Protein 2H7A (pdb70)

InterPro domains:
  IPR027354 YcgL domain [MF_01866] (12-99)
  IPR027354 YcgL domain [PF05166] (14-86)
  IPR027354 YcgL domain [PS51648] (12-96)
  IPR027354 YcgL domain [PTHR38109] (12-104)
  IPR038068 YcgL-like superfamily [G3DSA:3.10.510.20] (10-85)
  IPR038068 YcgL-like superfamily [SSF160191] (4-106)

CATH classification: 3.10.510.20

Organism: Escherichia coli O6:H1 (strain CFT073 / ATCC 700928 / UPEC) (NCBI:txid199310)

Nearest PDB structures (foldseek):
  2h7a-assembly1_A  TM=7.882E-01  e=6.190E-18  Escherichia coli CFT073
  4zja-assembly1_A  TM=1.443E-01  e=1.491E+00  Salmonella enterica subsp. enterica serovar Typhimurium
  2jqo-assembly1_A  TM=2.572E-01  e=4.055E+00  Bacillus subtilis
  2h7a-assembly1_A  TM=7.510E-01  e=3.511E-17  Escherichia coli CFT073
  2jqo-assembly1_A  TM=2.353E-01  e=3.159E+00  Bacillus subtilis

Radius of gyration: 21.62 Å; Cα contacts (8 Å, |Δi|>4): 136; chains: 1; bounding box: 37×59×62 Å

Structure (mmCIF, N/CA/C/O backbone):
data_2H7A
#
_entry.id   2H7A
#
_cell.length_a   1.000
_cell.length_b   1.000
_cell.length_c   1.000
_cell.angle_alpha   90.00
_cell.angle_beta   90.00
_cell.angle_gamma   90.00
#
_symmetry.space_group_name_H-M   'P 1'
#
loop_
_atom_site.group_PDB
_atom_site.id
_atom_site.type_symbol
_atom_site.label_atom_id
_atom_site.label_alt_id
_atom_site.label_comp_id
_atom_site.label_asym_id
_atom_site.label_entity_id
_atom_site.label_seq_id
_atom_site.pdbx_PDB_ins_code
_atom_site.Cartn_x
_atom_site.Cartn_y
_atom_site.Cartn_z
_atom_site.occupancy
_atom_site.B_iso_or_equiv
_atom_site.auth_seq_id
_atom_site.auth_comp_id
_atom_site.auth_asym_id
_atom_site.auth_atom_id
_atom_site.pdbx_PDB_model_num
ATOM 1 N N . GLY A 1 1 ? 2.732 -1.449 -13.365 1.00 0.00 1 GLY A N 1
ATOM 2 C CA . GLY A 1 1 ? 2.852 -2.762 -12.668 1.00 0.00 1 GLY A CA 1
ATOM 3 C C . GLY A 1 1 ? 3.843 -3.651 -13.421 1.00 0.00 1 GLY A C 1
ATOM 4 O O . GLY A 1 1 ? 3.509 -4.269 -14.412 1.00 0.00 1 GLY A O 1
ATOM 8 N N . SER A 1 2 ? 5.062 -3.721 -12.957 1.00 0.00 2 SER A N 1
ATOM 9 C CA . SER A 1 2 ? 6.075 -4.570 -13.647 1.00 0.00 2 SER A CA 1
ATOM 10 C C . SER A 1 2 ? 6.915 -5.334 -12.618 1.00 0.00 2 SER A C 1
ATOM 11 O O . SER A 1 2 ? 6.425 -5.745 -11.585 1.00 0.00 2 SER A O 1
ATOM 19 N N . MET A 1 3 ? 8.177 -5.528 -12.893 1.00 0.00 3 MET A N 1
ATOM 20 C CA . MET A 1 3 ? 9.044 -6.268 -11.931 1.00 0.00 3 MET A CA 1
ATOM 21 C C . MET A 1 3 ? 10.272 -5.426 -11.564 1.00 0.00 3 MET A C 1
ATOM 22 O O . MET A 1 3 ? 11.143 -5.210 -12.383 1.00 0.00 3 MET A O 1
ATOM 36 N N . PRO A 1 4 ? 10.298 -4.980 -10.336 1.00 0.00 4 PRO A N 1
ATOM 37 C CA . PRO A 1 4 ? 11.430 -4.152 -9.847 1.00 0.00 4 PRO A CA 1
ATOM 38 C C . PRO A 1 4 ? 12.676 -5.018 -9.642 1.00 0.00 4 PRO A C 1
ATOM 39 O O . PRO A 1 4 ? 13.774 -4.639 -10.002 1.00 0.00 4 PRO A O 1
ATOM 50 N N . LYS A 1 5 ? 12.514 -6.176 -9.063 1.00 0.00 5 LYS A N 1
ATOM 51 C CA . LYS A 1 5 ? 13.686 -7.069 -8.829 1.00 0.00 5 LYS A CA 1
ATOM 52 C C . LYS A 1 5 ? 13.216 -8.421 -8.287 1.00 0.00 5 LYS A C 1
ATOM 53 O O . LYS A 1 5 ? 12.260 -8.492 -7.540 1.00 0.00 5 LYS A O 1
ATOM 72 N N . PRO A 1 6 ? 13.907 -9.454 -8.686 1.00 0.00 6 PRO A N 1
ATOM 73 C CA . PRO A 1 6 ? 13.558 -10.824 -8.237 1.00 0.00 6 PRO A CA 1
ATOM 74 C C . PRO A 1 6 ? 13.952 -11.026 -6.770 1.00 0.00 6 PRO A C 1
ATOM 75 O O . PRO A 1 6 ? 13.173 -10.781 -5.870 1.00 0.00 6 PRO A O 1
ATOM 86 N N . GLY A 1 7 ? 15.154 -11.472 -6.524 1.00 0.00 7 GLY A N 1
ATOM 87 C CA . GLY A 1 7 ? 15.596 -11.692 -5.116 1.00 0.00 7 GLY A CA 1
ATOM 88 C C . GLY A 1 7 ? 15.870 -13.181 -4.897 1.00 0.00 7 GLY A C 1
ATOM 89 O O . GLY A 1 7 ? 16.280 -13.885 -5.798 1.00 0.00 7 GLY A O 1
ATOM 93 N N . ILE A 1 8 ? 15.644 -13.668 -3.708 1.00 0.00 8 ILE A N 1
ATOM 94 C CA . ILE A 1 8 ? 15.889 -15.114 -3.441 1.00 0.00 8 ILE A CA 1
ATOM 95 C C . ILE A 1 8 ? 15.236 -15.961 -4.535 1.00 0.00 8 ILE A C 1
ATOM 96 O O . ILE A 1 8 ? 14.186 -15.627 -5.045 1.00 0.00 8 ILE A O 1
ATOM 112 N N . LEU A 1 9 ? 15.848 -17.052 -4.903 1.00 0.00 9 LEU A N 1
ATOM 113 C CA . LEU A 1 9 ? 15.256 -17.910 -5.968 1.00 0.00 9 LEU A CA 1
ATOM 114 C C . LEU A 1 9 ? 15.000 -19.321 -5.433 1.00 0.00 9 LEU A C 1
ATOM 115 O O . LEU A 1 9 ? 15.903 -20.126 -5.319 1.00 0.00 9 LEU A O 1
ATOM 131 N N . LYS A 1 10 ? 13.775 -19.627 -5.107 1.00 0.00 10 LYS A N 1
ATOM 132 C CA . LYS A 1 10 ? 13.462 -20.988 -4.585 1.00 0.00 10 LYS A CA 1
ATOM 133 C C . LYS A 1 10 ? 12.226 -21.553 -5.293 1.00 0.00 10 LYS A C 1
ATOM 134 O O . LYS A 1 10 ? 11.104 -21.298 -4.905 1.00 0.00 10 LYS A O 1
ATOM 153 N N . SER A 1 11 ? 12.426 -22.318 -6.331 1.00 0.00 11 SER A N 1
ATOM 154 C CA . SER A 1 11 ? 11.266 -22.899 -7.066 1.00 0.00 11 SER A CA 1
ATOM 155 C C . SER A 1 11 ? 10.871 -24.245 -6.452 1.00 0.00 11 SER A C 1
ATOM 156 O O . SER A 1 11 ? 11.622 -25.199 -6.490 1.00 0.00 11 SER A O 1
ATOM 164 N N . LYS A 1 12 ? 9.699 -24.328 -5.885 1.00 0.00 12 LYS A N 1
ATOM 165 C CA . LYS A 1 12 ? 9.260 -25.613 -5.268 1.00 0.00 12 LYS A CA 1
ATOM 166 C C . LYS A 1 12 ? 7.832 -25.950 -5.704 1.00 0.00 12 LYS A C 1
ATOM 167 O O . LYS A 1 12 ? 6.944 -25.122 -5.650 1.00 0.00 12 LYS A O 1
ATOM 186 N N . SER A 1 13 ? 7.604 -27.161 -6.133 1.00 0.00 13 SER A N 1
ATOM 187 C CA . SER A 1 13 ? 6.233 -27.552 -6.570 1.00 0.00 13 SER A CA 1
ATOM 188 C C . SER A 1 13 ? 5.403 -27.993 -5.362 1.00 0.00 13 SER A C 1
ATOM 189 O O . SER A 1 13 ? 5.935 -28.363 -4.334 1.00 0.00 13 SER A O 1
ATOM 197 N N . MET A 1 14 ? 4.103 -27.954 -5.474 1.00 0.00 14 MET A N 1
ATOM 198 C CA . MET A 1 1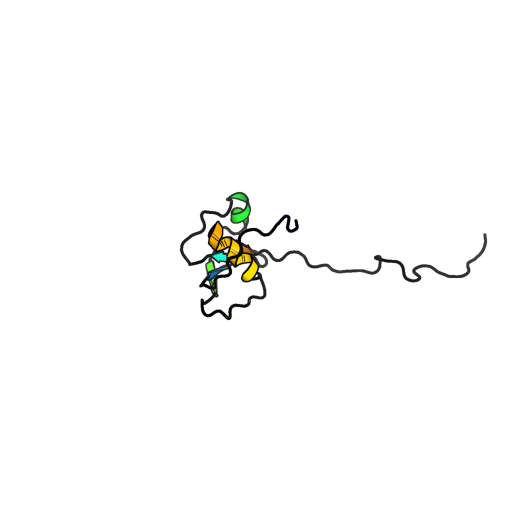4 ? 3.247 -28.369 -4.325 1.00 0.00 14 MET A CA 1
ATOM 199 C C . MET A 1 14 ? 1.786 -28.486 -4.760 1.00 0.00 14 MET A C 1
ATOM 200 O O . MET A 1 14 ? 1.475 -28.546 -5.933 1.00 0.00 14 MET A O 1
ATOM 214 N N . PHE A 1 15 ? 0.891 -28.521 -3.815 1.00 0.00 15 PHE A N 1
ATOM 215 C CA . PHE A 1 15 ? -0.558 -28.638 -4.154 1.00 0.00 15 PHE A CA 1
ATOM 216 C C . PHE A 1 15 ? -1.267 -27.305 -3.887 1.00 0.00 15 PHE A C 1
ATOM 217 O O . PHE A 1 15 ? -0.935 -26.588 -2.964 1.00 0.00 15 PHE A O 1
ATOM 234 N N . CYS A 1 16 ? -2.236 -26.968 -4.694 1.00 0.00 16 CYS A N 1
ATOM 235 C CA . CYS A 1 16 ? -2.961 -25.679 -4.495 1.00 0.00 16 CYS A CA 1
ATOM 236 C C . CYS A 1 16 ? -4.461 -25.870 -4.737 1.00 0.00 16 CYS A C 1
ATOM 237 O O . CYS A 1 16 ? -4.880 -26.807 -5.387 1.00 0.00 16 CYS A O 1
ATOM 245 N N . VAL A 1 17 ? -5.272 -24.989 -4.219 1.00 0.00 17 VAL A N 1
ATOM 246 C CA . VAL A 1 17 ? -6.745 -25.124 -4.424 1.00 0.00 17 VAL A CA 1
ATOM 247 C C . VAL A 1 17 ? -7.276 -23.918 -5.206 1.00 0.00 17 VAL A C 1
ATOM 248 O O . VAL A 1 17 ? -7.040 -22.782 -4.847 1.00 0.00 17 VAL A O 1
ATOM 261 N N . ILE A 1 18 ? -7.989 -24.157 -6.272 1.00 0.00 18 ILE A N 1
ATOM 262 C CA . ILE A 1 18 ? -8.533 -23.021 -7.074 1.00 0.00 18 ILE A CA 1
ATOM 263 C C . ILE A 1 18 ? -10.002 -22.774 -6.710 1.00 0.00 18 ILE A C 1
ATOM 264 O O . ILE A 1 18 ? -10.874 -23.552 -7.043 1.00 0.00 18 ILE A O 1
ATOM 280 N N . TYR A 1 19 ? -10.278 -21.696 -6.028 1.00 0.00 19 TYR A N 1
ATOM 281 C CA . TYR A 1 19 ? -11.686 -21.394 -5.639 1.00 0.00 19 TYR A CA 1
ATOM 282 C C . TYR A 1 19 ? -12.367 -20.550 -6.718 1.00 0.00 19 TYR A C 1
ATOM 283 O O . TYR A 1 19 ? -11.716 -19.914 -7.523 1.00 0.00 19 TYR A O 1
ATOM 301 N N . ARG A 1 20 ? -13.671 -20.528 -6.735 1.00 0.00 20 ARG A N 1
ATOM 302 C CA . ARG A 1 20 ? -14.381 -19.709 -7.756 1.00 0.00 20 ARG A CA 1
ATOM 303 C C . ARG A 1 20 ? -15.298 -18.692 -7.069 1.00 0.00 20 ARG A C 1
ATOM 304 O O . ARG A 1 20 ? -15.904 -18.967 -6.052 1.00 0.00 20 ARG A O 1
ATOM 325 N N . SER A 1 21 ? -15.392 -17.511 -7.610 1.00 0.00 21 SER A N 1
ATOM 326 C CA . SER A 1 21 ? -16.260 -16.471 -6.986 1.00 0.00 21 SER A CA 1
ATOM 327 C C . SER A 1 21 ? -17.734 -16.861 -7.116 1.00 0.00 21 SER A C 1
ATOM 328 O O . SER A 1 21 ? -18.221 -17.145 -8.192 1.00 0.00 21 SER A O 1
ATOM 336 N N . SER A 1 22 ? -18.444 -16.879 -6.021 1.00 0.00 22 SER A N 1
ATOM 337 C CA . SER A 1 22 ? -19.886 -17.253 -6.068 1.00 0.00 22 SER A CA 1
ATOM 338 C C . SER A 1 22 ? -20.587 -16.547 -7.231 1.00 0.00 22 SER A C 1
ATOM 339 O O . SER A 1 22 ? -21.404 -17.128 -7.918 1.00 0.00 22 SER A O 1
ATOM 347 N N . LYS A 1 23 ? -20.280 -15.300 -7.459 1.00 0.00 23 LYS A N 1
ATOM 348 C CA . LYS A 1 23 ? -20.940 -14.569 -8.580 1.00 0.00 23 LYS A CA 1
ATOM 349 C C . LYS A 1 23 ? -19.993 -13.527 -9.180 1.00 0.00 23 LYS A C 1
ATOM 350 O O . LYS A 1 23 ? -19.900 -12.411 -8.708 1.00 0.00 23 LYS A O 1
ATOM 369 N N . ARG A 1 24 ? -19.296 -13.882 -10.224 1.00 0.00 24 ARG A N 1
ATOM 370 C CA . ARG A 1 24 ? -18.362 -12.915 -10.866 1.00 0.00 24 ARG A CA 1
ATOM 371 C C . ARG A 1 24 ? -18.044 -13.371 -12.292 1.00 0.00 24 ARG A C 1
ATOM 372 O O . ARG A 1 24 ? -18.428 -14.446 -12.709 1.00 0.00 24 ARG A O 1
ATOM 393 N N . ASP A 1 25 ? -17.342 -12.568 -13.042 1.00 0.00 25 ASP A N 1
ATOM 394 C CA . ASP A 1 25 ? -17.001 -12.967 -14.437 1.00 0.00 25 ASP A CA 1
ATOM 395 C C . ASP A 1 25 ? -16.182 -14.258 -14.422 1.00 0.00 25 ASP A C 1
ATOM 396 O O . ASP A 1 25 ? -16.668 -15.322 -14.752 1.00 0.00 25 ASP A O 1
ATOM 405 N N . GLN A 1 26 ? -14.941 -14.169 -14.036 1.00 0.00 26 GLN A N 1
ATOM 406 C CA . GLN A 1 26 ? -14.080 -15.383 -13.989 1.00 0.00 26 GLN A CA 1
ATOM 407 C C . GLN A 1 26 ? -12.997 -15.205 -12.922 1.00 0.00 26 GLN A C 1
ATOM 408 O O . GLN A 1 26 ? -11.819 -15.338 -13.188 1.00 0.00 26 GLN A O 1
ATOM 422 N N . THR A 1 27 ? -13.391 -14.897 -11.716 1.00 0.00 27 THR A N 1
ATOM 423 C CA . THR A 1 27 ? -12.391 -14.699 -10.628 1.00 0.00 27 THR A CA 1
ATOM 424 C C . THR A 1 27 ? -12.156 -16.008 -9.870 1.00 0.00 27 THR A C 1
ATOM 425 O O . THR A 1 27 ? -13.079 -16.748 -9.587 1.00 0.00 27 THR A O 1
ATOM 436 N N . TYR A 1 28 ? -10.928 -16.299 -9.536 1.00 0.00 28 TYR A N 1
ATOM 437 C CA . TYR A 1 28 ? -10.634 -17.559 -8.793 1.00 0.00 28 TYR A CA 1
ATOM 438 C C . TYR A 1 28 ? -9.543 -17.319 -7.746 1.00 0.00 28 TYR A C 1
ATOM 439 O O . TYR A 1 28 ? -8.592 -16.601 -7.980 1.00 0.00 28 TYR A O 1
ATOM 457 N N . LEU A 1 29 ? -9.670 -17.925 -6.597 1.00 0.00 29 LEU A N 1
ATOM 458 C CA . LEU A 1 29 ? -8.636 -17.742 -5.538 1.00 0.00 29 LEU A CA 1
ATOM 459 C C . LEU A 1 29 ? -7.713 -18.963 -5.501 1.00 0.00 29 LEU A C 1
ATOM 460 O O . LEU A 1 29 ? -8.090 -20.047 -5.898 1.00 0.00 29 LEU A O 1
ATOM 476 N N . TYR A 1 30 ? -6.505 -18.798 -5.036 1.00 0.00 30 TYR A N 1
ATOM 477 C CA . TYR A 1 30 ? -5.566 -19.955 -4.987 1.00 0.00 30 TYR A CA 1
ATOM 478 C C . TYR A 1 30 ? -4.923 -20.070 -3.603 1.00 0.00 30 TYR A C 1
ATOM 479 O O . TYR A 1 30 ? -4.531 -19.088 -3.004 1.00 0.00 30 TYR A O 1
ATOM 497 N N . VAL A 1 31 ? -4.811 -21.266 -3.094 1.00 0.00 31 VAL A N 1
ATOM 498 C CA . VAL A 1 31 ? -4.192 -21.455 -1.748 1.00 0.00 31 VAL A CA 1
ATOM 499 C C . VAL A 1 31 ? -3.458 -22.793 -1.686 1.00 0.00 31 VAL A C 1
ATOM 500 O O . VAL A 1 31 ? -3.749 -23.710 -2.428 1.00 0.00 31 VAL A O 1
ATOM 513 N N . GLU A 1 32 ? -2.510 -22.913 -0.800 1.00 0.00 32 GLU A N 1
ATOM 514 C CA . GLU A 1 32 ? -1.761 -24.194 -0.685 1.00 0.00 32 GLU A CA 1
ATOM 515 C C . GLU A 1 32 ? -2.705 -25.305 -0.221 1.00 0.00 32 GLU A C 1
ATOM 516 O O . GLU A 1 32 ? -2.416 -26.476 -0.356 1.00 0.00 32 GLU A O 1
ATOM 528 N N . LYS A 1 33 ? -3.837 -24.945 0.323 1.00 0.00 33 LYS A N 1
ATOM 529 C CA . LYS A 1 33 ? -4.804 -25.978 0.791 1.00 0.00 33 LYS A CA 1
ATOM 530 C C . LYS A 1 33 ? -6.195 -25.360 0.956 1.00 0.00 33 LYS A C 1
ATOM 531 O O . LYS A 1 33 ? -6.358 -24.156 0.928 1.00 0.00 33 LYS A O 1
ATOM 550 N N . LYS A 1 34 ? -7.197 -26.175 1.130 1.00 0.00 34 LYS A N 1
ATOM 551 C CA . LYS A 1 34 ? -8.579 -25.638 1.300 1.00 0.00 34 LYS A CA 1
ATOM 552 C C . LYS A 1 34 ? -8.825 -25.272 2.766 1.00 0.00 34 LYS A C 1
ATOM 553 O O . LYS A 1 34 ? -9.697 -25.820 3.410 1.00 0.00 34 LYS A O 1
ATOM 572 N N . ASP A 1 35 ? -8.061 -24.360 3.305 1.00 0.00 35 ASP A N 1
ATOM 573 C CA . ASP A 1 35 ? -8.264 -23.987 4.735 1.00 0.00 35 ASP A CA 1
ATOM 574 C C . ASP A 1 35 ? -9.039 -22.670 4.856 1.00 0.00 35 ASP A C 1
ATOM 575 O O . ASP A 1 35 ? -10.197 -22.657 5.223 1.00 0.00 35 ASP A O 1
ATOM 584 N N . ASP A 1 36 ? -8.415 -21.565 4.557 1.00 0.00 36 ASP A N 1
ATOM 585 C CA . ASP A 1 36 ? -9.127 -20.260 4.666 1.00 0.00 36 ASP A CA 1
ATOM 586 C C . ASP A 1 36 ? -8.331 -19.148 3.982 1.00 0.00 36 ASP A C 1
ATOM 587 O O . ASP A 1 36 ? -7.202 -19.332 3.572 1.00 0.00 36 ASP A O 1
ATOM 596 N N . PHE A 1 37 ? -8.915 -17.989 3.877 1.00 0.00 37 PHE A N 1
ATOM 597 C CA . PHE A 1 37 ? -8.210 -16.840 3.243 1.00 0.00 37 PHE A CA 1
ATOM 598 C C . PHE A 1 37 ? -8.138 -15.683 4.241 1.00 0.00 37 PHE A C 1
ATOM 599 O O . PHE A 1 37 ? -9.097 -14.965 4.446 1.00 0.00 37 PHE A O 1
ATOM 616 N N . SER A 1 38 ? -7.011 -15.505 4.873 1.00 0.00 38 SER A N 1
ATOM 617 C CA . SER A 1 38 ? -6.879 -14.404 5.870 1.00 0.00 38 SER A CA 1
ATOM 618 C C . SER A 1 38 ? -5.925 -13.322 5.361 1.00 0.00 38 SER A C 1
ATOM 619 O O . SER A 1 38 ? -5.817 -12.259 5.939 1.00 0.00 38 SER A O 1
ATOM 627 N N . ARG A 1 39 ? -5.225 -13.581 4.292 1.00 0.00 39 ARG A N 1
ATOM 628 C CA . ARG A 1 39 ? -4.275 -12.558 3.766 1.00 0.00 39 ARG A CA 1
ATOM 629 C C . ARG A 1 39 ? -4.973 -11.661 2.744 1.00 0.00 39 AR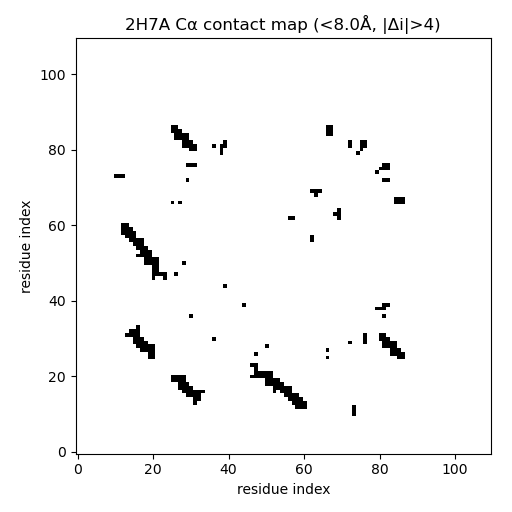G A C 1
ATOM 630 O O . ARG A 1 39 ? -4.541 -10.557 2.476 1.00 0.00 39 ARG A O 1
ATOM 651 N N . VAL A 1 40 ? -6.051 -12.121 2.175 1.00 0.00 40 VAL A N 1
ATOM 652 C CA . VAL A 1 40 ? -6.772 -11.289 1.178 1.00 0.00 40 VAL A CA 1
ATOM 653 C C . VAL A 1 40 ? -7.341 -10.042 1.860 1.00 0.00 40 VAL A C 1
ATOM 654 O O . VAL A 1 40 ? -7.916 -10.126 2.927 1.00 0.00 40 VAL A O 1
ATOM 667 N N . PRO A 1 41 ? -7.160 -8.924 1.217 1.00 0.00 41 PRO A N 1
ATOM 668 C CA . PRO A 1 41 ? -7.660 -7.639 1.763 1.00 0.00 41 PRO A CA 1
ATOM 669 C C . PRO A 1 41 ? -9.189 -7.590 1.704 1.00 0.00 41 PRO A C 1
ATOM 670 O O . PRO A 1 41 ? -9.794 -7.946 0.713 1.00 0.00 41 PRO A O 1
ATOM 681 N N . GLU A 1 42 ? -9.818 -7.155 2.763 1.00 0.00 42 GLU A N 1
ATOM 682 C CA . GLU A 1 42 ? -11.308 -7.086 2.774 1.00 0.00 42 GLU A CA 1
ATOM 683 C C . GLU A 1 42 ? -11.811 -6.165 1.660 1.00 0.00 42 GLU A C 1
ATOM 684 O O . GLU A 1 42 ? -12.981 -6.156 1.332 1.00 0.00 42 GLU A O 1
ATOM 696 N N . GLU A 1 43 ? -10.941 -5.389 1.073 1.00 0.00 43 GLU A N 1
ATOM 697 C CA . GLU A 1 43 ? -11.383 -4.475 -0.019 1.00 0.00 43 GLU A CA 1
ATOM 698 C C . GLU A 1 43 ? -11.604 -5.272 -1.308 1.00 0.00 43 GLU A C 1
ATOM 699 O O . GLU A 1 43 ? -12.519 -5.010 -2.064 1.00 0.00 43 GLU A O 1
ATOM 711 N N . LEU A 1 44 ? -10.773 -6.245 -1.559 1.00 0.00 44 LEU A N 1
ATOM 712 C CA . LEU A 1 44 ? -10.928 -7.066 -2.791 1.00 0.00 44 LEU A CA 1
ATOM 713 C C . LEU A 1 44 ? -11.890 -8.226 -2.528 1.00 0.00 44 LEU A C 1
ATOM 714 O O . LEU A 1 44 ? -12.798 -8.479 -3.294 1.00 0.00 44 LEU A O 1
ATOM 730 N N . MET A 1 45 ? -11.699 -8.933 -1.447 1.00 0.00 45 MET A N 1
ATOM 731 C CA . MET A 1 45 ? -12.606 -10.073 -1.136 1.00 0.00 45 MET A CA 1
ATOM 732 C C . MET A 1 45 ? -14.063 -9.629 -1.270 1.00 0.00 45 MET A C 1
ATOM 733 O O . MET A 1 45 ? -14.945 -10.424 -1.529 1.00 0.00 45 MET A O 1
ATOM 747 N N . LYS A 1 46 ? -14.323 -8.361 -1.100 1.00 0.00 46 LYS A N 1
ATOM 748 C CA . LYS A 1 46 ? -15.724 -7.868 -1.225 1.00 0.00 46 LYS A CA 1
ATOM 749 C C . LYS A 1 46 ? -16.337 -8.384 -2.527 1.00 0.00 46 LYS A C 1
ATOM 750 O O . LYS A 1 46 ? -17.501 -8.726 -2.586 1.00 0.00 46 LYS A O 1
ATOM 769 N N . GLY A 1 47 ? -15.556 -8.449 -3.571 1.00 0.00 47 GLY A N 1
ATOM 770 C CA . GLY A 1 47 ? -16.089 -8.951 -4.868 1.00 0.00 47 GLY A CA 1
ATOM 771 C C . GLY A 1 47 ? -16.233 -10.471 -4.795 1.00 0.00 47 GLY A C 1
ATOM 772 O O . GLY A 1 47 ? -17.206 -11.036 -5.254 1.00 0.00 47 GLY A O 1
ATOM 776 N N . PHE A 1 48 ? -15.273 -11.138 -4.213 1.00 0.00 48 PHE A N 1
ATOM 777 C CA . PHE A 1 48 ? -15.356 -12.622 -4.101 1.00 0.00 48 PHE A CA 1
ATOM 778 C C . PHE A 1 48 ? -16.477 -13.009 -3.133 1.00 0.00 48 PHE A C 1
ATOM 779 O O . PHE A 1 48 ? -17.410 -13.700 -3.491 1.00 0.00 48 PHE A O 1
ATOM 796 N N . GLY A 1 49 ? -16.392 -12.567 -1.907 1.00 0.00 49 GLY A N 1
ATOM 797 C CA . GLY A 1 49 ? -17.450 -12.906 -0.916 1.00 0.00 49 GLY A CA 1
ATOM 798 C C . GLY A 1 49 ? -17.233 -14.331 -0.408 1.00 0.00 49 GLY A C 1
ATOM 799 O O . GLY A 1 49 ? -16.318 -14.600 0.345 1.00 0.00 49 GLY A O 1
ATOM 803 N N . GLN A 1 50 ? -18.065 -15.247 -0.816 1.00 0.00 50 GLN A N 1
ATOM 804 C CA . GLN A 1 50 ? -17.904 -16.657 -0.360 1.00 0.00 50 GLN A CA 1
ATOM 805 C C . GLN A 1 50 ? -17.321 -17.510 -1.489 1.00 0.00 50 GLN A C 1
ATOM 806 O O . GLN A 1 50 ? -18.009 -17.841 -2.435 1.00 0.00 50 GLN A O 1
ATOM 820 N N . PRO A 1 51 ? -16.066 -17.839 -1.350 1.00 0.00 51 PRO A N 1
ATOM 821 C CA . PRO A 1 51 ? -15.378 -18.665 -2.371 1.00 0.00 51 PRO A CA 1
ATOM 822 C C . PRO A 1 51 ? -15.879 -20.109 -2.318 1.00 0.00 51 PRO A C 1
ATOM 823 O O . PRO A 1 51 ? -16.428 -20.551 -1.328 1.00 0.00 51 PRO A O 1
ATOM 834 N N . GLN A 1 52 ? -15.696 -20.847 -3.378 1.00 0.00 52 GLN A N 1
ATOM 835 C CA . GLN A 1 52 ? -16.164 -22.263 -3.390 1.00 0.00 52 GLN A CA 1
ATOM 836 C C . GLN A 1 52 ? -15.103 -23.162 -4.027 1.00 0.00 52 GLN A C 1
ATOM 837 O O . GLN A 1 52 ? -14.190 -22.694 -4.680 1.00 0.00 52 GLN A O 1
ATOM 851 N N . LEU A 1 53 ? -15.214 -24.448 -3.843 1.00 0.00 53 LEU A N 1
ATOM 852 C CA . LEU A 1 53 ? -14.210 -25.374 -4.439 1.00 0.00 53 LEU A CA 1
ATOM 853 C C . LEU A 1 53 ? -14.676 -25.836 -5.822 1.00 0.00 53 LEU A C 1
ATOM 854 O O . LEU A 1 53 ? -15.486 -26.733 -5.948 1.00 0.00 53 LEU A O 1
ATOM 870 N N . ALA A 1 54 ? -14.172 -25.228 -6.862 1.00 0.00 54 ALA A N 1
ATOM 871 C CA . ALA A 1 54 ? -14.589 -25.631 -8.235 1.00 0.00 54 ALA A CA 1
ATOM 872 C C . ALA A 1 54 ? -13.478 -26.435 -8.915 1.00 0.00 54 ALA A C 1
ATOM 873 O O . ALA A 1 54 ? -13.729 -27.239 -9.791 1.00 0.00 54 ALA A O 1
ATOM 880 N N . MET A 1 55 ? -12.251 -26.226 -8.521 1.00 0.00 55 MET A N 1
ATOM 881 C CA . MET A 1 55 ? -11.129 -26.981 -9.150 1.00 0.00 55 MET A CA 1
ATOM 882 C C . MET A 1 55 ? -9.970 -27.130 -8.162 1.00 0.00 55 MET A C 1
ATOM 883 O O . MET A 1 55 ? -9.556 -26.180 -7.526 1.00 0.00 55 MET A O 1
ATOM 897 N N . ILE A 1 56 ? -9.441 -28.316 -8.027 1.00 0.00 56 ILE A N 1
ATOM 898 C CA . ILE A 1 56 ? -8.309 -28.524 -7.080 1.00 0.00 56 ILE A CA 1
ATOM 899 C C . ILE A 1 56 ? -7.014 -28.791 -7.852 1.00 0.00 56 ILE A C 1
ATOM 900 O O . ILE A 1 56 ? -6.969 -29.616 -8.743 1.00 0.00 56 ILE A O 1
ATOM 916 N N . LEU A 1 57 ? -5.962 -28.098 -7.515 1.00 0.00 57 LEU A N 1
ATOM 917 C CA . LEU A 1 57 ? -4.668 -28.308 -8.225 1.00 0.00 57 LEU A CA 1
ATOM 918 C C . LEU A 1 57 ? -3.827 -29.355 -7.483 1.00 0.00 57 LEU A C 1
ATOM 919 O O . LEU A 1 57 ? -3.493 -29.176 -6.328 1.00 0.00 57 LEU A O 1
ATOM 935 N N . PRO A 1 58 ? -3.520 -30.422 -8.174 1.00 0.00 58 PRO A N 1
ATOM 936 C CA . PRO A 1 58 ? -2.719 -31.518 -7.573 1.00 0.00 58 PRO A CA 1
ATOM 937 C C . PRO A 1 58 ? -1.263 -31.087 -7.376 1.00 0.00 58 PRO A C 1
ATOM 938 O O . PRO A 1 58 ? -0.839 -30.050 -7.845 1.00 0.00 58 PRO A O 1
ATOM 949 N N . LEU A 1 59 ? -0.499 -31.886 -6.685 1.00 0.00 59 LEU A N 1
ATOM 950 C CA . LEU A 1 59 ? 0.935 -31.540 -6.450 1.00 0.00 59 LEU A CA 1
ATOM 951 C C . LEU A 1 59 ? 1.845 -32.582 -7.101 1.00 0.00 59 LEU A C 1
ATOM 952 O O . LEU A 1 59 ? 2.651 -33.212 -6.445 1.00 0.00 59 LEU A O 1
ATOM 968 N N . ASP A 1 60 ? 1.724 -32.771 -8.382 1.00 0.00 60 ASP A N 1
ATOM 969 C CA . ASP A 1 60 ? 2.584 -33.776 -9.068 1.00 0.00 60 ASP A CA 1
ATOM 970 C C . ASP A 1 60 ? 3.588 -33.078 -9.989 1.00 0.00 60 ASP A C 1
ATOM 971 O O . ASP A 1 60 ? 4.477 -33.699 -10.537 1.00 0.00 60 ASP A O 1
ATOM 980 N N . GLY A 1 61 ? 3.456 -31.791 -10.161 1.00 0.00 61 GLY A N 1
ATOM 981 C CA . GLY A 1 61 ? 4.406 -31.057 -11.045 1.00 0.00 61 GLY A CA 1
ATOM 982 C C . GLY A 1 61 ? 3.694 -30.654 -12.336 1.00 0.00 61 GLY A C 1
ATOM 983 O O . GLY A 1 61 ? 3.980 -29.627 -12.919 1.00 0.00 61 GLY A O 1
ATOM 987 N N . ARG A 1 62 ? 2.767 -31.453 -12.787 1.00 0.00 62 ARG A N 1
ATOM 988 C CA . ARG A 1 62 ? 2.035 -31.114 -14.040 1.00 0.00 62 ARG A CA 1
ATOM 989 C C . ARG A 1 62 ? 0.752 -30.349 -13.708 1.00 0.00 62 ARG A C 1
ATOM 990 O O . ARG A 1 62 ? -0.327 -30.907 -13.685 1.00 0.00 62 ARG A O 1
ATOM 1011 N N . LYS A 1 63 ? 0.862 -29.076 -13.449 1.00 0.00 63 LYS A N 1
ATOM 1012 C CA . LYS A 1 63 ? -0.351 -28.273 -13.115 1.00 0.00 63 LYS A CA 1
ATOM 1013 C C . LYS A 1 63 ? -0.402 -27.012 -13.980 1.00 0.00 63 LYS A C 1
ATOM 1014 O O . LYS A 1 63 ? 0.258 -26.030 -13.703 1.00 0.00 63 LYS A O 1
ATOM 1033 N N . LYS A 1 64 ? -1.182 -27.031 -15.026 1.00 0.00 64 LYS A N 1
ATOM 1034 C CA . LYS A 1 64 ? -1.276 -25.832 -15.906 1.00 0.00 64 LYS A CA 1
ATOM 1035 C C . LYS A 1 64 ? -2.727 -25.355 -15.995 1.00 0.00 64 LYS A C 1
ATOM 1036 O O . LYS A 1 64 ? -3.629 -26.123 -16.261 1.00 0.00 64 LYS A O 1
ATOM 1055 N N . LEU A 1 65 ? -2.957 -24.090 -15.771 1.00 0.00 65 LEU A N 1
ATOM 1056 C CA . LEU A 1 65 ? -4.349 -23.561 -15.839 1.00 0.00 65 LEU A CA 1
ATOM 1057 C C . LEU A 1 65 ? -4.458 -22.489 -16.926 1.00 0.00 65 LEU A C 1
ATOM 1058 O O . LEU A 1 65 ? -3.471 -21.931 -17.363 1.00 0.00 65 LEU A O 1
ATOM 1074 N N . VAL A 1 66 ? -5.652 -22.196 -17.364 1.00 0.00 66 VAL A N 1
ATOM 1075 C CA . VAL A 1 66 ? -5.825 -21.159 -18.421 1.00 0.00 66 VAL A CA 1
ATOM 1076 C C . VAL A 1 66 ? -6.293 -19.842 -17.798 1.00 0.00 66 VAL A C 1
ATOM 1077 O O . VAL A 1 66 ? -6.256 -18.801 -18.423 1.00 0.00 66 VAL A O 1
ATOM 1090 N N . ASN A 1 67 ? -6.732 -19.879 -16.570 1.00 0.00 67 ASN A N 1
ATOM 1091 C CA . ASN A 1 67 ? -7.201 -18.628 -15.909 1.00 0.00 67 ASN A CA 1
ATOM 1092 C C . ASN A 1 67 ? -6.012 -17.872 -15.310 1.00 0.00 67 ASN A C 1
ATOM 1093 O O . ASN A 1 67 ? -5.737 -16.744 -15.668 1.00 0.00 67 ASN A O 1
ATOM 1104 N N . ALA A 1 68 ? -5.304 -18.485 -14.400 1.00 0.00 68 ALA A N 1
ATOM 1105 C CA . ALA A 1 68 ? -4.134 -17.800 -13.779 1.00 0.00 68 ALA A CA 1
ATOM 1106 C C . ALA A 1 68 ? -2.869 -18.637 -13.969 1.00 0.00 68 ALA A C 1
ATOM 1107 O O . ALA A 1 68 ? -2.927 -19.836 -14.153 1.00 0.00 68 ALA A O 1
ATOM 1114 N N . ASP A 1 69 ? -1.725 -18.012 -13.925 1.00 0.00 69 ASP A N 1
ATOM 1115 C CA . ASP A 1 69 ? -0.459 -18.772 -14.102 1.00 0.00 69 ASP A CA 1
ATOM 1116 C C . ASP A 1 69 ? -0.041 -19.406 -12.775 1.00 0.00 69 ASP A C 1
ATOM 1117 O O . ASP A 1 69 ? 0.350 -18.728 -11.844 1.00 0.00 69 ASP A O 1
ATOM 1126 N N . ILE A 1 70 ? -0.125 -20.702 -12.682 1.00 0.00 70 ILE A N 1
ATOM 1127 C CA . ILE A 1 70 ? 0.260 -21.390 -11.419 1.00 0.00 70 ILE A CA 1
ATOM 1128 C C . ILE A 1 70 ? 1.632 -20.899 -10.937 1.00 0.00 70 ILE A C 1
ATOM 1129 O O . ILE A 1 70 ? 1.902 -20.849 -9.753 1.00 0.00 70 ILE A O 1
ATOM 1145 N N . GLU A 1 71 ? 2.500 -20.542 -11.844 1.00 0.00 71 GLU A N 1
ATOM 1146 C CA . GLU A 1 71 ? 3.853 -20.063 -11.432 1.00 0.00 71 GLU A CA 1
ATOM 1147 C C . GLU A 1 71 ? 3.752 -18.710 -10.719 1.00 0.00 71 GLU A C 1
ATOM 1148 O O . GLU A 1 71 ? 4.449 -18.456 -9.756 1.00 0.00 71 GLU A O 1
ATOM 1160 N N . LYS A 1 72 ? 2.892 -17.840 -11.175 1.00 0.00 72 LYS A N 1
ATOM 1161 C CA . LYS A 1 72 ? 2.756 -16.513 -10.506 1.00 0.00 72 LYS A CA 1
ATOM 1162 C C . LYS A 1 72 ? 2.138 -16.694 -9.118 1.00 0.00 72 LYS A C 1
ATOM 1163 O O . LYS A 1 72 ? 2.190 -15.813 -8.283 1.00 0.00 72 LYS A O 1
ATOM 1182 N N . VAL A 1 73 ? 1.553 -17.834 -8.868 1.00 0.00 73 VAL A N 1
ATOM 1183 C CA . VAL A 1 73 ? 0.928 -18.080 -7.537 1.00 0.00 73 VAL A CA 1
ATOM 1184 C C . VAL A 1 73 ? 1.945 -18.715 -6.582 1.00 0.00 73 VAL A C 1
ATOM 1185 O O . VAL A 1 73 ? 1.848 -18.582 -5.378 1.00 0.00 73 VAL A O 1
ATOM 1198 N N . LYS A 1 74 ? 2.917 -19.405 -7.111 1.00 0.00 74 LYS A N 1
ATOM 1199 C CA . LYS A 1 74 ? 3.939 -20.050 -6.236 1.00 0.00 74 LYS A CA 1
ATOM 1200 C C . LYS A 1 74 ? 4.481 -19.045 -5.217 1.00 0.00 74 LYS A C 1
ATOM 1201 O O . LYS A 1 74 ? 4.483 -19.290 -4.027 1.00 0.00 74 LYS A O 1
ATOM 1220 N N . GLN A 1 75 ? 4.949 -17.919 -5.678 1.00 0.00 75 GLN A N 1
ATOM 1221 C CA . GLN A 1 75 ? 5.502 -16.898 -4.744 1.00 0.00 75 GLN A CA 1
ATOM 1222 C C . GLN A 1 75 ? 4.386 -16.266 -3.907 1.00 0.00 75 GLN A C 1
ATOM 1223 O O . GLN A 1 75 ? 4.639 -15.518 -2.984 1.00 0.00 75 GLN A O 1
ATOM 1237 N N . ALA A 1 76 ? 3.153 -16.558 -4.218 1.00 0.00 76 ALA A N 1
ATOM 1238 C CA . ALA A 1 76 ? 2.032 -15.967 -3.430 1.00 0.00 76 ALA A CA 1
ATOM 1239 C C . ALA A 1 76 ? 1.681 -16.867 -2.242 1.00 0.00 76 ALA A C 1
ATOM 1240 O O . ALA A 1 76 ? 1.406 -16.395 -1.156 1.00 0.00 76 ALA A O 1
ATOM 1247 N N . LEU A 1 77 ? 1.682 -18.158 -2.435 1.00 0.00 77 LEU A N 1
ATOM 1248 C CA . LEU A 1 77 ? 1.341 -19.076 -1.309 1.00 0.00 77 LEU A CA 1
ATOM 1249 C C . LEU A 1 77 ? 2.563 -19.297 -0.413 1.00 0.00 77 LEU A C 1
ATOM 1250 O O . LEU A 1 77 ? 2.438 -19.626 0.750 1.00 0.00 77 LEU A O 1
ATOM 1266 N N . THR A 1 78 ? 3.742 -19.118 -0.942 1.00 0.00 78 THR A N 1
ATOM 1267 C CA . THR A 1 78 ? 4.966 -19.319 -0.113 1.00 0.00 78 THR A CA 1
ATOM 1268 C C . THR A 1 78 ? 5.228 -18.078 0.743 1.00 0.00 78 THR A C 1
ATOM 1269 O O . THR A 1 78 ? 5.746 -18.165 1.839 1.00 0.00 78 THR A O 1
ATOM 1280 N N . GLU A 1 79 ? 4.871 -16.922 0.253 1.00 0.00 79 GLU A N 1
ATOM 1281 C CA . GLU A 1 79 ? 5.095 -15.676 1.038 1.00 0.00 79 GLU A CA 1
ATOM 1282 C C . GLU A 1 79 ? 3.827 -15.311 1.816 1.00 0.00 79 GLU A C 1
ATOM 1283 O O . GLU A 1 79 ? 3.861 -15.092 3.010 1.00 0.00 79 GLU A O 1
ATOM 1295 N N . GLN A 1 80 ? 2.706 -15.251 1.148 1.00 0.00 80 GLN A N 1
ATOM 1296 C CA . GLN A 1 80 ? 1.434 -14.909 1.851 1.00 0.00 80 GLN A CA 1
ATOM 1297 C C . GLN A 1 80 ? 0.662 -16.189 2.168 1.00 0.00 80 GLN A C 1
ATOM 1298 O O . GLN A 1 80 ? 0.381 -16.495 3.309 1.00 0.00 80 GLN A O 1
ATOM 1312 N N . GLY A 1 81 ? 0.319 -16.938 1.157 1.00 0.00 81 GLY A N 1
ATOM 1313 C CA . GLY A 1 81 ? -0.435 -18.201 1.382 1.00 0.00 81 GLY A CA 1
ATOM 1314 C C . GLY A 1 81 ? -1.730 -18.175 0.568 1.00 0.00 81 GLY A C 1
ATOM 1315 O O . GLY A 1 81 ? -2.526 -19.091 0.625 1.00 0.00 81 GLY A O 1
ATOM 1319 N N . TYR A 1 82 ? -1.949 -17.134 -0.190 1.00 0.00 82 TYR A N 1
ATOM 1320 C CA . TYR A 1 82 ? -3.197 -17.058 -1.007 1.00 0.00 82 TYR A CA 1
ATOM 1321 C C . TYR A 1 82 ? -2.954 -16.208 -2.256 1.00 0.00 82 TYR A C 1
ATOM 1322 O O . TYR A 1 82 ? -2.159 -15.288 -2.249 1.00 0.00 82 TYR A O 1
ATOM 1340 N N . TYR A 1 83 ? -3.634 -16.507 -3.327 1.00 0.00 83 TYR A N 1
ATOM 1341 C CA . TYR A 1 83 ? -3.445 -15.715 -4.576 1.00 0.00 83 TYR A CA 1
ATOM 1342 C C . TYR A 1 83 ? -4.766 -15.626 -5.344 1.00 0.00 83 TYR A C 1
ATOM 1343 O O . TYR A 1 83 ? -5.381 -16.625 -5.658 1.00 0.00 83 TYR A O 1
ATOM 1361 N N . LEU A 1 84 ? -5.206 -14.436 -5.649 1.00 0.00 84 LEU A N 1
ATOM 1362 C CA . LEU A 1 84 ? -6.487 -14.284 -6.397 1.00 0.00 84 LEU A CA 1
ATOM 1363 C C . LEU A 1 84 ? -6.205 -13.986 -7.870 1.00 0.00 84 LEU A C 1
ATOM 1364 O O . LEU A 1 84 ? -5.459 -13.085 -8.200 1.00 0.00 84 LEU A O 1
ATOM 1380 N N . GLN A 1 85 ? -6.795 -14.738 -8.757 1.00 0.00 85 GLN A N 1
ATOM 1381 C CA . GLN A 1 85 ? -6.557 -14.499 -10.206 1.00 0.00 85 GLN A CA 1
ATOM 1382 C C . GLN A 1 85 ? -7.742 -13.746 -10.824 1.00 0.00 85 GLN A C 1
ATOM 1383 O O . GLN A 1 85 ? -8.887 -14.111 -10.642 1.00 0.00 85 GLN A O 1
ATOM 1397 N N . LEU A 1 86 ? -7.473 -12.703 -11.557 1.00 0.00 86 LEU A N 1
ATOM 1398 C CA . LEU A 1 86 ? -8.577 -11.932 -12.193 1.00 0.00 86 LEU A CA 1
ATOM 1399 C C . LEU A 1 86 ? -8.257 -11.689 -13.671 1.00 0.00 86 LEU A C 1
ATOM 1400 O O . LEU A 1 86 ? -7.306 -11.004 -13.993 1.00 0.00 86 LEU A O 1
ATOM 1416 N N . PRO A 1 87 ? -9.064 -12.261 -14.526 1.00 0.00 87 PRO A N 1
ATOM 1417 C CA . PRO A 1 87 ? -8.859 -12.102 -15.988 1.00 0.00 87 PRO A CA 1
ATOM 1418 C C . PRO A 1 87 ? -9.157 -10.660 -16.410 1.00 0.00 87 PRO A C 1
ATOM 1419 O O . PRO A 1 87 ? -10.280 -10.205 -16.318 1.00 0.00 87 PRO A O 1
ATOM 1430 N N . PRO A 1 88 ? -8.130 -9.987 -16.854 1.00 0.00 88 PRO A N 1
ATOM 1431 C CA . PRO A 1 88 ? -8.273 -8.577 -17.290 1.00 0.00 88 PRO A CA 1
ATOM 1432 C C . PRO A 1 88 ? -8.996 -8.503 -18.637 1.00 0.00 88 PRO A C 1
ATOM 1433 O O . PRO A 1 88 ? -9.196 -9.506 -19.292 1.00 0.00 88 PRO A O 1
ATOM 1444 N N . PRO A 1 89 ? -9.365 -7.306 -19.004 1.00 0.00 89 PRO A N 1
ATOM 1445 C CA . PRO A 1 89 ? -10.074 -7.087 -20.286 1.00 0.00 89 PRO A CA 1
ATOM 1446 C C . PRO A 1 89 ? -9.095 -7.197 -21.457 1.00 0.00 89 PRO A C 1
ATOM 1447 O O . PRO A 1 89 ? -8.036 -6.603 -21.437 1.00 0.00 89 PRO A O 1
ATOM 1458 N N . PRO A 1 90 ? -9.483 -7.960 -22.443 1.00 0.00 90 PRO A N 1
ATOM 1459 C CA . PRO A 1 90 ? -8.623 -8.150 -23.635 1.00 0.00 90 PRO A CA 1
ATOM 1460 C C . PRO A 1 90 ? -8.617 -6.877 -24.491 1.00 0.00 90 PRO A C 1
ATOM 1461 O O . PRO A 1 90 ? -7.872 -5.953 -24.231 1.00 0.00 90 PRO A O 1
ATOM 1472 N N . GLU A 1 91 ? -9.440 -6.815 -25.508 1.00 0.00 91 GLU A N 1
ATOM 1473 C CA . GLU A 1 91 ? -9.475 -5.598 -26.374 1.00 0.00 91 GLU A CA 1
ATOM 1474 C C . GLU A 1 91 ? -10.256 -5.885 -27.659 1.00 0.00 91 GLU A C 1
ATOM 1475 O O . GLU A 1 91 ? -10.245 -6.988 -28.170 1.00 0.00 91 GLU A O 1
ATOM 1487 N N . ASP A 1 92 ? -10.926 -4.901 -28.191 1.00 0.00 92 ASP A N 1
ATOM 1488 C CA . ASP A 1 92 ? -11.698 -5.119 -29.449 1.00 0.00 92 ASP A CA 1
ATOM 1489 C C . ASP A 1 92 ? -10.868 -4.668 -30.655 1.00 0.00 92 ASP A C 1
ATOM 1490 O O . ASP A 1 92 ? -11.257 -4.845 -31.792 1.00 0.00 92 ASP A O 1
ATOM 1499 N N . LEU A 1 93 ? -9.724 -4.086 -30.411 1.00 0.00 93 LEU A N 1
ATOM 1500 C CA . LEU A 1 93 ? -8.863 -3.624 -31.538 1.00 0.00 93 LEU A CA 1
ATOM 1501 C C . LEU A 1 93 ? -9.658 -2.718 -32.481 1.00 0.00 93 LEU A C 1
ATOM 1502 O O . LEU A 1 93 ? -10.847 -2.526 -32.319 1.00 0.00 93 LEU A O 1
ATOM 1518 N N . LEU A 1 94 ? -9.008 -2.158 -33.465 1.00 0.00 94 LEU A N 1
ATOM 1519 C CA . LEU A 1 94 ? -9.725 -1.264 -34.419 1.00 0.00 94 LEU A CA 1
ATOM 1520 C C . LEU A 1 94 ? -8.788 -0.836 -35.554 1.00 0.00 94 LEU A C 1
ATOM 1521 O O . LEU A 1 94 ? -7.749 -1.428 -35.770 1.00 0.00 94 LEU A O 1
ATOM 1537 N N . LYS A 1 95 ? -9.151 0.185 -36.282 1.00 0.00 95 LYS A N 1
ATOM 1538 C CA . LYS A 1 95 ? -8.288 0.650 -37.404 1.00 0.00 95 LYS A CA 1
ATOM 1539 C C . LYS A 1 95 ? -7.820 2.087 -37.156 1.00 0.00 95 LYS A C 1
ATOM 1540 O O . LYS A 1 95 ? -8.228 3.007 -37.836 1.00 0.00 95 LYS A O 1
ATOM 1559 N N . GLN A 1 96 ? -6.972 2.290 -36.184 1.00 0.00 96 GLN A N 1
ATOM 1560 C CA . GLN A 1 96 ? -6.491 3.675 -35.899 1.00 0.00 96 GLN A CA 1
ATOM 1561 C C . GLN A 1 96 ? -5.018 3.674 -35.465 1.00 0.00 96 GLN A C 1
ATOM 1562 O O . GLN A 1 96 ? -4.307 4.636 -35.672 1.00 0.00 96 GLN A O 1
ATOM 1576 N N . HIS A 1 97 ? -4.553 2.613 -34.861 1.00 0.00 97 HIS A N 1
ATOM 1577 C CA . HIS A 1 97 ? -3.129 2.579 -34.417 1.00 0.00 97 HIS A CA 1
ATOM 1578 C C . HIS A 1 97 ? -2.190 2.690 -35.621 1.00 0.00 97 HIS A C 1
ATOM 1579 O O . HIS A 1 97 ? -2.559 2.393 -36.740 1.00 0.00 97 HIS A O 1
ATOM 1593 N N . LEU A 1 98 ? -0.977 3.118 -35.398 1.00 0.00 98 LEU A N 1
ATOM 1594 C CA . LEU A 1 98 ? -0.009 3.252 -36.525 1.00 0.00 98 LEU A CA 1
ATOM 1595 C C . LEU A 1 98 ? -0.590 4.154 -37.618 1.00 0.00 98 LEU A C 1
ATOM 1596 O O . LEU A 1 98 ? -1.455 4.970 -37.370 1.00 0.00 98 LEU A O 1
ATOM 1612 N N . SER A 1 99 ? -0.118 4.011 -38.826 1.00 0.00 99 SER A N 1
ATOM 1613 C CA . SER A 1 99 ? -0.640 4.859 -39.936 1.00 0.00 99 SER A CA 1
ATOM 1614 C C . SER A 1 99 ? -0.277 4.238 -41.287 1.00 0.00 99 SER A C 1
ATOM 1615 O O . SER A 1 99 ? 0.824 4.395 -41.777 1.00 0.00 99 SER A O 1
ATOM 1623 N N . VAL A 1 100 ? -1.191 3.532 -41.890 1.00 0.00 100 VAL A N 1
ATOM 1624 C CA . VAL A 1 100 ? -0.894 2.899 -43.205 1.00 0.00 100 VAL A CA 1
ATOM 1625 C C . VAL A 1 100 ? -1.796 3.485 -44.294 1.00 0.00 100 VAL A C 1
ATOM 1626 O O . VAL A 1 100 ? -2.872 2.987 -44.560 1.00 0.00 100 VAL A O 1
ATOM 1639 N N . MET A 1 101 ? -1.362 4.542 -44.927 1.00 0.00 101 MET A N 1
ATOM 1640 C CA . MET A 1 101 ? -2.190 5.163 -46.000 1.00 0.00 101 MET A CA 1
ATOM 1641 C C . MET A 1 101 ? -3.652 5.253 -45.554 1.00 0.00 101 MET A C 1
ATOM 1642 O O . MET A 1 101 ? -4.489 4.480 -45.977 1.00 0.00 101 MET A O 1
ATOM 1656 N N . GLY A 1 102 ? -3.965 6.193 -44.704 1.00 0.00 102 GLY A N 1
ATOM 1657 C CA . GLY A 1 102 ? -5.372 6.335 -44.230 1.00 0.00 102 GLY A CA 1
ATOM 1658 C C . GLY A 1 102 ? -5.976 7.615 -44.809 1.00 0.00 102 GLY A C 1
ATOM 1659 O O . GLY A 1 102 ? -6.903 8.179 -44.262 1.00 0.00 102 GLY A O 1
ATOM 1663 N N . GLN A 1 103 ? -5.457 8.078 -45.912 1.00 0.00 103 GLN A N 1
ATOM 1664 C CA . GLN A 1 103 ? -5.999 9.321 -46.530 1.00 0.00 103 GLN A CA 1
ATOM 1665 C C . GLN A 1 103 ? -6.266 9.092 -48.020 1.00 0.00 103 GLN A C 1
ATOM 1666 O O . GLN A 1 103 ? -6.128 7.994 -48.522 1.00 0.00 103 GLN A O 1
ATOM 1680 N N . LYS A 1 104 ? -6.645 10.118 -48.732 1.00 0.00 104 LYS A N 1
ATOM 1681 C CA . LYS A 1 104 ? -6.918 9.953 -50.188 1.00 0.00 104 LYS A CA 1
ATOM 1682 C C . LYS A 1 104 ? -5.829 10.643 -51.013 1.00 0.00 104 LYS A C 1
ATOM 1683 O O . LYS A 1 104 ? -5.010 11.373 -50.490 1.00 0.00 104 LYS A O 1
ATOM 1702 N N . THR A 1 105 ? -5.813 10.417 -52.298 1.00 0.00 105 THR A N 1
ATOM 1703 C CA . THR A 1 105 ? -4.777 11.060 -53.155 1.00 0.00 105 THR A CA 1
ATOM 1704 C C . THR A 1 105 ? -5.443 11.959 -54.200 1.00 0.00 105 THR A C 1
ATOM 1705 O O . THR A 1 105 ? -6.504 11.657 -54.709 1.00 0.00 105 THR A O 1
ATOM 1716 N N . ASP A 1 106 ? -4.828 13.064 -54.523 1.00 0.00 106 ASP A N 1
ATOM 1717 C CA . ASP A 1 106 ? -5.428 13.982 -55.533 1.00 0.00 106 ASP A CA 1
ATOM 1718 C C . ASP A 1 106 ? -6.758 14.537 -55.017 1.00 0.00 106 ASP A C 1
ATOM 1719 O O . ASP A 1 106 ? -7.567 13.821 -54.461 1.00 0.00 106 ASP A O 1
ATOM 1728 N N . ASP A 1 107 ? -6.989 15.809 -55.195 1.00 0.00 107 ASP A N 1
ATOM 1729 C CA . ASP A 1 107 ? -8.267 16.407 -54.712 1.00 0.00 107 ASP A CA 1
ATOM 1730 C C . ASP A 1 107 ? -8.668 17.591 -55.595 1.00 0.00 107 ASP A C 1
ATOM 1731 O O . ASP A 1 107 ? -8.079 17.836 -56.629 1.00 0.00 107 ASP A O 1
ATOM 1740 N N . THR A 1 108 ? -9.668 18.328 -55.194 1.00 0.00 108 THR A N 1
ATOM 1741 C CA . THR A 1 108 ? -10.108 19.497 -56.007 1.00 0.00 108 THR A CA 1
ATOM 1742 C C . THR A 1 108 ? -9.504 20.788 -55.445 1.00 0.00 108 THR A C 1
ATOM 1743 O O . THR A 1 108 ? -10.097 21.451 -54.616 1.00 0.00 108 THR A O 1
ATOM 1754 N N . ASN A 1 109 ? -8.329 21.150 -55.885 1.00 0.00 109 ASN A N 1
ATOM 1755 C CA . ASN A 1 109 ? -7.693 22.397 -55.371 1.00 0.00 109 ASN A CA 1
ATOM 1756 C C . ASN A 1 109 ? -8.697 23.553 -55.392 1.00 0.00 109 ASN A C 1
ATOM 1757 O O . ASN A 1 109 ? -9.089 24.028 -56.440 1.00 0.00 109 ASN A O 1
ATOM 1768 N N . LYS A 1 110 ? -9.116 24.008 -54.243 1.00 0.00 110 LYS A N 1
ATOM 1769 C CA . LYS A 1 110 ? -10.094 25.133 -54.198 1.00 0.00 110 LYS A CA 1
ATOM 1770 C C . LYS A 1 110 ? -9.359 26.473 -54.295 1.00 0.00 110 LYS A C 1
ATOM 1771 O O . LYS A 1 110 ? -8.325 26.607 -53.662 1.00 0.00 110 LYS A O 1
ATOM 1790 N N . GLY A 1 1 ? 2.092 -9.245 -6.587 1.00 0.35 1 GLY A N 2
ATOM 1791 C CA . GLY A 1 1 ? 2.626 -7.854 -6.609 1.00 41.53 1 GLY A CA 2
ATOM 1792 C C . GLY A 1 1 ? 4.044 -7.841 -6.039 1.00 51.51 1 GLY A C 2
ATOM 1793 O O . GLY A 1 1 ? 4.243 -7.773 -4.843 1.00 31.15 1 GLY A O 2
ATOM 1797 N N . SER A 1 2 ? 5.034 -7.904 -6.888 1.00 73.23 2 SER A N 2
ATOM 1798 C CA . SER A 1 2 ? 6.443 -7.896 -6.395 1.00 44.33 2 SER A CA 2
ATOM 1799 C C . SER A 1 2 ? 7.408 -7.725 -7.570 1.00 22.43 2 SER A C 2
ATOM 1800 O O . SER A 1 2 ? 8.101 -6.733 -7.678 1.00 42.31 2 SER A O 2
ATOM 1808 N N . MET A 1 3 ? 7.457 -8.685 -8.452 1.00 20.05 3 MET A N 2
ATOM 1809 C CA . MET A 1 3 ? 8.375 -8.578 -9.621 1.00 0.13 3 MET A CA 2
ATOM 1810 C C . MET A 1 3 ? 7.671 -9.068 -10.889 1.00 14.31 3 MET A C 2
ATOM 1811 O O . MET A 1 3 ? 6.804 -9.918 -10.831 1.00 71.54 3 MET A O 2
ATOM 1825 N N . PRO A 1 4 ? 8.074 -8.515 -12.000 1.00 60.33 4 PRO A N 2
ATOM 1826 C CA . PRO A 1 4 ? 7.479 -8.898 -13.303 1.00 42.35 4 PRO A CA 2
ATOM 1827 C C . PRO A 1 4 ? 7.937 -10.305 -13.697 1.00 52.31 4 PRO A C 2
ATOM 1828 O O . PRO A 1 4 ? 8.848 -10.475 -14.484 1.00 12.02 4 PRO A O 2
ATOM 1839 N N . LYS A 1 5 ? 7.317 -11.316 -13.149 1.00 14.54 5 LYS A N 2
ATOM 1840 C CA . LYS A 1 5 ? 7.715 -12.713 -13.483 1.00 13.44 5 LYS A CA 2
ATOM 1841 C C . LYS A 1 5 ? 9.103 -13.017 -12.910 1.00 4.15 5 LYS A C 2
ATOM 1842 O O . LYS A 1 5 ? 9.930 -12.137 -12.784 1.00 45.21 5 LYS A O 2
ATOM 1861 N N . PRO A 1 6 ? 9.308 -14.264 -12.581 1.00 72.11 6 PRO A N 2
ATOM 1862 C CA . PRO A 1 6 ? 10.608 -14.698 -12.010 1.00 3.54 6 PRO A CA 2
ATOM 1863 C C . PRO A 1 6 ? 11.694 -14.704 -13.091 1.00 65.30 6 PRO A C 2
ATOM 1864 O O . PRO A 1 6 ? 12.701 -14.035 -12.972 1.00 2.10 6 PRO A O 2
ATOM 1875 N N . GLY A 1 7 ? 11.498 -15.453 -14.138 1.00 54.23 7 GLY A N 2
ATOM 1876 C CA . GLY A 1 7 ? 12.520 -15.500 -15.224 1.00 31.14 7 GLY A CA 2
ATOM 1877 C C . GLY A 1 7 ? 12.380 -16.808 -16.004 1.00 10.21 7 GLY A C 2
ATOM 1878 O O . GLY A 1 7 ? 11.339 -17.436 -15.999 1.00 73.41 7 GLY A O 2
ATOM 1882 N N . ILE A 1 8 ? 13.419 -17.228 -16.674 1.00 41.11 8 ILE A N 2
ATOM 1883 C CA . ILE A 1 8 ? 13.340 -18.498 -17.453 1.00 3.12 8 ILE A CA 2
ATOM 1884 C C . ILE A 1 8 ? 13.781 -19.681 -16.589 1.00 42.35 8 ILE A C 2
ATOM 1885 O O . ILE A 1 8 ? 14.912 -19.755 -16.148 1.00 21.15 8 ILE A O 2
ATOM 1901 N N . LEU A 1 9 ? 12.898 -20.609 -16.342 1.00 0.10 9 LEU A N 2
ATOM 1902 C CA . LEU A 1 9 ? 13.271 -21.787 -15.508 1.00 55.22 9 LEU A CA 2
ATOM 1903 C C . LEU 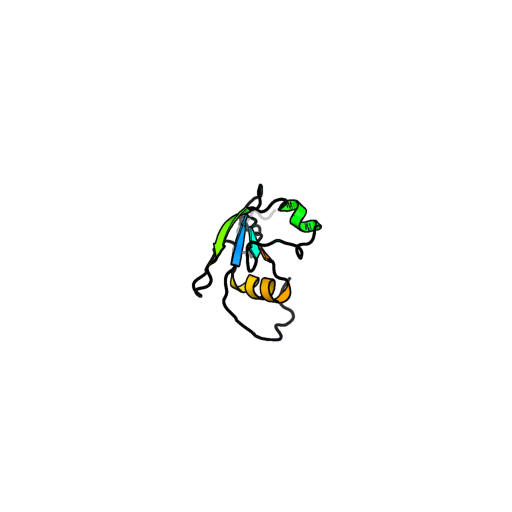A 1 9 ? 12.106 -22.779 -15.446 1.00 52.43 9 LEU A C 2
ATOM 1904 O O . LEU A 1 9 ? 12.198 -23.890 -15.929 1.00 32.31 9 LEU A O 2
ATOM 1920 N N . LYS A 1 10 ? 11.013 -22.388 -14.851 1.00 41.04 10 LYS A N 2
ATOM 1921 C CA . LYS A 1 10 ? 9.847 -23.313 -14.757 1.00 64.41 10 LYS A CA 2
ATOM 1922 C C . LYS A 1 10 ? 10.269 -24.625 -14.092 1.00 33.44 10 LYS A C 2
ATOM 1923 O O . LYS A 1 10 ? 10.837 -25.495 -14.720 1.00 2.32 10 LYS A O 2
ATOM 1942 N N . SER A 1 11 ? 9.996 -24.773 -12.825 1.00 22.10 11 SER A N 2
ATOM 1943 C CA . SER A 1 11 ? 10.382 -26.028 -12.118 1.00 1.34 11 SER A CA 2
ATOM 1944 C C . SER A 1 11 ? 9.727 -26.076 -10.735 1.00 62.41 11 SER A C 2
ATOM 1945 O O . SER A 1 11 ? 10.387 -25.969 -9.722 1.00 13.51 11 SER A O 2
ATOM 1953 N N . LYS A 1 12 ? 8.431 -26.237 -10.685 1.00 33.20 12 LYS A N 2
ATOM 1954 C CA . LYS A 1 12 ? 7.739 -26.290 -9.365 1.00 12.02 12 LYS A CA 2
ATOM 1955 C C . LYS A 1 12 ? 6.221 -26.323 -9.564 1.00 0.50 12 LYS A C 2
ATOM 1956 O O . LYS A 1 12 ? 5.657 -25.503 -10.259 1.00 64.43 12 LYS A O 2
ATOM 1975 N N . SER A 1 13 ? 5.555 -27.267 -8.957 1.00 1.40 13 SER A N 2
ATOM 1976 C CA . SER A 1 13 ? 4.075 -27.352 -9.112 1.00 64.15 13 SER A CA 2
ATOM 1977 C C . SER A 1 13 ? 3.403 -27.433 -7.736 1.00 54.31 13 SER A C 2
ATOM 1978 O O . SER A 1 13 ? 2.587 -26.605 -7.384 1.00 31.24 13 SER A O 2
ATOM 1986 N N . MET A 1 14 ? 3.742 -28.424 -6.954 1.00 61.40 14 MET A N 2
ATOM 1987 C CA . MET A 1 14 ? 3.121 -28.550 -5.603 1.00 64.31 14 MET A CA 2
ATOM 1988 C C . MET A 1 14 ? 1.606 -28.724 -5.734 1.00 14.34 14 MET A C 2
ATOM 1989 O O . MET A 1 14 ? 1.085 -28.916 -6.814 1.00 0.12 14 MET A O 2
ATOM 2003 N N . PHE A 1 15 ? 0.895 -28.655 -4.642 1.00 13.24 15 PHE A N 2
ATOM 2004 C CA . PHE A 1 15 ? -0.586 -28.811 -4.708 1.00 11.40 15 PHE A CA 2
ATOM 2005 C C . PHE A 1 15 ? -1.261 -27.461 -4.460 1.00 12.14 15 PHE A C 2
ATOM 2006 O O . PHE A 1 15 ? -0.785 -26.653 -3.687 1.00 41.31 15 PHE A O 2
ATOM 2023 N N . CYS A 1 16 ? -2.362 -27.206 -5.109 1.00 31.22 16 CYS A N 2
ATOM 2024 C CA . CYS A 1 16 ? -3.053 -25.900 -4.902 1.00 51.01 16 CYS A CA 2
ATOM 2025 C C . CYS A 1 16 ? -4.564 -26.048 -5.097 1.00 54.12 16 CYS A C 2
ATOM 2026 O O . CYS A 1 16 ? -5.029 -26.918 -5.806 1.00 43.42 16 CYS A O 2
ATOM 2034 N N . VAL A 1 17 ? -5.331 -25.195 -4.475 1.00 63.21 17 VAL A N 2
ATOM 2035 C CA . VAL A 1 17 ? -6.814 -25.275 -4.623 1.00 42.50 17 VAL A CA 2
ATOM 2036 C C . VAL A 1 17 ? -7.329 -24.015 -5.325 1.00 34.11 17 VAL A C 2
ATOM 2037 O O . VAL A 1 17 ? -7.084 -22.908 -4.888 1.00 40.41 17 VAL A O 2
ATOM 2050 N N . ILE A 1 18 ? -8.032 -24.172 -6.409 1.00 72.02 18 ILE A N 2
ATOM 2051 C CA . ILE A 1 18 ? -8.555 -22.980 -7.134 1.00 31.21 18 ILE A CA 2
ATOM 2052 C C . ILE A 1 18 ? -10.020 -22.731 -6.764 1.00 23.25 18 ILE A C 2
ATOM 2053 O O . ILE A 1 18 ? -10.895 -23.503 -7.100 1.00 13.43 18 ILE A O 2
ATOM 2069 N N . TYR A 1 19 ? -10.289 -21.656 -6.074 1.00 63.13 19 TYR A N 2
ATOM 2070 C CA . TYR A 1 19 ? -11.694 -21.351 -5.676 1.00 44.35 19 TYR A CA 2
ATOM 2071 C C . TYR A 1 19 ? -12.374 -20.498 -6.749 1.00 44.21 19 TYR A C 2
ATOM 2072 O O . TYR A 1 19 ? -11.724 -19.902 -7.585 1.00 11.01 19 TYR A O 2
ATOM 2090 N N . ARG A 1 20 ? -13.678 -20.429 -6.731 1.00 52.03 20 ARG A N 2
ATOM 2091 C CA . ARG A 1 20 ? -14.391 -19.609 -7.749 1.00 43.14 20 ARG A CA 2
ATOM 2092 C C . ARG A 1 20 ? -15.385 -18.657 -7.069 1.00 14.32 20 ARG A C 2
ATOM 2093 O O . ARG A 1 20 ? -16.050 -19.009 -6.116 1.00 13.54 20 ARG A O 2
ATOM 2114 N N . SER A 1 21 ? -15.481 -17.452 -7.555 1.00 1.11 21 SER A N 2
ATOM 2115 C CA . SER A 1 21 ? -16.429 -16.473 -6.944 1.00 32.42 21 SER A CA 2
ATOM 2116 C C . SER A 1 21 ? -17.874 -16.887 -7.233 1.00 32.54 21 SER A C 2
ATOM 2117 O O . SER A 1 21 ? -18.207 -17.296 -8.327 1.00 44.31 21 SER A O 2
ATOM 2125 N N . SER A 1 22 ? -18.734 -16.786 -6.257 1.00 11.44 22 SER A N 2
ATOM 2126 C CA . SER A 1 22 ? -20.156 -17.178 -6.470 1.00 41.51 22 SER A CA 2
ATOM 2127 C C . SER A 1 22 ? -20.721 -16.511 -7.727 1.00 4.42 22 SER A C 2
ATOM 2128 O O . SER A 1 22 ? -21.445 -17.121 -8.489 1.00 13.13 22 SER A O 2
ATOM 2136 N N . LYS A 1 23 ? -20.406 -15.264 -7.952 1.00 21.14 23 LYS A N 2
ATOM 2137 C CA . LYS A 1 23 ? -20.942 -14.575 -9.164 1.00 52.22 23 LYS A CA 2
ATOM 2138 C C . LYS A 1 23 ? -20.026 -13.421 -9.586 1.00 55.33 23 LYS A C 2
ATOM 2139 O O . LYS A 1 23 ? -20.076 -12.339 -9.034 1.00 41.10 23 LYS A O 2
ATOM 2158 N N . ARG A 1 24 ? -19.197 -13.638 -10.571 1.00 71.23 24 ARG A N 2
ATOM 2159 C CA . ARG A 1 24 ? -18.290 -12.549 -11.034 1.00 71.14 24 ARG A CA 2
ATOM 2160 C C . ARG A 1 24 ? -17.815 -12.837 -12.461 1.00 44.40 24 ARG A C 2
ATOM 2161 O O . ARG A 1 24 ? -18.079 -13.887 -13.011 1.00 24.53 24 ARG A O 2
ATOM 2182 N N . ASP A 1 25 ? -17.118 -11.915 -13.064 1.00 14.02 25 ASP A N 2
ATOM 2183 C CA . ASP A 1 25 ? -16.627 -12.140 -14.453 1.00 11.32 25 ASP A CA 2
ATOM 2184 C C . ASP A 1 25 ? -15.786 -13.415 -14.511 1.00 14.04 25 ASP A C 2
ATOM 2185 O O . ASP A 1 25 ? -16.046 -14.313 -15.288 1.00 64.24 25 ASP A O 2
ATOM 2194 N N . GLN A 1 26 ? -14.777 -13.496 -13.691 1.00 1.44 26 GLN A N 2
ATOM 2195 C CA . GLN A 1 26 ? -13.910 -14.708 -13.687 1.00 13.33 26 GLN A CA 2
ATOM 2196 C C . GLN A 1 26 ? -12.884 -14.603 -12.555 1.00 13.02 26 GLN A C 2
ATOM 2197 O O . GLN A 1 26 ? -11.692 -14.679 -12.774 1.00 55.32 26 GLN A O 2
ATOM 2211 N N . THR A 1 27 ? -13.341 -14.416 -11.348 1.00 64.05 27 THR A N 2
ATOM 2212 C CA . THR A 1 27 ? -12.399 -14.294 -10.200 1.00 31.54 27 THR A CA 2
ATOM 2213 C C . THR A 1 27 ? -12.153 -15.663 -9.559 1.00 63.04 27 THR A C 2
ATOM 2214 O O . THR A 1 27 ? -13.078 -16.398 -9.262 1.00 34.35 27 THR A O 2
ATOM 2225 N N . TYR A 1 28 ? -10.915 -16.009 -9.339 1.00 63.43 28 TYR A N 2
ATOM 2226 C CA . TYR A 1 28 ? -10.608 -17.327 -8.711 1.00 22.12 28 TYR A CA 2
ATOM 2227 C C . TYR A 1 28 ? -9.516 -17.164 -7.654 1.00 61.42 28 TYR A C 2
ATOM 2228 O O . TYR A 1 28 ? -8.631 -16.340 -7.782 1.00 0.25 28 TYR A O 2
ATOM 2246 N N . LEU A 1 29 ? -9.570 -17.942 -6.607 1.00 62.21 29 LEU A N 2
ATOM 2247 C CA . LEU A 1 29 ? -8.534 -17.827 -5.543 1.00 71.35 29 LEU A CA 2
ATOM 2248 C C . LEU A 1 29 ? -7.608 -19.044 -5.576 1.00 5.41 29 LEU A C 2
ATOM 2249 O O . LEU A 1 29 ? -7.988 -20.116 -5.998 1.00 41.41 29 LEU A O 2
ATOM 2265 N N . TYR A 1 30 ? -6.388 -18.885 -5.131 1.00 3.54 30 TYR A N 2
ATOM 2266 C CA . TYR A 1 30 ? -5.437 -20.035 -5.138 1.00 62.33 30 TYR A CA 2
ATOM 2267 C C . TYR A 1 30 ? -4.797 -20.199 -3.756 1.00 65.40 30 TYR A C 2
ATOM 2268 O O . TYR A 1 30 ? -4.438 -19.235 -3.110 1.00 70.03 30 TYR A O 2
ATOM 2286 N N . VAL A 1 31 ? -4.650 -21.412 -3.302 1.00 71.23 31 VAL A N 2
ATOM 2287 C CA . VAL A 1 31 ? -4.029 -21.642 -1.961 1.00 53.21 31 VAL A CA 2
ATOM 2288 C C . VAL A 1 31 ? -3.308 -22.990 -1.938 1.00 71.22 31 VAL A C 2
ATOM 2289 O O . VAL A 1 31 ? -3.697 -23.927 -2.605 1.00 25.14 31 VAL A O 2
ATOM 2302 N N . GLU A 1 32 ? -2.264 -23.097 -1.167 1.00 45.34 32 GLU A N 2
ATOM 2303 C CA . GLU A 1 32 ? -1.529 -24.392 -1.095 1.00 33.34 32 GLU A CA 2
ATOM 2304 C C . GLU A 1 32 ? -2.445 -25.464 -0.504 1.00 12.21 32 GLU A C 2
ATOM 2305 O O . GLU A 1 32 ? -2.157 -26.644 -0.556 1.00 75.14 32 GLU A O 2
ATOM 2317 N N . LYS A 1 33 ? -3.555 -25.057 0.050 1.00 53.03 33 LYS A N 2
ATOM 2318 C CA . LYS A 1 33 ? -4.502 -26.040 0.642 1.00 41.32 33 LYS A CA 2
ATOM 2319 C C . LYS A 1 33 ? -5.885 -25.397 0.795 1.00 4.51 33 LYS A C 2
ATOM 2320 O O . LYS A 1 33 ? -6.031 -24.193 0.731 1.00 52.00 33 LYS A O 2
ATOM 2339 N N . LYS A 1 34 ? -6.900 -26.191 0.992 1.00 62.24 34 LYS A N 2
ATOM 2340 C CA . LYS A 1 34 ? -8.271 -25.624 1.142 1.00 22.25 34 LYS A CA 2
ATOM 2341 C C . LYS A 1 34 ? -8.571 -25.323 2.614 1.00 15.00 34 LYS A C 2
ATOM 2342 O O . LYS A 1 34 ? -9.486 -25.873 3.192 1.00 50.34 34 LYS A O 2
ATOM 2361 N N . ASP A 1 35 ? -7.812 -24.454 3.225 1.00 34.34 35 ASP A N 2
ATOM 2362 C CA . ASP A 1 35 ? -8.068 -24.131 4.660 1.00 71.22 35 ASP A CA 2
ATOM 2363 C C . ASP A 1 35 ? -8.888 -22.844 4.786 1.00 5.22 35 ASP A C 2
ATOM 2364 O O . ASP A 1 35 ? -10.052 -22.872 5.134 1.00 15.40 35 ASP A O 2
ATOM 2373 N N . ASP A 1 36 ? -8.291 -21.717 4.514 1.00 12.12 36 ASP A N 2
ATOM 2374 C CA . ASP A 1 36 ? -9.038 -20.434 4.626 1.00 23.11 36 ASP A CA 2
ATOM 2375 C C . ASP A 1 36 ? -8.257 -19.295 3.969 1.00 20.21 36 ASP A C 2
ATOM 2376 O O . ASP A 1 36 ? -7.114 -19.447 3.587 1.00 61.32 36 ASP A O 2
ATOM 2385 N N . PHE A 1 37 ? -8.866 -18.149 3.853 1.00 24.03 37 PHE A N 2
ATOM 2386 C CA . PHE A 1 37 ? -8.166 -16.984 3.243 1.00 74.33 37 PHE A CA 2
ATOM 2387 C C . PHE A 1 37 ? -8.153 -15.822 4.239 1.00 12.50 37 PHE A C 2
ATOM 2388 O O . PHE A 1 37 ? -9.133 -15.122 4.405 1.00 40.33 37 PHE A O 2
ATOM 2405 N N . SER A 1 38 ? -7.054 -15.617 4.911 1.00 72.43 38 SER A N 2
ATOM 2406 C CA . SER A 1 38 ? -6.983 -14.508 5.904 1.00 65.22 38 SER A CA 2
ATOM 2407 C C . SER A 1 38 ? -6.031 -13.408 5.424 1.00 42.55 38 SER A C 2
ATOM 2408 O O . SER A 1 38 ? -5.919 -12.365 6.038 1.00 10.02 38 SER A O 2
ATOM 2416 N N . ARG A 1 39 ? -5.339 -13.628 4.340 1.00 30.54 39 ARG A N 2
ATOM 2417 C CA . ARG A 1 39 ? -4.392 -12.588 3.846 1.00 24.11 39 ARG A CA 2
ATOM 2418 C C . ARG A 1 39 ? -5.033 -11.767 2.727 1.00 75.23 39 ARG A C 2
ATOM 2419 O O . ARG A 1 39 ? -4.572 -10.693 2.396 1.00 1.14 39 ARG A O 2
ATOM 2440 N N . VAL A 1 40 ? -6.092 -12.253 2.144 1.00 22.42 40 VAL A N 2
ATOM 2441 C CA . VAL A 1 40 ? -6.747 -11.483 1.052 1.00 21.41 40 VAL A CA 2
ATOM 2442 C C . VAL A 1 40 ? -7.310 -10.175 1.611 1.00 44.15 40 VAL A C 2
ATOM 2443 O O . VAL A 1 40 ? -7.945 -10.163 2.648 1.00 54.10 40 VAL A O 2
ATOM 2456 N N . PRO A 1 41 ? -7.046 -9.113 0.904 1.00 70.03 41 PRO A N 2
ATOM 2457 C CA . PRO A 1 41 ? -7.518 -7.772 1.330 1.00 32.12 41 PRO A CA 2
ATOM 2458 C C . PRO A 1 41 ? -9.041 -7.676 1.219 1.00 62.44 41 PRO A C 2
ATOM 2459 O O . PRO A 1 41 ? -9.637 -8.134 0.264 1.00 65.13 41 PRO A O 2
ATOM 2470 N N . GLU A 1 42 ? -9.674 -7.076 2.191 1.00 35.11 42 GLU A N 2
ATOM 2471 C CA . GLU A 1 42 ? -11.158 -6.944 2.141 1.00 12.31 42 GLU A CA 2
ATOM 2472 C C . GLU A 1 42 ? -11.566 -6.086 0.941 1.00 54.21 42 GLU A C 2
ATOM 2473 O O . GLU A 1 42 ? -12.723 -6.016 0.579 1.00 51.15 42 GLU A O 2
ATOM 2485 N N . GLU A 1 43 ? -10.620 -5.437 0.314 1.00 64.12 43 GLU A N 2
ATOM 2486 C CA . GLU A 1 43 ? -10.954 -4.591 -0.869 1.00 51.44 43 GLU A CA 2
ATOM 2487 C C . GLU A 1 43 ? -11.329 -5.487 -2.049 1.00 31.31 43 GLU A C 2
ATOM 2488 O O . GLU A 1 43 ? -12.230 -5.189 -2.807 1.00 33.11 43 GLU A O 2
ATOM 2500 N N . LEU A 1 44 ? -10.650 -6.590 -2.202 1.00 54.24 44 LEU A N 2
ATOM 2501 C CA . LEU A 1 44 ? -10.971 -7.516 -3.322 1.00 12.51 44 LEU A CA 2
ATOM 2502 C C . LEU A 1 44 ? -11.963 -8.579 -2.838 1.00 52.51 44 LEU A C 2
ATOM 2503 O O . LEU A 1 44 ? -12.986 -8.809 -3.448 1.00 21.22 44 LEU A O 2
ATOM 2519 N N . MET A 1 45 ? -11.664 -9.217 -1.740 1.00 65.34 45 MET A N 2
ATOM 2520 C CA . MET A 1 45 ? -12.593 -10.256 -1.211 1.00 3.31 45 MET A CA 2
ATOM 2521 C C . MET A 1 45 ? -14.016 -9.697 -1.139 1.00 3.31 45 MET A C 2
ATOM 2522 O O . MET A 1 45 ? -14.984 -10.426 -1.227 1.00 61.53 45 MET A O 2
ATOM 2536 N N . LYS A 1 46 ? -14.151 -8.406 -0.984 1.00 61.01 46 LYS A N 2
ATOM 2537 C CA . LYS A 1 46 ? -15.516 -7.808 -0.914 1.00 70.24 46 LYS A CA 2
ATOM 2538 C C . LYS A 1 46 ? -16.403 -8.412 -2.002 1.00 34.12 46 LYS A C 2
ATOM 2539 O O . LYS A 1 46 ? -17.558 -8.713 -1.780 1.00 23.44 46 LYS A O 2
ATOM 2558 N N . GLY A 1 47 ? -15.866 -8.600 -3.175 1.00 13.21 47 GLY A N 2
ATOM 2559 C CA . GLY A 1 47 ? -16.675 -9.195 -4.273 1.00 23.34 47 GLY A CA 2
ATOM 2560 C C . GLY A 1 47 ? -16.712 -10.711 -4.099 1.00 52.34 47 GLY A C 2
ATOM 2561 O O . GLY A 1 47 ? -17.749 -11.337 -4.208 1.00 62.41 47 GLY A O 2
ATOM 2565 N N . PHE A 1 48 ? -15.586 -11.311 -3.822 1.00 73.40 48 PHE A N 2
ATOM 2566 C CA . PHE A 1 48 ? -15.554 -12.789 -3.632 1.00 20.20 48 PHE A CA 2
ATOM 2567 C C . PHE A 1 48 ? -16.463 -13.190 -2.468 1.00 44.12 48 PHE A C 2
ATOM 2568 O O . PHE A 1 48 ? -17.203 -14.150 -2.549 1.00 41.14 48 PHE A O 2
ATOM 2585 N N . GLY A 1 49 ? -16.413 -12.463 -1.385 1.00 13.15 49 GLY A N 2
ATOM 2586 C CA . GLY A 1 49 ? -17.273 -12.805 -0.218 1.00 21.04 49 GLY A CA 2
ATOM 2587 C C . GLY A 1 49 ? -16.981 -14.237 0.226 1.00 13.10 49 GLY A C 2
ATOM 2588 O O . GLY A 1 49 ? -16.100 -14.482 1.026 1.00 20.22 49 GLY A O 2
ATOM 2592 N N . GLN A 1 50 ? -17.709 -15.189 -0.290 1.00 43.02 50 GLN A N 2
ATOM 2593 C CA . GLN A 1 50 ? -17.466 -16.604 0.103 1.00 2.44 50 GLN A CA 2
ATOM 2594 C C . GLN A 1 50 ? -16.975 -17.405 -1.106 1.00 65.10 50 GLN A C 2
ATOM 2595 O O . GLN A 1 50 ? -17.719 -17.639 -2.038 1.00 44.33 50 GLN A O 2
ATOM 2609 N N . PRO A 1 51 ? -15.732 -17.798 -1.047 1.00 5.03 51 PRO A N 2
ATOM 2610 C CA . PRO A 1 51 ? -15.129 -18.579 -2.155 1.00 42.20 51 PRO A CA 2
ATOM 2611 C C . PRO A 1 51 ? -15.712 -19.993 -2.183 1.00 34.00 51 PRO A C 2
ATOM 2612 O O . PRO A 1 51 ? -16.253 -20.472 -1.206 1.00 4.32 51 PRO A O 2
ATOM 2623 N N . GLN A 1 52 ? -15.606 -20.663 -3.295 1.00 15.24 52 GLN A N 2
ATOM 2624 C CA . GLN A 1 52 ? -16.157 -22.043 -3.385 1.00 31.31 52 GLN A CA 2
ATOM 2625 C C . GLN A 1 52 ? -15.118 -22.987 -3.997 1.00 43.32 52 GLN A C 2
ATOM 2626 O O . GLN A 1 52 ? -14.124 -22.557 -4.547 1.00 62.44 52 GLN A O 2
ATOM 2640 N N . LEU A 1 53 ? -15.342 -24.266 -3.906 1.00 44.22 53 LEU A N 2
ATOM 2641 C CA . LEU A 1 53 ? -14.368 -25.236 -4.482 1.00 72.34 53 LEU A CA 2
ATOM 2642 C C . LEU A 1 53 ? -14.787 -25.618 -5.902 1.00 42.00 53 LEU A C 2
ATOM 2643 O O . LEU A 1 53 ? -15.690 -26.407 -6.103 1.00 32.25 53 LEU A O 2
ATOM 2659 N N . ALA A 1 54 ? -14.140 -25.063 -6.891 1.00 22.02 54 ALA A N 2
ATOM 2660 C CA . ALA A 1 54 ? -14.506 -25.393 -8.299 1.00 63.20 54 ALA A CA 2
ATOM 2661 C C . ALA A 1 54 ? -13.545 -26.441 -8.868 1.00 34.42 54 ALA A C 2
ATOM 2662 O O . ALA A 1 54 ? -13.956 -27.396 -9.496 1.00 43.30 54 ALA A O 2
ATOM 2669 N N . MET A 1 55 ? -12.269 -26.267 -8.661 1.00 72.32 55 MET A N 2
ATOM 2670 C CA . MET A 1 55 ? -11.290 -27.255 -9.199 1.00 71.21 55 MET A CA 2
ATOM 2671 C C . MET A 1 55 ? -10.101 -27.402 -8.244 1.00 23.15 55 MET A C 2
ATOM 2672 O O . MET A 1 55 ? -9.570 -26.430 -7.745 1.00 25.35 55 MET A O 2
ATOM 2686 N N . ILE A 1 56 ? -9.679 -28.612 -7.993 1.00 32.33 56 ILE A N 2
ATOM 2687 C CA . ILE A 1 56 ? -8.517 -28.821 -7.079 1.00 64.11 56 ILE A CA 2
ATOM 2688 C C . ILE A 1 56 ? -7.286 -29.237 -7.886 1.00 50.51 56 ILE A C 2
ATOM 2689 O O . ILE A 1 56 ? -7.350 -30.104 -8.733 1.00 44.14 56 ILE A O 2
ATOM 2705 N N . LEU A 1 57 ? -6.162 -28.627 -7.628 1.00 13.40 57 LEU A N 2
ATOM 2706 C CA . LEU A 1 57 ? -4.933 -28.997 -8.384 1.00 73.13 57 LEU A CA 2
ATOM 2707 C C . LEU A 1 57 ? -4.018 -29.865 -7.509 1.00 4.42 57 LEU A C 2
ATOM 2708 O O . LEU A 1 57 ? -3.562 -29.433 -6.470 1.00 54.30 57 LEU A O 2
ATOM 2724 N N . PRO A 1 58 ? -3.788 -31.068 -7.964 1.00 74.33 58 PRO A N 2
ATOM 2725 C CA . PRO A 1 58 ? -2.923 -32.015 -7.220 1.00 33.54 58 PRO A CA 2
ATOM 2726 C C . PRO A 1 58 ? -1.449 -31.632 -7.371 1.00 2.13 58 PRO A C 2
ATOM 2727 O O . PRO A 1 58 ? -1.111 -30.646 -7.997 1.00 41.31 58 PRO A O 2
ATOM 2738 N N . LEU A 1 59 ? -0.567 -32.409 -6.803 1.00 51.33 59 LEU A N 2
ATOM 2739 C CA . LEU A 1 59 ? 0.889 -32.097 -6.915 1.00 10.23 59 LEU A CA 2
ATOM 2740 C C . LEU A 1 59 ? 1.610 -33.203 -7.687 1.00 2.44 59 LEU A C 2
ATOM 2741 O O . LEU A 1 59 ? 2.631 -33.708 -7.267 1.00 60.05 59 LEU A O 2
ATOM 2757 N N . ASP A 1 60 ? 1.088 -33.575 -8.816 1.00 33.44 60 ASP A N 2
ATOM 2758 C CA . ASP A 1 60 ? 1.738 -34.642 -9.627 1.00 72.34 60 ASP A CA 2
ATOM 2759 C C . ASP A 1 60 ? 1.975 -34.132 -11.047 1.00 22.11 60 ASP A C 2
ATOM 2760 O O . ASP A 1 60 ? 3.095 -33.934 -11.471 1.00 32.34 60 ASP A O 2
ATOM 2769 N N . GLY A 1 61 ? 0.920 -33.907 -11.781 1.00 40.03 61 GLY A N 2
ATOM 2770 C CA . GLY A 1 61 ? 1.074 -33.395 -13.169 1.00 50.44 61 GLY A CA 2
ATOM 2771 C C . GLY A 1 61 ? 1.124 -31.868 -13.130 1.00 74.25 61 GLY A C 2
ATOM 2772 O O . GLY A 1 61 ? 0.163 -31.214 -12.777 1.00 33.23 61 GLY A O 2
ATOM 2776 N N . ARG A 1 62 ? 2.238 -31.291 -13.486 1.00 33.21 62 ARG A N 2
ATOM 2777 C CA . ARG A 1 62 ? 2.347 -29.803 -13.460 1.00 1.53 62 ARG A CA 2
ATOM 2778 C C . ARG A 1 62 ? 1.902 -29.216 -14.802 1.00 60.14 62 ARG A C 2
ATOM 2779 O O . ARG A 1 62 ? 2.616 -29.267 -15.782 1.00 31.54 62 ARG A O 2
ATOM 2800 N N . LYS A 1 63 ? 0.720 -28.662 -14.849 1.00 2.52 63 LYS A N 2
ATOM 2801 C CA . LYS A 1 63 ? 0.218 -28.070 -16.122 1.00 13.44 63 LYS A CA 2
ATOM 2802 C C . LYS A 1 63 ? -0.051 -26.573 -15.944 1.00 71.42 63 LYS A C 2
ATOM 2803 O O . LYS A 1 63 ? -0.200 -26.087 -14.841 1.00 44.34 63 LYS A O 2
ATOM 2822 N N . LYS A 1 64 ? -0.115 -25.841 -17.022 1.00 22.33 64 LYS A N 2
ATOM 2823 C CA . LYS A 1 64 ? -0.378 -24.376 -16.915 1.00 33.03 64 LYS A CA 2
ATOM 2824 C C . LYS A 1 64 ? -1.877 -24.099 -17.041 1.00 2.22 64 LYS A C 2
ATOM 2825 O O . LYS A 1 64 ? -2.588 -24.784 -17.750 1.00 21.42 64 LYS A O 2
ATOM 2844 N N . LEU A 1 65 ? -2.364 -23.103 -16.353 1.00 13.54 65 LEU A N 2
ATOM 2845 C CA . LEU A 1 65 ? -3.818 -22.782 -16.430 1.00 24.51 65 LEU A CA 2
ATOM 2846 C C . LEU A 1 65 ? -4.054 -21.586 -17.352 1.00 3.33 65 LEU A C 2
ATOM 2847 O O . LEU A 1 65 ? -3.167 -20.802 -17.610 1.00 14.53 65 LEU A O 2
ATOM 2863 N N . VAL A 1 66 ? -5.254 -21.439 -17.844 1.00 62.34 66 VAL A N 2
ATOM 2864 C CA . VAL A 1 66 ? -5.557 -20.287 -18.741 1.00 14.23 66 VAL A CA 2
ATOM 2865 C C . VAL A 1 66 ? -6.088 -19.113 -17.915 1.00 74.11 66 VAL A C 2
ATOM 2866 O O . VAL A 1 66 ? -6.160 -17.992 -18.381 1.00 2.41 66 VAL A O 2
ATOM 2879 N N . ASN A 1 67 ? -6.455 -19.361 -16.687 1.00 3.24 67 ASN A N 2
ATOM 2880 C CA . ASN A 1 67 ? -6.980 -18.258 -15.830 1.00 22.11 67 ASN A CA 2
ATOM 2881 C C . ASN A 1 67 ? -5.817 -17.496 -15.190 1.00 42.44 67 ASN A C 2
ATOM 2882 O O . ASN A 1 67 ? -5.586 -16.338 -15.477 1.00 51.50 67 ASN A O 2
ATOM 2893 N N . ALA A 1 68 ? -5.082 -18.138 -14.324 1.00 41.30 68 ALA A N 2
ATOM 2894 C CA . ALA A 1 68 ? -3.935 -17.454 -13.663 1.00 53.31 68 ALA A CA 2
ATOM 2895 C C . ALA A 1 68 ? -2.663 -18.290 -13.815 1.00 53.04 68 ALA A C 2
ATOM 2896 O O . ALA A 1 68 ? -2.716 -19.485 -14.026 1.00 43.30 68 ALA A O 2
ATOM 2903 N N . ASP A 1 69 ? -1.519 -17.674 -13.702 1.00 74.42 69 ASP A N 2
ATOM 2904 C CA . ASP A 1 69 ? -0.252 -18.442 -13.835 1.00 31.42 69 ASP A CA 2
ATOM 2905 C C . ASP A 1 69 ? 0.083 -19.122 -12.508 1.00 55.31 69 ASP A C 2
ATOM 2906 O O . ASP A 1 69 ? 0.429 -18.479 -11.537 1.00 42.51 69 ASP A O 2
ATOM 2915 N N . ILE A 1 70 ? -0.021 -20.420 -12.462 1.00 14.40 70 ILE A N 2
ATOM 2916 C CA . ILE A 1 70 ? 0.286 -21.152 -11.199 1.00 54.31 70 ILE A CA 2
ATOM 2917 C C . ILE A 1 70 ? 1.692 -20.790 -10.702 1.00 2.24 70 ILE A C 2
ATOM 2918 O O . ILE A 1 70 ? 1.981 -20.856 -9.524 1.00 21.33 70 ILE A O 2
ATOM 2934 N N . GLU A 1 71 ? 2.566 -20.403 -11.593 1.00 11.42 71 GLU A N 2
ATOM 2935 C CA . GLU A 1 71 ? 3.948 -20.036 -11.169 1.00 22.14 71 GLU A CA 2
ATOM 2936 C C . GLU A 1 71 ? 3.921 -18.716 -10.394 1.00 3.31 71 GLU A C 2
ATOM 2937 O O . GLU A 1 71 ? 4.513 -18.592 -9.340 1.00 3.50 71 GLU A O 2
ATOM 2949 N N . LYS A 1 72 ? 3.234 -17.733 -10.906 1.00 61.50 72 LYS A N 2
ATOM 2950 C CA . LYS A 1 72 ? 3.168 -16.425 -10.195 1.00 23.43 72 LYS A CA 2
ATOM 2951 C C . LYS A 1 72 ? 2.446 -16.595 -8.857 1.00 24.32 72 LYS A C 2
ATOM 2952 O O . LYS A 1 72 ? 2.552 -15.770 -7.973 1.00 71.42 72 LYS A O 2
ATOM 2971 N N . VAL A 1 73 ? 1.717 -17.663 -8.703 1.00 4.40 73 VAL A N 2
ATOM 2972 C CA . VAL A 1 73 ? 0.990 -17.892 -7.421 1.00 10.12 73 VAL A CA 2
ATOM 2973 C C . VAL A 1 73 ? 1.937 -18.498 -6.383 1.00 21.04 73 VAL A C 2
ATOM 2974 O O . VAL A 1 73 ? 1.816 -18.245 -5.200 1.00 24.21 73 VAL A O 2
ATOM 2987 N N . LYS A 1 74 ? 2.879 -19.290 -6.813 1.00 62.43 74 LYS A N 2
ATOM 2988 C CA . LYS A 1 74 ? 3.832 -19.903 -5.844 1.00 52.33 74 LYS A CA 2
ATOM 2989 C C . LYS A 1 74 ? 4.413 -18.817 -4.935 1.00 15.42 74 LYS A C 2
ATOM 2990 O O . LYS A 1 74 ? 4.377 -18.921 -3.726 1.00 73.01 74 LYS A O 2
ATOM 3009 N N . GLN A 1 75 ? 4.947 -17.773 -5.510 1.00 1.43 75 GLN A N 2
ATOM 3010 C CA . GLN A 1 75 ? 5.524 -16.679 -4.677 1.00 74.32 75 GLN A CA 2
ATOM 3011 C C . GLN A 1 75 ? 4.436 -16.062 -3.796 1.00 31.11 75 GLN A C 2
ATOM 3012 O O . GLN A 1 75 ? 4.717 -15.384 -2.827 1.00 51.21 75 GLN A O 2
ATOM 3026 N N . ALA A 1 76 ? 3.197 -16.294 -4.124 1.00 1.03 76 ALA A N 2
ATOM 3027 C CA . ALA A 1 76 ? 2.088 -15.726 -3.304 1.00 63.31 76 ALA A CA 2
ATOM 3028 C C . ALA A 1 76 ? 1.726 -16.691 -2.172 1.00 31.24 76 ALA A C 2
ATOM 3029 O O . ALA A 1 76 ? 1.532 -16.295 -1.041 1.00 32.40 76 ALA A O 2
ATOM 3036 N N . LEU A 1 77 ? 1.639 -17.957 -2.474 1.00 55.42 77 LEU A N 2
ATOM 3037 C CA . LEU A 1 77 ? 1.292 -18.953 -1.420 1.00 13.03 77 LEU A CA 2
ATOM 3038 C C . LEU A 1 77 ? 2.497 -19.190 -0.506 1.00 41.31 77 LEU A C 2
ATOM 3039 O O . LEU A 1 77 ? 2.354 -19.467 0.669 1.00 35.34 77 LEU A O 2
ATOM 3055 N N . THR A 1 78 ? 3.683 -19.077 -1.036 1.00 52.12 78 THR A N 2
ATOM 3056 C CA . THR A 1 78 ? 4.899 -19.290 -0.199 1.00 42.53 78 THR A CA 2
ATOM 3057 C C . THR A 1 78 ? 5.155 -18.059 0.676 1.00 13.54 78 THR A C 2
ATOM 3058 O O . THR A 1 78 ? 5.670 -18.160 1.772 1.00 13.20 78 THR A O 2
ATOM 3069 N N . GLU A 1 79 ? 4.799 -16.898 0.197 1.00 24.54 79 GLU A N 2
ATOM 3070 C CA . GLU A 1 79 ? 5.019 -15.663 0.995 1.00 75.22 79 GLU A CA 2
ATOM 3071 C C . GLU A 1 79 ? 3.751 -15.304 1.772 1.00 51.12 79 GLU A C 2
ATOM 3072 O O . GLU A 1 79 ? 3.791 -15.031 2.955 1.00 12.00 79 GLU A O 2
ATOM 3084 N N . GLN A 1 80 ? 2.625 -15.302 1.114 1.00 21.32 80 GLN A N 2
ATOM 3085 C CA . GLN A 1 80 ? 1.351 -14.960 1.808 1.00 30.53 80 GLN A CA 2
ATOM 3086 C C . GLN A 1 80 ? 0.571 -16.241 2.107 1.00 61.22 80 GLN A C 2
ATOM 3087 O O . GLN A 1 80 ? 0.208 -16.514 3.232 1.00 64.14 80 GLN A O 2
ATOM 3101 N N . GLY A 1 81 ? 0.313 -17.027 1.098 1.00 50.24 81 GLY A N 2
ATOM 3102 C CA . GLY A 1 81 ? -0.442 -18.291 1.308 1.00 4.43 81 GLY A CA 2
ATOM 3103 C C . GLY A 1 81 ? -1.723 -18.267 0.472 1.00 70.24 81 GLY A C 2
ATOM 3104 O O . GLY A 1 81 ? -2.505 -19.197 0.494 1.00 11.22 81 GLY A O 2
ATOM 3108 N N . TYR A 1 82 ? -1.946 -17.211 -0.261 1.00 60.32 82 TYR A N 2
ATOM 3109 C CA . TYR A 1 82 ? -3.183 -17.131 -1.096 1.00 61.10 82 TYR A CA 2
ATOM 3110 C C . TYR A 1 82 ? -2.940 -16.220 -2.301 1.00 0.14 82 TYR A C 2
ATOM 3111 O O . TYR A 1 82 ? -2.216 -15.248 -2.220 1.00 14.44 82 TYR A O 2
ATOM 3129 N N . TYR A 1 83 ? -3.546 -16.521 -3.415 1.00 2.03 83 TYR A N 2
ATOM 3130 C CA . TYR A 1 83 ? -3.361 -15.666 -4.623 1.00 53.11 83 TYR A CA 2
ATOM 3131 C C . TYR A 1 83 ? -4.681 -15.545 -5.381 1.00 45.12 83 TYR A C 2
ATOM 3132 O O . TYR A 1 83 ? -5.248 -16.526 -5.824 1.00 62.42 83 TYR A O 2
ATOM 3150 N N . LEU A 1 84 ? -5.182 -14.351 -5.530 1.00 20.24 84 LEU A N 2
ATOM 3151 C CA . LEU A 1 84 ? -6.470 -14.167 -6.256 1.00 50.32 84 LEU A CA 2
ATOM 3152 C C . LEU A 1 84 ? -6.210 -13.762 -7.707 1.00 2.35 84 LEU A C 2
ATOM 3153 O O . LEU A 1 84 ? -5.465 -12.845 -7.980 1.00 33.41 84 LEU A O 2
ATOM 3169 N N . GLN A 1 85 ? -6.826 -14.439 -8.638 1.00 53.53 85 GLN A N 2
ATOM 3170 C CA . GLN A 1 85 ? -6.614 -14.082 -10.067 1.00 65.30 85 GLN A CA 2
ATOM 3171 C C . GLN A 1 85 ? -7.823 -13.302 -10.598 1.00 52.21 85 GLN A C 2
ATOM 3172 O O . GLN A 1 85 ? -8.949 -13.764 -10.540 1.00 21.20 85 GLN A O 2
ATOM 3186 N N . LEU A 1 86 ? -7.592 -12.124 -11.111 1.00 74.00 86 LEU A N 2
ATOM 3187 C CA . LEU A 1 86 ? -8.714 -11.301 -11.649 1.00 15.01 86 LEU A CA 2
ATOM 3188 C C . LEU A 1 86 ? -8.346 -10.755 -13.034 1.00 24.44 86 LEU A C 2
ATOM 3189 O O . LEU A 1 86 ? -7.377 -10.039 -13.180 1.00 22.10 86 LEU A O 2
ATOM 3205 N N . PRO A 1 87 ? -9.138 -11.115 -14.011 1.00 74.34 87 PRO A N 2
ATOM 3206 C CA . PRO A 1 87 ? -8.889 -10.651 -15.398 1.00 11.51 87 PRO A CA 2
ATOM 3207 C C . PRO A 1 87 ? -9.227 -9.163 -15.538 1.00 21.51 87 PRO A C 2
ATOM 3208 O O . PRO A 1 87 ? -9.783 -8.566 -14.639 1.00 51.01 87 PRO A O 2
ATOM 3219 N N . PRO A 1 88 ? -8.871 -8.616 -16.670 1.00 51.43 88 PRO A N 2
ATOM 3220 C CA . PRO A 1 88 ? -9.133 -7.179 -16.939 1.00 24.40 88 PRO A CA 2
ATOM 3221 C C . PRO A 1 88 ? -10.626 -6.944 -17.193 1.00 14.21 88 PRO A C 2
ATOM 3222 O O . PRO A 1 88 ? -11.366 -7.873 -17.449 1.00 63.20 88 PRO A O 2
ATOM 3233 N N . PRO A 1 89 ? -11.016 -5.702 -17.108 1.00 62.33 89 PRO A N 2
ATOM 3234 C CA . PRO A 1 89 ? -12.437 -5.331 -17.324 1.00 50.34 89 PRO A CA 2
ATOM 3235 C C . PRO A 1 89 ? -12.785 -5.363 -18.816 1.00 1.22 89 PRO A C 2
ATOM 3236 O O . PRO A 1 89 ? -11.912 -5.384 -19.659 1.00 21.34 89 PRO A O 2
ATOM 3247 N N . PRO A 1 90 ? -14.064 -5.366 -19.084 1.00 54.24 90 PRO A N 2
ATOM 3248 C CA . PRO A 1 90 ? -14.561 -5.393 -20.483 1.00 31.54 90 PRO A CA 2
ATOM 3249 C C . PRO A 1 90 ? -14.362 -4.034 -21.161 1.00 14.42 90 PRO A C 2
ATOM 3250 O O . PRO A 1 90 ? -14.532 -3.897 -22.356 1.00 32.43 90 PRO A O 2
ATOM 3261 N N . GLU A 1 91 ? -14.012 -3.027 -20.410 1.00 51.11 91 GLU A N 2
ATOM 3262 C CA . GLU A 1 91 ? -13.814 -1.681 -21.016 1.00 74.43 91 GLU A CA 2
ATOM 3263 C C . GLU A 1 91 ? -12.575 -1.682 -21.909 1.00 13.35 91 GLU A C 2
ATOM 3264 O O . GLU A 1 91 ? -12.666 -1.705 -23.120 1.00 63.33 91 GLU A O 2
ATOM 3276 N N . ASP A 1 92 ? -11.418 -1.651 -21.314 1.00 55.32 92 ASP A N 2
ATOM 3277 C CA . ASP A 1 92 ? -10.167 -1.644 -22.120 1.00 13.11 92 ASP A CA 2
ATOM 3278 C C . ASP A 1 92 ? -10.270 -0.605 -23.241 1.00 5.30 92 ASP A C 2
ATOM 3279 O O . ASP A 1 92 ? -9.858 -0.840 -24.359 1.00 14.14 92 ASP A O 2
ATOM 3288 N N . LEU A 1 93 ? -10.822 0.540 -22.948 1.00 74.11 93 LEU A N 2
ATOM 3289 C CA . LEU A 1 93 ? -10.962 1.601 -23.991 1.00 15.43 93 LEU A CA 2
ATOM 3290 C C . LEU A 1 93 ? -9.641 1.795 -24.743 1.00 72.33 93 LEU A C 2
ATOM 3291 O O . LEU A 1 93 ? -8.604 1.323 -24.326 1.00 30.31 93 LEU A O 2
ATOM 3307 N N . LEU A 1 94 ? -9.676 2.486 -25.853 1.00 55.11 94 LEU A N 2
ATOM 3308 C CA . LEU A 1 94 ? -8.418 2.701 -26.627 1.00 62.13 94 LEU A CA 2
ATOM 3309 C C . LEU A 1 94 ? -8.380 4.100 -27.266 1.00 0.22 94 LEU A C 2
ATOM 3310 O O . LEU A 1 94 ? -7.409 4.471 -27.893 1.00 73.13 94 LEU A O 2
ATOM 3326 N N . LYS A 1 95 ? -9.420 4.877 -27.124 1.00 74.42 95 LYS A N 2
ATOM 3327 C CA . LYS A 1 95 ? -9.416 6.236 -27.740 1.00 45.21 95 LYS A CA 2
ATOM 3328 C C . LYS A 1 95 ? -8.693 7.233 -26.831 1.00 25.43 95 LYS A C 2
ATOM 3329 O O . LYS A 1 95 ? -7.867 6.866 -26.021 1.00 43.45 95 LYS A O 2
ATOM 3348 N N . GLN A 1 96 ? -9.003 8.496 -26.960 1.00 43.43 96 GLN A N 2
ATOM 3349 C CA . GLN A 1 96 ? -8.339 9.516 -26.105 1.00 25.11 96 GLN A CA 2
ATOM 3350 C C . GLN A 1 96 ? -6.817 9.415 -26.239 1.00 21.15 96 GLN A C 2
ATOM 3351 O O . GLN A 1 96 ? -6.111 9.196 -25.275 1.00 43.13 96 GLN A O 2
ATOM 3365 N N . HIS A 1 97 ? -6.307 9.575 -27.430 1.00 3.43 97 HIS A N 2
ATOM 3366 C CA . HIS A 1 97 ? -4.830 9.488 -27.629 1.00 71.42 97 HIS A CA 2
ATOM 3367 C C . HIS A 1 97 ? -4.273 10.851 -28.057 1.00 23.42 97 HIS A C 2
ATOM 3368 O O . HIS A 1 97 ? -4.965 11.658 -28.645 1.00 11.22 97 HIS A O 2
ATOM 3382 N N . LEU A 1 98 ? -3.028 11.109 -27.768 1.00 53.20 98 LEU A N 2
ATOM 3383 C CA . LEU A 1 98 ? -2.428 12.417 -28.163 1.00 72.41 98 LEU A CA 2
ATOM 3384 C C . LEU A 1 98 ? -0.975 12.217 -28.604 1.00 41.44 98 LEU A C 2
ATOM 3385 O O . LEU A 1 98 ? -0.050 12.416 -27.841 1.00 2.04 98 LEU A O 2
ATOM 3401 N N . SER A 1 99 ? -0.769 11.823 -29.831 1.00 73.13 99 SER A N 2
ATOM 3402 C CA . SER A 1 99 ? 0.624 11.609 -30.322 1.00 64.14 99 SER A CA 2
ATOM 3403 C C . SER A 1 99 ? 1.525 12.765 -29.879 1.00 62.30 99 SER A C 2
ATOM 3404 O O . SER A 1 99 ? 1.057 13.806 -29.465 1.00 10.42 99 SER A O 2
ATOM 3412 N N . VAL A 1 100 ? 2.814 12.587 -29.966 1.00 53.43 100 VAL A N 2
ATOM 3413 C CA . VAL A 1 100 ? 3.745 13.673 -29.553 1.00 74.41 100 VAL A CA 2
ATOM 3414 C C . VAL A 1 100 ? 4.905 13.776 -30.547 1.00 40.33 100 VAL A C 2
ATOM 3415 O O . VAL A 1 100 ? 6.052 13.901 -30.167 1.00 12.42 100 VAL A O 2
ATOM 3428 N N . MET A 1 101 ? 4.612 13.724 -31.818 1.00 40.33 101 MET A N 2
ATOM 3429 C CA . MET A 1 101 ? 5.695 13.817 -32.838 1.00 13.52 101 MET A CA 2
ATOM 3430 C C . MET A 1 101 ? 5.225 14.652 -34.031 1.00 44.21 101 MET A C 2
ATOM 3431 O O . MET A 1 101 ? 4.058 14.968 -34.160 1.00 31.22 101 MET A O 2
ATOM 3445 N N . GLY A 1 102 ? 6.124 15.010 -34.908 1.00 22.51 102 GLY A N 2
ATOM 3446 C CA . GLY A 1 102 ? 5.727 15.819 -36.094 1.00 21.33 102 GLY A CA 2
ATOM 3447 C C . GLY A 1 102 ? 5.958 15.005 -37.368 1.00 13.21 102 GLY A C 2
ATOM 3448 O O . GLY A 1 102 ? 6.121 13.801 -37.324 1.00 30.12 102 GLY A O 2
ATOM 3452 N N . GLN A 1 103 ? 5.974 15.648 -38.502 1.00 0.52 103 GLN A N 2
ATOM 3453 C CA . GLN A 1 103 ? 6.194 14.905 -39.777 1.00 64.10 103 GLN A CA 2
ATOM 3454 C C . GLN A 1 103 ? 7.281 15.590 -40.610 1.00 72.23 103 GLN A C 2
ATOM 3455 O O . GLN A 1 103 ? 7.808 16.619 -40.233 1.00 55.42 103 GLN A O 2
ATOM 3469 N N . LYS A 1 104 ? 7.621 15.028 -41.738 1.00 24.40 104 LYS A N 2
ATOM 3470 C CA . LYS A 1 104 ? 8.672 15.647 -42.595 1.00 44.43 104 LYS A CA 2
ATOM 3471 C C . LYS A 1 104 ? 8.088 16.016 -43.962 1.00 74.11 104 LYS A C 2
ATOM 3472 O O . LYS A 1 104 ? 6.966 15.674 -44.280 1.00 42.12 104 LYS A O 2
ATOM 3491 N N . THR A 1 105 ? 8.840 16.709 -44.774 1.00 15.12 105 THR A N 2
ATOM 3492 C CA . THR A 1 105 ? 8.320 17.098 -46.116 1.00 11.14 105 THR A CA 2
ATOM 3493 C C . THR A 1 105 ? 9.305 16.681 -47.212 1.00 21.13 105 THR A C 2
ATOM 3494 O O . THR A 1 105 ? 10.506 16.716 -47.028 1.00 42.54 105 THR A O 2
ATOM 3505 N N . ASP A 1 106 ? 8.804 16.290 -48.352 1.00 53.30 106 ASP A N 2
ATOM 3506 C CA . ASP A 1 106 ? 9.708 15.874 -49.462 1.00 41.15 106 ASP A CA 2
ATOM 3507 C C . ASP A 1 106 ? 9.004 16.055 -50.809 1.00 51.35 106 ASP A C 2
ATOM 3508 O O . ASP A 1 106 ? 8.320 15.172 -51.286 1.00 10.23 106 ASP A O 2
ATOM 3517 N N . ASP A 1 107 ? 9.167 17.194 -51.426 1.00 44.14 107 ASP A N 2
ATOM 3518 C CA . ASP A 1 107 ? 8.505 17.429 -52.740 1.00 32.45 107 ASP A CA 2
ATOM 3519 C C . ASP A 1 107 ? 9.557 17.615 -53.838 1.00 61.04 107 ASP A C 2
ATOM 3520 O O . ASP A 1 107 ? 9.822 18.716 -54.277 1.00 5.21 107 ASP A O 2
ATOM 3529 N N . THR A 1 108 ? 10.154 16.545 -54.284 1.00 64.43 108 THR A N 2
ATOM 3530 C CA . THR A 1 108 ? 11.190 16.655 -55.354 1.00 4.30 108 THR A CA 2
ATOM 3531 C C . THR A 1 108 ? 11.716 15.263 -55.721 1.00 61.43 108 THR A C 2
ATOM 3532 O O . THR A 1 108 ? 11.234 14.632 -56.639 1.00 61.25 108 THR A O 2
ATOM 3543 N N . ASN A 1 109 ? 12.701 14.780 -55.012 1.00 71.45 109 ASN A N 2
ATOM 3544 C CA . ASN A 1 109 ? 13.253 13.430 -55.325 1.00 23.43 109 ASN A CA 2
ATOM 3545 C C . ASN A 1 109 ? 12.116 12.415 -55.471 1.00 60.34 109 ASN A C 2
ATOM 3546 O O . ASN A 1 109 ? 11.290 12.262 -54.594 1.00 72.32 109 ASN A O 2
ATOM 3557 N N . LYS A 1 110 ? 12.067 11.720 -56.575 1.00 64.45 110 LYS A N 2
ATOM 3558 C CA . LYS A 1 110 ? 10.982 10.716 -56.776 1.00 32.14 110 LYS A CA 2
ATOM 3559 C C . LYS A 1 110 ? 11.162 9.544 -55.810 1.00 50.41 110 LYS A C 2
ATOM 3560 O O . LYS A 1 110 ? 10.179 9.138 -55.210 1.00 13.33 110 LYS A O 2
ATOM 3579 N N . GLY A 1 1 ? 12.053 -1.466 -13.480 1.00 40.32 1 GLY A N 3
ATOM 3580 C CA . GLY A 1 1 ? 12.018 -1.784 -14.937 1.00 33.41 1 GLY A CA 3
ATOM 3581 C C . GLY A 1 1 ? 10.676 -2.424 -15.285 1.00 13.02 1 GLY A C 3
ATOM 3582 O O . GLY A 1 1 ? 9.690 -1.746 -15.495 1.00 21.32 1 GLY A O 3
ATOM 3586 N N . SER A 1 2 ? 10.627 -3.726 -15.349 1.00 52.24 2 SER A N 3
ATOM 3587 C CA . SER A 1 2 ? 9.346 -4.411 -15.684 1.00 34.11 2 SER A CA 3
ATOM 3588 C C . SER A 1 2 ? 9.055 -5.512 -14.661 1.00 12.25 2 SER A C 3
ATOM 3589 O O . SER A 1 2 ? 7.927 -5.717 -14.259 1.00 35.10 2 SER A O 3
ATOM 3597 N N . MET A 1 3 ? 10.065 -6.224 -14.237 1.00 52.42 3 MET A N 3
ATOM 3598 C CA . MET A 1 3 ? 9.847 -7.310 -13.238 1.00 2.32 3 MET A CA 3
ATOM 3599 C C . MET A 1 3 ? 10.206 -6.815 -11.834 1.00 43.42 3 MET A C 3
ATOM 3600 O O . MET A 1 3 ? 11.366 -6.693 -11.497 1.00 60.50 3 MET A O 3
ATOM 3614 N N . PRO A 1 4 ? 9.189 -6.548 -11.062 1.00 4.13 4 PRO A N 3
ATOM 3615 C CA . PRO A 1 4 ? 9.394 -6.058 -9.680 1.00 3.25 4 PRO A CA 3
ATOM 3616 C C . PRO A 1 4 ? 9.822 -7.210 -8.761 1.00 21.33 4 PRO A C 3
ATOM 3617 O O . PRO A 1 4 ? 9.055 -7.688 -7.951 1.00 64.41 4 PRO A O 3
ATOM 3628 N N . LYS A 1 5 ? 11.043 -7.659 -8.883 1.00 13.32 5 LYS A N 3
ATOM 3629 C CA . LYS A 1 5 ? 11.510 -8.780 -8.015 1.00 14.11 5 LYS A CA 3
ATOM 3630 C C . LYS A 1 5 ? 12.954 -9.161 -8.362 1.00 75.43 5 LYS A C 3
ATOM 3631 O O . LYS A 1 5 ? 13.299 -9.289 -9.519 1.00 24.11 5 LYS A O 3
ATOM 3650 N N . PRO A 1 6 ? 13.748 -9.333 -7.341 1.00 64.00 6 PRO A N 3
ATOM 3651 C CA . PRO A 1 6 ? 15.169 -9.707 -7.535 1.00 65.31 6 PRO A CA 3
ATOM 3652 C C . PRO A 1 6 ? 15.291 -11.192 -7.896 1.00 60.14 6 PRO A C 3
ATOM 3653 O O . PRO A 1 6 ? 15.751 -11.547 -8.962 1.00 41.52 6 PRO A O 3
ATOM 3664 N N . GLY A 1 7 ? 14.884 -12.063 -7.011 1.00 63.54 7 GLY A N 3
ATOM 3665 C CA . GLY A 1 7 ? 14.979 -13.520 -7.300 1.00 24.40 7 GLY A CA 3
ATOM 3666 C C . GLY A 1 7 ? 14.529 -14.320 -6.076 1.00 51.35 7 GLY A C 3
ATOM 3667 O O . GLY A 1 7 ? 13.359 -14.378 -5.757 1.00 40.14 7 GLY A O 3
ATOM 3671 N N . ILE A 1 8 ? 15.451 -14.936 -5.385 1.00 15.54 8 ILE A N 3
ATOM 3672 C CA . ILE A 1 8 ? 15.076 -15.733 -4.182 1.00 5.22 8 ILE A CA 3
ATOM 3673 C C . ILE A 1 8 ? 13.815 -16.552 -4.467 1.00 60.22 8 ILE A C 3
ATOM 3674 O O . ILE A 1 8 ? 12.707 -16.111 -4.224 1.00 72.41 8 ILE A O 3
ATOM 3690 N N . LEU A 1 9 ? 13.969 -17.740 -4.983 1.00 53.41 9 LEU A N 3
ATOM 3691 C CA . LEU A 1 9 ? 12.777 -18.585 -5.285 1.00 34.42 9 LEU A CA 3
ATOM 3692 C C . LEU A 1 9 ? 13.011 -20.023 -4.809 1.00 24.32 9 LEU A C 3
ATOM 3693 O O . LEU A 1 9 ? 14.079 -20.577 -4.976 1.00 60.51 9 LEU A O 3
ATOM 3709 N N . LYS A 1 10 ? 12.017 -20.633 -4.220 1.00 32.31 10 LYS A N 3
ATOM 3710 C CA . LYS A 1 10 ? 12.183 -22.034 -3.737 1.00 21.03 10 LYS A CA 3
ATOM 3711 C C . LYS A 1 10 ? 10.891 -22.827 -3.955 1.00 35.32 10 LYS A C 3
ATOM 3712 O O . LYS A 1 10 ? 10.000 -22.396 -4.662 1.00 60.21 10 LYS A O 3
ATOM 3731 N N . SER A 1 11 ? 10.781 -23.979 -3.354 1.00 24.01 11 SER A N 3
ATOM 3732 C CA . SER A 1 11 ? 9.545 -24.796 -3.528 1.00 40.40 11 SER A CA 3
ATOM 3733 C C . SER A 1 11 ? 9.412 -25.252 -4.985 1.00 40.30 11 SER A C 3
ATOM 3734 O O . SER A 1 11 ? 10.075 -24.744 -5.867 1.00 2.32 11 SER A O 3
ATOM 3742 N N . LYS A 1 12 ? 8.556 -26.205 -5.242 1.00 60.10 12 LYS A N 3
ATOM 3743 C CA . LYS A 1 12 ? 8.379 -26.690 -6.642 1.00 33.24 12 LYS A CA 3
ATOM 3744 C C . LYS A 1 12 ? 7.088 -27.508 -6.759 1.00 75.31 12 LYS A C 3
ATOM 3745 O O . LYS A 1 12 ? 6.733 -28.256 -5.869 1.00 62.22 12 LYS A O 3
ATOM 3764 N N . SER A 1 13 ? 6.383 -27.370 -7.846 1.00 32.44 13 SER A N 3
ATOM 3765 C CA . SER A 1 13 ? 5.114 -28.133 -8.019 1.00 4.31 13 SER A CA 3
ATOM 3766 C C . SER A 1 13 ? 4.176 -27.876 -6.835 1.00 63.41 13 SER A C 3
ATOM 3767 O O . SER A 1 13 ? 3.398 -26.941 -6.839 1.00 71.30 13 SER A O 3
ATOM 3775 N N . MET A 1 14 ? 4.244 -28.692 -5.819 1.00 54.22 14 MET A N 3
ATOM 3776 C CA . MET A 1 14 ? 3.356 -28.488 -4.637 1.00 54.04 14 MET A CA 3
ATOM 3777 C C . MET A 1 14 ? 1.886 -28.633 -5.040 1.00 1.23 14 MET A C 3
ATOM 3778 O O . MET A 1 14 ? 1.566 -28.859 -6.191 1.00 44.21 14 MET A O 3
ATOM 3792 N N . PHE A 1 15 ? 0.989 -28.506 -4.099 1.00 21.21 15 PHE A N 3
ATOM 3793 C CA . PHE A 1 15 ? -0.461 -28.633 -4.421 1.00 23.15 15 PHE A CA 3
ATOM 3794 C C . PHE A 1 15 ? -1.175 -27.304 -4.148 1.00 64.22 15 PHE A C 3
ATOM 3795 O O . PHE A 1 15 ? -0.838 -26.587 -3.226 1.00 72.31 15 PHE A O 3
ATOM 3812 N N . CYS A 1 16 ? -2.156 -26.970 -4.940 1.00 14.45 16 CYS A N 3
ATOM 3813 C CA . CYS A 1 16 ? -2.884 -25.687 -4.721 1.00 41.33 16 CYS A CA 3
ATOM 3814 C C . CYS A 1 16 ? -4.379 -25.870 -5.006 1.00 13.52 16 CYS A C 3
ATOM 3815 O O . CYS A 1 16 ? -4.771 -26.712 -5.788 1.00 73.23 16 CYS A O 3
ATOM 3823 N N . VAL A 1 17 ? -5.212 -25.087 -4.376 1.00 3.31 17 VAL A N 3
ATOM 3824 C CA . VAL A 1 17 ? -6.679 -25.219 -4.614 1.00 10.21 17 VAL A CA 3
ATOM 3825 C C . VAL A 1 17 ? -7.204 -23.992 -5.367 1.00 25.32 17 VAL A C 3
ATOM 3826 O O . VAL A 1 17 ? -6.877 -22.868 -5.043 1.00 14.33 17 VAL A O 3
ATOM 3839 N N . ILE A 1 18 ? -8.016 -24.200 -6.367 1.00 70.43 18 ILE A N 3
ATOM 3840 C CA . ILE A 1 18 ? -8.559 -23.041 -7.135 1.00 50.02 18 ILE A CA 3
ATOM 3841 C C . ILE A 1 18 ? -10.023 -22.799 -6.760 1.00 64.00 18 ILE A C 3
ATOM 3842 O O . ILE A 1 18 ? -10.905 -23.546 -7.137 1.00 70.33 18 ILE A O 3
ATOM 3858 N N . TYR A 1 19 ? -10.288 -21.757 -6.021 1.00 24.22 19 TYR A N 3
ATOM 3859 C CA . TYR A 1 19 ? -11.694 -21.459 -5.622 1.00 33.24 19 TYR A CA 3
ATOM 3860 C C . TYR A 1 19 ? -12.359 -20.564 -6.667 1.00 43.15 19 TYR A C 3
ATOM 3861 O O . TYR A 1 19 ? -11.700 -19.948 -7.481 1.00 51.12 19 TYR A O 3
ATOM 3879 N N . ARG A 1 20 ? -13.661 -20.477 -6.645 1.00 14.24 20 ARG A N 3
ATOM 3880 C CA . ARG A 1 20 ? -14.360 -19.608 -7.630 1.00 11.33 20 ARG A CA 3
ATOM 3881 C C . ARG A 1 20 ? -15.380 -18.718 -6.915 1.00 22.40 20 ARG A C 3
ATOM 3882 O O . ARG A 1 20 ? -16.057 -19.139 -5.999 1.00 64.43 20 ARG A O 3
ATOM 3903 N N . SER A 1 21 ? -15.485 -17.484 -7.323 1.00 74.11 21 SER A N 3
ATOM 3904 C CA . SER A 1 21 ? -16.453 -16.561 -6.666 1.00 1.15 21 SER A CA 3
ATOM 3905 C C . SER A 1 21 ? -17.886 -16.903 -7.086 1.00 13.23 21 SER A C 3
ATOM 3906 O O . SER A 1 21 ? -18.161 -17.151 -8.245 1.00 74.01 21 SER A O 3
ATOM 3914 N N . SER A 1 22 ? -18.802 -16.915 -6.156 1.00 1.34 22 SER A N 3
ATOM 3915 C CA . SER A 1 22 ? -20.213 -17.238 -6.503 1.00 15.22 22 SER A CA 3
ATOM 3916 C C . SER A 1 22 ? -20.708 -16.303 -7.609 1.00 35.22 22 SER A C 3
ATOM 3917 O O . SER A 1 22 ? -21.375 -16.716 -8.537 1.00 65.12 22 SER A O 3
ATOM 3925 N N . LYS A 1 23 ? -20.383 -15.043 -7.517 1.00 22.11 23 LYS A N 3
ATOM 3926 C CA . LYS A 1 23 ? -20.828 -14.078 -8.562 1.00 5.11 23 LYS A CA 3
ATOM 3927 C C . LYS A 1 23 ? -19.768 -12.991 -8.753 1.00 62.13 23 LYS A C 3
ATOM 3928 O O . LYS A 1 23 ? -19.738 -12.007 -8.039 1.00 50.23 23 LYS A O 3
ATOM 3947 N N . ARG A 1 24 ? -18.898 -13.161 -9.708 1.00 25.24 24 ARG A N 3
ATOM 3948 C CA . ARG A 1 24 ? -17.839 -12.139 -9.942 1.00 21.24 24 ARG A CA 3
ATOM 3949 C C . ARG A 1 24 ? -17.330 -12.224 -11.384 1.00 30.45 24 ARG A C 3
ATOM 3950 O O . ARG A 1 24 ? -17.849 -12.971 -12.191 1.00 3.21 24 ARG A O 3
ATOM 3971 N N . ASP A 1 25 ? -16.316 -11.473 -11.712 1.00 31.44 25 ASP A N 3
ATOM 3972 C CA . ASP A 1 25 ? -15.774 -11.519 -13.100 1.00 3.42 25 ASP A CA 3
ATOM 3973 C C . ASP A 1 25 ? -14.841 -12.722 -13.257 1.00 44.41 25 ASP A C 3
ATOM 3974 O O . ASP A 1 25 ? -13.661 -12.579 -13.509 1.00 21.14 25 ASP A O 3
ATOM 3983 N N . GLN A 1 26 ? -15.362 -13.910 -13.104 1.00 64.44 26 GLN A N 3
ATOM 3984 C CA . GLN A 1 26 ? -14.505 -15.122 -13.237 1.00 50.01 26 GLN A CA 3
ATOM 3985 C C . GLN A 1 26 ? -13.309 -15.019 -12.287 1.00 32.11 26 GLN A C 3
ATOM 3986 O O . GLN A 1 26 ? -12.178 -15.258 -12.668 1.00 1.25 26 GLN A O 3
ATOM 4000 N N . THR A 1 27 ? -13.551 -14.662 -11.055 1.00 44.12 27 THR A N 3
ATOM 4001 C CA . THR A 1 27 ? -12.432 -14.540 -10.076 1.00 72.32 27 THR A CA 3
ATOM 4002 C C . THR A 1 27 ? -12.143 -15.896 -9.428 1.00 53.25 27 THR A C 3
ATOM 4003 O O . THR A 1 27 ? -13.043 -16.650 -9.115 1.00 0.40 27 THR A O 3
ATOM 4014 N N . TYR A 1 28 ? -10.891 -16.208 -9.224 1.00 43.13 28 TYR A N 3
ATOM 4015 C CA . TYR A 1 28 ? -10.546 -17.517 -8.593 1.00 71.41 28 TYR A CA 3
ATOM 4016 C C . TYR A 1 28 ? -9.480 -17.321 -7.510 1.00 54.33 28 TYR A C 3
ATOM 4017 O O . TYR A 1 28 ? -8.566 -16.534 -7.658 1.00 14.23 28 TYR A O 3
ATOM 4035 N N . LEU A 1 29 ? -9.588 -18.036 -6.424 1.00 63.23 29 LEU A N 3
ATOM 4036 C CA . LEU A 1 29 ? -8.580 -17.894 -5.333 1.00 61.53 29 LEU A CA 3
ATOM 4037 C C . LEU A 1 29 ? -7.641 -19.103 -5.326 1.00 14.10 29 LEU A C 3
ATOM 4038 O O . LEU A 1 29 ? -8.046 -20.216 -5.594 1.00 4.02 29 LEU A O 3
ATOM 4054 N N . TYR A 1 30 ? -6.391 -18.894 -5.018 1.00 10.10 30 TYR A N 3
ATOM 4055 C CA . TYR A 1 30 ? -5.431 -20.036 -4.992 1.00 73.21 30 TYR A CA 3
ATOM 4056 C C . TYR A 1 30 ? -4.778 -20.146 -3.614 1.00 54.01 30 TYR A C 3
ATOM 4057 O O . TYR A 1 30 ? -4.383 -19.162 -3.020 1.00 5.03 30 TYR A O 3
ATOM 4075 N N . VAL A 1 31 ? -4.664 -21.340 -3.101 1.00 14.21 31 VAL A N 3
ATOM 4076 C CA . VAL A 1 31 ? -4.036 -21.520 -1.758 1.00 50.25 31 VAL A CA 3
ATOM 4077 C C . VAL A 1 31 ? -3.283 -22.846 -1.700 1.00 14.44 31 VAL A C 3
ATOM 4078 O O . VAL A 1 31 ? -3.591 -23.780 -2.414 1.00 22.24 31 VAL A O 3
ATOM 4091 N N . GLU A 1 32 ? -2.301 -22.943 -0.847 1.00 50.51 32 GLU A N 3
ATOM 4092 C CA . GLU A 1 32 ? -1.540 -24.218 -0.737 1.00 54.31 32 GLU A CA 3
ATOM 4093 C C . GLU A 1 32 ? -2.486 -25.332 -0.283 1.00 30.34 32 GLU A C 3
ATOM 4094 O O . GLU A 1 32 ? -2.209 -26.504 -0.439 1.00 62.23 32 GLU A O 3
ATOM 4106 N N . LYS A 1 33 ? -3.608 -24.961 0.270 1.00 20.02 33 LYS A N 3
ATOM 4107 C CA . LYS A 1 33 ? -4.597 -25.975 0.732 1.00 43.41 33 LYS A CA 3
ATOM 4108 C C . LYS A 1 33 ? -5.971 -25.313 0.894 1.00 51.22 33 LYS A C 3
ATOM 4109 O O . LYS A 1 33 ? -6.097 -24.106 0.846 1.00 32.51 33 LYS A O 3
ATOM 4128 N N . LYS A 1 34 ? -6.998 -26.090 1.090 1.00 3.32 34 LYS A N 3
ATOM 4129 C CA . LYS A 1 34 ? -8.359 -25.498 1.256 1.00 33.11 34 LYS A CA 3
ATOM 4130 C C . LYS A 1 34 ? -8.628 -25.207 2.734 1.00 42.24 34 LYS A C 3
ATOM 4131 O O . LYS A 1 34 ? -9.547 -25.745 3.323 1.00 71.43 34 LYS A O 3
ATOM 4150 N N . ASP A 1 35 ? -7.834 -24.367 3.345 1.00 22.13 35 ASP A N 3
ATOM 4151 C CA . ASP A 1 35 ? -8.052 -24.059 4.788 1.00 50.30 35 ASP A CA 3
ATOM 4152 C C . ASP A 1 35 ? -8.869 -22.775 4.956 1.00 31.14 35 ASP A C 3
ATOM 4153 O O . ASP A 1 35 ? -10.021 -22.808 5.338 1.00 40.31 35 ASP A O 3
ATOM 4162 N N . ASP A 1 36 ? -8.281 -21.642 4.682 1.00 63.33 36 ASP A N 3
ATOM 4163 C CA . ASP A 1 36 ? -9.031 -20.363 4.835 1.00 64.51 36 ASP A CA 3
ATOM 4164 C C . ASP A 1 36 ? -8.279 -19.216 4.161 1.00 61.10 36 ASP A C 3
ATOM 4165 O O . ASP A 1 36 ? -7.148 -19.356 3.740 1.00 51.32 36 ASP A O 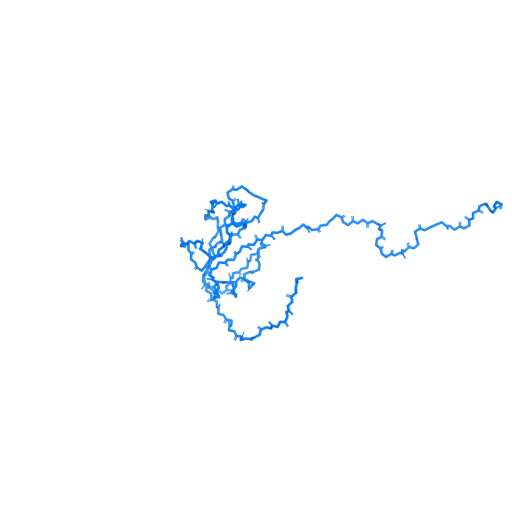3
ATOM 4174 N N . PHE A 1 37 ? -8.899 -18.076 4.075 1.00 43.53 37 PHE A N 3
ATOM 4175 C CA . PHE A 1 37 ? -8.230 -16.900 3.452 1.00 3.30 37 PHE A CA 3
ATOM 4176 C C . PHE A 1 37 ? -8.213 -15.740 4.450 1.00 40.34 37 PHE A C 3
ATOM 4177 O O . PHE A 1 37 ? -9.199 -15.050 4.635 1.00 12.34 37 PHE A O 3
ATOM 4194 N N . SER A 1 38 ? -7.104 -15.518 5.101 1.00 24.20 38 SER A N 3
ATOM 4195 C CA . SER A 1 38 ? -7.026 -14.401 6.088 1.00 21.52 38 SER A CA 3
ATOM 4196 C C . SER A 1 38 ? -6.076 -13.319 5.576 1.00 41.13 38 SER A C 3
ATOM 4197 O O . SER A 1 38 ? -5.976 -12.246 6.138 1.00 73.11 38 SER A O 3
ATOM 4205 N N . ARG A 1 39 ? -5.370 -13.603 4.522 1.00 34.21 39 ARG A N 3
ATOM 4206 C CA . ARG A 1 39 ? -4.410 -12.610 3.971 1.00 41.25 39 ARG A CA 3
ATOM 4207 C C . ARG A 1 39 ? -5.071 -11.796 2.856 1.00 13.54 39 ARG A C 3
ATOM 4208 O O . ARG A 1 39 ? -4.618 -10.726 2.504 1.00 22.12 39 ARG A O 3
ATOM 4229 N N . VAL A 1 40 ? -6.137 -12.293 2.294 1.00 15.01 40 VAL A N 3
ATOM 4230 C CA . VAL A 1 40 ? -6.814 -11.538 1.206 1.00 63.32 40 VAL A CA 3
ATOM 4231 C C . VAL A 1 40 ? -7.375 -10.222 1.757 1.00 0.42 40 VAL A C 3
ATOM 4232 O O . VAL A 1 40 ? -8.023 -10.206 2.783 1.00 60.21 40 VAL A O 3
ATOM 4245 N N . PRO A 1 41 ? -7.097 -9.162 1.050 1.00 51.42 41 PRO A N 3
ATOM 4246 C CA . PRO A 1 41 ? -7.569 -7.816 1.467 1.00 63.33 41 PRO A CA 3
ATOM 4247 C C . PRO A 1 41 ? -9.091 -7.708 1.325 1.00 12.40 41 PRO A C 3
ATOM 4248 O O . PRO A 1 41 ? -9.688 -8.319 0.461 1.00 1.34 41 PRO A O 3
ATOM 4259 N N . GLU A 1 42 ? -9.719 -6.936 2.167 1.00 24.21 42 GLU A N 3
ATOM 4260 C CA . GLU A 1 42 ? -11.199 -6.788 2.080 1.00 25.34 42 GLU A CA 3
ATOM 4261 C C . GLU A 1 42 ? -11.577 -5.985 0.833 1.00 11.44 42 GLU A C 3
ATOM 4262 O O . GLU A 1 42 ? -12.735 -5.858 0.491 1.00 34.40 42 GLU A O 3
ATOM 4274 N N . GLU A 1 43 ? -10.605 -5.450 0.145 1.00 61.42 43 GLU A N 3
ATOM 4275 C CA . GLU A 1 43 ? -10.912 -4.663 -1.083 1.00 53.24 43 GLU A CA 3
ATOM 4276 C C . GLU A 1 43 ? -11.248 -5.617 -2.231 1.00 62.23 43 GLU A C 3
ATOM 4277 O O . GLU A 1 43 ? -12.123 -5.358 -3.033 1.00 62.25 43 GLU A O 3
ATOM 4289 N N . LEU A 1 44 ? -10.559 -6.721 -2.307 1.00 40.52 44 LEU A N 3
ATOM 4290 C CA . LEU A 1 44 ? -10.833 -7.704 -3.389 1.00 34.12 44 LEU A CA 3
ATOM 4291 C C . LEU A 1 44 ? -11.832 -8.751 -2.894 1.00 65.21 44 LEU A C 3
ATOM 4292 O O . LEU A 1 44 ? -12.794 -9.073 -3.563 1.00 73.02 44 LEU A O 3
ATOM 4308 N N . MET A 1 45 ? -11.618 -9.275 -1.718 1.00 43.51 45 MET A N 3
ATOM 4309 C CA . MET A 1 45 ? -12.564 -10.289 -1.175 1.00 32.22 45 MET A CA 3
ATOM 4310 C C . MET A 1 45 ? -13.981 -9.714 -1.165 1.00 20.05 45 MET A C 3
ATOM 4311 O O . MET A 1 45 ? -14.956 -10.435 -1.093 1.00 22.33 45 MET A O 3
ATOM 4325 N N . LYS A 1 46 ? -14.097 -8.416 -1.242 1.00 42.34 46 LYS A N 3
ATOM 4326 C CA . LYS A 1 46 ? -15.446 -7.783 -1.245 1.00 50.23 46 LYS A CA 3
ATOM 4327 C C . LYS A 1 46 ? -16.308 -8.401 -2.347 1.00 52.34 46 LYS A C 3
ATOM 4328 O O . LYS A 1 46 ? -17.473 -8.691 -2.151 1.00 13.35 46 LYS A O 3
ATOM 4347 N N . GLY A 1 47 ? -15.743 -8.610 -3.504 1.00 61.12 47 GLY A N 3
ATOM 4348 C CA . GLY A 1 47 ? -16.524 -9.213 -4.619 1.00 62.15 47 GLY A CA 3
ATOM 4349 C C . GLY A 1 47 ? -16.578 -10.728 -4.436 1.00 44.22 47 GLY A C 3
ATOM 4350 O O . GLY A 1 47 ? -17.592 -11.357 -4.658 1.00 34.32 47 GLY A O 3
ATOM 4354 N N . PHE A 1 48 ? -15.489 -11.320 -4.027 1.00 42.43 48 PHE A N 3
ATOM 4355 C CA . PHE A 1 48 ? -15.475 -12.796 -3.822 1.00 1.43 48 PHE A CA 3
ATOM 4356 C C . PHE A 1 48 ? -16.443 -13.180 -2.701 1.00 73.12 48 PHE A C 3
ATOM 4357 O O . PHE A 1 48 ? -17.212 -14.113 -2.822 1.00 71.43 48 PHE A O 3
ATOM 4374 N N . GLY A 1 49 ? -16.409 -12.465 -1.609 1.00 12.01 49 GLY A N 3
ATOM 4375 C CA . GLY A 1 49 ? -17.322 -12.789 -0.480 1.00 20.02 49 GLY A CA 3
ATOM 4376 C C . GLY A 1 49 ? -17.053 -14.214 -0.008 1.00 22.52 49 GLY A C 3
ATOM 4377 O O . GLY A 1 49 ? -16.135 -14.468 0.745 1.00 54.03 49 GLY A O 3
ATOM 4381 N N . GLN A 1 50 ? -17.840 -15.153 -0.455 1.00 51.25 50 GLN A N 3
ATOM 4382 C CA . GLN A 1 50 ? -17.621 -16.566 -0.038 1.00 31.45 50 GLN A CA 3
ATOM 4383 C C . GLN A 1 50 ? -17.053 -17.370 -1.213 1.00 22.24 50 GLN A C 3
ATOM 4384 O O . GLN A 1 50 ? -17.700 -17.516 -2.231 1.00 11.33 50 GLN A O 3
ATOM 4398 N N . PRO A 1 51 ? -15.854 -17.858 -1.033 1.00 23.23 51 PRO A N 3
ATOM 4399 C CA . PRO A 1 51 ? -15.189 -18.647 -2.098 1.00 52.40 51 PRO A CA 3
ATOM 4400 C C . PRO A 1 51 ? -15.857 -20.015 -2.254 1.00 52.31 51 PRO A C 3
ATOM 4401 O O . PRO A 1 51 ? -16.526 -20.498 -1.363 1.00 1.31 51 PRO A O 3
ATOM 4412 N N . GLN A 1 52 ? -15.679 -20.644 -3.384 1.00 61.32 52 GLN A N 3
ATOM 4413 C CA . GLN A 1 52 ? -16.301 -21.980 -3.601 1.00 3.33 52 GLN A CA 3
ATOM 4414 C C . GLN A 1 52 ? -15.265 -22.959 -4.162 1.00 34.11 52 GLN A C 3
ATOM 4415 O O . GLN A 1 52 ? -14.261 -22.562 -4.719 1.00 4.21 52 GLN A O 3
ATOM 4429 N N . LEU A 1 53 ? -15.499 -24.233 -4.017 1.00 11.42 53 LEU A N 3
ATOM 4430 C CA . LEU A 1 53 ? -14.525 -25.232 -4.539 1.00 12.41 53 LEU A CA 3
ATOM 4431 C C . LEU A 1 53 ? -14.911 -25.659 -5.958 1.00 14.11 53 LEU A C 3
ATOM 4432 O O . LEU A 1 53 ? -15.762 -26.505 -6.153 1.00 51.51 53 LEU A O 3
ATOM 4448 N N . ALA A 1 54 ? -14.291 -25.081 -6.952 1.00 14.14 54 ALA A N 3
ATOM 4449 C CA . ALA A 1 54 ? -14.628 -25.457 -8.355 1.00 23.23 54 ALA A CA 3
ATOM 4450 C C . ALA A 1 54 ? -13.597 -26.450 -8.900 1.00 5.30 54 ALA A C 3
ATOM 4451 O O . ALA A 1 54 ? -13.926 -27.349 -9.650 1.00 72.14 54 ALA A O 3
ATOM 4458 N N . MET A 1 55 ? -12.353 -26.295 -8.534 1.00 40.22 55 MET A N 3
ATOM 4459 C CA . MET A 1 55 ? -11.306 -27.233 -9.038 1.00 64.43 55 MET A CA 3
ATOM 4460 C C . MET A 1 55 ? -10.105 -27.250 -8.087 1.00 51.05 55 MET A C 3
ATOM 4461 O O . MET A 1 55 ? -9.729 -26.241 -7.524 1.00 13.21 55 MET A O 3
ATOM 4475 N N . ILE A 1 56 ? -9.493 -28.390 -7.913 1.00 3.35 56 ILE A N 3
ATOM 4476 C CA . ILE A 1 56 ? -8.314 -28.476 -7.001 1.00 44.22 56 ILE A CA 3
ATOM 4477 C C . ILE A 1 56 ? -7.062 -28.858 -7.800 1.00 53.31 56 ILE A C 3
ATOM 4478 O O . ILE A 1 56 ? -7.036 -29.862 -8.485 1.00 70.14 56 ILE A O 3
ATOM 4494 N N . LEU A 1 57 ? -6.027 -28.065 -7.720 1.00 71.32 57 LEU A N 3
ATOM 4495 C CA . LEU A 1 57 ? -4.784 -28.384 -8.482 1.00 21.20 57 LEU A CA 3
ATOM 4496 C C . LEU A 1 57 ? -3.866 -29.293 -7.655 1.00 2.44 57 LEU A C 3
ATOM 4497 O O . LEU A 1 57 ? -3.427 -28.925 -6.582 1.00 64.42 57 LEU A O 3
ATOM 4513 N N . PRO A 1 58 ? -3.605 -30.456 -8.187 1.00 31.30 58 PRO A N 3
ATOM 4514 C CA . PRO A 1 58 ? -2.728 -31.434 -7.498 1.00 53.11 58 PRO A CA 3
ATOM 4515 C C . PRO A 1 58 ? -1.262 -30.994 -7.586 1.00 72.04 58 PRO A C 3
ATOM 4516 O O . PRO A 1 58 ? -0.957 -29.911 -8.039 1.00 32.22 58 PRO A O 3
ATOM 4527 N N . LEU A 1 59 ? -0.353 -31.828 -7.156 1.00 15.01 59 LEU A N 3
ATOM 4528 C CA . LEU A 1 59 ? 1.090 -31.455 -7.222 1.00 65.13 59 LEU A CA 3
ATOM 4529 C C . LEU A 1 59 ? 1.841 -32.403 -8.157 1.00 60.42 59 LEU A C 3
ATOM 4530 O O . LEU A 1 59 ? 2.870 -32.947 -7.810 1.00 11.22 59 LEU A O 3
ATOM 4546 N N . ASP A 1 60 ? 1.333 -32.601 -9.335 1.00 55.14 60 ASP A N 3
ATOM 4547 C CA . ASP A 1 60 ? 2.012 -33.515 -10.295 1.00 3.14 60 ASP A CA 3
ATOM 4548 C C . ASP A 1 60 ? 2.275 -32.790 -11.619 1.00 73.11 60 ASP A C 3
ATOM 4549 O O . ASP A 1 60 ? 3.275 -33.011 -12.272 1.00 64.14 60 ASP A O 3
ATOM 4558 N N . GLY A 1 61 ? 1.385 -31.923 -12.017 1.00 42.05 61 GLY A N 3
ATOM 4559 C CA . GLY A 1 61 ? 1.582 -31.184 -13.295 1.00 44.14 61 GLY A CA 3
ATOM 4560 C C . GLY A 1 61 ? 1.540 -29.678 -13.027 1.00 71.12 61 GLY A C 3
ATOM 4561 O O . GLY A 1 61 ? 0.492 -29.109 -12.797 1.00 20.05 61 GLY A O 3
ATOM 4565 N N . ARG A 1 62 ? 2.670 -29.029 -13.054 1.00 61.15 62 ARG A N 3
ATOM 4566 C CA . ARG A 1 62 ? 2.696 -27.559 -12.802 1.00 34.31 62 ARG A CA 3
ATOM 4567 C C . ARG A 1 62 ? 2.674 -26.798 -14.131 1.00 11.34 62 ARG A C 3
ATOM 4568 O O . ARG A 1 62 ? 3.701 -26.402 -14.648 1.00 11.34 62 ARG A O 3
ATOM 4589 N N . LYS A 1 63 ? 1.511 -26.592 -14.688 1.00 13.22 63 LYS A N 3
ATOM 4590 C CA . LYS A 1 63 ? 1.422 -25.859 -15.983 1.00 1.20 63 LYS A CA 3
ATOM 4591 C C . LYS A 1 63 ? 0.668 -24.539 -15.797 1.00 52.32 63 LYS A C 3
ATOM 4592 O O . LYS A 1 63 ? 0.159 -24.249 -14.734 1.00 64.43 63 LYS A O 3
ATOM 4611 N N . LYS A 1 64 ? 0.591 -23.741 -16.827 1.00 13.51 64 LYS A N 3
ATOM 4612 C CA . LYS A 1 64 ? -0.131 -22.439 -16.710 1.00 51.11 64 LYS A CA 3
ATOM 4613 C C . LYS A 1 64 ? -1.641 -22.666 -16.807 1.00 3.41 64 LYS A C 3
ATOM 4614 O O . LYS A 1 64 ? -2.096 -23.697 -17.261 1.00 40.11 64 LYS A O 3
ATOM 4633 N N . LEU A 1 65 ? -2.425 -21.711 -16.384 1.00 40.23 65 LEU A N 3
ATOM 4634 C CA . LEU A 1 65 ? -3.903 -21.879 -16.454 1.00 15.03 65 LEU A CA 3
ATOM 4635 C C . LEU A 1 65 ? -4.520 -20.797 -17.350 1.00 22.41 65 LEU A C 3
ATOM 4636 O O . LEU A 1 65 ? -3.870 -19.834 -17.711 1.00 53.23 65 LEU A O 3
ATOM 4652 N N . VAL A 1 66 ? -5.763 -20.950 -17.718 1.00 64.03 66 VAL A N 3
ATOM 4653 C CA . VAL A 1 66 ? -6.414 -19.934 -18.597 1.00 43.31 66 VAL A CA 3
ATOM 4654 C C . VAL A 1 66 ? -6.903 -18.742 -17.772 1.00 5.22 66 VAL A C 3
ATOM 4655 O O . VAL A 1 66 ? -7.468 -17.804 -18.300 1.00 34.31 66 VAL A O 3
ATOM 4668 N N . ASN A 1 67 ? -6.701 -18.770 -16.485 1.00 63.33 67 ASN A N 3
ATOM 4669 C CA . ASN A 1 67 ? -7.167 -17.634 -15.638 1.00 62.52 67 ASN A CA 3
ATOM 4670 C C . ASN A 1 67 ? -5.984 -16.984 -14.915 1.00 24.32 67 ASN A C 3
ATOM 4671 O O . ASN A 1 67 ? -5.737 -15.802 -15.049 1.00 1.30 67 ASN A O 3
ATOM 4682 N N . ALA A 1 68 ? -5.252 -17.744 -14.145 1.00 31.22 68 ALA A N 3
ATOM 4683 C CA . ALA A 1 68 ? -4.089 -17.160 -13.415 1.00 40.15 68 ALA A CA 3
ATOM 4684 C C . ALA A 1 68 ? -2.823 -17.972 -13.684 1.00 14.22 68 ALA A C 3
ATOM 4685 O O . ALA A 1 68 ? -2.878 -19.151 -13.978 1.00 33.32 68 ALA A O 3
ATOM 4692 N N . ASP A 1 69 ? -1.680 -17.353 -13.574 1.00 34.02 69 ASP A N 3
ATOM 4693 C CA . ASP A 1 69 ? -0.409 -18.091 -13.813 1.00 53.40 69 ASP A CA 3
ATOM 4694 C C . ASP A 1 69 ? -0.012 -18.857 -12.553 1.00 71.23 69 ASP A C 3
ATOM 4695 O O . ASP A 1 69 ? 0.364 -18.277 -11.553 1.00 12.51 69 ASP A O 3
ATOM 4704 N N . ILE A 1 70 ? -0.094 -20.158 -12.591 1.00 64.43 70 ILE A N 3
ATOM 4705 C CA . ILE A 1 70 ? 0.277 -20.961 -11.392 1.00 64.42 70 ILE A CA 3
ATOM 4706 C C . ILE A 1 70 ? 1.660 -20.533 -10.884 1.00 53.51 70 ILE A C 3
ATOM 4707 O O . ILE A 1 70 ? 1.926 -20.546 -9.699 1.00 54.33 70 ILE A O 3
ATOM 4723 N N . GLU A 1 71 ? 2.539 -20.151 -11.771 1.00 3.43 71 GLU A N 3
ATOM 4724 C CA . GLU A 1 71 ? 3.901 -19.722 -11.341 1.00 65.32 71 GLU A CA 3
ATOM 4725 C C . GLU A 1 71 ? 3.814 -18.433 -10.519 1.00 2.51 71 GLU A C 3
ATOM 4726 O O . GLU A 1 71 ? 4.484 -18.278 -9.517 1.00 34.03 71 GLU A O 3
ATOM 4738 N N . LYS A 1 72 ? 2.993 -17.507 -10.936 1.00 42.35 72 LYS A N 3
ATOM 4739 C CA . LYS A 1 72 ? 2.862 -16.230 -10.178 1.00 31.01 72 LYS A CA 3
ATOM 4740 C C . LYS A 1 72 ? 2.185 -16.485 -8.828 1.00 61.11 72 LYS A C 3
ATOM 4741 O O . LYS A 1 72 ? 2.259 -15.678 -7.924 1.00 60.32 72 LYS A O 3
ATOM 4760 N N . VAL A 1 73 ? 1.524 -17.602 -8.689 1.00 71.11 73 VAL A N 3
ATOM 4761 C CA . VAL A 1 73 ? 0.842 -17.910 -7.399 1.00 42.21 73 VAL A CA 3
ATOM 4762 C C . VAL A 1 73 ? 1.829 -18.539 -6.413 1.00 45.21 73 VAL A C 3
ATOM 4763 O O . VAL A 1 73 ? 1.720 -18.366 -5.217 1.00 1.15 73 VAL A O 3
ATOM 4776 N N . LYS A 1 74 ? 2.793 -19.269 -6.905 1.00 1.04 74 LYS A N 3
ATOM 4777 C CA . LYS A 1 74 ? 3.783 -19.906 -5.992 1.00 31.51 74 LYS A CA 3
ATOM 4778 C C . LYS A 1 74 ? 4.394 -18.850 -5.067 1.00 41.10 74 LYS A C 3
ATOM 4779 O O . LYS A 1 74 ? 4.438 -19.014 -3.864 1.00 21.24 74 LYS A O 3
ATOM 4798 N N . GLN A 1 75 ? 4.863 -17.767 -5.623 1.00 74.42 75 GLN A N 3
ATOM 4799 C CA . GLN A 1 75 ? 5.469 -16.700 -4.775 1.00 60.25 75 GLN A CA 3
ATOM 4800 C C . GLN A 1 75 ? 4.412 -16.113 -3.838 1.00 14.32 75 GLN A C 3
ATOM 4801 O O . GLN A 1 75 ? 4.722 -15.403 -2.903 1.00 12.14 75 GLN A O 3
ATOM 4815 N N . ALA A 1 76 ? 3.164 -16.409 -4.079 1.00 22.44 76 ALA A N 3
ATOM 4816 C CA . ALA A 1 76 ? 2.085 -15.875 -3.198 1.00 52.12 76 ALA A CA 3
ATOM 4817 C C . ALA A 1 76 ? 1.748 -16.898 -2.111 1.00 12.54 76 ALA A C 3
ATOM 4818 O O . ALA A 1 76 ? 1.659 -16.572 -0.945 1.00 60.34 76 ALA A O 3
ATOM 4825 N N . LEU A 1 77 ? 1.567 -18.137 -2.483 1.00 44.24 77 LEU A N 3
ATOM 4826 C CA . LEU A 1 77 ? 1.246 -19.178 -1.467 1.00 4.03 77 LEU A CA 3
ATOM 4827 C C . LEU A 1 77 ? 2.484 -19.472 -0.617 1.00 42.54 77 LEU A C 3
ATOM 4828 O O . LEU A 1 77 ? 2.383 -19.882 0.523 1.00 31.50 77 LEU A O 3
ATOM 4844 N N . THR A 1 78 ? 3.652 -19.264 -1.162 1.00 31.10 78 THR A N 3
ATOM 4845 C CA . THR A 1 78 ? 4.896 -19.527 -0.383 1.00 31.12 78 THR A CA 3
ATOM 4846 C C . THR A 1 78 ? 5.204 -18.333 0.525 1.00 72.22 78 THR A C 3
ATOM 4847 O O . THR A 1 78 ? 5.786 -18.477 1.582 1.00 34.02 78 THR A O 3
ATOM 4858 N N . GLU A 1 79 ? 4.814 -17.154 0.123 1.00 42.41 79 GLU A N 3
ATOM 4859 C CA . GLU A 1 79 ? 5.077 -15.951 0.961 1.00 5.21 79 GLU A CA 3
ATOM 4860 C C . GLU A 1 79 ? 3.867 -15.661 1.851 1.00 55.11 79 GLU A C 3
ATOM 4861 O O . GLU A 1 79 ? 3.995 -15.433 3.038 1.00 4.23 79 GLU A O 3
ATOM 4873 N N . GLN A 1 80 ? 2.693 -15.671 1.285 1.00 62.00 80 GLN A N 3
ATOM 4874 C CA . GLN A 1 80 ? 1.468 -15.399 2.093 1.00 32.44 80 GLN A CA 3
ATOM 4875 C C . GLN A 1 80 ? 0.695 -16.701 2.306 1.00 30.51 80 GLN A C 3
ATOM 4876 O O . GLN A 1 80 ? 0.461 -17.126 3.419 1.00 41.50 80 GLN A O 3
ATOM 4890 N N . GLY A 1 81 ? 0.297 -17.333 1.238 1.00 71.35 81 GLY A N 3
ATOM 4891 C CA . GLY A 1 81 ? -0.461 -18.607 1.360 1.00 43.53 81 GLY A CA 3
ATOM 4892 C C . GLY A 1 81 ? -1.748 -18.517 0.542 1.00 0.05 81 GLY A C 3
ATOM 4893 O O . GLY A 1 81 ? -2.529 -19.446 0.497 1.00 35.30 81 GLY A O 3
ATOM 4897 N N . TYR A 1 82 ? -1.979 -17.408 -0.111 1.00 74.12 82 TYR A N 3
ATOM 4898 C CA . TYR A 1 82 ? -3.224 -17.272 -0.926 1.00 32.21 82 TYR A CA 3
ATOM 4899 C C . TYR A 1 82 ? -2.977 -16.333 -2.110 1.00 64.22 82 TYR A C 3
ATOM 4900 O O . TYR A 1 82 ? -2.258 -15.359 -2.006 1.00 34.10 82 TYR A O 3
ATOM 4918 N N . TYR A 1 83 ? -3.580 -16.612 -3.232 1.00 21.51 83 TYR A N 3
ATOM 4919 C CA . TYR A 1 83 ? -3.396 -15.732 -4.420 1.00 24.12 83 TYR A CA 3
ATOM 4920 C C . TYR A 1 83 ? -4.713 -15.614 -5.188 1.00 73.12 83 TYR A C 3
ATOM 4921 O O . TYR A 1 83 ? -5.250 -16.591 -5.672 1.00 41.42 83 TYR A O 3
ATOM 4939 N N . LEU A 1 84 ? -5.242 -14.430 -5.298 1.00 33.11 84 LEU A N 3
ATOM 4940 C CA . LEU A 1 84 ? -6.528 -14.252 -6.030 1.00 61.52 84 LEU A CA 3
ATOM 4941 C C . LEU A 1 84 ? -6.262 -13.838 -7.476 1.00 3.31 84 LEU A C 3
ATOM 4942 O O . LEU A 1 84 ? -5.555 -12.888 -7.744 1.00 1.25 84 LEU A O 3
ATOM 4958 N N . GLN A 1 85 ? -6.827 -14.549 -8.415 1.00 13.51 85 GLN A N 3
ATOM 4959 C CA . GLN A 1 85 ? -6.604 -14.197 -9.843 1.00 13.54 85 GLN A CA 3
ATOM 4960 C C . GLN A 1 85 ? -7.811 -13.424 -10.388 1.00 44.11 85 GLN A C 3
ATOM 4961 O O . GLN A 1 85 ? -8.946 -13.850 -10.256 1.00 61.12 85 GLN A O 3
ATOM 4975 N N . LEU A 1 86 ? -7.575 -12.292 -10.993 1.00 32.22 86 LEU A N 3
ATOM 4976 C CA . LEU A 1 86 ? -8.703 -11.484 -11.544 1.00 33.42 86 LEU A CA 3
ATOM 4977 C C . LEU A 1 86 ? -8.488 -11.218 -13.037 1.00 13.43 86 LEU A C 3
ATOM 4978 O O . LEU A 1 86 ? -7.578 -10.506 -13.417 1.00 40.24 86 LEU A O 3
ATOM 4994 N N . PRO A 1 87 ? -9.338 -11.802 -13.838 1.00 41.14 87 PRO A N 3
ATOM 4995 C CA . PRO A 1 87 ? -9.245 -11.629 -15.308 1.00 2.13 87 PRO A CA 3
ATOM 4996 C C . PRO A 1 87 ? -9.738 -10.236 -15.716 1.00 11.43 87 PRO A C 3
ATOM 4997 O O . PRO A 1 87 ? -10.347 -9.537 -14.932 1.00 1.24 87 PRO A O 3
ATOM 5008 N N . PRO A 1 88 ? -9.453 -9.883 -16.941 1.00 71.04 88 PRO A N 3
ATOM 5009 C CA . PRO A 1 88 ? -9.869 -8.561 -17.472 1.00 23.15 88 PRO A CA 3
ATOM 5010 C C . PRO A 1 88 ? -11.377 -8.544 -17.743 1.00 24.42 88 PRO A C 3
ATOM 5011 O O . PRO A 1 88 ? -11.943 -9.539 -18.149 1.00 43.50 88 PRO A O 3
ATOM 5022 N N . PRO A 1 89 ? -11.974 -7.409 -17.511 1.00 42.11 89 PRO A N 3
ATOM 5023 C CA . PRO A 1 89 ? -13.432 -7.255 -17.736 1.00 43.10 89 PRO A CA 3
ATOM 5024 C C . PRO A 1 89 ? -13.733 -7.196 -19.237 1.00 1.20 89 PRO A C 3
ATOM 5025 O O . PRO A 1 89 ? -12.834 -7.132 -20.049 1.00 14.34 89 PRO A O 3
ATOM 5036 N N . PRO A 1 90 ? -15.000 -7.215 -19.552 1.00 13.32 90 PRO A N 3
ATOM 5037 C CA . PRO A 1 90 ? -15.433 -7.164 -20.970 1.00 22.32 90 PRO A CA 3
ATOM 5038 C C . PRO A 1 90 ? -15.241 -5.752 -21.535 1.00 54.21 90 PRO A C 3
ATOM 5039 O O . PRO A 1 90 ? -15.247 -5.548 -22.733 1.00 53.32 90 PRO A O 3
ATOM 5050 N N . GLU A 1 91 ? -15.068 -4.780 -20.680 1.00 12.15 91 GLU A N 3
ATOM 5051 C CA . GLU A 1 91 ? -14.874 -3.385 -21.174 1.00 41.52 91 GLU A CA 3
ATOM 5052 C C . GLU A 1 91 ? -13.475 -3.222 -21.772 1.00 34.22 91 GLU A C 3
ATOM 5053 O O . GLU A 1 91 ? -13.293 -3.319 -22.969 1.00 11.52 91 GLU A O 3
ATOM 5065 N N . ASP A 1 92 ? -12.488 -2.977 -20.954 1.00 61.34 92 ASP A N 3
ATOM 5066 C CA . ASP A 1 92 ? -11.105 -2.809 -21.487 1.00 54.41 92 ASP A CA 3
ATOM 5067 C C . ASP A 1 92 ? -10.150 -2.362 -20.373 1.00 15.11 92 ASP A C 3
ATOM 5068 O O . ASP A 1 92 ? -9.028 -2.815 -20.286 1.00 74.42 92 ASP A O 3
ATOM 5077 N N . LEU A 1 93 ? -10.590 -1.471 -19.532 1.00 34.40 93 LEU A N 3
ATOM 5078 C CA . LEU A 1 93 ? -9.708 -0.985 -18.431 1.00 41.53 93 LEU A CA 3
ATOM 5079 C C . LEU A 1 93 ? -9.675 -1.989 -17.275 1.00 31.53 93 LEU A C 3
ATOM 5080 O O . LEU A 1 93 ? -10.398 -2.965 -17.264 1.00 5.41 93 LEU A O 3
ATOM 5096 N N . LEU A 1 94 ? -8.837 -1.751 -16.303 1.00 4.22 94 LEU A N 3
ATOM 5097 C CA . LEU A 1 94 ? -8.744 -2.680 -15.141 1.00 64.32 94 LEU A CA 3
ATOM 5098 C C . LEU A 1 94 ? -8.006 -1.994 -13.989 1.00 42.41 94 LEU A C 3
ATOM 5099 O O . LEU A 1 94 ? -8.610 -1.455 -13.081 1.00 22.50 94 LEU A O 3
ATOM 5115 N N . LYS A 1 95 ? -6.702 -2.006 -14.022 1.00 4.41 95 LYS A N 3
ATOM 5116 C CA . LYS A 1 95 ? -5.919 -1.355 -12.937 1.00 52.22 95 LYS A CA 3
ATOM 5117 C C . LYS A 1 95 ? -5.767 0.139 -13.230 1.00 21.02 95 LYS A C 3
ATOM 5118 O O . LYS A 1 95 ? -6.530 0.710 -13.985 1.00 23.04 95 LYS A O 3
ATOM 5137 N N . GLN A 1 96 ? -4.794 0.778 -12.644 1.00 22.22 96 GLN A N 3
ATOM 5138 C CA . GLN A 1 96 ? -4.606 2.234 -12.895 1.00 70.51 96 GLN A CA 3
ATOM 5139 C C . GLN A 1 96 ? -3.123 2.551 -13.098 1.00 65.41 96 GLN A C 3
ATOM 5140 O O . GLN A 1 96 ? -2.259 1.764 -12.767 1.00 44.03 96 GLN A O 3
ATOM 5154 N N . HIS A 1 97 ? -2.822 3.696 -13.646 1.00 72.00 97 HIS A N 3
ATOM 5155 C CA . HIS A 1 97 ? -1.394 4.059 -13.878 1.00 44.22 97 HIS A CA 3
ATOM 5156 C C . HIS A 1 97 ? -0.891 4.994 -12.775 1.00 75.21 97 HIS A C 3
ATOM 5157 O O . HIS A 1 97 ? -1.296 6.136 -12.683 1.00 32.22 97 HIS A O 3
ATOM 5171 N N . LEU A 1 98 ? -0.008 4.522 -11.943 1.00 64.12 98 LEU A N 3
ATOM 5172 C CA . LEU A 1 98 ? 0.531 5.384 -10.851 1.00 23.12 98 LEU A CA 3
ATOM 5173 C C . LEU A 1 98 ? 2.059 5.385 -10.898 1.00 41.52 98 LEU A C 3
ATOM 5174 O O . LEU A 1 98 ? 2.711 4.607 -10.229 1.00 52.15 98 LEU A O 3
ATOM 5190 N N . SER A 1 99 ? 2.640 6.248 -11.687 1.00 3.20 99 SER A N 3
ATOM 5191 C CA . SER A 1 99 ? 4.126 6.289 -11.782 1.00 52.35 99 SER A CA 3
ATOM 5192 C C . SER A 1 99 ? 4.579 7.525 -12.570 1.00 32.15 99 SER A C 3
ATOM 5193 O O . SER A 1 99 ? 4.377 8.645 -12.146 1.00 13.21 99 SER A O 3
ATOM 5201 N N . VAL A 1 100 ? 5.196 7.334 -13.707 1.00 53.15 100 VAL A N 3
ATOM 5202 C CA . VAL A 1 100 ? 5.667 8.499 -14.512 1.00 11.22 100 VAL A CA 3
ATOM 5203 C C . VAL A 1 100 ? 6.626 9.357 -13.684 1.00 52.13 100 VAL A C 3
ATOM 5204 O O . VAL A 1 100 ? 6.488 10.561 -13.605 1.00 53.22 100 VAL A O 3
ATOM 5217 N N . MET A 1 101 ? 7.597 8.742 -13.067 1.00 62.43 101 MET A N 3
ATOM 5218 C CA . MET A 1 101 ? 8.570 9.514 -12.244 1.00 23.21 101 MET A CA 3
ATOM 5219 C C . MET A 1 101 ? 9.991 9.302 -12.775 1.00 33.34 101 MET A C 3
ATOM 5220 O O . MET A 1 101 ? 10.263 8.350 -13.478 1.00 31.52 101 MET A O 3
ATOM 5234 N N . GLY A 1 102 ? 10.894 10.182 -12.448 1.00 2.31 102 GLY A N 3
ATOM 5235 C CA . GLY A 1 102 ? 12.295 10.032 -12.939 1.00 14.35 102 GLY A CA 3
ATOM 5236 C C . GLY A 1 102 ? 12.739 8.574 -12.789 1.00 41.23 102 GLY A C 3
ATOM 5237 O O . GLY A 1 102 ? 12.641 7.994 -11.725 1.00 21.52 102 GLY A O 3
ATOM 5241 N N . GLN A 1 103 ? 13.232 7.982 -13.841 1.00 12.20 103 GLN A N 3
ATOM 5242 C CA . GLN A 1 103 ? 13.690 6.564 -13.759 1.00 41.31 103 GLN A CA 3
ATOM 5243 C C . GLN A 1 103 ? 15.110 6.437 -14.316 1.00 62.12 103 GLN A C 3
ATOM 5244 O O . GLN A 1 103 ? 15.654 7.372 -14.868 1.00 74.10 103 GLN A O 3
ATOM 5258 N N . LYS A 1 104 ? 15.715 5.291 -14.172 1.00 14.40 104 LYS A N 3
ATOM 5259 C CA . LYS A 1 104 ? 17.101 5.112 -14.695 1.00 22.25 104 LYS A CA 3
ATOM 5260 C C . LYS A 1 104 ? 17.154 3.937 -15.677 1.00 15.11 104 LYS A C 3
ATOM 5261 O O . LYS A 1 104 ? 16.200 3.198 -15.828 1.00 3.02 104 LYS A O 3
ATOM 5280 N N . THR A 1 105 ? 18.259 3.758 -16.347 1.00 2.10 105 THR A N 3
ATOM 5281 C CA . THR A 1 105 ? 18.370 2.631 -17.317 1.00 34.11 105 THR A CA 3
ATOM 5282 C C . THR A 1 105 ? 19.574 1.753 -16.975 1.00 51.32 105 THR A C 3
ATOM 5283 O O . THR A 1 105 ? 20.543 2.207 -16.399 1.00 12.53 105 THR A O 3
ATOM 5294 N N . ASP A 1 106 ? 19.521 0.498 -17.323 1.00 20.52 106 ASP A N 3
ATOM 5295 C CA . ASP A 1 106 ? 20.663 -0.412 -17.021 1.00 44.22 106 ASP A CA 3
ATOM 5296 C C . ASP A 1 106 ? 20.537 -1.698 -17.841 1.00 3.52 106 ASP A C 3
ATOM 5297 O O . ASP A 1 106 ? 20.604 -2.792 -17.317 1.00 64.13 106 ASP A O 3
ATOM 5306 N N . ASP A 1 107 ? 20.351 -1.572 -19.127 1.00 2.15 107 ASP A N 3
ATOM 5307 C CA . ASP A 1 107 ? 20.215 -2.782 -19.984 1.00 63.14 107 ASP A CA 3
ATOM 5308 C C . ASP A 1 107 ? 21.550 -3.526 -20.071 1.00 74.02 107 ASP A C 3
ATOM 5309 O O . ASP A 1 107 ? 22.172 -3.587 -21.112 1.00 41.01 107 ASP A O 3
ATOM 5318 N N . THR A 1 108 ? 21.997 -4.096 -18.985 1.00 44.11 108 THR A N 3
ATOM 5319 C CA . THR A 1 108 ? 23.288 -4.839 -19.008 1.00 43.14 108 THR A CA 3
ATOM 5320 C C . THR A 1 108 ? 23.043 -6.323 -18.726 1.00 31.53 108 THR A C 3
ATOM 5321 O O . THR A 1 108 ? 23.365 -6.828 -17.670 1.00 51.33 108 THR A O 3
ATOM 5332 N N . ASN A 1 109 ? 22.474 -7.026 -19.668 1.00 15.01 109 ASN A N 3
ATOM 5333 C CA . ASN A 1 109 ? 22.203 -8.479 -19.457 1.00 31.15 109 ASN A CA 3
ATOM 5334 C C . ASN A 1 109 ? 23.461 -9.300 -19.751 1.00 61.50 109 ASN A C 3
ATOM 5335 O O . ASN A 1 109 ? 24.567 -8.798 -19.704 1.00 22.32 109 ASN A O 3
ATOM 5346 N N . LYS A 1 110 ? 23.299 -10.558 -20.056 1.00 31.01 110 LYS A N 3
ATOM 5347 C CA . LYS A 1 110 ? 24.487 -11.414 -20.353 1.00 75.21 110 LYS A CA 3
ATOM 5348 C C . LYS A 1 110 ? 25.366 -11.548 -19.106 1.00 64.13 110 LYS A C 3
ATOM 5349 O O . LYS A 1 110 ? 25.791 -10.527 -18.594 1.00 32.31 110 LYS A O 3
ATOM 5368 N N . GLY A 1 1 ? 11.003 -3.962 -15.864 1.00 30.41 1 GLY A N 4
ATOM 5369 C CA . GLY A 1 1 ? 10.553 -5.067 -16.756 1.00 43.13 1 GLY A CA 4
ATOM 5370 C C . GLY A 1 1 ? 11.758 -5.910 -17.174 1.00 23.25 1 GLY A C 4
ATOM 5371 O O . GLY A 1 1 ? 12.024 -6.092 -18.347 1.00 53.33 1 GLY A O 4
ATOM 5375 N N . SER A 1 2 ? 12.489 -6.426 -16.226 1.00 51.20 2 SER A N 4
ATOM 5376 C CA . SER A 1 2 ? 13.677 -7.259 -16.570 1.00 64.33 2 SER A CA 4
ATOM 5377 C C . SER A 1 2 ? 14.289 -7.854 -15.298 1.00 4.30 2 SER A C 4
ATOM 5378 O O . SER A 1 2 ? 15.424 -7.584 -14.967 1.00 72.34 2 SER A O 4
ATOM 5386 N N . MET A 1 3 ? 13.533 -8.663 -14.595 1.00 3.23 3 MET A N 4
ATOM 5387 C CA . MET A 1 3 ? 14.034 -9.300 -13.333 1.00 41.52 3 MET A CA 4
ATOM 5388 C C . MET A 1 3 ? 15.068 -8.407 -12.639 1.00 60.10 3 MET A C 4
ATOM 5389 O O . MET A 1 3 ? 16.251 -8.528 -12.883 1.00 34.11 3 MET A O 4
ATOM 5403 N N . PRO A 1 4 ? 14.580 -7.542 -11.796 1.00 5.22 4 PRO A N 4
ATOM 5404 C CA . PRO A 1 4 ? 15.471 -6.615 -11.055 1.00 23.11 4 PRO A CA 4
ATOM 5405 C C . PRO A 1 4 ? 16.236 -7.367 -9.960 1.00 51.40 4 PRO A C 4
ATOM 5406 O O . PRO A 1 4 ? 17.065 -6.803 -9.272 1.00 4.11 4 PRO A O 4
ATOM 5417 N N . LYS A 1 5 ? 15.967 -8.633 -9.794 1.00 4.52 5 LYS A N 4
ATOM 5418 C CA . LYS A 1 5 ? 16.679 -9.417 -8.744 1.00 54.32 5 LYS A CA 4
ATOM 5419 C C . LYS A 1 5 ? 17.112 -10.776 -9.302 1.00 14.32 5 LYS A C 4
ATOM 5420 O O . LYS A 1 5 ? 16.286 -11.581 -9.684 1.00 60.25 5 LYS A O 4
ATOM 5439 N N . PRO A 1 6 ? 18.401 -10.987 -9.332 1.00 51.33 6 PRO A N 4
ATOM 5440 C CA . PRO A 1 6 ? 18.954 -12.264 -9.853 1.00 21.42 6 PRO A CA 4
ATOM 5441 C C . PRO A 1 6 ? 18.693 -13.408 -8.870 1.00 41.13 6 PRO A C 4
ATOM 5442 O O . PRO A 1 6 ? 18.130 -13.216 -7.810 1.00 23.21 6 PRO A O 4
ATOM 5453 N N . GLY A 1 7 ? 19.098 -14.600 -9.214 1.00 11.13 7 GLY A N 4
ATOM 5454 C CA . GLY A 1 7 ? 18.877 -15.759 -8.302 1.00 22.40 7 GLY A CA 4
ATOM 5455 C C . GLY A 1 7 ? 18.032 -16.818 -9.015 1.00 34.12 7 GLY A C 4
ATOM 5456 O O . GLY A 1 7 ? 17.379 -16.544 -10.004 1.00 73.52 7 GLY A O 4
ATOM 5460 N N . ILE A 1 8 ? 18.036 -18.026 -8.522 1.00 54.42 8 ILE A N 4
ATOM 5461 C CA . ILE A 1 8 ? 17.231 -19.100 -9.170 1.00 74.04 8 ILE A CA 4
ATOM 5462 C C . ILE A 1 8 ? 15.835 -19.162 -8.543 1.00 24.32 8 ILE A C 4
ATOM 5463 O O . ILE A 1 8 ? 15.685 -19.421 -7.366 1.00 3.43 8 ILE A O 4
ATOM 5479 N N . LEU A 1 9 ? 14.814 -18.919 -9.320 1.00 72.50 9 LEU A N 4
ATOM 5480 C CA . LEU A 1 9 ? 13.427 -18.956 -8.768 1.00 11.53 9 LEU A CA 4
ATOM 5481 C C . LEU A 1 9 ? 12.923 -20.402 -8.688 1.00 65.12 9 LEU A C 4
ATOM 5482 O O . LEU A 1 9 ? 13.655 -21.342 -8.924 1.00 1.10 9 LEU A O 4
ATOM 5498 N N . LYS A 1 10 ? 11.672 -20.583 -8.359 1.00 25.13 10 LYS A N 4
ATOM 5499 C CA . LYS A 1 10 ? 11.111 -21.962 -8.270 1.00 20.03 10 LYS A CA 4
ATOM 5500 C C . LYS A 1 10 ? 11.772 -22.739 -7.128 1.00 54.31 10 LYS A C 4
ATOM 5501 O O . LYS A 1 10 ? 12.856 -22.417 -6.685 1.00 72.24 10 LYS A O 4
ATOM 5520 N N . SER A 1 11 ? 11.122 -23.769 -6.654 1.00 64.22 11 SER A N 4
ATOM 5521 C CA . SER A 1 11 ? 11.704 -24.577 -5.544 1.00 74.42 11 SER A CA 4
ATOM 5522 C C . SER A 1 11 ? 11.600 -26.072 -5.870 1.00 24.11 11 SER A C 4
ATOM 5523 O O . SER A 1 11 ? 12.594 -26.764 -5.968 1.00 4.40 11 SER A O 4
ATOM 5531 N N . LYS A 1 12 ? 10.405 -26.571 -6.043 1.00 71.24 12 LYS A N 4
ATOM 5532 C CA . LYS A 1 12 ? 10.246 -28.020 -6.370 1.00 65.34 12 LYS A CA 4
ATOM 5533 C C . LYS A 1 12 ? 8.816 -28.311 -6.838 1.00 42.45 12 LYS A C 4
ATOM 5534 O O . LYS A 1 12 ? 8.576 -28.563 -8.001 1.00 31.52 12 LYS A O 4
ATOM 5553 N N . SER A 1 13 ? 7.864 -28.277 -5.943 1.00 51.43 13 SER A N 4
ATOM 5554 C CA . SER A 1 13 ? 6.455 -28.553 -6.344 1.00 42.14 13 SER A CA 4
ATOM 5555 C C . SER A 1 13 ? 5.521 -28.399 -5.139 1.00 71.15 13 SER A C 4
ATOM 5556 O O . SER A 1 13 ? 5.963 -28.303 -4.011 1.00 72.03 13 SER A O 4
ATOM 5564 N N . MET A 1 14 ? 4.234 -28.369 -5.366 1.00 4.21 14 MET A N 4
ATOM 5565 C CA . MET A 1 14 ? 3.285 -28.218 -4.222 1.00 74.42 14 MET A CA 4
ATOM 5566 C C . MET A 1 14 ? 1.833 -28.367 -4.691 1.00 41.24 14 MET A C 4
ATOM 5567 O O . MET A 1 14 ? 1.550 -28.458 -5.869 1.00 33.03 14 MET A O 4
ATOM 5581 N N . PHE A 1 15 ? 0.912 -28.385 -3.765 1.00 14.32 15 PHE A N 4
ATOM 5582 C CA . PHE A 1 15 ? -0.530 -28.520 -4.128 1.00 42.22 15 PHE A CA 4
ATOM 5583 C C . PHE A 1 15 ? -1.251 -27.191 -3.863 1.00 11.13 15 PHE A C 4
ATOM 5584 O O . PHE A 1 15 ? -0.933 -26.477 -2.932 1.00 73.24 15 PHE A O 4
ATOM 5601 N N . CYS A 1 16 ? -2.215 -26.849 -4.676 1.00 65.10 16 CYS A N 4
ATOM 5602 C CA . CYS A 1 16 ? -2.942 -25.562 -4.465 1.00 14.15 16 CYS A CA 4
ATOM 5603 C C . CYS A 1 16 ? -4.435 -25.739 -4.764 1.00 22.41 16 CYS A C 4
ATOM 5604 O O . CYS A 1 16 ? -4.831 -26.608 -5.515 1.00 14.43 16 CYS A O 4
ATOM 5612 N N . VAL A 1 17 ? -5.267 -24.919 -4.180 1.00 31.34 17 VAL A N 4
ATOM 5613 C CA . VAL A 1 17 ? -6.733 -25.039 -4.431 1.00 3.34 17 VAL A CA 4
ATOM 5614 C C . VAL A 1 17 ? -7.242 -23.811 -5.191 1.00 64.30 17 VAL A C 4
ATOM 5615 O O . VAL A 1 17 ? -6.971 -22.685 -4.821 1.00 2.23 17 VAL A O 4
ATOM 5628 N N . ILE A 1 18 ? -7.977 -24.019 -6.248 1.00 72.14 18 ILE A N 4
ATOM 5629 C CA . ILE A 1 18 ? -8.503 -22.861 -7.029 1.00 41.01 18 ILE A CA 4
ATOM 5630 C C . ILE A 1 18 ? -9.979 -22.619 -6.695 1.00 10.23 18 ILE A C 4
ATOM 5631 O O . ILE A 1 18 ? -10.845 -23.374 -7.091 1.00 23.02 18 ILE A O 4
ATOM 5647 N N . TYR A 1 19 ? -10.270 -21.572 -5.973 1.00 1.42 19 TYR A N 4
ATOM 5648 C CA . TYR A 1 19 ? -11.690 -21.283 -5.617 1.00 21.21 19 TYR A CA 4
ATOM 5649 C C . TYR A 1 19 ? -12.328 -20.380 -6.675 1.00 32.42 19 TYR A C 4
ATOM 5650 O O . TYR A 1 19 ? -11.652 -19.641 -7.363 1.00 2.10 19 TYR A O 4
ATOM 5668 N N . ARG A 1 20 ? -13.626 -20.422 -6.804 1.00 50.43 20 ARG A N 4
ATOM 5669 C CA . ARG A 1 20 ? -14.301 -19.552 -7.806 1.00 62.52 20 ARG A CA 4
ATOM 5670 C C . ARG A 1 20 ? -15.336 -18.661 -7.108 1.00 72.24 20 ARG A C 4
ATOM 5671 O O . ARG A 1 20 ? -16.044 -19.091 -6.220 1.00 15.32 20 ARG A O 4
ATOM 5692 N N . SER A 1 21 ? -15.418 -17.420 -7.497 1.00 31.10 21 SER A N 4
ATOM 5693 C CA . SER A 1 21 ? -16.398 -16.501 -6.851 1.00 41.21 21 SER A CA 4
ATOM 5694 C C . SER A 1 21 ? -17.820 -16.841 -7.303 1.00 43.11 21 SER A C 4
ATOM 5695 O O . SER A 1 21 ? -18.076 -17.035 -8.475 1.00 4.51 21 SER A O 4
ATOM 5703 N N . SER A 1 22 ? -18.745 -16.911 -6.386 1.00 64.23 22 SER A N 4
ATOM 5704 C CA . SER A 1 22 ? -20.150 -17.238 -6.768 1.00 33.04 22 SER A CA 4
ATOM 5705 C C . SER A 1 22 ? -20.641 -16.262 -7.842 1.00 52.03 22 SER A C 4
ATOM 5706 O O . SER A 1 22 ? -21.318 -16.644 -8.777 1.00 74.30 22 SER A O 4
ATOM 5714 N N . LYS A 1 23 ? -20.300 -15.010 -7.718 1.00 4.43 23 LYS A N 4
ATOM 5715 C CA . LYS A 1 23 ? -20.745 -14.013 -8.735 1.00 2.40 23 LYS A CA 4
ATOM 5716 C C . LYS A 1 23 ? -19.725 -12.879 -8.840 1.00 23.21 23 LYS A C 4
ATOM 5717 O O . LYS A 1 23 ? -19.757 -11.930 -8.081 1.00 51.31 23 LYS A O 4
ATOM 5736 N N . ARG A 1 24 ? -18.821 -12.967 -9.776 1.00 72.42 24 ARG A N 4
ATOM 5737 C CA . ARG A 1 24 ? -17.799 -11.893 -9.928 1.00 40.22 24 ARG A CA 4
ATOM 5738 C C . ARG A 1 24 ? -17.236 -11.896 -11.351 1.00 71.32 24 ARG A C 4
ATOM 5739 O O . ARG A 1 24 ? -17.672 -12.646 -12.200 1.00 24.42 24 ARG A O 4
ATOM 5760 N N . ASP A 1 25 ? -16.271 -11.061 -11.617 1.00 70.14 25 ASP A N 4
ATOM 5761 C CA . ASP A 1 25 ? -15.678 -11.014 -12.983 1.00 22.22 25 ASP A CA 4
ATOM 5762 C C . ASP A 1 25 ? -14.654 -12.138 -13.155 1.00 31.45 25 ASP A C 4
ATOM 5763 O O . ASP A 1 25 ? -13.467 -11.898 -13.256 1.00 62.14 25 ASP A O 4
ATOM 5772 N N . GLN A 1 26 ? -15.103 -13.362 -13.188 1.00 3.04 26 GLN A N 4
ATOM 5773 C CA . GLN A 1 26 ? -14.153 -14.500 -13.355 1.00 43.41 26 GLN A CA 4
ATOM 5774 C C . GLN A 1 26 ? -13.029 -14.398 -12.321 1.00 51.42 26 GLN A C 4
ATOM 5775 O O . GLN A 1 26 ? -11.863 -14.377 -12.658 1.00 14.31 26 GLN A O 4
ATOM 5789 N N . THR A 1 27 ? -13.372 -14.328 -11.062 1.00 53.42 27 THR A N 4
ATOM 5790 C CA . THR A 1 27 ? -12.322 -14.221 -10.006 1.00 22.34 27 THR A CA 4
ATOM 5791 C C . THR A 1 27 ? -12.066 -15.586 -9.363 1.00 50.33 27 THR A C 4
ATOM 5792 O O . THR A 1 27 ? -12.985 -16.287 -8.988 1.00 42.24 27 THR A O 4
ATOM 5803 N N . TYR A 1 28 ? -10.825 -15.967 -9.227 1.00 4.52 28 TYR A N 4
ATOM 5804 C CA . TYR A 1 28 ? -10.515 -17.285 -8.602 1.00 0.25 28 TYR A CA 4
ATOM 5805 C C . TYR A 1 28 ? -9.435 -17.115 -7.530 1.00 0.35 28 TYR A C 4
ATOM 5806 O O . TYR A 1 28 ? -8.445 -16.441 -7.734 1.00 73.34 28 TYR A O 4
ATOM 5824 N N . LEU A 1 29 ? -9.615 -17.726 -6.389 1.00 75.33 29 LEU A N 4
ATOM 5825 C CA . LEU A 1 29 ? -8.594 -17.599 -5.310 1.00 32.52 29 LEU A CA 4
ATOM 5826 C C . LEU A 1 29 ? -7.690 -18.833 -5.298 1.00 43.54 29 LEU A C 4
ATOM 5827 O O . LEU A 1 29 ? -8.098 -19.917 -5.665 1.00 12.23 29 LEU A O 4
ATOM 5843 N N . TYR A 1 30 ? -6.462 -18.678 -4.886 1.00 43.04 30 TYR A N 4
ATOM 5844 C CA . TYR A 1 30 ? -5.533 -19.842 -4.858 1.00 1.24 30 TYR A CA 4
ATOM 5845 C C . TYR A 1 30 ? -4.891 -19.977 -3.476 1.00 73.51 30 TYR A C 4
ATOM 5846 O O . TYR A 1 30 ? -4.551 -18.998 -2.841 1.00 31.21 30 TYR A O 4
ATOM 5864 N N . VAL A 1 31 ? -4.719 -21.182 -3.009 1.00 63.14 31 VAL A N 4
ATOM 5865 C CA . VAL A 1 31 ? -4.094 -21.384 -1.668 1.00 61.25 31 VAL A CA 4
ATOM 5866 C C . VAL A 1 31 ? -3.368 -22.726 -1.621 1.00 40.34 31 VAL A C 4
ATOM 5867 O O . VAL A 1 31 ? -3.745 -23.672 -2.283 1.00 2.14 31 VAL A O 4
ATOM 5880 N N . GLU A 1 32 ? -2.335 -22.820 -0.831 1.00 32.15 32 GLU A N 4
ATOM 5881 C CA . GLU A 1 32 ? -1.590 -24.106 -0.733 1.00 63.14 32 GLU A CA 4
ATOM 5882 C C . GLU A 1 32 ? -2.500 -25.178 -0.129 1.00 53.40 32 GLU A C 4
ATOM 5883 O O . GLU A 1 32 ? -2.213 -26.357 -0.185 1.00 31.00 32 GLU A O 4
ATOM 5895 N N . LYS A 1 33 ? -3.599 -24.769 0.440 1.00 5.15 33 LYS A N 4
ATOM 5896 C CA . LYS A 1 33 ? -4.543 -25.751 1.046 1.00 72.42 33 LYS A CA 4
ATOM 5897 C C . LYS A 1 33 ? -5.917 -25.100 1.225 1.00 24.32 33 LYS A C 4
ATOM 5898 O O . LYS A 1 33 ? -6.048 -23.892 1.206 1.00 75.03 33 LYS A O 4
ATOM 5917 N N . LYS A 1 34 ? -6.942 -25.888 1.394 1.00 64.24 34 LYS A N 4
ATOM 5918 C CA . LYS A 1 34 ? -8.303 -25.307 1.574 1.00 4.04 34 LYS A CA 4
ATOM 5919 C C . LYS A 1 34 ? -8.541 -24.960 3.046 1.00 12.34 34 LYS A C 4
ATOM 5920 O O . LYS A 1 34 ? -9.435 -25.486 3.680 1.00 72.30 34 LYS A O 4
ATOM 5939 N N . ASP A 1 35 ? -7.745 -24.086 3.598 1.00 54.12 35 ASP A N 4
ATOM 5940 C CA . ASP A 1 35 ? -7.930 -23.719 5.030 1.00 34.22 35 ASP A CA 4
ATOM 5941 C C . ASP A 1 35 ? -8.686 -22.394 5.158 1.00 44.23 35 ASP A C 4
ATOM 5942 O O . ASP A 1 35 ? -9.835 -22.362 5.549 1.00 64.13 35 ASP A O 4
ATOM 5951 N N . ASP A 1 36 ? -8.050 -21.301 4.837 1.00 70.13 36 ASP A N 4
ATOM 5952 C CA . ASP A 1 36 ? -8.738 -19.983 4.951 1.00 44.13 36 ASP A CA 4
ATOM 5953 C C . ASP A 1 36 ? -7.949 -18.892 4.223 1.00 73.04 36 ASP A C 4
ATOM 5954 O O . ASP A 1 36 ? -6.840 -19.102 3.773 1.00 43.11 36 ASP A O 4
ATOM 5963 N N . PHE A 1 37 ? -8.516 -17.722 4.122 1.00 4.13 37 PHE A N 4
ATOM 5964 C CA . PHE A 1 37 ? -7.818 -16.595 3.438 1.00 61.42 37 PHE A CA 4
ATOM 5965 C C . PHE A 1 37 ? -7.681 -15.420 4.411 1.00 62.32 37 PHE A C 4
ATOM 5966 O O . PHE A 1 37 ? -8.628 -14.696 4.658 1.00 45.12 37 PHE A O 4
ATOM 5983 N N . SER A 1 38 ? -6.521 -15.229 4.974 1.00 14.21 38 SER A N 4
ATOM 5984 C CA . SER A 1 38 ? -6.336 -14.109 5.941 1.00 35.24 38 SER A CA 4
ATOM 5985 C C . SER A 1 38 ? -5.432 -13.022 5.354 1.00 3.32 38 SER A C 4
ATOM 5986 O O . SER A 1 38 ? -5.211 -11.995 5.964 1.00 65.12 38 SER A O 4
ATOM 5994 N N . ARG A 1 39 ? -4.907 -13.232 4.177 1.00 52.24 39 ARG A N 4
ATOM 5995 C CA . ARG A 1 39 ? -4.018 -12.198 3.572 1.00 71.10 39 ARG A CA 4
ATOM 5996 C C . ARG A 1 39 ? -4.792 -11.373 2.546 1.00 12.03 39 ARG A C 4
ATOM 5997 O O . ARG A 1 39 ? -4.420 -10.263 2.217 1.00 71.22 39 ARG A O 4
ATOM 6018 N N . VAL A 1 40 ? -5.863 -11.906 2.034 1.00 42.31 40 VAL A N 4
ATOM 6019 C CA . VAL A 1 40 ? -6.657 -11.153 1.030 1.00 75.31 40 VAL A CA 4
ATOM 6020 C C . VAL A 1 40 ? -7.258 -9.901 1.676 1.00 20.22 40 VAL A C 4
ATOM 6021 O O . VAL A 1 40 ? -7.807 -9.964 2.756 1.00 62.04 40 VAL A O 4
ATOM 6034 N N . PRO A 1 41 ? -7.130 -8.805 0.985 1.00 11.12 41 PRO A N 4
ATOM 6035 C CA . PRO A 1 41 ? -7.665 -7.515 1.489 1.00 52.41 41 PRO A CA 4
ATOM 6036 C C . PRO A 1 41 ? -9.197 -7.527 1.475 1.00 21.11 41 PRO A C 4
ATOM 6037 O O . PRO A 1 41 ? -9.816 -8.101 0.603 1.00 41.41 41 PRO A O 4
ATOM 6048 N N . GLU A 1 42 ? -9.811 -6.900 2.442 1.00 42.50 42 GLU A N 4
ATOM 6049 C CA . GLU A 1 42 ? -11.304 -6.882 2.491 1.00 33.10 42 GLU A CA 4
ATOM 6050 C C . GLU A 1 42 ? -11.870 -6.140 1.275 1.00 11.31 42 GLU A C 4
ATOM 6051 O O . GLU A 1 42 ? -13.047 -6.220 0.987 1.00 21.01 42 GLU A O 4
ATOM 6063 N N . GLU A 1 43 ? -11.046 -5.424 0.563 1.00 11.03 43 GLU A N 4
ATOM 6064 C CA . GLU A 1 43 ? -11.549 -4.685 -0.634 1.00 53.42 43 GLU A CA 4
ATOM 6065 C C . GLU A 1 43 ? -11.793 -5.662 -1.787 1.00 32.20 43 GLU A C 4
ATOM 6066 O O . GLU A 1 43 ? -12.759 -5.551 -2.517 1.00 42.44 43 GLU A O 4
ATOM 6078 N N . LEU A 1 44 ? -10.924 -6.622 -1.953 1.00 0.40 44 LEU A N 4
ATOM 6079 C CA . LEU A 1 44 ? -11.106 -7.611 -3.053 1.00 13.32 44 LEU A CA 4
ATOM 6080 C C . LEU A 1 44 ? -12.061 -8.718 -2.606 1.00 31.20 44 LEU A C 4
ATOM 6081 O O . LEU A 1 44 ? -12.996 -9.065 -3.301 1.00 42.24 44 LEU A O 4
ATOM 6097 N N . MET A 1 45 ? -11.839 -9.272 -1.444 1.00 73.11 45 MET A N 4
ATOM 6098 C CA . MET A 1 45 ? -12.738 -10.352 -0.948 1.00 71.31 45 MET A CA 4
ATOM 6099 C C . MET A 1 45 ? -14.196 -9.888 -1.017 1.00 13.32 45 MET A C 4
ATOM 6100 O O . MET A 1 45 ? -15.104 -10.682 -1.157 1.00 55.20 45 MET A O 4
ATOM 6114 N N . LYS A 1 46 ? -14.424 -8.606 -0.925 1.00 31.21 46 LYS A N 4
ATOM 6115 C CA . LYS A 1 46 ? -15.821 -8.094 -0.991 1.00 4.31 46 LYS A CA 4
ATOM 6116 C C . LYS A 1 46 ? -16.538 -8.689 -2.205 1.00 13.31 46 LYS A C 4
ATOM 6117 O O . LYS A 1 46 ? -17.645 -9.176 -2.108 1.00 22.31 46 LYS A O 4
ATOM 6136 N N . GLY A 1 47 ? -15.908 -8.659 -3.349 1.00 64.13 47 GLY A N 4
ATOM 6137 C CA . GLY A 1 47 ? -16.548 -9.230 -4.566 1.00 31.41 47 GLY A CA 4
ATOM 6138 C C . GLY A 1 47 ? -16.628 -10.749 -4.425 1.00 53.14 47 GLY A C 4
ATOM 6139 O O . GLY A 1 47 ? -17.595 -11.370 -4.818 1.00 52.22 47 GLY A O 4
ATOM 6143 N N . PHE A 1 48 ? -15.618 -11.352 -3.860 1.00 34.40 48 PHE A N 4
ATOM 6144 C CA . PHE A 1 48 ? -15.633 -12.830 -3.687 1.00 12.25 48 PHE A CA 4
ATOM 6145 C C . PHE A 1 48 ? -16.659 -13.222 -2.619 1.00 71.33 48 PHE A C 4
ATOM 6146 O O . PHE A 1 48 ? -17.499 -14.073 -2.834 1.00 54.00 48 PHE A O 4
ATOM 6163 N N . GLY A 1 49 ? -16.594 -12.608 -1.470 1.00 0.23 49 GLY A N 4
ATOM 6164 C CA . GLY A 1 49 ? -17.562 -12.944 -0.390 1.00 31.33 49 GLY A CA 4
ATOM 6165 C C . GLY A 1 49 ? -17.416 -14.422 -0.028 1.00 64.22 49 GLY A C 4
ATOM 6166 O O . GLY A 1 49 ? -16.557 -14.800 0.744 1.00 73.24 49 GLY A O 4
ATOM 6170 N N . GLN A 1 50 ? -18.244 -15.262 -0.585 1.00 31.24 50 GLN A N 4
ATOM 6171 C CA . GLN A 1 50 ? -18.142 -16.714 -0.275 1.00 71.04 50 GLN A CA 4
ATOM 6172 C C . GLN A 1 50 ? -17.554 -17.464 -1.470 1.00 10.10 50 GLN A C 4
ATOM 6173 O O . GLN A 1 50 ? -18.223 -17.679 -2.462 1.00 52.42 50 GLN A O 4
ATOM 6187 N N . PRO A 1 51 ? -16.309 -17.834 -1.336 1.00 4.32 51 PRO A N 4
ATOM 6188 C CA . PRO A 1 51 ? -15.609 -18.565 -2.421 1.00 61.41 51 PRO A CA 4
ATOM 6189 C C . PRO A 1 51 ? -16.119 -20.005 -2.516 1.00 40.43 51 PRO A C 4
ATOM 6190 O O . PRO A 1 51 ? -16.663 -20.548 -1.576 1.00 31.14 51 PRO A O 4
ATOM 6201 N N . GLN A 1 52 ? -15.942 -20.631 -3.648 1.00 30.35 52 GLN A N 4
ATOM 6202 C CA . GLN A 1 52 ? -16.413 -22.035 -3.809 1.00 65.52 52 GLN A CA 4
ATOM 6203 C C . GLN A 1 52 ? -15.293 -22.901 -4.392 1.00 74.21 52 GLN A C 4
ATOM 6204 O O . GLN A 1 52 ? -14.382 -22.408 -5.026 1.00 73.34 52 GLN A O 4
ATOM 6218 N N . LEU A 1 53 ? -15.352 -24.187 -4.186 1.00 51.24 53 LEU A N 4
ATOM 6219 C CA . LEU A 1 53 ? -14.287 -25.079 -4.731 1.00 34.01 53 LEU A CA 4
ATOM 6220 C C . LEU A 1 53 ? -14.613 -25.459 -6.179 1.00 2.34 53 LEU A C 4
ATOM 6221 O O . LEU A 1 53 ? -15.423 -26.328 -6.435 1.00 25.04 53 LEU A O 4
ATOM 6237 N N . ALA A 1 54 ? -13.982 -24.820 -7.127 1.00 62.41 54 ALA A N 4
ATOM 6238 C CA . ALA A 1 54 ? -14.255 -25.151 -8.555 1.00 43.23 54 ALA A CA 4
ATOM 6239 C C . ALA A 1 54 ? -13.310 -26.262 -9.023 1.00 45.00 54 ALA A C 4
ATOM 6240 O O . ALA A 1 54 ? -13.738 -27.289 -9.512 1.00 22.04 54 ALA A O 4
ATOM 6247 N N . MET A 1 55 ? -12.030 -26.067 -8.871 1.00 73.42 55 MET A N 4
ATOM 6248 C CA . MET A 1 55 ? -11.057 -27.111 -9.300 1.00 41.13 55 MET A CA 4
ATOM 6249 C C . MET A 1 55 ? -9.874 -27.156 -8.333 1.00 44.53 55 MET A C 4
ATOM 6250 O O . MET A 1 55 ? -9.366 -26.136 -7.910 1.00 62.21 55 MET A O 4
ATOM 6264 N N . ILE A 1 56 ? -9.429 -28.328 -7.975 1.00 63.42 56 ILE A N 4
ATOM 6265 C CA . ILE A 1 56 ? -8.280 -28.430 -7.030 1.00 23.41 56 ILE A CA 4
ATOM 6266 C C . ILE A 1 56 ? -7.002 -28.801 -7.787 1.00 22.13 56 ILE A C 4
ATOM 6267 O O . ILE A 1 56 ? -6.981 -29.725 -8.576 1.00 34.24 56 ILE A O 4
ATOM 6283 N N . LEU A 1 57 ? -5.936 -28.085 -7.554 1.00 11.15 57 LEU A N 4
ATOM 6284 C CA . LEU A 1 57 ? -4.659 -28.394 -8.260 1.00 72.21 57 LEU A CA 4
ATOM 6285 C C . LEU A 1 57 ? -3.826 -29.382 -7.434 1.00 53.20 57 LEU A C 4
ATOM 6286 O O . LEU A 1 57 ? -3.517 -29.127 -6.287 1.00 62.53 57 LEU A O 4
ATOM 6302 N N . PRO A 1 58 ? -3.490 -30.484 -8.050 1.00 51.12 58 PRO A N 4
ATOM 6303 C CA . PRO A 1 58 ? -2.686 -31.526 -7.363 1.00 23.10 58 PRO A CA 4
ATOM 6304 C C . PRO A 1 58 ? -1.241 -31.059 -7.185 1.00 22.41 58 PRO A C 4
ATOM 6305 O O . PRO A 1 58 ? -0.865 -29.989 -7.623 1.00 34.22 58 PRO A O 4
ATOM 6316 N N . LEU A 1 59 ? -0.430 -31.854 -6.546 1.00 14.04 59 LEU A N 4
ATOM 6317 C CA . LEU A 1 59 ? 0.995 -31.461 -6.338 1.00 3.12 59 LEU A CA 4
ATOM 6318 C C . LEU A 1 59 ? 1.928 -32.441 -7.055 1.00 53.21 59 LEU A C 4
ATOM 6319 O O . LEU A 1 59 ? 2.703 -33.142 -6.437 1.00 64.54 59 LEU A O 4
ATOM 6335 N N . ASP A 1 60 ? 1.863 -32.487 -8.356 1.00 53.41 60 ASP A N 4
ATOM 6336 C CA . ASP A 1 60 ? 2.749 -33.411 -9.116 1.00 33.33 60 ASP A CA 4
ATOM 6337 C C . ASP A 1 60 ? 3.635 -32.599 -10.059 1.00 14.12 60 ASP A C 4
ATOM 6338 O O . ASP A 1 60 ? 4.117 -33.091 -11.059 1.00 22.52 60 ASP A O 4
ATOM 6347 N N . GLY A 1 61 ? 3.847 -31.350 -9.745 1.00 33.53 61 GLY A N 4
ATOM 6348 C CA . GLY A 1 61 ? 4.692 -30.489 -10.613 1.00 13.14 61 GLY A CA 4
ATOM 6349 C C . GLY A 1 61 ? 3.939 -29.195 -10.920 1.00 42.42 61 GLY A C 4
ATOM 6350 O O . GLY A 1 61 ? 3.503 -28.493 -10.029 1.00 44.21 61 GLY A O 4
ATOM 6354 N N . ARG A 1 62 ? 3.778 -28.876 -12.173 1.00 74.22 62 ARG A N 4
ATOM 6355 C CA . ARG A 1 62 ? 3.049 -27.629 -12.537 1.00 2.32 62 ARG A CA 4
ATOM 6356 C C . ARG A 1 62 ? 1.994 -27.922 -13.607 1.00 21.13 62 ARG A C 4
ATOM 6357 O O . ARG A 1 62 ? 2.314 -28.221 -14.739 1.00 43.42 62 ARG A O 4
ATOM 6378 N N . LYS A 1 63 ? 0.740 -27.834 -13.260 1.00 65.32 63 LYS A N 4
ATOM 6379 C CA . LYS A 1 63 ? -0.328 -28.102 -14.266 1.00 71.43 63 LYS A CA 4
ATOM 6380 C C . LYS A 1 63 ? -0.596 -26.842 -15.091 1.00 15.12 63 LYS A C 4
ATOM 6381 O O . LYS A 1 63 ? -0.038 -25.793 -14.838 1.00 14.22 63 LYS A O 4
ATOM 6400 N N . LYS A 1 64 ? -1.442 -26.932 -16.079 1.00 3.12 64 LYS A N 4
ATOM 6401 C CA . LYS A 1 64 ? -1.736 -25.734 -16.917 1.00 63.41 64 LYS A CA 4
ATOM 6402 C C . LYS A 1 64 ? -3.172 -25.255 -16.680 1.00 31.14 64 LYS A C 4
ATOM 6403 O O . LYS A 1 64 ? -4.106 -26.030 -16.690 1.00 15.13 64 LYS A O 4
ATOM 6422 N N . LEU A 1 65 ? -3.353 -23.978 -16.472 1.00 45.25 65 LEU A N 4
ATOM 6423 C CA . LEU A 1 65 ? -4.723 -23.442 -16.238 1.00 13.13 65 LEU A CA 4
ATOM 6424 C C . LEU A 1 65 ? -5.097 -22.468 -17.356 1.00 2.24 65 LEU A C 4
ATOM 6425 O O . LEU A 1 65 ? -4.301 -22.167 -18.224 1.00 14.13 65 LEU A O 4
ATOM 6441 N N . VAL A 1 66 ? -6.304 -21.972 -17.350 1.00 52.14 66 VAL A N 4
ATOM 6442 C CA . VAL A 1 66 ? -6.723 -21.020 -18.415 1.00 61.14 66 VAL A CA 4
ATOM 6443 C C . VAL A 1 66 ? -7.018 -19.642 -17.813 1.00 64.03 66 VAL A C 4
ATOM 6444 O O . VAL A 1 66 ? -7.331 -18.701 -18.516 1.00 10.31 66 VAL A O 4
ATOM 6457 N N . ASN A 1 67 ? -6.927 -19.515 -16.518 1.00 21.31 67 ASN A N 4
ATOM 6458 C CA . ASN A 1 67 ? -7.208 -18.199 -15.879 1.00 71.12 67 ASN A CA 4
ATOM 6459 C C . ASN A 1 67 ? -5.937 -17.619 -15.254 1.00 53.42 67 ASN A C 4
ATOM 6460 O O . ASN A 1 67 ? -5.458 -16.576 -15.654 1.00 2.23 67 ASN A O 4
ATOM 6471 N N . ALA A 1 68 ? -5.385 -18.280 -14.272 1.00 4.04 68 ALA A N 4
ATOM 6472 C CA . ALA A 1 68 ? -4.149 -17.755 -13.627 1.00 31.33 68 ALA A CA 4
ATOM 6473 C C . ALA A 1 68 ? -2.985 -18.727 -13.827 1.00 73.43 68 ALA A C 4
ATOM 6474 O O . ALA A 1 68 ? -3.176 -19.912 -14.005 1.00 54.32 68 ALA A O 4
ATOM 6481 N N . ASP A 1 69 ? -1.779 -18.231 -13.795 1.00 32.03 69 ASP A N 4
ATOM 6482 C CA . ASP A 1 69 ? -0.605 -19.126 -13.977 1.00 52.51 69 ASP A CA 4
ATOM 6483 C C . ASP A 1 69 ? -0.172 -19.699 -12.627 1.00 74.42 69 ASP A C 4
ATOM 6484 O O . ASP A 1 69 ? 0.332 -18.999 -11.772 1.00 14.14 69 ASP A O 4
ATOM 6493 N N . ILE A 1 70 ? -0.375 -20.969 -12.432 1.00 10.05 70 ILE A N 4
ATOM 6494 C CA . ILE A 1 70 ? 0.010 -21.605 -11.141 1.00 61.02 70 ILE A CA 4
ATOM 6495 C C . ILE A 1 70 ? 1.415 -21.159 -10.713 1.00 43.23 70 ILE A C 4
ATOM 6496 O O . ILE A 1 70 ? 1.706 -21.043 -9.539 1.00 11.13 70 ILE A O 4
ATOM 6512 N N . GLU A 1 71 ? 2.288 -20.918 -11.653 1.00 23.32 71 GLU A N 4
ATOM 6513 C CA . GLU A 1 71 ? 3.670 -20.491 -11.288 1.00 31.31 71 GLU A CA 4
ATOM 6514 C C . GLU A 1 71 ? 3.641 -19.155 -10.539 1.00 62.42 71 GLU A C 4
ATOM 6515 O O . GLU A 1 71 ? 4.243 -19.010 -9.495 1.00 23.13 71 GLU A O 4
ATOM 6527 N N . LYS A 1 72 ? 2.946 -18.176 -11.054 1.00 62.25 72 LYS A N 4
ATOM 6528 C CA . LYS A 1 72 ? 2.887 -16.863 -10.358 1.00 63.30 72 LYS A CA 4
ATOM 6529 C C . LYS A 1 72 ? 2.294 -17.038 -8.960 1.00 65.44 72 LYS A C 4
ATOM 6530 O O . LYS A 1 72 ? 2.565 -16.271 -8.057 1.00 0.31 72 LYS A O 4
ATOM 6549 N N . VAL A 1 73 ? 1.486 -18.044 -8.775 1.00 51.33 73 VAL A N 4
ATOM 6550 C CA . VAL A 1 73 ? 0.873 -18.275 -7.435 1.00 72.11 73 VAL A CA 4
ATOM 6551 C C . VAL A 1 73 ? 1.909 -18.871 -6.478 1.00 11.25 73 VAL A C 4
ATOM 6552 O O . VAL A 1 73 ? 1.808 -18.730 -5.274 1.00 33.13 73 VAL A O 4
ATOM 6565 N N . LYS A 1 74 ? 2.904 -19.533 -6.999 1.00 63.20 74 LYS A N 4
ATOM 6566 C CA . LYS A 1 74 ? 3.945 -20.142 -6.118 1.00 13.22 74 LYS A CA 4
ATOM 6567 C C . LYS A 1 74 ? 4.550 -19.088 -5.186 1.00 35.21 74 LYS A C 4
ATOM 6568 O O . LYS A 1 74 ? 4.568 -19.248 -3.982 1.00 14.20 74 LYS A O 4
ATOM 6587 N N . GLN A 1 75 ? 5.054 -18.015 -5.733 1.00 15.24 75 GLN A N 4
ATOM 6588 C CA . GLN A 1 75 ? 5.666 -16.957 -4.878 1.00 74.32 75 GLN A CA 4
ATOM 6589 C C . GLN A 1 75 ? 4.607 -16.302 -3.991 1.00 51.22 75 GLN A C 4
ATOM 6590 O O . GLN A 1 75 ? 4.919 -15.608 -3.046 1.00 62.10 75 GLN A O 4
ATOM 6604 N N . ALA A 1 76 ? 3.358 -16.512 -4.291 1.00 14.00 76 ALA A N 4
ATOM 6605 C CA . ALA A 1 76 ? 2.283 -15.893 -3.463 1.00 34.53 76 ALA A CA 4
ATOM 6606 C C . ALA A 1 76 ? 1.940 -16.793 -2.274 1.00 12.24 76 ALA A C 4
ATOM 6607 O O . ALA A 1 76 ? 1.799 -16.332 -1.159 1.00 43.35 76 ALA A O 4
ATOM 6614 N N . LEU A 1 77 ? 1.801 -18.071 -2.501 1.00 33.53 77 LEU A N 4
ATOM 6615 C CA . LEU A 1 77 ? 1.464 -18.994 -1.377 1.00 61.24 77 LEU A CA 4
ATOM 6616 C C . LEU A 1 77 ? 2.694 -19.231 -0.500 1.00 51.33 77 LEU A C 4
ATOM 6617 O O . LEU A 1 77 ? 2.583 -19.471 0.687 1.00 11.10 77 LEU A O 4
ATOM 6633 N N . THR A 1 78 ? 3.867 -19.161 -1.067 1.00 32.53 78 THR A N 4
ATOM 6634 C CA . THR A 1 78 ? 5.097 -19.379 -0.255 1.00 32.21 78 THR A CA 4
ATOM 6635 C C . THR A 1 78 ? 5.426 -18.112 0.542 1.00 63.41 78 THR A C 4
ATOM 6636 O O . THR A 1 78 ? 5.945 -18.173 1.637 1.00 65.34 78 THR A O 4
ATOM 6647 N N . GLU A 1 79 ? 5.120 -16.967 -0.000 1.00 5.04 79 GLU A N 4
ATOM 6648 C CA . GLU A 1 79 ? 5.408 -15.698 0.723 1.00 13.23 79 GLU A CA 4
ATOM 6649 C C . GLU A 1 79 ? 4.163 -15.227 1.476 1.00 51.24 79 GLU A C 4
ATOM 6650 O O . GLU A 1 79 ? 4.225 -14.867 2.635 1.00 44.22 79 GLU A O 4
ATOM 6662 N N . GLN A 1 80 ? 3.029 -15.229 0.827 1.00 74.14 80 GLN A N 4
ATOM 6663 C CA . GLN A 1 80 ? 1.778 -14.784 1.505 1.00 71.11 80 GLN A CA 4
ATOM 6664 C C . GLN A 1 80 ? 0.965 -16.005 1.944 1.00 45.10 80 GLN A C 4
ATOM 6665 O O . GLN A 1 80 ? 0.660 -16.177 3.107 1.00 25.13 80 GLN A O 4
ATOM 6679 N N . GLY A 1 81 ? 0.612 -16.848 1.014 1.00 3.35 81 GLY A N 4
ATOM 6680 C CA . GLY A 1 81 ? -0.182 -18.057 1.365 1.00 4.21 81 GLY A CA 4
ATOM 6681 C C . GLY A 1 81 ? -1.494 -18.050 0.576 1.00 33.14 81 GLY A C 4
ATOM 6682 O O . GLY A 1 81 ? -2.288 -18.963 0.669 1.00 10.13 81 GLY A O 4
ATOM 6686 N N . TYR A 1 82 ? -1.727 -17.026 -0.200 1.00 62.20 82 TYR A N 4
ATOM 6687 C CA . TYR A 1 82 ? -2.994 -16.967 -0.995 1.00 33.43 82 TYR A CA 4
ATOM 6688 C C . TYR A 1 82 ? -2.774 -16.138 -2.262 1.00 22.20 82 TYR A C 4
ATOM 6689 O O . TYR A 1 82 ? -1.976 -15.220 -2.285 1.00 44.20 82 TYR A O 4
ATOM 6707 N N . TYR A 1 83 ? -3.478 -16.449 -3.314 1.00 72.44 83 TYR A N 4
ATOM 6708 C CA . TYR A 1 83 ? -3.307 -15.671 -4.575 1.00 41.14 83 TYR A CA 4
ATOM 6709 C C . TYR A 1 83 ? -4.642 -15.562 -5.316 1.00 50.25 83 TYR A C 4
ATOM 6710 O O . TYR A 1 83 ? -5.250 -16.552 -5.670 1.00 63.50 83 TYR A O 4
ATOM 6728 N N . LEU A 1 84 ? -5.098 -14.365 -5.557 1.00 74.51 84 LEU A N 4
ATOM 6729 C CA . LEU A 1 84 ? -6.391 -14.187 -6.279 1.00 55.24 84 LEU A CA 4
ATOM 6730 C C . LEU A 1 84 ? -6.128 -13.810 -7.737 1.00 31.20 84 LEU A C 4
ATOM 6731 O O . LEU A 1 84 ? -5.356 -12.916 -8.027 1.00 50.35 84 LEU A O 4
ATOM 6747 N N . GLN A 1 85 ? -6.759 -14.483 -8.658 1.00 74.22 85 GLN A N 4
ATOM 6748 C CA . GLN A 1 85 ? -6.536 -14.156 -10.092 1.00 21.31 85 GLN A CA 4
ATOM 6749 C C . GLN A 1 85 ? -7.734 -13.384 -10.658 1.00 62.00 85 GLN A C 4
ATOM 6750 O O . GLN A 1 85 ? -8.873 -13.775 -10.494 1.00 62.11 85 GLN A O 4
ATOM 6764 N N . LEU A 1 86 ? -7.476 -12.294 -11.329 1.00 71.24 86 LEU A N 4
ATOM 6765 C CA . LEU A 1 86 ? -8.586 -11.488 -11.919 1.00 41.42 86 LEU A CA 4
ATOM 6766 C C . LEU A 1 86 ? -8.265 -11.155 -13.379 1.00 32.13 86 LEU A C 4
ATOM 6767 O O . LEU A 1 86 ? -7.280 -10.503 -13.660 1.00 24.10 86 LEU A O 4
ATOM 6783 N N . PRO A 1 87 ? -9.105 -11.622 -14.264 1.00 44.32 87 PRO A N 4
ATOM 6784 C CA . PRO A 1 87 ? -8.902 -11.378 -15.717 1.00 45.02 87 PRO A CA 4
ATOM 6785 C C . PRO A 1 87 ? -9.169 -9.908 -16.065 1.00 33.31 87 PRO A C 4
ATOM 6786 O O . PRO A 1 87 ? -10.295 -9.453 -16.020 1.00 74.23 87 PRO A O 4
ATOM 6797 N N . PRO A 1 88 ? -8.112 -9.215 -16.400 1.00 31.23 88 PRO A N 4
ATOM 6798 C CA . PRO A 1 88 ? -8.220 -7.781 -16.759 1.00 30.24 88 PRO A CA 4
ATOM 6799 C C . PRO A 1 88 ? -8.683 -7.628 -18.211 1.00 12.30 88 PRO A C 4
ATOM 6800 O O . PRO A 1 88 ? -8.810 -8.600 -18.929 1.00 0.23 88 PRO A O 4
ATOM 6811 N N . PRO A 1 89 ? -8.916 -6.402 -18.595 1.00 34.13 89 PRO A N 4
ATOM 6812 C CA . PRO A 1 89 ? -9.365 -6.108 -19.978 1.00 13.14 89 PRO A CA 4
ATOM 6813 C C . PRO A 1 89 ? -8.197 -6.259 -20.956 1.00 60.25 89 PRO A C 4
ATOM 6814 O O . PRO A 1 89 ? -7.063 -6.417 -20.553 1.00 75.22 89 PRO A O 4
ATOM 6825 N N . PRO A 1 90 ? -8.517 -6.208 -22.220 1.00 64.15 90 PRO A N 4
ATOM 6826 C CA . PRO A 1 90 ? -7.485 -6.344 -23.272 1.00 31.14 90 PRO A CA 4
ATOM 6827 C C . PRO A 1 90 ? -6.746 -5.003 -23.453 1.00 52.33 90 PRO A C 4
ATOM 6828 O O . PRO A 1 90 ? -6.118 -4.517 -22.534 1.00 71.24 90 PRO A O 4
ATOM 6839 N N . GLU A 1 91 ? -6.809 -4.396 -24.616 1.00 4.12 91 GLU A N 4
ATOM 6840 C CA . GLU A 1 91 ? -6.105 -3.095 -24.828 1.00 12.24 91 GLU A CA 4
ATOM 6841 C C . GLU A 1 91 ? -6.049 -2.771 -26.324 1.00 63.41 91 GLU A C 4
ATOM 6842 O O . GLU A 1 91 ? -6.505 -3.539 -27.150 1.00 71.13 91 GLU A O 4
ATOM 6854 N N . ASP A 1 92 ? -5.488 -1.652 -26.682 1.00 10.10 92 ASP A N 4
ATOM 6855 C CA . ASP A 1 92 ? -5.397 -1.292 -28.127 1.00 20.31 92 ASP A CA 4
ATOM 6856 C C . ASP A 1 92 ? -3.928 -1.243 -28.561 1.00 43.15 92 ASP A C 4
ATOM 6857 O O . ASP A 1 92 ? -3.618 -1.097 -29.725 1.00 23.04 92 ASP A O 4
ATOM 6866 N N . LEU A 1 93 ? -3.024 -1.363 -27.626 1.00 21.05 93 LEU A N 4
ATOM 6867 C CA . LEU A 1 93 ? -1.575 -1.322 -27.978 1.00 42.21 93 LEU A CA 4
ATOM 6868 C C . LEU A 1 93 ? -1.307 -0.181 -28.967 1.00 72.34 93 LEU A C 4
ATOM 6869 O O . LEU A 1 93 ? -1.915 0.870 -28.895 1.00 22.42 93 LEU A O 4
ATOM 6885 N N . LEU A 1 94 ? -0.397 -0.370 -29.885 1.00 25.12 94 LEU A N 4
ATOM 6886 C CA . LEU A 1 94 ? -0.093 0.713 -30.865 1.00 51.00 94 LEU A CA 4
ATOM 6887 C C . LEU A 1 94 ? 0.550 1.900 -30.143 1.00 0.40 94 LEU A C 4
ATOM 6888 O O . LEU A 1 94 ? 1.336 1.727 -29.233 1.00 50.23 94 LEU A O 4
ATOM 6904 N N . LYS A 1 95 ? 0.223 3.100 -30.531 1.00 31.24 95 LYS A N 4
ATOM 6905 C CA . LYS A 1 95 ? 0.822 4.288 -29.856 1.00 1.42 95 LYS A CA 4
ATOM 6906 C C . LYS A 1 95 ? 2.339 4.117 -29.733 1.00 33.01 95 LYS A C 4
ATOM 6907 O O . LYS A 1 95 ? 2.870 3.963 -28.651 1.00 24.04 95 LYS A O 4
ATOM 6926 N N . GLN A 1 96 ? 3.042 4.144 -30.833 1.00 24.22 96 GLN A N 4
ATOM 6927 C CA . GLN A 1 96 ? 4.525 3.983 -30.774 1.00 14.23 96 GLN A CA 4
ATOM 6928 C C . GLN A 1 96 ? 5.190 5.320 -30.429 1.00 52.21 96 GLN A C 4
ATOM 6929 O O . GLN A 1 96 ? 4.773 6.365 -30.885 1.00 34.52 96 GLN A O 4
ATOM 6943 N N . HIS A 1 97 ? 6.221 5.295 -29.628 1.00 43.22 97 HIS A N 4
ATOM 6944 C CA . HIS A 1 97 ? 6.905 6.566 -29.256 1.00 33.12 97 HIS A CA 4
ATOM 6945 C C . HIS A 1 97 ? 8.396 6.490 -29.602 1.00 20.31 97 HIS A C 4
ATOM 6946 O O . HIS A 1 97 ? 9.108 5.622 -29.138 1.00 20.03 97 HIS A O 4
ATOM 6960 N N . LEU A 1 98 ? 8.867 7.393 -30.417 1.00 22.03 98 LEU A N 4
ATOM 6961 C CA . LEU A 1 98 ? 10.309 7.377 -30.800 1.00 52.50 98 LEU A CA 4
ATOM 6962 C C . LEU A 1 98 ? 10.899 8.789 -30.693 1.00 70.05 98 LEU A C 4
ATOM 6963 O O . LEU A 1 98 ? 10.373 9.734 -31.246 1.00 30.34 98 LEU A O 4
ATOM 6979 N N . SER A 1 99 ? 11.986 8.938 -29.987 1.00 41.14 99 SER A N 4
ATOM 6980 C CA . SER A 1 99 ? 12.608 10.288 -29.846 1.00 10.34 99 SER A CA 4
ATOM 6981 C C . SER A 1 99 ? 13.877 10.378 -30.698 1.00 51.14 99 SER A C 4
ATOM 6982 O O . SER A 1 99 ? 13.968 9.791 -31.758 1.00 54.22 99 SER A O 4
ATOM 6990 N N . VAL A 1 100 ? 14.858 11.110 -30.243 1.00 34.50 100 VAL A N 4
ATOM 6991 C CA . VAL A 1 100 ? 16.119 11.239 -31.027 1.00 40.12 100 VAL A CA 4
ATOM 6992 C C . VAL A 1 100 ? 15.807 11.662 -32.465 1.00 21.20 100 VAL A C 4
ATOM 6993 O O . VAL A 1 100 ? 16.108 10.961 -33.410 1.00 45.15 100 VAL A O 4
ATOM 7006 N N . MET A 1 101 ? 15.202 12.805 -32.635 1.00 50.43 101 MET A N 4
ATOM 7007 C CA . MET A 1 101 ? 14.867 13.280 -34.006 1.00 12.32 101 MET A CA 4
ATOM 7008 C C . MET A 1 101 ? 14.169 14.638 -33.932 1.00 74.21 101 MET A C 4
ATOM 7009 O O . MET A 1 101 ? 13.113 14.838 -34.502 1.00 14.13 101 MET A O 4
ATOM 7023 N N . GLY A 1 102 ? 14.748 15.574 -33.233 1.00 73.04 102 GLY A N 4
ATOM 7024 C CA . GLY A 1 102 ? 14.118 16.918 -33.117 1.00 71.24 102 GLY A CA 4
ATOM 7025 C C . GLY A 1 102 ? 12.939 16.845 -32.148 1.00 52.21 102 GLY A C 4
ATOM 7026 O O . GLY A 1 102 ? 11.884 16.338 -32.476 1.00 52.23 102 GLY A O 4
ATOM 7030 N N . GLN A 1 103 ? 13.104 17.347 -30.955 1.00 22.20 103 GLN A N 4
ATOM 7031 C CA . GLN A 1 103 ? 11.987 17.302 -29.969 1.00 72.33 103 GLN A CA 4
ATOM 7032 C C . GLN A 1 103 ? 11.803 18.675 -29.315 1.00 43.40 103 GLN A C 4
ATOM 7033 O O . GLN A 1 103 ? 12.635 19.551 -29.440 1.00 70.51 103 GLN A O 4
ATOM 7047 N N . LYS A 1 104 ? 10.718 18.866 -28.616 1.00 70.43 104 LYS A N 4
ATOM 7048 C CA . LYS A 1 104 ? 10.475 20.178 -27.951 1.00 5.33 104 LYS A CA 4
ATOM 7049 C C . LYS A 1 104 ? 10.498 20.004 -26.431 1.00 70.33 104 LYS A C 4
ATOM 7050 O O . LYS A 1 104 ? 10.389 18.908 -25.922 1.00 42.53 104 LYS A O 4
ATOM 7069 N N . THR A 1 105 ? 10.639 21.077 -25.702 1.00 2.34 105 THR A N 4
ATOM 7070 C CA . THR A 1 105 ? 10.667 20.965 -24.213 1.00 2.31 105 THR A CA 4
ATOM 7071 C C . THR A 1 105 ? 9.861 22.101 -23.578 1.00 13.43 105 THR A C 4
ATOM 7072 O O . THR A 1 105 ? 9.832 23.208 -24.077 1.00 11.12 105 THR A O 4
ATOM 7083 N N . ASP A 1 106 ? 9.206 21.833 -22.482 1.00 72.13 106 ASP A N 4
ATOM 7084 C CA . ASP A 1 106 ? 8.403 22.898 -21.814 1.00 51.50 106 ASP A CA 4
ATOM 7085 C C . ASP A 1 106 ? 9.283 23.697 -20.848 1.00 40.53 106 ASP A C 4
ATOM 7086 O O . ASP A 1 106 ? 10.466 23.447 -20.719 1.00 2.41 106 ASP A O 4
ATOM 7095 N N . ASP A 1 107 ? 8.716 24.653 -20.166 1.00 15.21 107 ASP A N 4
ATOM 7096 C CA . ASP A 1 107 ? 9.520 25.465 -19.209 1.00 22.14 107 ASP A CA 4
ATOM 7097 C C . ASP A 1 107 ? 8.598 26.275 -18.295 1.00 43.50 107 ASP A C 4
ATOM 7098 O O . ASP A 1 107 ? 7.767 27.036 -18.751 1.00 61.14 107 ASP A O 4
ATOM 7107 N N . THR A 1 108 ? 8.737 26.120 -17.007 1.00 3.23 108 THR A N 4
ATOM 7108 C CA . THR A 1 108 ? 7.867 26.881 -16.066 1.00 23.14 108 THR A CA 4
ATOM 7109 C C . THR A 1 108 ? 8.725 27.755 -15.145 1.00 2.13 108 THR A C 4
ATOM 7110 O O . THR A 1 108 ? 8.234 28.363 -14.214 1.00 44.50 108 THR A O 4
ATOM 7121 N N . ASN A 1 109 ? 10.002 27.822 -15.401 1.00 54.52 109 ASN A N 4
ATOM 7122 C CA . ASN A 1 109 ? 10.893 28.656 -14.542 1.00 2.14 109 ASN A CA 4
ATOM 7123 C C . ASN A 1 109 ? 11.561 29.752 -15.373 1.00 21.31 109 ASN A C 4
ATOM 7124 O O . ASN A 1 109 ? 11.712 29.633 -16.573 1.00 14.11 109 ASN A O 4
ATOM 7135 N N . LYS A 1 110 ? 11.966 30.822 -14.744 1.00 14.13 110 LYS A N 4
ATOM 7136 C CA . LYS A 1 110 ? 12.625 31.927 -15.498 1.00 2.33 110 LYS A CA 4
ATOM 7137 C C . LYS A 1 110 ? 13.470 32.785 -14.552 1.00 1.02 110 LYS A C 4
ATOM 7138 O O . LYS A 1 110 ? 14.648 32.945 -14.823 1.00 3.14 110 LYS A O 4
ATOM 7157 N N . GLY A 1 1 ? 6.349 9.089 -9.211 1.00 51.33 1 GLY A N 5
ATOM 7158 C CA . GLY A 1 1 ? 6.414 8.824 -7.745 1.00 12.44 1 GLY A CA 5
ATOM 7159 C C . GLY A 1 1 ? 5.441 7.699 -7.384 1.00 41.30 1 GLY A C 5
ATOM 7160 O O . GLY A 1 1 ? 4.532 7.386 -8.129 1.00 64.20 1 GLY A O 5
ATOM 7164 N N . SER A 1 2 ? 5.624 7.089 -6.245 1.00 24.30 2 SER A N 5
ATOM 7165 C CA . SER A 1 2 ? 4.708 5.985 -5.834 1.00 53.43 2 SER A CA 5
ATOM 7166 C C . SER A 1 2 ? 4.716 4.870 -6.882 1.00 31.12 2 SER A C 5
ATOM 7167 O O . SER A 1 2 ? 3.697 4.535 -7.453 1.00 75.11 2 SER A O 5
ATOM 7175 N N . MET A 1 3 ? 5.856 4.289 -7.138 1.00 72.24 3 MET A N 5
ATOM 7176 C CA . MET A 1 3 ? 5.925 3.194 -8.147 1.00 40.04 3 MET A CA 5
ATOM 7177 C C . MET A 1 3 ? 5.558 1.856 -7.498 1.00 52.42 3 MET A C 5
ATOM 7178 O O . MET A 1 3 ? 6.095 1.502 -6.467 1.00 61.32 3 MET A O 5
ATOM 7192 N N . PRO A 1 4 ? 4.652 1.157 -8.127 1.00 71.22 4 PRO A N 5
ATOM 7193 C CA . PRO A 1 4 ? 4.207 -0.157 -7.602 1.00 3.02 4 PRO A CA 5
ATOM 7194 C C . PRO A 1 4 ? 5.292 -1.216 -7.820 1.00 64.13 4 PRO A C 5
ATOM 7195 O O . PRO A 1 4 ? 5.957 -1.235 -8.836 1.00 14.31 4 PRO A O 5
ATOM 7206 N N . LYS A 1 5 ? 5.475 -2.094 -6.875 1.00 21.42 5 LYS A N 5
ATOM 7207 C CA . LYS A 1 5 ? 6.517 -3.148 -7.028 1.00 31.31 5 LYS A CA 5
ATOM 7208 C C . LYS A 1 5 ? 5.913 -4.398 -7.673 1.00 14.10 5 LYS A C 5
ATOM 7209 O O . LYS A 1 5 ? 4.776 -4.744 -7.414 1.00 25.11 5 LYS A O 5
ATOM 7228 N N . PRO A 1 6 ? 6.701 -5.040 -8.493 1.00 75.33 6 PRO A N 5
ATOM 7229 C CA . PRO A 1 6 ? 6.245 -6.270 -9.184 1.00 0.52 6 PRO A CA 5
ATOM 7230 C C . PRO A 1 6 ? 6.174 -7.437 -8.197 1.00 52.23 6 PRO A C 5
ATOM 7231 O O . PRO A 1 6 ? 6.694 -7.367 -7.100 1.00 20.11 6 PRO A O 5
ATOM 7242 N N . GLY A 1 7 ? 5.533 -8.510 -8.576 1.00 32.20 7 GLY A N 5
ATOM 7243 C CA . GLY A 1 7 ? 5.427 -9.679 -7.658 1.00 45.11 7 GLY A CA 5
ATOM 7244 C C . GLY A 1 7 ? 6.786 -10.371 -7.544 1.00 2.12 7 GLY A C 5
ATOM 7245 O O . GLY A 1 7 ? 7.722 -10.042 -8.245 1.00 21.03 7 GLY A O 5
ATOM 7249 N N . ILE A 1 8 ? 6.902 -11.331 -6.667 1.00 31.34 8 ILE A N 5
ATOM 7250 C CA . ILE A 1 8 ? 8.201 -12.046 -6.508 1.00 14.43 8 ILE A CA 5
ATOM 7251 C C . ILE A 1 8 ? 8.314 -13.172 -7.541 1.00 2.12 8 ILE A C 5
ATOM 7252 O O . ILE A 1 8 ? 7.359 -13.872 -7.816 1.00 5.21 8 ILE A O 5
ATOM 7268 N N . LEU A 1 9 ? 9.472 -13.351 -8.115 1.00 62.13 9 LEU A N 5
ATOM 7269 C CA . LEU A 1 9 ? 9.642 -14.429 -9.131 1.00 0.35 9 LEU A CA 5
ATOM 7270 C C . LEU A 1 9 ? 10.181 -15.702 -8.471 1.00 35.03 9 LEU A C 5
ATOM 7271 O O . LEU A 1 9 ? 11.368 -15.850 -8.259 1.00 71.41 9 LEU A O 5
ATOM 7287 N N . LYS A 1 10 ? 9.317 -16.629 -8.148 1.00 21.53 10 LYS A N 5
ATOM 7288 C CA . LYS A 1 10 ? 9.781 -17.892 -7.507 1.00 40.43 10 LYS A CA 5
ATOM 7289 C C . LYS A 1 10 ? 8.735 -18.997 -7.695 1.00 54.13 10 LYS A C 5
ATOM 7290 O O . LYS A 1 10 ? 7.546 -18.753 -7.646 1.00 11.44 10 LYS A O 5
ATOM 7309 N N . SER A 1 11 ? 9.168 -20.208 -7.910 1.00 53.12 11 SER A N 5
ATOM 7310 C CA . SER A 1 11 ? 8.198 -21.325 -8.104 1.00 73.24 11 SER A CA 5
ATOM 7311 C C . SER A 1 11 ? 8.167 -22.228 -6.867 1.00 73.30 11 SER A C 5
ATOM 7312 O O . SER A 1 11 ? 8.738 -21.915 -5.841 1.00 44.53 11 SER A O 5
ATOM 7320 N N . LYS A 1 12 ? 7.500 -23.347 -6.959 1.00 52.34 12 LYS A N 5
ATOM 7321 C CA . LYS A 1 12 ? 7.427 -24.274 -5.792 1.00 34.33 12 LYS A CA 5
ATOM 7322 C C . LYS A 1 12 ? 6.586 -25.503 -6.151 1.00 31.31 12 LYS A C 5
ATOM 7323 O O . LYS A 1 12 ? 5.496 -25.389 -6.674 1.00 13.22 12 LYS A O 5
ATOM 7342 N N . SER A 1 13 ? 7.084 -26.679 -5.873 1.00 64.23 13 SER A N 5
ATOM 7343 C CA . SER A 1 13 ? 6.311 -27.910 -6.202 1.00 4.14 13 SER A CA 5
ATOM 7344 C C . SER A 1 13 ? 5.403 -28.301 -5.029 1.00 22.32 13 SER A C 5
ATOM 7345 O O . SER A 1 13 ? 5.867 -28.651 -3.962 1.00 61.50 13 SER A O 5
ATOM 7353 N N . MET A 1 14 ? 4.111 -28.244 -5.219 1.00 40.34 14 MET A N 5
ATOM 7354 C CA . MET A 1 14 ? 3.182 -28.613 -4.114 1.00 50.50 14 MET A CA 5
ATOM 7355 C C . MET A 1 14 ? 1.742 -28.691 -4.628 1.00 34.51 14 MET A C 5
ATOM 7356 O O . MET A 1 14 ? 1.495 -28.738 -5.816 1.00 71.10 14 MET A O 5
ATOM 7370 N N . PHE A 1 15 ? 0.795 -28.708 -3.735 1.00 13.25 15 PHE A N 5
ATOM 7371 C CA . PHE A 1 15 ? -0.632 -28.788 -4.154 1.00 4.01 15 PHE A CA 5
ATOM 7372 C C . PHE A 1 15 ? -1.323 -27.439 -3.919 1.00 43.14 15 PHE A C 5
ATOM 7373 O O . PHE A 1 15 ? -1.037 -26.740 -2.966 1.00 45.42 15 PHE A O 5
ATOM 7390 N N . CYS A 1 16 ? -2.233 -27.070 -4.780 1.00 13.02 16 CYS A N 5
ATOM 7391 C CA . CYS A 1 16 ? -2.945 -25.770 -4.606 1.00 11.41 16 CYS A CA 5
ATOM 7392 C C . CYS A 1 16 ? -4.439 -25.941 -4.898 1.00 40.34 16 CYS A C 5
ATOM 7393 O O . CYS A 1 16 ? -4.846 -26.868 -5.569 1.00 41.50 16 CYS A O 5
ATOM 7401 N N . VAL A 1 17 ? -5.258 -25.055 -4.398 1.00 41.35 17 VAL A N 5
ATOM 7402 C CA . VAL A 1 17 ? -6.724 -25.175 -4.652 1.00 32.21 17 VAL A CA 5
ATOM 7403 C C . VAL A 1 17 ? -7.239 -23.925 -5.375 1.00 10.32 17 VAL A C 5
ATOM 7404 O O . VAL A 1 17 ? -6.997 -22.811 -4.958 1.00 25.32 17 VAL A O 5
ATOM 7417 N N . ILE A 1 18 ? -7.955 -24.105 -6.452 1.00 41.22 18 ILE A N 5
ATOM 7418 C CA . ILE A 1 18 ? -8.490 -22.930 -7.199 1.00 41.35 18 ILE A CA 5
ATOM 7419 C C . ILE A 1 18 ? -9.955 -22.684 -6.824 1.00 71.14 18 ILE A C 5
ATOM 7420 O O . ILE A 1 18 ? -10.832 -23.452 -7.164 1.00 42.24 18 ILE A O 5
ATOM 7436 N N . TYR A 1 19 ? -10.224 -21.615 -6.124 1.00 13.31 19 TYR A N 5
ATOM 7437 C CA . TYR A 1 19 ? -11.630 -21.314 -5.725 1.00 0.32 19 TYR A CA 5
ATOM 7438 C C . TYR A 1 19 ? -12.312 -20.457 -6.793 1.00 22.42 19 TYR A C 5
ATOM 7439 O O . TYR A 1 19 ? -11.668 -19.726 -7.518 1.00 41.13 19 TYR A O 5
ATOM 7457 N N . ARG A 1 20 ? -13.612 -20.523 -6.882 1.00 73.32 20 ARG A N 5
ATOM 7458 C CA . ARG A 1 20 ? -14.326 -19.689 -7.890 1.00 24.20 20 ARG A CA 5
ATOM 7459 C C . ARG A 1 20 ? -15.424 -18.874 -7.200 1.00 55.31 20 ARG A C 5
ATOM 7460 O O . ARG A 1 20 ? -16.114 -19.356 -6.322 1.00 2.32 20 ARG A O 5
ATOM 7481 N N . SER A 1 21 ? -15.584 -17.637 -7.575 1.00 33.11 21 SER A N 5
ATOM 7482 C CA . SER A 1 21 ? -16.631 -16.793 -6.929 1.00 33.13 21 SER A CA 5
ATOM 7483 C C . SER A 1 21 ? -18.025 -17.263 -7.349 1.00 22.42 21 SER A C 5
ATOM 7484 O O . SER A 1 21 ? -18.269 -17.564 -8.501 1.00 24.40 21 SER A O 5
ATOM 7492 N N . SER A 1 22 ? -18.945 -17.326 -6.423 1.00 5.25 22 SER A N 5
ATOM 7493 C CA . SER A 1 22 ? -20.324 -17.777 -6.771 1.00 13.15 22 SER A CA 5
ATOM 7494 C C . SER A 1 22 ? -20.895 -16.895 -7.885 1.00 3.22 22 SER A C 5
ATOM 7495 O O . SER A 1 22 ? -21.611 -17.357 -8.753 1.00 11.21 22 SER A O 5
ATOM 7503 N N . LYS A 1 23 ? -20.578 -15.631 -7.866 1.00 53.22 23 LYS A N 5
ATOM 7504 C CA . LYS A 1 23 ? -21.093 -14.713 -8.922 1.00 64.33 23 LYS A CA 5
ATOM 7505 C C . LYS A 1 23 ? -20.157 -13.511 -9.064 1.00 52.13 23 LYS A C 5
ATOM 7506 O O . LYS A 1 23 ? -20.259 -12.542 -8.338 1.00 75.34 23 LYS A O 5
ATOM 7525 N N . ARG A 1 24 ? -19.238 -13.570 -9.989 1.00 5.43 24 ARG A N 5
ATOM 7526 C CA . ARG A 1 24 ? -18.291 -12.434 -10.171 1.00 43.03 24 ARG A CA 5
ATOM 7527 C C . ARG A 1 24 ? -17.745 -12.418 -11.600 1.00 62.01 24 ARG A C 5
ATOM 7528 O O . ARG A 1 24 ? -18.264 -13.078 -12.480 1.00 73.34 24 ARG A O 5
ATOM 7549 N N . ASP A 1 25 ? -16.703 -11.672 -11.838 1.00 74.43 25 ASP A N 5
ATOM 7550 C CA . ASP A 1 25 ? -16.122 -11.613 -13.210 1.00 24.31 25 ASP A CA 5
ATOM 7551 C C . ASP A 1 25 ? -15.043 -12.686 -13.374 1.00 52.41 25 ASP A C 5
ATOM 7552 O O . ASP A 1 25 ? -13.881 -12.386 -13.567 1.00 1.20 25 ASP A O 5
ATOM 7561 N N . GLN A 1 26 ? -15.417 -13.934 -13.301 1.00 13.25 26 GLN A N 5
ATOM 7562 C CA . GLN A 1 26 ? -14.408 -15.024 -13.457 1.00 12.15 26 GLN A CA 5
ATOM 7563 C C . GLN A 1 26 ? -13.273 -14.846 -12.444 1.00 1.31 26 GLN A C 5
ATOM 7564 O O . GLN A 1 26 ? -12.111 -14.999 -12.768 1.00 43.33 26 GLN A O 5
ATOM 7578 N N . THR A 1 27 ? -13.599 -14.528 -11.222 1.00 21.25 27 THR A N 5
ATOM 7579 C CA . THR A 1 27 ? -12.540 -14.345 -10.190 1.00 3.30 27 THR A CA 5
ATOM 7580 C C . THR A 1 27 ? -12.238 -15.681 -9.509 1.00 2.32 27 THR A C 5
ATOM 7581 O O . THR A 1 27 ? -13.133 -16.389 -9.086 1.00 70.03 27 THR A O 5
ATOM 7592 N N . TYR A 1 28 ? -10.987 -16.036 -9.401 1.00 40.34 28 TYR A N 5
ATOM 7593 C CA . TYR A 1 28 ? -10.636 -17.330 -8.748 1.00 71.23 28 TYR A CA 5
ATOM 7594 C C . TYR A 1 28 ? -9.555 -17.113 -7.685 1.00 0.32 28 TYR A C 5
ATOM 7595 O O . TYR A 1 28 ? -8.671 -16.294 -7.843 1.00 10.24 28 TYR A O 5
ATOM 7613 N N . LEU A 1 29 ? -9.618 -17.845 -6.608 1.00 50.51 29 LEU A N 5
ATOM 7614 C CA . LEU A 1 29 ? -8.593 -17.689 -5.537 1.00 32.02 29 LEU A CA 5
ATOM 7615 C C . LEU A 1 29 ? -7.661 -18.904 -5.528 1.00 32.42 29 LEU A C 5
ATOM 7616 O O . LEU A 1 29 ? -8.033 -19.985 -5.939 1.00 21.54 29 LEU A O 5
ATOM 7632 N N . TYR A 1 30 ? -6.450 -18.737 -5.069 1.00 1.32 30 TYR A N 5
ATOM 7633 C CA . TYR A 1 30 ? -5.501 -19.887 -5.043 1.00 73.03 30 TYR A CA 5
ATOM 7634 C C . TYR A 1 30 ? -4.881 -20.034 -3.648 1.00 74.30 30 TYR A C 5
ATOM 7635 O O . TYR A 1 30 ? -4.528 -19.062 -3.010 1.00 53.31 30 TYR A O 5
ATOM 7653 N N . VAL A 1 31 ? -4.744 -21.242 -3.176 1.00 24.25 31 VAL A N 5
ATOM 7654 C CA . VAL A 1 31 ? -4.146 -21.460 -1.822 1.00 33.32 31 VAL A CA 5
ATOM 7655 C C . VAL A 1 31 ? -3.395 -22.790 -1.784 1.00 51.22 31 VAL A C 5
ATOM 7656 O O . VAL A 1 31 ? -3.686 -23.703 -2.533 1.00 25.33 31 VAL A O 5
ATOM 7669 N N . GLU A 1 32 ? -2.430 -22.911 -0.912 1.00 5.14 32 GLU A N 5
ATOM 7670 C CA . GLU A 1 32 ? -1.659 -24.184 -0.825 1.00 41.10 32 GLU A CA 5
ATOM 7671 C C . GLU A 1 32 ? -2.556 -25.310 -0.301 1.00 13.51 32 GLU A C 5
ATOM 7672 O O . GLU A 1 32 ? -2.258 -26.476 -0.455 1.00 51.21 32 GLU A O 5
ATOM 7684 N N . LYS A 1 33 ? -3.656 -24.969 0.314 1.00 55.31 33 LYS A N 5
ATOM 7685 C CA . LYS A 1 33 ? -4.573 -26.022 0.838 1.00 52.14 33 LYS A CA 5
ATOM 7686 C C . LYS A 1 33 ? -5.968 -25.441 1.084 1.00 2.43 33 LYS A C 5
ATOM 7687 O O . LYS A 1 33 ? -6.172 -24.244 1.061 1.00 53.23 33 LYS A O 5
ATOM 7706 N N . LYS A 1 34 ? -6.929 -26.292 1.313 1.00 20.32 34 LYS A N 5
ATOM 7707 C CA . LYS A 1 34 ? -8.323 -25.816 1.554 1.00 52.04 34 LYS A CA 5
ATOM 7708 C C . LYS A 1 34 ? -8.500 -25.386 3.015 1.00 12.31 34 LYS A C 5
ATOM 7709 O O . LYS A 1 34 ? -9.299 -25.949 3.736 1.00 64.14 34 LYS A O 5
ATOM 7728 N N . ASP A 1 35 ? -7.768 -24.400 3.469 1.00 62.11 35 ASP A N 5
ATOM 7729 C CA . ASP A 1 35 ? -7.933 -23.980 4.895 1.00 53.24 35 ASP A CA 5
ATOM 7730 C C . ASP A 1 35 ? -8.714 -22.664 5.009 1.00 2.22 35 ASP A C 5
ATOM 7731 O O . ASP A 1 35 ? -9.860 -22.654 5.411 1.00 11.34 35 ASP A O 5
ATOM 7740 N N . ASP A 1 36 ? -8.116 -21.555 4.670 1.00 41.14 36 ASP A N 5
ATOM 7741 C CA . ASP A 1 36 ? -8.849 -20.260 4.780 1.00 71.03 36 ASP A CA 5
ATOM 7742 C C . ASP A 1 36 ? -8.092 -19.135 4.067 1.00 63.32 36 ASP A C 5
ATOM 7743 O O . ASP A 1 36 ? -6.968 -19.296 3.636 1.00 2.22 36 ASP A O 5
ATOM 7752 N N . PHE A 1 37 ? -8.706 -17.987 3.965 1.00 0.03 37 PHE A N 5
ATOM 7753 C CA . PHE A 1 37 ? -8.045 -16.823 3.306 1.00 33.11 37 PHE A CA 5
ATOM 7754 C C . PHE A 1 37 ? -7.983 -15.651 4.294 1.00 3.24 37 PHE A C 5
ATOM 7755 O O . PHE A 1 37 ? -8.960 -14.965 4.518 1.00 5.22 37 PHE A O 5
ATOM 7772 N N . SER A 1 38 ? -6.846 -15.428 4.895 1.00 23.44 38 SER A N 5
ATOM 7773 C CA . SER A 1 38 ? -6.729 -14.311 5.879 1.00 52.44 38 SER A CA 5
ATOM 7774 C C . SER A 1 38 ? -5.818 -13.203 5.343 1.00 33.32 38 SER A C 5
ATOM 7775 O O . SER A 1 38 ? -5.674 -12.162 5.953 1.00 40.33 38 SER A O 5
ATOM 7783 N N . ARG A 1 39 ? -5.189 -13.418 4.221 1.00 22.22 39 ARG A N 5
ATOM 7784 C CA . ARG A 1 39 ? -4.279 -12.369 3.673 1.00 44.43 39 ARG A CA 5
ATOM 7785 C C . ARG A 1 39 ? -4.962 -11.588 2.551 1.00 44.34 39 ARG A C 5
ATOM 7786 O O . ARG A 1 39 ? -4.520 -10.523 2.168 1.00 31.15 39 ARG A O 5
ATOM 7807 N N . VAL A 1 40 ? -6.035 -12.101 2.019 1.00 12.45 40 VAL A N 5
ATOM 7808 C CA . VAL A 1 40 ? -6.731 -11.372 0.927 1.00 63.45 40 VAL A CA 5
ATOM 7809 C C . VAL A 1 40 ? -7.287 -10.050 1.465 1.00 51.41 40 VAL A C 5
ATOM 7810 O O . VAL A 1 40 ? -7.810 -9.993 2.559 1.00 22.12 40 VAL A O 5
ATOM 7823 N N . PRO A 1 41 ? -7.136 -9.026 0.672 1.00 75.33 41 PRO A N 5
ATOM 7824 C CA . PRO A 1 41 ? -7.612 -7.676 1.065 1.00 52.11 41 PRO A CA 5
ATOM 7825 C C . PRO A 1 41 ? -9.142 -7.622 1.087 1.00 52.43 41 PRO A C 5
ATOM 7826 O O . PRO A 1 41 ? -9.803 -8.094 0.183 1.00 2.21 41 PRO A O 5
ATOM 7837 N N . GLU A 1 42 ? -9.706 -7.048 2.114 1.00 43.51 42 GLU A N 5
ATOM 7838 C CA . GLU A 1 42 ? -11.192 -6.960 2.197 1.00 22.03 42 GLU A CA 5
ATOM 7839 C C . GLU A 1 42 ? -11.737 -6.188 0.995 1.00 51.42 42 GLU A C 5
ATOM 7840 O O . GLU A 1 42 ? -12.918 -6.216 0.709 1.00 43.24 42 GLU A O 5
ATOM 7852 N N . GLU A 1 43 ? -10.885 -5.501 0.284 1.00 43.32 43 GLU A N 5
ATOM 7853 C CA . GLU A 1 43 ? -11.354 -4.733 -0.902 1.00 71.40 43 GLU A CA 5
ATOM 7854 C C . GLU A 1 43 ? -11.697 -5.697 -2.037 1.00 62.31 43 GLU A C 5
ATOM 7855 O O . GLU A 1 43 ? -12.700 -5.554 -2.709 1.00 41.03 43 GLU A O 5
ATOM 7867 N N . LEU A 1 44 ? -10.876 -6.688 -2.244 1.00 74.44 44 LEU A N 5
ATOM 7868 C CA . LEU A 1 44 ? -11.155 -7.677 -3.322 1.00 11.51 44 LEU A CA 5
ATOM 7869 C C . LEU A 1 44 ? -12.059 -8.784 -2.783 1.00 13.53 44 LEU A C 5
ATOM 7870 O O . LEU A 1 44 ? -13.047 -9.146 -3.392 1.00 22.05 44 LEU A O 5
ATOM 7886 N N . MET A 1 45 ? -11.735 -9.320 -1.638 1.00 51.12 45 MET A N 5
ATOM 7887 C CA . MET A 1 45 ? -12.582 -10.394 -1.055 1.00 43.50 45 MET A CA 5
ATOM 7888 C C . MET A 1 45 ? -14.029 -9.913 -0.960 1.00 33.24 45 MET A C 5
ATOM 7889 O O . MET A 1 45 ? -14.963 -10.679 -1.102 1.00 61.33 45 MET A O 5
ATOM 7903 N N . LYS A 1 46 ? -14.225 -8.640 -0.732 1.00 20.12 46 LYS A N 5
ATOM 7904 C CA . LYS A 1 46 ? -15.613 -8.107 -0.643 1.00 62.23 46 LYS A CA 5
ATOM 7905 C C . LYS A 1 46 ? -16.433 -8.631 -1.823 1.00 13.20 46 LYS A C 5
ATOM 7906 O O . LYS A 1 46 ? -17.556 -9.069 -1.670 1.00 62.42 46 LYS A O 5
ATOM 7925 N N . GLY A 1 47 ? -15.869 -8.603 -2.999 1.00 71.15 47 GLY A N 5
ATOM 7926 C CA . GLY A 1 47 ? -16.602 -9.112 -4.190 1.00 64.50 47 GLY A CA 5
ATOM 7927 C C . GLY A 1 47 ? -16.692 -10.633 -4.103 1.00 54.33 47 GLY A C 5
ATOM 7928 O O . GLY A 1 47 ? -17.679 -11.233 -4.482 1.00 71.32 47 GLY A O 5
ATOM 7932 N N . PHE A 1 48 ? -15.666 -11.264 -3.597 1.00 60.12 48 PHE A N 5
ATOM 7933 C CA . PHE A 1 48 ? -15.692 -12.746 -3.471 1.00 2.33 48 PHE A CA 5
ATOM 7934 C C . PHE A 1 48 ? -16.673 -13.151 -2.369 1.00 71.31 48 PHE A C 5
ATOM 7935 O O . PHE A 1 48 ? -17.411 -14.107 -2.497 1.00 41.53 48 PHE A O 5
ATOM 7952 N N . GLY A 1 49 ? -16.682 -12.423 -1.284 1.00 22.32 49 GLY A N 5
ATOM 7953 C CA . GLY A 1 49 ? -17.612 -12.753 -0.168 1.00 32.53 49 GLY A CA 5
ATOM 7954 C C . GLY A 1 49 ? -17.394 -14.202 0.250 1.00 3.01 49 GLY A C 5
ATOM 7955 O O . GLY A 1 49 ? -16.577 -14.500 1.097 1.00 44.24 49 GLY A O 5
ATOM 7959 N N . GLN A 1 50 ? -18.115 -15.110 -0.342 1.00 72.30 50 GLN A N 5
ATOM 7960 C CA . GLN A 1 50 ? -17.941 -16.542 0.016 1.00 21.41 50 GLN A CA 5
ATOM 7961 C C . GLN A 1 50 ? -17.342 -17.302 -1.166 1.00 60.52 50 GLN A C 5
ATOM 7962 O O . GLN A 1 50 ? -17.991 -17.500 -2.173 1.00 35.31 50 GLN A O 5
ATOM 7976 N N . PRO A 1 51 ? -16.111 -17.709 -1.000 1.00 2.31 51 PRO A N 5
ATOM 7977 C CA . PRO A 1 51 ? -15.406 -18.457 -2.068 1.00 31.13 51 PRO A CA 5
ATOM 7978 C C . PRO A 1 51 ? -16.002 -19.857 -2.216 1.00 11.00 51 PRO A C 5
ATOM 7979 O O . PRO A 1 51 ? -16.638 -20.371 -1.319 1.00 2.13 51 PRO A O 5
ATOM 7990 N N . GLN A 1 52 ? -15.802 -20.476 -3.347 1.00 64.14 52 GLN A N 5
ATOM 7991 C CA . GLN A 1 52 ? -16.358 -21.842 -3.558 1.00 73.04 52 GLN A CA 5
ATOM 7992 C C . GLN A 1 52 ? -15.277 -22.761 -4.129 1.00 61.33 52 GLN A C 5
ATOM 7993 O O . GLN A 1 52 ? -14.285 -22.308 -4.663 1.00 74.02 52 GLN A O 5
ATOM 8007 N N . LEU A 1 53 ? -15.458 -24.046 -4.017 1.00 73.11 53 LEU A N 5
ATOM 8008 C CA . LEU A 1 53 ? -14.435 -24.988 -4.551 1.00 2.00 53 LEU A CA 5
ATOM 8009 C C . LEU A 1 53 ? -14.728 -25.324 -6.015 1.00 64.52 53 LEU A C 5
ATOM 8010 O O . LEU A 1 53 ? -15.545 -26.174 -6.314 1.00 33.12 53 LEU A O 5
ATOM 8026 N N . ALA A 1 54 ? -14.064 -24.671 -6.927 1.00 10.33 54 ALA A N 5
ATOM 8027 C CA . ALA A 1 54 ? -14.299 -24.966 -8.370 1.00 72.12 54 ALA A CA 5
ATOM 8028 C C . ALA A 1 54 ? -13.421 -26.139 -8.812 1.00 61.01 54 ALA A C 5
ATOM 8029 O O . ALA A 1 54 ? -13.908 -27.163 -9.248 1.00 33.11 54 ALA A O 5
ATOM 8036 N N . MET A 1 55 ? -12.128 -26.001 -8.694 1.00 3.33 55 MET A N 5
ATOM 8037 C CA . MET A 1 55 ? -11.217 -27.109 -9.102 1.00 13.42 55 MET A CA 5
ATOM 8038 C C . MET A 1 55 ? -10.011 -27.174 -8.159 1.00 24.10 55 MET A C 5
ATOM 8039 O O . MET A 1 55 ? -9.516 -26.163 -7.700 1.00 32.21 55 MET A O 5
ATOM 8053 N N . ILE A 1 56 ? -9.538 -28.354 -7.862 1.00 24.52 56 ILE A N 5
ATOM 8054 C CA . ILE A 1 56 ? -8.366 -28.475 -6.946 1.00 15.13 56 ILE A CA 5
ATOM 8055 C C . ILE A 1 56 ? -7.115 -28.883 -7.729 1.00 40.42 56 ILE A C 5
ATOM 8056 O O . ILE A 1 56 ? -7.123 -29.839 -8.481 1.00 35.25 56 ILE A O 5
ATOM 8072 N N . LEU A 1 57 ? -6.036 -28.172 -7.552 1.00 40.34 57 LEU A N 5
ATOM 8073 C CA . LEU A 1 57 ? -4.784 -28.524 -8.279 1.00 43.31 57 LEU A CA 5
ATOM 8074 C C . LEU A 1 57 ? -3.975 -29.532 -7.453 1.00 1.21 57 LEU A C 5
ATOM 8075 O O . LEU A 1 57 ? -3.575 -29.245 -6.343 1.00 12.44 57 LEU A O 5
ATOM 8091 N N . PRO A 1 58 ? -3.766 -30.686 -8.028 1.00 31.02 58 PRO A N 5
ATOM 8092 C CA . PRO A 1 58 ? -3.000 -31.749 -7.339 1.00 72.43 58 PRO A CA 5
ATOM 8093 C C . PRO A 1 58 ? -1.516 -31.382 -7.273 1.00 63.31 58 PRO A C 5
ATOM 8094 O O . PRO A 1 58 ? -1.089 -30.384 -7.818 1.00 52.14 58 PRO A O 5
ATOM 8105 N N . LEU A 1 59 ? -0.733 -32.184 -6.614 1.00 41.15 59 LEU A N 5
ATOM 8106 C CA . LEU A 1 59 ? 0.727 -31.891 -6.513 1.00 2.30 59 LEU A CA 5
ATOM 8107 C C . LEU A 1 59 ? 1.529 -33.000 -7.196 1.00 55.03 59 LEU A C 5
ATOM 8108 O O . LEU A 1 59 ? 2.426 -33.583 -6.617 1.00 1.54 59 LEU A O 5
ATOM 8124 N N . ASP A 1 60 ? 1.211 -33.297 -8.425 1.00 3.50 60 ASP A N 5
ATOM 8125 C CA . ASP A 1 60 ? 1.947 -34.368 -9.154 1.00 74.01 60 ASP A CA 5
ATOM 8126 C C . ASP A 1 60 ? 2.506 -33.823 -10.474 1.00 32.32 60 ASP A C 5
ATOM 8127 O O . ASP A 1 60 ? 2.934 -34.570 -11.332 1.00 63.14 60 ASP A O 5
ATOM 8136 N N . GLY A 1 61 ? 2.506 -32.528 -10.643 1.00 44.23 61 GLY A N 5
ATOM 8137 C CA . GLY A 1 61 ? 3.038 -31.943 -11.907 1.00 65.14 61 GLY A CA 5
ATOM 8138 C C . GLY A 1 61 ? 1.903 -31.797 -12.924 1.00 40.43 61 GLY A C 5
ATOM 8139 O O . GLY A 1 61 ? 1.720 -32.632 -13.788 1.00 53.50 61 GLY A O 5
ATOM 8143 N N . ARG A 1 62 ? 1.142 -30.743 -12.829 1.00 52.14 62 ARG A N 5
ATOM 8144 C CA . ARG A 1 62 ? 0.021 -30.541 -13.792 1.00 41.40 62 ARG A CA 5
ATOM 8145 C C . ARG A 1 62 ? 0.407 -29.497 -14.841 1.00 53.25 62 ARG A C 5
ATOM 8146 O O . ARG A 1 62 ? 1.447 -28.873 -14.754 1.00 1.34 62 ARG A O 5
ATOM 8167 N N . LYS A 1 63 ? -0.419 -29.300 -15.831 1.00 73.33 63 LYS A N 5
ATOM 8168 C CA . LYS A 1 63 ? -0.095 -28.293 -16.881 1.00 11.23 63 LYS A CA 5
ATOM 8169 C C . LYS A 1 63 ? -0.413 -26.884 -16.373 1.00 1.14 63 LYS A C 5
ATOM 8170 O O . LYS A 1 63 ? -0.998 -26.709 -15.323 1.00 43.42 63 LYS A O 5
ATOM 8189 N N . LYS A 1 64 ? -0.027 -25.877 -17.110 1.00 65.22 64 LYS A N 5
ATOM 8190 C CA . LYS A 1 64 ? -0.307 -24.481 -16.664 1.00 45.13 64 LYS A CA 5
ATOM 8191 C C . LYS A 1 64 ? -1.759 -24.101 -16.972 1.00 42.52 64 LYS A C 5
ATOM 8192 O O . LYS A 1 64 ? -2.392 -24.681 -17.834 1.00 1.34 64 LYS A O 5
ATOM 8211 N N . LEU A 1 65 ? -2.290 -23.136 -16.274 1.00 23.32 65 LEU A N 5
ATOM 8212 C CA . LEU A 1 65 ? -3.701 -22.719 -16.525 1.00 12.32 65 LEU A CA 5
ATOM 8213 C C . LEU A 1 65 ? -3.738 -21.536 -17.498 1.00 20.23 65 LEU A C 5
ATOM 8214 O O . LEU A 1 65 ? -2.714 -21.003 -17.878 1.00 2.35 65 LEU A O 5
ATOM 8230 N N . VAL A 1 66 ? -4.908 -21.120 -17.896 1.00 13.25 66 VAL A N 5
ATOM 8231 C CA . VAL A 1 66 ? -5.008 -19.967 -18.834 1.00 22.41 66 VAL A CA 5
ATOM 8232 C C . VAL A 1 66 ? -5.449 -18.715 -18.074 1.00 24.31 66 VAL A C 5
ATOM 8233 O O . VAL A 1 66 ? -5.082 -17.608 -18.413 1.00 14.34 66 VAL A O 5
ATOM 8246 N N . ASN A 1 67 ? -6.228 -18.883 -17.042 1.00 5.11 67 ASN A N 5
ATOM 8247 C CA . ASN A 1 67 ? -6.688 -17.705 -16.251 1.00 12.21 67 ASN A CA 5
ATOM 8248 C C . ASN A 1 67 ? -5.517 -17.129 -15.451 1.00 22.31 67 ASN A C 5
ATOM 8249 O O . ASN A 1 67 ? -5.124 -15.994 -15.636 1.00 62.23 67 ASN A O 5
ATOM 8260 N N . ALA A 1 68 ? -4.952 -17.906 -14.565 1.00 23.52 68 ALA A N 5
ATOM 8261 C CA . ALA A 1 68 ? -3.805 -17.407 -13.759 1.00 55.43 68 ALA A CA 5
ATOM 8262 C C . ALA A 1 68 ? -2.599 -18.325 -13.943 1.00 51.13 68 ALA A C 5
ATOM 8263 O O . ALA A 1 68 ? -2.736 -19.493 -14.252 1.00 73.12 68 ALA A O 5
ATOM 8270 N N . ASP A 1 69 ? -1.416 -17.810 -13.757 1.00 64.30 69 ASP A N 5
ATOM 8271 C CA . ASP A 1 69 ? -0.210 -18.661 -13.920 1.00 14.00 69 ASP A CA 5
ATOM 8272 C C . ASP A 1 69 ? 0.125 -19.343 -12.591 1.00 64.05 69 ASP A C 5
ATOM 8273 O O . ASP A 1 69 ? 0.543 -18.709 -11.645 1.00 53.23 69 ASP A O 5
ATOM 8282 N N . ILE A 1 70 ? -0.065 -20.630 -12.517 1.00 24.02 70 ILE A N 5
ATOM 8283 C CA . ILE A 1 70 ? 0.237 -21.355 -11.248 1.00 75.12 70 ILE A CA 5
ATOM 8284 C C . ILE A 1 70 ? 1.659 -21.019 -10.775 1.00 41.32 70 ILE A C 5
ATOM 8285 O O . ILE A 1 70 ? 1.941 -20.994 -9.594 1.00 12.32 70 ILE A O 5
ATOM 8301 N N . GLU A 1 71 ? 2.554 -20.758 -11.692 1.00 71.30 71 GLU A N 5
ATOM 8302 C CA . GLU A 1 71 ? 3.951 -20.420 -11.294 1.00 34.31 71 GLU A CA 5
ATOM 8303 C C . GLU A 1 71 ? 3.978 -19.061 -10.591 1.00 21.32 71 GLU A C 5
ATOM 8304 O O . GLU A 1 71 ? 4.612 -18.892 -9.568 1.00 74.43 71 GLU A O 5
ATOM 8316 N N . LYS A 1 72 ? 3.293 -18.091 -11.133 1.00 11.35 72 LYS A N 5
ATOM 8317 C CA . LYS A 1 72 ? 3.277 -16.742 -10.496 1.00 51.02 72 LYS A CA 5
ATOM 8318 C C . LYS A 1 72 ? 2.540 -16.804 -9.156 1.00 14.21 72 LYS A C 5
ATOM 8319 O O . LYS A 1 72 ? 2.598 -15.886 -8.362 1.00 51.23 72 LYS A O 5
ATOM 8338 N N . VAL A 1 73 ? 1.847 -17.879 -8.899 1.00 10.10 73 VAL A N 5
ATOM 8339 C CA . VAL A 1 73 ? 1.107 -18.001 -7.610 1.00 53.45 73 VAL A CA 5
ATOM 8340 C C . VAL A 1 73 ? 2.006 -18.636 -6.543 1.00 51.53 73 VAL A C 5
ATOM 8341 O O . VAL A 1 73 ? 1.779 -18.488 -5.359 1.00 62.52 73 VAL A O 5
ATOM 8354 N N . LYS A 1 74 ? 3.023 -19.342 -6.955 1.00 1.00 74 LYS A N 5
ATOM 8355 C CA . LYS A 1 74 ? 3.935 -19.986 -5.966 1.00 22.14 74 LYS A CA 5
ATOM 8356 C C . LYS A 1 74 ? 4.502 -18.940 -5.004 1.00 5.25 74 LYS A C 5
ATOM 8357 O O . LYS A 1 74 ? 4.499 -19.122 -3.802 1.00 41.30 74 LYS A O 5
ATOM 8376 N N . GLN A 1 75 ? 4.991 -17.846 -5.522 1.00 63.22 75 GLN A N 5
ATOM 8377 C CA . GLN A 1 75 ? 5.562 -16.791 -4.638 1.00 34.00 75 GLN A CA 5
ATOM 8378 C C . GLN A 1 75 ? 4.469 -16.184 -3.757 1.00 53.24 75 GLN A C 5
ATOM 8379 O O . GLN A 1 75 ? 4.745 -15.526 -2.772 1.00 72.22 75 GLN A O 5
ATOM 8393 N N . ALA A 1 76 ? 3.231 -16.397 -4.100 1.00 55.43 76 ALA A N 5
ATOM 8394 C CA . ALA A 1 76 ? 2.122 -15.832 -3.280 1.00 30.43 76 ALA A CA 5
ATOM 8395 C C . ALA A 1 76 ? 1.759 -16.790 -2.144 1.00 75.20 76 ALA A C 5
ATOM 8396 O O . ALA A 1 76 ? 1.597 -16.388 -1.009 1.00 1.22 76 ALA A O 5
ATOM 8403 N N . LEU A 1 77 ? 1.631 -18.055 -2.439 1.00 43.54 77 LEU A N 5
ATOM 8404 C CA . LEU A 1 77 ? 1.280 -19.033 -1.370 1.00 52.35 77 LEU A CA 5
ATOM 8405 C C . LEU A 1 77 ? 2.499 -19.302 -0.482 1.00 44.23 77 LEU A C 5
ATOM 8406 O O . LEU A 1 77 ? 2.371 -19.696 0.660 1.00 40.33 77 LEU A O 5
ATOM 8422 N N . THR A 1 78 ? 3.679 -19.092 -0.998 1.00 22.41 78 THR A N 5
ATOM 8423 C CA . THR A 1 78 ? 4.900 -19.334 -0.181 1.00 53.21 78 THR A CA 5
ATOM 8424 C C . THR A 1 78 ? 5.220 -18.102 0.670 1.00 65.35 78 THR A C 5
ATOM 8425 O O . THR A 1 78 ? 5.763 -18.207 1.752 1.00 20.22 78 THR A O 5
ATOM 8436 N N . GLU A 1 79 ? 4.878 -16.933 0.195 1.00 41.23 79 GLU A N 5
ATOM 8437 C CA . GLU A 1 79 ? 5.155 -15.700 0.985 1.00 4.43 79 GLU A CA 5
ATOM 8438 C C . GLU A 1 79 ? 3.924 -15.331 1.812 1.00 60.40 79 GLU A C 5
ATOM 8439 O O . GLU A 1 79 ? 4.022 -14.951 2.962 1.00 22.22 79 GLU A O 5
ATOM 8451 N N . GLN A 1 80 ? 2.761 -15.446 1.232 1.00 52.10 80 GLN A N 5
ATOM 8452 C CA . GLN A 1 80 ? 1.514 -15.111 1.975 1.00 12.52 80 GLN A CA 5
ATOM 8453 C C . GLN A 1 80 ? 0.721 -16.392 2.239 1.00 63.41 80 GLN A C 5
ATOM 8454 O O . GLN A 1 80 ? 0.509 -16.785 3.367 1.00 55.31 80 GLN A O 5
ATOM 8468 N N . GLY A 1 81 ? 0.286 -17.042 1.194 1.00 0.43 81 GLY A N 5
ATOM 8469 C CA . GLY A 1 81 ? -0.489 -18.301 1.370 1.00 45.13 81 GLY A CA 5
ATOM 8470 C C . GLY A 1 81 ? -1.762 -18.252 0.522 1.00 11.41 81 GLY A C 5
ATOM 8471 O O . GLY A 1 81 ? -2.570 -19.160 0.552 1.00 44.23 81 GLY A O 5
ATOM 8475 N N . TYR A 1 82 ? -1.952 -17.207 -0.237 1.00 43.02 82 TYR A N 5
ATOM 8476 C CA . TYR A 1 82 ? -3.182 -17.118 -1.084 1.00 71.23 82 TYR A CA 5
ATOM 8477 C C . TYR A 1 82 ? -2.937 -16.195 -2.280 1.00 53.11 82 TYR A C 5
ATOM 8478 O O . TYR A 1 82 ? -2.268 -15.187 -2.177 1.00 40.31 82 TYR A O 5
ATOM 8496 N N . TYR A 1 83 ? -3.491 -16.528 -3.415 1.00 70.13 83 TYR A N 5
ATOM 8497 C CA . TYR A 1 83 ? -3.311 -15.667 -4.619 1.00 64.01 83 TYR A CA 5
ATOM 8498 C C . TYR A 1 83 ? -4.642 -15.544 -5.363 1.00 14.13 83 TYR A C 5
ATOM 8499 O O . TYR A 1 83 ? -5.278 -16.529 -5.674 1.00 52.32 83 TYR A O 5
ATOM 8517 N N . LEU A 1 84 ? -5.074 -14.347 -5.644 1.00 64.44 84 LEU A N 5
ATOM 8518 C CA . LEU A 1 84 ? -6.371 -14.181 -6.358 1.00 71.44 84 LEU A CA 5
ATOM 8519 C C . LEU A 1 84 ? -6.139 -13.788 -7.816 1.00 1.32 84 LEU A C 5
ATOM 8520 O O . LEU A 1 84 ? -5.541 -12.772 -8.109 1.00 11.13 84 LEU A O 5
ATOM 8536 N N . GLN A 1 85 ? -6.621 -14.583 -8.730 1.00 21.40 85 GLN A N 5
ATOM 8537 C CA . GLN A 1 85 ? -6.442 -14.250 -10.169 1.00 54.24 85 GLN A CA 5
ATOM 8538 C C . GLN A 1 85 ? -7.693 -13.537 -10.687 1.00 32.13 85 GLN A C 5
ATOM 8539 O O . GLN A 1 85 ? -8.805 -13.973 -10.457 1.00 31.22 85 GLN A O 5
ATOM 8553 N N . LEU A 1 86 ? -7.525 -12.444 -11.378 1.00 62.52 86 LEU A N 5
ATOM 8554 C CA . LEU A 1 86 ? -8.713 -11.710 -11.898 1.00 13.21 86 LEU A CA 5
ATOM 8555 C C . LEU A 1 86 ? -8.531 -11.376 -13.379 1.00 65.10 86 LEU A C 5
ATOM 8556 O O . LEU A 1 86 ? -7.676 -10.591 -13.731 1.00 33.52 86 LEU A O 5
ATOM 8572 N N . PRO A 1 87 ? -9.351 -11.976 -14.196 1.00 5.20 87 PRO A N 5
ATOM 8573 C CA . PRO A 1 87 ? -9.287 -11.725 -15.657 1.00 63.42 87 PRO A CA 5
ATOM 8574 C C . PRO A 1 87 ? -9.834 -10.330 -15.963 1.00 3.43 87 PRO A C 5
ATOM 8575 O O . PRO A 1 87 ? -11.017 -10.086 -15.835 1.00 33.11 87 PRO A O 5
ATOM 8586 N N . PRO A 1 88 ? -8.947 -9.450 -16.346 1.00 3.41 88 PRO A N 5
ATOM 8587 C CA . PRO A 1 88 ? -9.346 -8.059 -16.657 1.00 62.35 88 PRO A CA 5
ATOM 8588 C C . PRO A 1 88 ? -10.034 -7.985 -18.021 1.00 54.14 88 PRO A C 5
ATOM 8589 O O . PRO A 1 88 ? -9.786 -8.799 -18.889 1.00 45.22 88 PRO A O 5
ATOM 8600 N N . PRO A 1 89 ? -10.870 -6.994 -18.165 1.00 14.14 89 PRO A N 5
ATOM 8601 C CA . PRO A 1 89 ? -11.597 -6.791 -19.439 1.00 34.32 89 PRO A CA 5
ATOM 8602 C C . PRO A 1 89 ? -10.635 -6.301 -20.527 1.00 74.42 89 PRO A C 5
ATOM 8603 O O . PRO A 1 89 ? -9.584 -5.765 -20.232 1.00 15.34 89 PRO A O 5
ATOM 8614 N N . PRO A 1 90 ? -11.028 -6.514 -21.751 1.00 43.13 90 PRO A N 5
ATOM 8615 C CA . PRO A 1 90 ? -10.192 -6.103 -22.907 1.00 61.04 90 PRO A CA 5
ATOM 8616 C C . PRO A 1 90 ? -10.201 -4.580 -23.076 1.00 42.42 90 PRO A C 5
ATOM 8617 O O . PRO A 1 90 ? -9.194 -3.977 -23.382 1.00 25.21 90 PRO A O 5
ATOM 8628 N N . GLU A 1 91 ? -11.332 -3.953 -22.890 1.00 72.44 91 GLU A N 5
ATOM 8629 C CA . GLU A 1 91 ? -11.395 -2.473 -23.055 1.00 60.22 91 GLU A CA 5
ATOM 8630 C C . GLU A 1 91 ? -11.529 -1.780 -21.700 1.00 61.15 91 GLU A C 5
ATOM 8631 O O . GLU A 1 91 ? -10.715 -0.959 -21.326 1.00 41.40 91 GLU A O 5
ATOM 8643 N N . ASP A 1 92 ? -12.555 -2.096 -20.963 1.00 25.10 92 ASP A N 5
ATOM 8644 C CA . ASP A 1 92 ? -12.746 -1.448 -19.635 1.00 20.24 92 ASP A CA 5
ATOM 8645 C C . ASP A 1 92 ? -12.875 0.066 -19.809 1.00 33.44 92 ASP A C 5
ATOM 8646 O O . ASP A 1 92 ? -12.456 0.836 -18.967 1.00 60.23 92 ASP A O 5
ATOM 8655 N N . LEU A 1 93 ? -13.442 0.501 -20.901 1.00 1.12 93 LEU A N 5
ATOM 8656 C CA . LEU A 1 93 ? -13.587 1.964 -21.132 1.00 64.14 93 LEU A CA 5
ATOM 8657 C C . LEU A 1 93 ? -14.690 2.235 -22.160 1.00 40.43 93 LEU A C 5
ATOM 8658 O O . LEU A 1 93 ? -15.405 1.343 -22.568 1.00 42.35 93 LEU A O 5
ATOM 8674 N N . LEU A 1 94 ? -14.831 3.463 -22.578 1.00 52.10 94 LEU A N 5
ATOM 8675 C CA . LEU A 1 94 ? -15.884 3.796 -23.578 1.00 34.42 94 LEU A CA 5
ATOM 8676 C C . LEU A 1 94 ? -15.277 3.858 -24.984 1.00 34.12 94 LEU A C 5
ATOM 8677 O O . LEU A 1 94 ? -14.144 4.259 -25.164 1.00 5.30 94 LEU A O 5
ATOM 8693 N N . LYS A 1 95 ? -16.020 3.460 -25.981 1.00 75.33 95 LYS A N 5
ATOM 8694 C CA . LYS A 1 95 ? -15.482 3.494 -27.371 1.00 14.22 95 LYS A CA 5
ATOM 8695 C C . LYS A 1 95 ? -15.310 4.941 -27.840 1.00 64.14 95 LYS A C 5
ATOM 8696 O O . LYS A 1 95 ? -16.266 5.678 -27.981 1.00 50.33 95 LYS A O 5
ATOM 8715 N N . GLN A 1 96 ? -14.095 5.351 -28.084 1.00 31.11 96 GLN A N 5
ATOM 8716 C CA . GLN A 1 96 ? -13.855 6.749 -28.544 1.00 33.23 96 GLN A CA 5
ATOM 8717 C C . GLN A 1 96 ? -13.473 6.760 -30.026 1.00 14.44 96 GLN A C 5
ATOM 8718 O O . GLN A 1 96 ? -12.933 7.724 -30.532 1.00 32.23 96 GLN A O 5
ATOM 8732 N N . HIS A 1 97 ? -13.749 5.693 -30.727 1.00 20.34 97 HIS A N 5
ATOM 8733 C CA . HIS A 1 97 ? -13.400 5.640 -32.178 1.00 52.23 97 HIS A CA 5
ATOM 8734 C C . HIS A 1 97 ? -14.454 4.838 -32.944 1.00 12.52 97 HIS A C 5
ATOM 8735 O O . HIS A 1 97 ? -14.245 3.691 -33.287 1.00 1.15 97 HIS A O 5
ATOM 8749 N N . LEU A 1 98 ? -15.586 5.431 -33.215 1.00 74.43 98 LEU A N 5
ATOM 8750 C CA . LEU A 1 98 ? -16.652 4.698 -33.956 1.00 65.35 98 LEU A CA 5
ATOM 8751 C C . LEU A 1 98 ? -16.674 5.135 -35.424 1.00 53.41 98 LEU A C 5
ATOM 8752 O O . LEU A 1 98 ? -17.319 4.523 -36.254 1.00 70.42 98 LEU A O 5
ATOM 8768 N N . SER A 1 99 ? -15.973 6.186 -35.755 1.00 34.13 99 SER A N 5
ATOM 8769 C CA . SER A 1 99 ? -15.958 6.655 -37.171 1.00 53.14 99 SER A CA 5
ATOM 8770 C C . SER A 1 99 ? -15.154 5.687 -38.041 1.00 71.12 99 SER A C 5
ATOM 8771 O O . SER A 1 99 ? -13.963 5.843 -38.226 1.00 3.12 99 SER A O 5
ATOM 8779 N N . VAL A 1 100 ? -15.796 4.687 -38.575 1.00 4.31 100 VAL A N 5
ATOM 8780 C CA . VAL A 1 100 ? -15.073 3.705 -39.434 1.00 72.31 100 VAL A CA 5
ATOM 8781 C C . VAL A 1 100 ? -15.829 3.505 -40.755 1.00 74.43 100 VAL A C 5
ATOM 8782 O O . VAL A 1 100 ? -15.981 4.425 -41.533 1.00 4.41 100 VAL A O 5
ATOM 8795 N N . MET A 1 101 ? -16.306 2.316 -41.023 1.00 32.32 101 MET A N 5
ATOM 8796 C CA . MET A 1 101 ? -17.047 2.083 -42.295 1.00 2.14 101 MET A CA 5
ATOM 8797 C C . MET A 1 101 ? -16.240 2.614 -43.484 1.00 43.50 101 MET A C 5
ATOM 8798 O O . MET A 1 101 ? -15.170 3.166 -43.323 1.00 13.12 101 MET A O 5
ATOM 8812 N N . GLY A 1 102 ? -16.747 2.452 -44.676 1.00 61.11 102 GLY A N 5
ATOM 8813 C CA . GLY A 1 102 ? -16.010 2.949 -45.873 1.00 1.32 102 GLY A CA 5
ATOM 8814 C C . GLY A 1 102 ? -16.741 2.510 -47.143 1.00 22.22 102 GLY A C 5
ATOM 8815 O O . GLY A 1 102 ? -17.913 2.192 -47.119 1.00 3.43 102 GLY A O 5
ATOM 8819 N N . GLN A 1 103 ? -16.057 2.495 -48.255 1.00 44.13 103 GLN A N 5
ATOM 8820 C CA . GLN A 1 103 ? -16.711 2.078 -49.528 1.00 53.22 103 GLN A CA 5
ATOM 8821 C C . GLN A 1 103 ? -15.980 0.873 -50.124 1.00 73.52 103 GLN A C 5
ATOM 8822 O O . GLN A 1 103 ? -14.915 0.496 -49.674 1.00 72.14 103 GLN A O 5
ATOM 8836 N N . LYS A 1 104 ? -16.542 0.258 -51.126 1.00 2.35 104 LYS A N 5
ATOM 8837 C CA . LYS A 1 104 ? -15.878 -0.927 -51.745 1.00 74.25 104 LYS A CA 5
ATOM 8838 C C . LYS A 1 104 ? -15.381 -0.588 -53.153 1.00 10.30 104 LYS A C 5
ATOM 8839 O O . LYS A 1 104 ? -15.916 0.276 -53.821 1.00 51.13 104 LYS A O 5
ATOM 8858 N N . THR A 1 105 ? -14.364 -1.265 -53.611 1.00 63.53 105 THR A N 5
ATOM 8859 C CA . THR A 1 105 ? -13.832 -0.988 -54.977 1.00 22.22 105 THR A CA 5
ATOM 8860 C C . THR A 1 105 ? -13.804 -2.281 -55.798 1.00 44.01 105 THR A C 5
ATOM 8861 O O . THR A 1 105 ? -13.619 -3.358 -55.268 1.00 63.43 105 THR A O 5
ATOM 8872 N N . ASP A 1 106 ? -13.993 -2.185 -57.087 1.00 32.25 106 ASP A N 5
ATOM 8873 C CA . ASP A 1 106 ? -13.980 -3.413 -57.934 1.00 33.44 106 ASP A CA 5
ATOM 8874 C C . ASP A 1 106 ? -15.014 -4.418 -57.416 1.00 5.21 106 ASP A C 5
ATOM 8875 O O . ASP A 1 106 ? -15.974 -4.054 -56.768 1.00 61.12 106 ASP A O 5
ATOM 8884 N N . ASP A 1 107 ? -14.825 -5.679 -57.692 1.00 23.03 107 ASP A N 5
ATOM 8885 C CA . ASP A 1 107 ? -15.802 -6.697 -57.208 1.00 21.11 107 ASP A CA 5
ATOM 8886 C C . ASP A 1 107 ? -15.364 -8.103 -57.626 1.00 71.12 107 ASP A C 5
ATOM 8887 O O . ASP A 1 107 ? -14.518 -8.275 -58.480 1.00 32.33 107 ASP A O 5
ATOM 8896 N N . THR A 1 108 ? -15.938 -9.112 -57.028 1.00 61.31 108 THR A N 5
ATOM 8897 C CA . THR A 1 108 ? -15.562 -10.509 -57.386 1.00 62.21 108 THR A CA 5
ATOM 8898 C C . THR A 1 108 ? -16.252 -10.927 -58.687 1.00 65.22 108 THR A C 5
ATOM 8899 O O . THR A 1 108 ? -17.443 -10.760 -58.851 1.00 62.01 108 THR A O 5
ATOM 8910 N N . ASN A 1 109 ? -15.509 -11.467 -59.613 1.00 42.43 109 ASN A N 5
ATOM 8911 C CA . ASN A 1 109 ? -16.120 -11.896 -60.902 1.00 34.55 109 ASN A CA 5
ATOM 8912 C C . ASN A 1 109 ? -16.975 -13.148 -60.689 1.00 22.35 109 ASN A C 5
ATOM 8913 O O . ASN A 1 109 ? -16.728 -14.188 -61.266 1.00 23.52 109 ASN A O 5
ATOM 8924 N N . LYS A 1 110 ? -17.982 -13.055 -59.861 1.00 14.21 110 LYS A N 5
ATOM 8925 C CA . LYS A 1 110 ? -18.854 -14.238 -59.608 1.00 42.05 110 LYS A CA 5
ATOM 8926 C C . LYS A 1 110 ? -18.009 -15.436 -59.167 1.00 23.52 110 LYS A C 5
ATOM 8927 O O . LYS A 1 110 ? -17.188 -15.263 -58.282 1.00 13.31 110 LYS A O 5
ATOM 8946 N N . GLY A 1 1 ? -2.863 -7.522 -12.318 1.00 32.52 1 GLY A N 6
ATOM 8947 C CA . GLY A 1 1 ? -3.730 -6.462 -11.731 1.00 30.33 1 GLY A CA 6
ATOM 8948 C C . GLY A 1 1 ? -3.103 -5.090 -11.977 1.00 62.35 1 GLY A C 6
ATOM 8949 O O . GLY A 1 1 ? -3.574 -4.319 -12.789 1.00 24.11 1 GLY A O 6
ATOM 8953 N N . SER A 1 2 ? -2.043 -4.777 -11.282 1.00 34.30 2 SER A N 6
ATOM 8954 C CA . SER A 1 2 ? -1.391 -3.451 -11.479 1.00 62.20 2 SER A CA 6
ATOM 8955 C C . SER A 1 2 ? 0.090 -3.631 -11.823 1.00 70.33 2 SER A C 6
ATOM 8956 O O . SER A 1 2 ? 0.823 -2.674 -11.969 1.00 32.44 2 SER A O 6
ATOM 8964 N N . MET A 1 3 ? 0.537 -4.852 -11.952 1.00 34.42 3 MET A N 6
ATOM 8965 C CA . MET A 1 3 ? 1.969 -5.091 -12.286 1.00 75.53 3 MET A CA 6
ATOM 8966 C C . MET A 1 3 ? 2.085 -6.096 -13.435 1.00 62.12 3 MET A C 6
ATOM 8967 O O . MET A 1 3 ? 2.368 -7.257 -13.218 1.00 30.30 3 MET A O 6
ATOM 8981 N N . PRO A 1 4 ? 1.858 -5.609 -14.623 1.00 3.30 4 PRO A N 6
ATOM 8982 C CA . PRO A 1 4 ? 1.935 -6.470 -15.829 1.00 1.25 4 PRO A CA 6
ATOM 8983 C C . PRO A 1 4 ? 3.391 -6.837 -16.139 1.00 43.14 4 PRO A C 6
ATOM 8984 O O . PRO A 1 4 ? 4.045 -6.193 -16.935 1.00 52.14 4 PRO A O 6
ATOM 8995 N N . LYS A 1 5 ? 3.900 -7.866 -15.519 1.00 72.52 5 LYS A N 6
ATOM 8996 C CA . LYS A 1 5 ? 5.311 -8.273 -15.783 1.00 44.02 5 LYS A CA 6
ATOM 8997 C C . LYS A 1 5 ? 5.412 -9.798 -15.870 1.00 51.20 5 LYS A C 6
ATOM 8998 O O . LYS A 1 5 ? 4.840 -10.506 -15.067 1.00 11.51 5 LYS A O 6
ATOM 9017 N N . PRO A 1 6 ? 6.143 -10.253 -16.851 1.00 15.33 6 PRO A N 6
ATOM 9018 C CA . PRO A 1 6 ? 6.328 -11.710 -17.053 1.00 42.13 6 PRO A CA 6
ATOM 9019 C C . PRO A 1 6 ? 7.246 -12.286 -15.968 1.00 21.33 6 PRO A C 6
ATOM 9020 O O . PRO A 1 6 ? 6.969 -13.320 -15.391 1.00 1.14 6 PRO A O 6
ATOM 9031 N N . GLY A 1 7 ? 8.333 -11.622 -15.684 1.00 51.22 7 GLY A N 6
ATOM 9032 C CA . GLY A 1 7 ? 9.265 -12.126 -14.633 1.00 25.41 7 GLY A CA 6
ATOM 9033 C C . GLY A 1 7 ? 9.758 -13.524 -15.004 1.00 43.32 7 GLY A C 6
ATOM 9034 O O . GLY A 1 7 ? 9.104 -14.255 -15.722 1.00 21.04 7 GLY A O 6
ATOM 9038 N N . ILE A 1 8 ? 10.907 -13.907 -14.515 1.00 30.13 8 ILE A N 6
ATOM 9039 C CA . ILE A 1 8 ? 11.447 -15.260 -14.836 1.00 10.42 8 ILE A CA 6
ATOM 9040 C C . ILE A 1 8 ? 11.939 -15.946 -13.561 1.00 65.12 8 ILE A C 6
ATOM 9041 O O . ILE A 1 8 ? 12.898 -15.522 -12.947 1.00 61.03 8 ILE A O 6
ATOM 9057 N N . LEU A 1 9 ? 11.294 -17.007 -13.157 1.00 44.32 9 LEU A N 6
ATOM 9058 C CA . LEU A 1 9 ? 11.727 -17.719 -11.921 1.00 32.23 9 LEU A CA 6
ATOM 9059 C C . LEU A 1 9 ? 11.793 -19.227 -12.177 1.00 11.41 9 LEU A C 6
ATOM 9060 O O . LEU A 1 9 ? 11.826 -19.673 -13.306 1.00 12.15 9 LEU A O 6
ATOM 9076 N N . LYS A 1 10 ? 11.809 -20.014 -11.137 1.00 4.33 10 LYS A N 6
ATOM 9077 C CA . LYS A 1 10 ? 11.868 -21.492 -11.321 1.00 5.00 10 LYS A CA 6
ATOM 9078 C C . LYS A 1 10 ? 10.492 -22.109 -11.062 1.00 32.14 10 LYS A C 6
ATOM 9079 O O . LYS A 1 10 ? 10.258 -23.271 -11.331 1.00 62.11 10 LYS A O 6
ATOM 9098 N N . SER A 1 11 ? 9.577 -21.335 -10.543 1.00 75.10 11 SER A N 6
ATOM 9099 C CA . SER A 1 11 ? 8.211 -21.869 -10.268 1.00 72.02 11 SER A CA 6
ATOM 9100 C C . SER A 1 11 ? 8.301 -23.131 -9.404 1.00 43.33 11 SER A C 6
ATOM 9101 O O . SER A 1 11 ? 9.352 -23.484 -8.907 1.00 13.14 11 SER A O 6
ATOM 9109 N N . LYS A 1 12 ? 7.203 -23.812 -9.223 1.00 42.22 12 LYS A N 6
ATOM 9110 C CA . LYS A 1 12 ? 7.223 -25.050 -8.392 1.00 43.12 12 LYS A CA 6
ATOM 9111 C C . LYS A 1 12 ? 5.894 -25.796 -8.529 1.00 72.13 12 LYS A C 6
ATOM 9112 O O . LYS A 1 12 ? 4.878 -25.217 -8.856 1.00 64.22 12 LYS A O 6
ATOM 9131 N N . SER A 1 13 ? 5.893 -27.078 -8.284 1.00 31.42 13 SER A N 6
ATOM 9132 C CA . SER A 1 13 ? 4.628 -27.857 -8.405 1.00 31.14 13 SER A CA 6
ATOM 9133 C C . SER A 1 13 ? 3.829 -27.775 -7.101 1.00 73.43 13 SER A C 6
ATOM 9134 O O . SER A 1 13 ? 3.024 -26.885 -6.910 1.00 13.13 13 SER A O 6
ATOM 9142 N N . MET A 1 14 ? 4.043 -28.697 -6.202 1.00 13.10 14 MET A N 6
ATOM 9143 C CA . MET A 1 14 ? 3.291 -28.673 -4.914 1.00 33.05 14 MET A CA 6
ATOM 9144 C C . MET A 1 14 ? 1.789 -28.791 -5.180 1.00 1.13 14 MET A C 6
ATOM 9145 O O . MET A 1 14 ? 1.358 -28.951 -6.304 1.00 54.21 14 MET A O 6
ATOM 9159 N N . PHE A 1 15 ? 0.988 -28.714 -4.152 1.00 20.32 15 PHE A N 6
ATOM 9160 C CA . PHE A 1 15 ? -0.486 -28.823 -4.346 1.00 23.43 15 PHE A CA 6
ATOM 9161 C C . PHE A 1 15 ? -1.141 -27.456 -4.133 1.00 35.32 15 PHE A C 6
ATOM 9162 O O . PHE A 1 15 ? -0.737 -26.688 -3.284 1.00 71.22 15 PHE A O 6
ATOM 9179 N N . CYS A 1 16 ? -2.150 -27.147 -4.901 1.00 14.02 16 CYS A N 6
ATOM 9180 C CA . CYS A 1 16 ? -2.829 -25.828 -4.744 1.00 52.20 16 CYS A CA 6
ATOM 9181 C C . CYS A 1 16 ? -4.338 -25.978 -4.943 1.00 72.25 16 CYS A C 6
ATOM 9182 O O . CYS A 1 16 ? -4.797 -26.848 -5.657 1.00 0.42 16 CYS A O 6
ATOM 9190 N N . VAL A 1 17 ? -5.114 -25.131 -4.323 1.00 3.12 17 VAL A N 6
ATOM 9191 C CA . VAL A 1 17 ? -6.595 -25.220 -4.483 1.00 14.31 17 VAL A CA 6
ATOM 9192 C C . VAL A 1 17 ? -7.110 -23.998 -5.245 1.00 41.20 17 VAL A C 6
ATOM 9193 O O . VAL A 1 17 ? -6.780 -22.872 -4.926 1.00 24.42 17 VAL A O 6
ATOM 9206 N N . ILE A 1 18 ? -7.912 -24.207 -6.252 1.00 40.51 18 ILE A N 6
ATOM 9207 C CA . ILE A 1 18 ? -8.439 -23.049 -7.032 1.00 44.20 18 ILE A CA 6
ATOM 9208 C C . ILE A 1 18 ? -9.911 -22.799 -6.690 1.00 74.03 18 ILE A C 6
ATOM 9209 O O . ILE A 1 18 ? -10.771 -23.609 -6.972 1.00 53.12 18 ILE A O 6
ATOM 9225 N N . TYR A 1 19 ? -10.209 -21.676 -6.094 1.00 50.52 19 TYR A N 6
ATOM 9226 C CA . TYR A 1 19 ? -11.624 -21.368 -5.743 1.00 4.22 19 TYR A CA 6
ATOM 9227 C C . TYR A 1 19 ? -12.255 -20.509 -6.840 1.00 25.12 19 TYR A C 6
ATOM 9228 O O . TYR A 1 19 ? -11.566 -19.861 -7.603 1.00 1.41 19 TYR A O 6
ATOM 9246 N N . ARG A 1 20 ? -13.556 -20.491 -6.927 1.00 71.00 20 ARG A N 6
ATOM 9247 C CA . ARG A 1 20 ? -14.210 -19.664 -7.976 1.00 15.22 20 ARG A CA 6
ATOM 9248 C C . ARG A 1 20 ? -15.302 -18.781 -7.366 1.00 22.14 20 ARG A C 6
ATOM 9249 O O . ARG A 1 20 ? -16.072 -19.207 -6.527 1.00 23.13 20 ARG A O 6
ATOM 9270 N N . SER A 1 21 ? -15.367 -17.547 -7.775 1.00 24.12 21 SER A N 6
ATOM 9271 C CA . SER A 1 21 ? -16.408 -16.632 -7.221 1.00 52.23 21 SER A CA 6
ATOM 9272 C C . SER A 1 21 ? -17.789 -17.031 -7.749 1.00 14.40 21 SER A C 6
ATOM 9273 O O . SER A 1 21 ? -17.963 -17.290 -8.923 1.00 35.03 21 SER A O 6
ATOM 9281 N N . SER A 1 22 ? -18.770 -17.086 -6.892 1.00 12.24 22 SER A N 6
ATOM 9282 C CA . SER A 1 22 ? -20.137 -17.472 -7.348 1.00 12.45 22 SER A CA 6
ATOM 9283 C C . SER A 1 22 ? -20.510 -16.703 -8.621 1.00 50.43 22 SER A C 6
ATOM 9284 O O . SER A 1 22 ? -21.074 -17.254 -9.546 1.00 44.04 22 SER A O 6
ATOM 9292 N N . LYS A 1 23 ? -20.200 -15.436 -8.675 1.00 52.24 23 LYS A N 6
ATOM 9293 C CA . LYS A 1 23 ? -20.539 -14.638 -9.887 1.00 23.03 23 LYS A CA 6
ATOM 9294 C C . LYS A 1 23 ? -19.580 -13.452 -10.027 1.00 24.20 23 LYS A C 6
ATOM 9295 O O . LYS A 1 23 ? -19.778 -12.406 -9.442 1.00 72.12 23 LYS A O 6
ATOM 9314 N N . ARG A 1 24 ? -18.543 -13.604 -10.804 1.00 20.52 24 ARG A N 6
ATOM 9315 C CA . ARG A 1 24 ? -17.573 -12.482 -10.980 1.00 4.10 24 ARG A CA 6
ATOM 9316 C C . ARG A 1 24 ? -16.906 -12.567 -12.356 1.00 13.34 24 ARG A C 6
ATOM 9317 O O . ARG A 1 24 ? -17.204 -13.437 -13.150 1.00 5.41 24 ARG A O 6
ATOM 9338 N N . ASP A 1 25 ? -16.005 -11.667 -12.643 1.00 53.22 25 ASP A N 6
ATOM 9339 C CA . ASP A 1 25 ? -15.316 -11.691 -13.965 1.00 31.33 25 ASP A CA 6
ATOM 9340 C C . ASP A 1 25 ? -14.246 -12.785 -13.988 1.00 14.25 25 ASP A C 6
ATOM 9341 O O . ASP A 1 25 ? -13.063 -12.510 -14.053 1.00 1.54 25 ASP A O 6
ATOM 9350 N N . GLN A 1 26 ? -14.648 -14.026 -13.937 1.00 13.51 26 GLN A N 6
ATOM 9351 C CA . GLN A 1 26 ? -13.651 -15.133 -13.957 1.00 74.21 26 GLN A CA 6
ATOM 9352 C C . GLN A 1 26 ? -12.620 -14.938 -12.840 1.00 41.04 26 GLN A C 6
ATOM 9353 O O . GLN A 1 26 ? -11.428 -15.035 -13.056 1.00 13.11 26 GLN A O 6
ATOM 9367 N N . THR A 1 27 ? -13.070 -14.666 -11.646 1.00 51.41 27 THR A N 6
ATOM 9368 C CA . THR A 1 27 ? -12.117 -14.467 -10.514 1.00 31.05 27 THR A CA 6
ATOM 9369 C C . THR A 1 27 ? -11.919 -15.784 -9.756 1.00 20.33 27 THR A C 6
ATOM 9370 O O . THR A 1 27 ? -12.868 -16.462 -9.418 1.00 63.44 27 THR A O 6
ATOM 9381 N N . TYR A 1 28 ? -10.694 -16.148 -9.490 1.00 54.20 28 TYR A N 6
ATOM 9382 C CA . TYR A 1 28 ? -10.446 -17.426 -8.759 1.00 41.35 28 TYR A CA 6
ATOM 9383 C C . TYR A 1 28 ? -9.368 -17.239 -7.688 1.00 43.31 28 TYR A C 6
ATOM 9384 O O . TYR A 1 28 ? -8.415 -16.508 -7.871 1.00 12.20 28 TYR A O 6
ATOM 9402 N N . LEU A 1 29 ? -9.514 -17.905 -6.574 1.00 74.44 29 LEU A N 6
ATOM 9403 C CA . LEU A 1 29 ? -8.500 -17.779 -5.489 1.00 3.22 29 LEU A CA 6
ATOM 9404 C C . LEU A 1 29 ? -7.583 -19.005 -5.482 1.00 73.23 29 LEU A C 6
ATOM 9405 O O . LEU A 1 29 ? -7.957 -20.074 -5.918 1.00 20.52 29 LEU A O 6
ATOM 9421 N N . TYR A 1 30 ? -6.385 -18.856 -4.988 1.00 33.24 30 TYR A N 6
ATOM 9422 C CA . TYR A 1 30 ? -5.445 -20.015 -4.950 1.00 65.32 30 TYR A CA 6
ATOM 9423 C C . TYR A 1 30 ? -4.806 -20.130 -3.566 1.00 73.21 30 TYR A C 6
ATOM 9424 O O . TYR A 1 30 ? -4.567 -19.142 -2.900 1.00 21.11 30 TYR A O 6
ATOM 9442 N N . VAL A 1 31 ? -4.527 -21.326 -3.129 1.00 62.35 31 VAL A N 6
ATOM 9443 C CA . VAL A 1 31 ? -3.902 -21.507 -1.784 1.00 62.32 31 VAL A CA 6
ATOM 9444 C C . VAL A 1 31 ? -3.107 -22.810 -1.744 1.00 61.34 31 VAL A C 6
ATOM 9445 O O . VAL A 1 31 ? -3.407 -23.755 -2.446 1.00 73.13 31 VAL A O 6
ATOM 9458 N N . GLU A 1 32 ? -2.107 -22.875 -0.910 1.00 53.51 32 GLU A N 6
ATOM 9459 C CA . GLU A 1 32 ? -1.315 -24.133 -0.815 1.00 42.12 32 GLU A CA 6
ATOM 9460 C C . GLU A 1 32 ? -2.194 -25.231 -0.214 1.00 21.20 32 GLU A C 6
ATOM 9461 O O . GLU A 1 32 ? -1.852 -26.397 -0.228 1.00 51.23 32 GLU A O 6
ATOM 9473 N N . LYS A 1 33 ? -3.332 -24.858 0.308 1.00 55.40 33 LYS A N 6
ATOM 9474 C CA . LYS A 1 33 ? -4.253 -25.859 0.911 1.00 24.52 33 LYS A CA 6
ATOM 9475 C C . LYS A 1 33 ? -5.665 -25.271 0.996 1.00 22.42 33 LYS A C 6
ATOM 9476 O O . LYS A 1 33 ? -5.840 -24.073 1.104 1.00 54.32 33 LYS A O 6
ATOM 9495 N N . LYS A 1 34 ? -6.672 -26.097 0.953 1.00 32.14 34 LYS A N 6
ATOM 9496 C CA . LYS A 1 34 ? -8.064 -25.571 1.037 1.00 34.32 34 LYS A CA 6
ATOM 9497 C C . LYS A 1 34 ? -8.443 -25.326 2.497 1.00 53.23 34 LYS A C 6
ATOM 9498 O O . LYS A 1 34 ? -9.374 -25.912 3.014 1.00 63.35 34 LYS A O 6
ATOM 9517 N N . ASP A 1 35 ? -7.723 -24.471 3.174 1.00 3.21 35 ASP A N 6
ATOM 9518 C CA . ASP A 1 35 ? -8.045 -24.202 4.605 1.00 23.43 35 ASP A CA 6
ATOM 9519 C C . ASP A 1 35 ? -8.911 -22.946 4.736 1.00 72.54 35 ASP A C 6
ATOM 9520 O O . ASP A 1 35 ? -10.085 -23.023 5.045 1.00 55.40 35 ASP A O 6
ATOM 9529 N N . ASP A 1 36 ? -8.342 -21.795 4.515 1.00 64.21 36 ASP A N 6
ATOM 9530 C CA 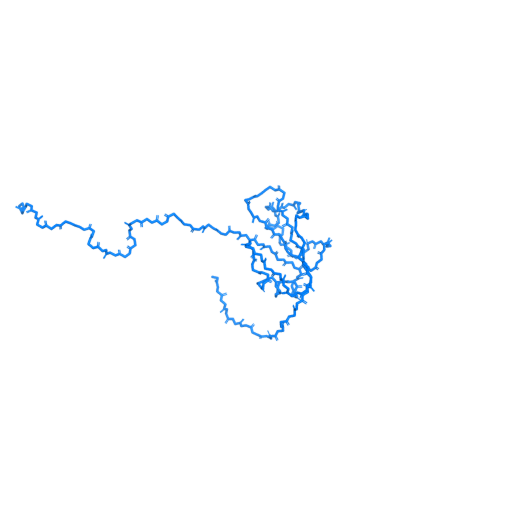. ASP A 1 36 ? -9.134 -20.538 4.640 1.00 32.01 36 ASP A CA 6
ATOM 9531 C C . ASP A 1 36 ? -8.373 -19.363 4.022 1.00 24.41 36 ASP A C 6
ATOM 9532 O O . ASP A 1 36 ? -7.221 -19.476 3.652 1.00 12.30 36 ASP A O 6
ATOM 9541 N N . PHE A 1 37 ? -9.009 -18.230 3.928 1.00 14.12 37 PHE A N 6
ATOM 9542 C CA . PHE A 1 37 ? -8.332 -17.031 3.355 1.00 42.02 37 PHE A CA 6
ATOM 9543 C C . PHE A 1 37 ? -8.349 -15.899 4.386 1.00 13.05 37 PHE A C 6
ATOM 9544 O O . PHE A 1 37 ? -9.342 -15.223 4.565 1.00 11.33 37 PHE A O 6
ATOM 9561 N N . SER A 1 38 ? -7.256 -15.690 5.069 1.00 72.10 38 SER A N 6
ATOM 9562 C CA . SER A 1 38 ? -7.214 -14.606 6.090 1.00 21.35 38 SER A CA 6
ATOM 9563 C C . SER A 1 38 ? -6.262 -13.494 5.648 1.00 3.24 38 SER A C 6
ATOM 9564 O O . SER A 1 38 ? -6.186 -12.447 6.258 1.00 64.03 38 SER A O 6
ATOM 9572 N N . ARG A 1 39 ? -5.523 -13.723 4.601 1.00 1.50 39 ARG A N 6
ATOM 9573 C CA . ARG A 1 39 ? -4.561 -12.691 4.131 1.00 53.25 39 ARG A CA 6
ATOM 9574 C C . ARG A 1 39 ? -5.178 -11.846 3.012 1.00 72.45 39 ARG A C 6
ATOM 9575 O O . ARG A 1 39 ? -4.709 -10.767 2.710 1.00 73.53 39 ARG A O 6
ATOM 9596 N N . VAL A 1 40 ? -6.226 -12.320 2.397 1.00 53.34 40 VAL A N 6
ATOM 9597 C CA . VAL A 1 40 ? -6.860 -11.532 1.304 1.00 55.53 40 VAL A CA 6
ATOM 9598 C C . VAL A 1 40 ? -7.447 -10.237 1.872 1.00 61.15 40 VAL A C 6
ATOM 9599 O O . VAL A 1 40 ? -8.100 -10.247 2.897 1.00 53.50 40 VAL A O 6
ATOM 9612 N N . PRO A 1 41 ? -7.189 -9.162 1.182 1.00 50.05 41 PRO A N 6
ATOM 9613 C CA . PRO A 1 41 ? -7.690 -7.831 1.616 1.00 15.20 41 PRO A CA 6
ATOM 9614 C C . PRO A 1 41 ? -9.210 -7.748 1.450 1.00 1.50 41 PRO A C 6
ATOM 9615 O O . PRO A 1 41 ? -9.760 -8.170 0.454 1.00 13.30 41 PRO A O 6
ATOM 9626 N N . GLU A 1 42 ? -9.892 -7.203 2.421 1.00 0.21 42 GLU A N 6
ATOM 9627 C CA . GLU A 1 42 ? -11.374 -7.092 2.315 1.00 72.53 42 GLU A CA 6
ATOM 9628 C C . GLU A 1 42 ? -11.754 -6.262 1.086 1.00 64.33 42 GLU A C 6
ATOM 9629 O O . GLU A 1 42 ? -12.888 -6.269 0.649 1.00 42.11 42 GLU A O 6
ATOM 9641 N N . GLU A 1 43 ? -10.814 -5.553 0.524 1.00 53.25 43 GLU A N 6
ATOM 9642 C CA . GLU A 1 43 ? -11.123 -4.733 -0.682 1.00 72.35 43 GLU A CA 6
ATOM 9643 C C . GLU A 1 43 ? -11.352 -5.651 -1.884 1.00 11.51 43 GLU A C 6
ATOM 9644 O O . GLU A 1 43 ? -12.235 -5.430 -2.690 1.00 42.44 43 GLU A O 6
ATOM 9656 N N . LEU A 1 44 ? -10.569 -6.688 -2.000 1.00 43.10 44 LEU A N 6
ATOM 9657 C CA . LEU A 1 44 ? -10.745 -7.633 -3.138 1.00 1.41 44 LEU A CA 6
ATOM 9658 C C . LEU A 1 44 ? -11.797 -8.681 -2.773 1.00 61.25 44 LEU A C 6
ATOM 9659 O O . LEU A 1 44 ? -12.726 -8.930 -3.513 1.00 34.21 44 LEU A O 6
ATOM 9675 N N . MET A 1 45 ? -11.661 -9.286 -1.625 1.00 42.32 45 MET A N 6
ATOM 9676 C CA . MET A 1 45 ? -12.660 -10.307 -1.204 1.00 13.03 45 MET A CA 6
ATOM 9677 C C . MET A 1 45 ? -14.057 -9.684 -1.198 1.00 10.34 45 MET A C 6
ATOM 9678 O O . MET A 1 45 ? -15.050 -10.359 -1.380 1.00 0.34 45 MET A O 6
ATOM 9692 N N . LYS A 1 46 ? -14.135 -8.396 -0.998 1.00 51.51 46 LYS A N 6
ATOM 9693 C CA . LYS A 1 46 ? -15.465 -7.721 -0.984 1.00 2.52 46 LYS A CA 6
ATOM 9694 C C . LYS A 1 46 ? -16.332 -8.260 -2.124 1.00 0.11 46 LYS A C 6
ATOM 9695 O O . LYS A 1 46 ? -17.509 -8.513 -1.957 1.00 34.11 46 LYS A O 6
ATOM 9714 N N . GLY A 1 47 ? -15.756 -8.444 -3.280 1.00 0.20 47 GLY A N 6
ATOM 9715 C CA . GLY A 1 47 ? -16.546 -8.975 -4.427 1.00 20.31 47 GLY A CA 6
ATOM 9716 C C . GLY A 1 47 ? -16.641 -10.495 -4.311 1.00 4.33 47 GLY A C 6
ATOM 9717 O O . GLY A 1 47 ? -17.642 -11.093 -4.655 1.00 53.21 47 GLY A O 6
ATOM 9721 N N . PHE A 1 48 ? -15.606 -11.123 -3.825 1.00 41.40 48 PHE A N 6
ATOM 9722 C CA . PHE A 1 48 ? -15.634 -12.606 -3.679 1.00 63.33 48 PHE A CA 6
ATOM 9723 C C . PHE A 1 48 ? -16.632 -13.006 -2.588 1.00 1.04 48 PHE A C 6
ATOM 9724 O O . PHE A 1 48 ? -17.338 -13.988 -2.707 1.00 33.41 48 PHE A O 6
ATOM 9741 N N . GLY A 1 49 ? -16.689 -12.251 -1.527 1.00 43.30 49 GLY A N 6
ATOM 9742 C CA . GLY A 1 49 ? -17.637 -12.578 -0.425 1.00 20.25 49 GLY A CA 6
ATOM 9743 C C . GLY A 1 49 ? -17.378 -14.005 0.050 1.00 41.43 49 GLY A C 6
ATOM 9744 O O . GLY A 1 49 ? -16.529 -14.251 0.884 1.00 12.50 49 GLY A O 6
ATOM 9748 N N . GLN A 1 50 ? -18.097 -14.952 -0.481 1.00 11.31 50 GLN A N 6
ATOM 9749 C CA . GLN A 1 50 ? -17.883 -16.365 -0.067 1.00 4.43 50 GLN A CA 6
ATOM 9750 C C . GLN A 1 50 ? -17.305 -17.163 -1.237 1.00 1.25 50 GLN A C 6
ATOM 9751 O O . GLN A 1 50 ? -17.960 -17.356 -2.242 1.00 72.41 50 GLN A O 6
ATOM 9765 N N . PRO A 1 51 ? -16.084 -17.597 -1.071 1.00 63.12 51 PRO A N 6
ATOM 9766 C CA . PRO A 1 51 ? -15.403 -18.374 -2.135 1.00 63.31 51 PRO A CA 6
ATOM 9767 C C . PRO A 1 51 ? -16.002 -19.778 -2.245 1.00 32.12 51 PRO A C 6
ATOM 9768 O O . PRO A 1 51 ? -16.711 -20.234 -1.369 1.00 20.33 51 PRO A O 6
ATOM 9779 N N . GLN A 1 52 ? -15.719 -20.467 -3.318 1.00 54.32 52 GLN A N 6
ATOM 9780 C CA . GLN A 1 52 ? -16.267 -21.843 -3.488 1.00 74.31 52 GLN A CA 6
ATOM 9781 C C . GLN A 1 52 ? -15.185 -22.770 -4.049 1.00 3.02 52 GLN A C 6
ATOM 9782 O O . GLN A 1 52 ? -14.218 -22.324 -4.636 1.00 20.35 52 GLN A O 6
ATOM 9796 N N . LEU A 1 53 ? -15.334 -24.053 -3.870 1.00 33.23 53 LEU A N 6
ATOM 9797 C CA . LEU A 1 53 ? -14.307 -25.001 -4.392 1.00 5.32 53 LEU A CA 6
ATOM 9798 C C . LEU A 1 53 ? -14.641 -25.411 -5.829 1.00 1.53 53 LEU A C 6
ATOM 9799 O O . LEU A 1 53 ? -15.460 -26.276 -6.063 1.00 15.21 53 LEU A O 6
ATOM 9815 N N . ALA A 1 54 ? -14.006 -24.803 -6.793 1.00 63.12 54 ALA A N 6
ATOM 9816 C CA . ALA A 1 54 ? -14.286 -25.164 -8.213 1.00 31.51 54 ALA A CA 6
ATOM 9817 C C . ALA A 1 54 ? -13.435 -26.368 -8.626 1.00 32.45 54 ALA A C 6
ATOM 9818 O O . ALA A 1 54 ? -13.945 -27.410 -8.981 1.00 3.04 54 ALA A O 6
ATOM 9825 N N . MET A 1 55 ? -12.139 -26.229 -8.574 1.00 0.30 55 MET A N 6
ATOM 9826 C CA . MET A 1 55 ? -11.252 -27.363 -8.957 1.00 62.13 55 MET A CA 6
ATOM 9827 C C . MET A 1 55 ? -10.031 -27.411 -8.035 1.00 20.32 55 MET A C 6
ATOM 9828 O O . MET A 1 55 ? -9.576 -26.397 -7.542 1.00 52.51 55 MET A O 6
ATOM 9842 N N . ILE A 1 56 ? -9.496 -28.577 -7.801 1.00 33.24 56 ILE A N 6
ATOM 9843 C CA . ILE A 1 56 ? -8.305 -28.682 -6.911 1.00 15.34 56 ILE A CA 6
ATOM 9844 C C . ILE A 1 56 ? -7.065 -29.057 -7.729 1.00 43.04 56 ILE A C 6
ATOM 9845 O O . ILE A 1 56 ? -7.060 -30.032 -8.452 1.00 23.33 56 ILE A O 6
ATOM 9861 N N . LEU A 1 57 ? -6.014 -28.291 -7.617 1.00 63.44 57 LEU A N 6
ATOM 9862 C CA . LEU A 1 57 ? -4.779 -28.607 -8.388 1.00 62.11 57 LEU A CA 6
ATOM 9863 C C . LEU A 1 57 ? -3.845 -29.486 -7.549 1.00 12.13 57 LEU A C 6
ATOM 9864 O O . LEU A 1 57 ? -3.397 -29.082 -6.495 1.00 45.41 57 LEU A O 6
ATOM 9880 N N . PRO A 1 58 ? -3.583 -30.662 -8.051 1.00 51.00 58 PRO A N 6
ATOM 9881 C CA . PRO A 1 58 ? -2.688 -31.610 -7.346 1.00 34.31 58 PRO A CA 6
ATOM 9882 C C . PRO A 1 58 ? -1.227 -31.188 -7.514 1.00 63.34 58 PRO A C 6
ATOM 9883 O O . PRO A 1 58 ? -0.930 -30.158 -8.085 1.00 65.32 58 PRO A O 6
ATOM 9894 N N . LEU A 1 59 ? -0.312 -31.980 -7.030 1.00 65.43 59 LEU A N 6
ATOM 9895 C CA . LEU A 1 59 ? 1.129 -31.627 -7.175 1.00 3.41 59 LEU A CA 6
ATOM 9896 C C . LEU A 1 59 ? 1.827 -32.650 -8.068 1.00 54.35 59 LEU A C 6
ATOM 9897 O O . LEU A 1 59 ? 2.877 -33.168 -7.741 1.00 54.31 59 LEU A O 6
ATOM 9913 N N . ASP A 1 60 ? 1.251 -32.943 -9.193 1.00 4.20 60 ASP A N 6
ATOM 9914 C CA . ASP A 1 60 ? 1.866 -33.932 -10.122 1.00 51.20 60 ASP A CA 6
ATOM 9915 C C . ASP A 1 60 ? 2.014 -33.328 -11.521 1.00 41.24 60 ASP A C 6
ATOM 9916 O O . ASP A 1 60 ? 3.096 -33.256 -12.067 1.00 24.33 60 ASP A O 6
ATOM 9925 N N . GLY A 1 61 ? 0.926 -32.898 -12.103 1.00 23.51 61 GLY A N 6
ATOM 9926 C CA . GLY A 1 61 ? 0.997 -32.304 -13.467 1.00 51.20 61 GLY A CA 6
ATOM 9927 C C . GLY A 1 61 ? 1.235 -30.798 -13.362 1.00 73.22 61 GLY A C 6
ATOM 9928 O O . GLY A 1 61 ? 0.360 -30.046 -12.987 1.00 12.41 61 GLY A O 6
ATOM 9932 N N . ARG A 1 62 ? 2.416 -30.356 -13.690 1.00 10.44 62 ARG A N 6
ATOM 9933 C CA . ARG A 1 62 ? 2.714 -28.894 -13.610 1.00 53.14 62 ARG A CA 6
ATOM 9934 C C . ARG A 1 62 ? 2.442 -28.226 -14.961 1.00 63.14 62 ARG A C 6
ATOM 9935 O O . ARG A 1 62 ? 3.336 -28.033 -15.761 1.00 31.32 62 ARG A O 6
ATOM 9956 N N . LYS A 1 63 ? 1.213 -27.869 -15.221 1.00 34.13 63 LYS A N 6
ATOM 9957 C CA . LYS A 1 63 ? 0.885 -27.214 -16.519 1.00 65.21 63 LYS A CA 6
ATOM 9958 C C . LYS A 1 63 ? 0.225 -25.853 -16.273 1.00 2.03 63 LYS A C 6
ATOM 9959 O O . LYS A 1 63 ? -0.060 -25.486 -15.151 1.00 1.00 63 LYS A O 6
ATOM 9978 N N . LYS A 1 64 ? -0.020 -25.104 -17.313 1.00 52.24 64 LYS A N 6
ATOM 9979 C CA . LYS A 1 64 ? -0.661 -23.768 -17.137 1.00 34.20 64 LYS A CA 6
ATOM 9980 C C . LYS A 1 64 ? -2.183 -23.911 -17.084 1.00 40.51 64 LYS A C 6
ATOM 9981 O O . LYS A 1 64 ? -2.760 -24.775 -17.714 1.00 74.13 64 LYS A O 6
ATOM 10000 N N . LEU A 1 65 ? -2.839 -23.063 -16.337 1.00 4.34 65 LEU A N 6
ATOM 10001 C CA . LEU A 1 65 ? -4.326 -23.141 -16.244 1.00 12.31 65 LEU A CA 6
ATOM 10002 C C . LEU A 1 65 ? -4.969 -22.220 -17.286 1.00 30.35 65 LEU A C 6
ATOM 10003 O O . LEU A 1 65 ? -4.292 -21.496 -17.989 1.00 33.22 65 LEU A O 6
ATOM 10019 N N . VAL A 1 66 ? -6.269 -22.243 -17.391 1.00 74.11 66 VAL A N 6
ATOM 10020 C CA . VAL A 1 66 ? -6.955 -21.372 -18.389 1.00 41.13 66 VAL A CA 6
ATOM 10021 C C . VAL A 1 66 ? -7.281 -20.006 -17.779 1.00 3.12 66 VAL A C 6
ATOM 10022 O O . VAL A 1 66 ? -7.746 -19.111 -18.455 1.00 35.30 66 VAL A O 6
ATOM 10035 N N . ASN A 1 67 ? -7.048 -19.834 -16.506 1.00 51.42 67 ASN A N 6
ATOM 10036 C CA . ASN A 1 67 ? -7.359 -18.523 -15.868 1.00 25.12 67 ASN A CA 6
ATOM 10037 C C . ASN A 1 67 ? -6.089 -17.866 -15.321 1.00 52.10 67 ASN A C 6
ATOM 10038 O O . ASN A 1 67 ? -5.675 -16.820 -15.779 1.00 75.11 67 ASN A O 6
ATOM 10049 N N . ALA A 1 68 ? -5.473 -18.461 -14.334 1.00 24.30 68 ALA A N 6
ATOM 10050 C CA . ALA A 1 68 ? -4.241 -17.852 -13.754 1.00 42.22 68 ALA A CA 6
ATOM 10051 C C . ALA A 1 68 ? -3.028 -18.753 -13.968 1.00 41.55 68 ALA A C 6
ATOM 10052 O O . ALA A 1 68 ? -3.150 -19.947 -14.159 1.00 0.23 68 ALA A O 6
ATOM 10059 N N . ASP A 1 69 ? -1.854 -18.186 -13.928 1.00 34.40 69 ASP A N 6
ATOM 10060 C CA . ASP A 1 69 ? -0.627 -19.001 -14.120 1.00 74.43 69 ASP A CA 6
ATOM 10061 C C . ASP A 1 69 ? -0.149 -19.544 -12.774 1.00 64.03 69 ASP A C 6
ATOM 10062 O O . ASP A 1 69 ? 0.318 -18.812 -11.923 1.00 60.22 69 ASP A O 6
ATOM 10071 N N . ILE A 1 70 ? -0.266 -20.825 -12.573 1.00 34.03 70 ILE A N 6
ATOM 10072 C CA . ILE A 1 70 ? 0.177 -21.428 -11.284 1.00 44.13 70 ILE A CA 6
ATOM 10073 C C . ILE A 1 70 ? 1.555 -20.879 -10.887 1.00 54.30 70 ILE A C 6
ATOM 10074 O O . ILE A 1 70 ? 1.902 -20.822 -9.722 1.00 53.35 70 ILE A O 6
ATOM 10090 N N . GLU A 1 71 ? 2.342 -20.480 -11.849 1.00 43.04 71 GLU A N 6
ATOM 10091 C CA . GLU A 1 71 ? 3.699 -19.943 -11.532 1.00 13.42 71 GLU A CA 6
ATOM 10092 C C . GLU A 1 71 ? 3.592 -18.579 -10.845 1.00 71.04 71 GLU A C 6
ATOM 10093 O O . GLU A 1 71 ? 4.340 -18.274 -9.934 1.00 15.10 71 GLU A O 6
ATOM 10105 N N . LYS A 1 72 ? 2.678 -17.756 -11.272 1.00 34.12 72 LYS A N 6
ATOM 10106 C CA . LYS A 1 72 ? 2.533 -16.411 -10.642 1.00 60.00 72 LYS A CA 6
ATOM 10107 C C . LYS A 1 72 ? 1.935 -16.538 -9.238 1.00 54.21 72 LYS A C 6
ATOM 10108 O O . LYS A 1 72 ? 1.926 -15.597 -8.471 1.00 4.52 72 LYS A O 6
ATOM 10127 N N . VAL A 1 73 ? 1.425 -17.691 -8.900 1.00 3.45 73 VAL A N 6
ATOM 10128 C CA . VAL A 1 73 ? 0.818 -17.877 -7.548 1.00 1.23 73 VAL A CA 6
ATOM 10129 C C . VAL A 1 73 ? 1.846 -18.441 -6.559 1.00 63.20 73 VAL A C 6
ATOM 10130 O O . VAL A 1 73 ? 1.703 -18.306 -5.360 1.00 42.25 73 VAL A O 6
ATOM 10143 N N . LYS A 1 74 ? 2.869 -19.081 -7.049 1.00 12.05 74 LYS A N 6
ATOM 10144 C CA . LYS A 1 74 ? 3.894 -19.668 -6.135 1.00 45.41 74 LYS A CA 6
ATOM 10145 C C . LYS A 1 74 ? 4.392 -18.632 -5.122 1.00 73.52 74 LYS A C 6
ATOM 10146 O O . LYS A 1 74 ? 4.373 -18.858 -3.928 1.00 2.20 74 LYS A O 6
ATOM 10165 N N . GLN A 1 75 ? 4.854 -17.504 -5.586 1.00 23.14 75 GLN A N 6
ATOM 10166 C CA . GLN A 1 75 ? 5.369 -16.465 -4.646 1.00 51.53 75 GLN A CA 6
ATOM 10167 C C . GLN A 1 75 ? 4.250 -15.936 -3.742 1.00 1.42 75 GLN A C 6
ATOM 10168 O O . GLN A 1 75 ? 4.493 -15.193 -2.813 1.00 25.21 75 GLN A O 6
ATOM 10182 N N . ALA A 1 76 ? 3.029 -16.311 -4.004 1.00 34.13 76 ALA A N 6
ATOM 10183 C CA . ALA A 1 76 ? 1.901 -15.826 -3.158 1.00 12.43 76 ALA A CA 6
ATOM 10184 C C . ALA A 1 76 ? 1.569 -16.852 -2.079 1.00 21.34 76 ALA A C 6
ATOM 10185 O O . ALA A 1 76 ? 1.336 -16.515 -0.936 1.00 2.25 76 ALA A O 6
ATOM 10192 N N . LEU A 1 77 ? 1.542 -18.107 -2.432 1.00 33.23 77 LEU A N 6
ATOM 10193 C CA . LEU A 1 77 ? 1.222 -19.155 -1.424 1.00 63.33 77 LEU A CA 6
ATOM 10194 C C . LEU A 1 77 ? 2.445 -19.430 -0.549 1.00 75.22 77 LEU A C 6
ATOM 10195 O O . LEU A 1 77 ? 2.330 -19.824 0.595 1.00 53.33 77 LEU A O 6
ATOM 10211 N N . THR A 1 78 ? 3.620 -19.218 -1.077 1.00 62.15 78 THR A N 6
ATOM 10212 C CA . THR A 1 78 ? 4.853 -19.461 -0.278 1.00 71.33 78 THR A CA 6
ATOM 10213 C C . THR A 1 78 ? 5.097 -18.282 0.671 1.00 53.53 78 THR A C 6
ATOM 10214 O O . THR A 1 78 ? 5.644 -18.438 1.745 1.00 54.41 78 THR A O 6
ATOM 10225 N N . GLU A 1 79 ? 4.693 -17.104 0.281 1.00 13.03 79 GLU A N 6
ATOM 10226 C CA . GLU A 1 79 ? 4.897 -15.914 1.156 1.00 21.51 79 GLU A CA 6
ATOM 10227 C C . GLU A 1 79 ? 3.658 -15.681 2.023 1.00 63.40 79 GLU A C 6
ATOM 10228 O O . GLU A 1 79 ? 3.738 -15.612 3.233 1.00 43.40 79 GLU A O 6
ATOM 10240 N N . GLN A 1 80 ? 2.511 -15.557 1.412 1.00 20.04 80 GLN A N 6
ATOM 10241 C CA . GLN A 1 80 ? 1.265 -15.330 2.199 1.00 30.54 80 GLN A CA 6
ATOM 10242 C C . GLN A 1 80 ? 0.522 -16.651 2.387 1.00 42.44 80 GLN A C 6
ATOM 10243 O O . GLN A 1 80 ? 0.240 -17.071 3.493 1.00 23.41 80 GLN A O 6
ATOM 10257 N N . GLY A 1 81 ? 0.202 -17.307 1.308 1.00 75.33 81 GLY A N 6
ATOM 10258 C CA . GLY A 1 81 ? -0.527 -18.599 1.403 1.00 2.43 81 GLY A CA 6
ATOM 10259 C C . GLY A 1 81 ? -1.811 -18.518 0.579 1.00 41.44 81 GLY A C 6
ATOM 10260 O O . GLY A 1 81 ? -2.611 -19.433 0.565 1.00 21.33 81 GLY A O 6
ATOM 10264 N N . TYR A 1 82 ? -2.017 -17.427 -0.112 1.00 3.42 82 TYR A N 6
ATOM 10265 C CA . TYR A 1 82 ? -3.254 -17.294 -0.936 1.00 40.12 82 TYR A CA 6
ATOM 10266 C C . TYR A 1 82 ? -2.984 -16.383 -2.134 1.00 24.42 82 TYR A C 6
ATOM 10267 O O . TYR A 1 82 ? -2.218 -15.443 -2.052 1.00 2.44 82 TYR A O 6
ATOM 10285 N N . TYR A 1 83 ? -3.611 -16.648 -3.246 1.00 14.20 83 TYR A N 6
ATOM 10286 C CA . TYR A 1 83 ? -3.393 -15.791 -4.446 1.00 2.04 83 TYR A CA 6
ATOM 10287 C C . TYR A 1 83 ? -4.693 -15.651 -5.244 1.00 55.42 83 TYR A C 6
ATOM 10288 O O . TYR A 1 83 ? -5.298 -16.627 -5.638 1.00 45.11 83 TYR A O 6
ATOM 10306 N N . LEU A 1 84 ? -5.120 -14.444 -5.487 1.00 62.24 84 LEU A N 6
ATOM 10307 C CA . LEU A 1 84 ? -6.376 -14.239 -6.264 1.00 12.15 84 LEU A CA 6
ATOM 10308 C C . LEU A 1 84 ? -6.033 -13.945 -7.723 1.00 33.14 84 LEU A C 6
ATOM 10309 O O . LEU A 1 84 ? -5.222 -13.089 -8.018 1.00 61.15 84 LEU A O 6
ATOM 10325 N N . GLN A 1 85 ? -6.626 -14.656 -8.641 1.00 31.25 85 GLN A N 6
ATOM 10326 C CA . GLN A 1 85 ? -6.305 -14.417 -10.073 1.00 21.02 85 GLN A CA 6
ATOM 10327 C C . GLN A 1 85 ? -7.425 -13.639 -10.771 1.00 63.33 85 GLN A C 6
ATOM 10328 O O . GLN A 1 85 ? -8.592 -13.978 -10.677 1.00 40.44 85 GLN A O 6
ATOM 10342 N N . LEU A 1 86 ? -7.061 -12.611 -11.488 1.00 61.31 86 LEU A N 6
ATOM 10343 C CA . LEU A 1 86 ? -8.068 -11.803 -12.226 1.00 61.50 86 LEU A CA 6
ATOM 10344 C C . LEU A 1 86 ? -7.589 -11.589 -13.664 1.00 50.11 86 LEU A C 6
ATOM 10345 O O . LEU A 1 86 ? -6.476 -11.157 -13.887 1.00 4.13 86 LEU A O 6
ATOM 10361 N N . PRO A 1 87 ? -8.445 -11.907 -14.598 1.00 40.25 87 PRO A N 6
ATOM 10362 C CA . PRO A 1 87 ? -8.097 -11.752 -16.034 1.00 75.03 87 PRO A CA 6
ATOM 10363 C C . PRO A 1 87 ? -7.965 -10.270 -16.397 1.00 73.34 87 PRO A C 6
ATOM 10364 O O . PRO A 1 87 ? -8.837 -9.479 -16.103 1.00 71.41 87 PRO A O 6
ATOM 10375 N N . PRO A 1 88 ? -6.870 -9.947 -17.032 1.00 15.24 88 PRO A N 6
ATOM 10376 C CA . PRO A 1 88 ? -6.617 -8.547 -17.442 1.00 73.34 88 PRO A CA 6
ATOM 10377 C C . PRO A 1 88 ? -7.509 -8.176 -18.627 1.00 13.24 88 PRO A C 6
ATOM 10378 O O . PRO A 1 88 ? -8.179 -9.021 -19.186 1.00 64.22 88 PRO A O 6
ATOM 10389 N N . PRO A 1 89 ? -7.487 -6.920 -18.970 1.00 22.13 89 PRO A N 6
ATOM 10390 C CA . PRO A 1 89 ? -8.307 -6.427 -20.103 1.00 42.23 89 PRO A CA 6
ATOM 10391 C C . PRO A 1 89 ? -7.715 -6.888 -21.435 1.00 3.14 89 PRO A C 6
ATOM 10392 O O . PRO A 1 89 ? -6.533 -7.151 -21.534 1.00 24.33 89 PRO A O 6
ATOM 10403 N N . PRO A 1 90 ? -8.566 -6.968 -22.421 1.00 43.31 90 PRO A N 6
ATOM 10404 C CA . PRO A 1 90 ? -8.132 -7.401 -23.772 1.00 70.21 90 PRO A CA 6
ATOM 10405 C C . PRO A 1 90 ? -7.282 -6.311 -24.433 1.00 15.23 90 PRO A C 6
ATOM 10406 O O . PRO A 1 90 ? -6.181 -6.556 -24.879 1.00 2.13 90 PRO A O 6
ATOM 10417 N N . GLU A 1 91 ? -7.789 -5.111 -24.499 1.00 54.22 91 GLU A N 6
ATOM 10418 C CA . GLU A 1 91 ? -7.008 -4.008 -25.129 1.00 52.25 91 GLU A CA 6
ATOM 10419 C C . GLU A 1 91 ? -5.630 -3.897 -24.475 1.00 43.21 91 GLU A C 6
ATOM 10420 O O . GLU A 1 91 ? -4.624 -3.763 -25.140 1.00 62.21 91 GLU A O 6
ATOM 10432 N N . ASP A 1 92 ? -5.585 -3.953 -23.176 1.00 14.10 92 ASP A N 6
ATOM 10433 C CA . ASP A 1 92 ? -4.275 -3.855 -22.468 1.00 60.13 92 ASP A CA 6
ATOM 10434 C C . ASP A 1 92 ? -3.432 -2.722 -23.060 1.00 72.45 92 ASP A C 6
ATOM 10435 O O . ASP A 1 92 ? -2.221 -2.724 -22.966 1.00 52.33 92 ASP A O 6
ATOM 10444 N N . LEU A 1 93 ? -4.061 -1.750 -23.664 1.00 14.34 93 LEU A N 6
ATOM 10445 C CA . LEU A 1 93 ? -3.289 -0.619 -24.256 1.00 41.22 93 LEU A CA 6
ATOM 10446 C C . LEU A 1 93 ? -2.418 0.041 -23.186 1.00 43.43 93 LEU A C 6
ATOM 10447 O O . LEU A 1 93 ? -2.714 -0.020 -22.009 1.00 63.15 93 LEU A O 6
ATOM 10463 N N . LEU A 1 94 ? -1.346 0.670 -23.579 1.00 12.25 94 LEU A N 6
ATOM 10464 C CA . LEU A 1 94 ? -0.462 1.331 -22.578 1.00 53.14 94 LEU A CA 6
ATOM 10465 C C . LEU A 1 94 ? 0.667 2.092 -23.278 1.00 33.12 94 LEU A C 6
ATOM 10466 O O . LEU A 1 94 ? 0.916 3.247 -22.996 1.00 5.34 94 LEU A O 6
ATOM 10482 N N . LYS A 1 95 ? 1.356 1.453 -24.183 1.00 41.53 95 LYS A N 6
ATOM 10483 C CA . LYS A 1 95 ? 2.472 2.143 -24.893 1.00 43.12 95 LYS A CA 6
ATOM 10484 C C . LYS A 1 95 ? 2.102 2.402 -26.356 1.00 61.41 95 LYS A C 6
ATOM 10485 O O . LYS A 1 95 ? 1.107 1.914 -26.852 1.00 55.43 95 LYS A O 6
ATOM 10504 N N . GLN A 1 96 ? 2.901 3.169 -27.049 1.00 14.14 96 GLN A N 6
ATOM 10505 C CA . GLN A 1 96 ? 2.602 3.462 -28.481 1.00 72.43 96 GLN A CA 6
ATOM 10506 C C . GLN A 1 96 ? 3.850 3.234 -29.337 1.00 11.11 96 GLN A C 6
ATOM 10507 O O . GLN A 1 96 ? 4.071 3.910 -30.324 1.00 24.53 96 GLN A O 6
ATOM 10521 N N . HIS A 1 97 ? 4.668 2.286 -28.968 1.00 53.02 97 HIS A N 6
ATOM 10522 C CA . HIS A 1 97 ? 5.902 2.010 -29.759 1.00 32.10 97 HIS A CA 6
ATOM 10523 C C . HIS A 1 97 ? 6.583 0.735 -29.251 1.00 52.31 97 HIS A C 6
ATOM 10524 O O . HIS A 1 97 ? 6.598 0.455 -28.068 1.00 52.01 97 HIS A O 6
ATOM 10538 N N . LEU A 1 98 ? 7.142 -0.046 -30.136 1.00 10.42 98 LEU A N 6
ATOM 10539 C CA . LEU A 1 98 ? 7.818 -1.306 -29.709 1.00 64.13 98 LEU A CA 6
ATOM 10540 C C . LEU A 1 98 ? 8.712 -1.054 -28.491 1.00 74.13 98 LEU A C 6
ATOM 10541 O O . LEU A 1 98 ? 8.492 -1.595 -27.425 1.00 52.42 98 LEU A O 6
ATOM 10557 N N . SER A 1 99 ? 9.729 -0.246 -28.643 1.00 23.24 99 SER A N 6
ATOM 10558 C CA . SER A 1 99 ? 10.643 0.029 -27.493 1.00 43.41 99 SER A CA 6
ATOM 10559 C C . SER A 1 99 ? 11.435 -1.235 -27.143 1.00 22.30 99 SER A C 6
ATOM 10560 O O . SER A 1 99 ? 12.014 -1.342 -26.080 1.00 51.13 99 SER A O 6
ATOM 10568 N N . VAL A 1 100 ? 11.459 -2.193 -28.030 1.00 71.24 100 VAL A N 6
ATOM 10569 C CA . VAL A 1 100 ? 12.208 -3.455 -27.755 1.00 11.50 100 VAL A CA 6
ATOM 10570 C C . VAL A 1 100 ? 12.276 -4.312 -29.022 1.00 72.54 100 VAL A C 6
ATOM 10571 O O . VAL A 1 100 ? 11.975 -5.490 -29.003 1.00 65.34 100 VAL A O 6
ATOM 10584 N N . MET A 1 101 ? 12.669 -3.731 -30.123 1.00 51.15 101 MET A N 6
ATOM 10585 C CA . MET A 1 101 ? 12.756 -4.516 -31.389 1.00 64.12 101 MET A CA 6
ATOM 10586 C C . MET A 1 101 ? 13.580 -3.751 -32.429 1.00 64.01 101 MET A C 6
ATOM 10587 O O . MET A 1 101 ? 13.293 -2.614 -32.747 1.00 70.32 101 MET A O 6
ATOM 10601 N N . GLY A 1 102 ? 14.601 -4.365 -32.958 1.00 31.53 102 GLY A N 6
ATOM 10602 C CA . GLY A 1 102 ? 15.443 -3.674 -33.976 1.00 15.11 102 GLY A CA 6
ATOM 10603 C C . GLY A 1 102 ? 16.883 -4.172 -33.876 1.00 33.32 102 GLY A C 6
ATOM 10604 O O . GLY A 1 102 ? 17.825 -3.419 -34.030 1.00 5.32 102 GLY A O 6
ATOM 10608 N N . GLN A 1 103 ? 17.067 -5.439 -33.619 1.00 60.12 103 GLN A N 6
ATOM 10609 C CA . GLN A 1 103 ? 18.449 -5.984 -33.510 1.00 73.52 103 GLN A CA 6
ATOM 10610 C C . GLN A 1 103 ? 18.646 -7.128 -34.509 1.00 43.31 103 GLN A C 6
ATOM 10611 O O . GLN A 1 103 ? 17.754 -7.472 -35.258 1.00 43.50 103 GLN A O 6
ATOM 10625 N N . LYS A 1 104 ? 19.808 -7.720 -34.526 1.00 13.11 104 LYS A N 6
ATOM 10626 C CA . LYS A 1 104 ? 20.061 -8.837 -35.480 1.00 14.14 104 LYS A CA 6
ATOM 10627 C C . LYS A 1 104 ? 20.127 -10.173 -34.735 1.00 42.22 104 LYS A C 6
ATOM 10628 O O . LYS A 1 104 ? 20.496 -10.233 -33.578 1.00 44.31 104 LYS A O 6
ATOM 10647 N N . THR A 1 105 ? 19.777 -11.245 -35.392 1.00 53.41 105 THR A N 6
ATOM 10648 C CA . THR A 1 105 ? 19.823 -12.580 -34.730 1.00 21.44 105 THR A CA 6
ATOM 10649 C C . THR A 1 105 ? 20.371 -13.626 -35.706 1.00 64.20 105 THR A C 6
ATOM 10650 O O . THR A 1 105 ? 20.254 -13.486 -36.908 1.00 44.41 105 THR A O 6
ATOM 10661 N N . ASP A 1 106 ? 20.968 -14.670 -35.201 1.00 4.14 106 ASP A N 6
ATOM 10662 C CA . ASP A 1 106 ? 21.520 -15.720 -36.107 1.00 64.14 106 ASP A CA 6
ATOM 10663 C C . ASP A 1 106 ? 22.111 -16.873 -35.290 1.00 72.51 106 ASP A C 6
ATOM 10664 O O . ASP A 1 106 ? 23.272 -17.205 -35.420 1.00 25.40 106 ASP A O 6
ATOM 10673 N N . ASP A 1 107 ? 21.322 -17.486 -34.453 1.00 41.31 107 ASP A N 6
ATOM 10674 C CA . ASP A 1 107 ? 21.839 -18.619 -33.631 1.00 61.11 107 ASP A CA 6
ATOM 10675 C C . ASP A 1 107 ? 21.266 -19.945 -34.136 1.00 41.40 107 ASP A C 6
ATOM 10676 O O . ASP A 1 107 ? 20.279 -19.976 -34.843 1.00 11.10 107 ASP A O 6
ATOM 10685 N N . THR A 1 108 ? 21.878 -21.042 -33.778 1.00 71.13 108 THR A N 6
ATOM 10686 C CA . THR A 1 108 ? 21.366 -22.365 -34.239 1.00 0.11 108 THR A CA 6
ATOM 10687 C C . THR A 1 108 ? 21.982 -23.492 -33.406 1.00 1.14 108 THR A C 6
ATOM 10688 O O . THR A 1 108 ? 23.033 -23.339 -32.815 1.00 24.01 108 THR A O 6
ATOM 10699 N N . ASN A 1 109 ? 21.336 -24.625 -33.357 1.00 23.01 109 ASN A N 6
ATOM 10700 C CA . ASN A 1 109 ? 21.883 -25.763 -32.564 1.00 61.04 109 ASN A CA 6
ATOM 10701 C C . ASN A 1 109 ? 22.662 -26.715 -33.473 1.00 52.35 109 ASN A C 6
ATOM 10702 O O . ASN A 1 109 ? 22.852 -27.873 -33.162 1.00 34.22 109 ASN A O 6
ATOM 10713 N N . LYS A 1 110 ? 23.114 -26.235 -34.601 1.00 53.03 110 LYS A N 6
ATOM 10714 C CA . LYS A 1 110 ? 23.879 -27.113 -35.532 1.00 13.40 110 LYS A CA 6
ATOM 10715 C C . LYS A 1 110 ? 25.094 -26.362 -36.086 1.00 1.24 110 LYS A C 6
ATOM 10716 O O . LYS A 1 110 ? 25.207 -26.274 -37.298 1.00 23.00 110 LYS A O 6
ATOM 10735 N N . GLY A 1 1 ? 0.963 -2.861 -19.035 1.00 63.04 1 GLY A N 7
ATOM 10736 C CA . GLY A 1 1 ? 0.136 -4.088 -19.222 1.00 33.32 1 GLY A CA 7
ATOM 10737 C C . GLY A 1 1 ? 1.029 -5.240 -19.681 1.00 55.14 1 GLY A C 7
ATOM 10738 O O . GLY A 1 1 ? 0.728 -5.930 -20.634 1.00 12.21 1 GLY A O 7
ATOM 10742 N N . SER A 1 2 ? 2.132 -5.453 -19.010 1.00 15.24 2 SER A N 7
ATOM 10743 C CA . SER A 1 2 ? 3.043 -6.560 -19.414 1.00 23.40 2 SER A CA 7
ATOM 10744 C C . SER A 1 2 ? 3.341 -7.473 -18.219 1.00 41.04 2 SER A C 7
ATOM 10745 O O . SER A 1 2 ? 3.917 -8.532 -18.374 1.00 2.03 2 SER A O 7
ATOM 10753 N N . MET A 1 3 ? 2.945 -7.070 -17.035 1.00 13.14 3 MET A N 7
ATOM 10754 C CA . MET A 1 3 ? 3.194 -7.902 -15.812 1.00 71.21 3 MET A CA 7
ATOM 10755 C C . MET A 1 3 ? 4.508 -8.682 -15.937 1.00 4.12 3 MET A C 7
ATOM 10756 O O . MET A 1 3 ? 4.521 -9.807 -16.394 1.00 3.41 3 MET A O 7
ATOM 10770 N N . PRO A 1 4 ? 5.574 -8.048 -15.528 1.00 74.01 4 PRO A N 7
ATOM 10771 C CA . PRO A 1 4 ? 6.911 -8.686 -15.596 1.00 65.51 4 PRO A CA 7
ATOM 10772 C C . PRO A 1 4 ? 7.054 -9.753 -14.510 1.00 53.23 4 PRO A C 7
ATOM 10773 O O . PRO A 1 4 ? 6.196 -9.917 -13.667 1.00 21.41 4 PRO A O 7
ATOM 10784 N N . LYS A 1 5 ? 8.139 -10.481 -14.523 1.00 75.43 5 LYS A N 7
ATOM 10785 C CA . LYS A 1 5 ? 8.345 -11.538 -13.495 1.00 74.23 5 LYS A CA 7
ATOM 10786 C C . LYS A 1 5 ? 9.702 -12.218 -13.707 1.00 12.13 5 LYS A C 7
ATOM 10787 O O . LYS A 1 5 ? 9.994 -12.693 -14.787 1.00 5.31 5 LYS A O 7
ATOM 10806 N N . PRO A 1 6 ? 10.492 -12.239 -12.667 1.00 14.32 6 PRO A N 7
ATOM 10807 C CA . PRO A 1 6 ? 11.834 -12.865 -12.743 1.00 1.25 6 PRO A CA 7
ATOM 10808 C C . PRO A 1 6 ? 11.710 -14.390 -12.764 1.00 43.15 6 PRO A C 7
ATOM 10809 O O . PRO A 1 6 ? 10.643 -14.938 -12.565 1.00 20.13 6 PRO A O 7
ATOM 10820 N N . GLY A 1 7 ? 12.791 -15.080 -13.004 1.00 12.20 7 GLY A N 7
ATOM 10821 C CA . GLY A 1 7 ? 12.732 -16.568 -13.036 1.00 22.51 7 GLY A CA 7
ATOM 10822 C C . GLY A 1 7 ? 12.801 -17.111 -11.609 1.00 45.15 7 GLY A C 7
ATOM 10823 O O . GLY A 1 7 ? 13.564 -16.637 -10.792 1.00 31.32 7 GLY A O 7
ATOM 10827 N N . ILE A 1 8 ? 12.008 -18.100 -11.299 1.00 75.14 8 ILE A N 7
ATOM 10828 C CA . ILE A 1 8 ? 12.033 -18.667 -9.921 1.00 64.51 8 ILE A CA 7
ATOM 10829 C C . ILE A 1 8 ? 11.775 -20.177 -9.966 1.00 10.42 8 ILE A C 7
ATOM 10830 O O . ILE A 1 8 ? 10.677 -20.620 -10.238 1.00 0.41 8 ILE A O 7
ATOM 10846 N N . LEU A 1 9 ? 12.780 -20.969 -9.709 1.00 4.34 9 LEU A N 7
ATOM 10847 C CA . LEU A 1 9 ? 12.588 -22.447 -9.742 1.00 75.32 9 LEU A CA 7
ATOM 10848 C C . LEU A 1 9 ? 13.438 -23.116 -8.660 1.00 5.10 9 LEU A C 7
ATOM 10849 O O . LEU A 1 9 ? 14.641 -23.243 -8.790 1.00 3.43 9 LEU A O 7
ATOM 10865 N N . LYS A 1 10 ? 12.826 -23.545 -7.593 1.00 75.51 10 LYS A N 7
ATOM 10866 C CA . LYS A 1 10 ? 13.594 -24.207 -6.501 1.00 41.22 10 LYS A CA 7
ATOM 10867 C C . LYS A 1 10 ? 13.029 -25.605 -6.232 1.00 54.21 10 LYS A C 7
ATOM 10868 O O . LYS A 1 10 ? 13.243 -26.183 -5.185 1.00 14.21 10 LYS A O 7
ATOM 10887 N N . SER A 1 11 ? 12.304 -26.150 -7.170 1.00 25.03 11 SER A N 7
ATOM 10888 C CA . SER A 1 11 ? 11.721 -27.506 -6.966 1.00 54.22 11 SER A CA 7
ATOM 10889 C C . SER A 1 11 ? 10.708 -27.472 -5.818 1.00 52.01 11 SER A C 7
ATOM 10890 O O . SER A 1 11 ? 10.996 -27.885 -4.713 1.00 41.03 11 SER A O 7
ATOM 10898 N N . LYS A 1 12 ? 9.526 -26.980 -6.073 1.00 22.21 12 LYS A N 7
ATOM 10899 C CA . LYS A 1 12 ? 8.500 -26.917 -4.993 1.00 73.13 12 LYS A CA 7
ATOM 10900 C C . LYS A 1 12 ? 7.146 -27.407 -5.515 1.00 5.20 12 LYS A C 7
ATOM 10901 O O . LYS A 1 12 ? 6.110 -27.098 -4.961 1.00 31.14 12 LYS A O 7
ATOM 10920 N N . SER A 1 13 ? 7.147 -28.168 -6.574 1.00 0.51 13 SER A N 7
ATOM 10921 C CA . SER A 1 13 ? 5.857 -28.677 -7.121 1.00 31.13 13 SER A CA 7
ATOM 10922 C C . SER A 1 13 ? 4.983 -29.200 -5.979 1.00 3.21 13 SER A C 7
ATOM 10923 O O . SER A 1 13 ? 5.132 -30.322 -5.533 1.00 61.40 13 SER A O 7
ATOM 10931 N N . MET A 1 14 ? 4.080 -28.394 -5.494 1.00 3.15 14 MET A N 7
ATOM 10932 C CA . MET A 1 14 ? 3.206 -28.848 -4.374 1.00 13.43 14 MET A CA 7
ATOM 10933 C C . MET A 1 14 ? 1.747 -28.924 -4.818 1.00 23.11 14 MET A C 7
ATOM 10934 O O . MET A 1 14 ? 1.438 -29.025 -5.989 1.00 72.31 14 MET A O 7
ATOM 10948 N N . PHE A 1 15 ? 0.852 -28.883 -3.876 1.00 32.02 15 PHE A N 7
ATOM 10949 C CA . PHE A 1 15 ? -0.599 -28.959 -4.207 1.00 43.51 15 PHE A CA 7
ATOM 10950 C C . PHE A 1 15 ? -1.260 -27.591 -4.004 1.00 54.14 15 PHE A C 7
ATOM 10951 O O . PHE A 1 15 ? -0.925 -26.861 -3.094 1.00 72.20 15 PHE A O 7
ATOM 10968 N N . CYS A 1 16 ? -2.197 -27.245 -4.843 1.00 63.15 16 CYS A N 7
ATOM 10969 C CA . CYS A 1 16 ? -2.878 -25.924 -4.698 1.00 31.13 16 CYS A CA 7
ATOM 10970 C C . CYS A 1 16 ? -4.378 -26.072 -4.966 1.00 72.25 16 CYS A C 7
ATOM 10971 O O . CYS A 1 16 ? -4.814 -27.009 -5.602 1.00 2.13 16 CYS A O 7
ATOM 10979 N N . VAL A 1 17 ? -5.171 -25.153 -4.482 1.00 14.12 17 VAL A N 7
ATOM 10980 C CA . VAL A 1 17 ? -6.644 -25.247 -4.708 1.00 5.24 17 VAL A CA 7
ATOM 10981 C C . VAL A 1 17 ? -7.146 -24.017 -5.468 1.00 23.41 17 VAL A C 7
ATOM 10982 O O . VAL A 1 17 ? -6.802 -22.894 -5.148 1.00 4.51 17 VAL A O 7
ATOM 10995 N N . ILE A 1 18 ? -7.963 -24.215 -6.463 1.00 42.11 18 ILE A N 7
ATOM 10996 C CA . ILE A 1 18 ? -8.497 -23.054 -7.234 1.00 74.01 18 ILE A CA 7
ATOM 10997 C C . ILE A 1 18 ? -9.959 -22.797 -6.859 1.00 11.14 18 ILE A C 7
ATOM 10998 O O . ILE A 1 18 ? -10.839 -23.563 -7.196 1.00 3.12 18 ILE A O 7
ATOM 11014 N N . TYR A 1 19 ? -10.224 -21.727 -6.159 1.00 10.50 19 TYR A N 7
ATOM 11015 C CA . TYR A 1 19 ? -11.630 -21.425 -5.762 1.00 43.41 19 TYR A CA 7
ATOM 11016 C C . TYR A 1 19 ? -12.313 -20.579 -6.837 1.00 21.40 19 TYR A C 7
ATOM 11017 O O . TYR A 1 19 ? -11.668 -19.891 -7.602 1.00 2.03 19 TYR A O 7
ATOM 11035 N N . ARG A 1 20 ? -13.615 -20.615 -6.890 1.00 21.04 20 ARG A N 7
ATOM 11036 C CA . ARG A 1 20 ? -14.341 -19.801 -7.902 1.00 4.05 20 ARG A CA 7
ATOM 11037 C C . ARG A 1 20 ? -15.324 -18.859 -7.197 1.00 52.31 20 ARG A C 7
ATOM 11038 O O . ARG A 1 20 ? -15.946 -19.215 -6.216 1.00 20.00 20 ARG A O 7
ATOM 11059 N N . SER A 1 21 ? -15.459 -17.659 -7.680 1.00 11.40 21 SER A N 7
ATOM 11060 C CA . SER A 1 21 ? -16.393 -16.699 -7.025 1.00 3.11 21 SER A CA 7
ATOM 11061 C C . SER A 1 21 ? -17.843 -17.160 -7.203 1.00 60.50 21 SER A C 7
ATOM 11062 O O . SER A 1 21 ? -18.238 -17.601 -8.265 1.00 4.34 21 SER A O 7
ATOM 11070 N N . SER A 1 22 ? -18.636 -17.068 -6.170 1.00 12.23 22 SER A N 7
ATOM 11071 C CA . SER A 1 22 ? -20.057 -17.504 -6.275 1.00 13.33 22 SER A CA 7
ATOM 11072 C C . SER A 1 22 ? -20.710 -16.908 -7.526 1.00 74.04 22 SER A C 7
ATOM 11073 O O . SER A 1 22 ? -21.434 -17.576 -8.236 1.00 71.40 22 SER A O 7
ATOM 11081 N N . LYS A 1 23 ? -20.458 -15.658 -7.806 1.00 1.12 23 LYS A N 7
ATOM 11082 C CA . LYS A 1 23 ? -21.067 -15.033 -9.016 1.00 31.05 23 LYS A CA 7
ATOM 11083 C C . LYS A 1 23 ? -20.102 -14.009 -9.630 1.00 64.31 23 LYS A C 7
ATOM 11084 O O . LYS A 1 23 ? -20.063 -12.858 -9.241 1.00 73.51 23 LYS A O 7
ATOM 11103 N N . ARG A 1 24 ? -19.328 -14.419 -10.597 1.00 12.13 24 ARG A N 7
ATOM 11104 C CA . ARG A 1 24 ? -18.373 -13.472 -11.239 1.00 32.03 24 ARG A CA 7
ATOM 11105 C C . ARG A 1 24 ? -18.028 -13.951 -12.650 1.00 12.03 24 ARG A C 7
ATOM 11106 O O . ARG A 1 24 ? -18.417 -15.025 -13.062 1.00 20.41 24 ARG A O 7
ATOM 11127 N N . ASP A 1 25 ? -17.301 -13.165 -13.394 1.00 5.42 25 ASP A N 7
ATOM 11128 C CA . ASP A 1 25 ? -16.935 -13.581 -14.777 1.00 14.12 25 ASP A CA 7
ATOM 11129 C C . ASP A 1 25 ? -15.925 -14.727 -14.731 1.00 70.15 25 ASP A C 7
ATOM 11130 O O . ASP A 1 25 ? -16.191 -15.823 -15.183 1.00 24.30 25 ASP A O 7
ATOM 11139 N N . GLN A 1 26 ? -14.766 -14.481 -14.187 1.00 23.15 26 GLN A N 7
ATOM 11140 C CA . GLN A 1 26 ? -13.735 -15.556 -14.108 1.00 32.41 26 GLN A CA 7
ATOM 11141 C C . GLN A 1 26 ? -12.797 -15.303 -12.925 1.00 33.32 26 GLN A C 7
ATOM 11142 O O . GLN A 1 26 ? -11.597 -15.464 -13.027 1.00 3.31 26 GLN A O 7
ATOM 11156 N N . THR A 1 27 ? -13.335 -14.906 -11.803 1.00 34.13 27 THR A N 7
ATOM 11157 C CA . THR A 1 27 ? -12.472 -14.642 -10.614 1.00 53.02 27 THR A CA 7
ATOM 11158 C C . THR A 1 27 ? -12.207 -15.943 -9.858 1.00 10.50 27 THR A C 7
ATOM 11159 O O . THR A 1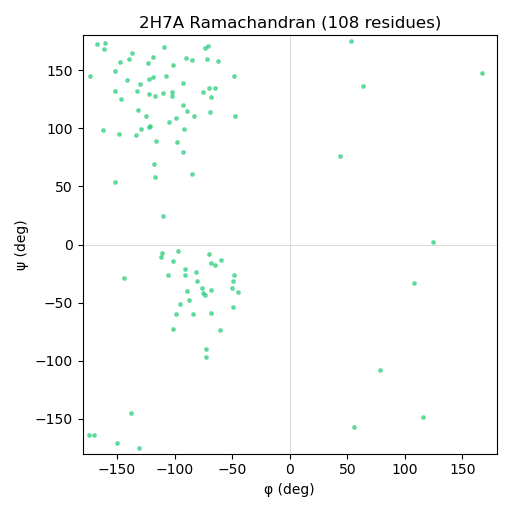 27 ? -13.116 -16.684 -9.540 1.00 24.40 27 THR A O 7
ATOM 11170 N N . TYR A 1 28 ? -10.967 -16.231 -9.567 1.00 15.41 28 TYR A N 7
ATOM 11171 C CA . TYR A 1 28 ? -10.653 -17.491 -8.831 1.00 12.42 28 TYR A CA 7
ATOM 11172 C C . TYR A 1 28 ? -9.530 -17.259 -7.819 1.00 75.30 28 TYR A C 7
ATOM 11173 O O . TYR A 1 28 ? -8.596 -16.520 -8.066 1.00 35.03 28 TYR A O 7
ATOM 11191 N N . LEU A 1 29 ? -9.606 -17.894 -6.682 1.00 35.10 29 LEU A N 7
ATOM 11192 C CA . LEU A 1 29 ? -8.541 -17.723 -5.652 1.00 73.13 29 LEU A CA 7
ATOM 11193 C C . LEU A 1 29 ? -7.640 -18.961 -5.625 1.00 60.03 29 LEU A C 7
ATOM 11194 O O . LEU A 1 29 ? -8.063 -20.051 -5.958 1.00 73.23 29 LEU A O 7
ATOM 11210 N N . TYR A 1 30 ? -6.408 -18.808 -5.230 1.00 63.43 30 TYR A N 7
ATOM 11211 C CA . TYR A 1 30 ? -5.494 -19.985 -5.181 1.00 1.04 30 TYR A CA 7
ATOM 11212 C C . TYR A 1 30 ? -4.862 -20.104 -3.794 1.00 63.31 30 TYR A C 7
ATOM 11213 O O . TYR A 1 30 ? -4.447 -19.127 -3.200 1.00 73.32 30 TYR A O 7
ATOM 11231 N N . VAL A 1 31 ? -4.785 -21.297 -3.273 1.00 4.21 31 VAL A N 7
ATOM 11232 C CA . VAL A 1 31 ? -4.183 -21.494 -1.924 1.00 75.40 31 VAL A CA 7
ATOM 11233 C C . VAL A 1 31 ? -3.453 -22.833 -1.862 1.00 73.41 31 VAL A C 7
ATOM 11234 O O . VAL A 1 31 ? -3.780 -23.763 -2.569 1.00 63.50 31 VAL A O 7
ATOM 11247 N N . GLU A 1 32 ? -2.471 -22.937 -1.014 1.00 51.33 32 GLU A N 7
ATOM 11248 C CA . GLU A 1 32 ? -1.727 -24.225 -0.905 1.00 25.42 32 GLU A CA 7
ATOM 11249 C C . GLU A 1 32 ? -2.673 -25.318 -0.406 1.00 2.13 32 GLU A C 7
ATOM 11250 O O . GLU A 1 32 ? -2.366 -26.491 -0.456 1.00 12.30 32 GLU A O 7
ATOM 11262 N N . LYS A 1 33 ? -3.826 -24.934 0.071 1.00 22.31 33 LYS A N 7
ATOM 11263 C CA . LYS A 1 33 ? -4.807 -25.938 0.572 1.00 74.33 33 LYS A CA 7
ATOM 11264 C C . LYS A 1 33 ? -6.203 -25.314 0.632 1.00 11.41 33 LYS A C 7
ATOM 11265 O O . LYS A 1 33 ? -6.352 -24.110 0.715 1.00 62.03 33 LYS A O 7
ATOM 11284 N N . LYS A 1 34 ? -7.227 -26.119 0.588 1.00 42.01 34 LYS A N 7
ATOM 11285 C CA . LYS A 1 34 ? -8.613 -25.567 0.641 1.00 30.33 34 LYS A CA 7
ATOM 11286 C C . LYS A 1 34 ? -9.030 -25.331 2.094 1.00 52.52 34 LYS A C 7
ATOM 11287 O O . LYS A 1 34 ? -9.983 -25.910 2.577 1.00 32.22 34 LYS A O 7
ATOM 11306 N N . ASP A 1 35 ? -8.323 -24.487 2.800 1.00 51.31 35 ASP A N 7
ATOM 11307 C CA . ASP A 1 35 ? -8.688 -24.231 4.223 1.00 44.12 35 ASP A CA 7
ATOM 11308 C C . ASP A 1 35 ? -9.477 -22.926 4.355 1.00 72.30 35 ASP A C 7
ATOM 11309 O O . ASP A 1 35 ? -10.664 -22.932 4.616 1.00 44.15 35 ASP A O 7
ATOM 11318 N N . ASP A 1 36 ? -8.827 -21.805 4.189 1.00 53.41 36 ASP A N 7
ATOM 11319 C CA . ASP A 1 36 ? -9.542 -20.505 4.316 1.00 22.23 36 ASP A CA 7
ATOM 11320 C C . ASP A 1 36 ? -8.685 -19.363 3.772 1.00 73.23 36 ASP A C 7
ATOM 11321 O O . ASP A 1 36 ? -7.530 -19.540 3.438 1.00 53.05 36 ASP A O 7
ATOM 11330 N N . PHE A 1 37 ? -9.242 -18.190 3.700 1.00 21.15 37 PHE A N 7
ATOM 11331 C CA . PHE A 1 37 ? -8.474 -17.018 3.195 1.00 64.05 37 PHE A CA 7
ATOM 11332 C C . PHE A 1 37 ? -8.448 -15.924 4.266 1.00 10.40 37 PHE A C 7
ATOM 11333 O O . PHE A 1 37 ? -9.411 -15.209 4.463 1.00 20.05 37 PHE A O 7
ATOM 11350 N N . SER A 1 38 ? -7.355 -15.796 4.969 1.00 2.42 38 SER A N 7
ATOM 11351 C CA . SER A 1 38 ? -7.270 -14.762 6.039 1.00 14.33 38 SER A CA 7
ATOM 11352 C C . SER A 1 38 ? -6.289 -13.654 5.642 1.00 72.41 38 SER A C 7
ATOM 11353 O O . SER A 1 38 ? -6.158 -12.660 6.329 1.00 3.13 38 SER A O 7
ATOM 11361 N N . ARG A 1 39 ? -5.600 -13.814 4.548 1.00 45.41 39 ARG A N 7
ATOM 11362 C CA . ARG A 1 39 ? -4.632 -12.760 4.129 1.00 5.41 39 ARG A CA 7
ATOM 11363 C C . ARG A 1 39 ? -5.287 -11.813 3.125 1.00 23.24 39 ARG A C 7
ATOM 11364 O O . ARG A 1 39 ? -4.874 -10.681 2.965 1.00 75.52 39 ARG A O 7
ATOM 11385 N N . VAL A 1 40 ? -6.311 -12.261 2.452 1.00 43.05 40 VAL A N 7
ATOM 11386 C CA . VAL A 1 40 ? -6.990 -11.380 1.467 1.00 0.43 40 VAL A CA 7
ATOM 11387 C C . VAL A 1 40 ? -7.648 -10.204 2.195 1.00 1.14 40 VAL A C 7
ATOM 11388 O O . VAL A 1 40 ? -8.326 -10.389 3.184 1.00 23.13 40 VAL A O 7
ATOM 11401 N N . PRO A 1 41 ? -7.418 -9.029 1.676 1.00 31.42 41 PRO A N 7
ATOM 11402 C CA . PRO A 1 41 ? -7.989 -7.800 2.283 1.00 42.05 41 PRO A CA 7
ATOM 11403 C C . PRO A 1 41 ? -9.501 -7.739 2.068 1.00 12.33 41 PRO A C 7
ATOM 11404 O O . PRO A 1 41 ? -10.010 -8.164 1.049 1.00 73.30 41 PRO A O 7
ATOM 11415 N N . GLU A 1 42 ? -10.226 -7.209 3.014 1.00 11.05 42 GLU A N 7
ATOM 11416 C CA . GLU A 1 42 ? -11.704 -7.115 2.852 1.00 71.40 42 GLU A CA 7
ATOM 11417 C C . GLU A 1 42 ? -12.037 -6.199 1.673 1.00 52.03 42 GLU A C 7
ATOM 11418 O O . GLU A 1 42 ? -13.129 -6.226 1.143 1.00 11.52 42 GLU A O 7
ATOM 11430 N N . GLU A 1 43 ? -11.099 -5.394 1.255 1.00 34.40 43 GLU A N 7
ATOM 11431 C CA . GLU A 1 43 ? -11.358 -4.482 0.105 1.00 22.21 43 GLU A CA 7
ATOM 11432 C C . GLU A 1 43 ? -11.428 -5.294 -1.186 1.00 54.13 43 GLU A C 7
ATOM 11433 O O . GLU A 1 43 ? -12.230 -5.028 -2.059 1.00 1.32 43 GLU A O 7
ATOM 11445 N N . LEU A 1 44 ? -10.593 -6.289 -1.306 1.00 11.52 44 LEU A N 7
ATOM 11446 C CA . LEU A 1 44 ? -10.607 -7.131 -2.535 1.00 32.43 44 LEU A CA 7
ATOM 11447 C C . LEU A 1 44 ? -11.574 -8.301 -2.351 1.00 11.13 44 LEU A C 7
ATOM 11448 O O . LEU A 1 44 ? -12.419 -8.556 -3.186 1.00 42.03 44 LEU A O 7
ATOM 11464 N N . MET A 1 45 ? -11.459 -9.013 -1.261 1.00 1.22 45 MET A N 7
ATOM 11465 C CA . MET A 1 45 ? -12.376 -10.161 -1.026 1.00 54.22 45 MET A CA 7
ATOM 11466 C C . MET A 1 45 ? -13.829 -9.697 -1.136 1.00 70.50 45 MET A C 7
ATOM 11467 O O . MET A 1 45 ? -14.723 -10.478 -1.398 1.00 74.33 45 MET A O 7
ATOM 11481 N N . LYS A 1 46 ? -14.068 -8.428 -0.944 1.00 41.34 46 LYS A N 7
ATOM 11482 C CA . LYS A 1 46 ? -15.463 -7.913 -1.045 1.00 11.14 46 LYS A CA 7
ATOM 11483 C C . LYS A 1 46 ? -16.097 -8.397 -2.350 1.00 64.33 46 LYS A C 7
ATOM 11484 O O . LYS A 1 46 ? -17.244 -8.797 -2.384 1.00 64.12 46 LYS A O 7
ATOM 11503 N N . GLY A 1 47 ? -15.354 -8.370 -3.422 1.00 63.22 47 GLY A N 7
ATOM 11504 C CA . GLY A 1 47 ? -15.907 -8.839 -4.722 1.00 44.35 47 GLY A CA 7
ATOM 11505 C C . GLY A 1 47 ? -16.107 -10.352 -4.659 1.00 11.24 47 GLY A C 7
ATOM 11506 O O . GLY A 1 47 ? -17.095 -10.882 -5.126 1.00 43.21 47 GLY A O 7
ATOM 11510 N N . PHE A 1 48 ? -15.170 -11.051 -4.073 1.00 75.14 48 PHE A N 7
ATOM 11511 C CA . PHE A 1 48 ? -15.299 -12.532 -3.964 1.00 43.10 48 PHE A CA 7
ATOM 11512 C C . PHE A 1 48 ? -16.391 -12.886 -2.950 1.00 43.03 48 PHE A C 7
ATOM 11513 O O . PHE A 1 48 ? -17.339 -13.581 -3.260 1.00 74.40 48 PHE A O 7
ATOM 11530 N N . GLY A 1 49 ? -16.267 -12.408 -1.741 1.00 20.12 49 GLY A N 7
ATOM 11531 C CA . GLY A 1 49 ? -17.294 -12.707 -0.706 1.00 11.10 49 GLY A CA 7
ATOM 11532 C C . GLY A 1 49 ? -17.165 -14.162 -0.257 1.00 64.52 49 GLY A C 7
ATOM 11533 O O . GLY A 1 49 ? -16.251 -14.524 0.457 1.00 30.42 49 GLY A O 7
ATOM 11537 N N . GLN A 1 50 ? -18.075 -14.999 -0.669 1.00 2.13 50 GLN A N 7
ATOM 11538 C CA . GLN A 1 50 ? -18.009 -16.433 -0.266 1.00 41.40 50 GLN A CA 7
ATOM 11539 C C . GLN A 1 50 ? -17.438 -17.273 -1.408 1.00 72.12 50 GLN A C 7
ATOM 11540 O O . GLN A 1 50 ? -18.105 -17.528 -2.391 1.00 43.30 50 GLN A O 7
ATOM 11554 N N . PRO A 1 51 ? -16.207 -17.676 -1.240 1.00 62.31 51 PRO A N 7
ATOM 11555 C CA . PRO A 1 51 ? -15.525 -18.495 -2.270 1.00 55.40 51 PRO A CA 7
ATOM 11556 C C . PRO A 1 51 ? -16.045 -19.935 -2.241 1.00 11.11 51 PRO A C 7
ATOM 11557 O O . PRO A 1 51 ? -16.588 -20.390 -1.254 1.00 23.40 51 PRO A O 7
ATOM 11568 N N . GLN A 1 52 ? -15.877 -20.653 -3.317 1.00 24.51 52 GLN A N 7
ATOM 11569 C CA . GLN A 1 52 ? -16.358 -22.066 -3.354 1.00 51.31 52 GLN A CA 7
ATOM 11570 C C . GLN A 1 52 ? -15.272 -22.975 -3.934 1.00 53.04 52 GLN A C 7
ATOM 11571 O O . GLN A 1 52 ? -14.339 -22.516 -4.564 1.00 74.24 52 GLN A O 7
ATOM 11585 N N . LEU A 1 53 ? -15.382 -24.259 -3.730 1.00 30.51 53 LEU A N 7
ATOM 11586 C CA . LEU A 1 53 ? -14.353 -25.192 -4.272 1.00 34.51 53 LEU A CA 7
ATOM 11587 C C . LEU A 1 53 ? -14.774 -25.688 -5.659 1.00 51.21 53 LEU A C 7
ATOM 11588 O O . LEU A 1 53 ? -15.627 -26.543 -5.790 1.00 13.15 53 LEU A O 7
ATOM 11604 N N . ALA A 1 54 ? -14.184 -25.152 -6.695 1.00 50.23 54 ALA A N 7
ATOM 11605 C CA . ALA A 1 54 ? -14.555 -25.590 -8.070 1.00 31.21 54 ALA A CA 7
ATOM 11606 C C . ALA A 1 54 ? -13.601 -26.684 -8.557 1.00 33.22 54 ALA A C 7
ATOM 11607 O O . ALA A 1 54 ? -14.020 -27.738 -8.991 1.00 50.03 54 ALA A O 7
ATOM 11614 N N . MET A 1 55 ? -12.320 -26.440 -8.489 1.00 11.30 55 MET A N 7
ATOM 11615 C CA . MET A 1 55 ? -11.343 -27.465 -8.951 1.00 22.25 55 MET A CA 7
ATOM 11616 C C . MET A 1 55 ? -10.103 -27.458 -8.053 1.00 72.14 55 MET A C 7
ATOM 11617 O O . MET A 1 55 ? -9.625 -26.416 -7.649 1.00 52.00 55 MET A O 7
ATOM 11631 N N . ILE A 1 56 ? -9.580 -28.610 -7.740 1.00 52.50 56 ILE A N 7
ATOM 11632 C CA . ILE A 1 56 ? -8.372 -28.667 -6.871 1.00 34.34 56 ILE A CA 7
ATOM 11633 C C . ILE A 1 56 ? -7.160 -29.130 -7.684 1.00 72.23 56 ILE A C 7
ATOM 11634 O O . ILE A 1 56 ? -7.220 -30.103 -8.408 1.00 73.12 56 ILE A O 7
ATOM 11650 N N . LEU A 1 57 ? -6.060 -28.437 -7.570 1.00 14.04 57 LEU A N 7
ATOM 11651 C CA . LEU A 1 57 ? -4.845 -28.831 -8.338 1.00 1.14 57 LEU A CA 7
ATOM 11652 C C . LEU A 1 57 ? -3.907 -29.664 -7.455 1.00 31.14 57 LEU A C 7
ATOM 11653 O O . LEU A 1 57 ? -3.466 -29.209 -6.418 1.00 13.25 57 LEU A O 7
ATOM 11669 N N . PRO A 1 58 ? -3.634 -30.861 -7.901 1.00 63.11 58 PRO A N 7
ATOM 11670 C CA . PRO A 1 58 ? -2.738 -31.772 -7.147 1.00 52.12 58 PRO A CA 7
ATOM 11671 C C . PRO A 1 58 ? -1.280 -31.324 -7.287 1.00 34.31 58 PRO A C 7
ATOM 11672 O O . PRO A 1 58 ? -0.993 -30.281 -7.843 1.00 21.43 58 PRO A O 7
ATOM 11683 N N . LEU A 1 59 ? -0.357 -32.101 -6.791 1.00 55.14 59 LEU A N 7
ATOM 11684 C CA . LEU A 1 59 ? 1.080 -31.717 -6.904 1.00 72.14 59 LEU A CA 7
ATOM 11685 C C . LEU A 1 59 ? 1.827 -32.715 -7.788 1.00 25.31 59 LEU A C 7
ATOM 11686 O O . LEU A 1 59 ? 2.877 -33.214 -7.435 1.00 71.41 59 LEU A O 7
ATOM 11702 N N . ASP A 1 60 ? 1.292 -33.002 -8.934 1.00 24.12 60 ASP A N 7
ATOM 11703 C CA . ASP A 1 60 ? 1.959 -33.964 -9.854 1.00 73.31 60 ASP A CA 7
ATOM 11704 C C . ASP A 1 60 ? 2.155 -33.318 -11.226 1.00 52.11 60 ASP A C 7
ATOM 11705 O O . ASP A 1 60 ? 3.267 -33.115 -11.675 1.00 61.23 60 ASP A O 7
ATOM 11714 N N . GLY A 1 61 ? 1.087 -32.979 -11.893 1.00 54.11 61 GLY A N 7
ATOM 11715 C CA . GLY A 1 61 ? 1.215 -32.333 -13.228 1.00 51.40 61 GLY A CA 7
ATOM 11716 C C . GLY A 1 61 ? 1.243 -30.814 -13.045 1.00 35.25 61 GLY A C 7
ATOM 11717 O O . GLY A 1 61 ? 0.230 -30.191 -12.794 1.00 4.14 61 GLY A O 7
ATOM 11721 N N . ARG A 1 62 ? 2.395 -30.211 -13.158 1.00 72.43 62 ARG A N 7
ATOM 11722 C CA . ARG A 1 62 ? 2.483 -28.734 -12.978 1.00 1.20 62 ARG A CA 7
ATOM 11723 C C . ARG A 1 62 ? 2.281 -28.018 -14.316 1.00 44.42 62 ARG A C 7
ATOM 11724 O O . ARG A 1 62 ? 3.197 -27.881 -15.102 1.00 22.21 62 ARG A O 7
ATOM 11745 N N . LYS A 1 63 ? 1.088 -27.556 -14.576 1.00 74.04 63 LYS A N 7
ATOM 11746 C CA . LYS A 1 63 ? 0.828 -26.843 -15.858 1.00 61.23 63 LYS A CA 7
ATOM 11747 C C . LYS A 1 63 ? 0.198 -25.476 -15.577 1.00 74.13 63 LYS A C 7
ATOM 11748 O O . LYS A 1 63 ? -0.393 -25.258 -14.538 1.00 71.22 63 LYS A O 7
ATOM 11767 N N . LYS A 1 64 ? 0.323 -24.553 -16.490 1.00 71.12 64 LYS A N 7
ATOM 11768 C CA . LYS A 1 64 ? -0.268 -23.203 -16.263 1.00 14.41 64 LYS A CA 7
ATOM 11769 C C . LYS A 1 64 ? -1.772 -23.231 -16.545 1.00 44.22 64 LYS A C 7
ATOM 11770 O O . LYS A 1 64 ? -2.249 -24.015 -17.340 1.00 75.34 64 LYS A O 7
ATOM 11789 N N . LEU A 1 65 ? -2.520 -22.380 -15.900 1.00 44.41 65 LEU A N 7
ATOM 11790 C CA . LEU A 1 65 ? -3.993 -22.358 -16.134 1.00 14.14 65 LEU A CA 7
ATOM 11791 C C . LEU A 1 65 ? -4.361 -21.174 -17.032 1.00 43.43 65 LEU A C 7
ATOM 11792 O O . LEU A 1 65 ? -3.896 -20.068 -16.840 1.00 72.31 65 LEU A O 7
ATOM 11808 N N . VAL A 1 66 ? -5.191 -21.397 -18.013 1.00 41.13 66 VAL A N 7
ATOM 11809 C CA . VAL A 1 66 ? -5.585 -20.283 -18.923 1.00 44.03 66 VAL A CA 7
ATOM 11810 C C . VAL A 1 66 ? -6.017 -19.063 -18.107 1.00 32.25 66 VAL A C 7
ATOM 11811 O O . VAL A 1 66 ? -6.003 -17.946 -18.590 1.00 73.31 66 VAL A O 7
ATOM 11824 N N . ASN A 1 67 ? -6.398 -19.264 -16.876 1.00 45.01 67 ASN A N 7
ATOM 11825 C CA . ASN A 1 67 ? -6.833 -18.115 -16.029 1.00 40.33 67 ASN A CA 7
ATOM 11826 C C . ASN A 1 67 ? -5.630 -17.506 -15.305 1.00 2.11 67 ASN A C 7
ATOM 11827 O O . ASN A 1 67 ? -5.274 -16.365 -15.524 1.00 63.24 67 ASN A O 7
ATOM 11838 N N . ALA A 1 68 ? -4.999 -18.259 -14.444 1.00 12.25 68 ALA A N 7
ATOM 11839 C CA . ALA A 1 68 ? -3.818 -17.719 -13.708 1.00 2.32 68 ALA A CA 7
ATOM 11840 C C . ALA A 1 68 ? -2.617 -18.644 -13.884 1.00 1.21 68 ALA A C 7
ATOM 11841 O O . ALA A 1 68 ? -2.761 -19.818 -14.167 1.00 43.31 68 ALA A O 7
ATOM 11848 N N . ASP A 1 69 ? -1.431 -18.130 -13.717 1.00 41.02 69 ASP A N 7
ATOM 11849 C CA . ASP A 1 69 ? -0.226 -18.988 -13.872 1.00 11.23 69 ASP A CA 7
ATOM 11850 C C . ASP A 1 69 ? 0.159 -19.586 -12.520 1.00 41.11 69 ASP A C 7
ATOM 11851 O O . ASP A 1 69 ? 0.611 -18.895 -11.627 1.00 62.13 69 ASP A O 7
ATOM 11860 N N . ILE A 1 70 ? -0.021 -20.865 -12.362 1.00 53.33 70 ILE A N 7
ATOM 11861 C CA . ILE A 1 70 ? 0.329 -21.514 -11.066 1.00 72.33 70 ILE A CA 7
ATOM 11862 C C . ILE A 1 70 ? 1.715 -21.049 -10.599 1.00 62.22 70 ILE A C 7
ATOM 11863 O O . ILE A 1 70 ? 1.963 -20.890 -9.421 1.00 2.13 70 ILE A O 7
ATOM 11879 N N . GLU A 1 71 ? 2.617 -20.834 -11.517 1.00 41.13 71 GLU A N 7
ATOM 11880 C CA . GLU A 1 71 ? 3.985 -20.382 -11.132 1.00 10.02 71 GLU A CA 7
ATOM 11881 C C . GLU A 1 71 ? 3.928 -18.971 -10.545 1.00 2.52 71 GLU A C 7
ATOM 11882 O O . GLU A 1 71 ? 4.460 -18.707 -9.486 1.00 31.03 71 GLU A O 7
ATOM 11894 N N . LYS A 1 72 ? 3.282 -18.062 -11.222 1.00 24.33 72 LYS A N 7
ATOM 11895 C CA . LYS A 1 72 ? 3.187 -16.670 -10.696 1.00 12.24 72 LYS A CA 7
ATOM 11896 C C . LYS A 1 72 ? 2.499 -16.676 -9.332 1.00 22.02 72 LYS A C 7
ATOM 11897 O O . LYS A 1 72 ? 2.578 -15.726 -8.578 1.00 14.52 72 LYS A O 7
ATOM 11916 N N . VAL A 1 73 ? 1.824 -17.744 -9.007 1.00 33.12 73 VAL A N 7
ATOM 11917 C CA . VAL A 1 73 ? 1.131 -17.823 -7.691 1.00 44.51 73 VAL A CA 7
ATOM 11918 C C . VAL A 1 73 ? 2.092 -18.354 -6.624 1.00 23.22 73 VAL A C 7
ATOM 11919 O O . VAL A 1 73 ? 1.898 -18.155 -5.441 1.00 53.31 73 VAL A O 7
ATOM 11932 N N . LYS A 1 74 ? 3.126 -19.031 -7.040 1.00 63.31 74 LYS A N 7
ATOM 11933 C CA . LYS A 1 74 ? 4.105 -19.586 -6.061 1.00 52.20 74 LYS A CA 7
ATOM 11934 C C . LYS A 1 74 ? 4.516 -18.516 -5.043 1.00 60.04 74 LYS A C 7
ATOM 11935 O O . LYS A 1 74 ? 4.466 -18.729 -3.850 1.00 42.52 74 LYS A O 7
ATOM 11954 N N . GLN A 1 75 ? 4.934 -17.372 -5.508 1.00 53.52 75 GLN A N 7
ATOM 11955 C CA . GLN A 1 75 ? 5.365 -16.295 -4.565 1.00 33.14 75 GLN A CA 7
ATOM 11956 C C . GLN A 1 75 ? 4.194 -15.810 -3.706 1.00 62.03 75 GLN A C 7
ATOM 11957 O O . GLN A 1 75 ? 4.376 -15.105 -2.735 1.00 72.00 75 GLN A O 7
ATOM 11971 N N . ALA A 1 76 ? 2.991 -16.178 -4.055 1.00 32.13 76 ALA A N 7
ATOM 11972 C CA . ALA A 1 76 ? 1.818 -15.726 -3.252 1.00 32.43 76 ALA A CA 7
ATOM 11973 C C . ALA A 1 76 ? 1.473 -16.761 -2.182 1.00 12.42 76 ALA A C 7
ATOM 11974 O O . ALA A 1 76 ? 1.200 -16.427 -1.047 1.00 42.40 76 ALA A O 7
ATOM 11981 N N . LEU A 1 77 ? 1.483 -18.017 -2.535 1.00 22.42 77 LEU A N 7
ATOM 11982 C CA . LEU A 1 77 ? 1.151 -19.067 -1.531 1.00 34.41 77 LEU A CA 7
ATOM 11983 C C . LEU A 1 77 ? 2.361 -19.340 -0.635 1.00 52.11 77 LEU A C 7
ATOM 11984 O O . LEU A 1 77 ? 2.230 -19.829 0.470 1.00 1.05 77 LEU A O 7
ATOM 12000 N N . THR A 1 78 ? 3.539 -19.024 -1.098 1.00 43.32 78 THR A N 7
ATOM 12001 C CA . THR A 1 78 ? 4.755 -19.262 -0.271 1.00 10.50 78 THR A CA 7
ATOM 12002 C C . THR A 1 78 ? 4.991 -18.076 0.669 1.00 64.42 78 THR A C 7
ATOM 12003 O O . THR A 1 78 ? 5.501 -18.226 1.761 1.00 21.10 78 THR A O 7
ATOM 12014 N N . GLU A 1 79 ? 4.623 -16.895 0.249 1.00 11.41 79 GLU A N 7
ATOM 12015 C CA . GLU A 1 79 ? 4.827 -15.697 1.113 1.00 51.34 79 GLU A CA 7
ATOM 12016 C C . GLU A 1 79 ? 3.544 -15.377 1.887 1.00 74.34 79 GLU A C 7
ATOM 12017 O O . GLU A 1 79 ? 3.565 -15.172 3.085 1.00 55.50 79 GLU A O 7
ATOM 12029 N N . GLN A 1 80 ? 2.433 -15.328 1.209 1.00 62.15 80 GLN A N 7
ATOM 12030 C CA . GLN A 1 80 ? 1.145 -15.016 1.900 1.00 14.05 80 GLN A CA 7
ATOM 12031 C C . GLN A 1 80 ? 0.350 -16.304 2.107 1.00 62.23 80 GLN A C 7
ATOM 12032 O O . GLN A 1 80 ? -0.095 -16.607 3.196 1.00 71.52 80 GLN A O 7
ATOM 12046 N N . GLY A 1 81 ? 0.168 -17.065 1.061 1.00 70.02 81 GLY A N 7
ATOM 12047 C CA . GLY A 1 81 ? -0.598 -18.332 1.188 1.00 14.02 81 GLY A CA 7
ATOM 12048 C C . GLY A 1 81 ? -1.857 -18.260 0.324 1.00 44.31 81 GLY A C 7
ATOM 12049 O O . GLY A 1 81 ? -2.677 -19.158 0.334 1.00 33.52 81 GLY A O 7
ATOM 12053 N N . TYR A 1 82 ? -2.026 -17.199 -0.422 1.00 32.10 82 TYR A N 7
ATOM 12054 C CA . TYR A 1 82 ? -3.246 -17.080 -1.277 1.00 54.04 82 TYR A CA 7
ATOM 12055 C C . TYR A 1 82 ? -2.956 -16.213 -2.507 1.00 4.21 82 TYR A C 7
ATOM 12056 O O . TYR A 1 82 ? -2.171 -15.287 -2.460 1.00 24.10 82 TYR A O 7
ATOM 12074 N N . TYR A 1 83 ? -3.604 -16.501 -3.602 1.00 73.14 83 TYR A N 7
ATOM 12075 C CA . TYR A 1 83 ? -3.394 -15.692 -4.837 1.00 41.22 83 TYR A CA 7
ATOM 12076 C C . TYR A 1 83 ? -4.714 -15.578 -5.602 1.00 63.21 83 TYR A C 7
ATOM 12077 O O . TYR A 1 83 ? -5.356 -16.565 -5.901 1.00 50.01 83 TYR A O 7
ATOM 12095 N N . LEU A 1 84 ? -5.135 -14.383 -5.905 1.00 63.30 84 LEU A N 7
ATOM 12096 C CA . LEU A 1 84 ? -6.426 -14.213 -6.631 1.00 3.33 84 LEU A CA 7
ATOM 12097 C C . LEU A 1 84 ? -6.187 -13.866 -8.101 1.00 54.23 84 LEU A C 7
ATOM 12098 O O . LEU A 1 84 ? -5.408 -12.991 -8.426 1.00 3.22 84 LEU A O 7
ATOM 12114 N N . GLN A 1 85 ? -6.859 -14.545 -8.990 1.00 14.40 85 GLN A N 7
ATOM 12115 C CA . GLN A 1 85 ? -6.681 -14.256 -10.440 1.00 11.20 85 GLN A CA 7
ATOM 12116 C C . GLN A 1 85 ? -7.915 -13.524 -10.982 1.00 60.24 85 GLN A C 7
ATOM 12117 O O . GLN A 1 85 ? -9.038 -13.956 -10.794 1.00 75.24 85 GLN A O 7
ATOM 12131 N N . LEU A 1 86 ? -7.710 -12.416 -11.650 1.00 64.41 86 LEU A N 7
ATOM 12132 C CA . LEU A 1 86 ? -8.864 -11.647 -12.202 1.00 33.51 86 LEU A CA 7
ATOM 12133 C C . LEU A 1 86 ? -8.720 -11.484 -13.721 1.00 71.22 86 LEU A C 7
ATOM 12134 O O . LEU A 1 86 ? -7.684 -11.077 -14.207 1.00 71.13 86 LEU A O 7
ATOM 12150 N N . PRO A 1 87 ? -9.774 -11.817 -14.420 1.00 33.20 87 PRO A N 7
ATOM 12151 C CA . PRO A 1 87 ? -9.780 -11.715 -15.905 1.00 11.22 87 PRO A CA 7
ATOM 12152 C C . PRO A 1 87 ? -9.837 -10.252 -16.357 1.00 10.24 87 PRO A C 7
ATOM 12153 O O . PRO A 1 87 ? -9.981 -9.354 -15.549 1.00 54.22 87 PRO A O 7
ATOM 12164 N N . PRO A 1 88 ? -9.733 -10.068 -17.647 1.00 12.51 88 PRO A N 7
ATOM 12165 C CA . PRO A 1 88 ? -9.784 -8.705 -18.240 1.00 40.31 88 PRO A CA 7
ATOM 12166 C C . PRO A 1 88 ? -11.205 -8.142 -18.149 1.00 24.32 88 PRO A C 7
ATOM 12167 O O . PRO A 1 88 ? -12.115 -8.824 -17.716 1.00 33.01 88 PRO A O 7
ATOM 12178 N N . PRO A 1 89 ? -11.355 -6.911 -18.565 1.00 24.32 89 PRO A N 7
ATOM 12179 C CA . PRO A 1 89 ? -12.684 -6.254 -18.529 1.00 45.13 89 PRO A CA 7
ATOM 12180 C C . PRO A 1 89 ? -13.618 -6.881 -19.569 1.00 54.32 89 PRO A C 7
ATOM 12181 O O . PRO A 1 89 ? -13.170 -7.553 -20.480 1.00 31.12 89 PRO A O 7
ATOM 12192 N N . PRO A 1 90 ? -14.889 -6.648 -19.393 1.00 23.22 90 PRO A N 7
ATOM 12193 C CA . PRO A 1 90 ? -15.904 -7.205 -20.323 1.00 14.31 90 PRO A CA 7
ATOM 12194 C C . PRO A 1 90 ? -15.882 -6.470 -21.668 1.00 1.33 90 PRO A C 7
ATOM 12195 O O . PRO A 1 90 ? -15.469 -7.014 -22.673 1.00 44.13 90 PRO A O 7
ATOM 12206 N N . GLU A 1 91 ? -16.330 -5.245 -21.702 1.00 2.34 91 GLU A N 7
ATOM 12207 C CA . GLU A 1 91 ? -16.337 -4.491 -22.990 1.00 61.43 91 GLU A CA 7
ATOM 12208 C C . GLU A 1 91 ? -14.913 -4.068 -23.372 1.00 44.25 91 GLU A C 7
ATOM 12209 O O . GLU A 1 91 ? -14.164 -4.832 -23.947 1.00 23.14 91 GLU A O 7
ATOM 12221 N N . ASP A 1 92 ? -14.535 -2.858 -23.059 1.00 41.42 92 ASP A N 7
ATOM 12222 C CA . ASP A 1 92 ? -13.163 -2.389 -23.408 1.00 21.43 92 ASP A CA 7
ATOM 12223 C C . ASP A 1 92 ? -12.971 -0.944 -22.939 1.00 75.10 92 ASP A C 7
ATOM 12224 O O . ASP A 1 92 ? -12.244 -0.178 -23.539 1.00 23.42 92 ASP A O 7
ATOM 12233 N N . LEU A 1 93 ? -13.621 -0.571 -21.869 1.00 74.32 93 LEU A N 7
ATOM 12234 C CA . LEU A 1 93 ? -13.479 0.823 -21.358 1.00 21.40 93 LEU A CA 7
ATOM 12235 C C . LEU A 1 93 ? -12.392 0.885 -20.287 1.00 33.30 93 LEU A C 7
ATOM 12236 O O . LEU A 1 93 ? -12.167 -0.063 -19.560 1.00 13.22 93 LEU A O 7
ATOM 12252 N N . LEU A 1 94 ? -11.716 1.995 -20.180 1.00 22.25 94 LEU A N 7
ATOM 12253 C CA . LEU A 1 94 ? -10.644 2.114 -19.151 1.00 64.15 94 LEU A CA 7
ATOM 12254 C C . LEU A 1 94 ? -9.980 3.491 -19.234 1.00 10.01 94 LEU A C 7
ATOM 12255 O O . LEU A 1 94 ? -8.812 3.645 -18.931 1.00 45.50 94 LEU A O 7
ATOM 12271 N N . LYS A 1 95 ? -10.711 4.491 -19.641 1.00 64.23 95 LYS A N 7
ATOM 12272 C CA . LYS A 1 95 ? -10.118 5.855 -19.741 1.00 42.30 95 LYS A CA 7
ATOM 12273 C C . LYS A 1 95 ? -10.884 6.834 -18.847 1.00 32.32 95 LYS A C 7
ATOM 12274 O O . LYS A 1 95 ? -11.520 7.754 -19.321 1.00 34.42 95 LYS A O 7
ATOM 12293 N N . GLN A 1 96 ? -10.835 6.640 -17.557 1.00 40.50 96 GLN A N 7
ATOM 12294 C CA . GLN A 1 96 ? -11.567 7.560 -16.640 1.00 42.15 96 GLN A CA 7
ATOM 12295 C C . GLN A 1 96 ? -10.716 7.881 -15.406 1.00 1.10 96 GLN A C 7
ATOM 12296 O O . GLN A 1 96 ? -11.148 8.574 -14.505 1.00 42.41 96 GLN A O 7
ATOM 12310 N N . HIS A 1 97 ? -9.507 7.385 -15.354 1.00 11.33 97 HIS A N 7
ATOM 12311 C CA . HIS A 1 97 ? -8.634 7.669 -14.179 1.00 13.33 97 HIS A CA 7
ATOM 12312 C C . HIS A 1 97 ? -7.253 7.032 -14.377 1.00 4.52 97 HIS A C 7
ATOM 12313 O O . HIS A 1 97 ? -6.669 6.496 -13.458 1.00 60.11 97 HIS A O 7
ATOM 12327 N N . LEU A 1 98 ? -6.731 7.090 -15.571 1.00 3.15 98 LEU A N 7
ATOM 12328 C CA . LEU A 1 98 ? -5.389 6.493 -15.829 1.00 21.42 98 LEU A CA 7
ATOM 12329 C C . LEU A 1 98 ? -4.473 7.521 -16.496 1.00 51.51 98 LEU A C 7
ATOM 12330 O O . LEU A 1 98 ? -4.747 8.704 -16.494 1.00 64.21 98 LEU A O 7
ATOM 12346 N N . SER A 1 99 ? -3.387 7.078 -17.068 1.00 43.01 99 SER A N 7
ATOM 12347 C CA . SER A 1 99 ? -2.454 8.032 -17.733 1.00 12.20 99 SER A CA 7
ATOM 12348 C C . SER A 1 99 ? -1.818 8.959 -16.694 1.00 22.24 99 SER A C 7
ATOM 12349 O O . SER A 1 99 ? -1.932 8.745 -15.505 1.00 30.22 99 SER A O 7
ATOM 12357 N N . VAL A 1 100 ? -1.146 9.990 -17.137 1.00 42.13 100 VAL A N 7
ATOM 12358 C CA . VAL A 1 100 ? -0.504 10.927 -16.173 1.00 1.20 100 VAL A CA 7
ATOM 12359 C C . VAL A 1 100 ? 0.453 10.158 -15.252 1.00 52.11 100 VAL A C 7
ATOM 12360 O O . VAL A 1 100 ? 1.454 9.630 -15.695 1.00 54.30 100 VAL A O 7
ATOM 12373 N N . MET A 1 101 ? 0.164 10.084 -13.978 1.00 43.35 101 MET A N 7
ATOM 12374 C CA . MET A 1 101 ? 1.071 9.344 -13.053 1.00 12.23 101 MET A CA 7
ATOM 12375 C C . MET A 1 101 ? 0.453 9.264 -11.655 1.00 43.11 101 MET A C 7
ATOM 12376 O O . MET A 1 101 ? -0.437 10.018 -11.314 1.00 52.15 101 MET A O 7
ATOM 12390 N N . GLY A 1 102 ? 0.920 8.357 -10.842 1.00 72.40 102 GLY A N 7
ATOM 12391 C CA . GLY A 1 102 ? 0.363 8.230 -9.467 1.00 74.34 102 GLY A CA 7
ATOM 12392 C C . GLY A 1 102 ? 1.507 8.235 -8.452 1.00 41.41 102 GLY A C 7
ATOM 12393 O O . GLY A 1 102 ? 2.489 7.537 -8.608 1.00 25.15 102 GLY A O 7
ATOM 12397 N N . GLN A 1 103 ? 1.393 9.022 -7.420 1.00 74.11 103 GLN A N 7
ATOM 12398 C CA . GLN A 1 103 ? 2.481 9.071 -6.400 1.00 22.15 103 GLN A CA 7
ATOM 12399 C C . GLN A 1 103 ? 1.894 8.967 -4.990 1.00 41.51 103 GLN A C 7
ATOM 12400 O O . GLN A 1 103 ? 0.693 8.923 -4.806 1.00 1.42 103 GLN A O 7
ATOM 12414 N N . LYS A 1 104 ? 2.734 8.924 -3.992 1.00 34.33 104 LYS A N 7
ATOM 12415 C CA . LYS A 1 104 ? 2.230 8.819 -2.592 1.00 62.50 104 LYS A CA 7
ATOM 12416 C C . LYS A 1 104 ? 2.639 10.055 -1.786 1.00 12.42 104 LYS A C 7
ATOM 12417 O O . LYS A 1 104 ? 3.516 10.800 -2.177 1.00 71.32 104 LYS A O 7
ATOM 12436 N N . THR A 1 105 ? 2.012 10.277 -0.663 1.00 61.52 105 THR A N 7
ATOM 12437 C CA . THR A 1 105 ? 2.368 11.465 0.163 1.00 55.11 105 THR A CA 7
ATOM 12438 C C . THR A 1 105 ? 2.627 11.045 1.613 1.00 14.15 105 THR A C 7
ATOM 12439 O O . THR A 1 105 ? 2.178 10.008 2.060 1.00 74.13 105 THR A O 7
ATOM 12450 N N . ASP A 1 106 ? 3.347 11.846 2.352 1.00 3.22 106 ASP A N 7
ATOM 12451 C CA . ASP A 1 106 ? 3.632 11.496 3.773 1.00 21.52 106 ASP A CA 7
ATOM 12452 C C . ASP A 1 106 ? 2.985 12.523 4.708 1.00 72.22 106 ASP A C 7
ATOM 12453 O O . ASP A 1 106 ? 2.413 13.500 4.269 1.00 61.20 106 ASP A O 7
ATOM 12462 N N . ASP A 1 107 ? 3.074 12.308 5.992 1.00 63.04 107 ASP A N 7
ATOM 12463 C CA . ASP A 1 107 ? 2.463 13.273 6.952 1.00 72.20 107 ASP A CA 7
ATOM 12464 C C . ASP A 1 107 ? 3.559 14.051 7.688 1.00 14.33 107 ASP A C 7
ATOM 12465 O O . ASP A 1 107 ? 4.736 13.839 7.473 1.00 24.41 107 ASP A O 7
ATOM 12474 N N . THR A 1 108 ? 3.183 14.949 8.555 1.00 63.01 108 THR A N 7
ATOM 12475 C CA . THR A 1 108 ? 4.204 15.736 9.301 1.00 64.21 108 THR A CA 7
ATOM 12476 C C . THR A 1 108 ? 5.058 14.807 10.168 1.00 43.33 108 THR A C 7
ATOM 12477 O O . THR A 1 108 ? 5.290 13.664 9.825 1.00 74.13 108 THR A O 7
ATOM 12488 N N . ASN A 1 109 ? 5.525 15.283 11.288 1.00 34.12 109 ASN A N 7
ATOM 12489 C CA . ASN A 1 109 ? 6.363 14.425 12.173 1.00 60.40 109 ASN A CA 7
ATOM 12490 C C . ASN A 1 109 ? 5.553 13.973 13.392 1.00 73.00 109 ASN A C 7
ATOM 12491 O O . ASN A 1 109 ? 6.087 13.408 14.328 1.00 70.32 109 ASN A O 7
ATOM 12502 N N . LYS A 1 110 ? 4.272 14.217 13.389 1.00 11.20 110 LYS A N 7
ATOM 12503 C CA . LYS A 1 110 ? 3.431 13.802 14.549 1.00 10.11 110 LYS A CA 7
ATOM 12504 C C . LYS A 1 110 ? 4.056 14.293 15.857 1.00 73.21 110 LYS A C 7
ATOM 12505 O O . LYS A 1 110 ? 4.482 13.457 16.638 1.00 24.04 110 LYS A O 7
ATOM 12524 N N . GLY A 1 1 ? 0.470 0.807 -7.757 1.00 60.24 1 GLY A N 8
ATOM 12525 C CA . GLY A 1 1 ? 0.747 -0.640 -7.521 1.00 45.03 1 GLY A CA 8
ATOM 12526 C C . GLY A 1 1 ? 1.879 -1.099 -8.441 1.00 61.11 1 GLY A C 8
ATOM 12527 O O . GLY A 1 1 ? 2.791 -0.351 -8.740 1.00 32.51 1 GLY A O 8
ATOM 12531 N N . SER A 1 2 ? 1.832 -2.322 -8.893 1.00 40.41 2 SER A N 8
ATOM 12532 C CA . SER A 1 2 ? 2.906 -2.825 -9.794 1.00 30.41 2 SER A CA 8
ATOM 12533 C C . SER A 1 2 ? 2.706 -4.316 -10.082 1.00 13.20 2 SER A C 8
ATOM 12534 O O . SER A 1 2 ? 2.479 -5.105 -9.184 1.00 23.42 2 SER A O 8
ATOM 12542 N N . MET A 1 3 ? 2.788 -4.708 -11.324 1.00 34.42 3 MET A N 8
ATOM 12543 C CA . MET A 1 3 ? 2.602 -6.147 -11.666 1.00 74.31 3 MET A CA 8
ATOM 12544 C C . MET A 1 3 ? 3.596 -6.571 -12.753 1.00 34.10 3 MET A C 8
ATOM 12545 O O . MET A 1 3 ? 3.208 -7.090 -13.780 1.00 15.13 3 MET A O 8
ATOM 12559 N N . PRO A 1 4 ? 4.854 -6.339 -12.489 1.00 20.24 4 PRO A N 8
ATOM 12560 C CA . PRO A 1 4 ? 5.911 -6.706 -13.456 1.00 3.21 4 PRO A CA 8
ATOM 12561 C C . PRO A 1 4 ? 6.229 -8.199 -13.344 1.00 63.52 4 PRO A C 8
ATOM 12562 O O . PRO A 1 4 ? 5.476 -8.962 -12.772 1.00 41.43 4 PRO A O 8
ATOM 12573 N N . LYS A 1 5 ? 7.339 -8.620 -13.881 1.00 21.32 5 LYS A N 8
ATOM 12574 C CA . LYS A 1 5 ? 7.706 -10.063 -13.797 1.00 3.22 5 LYS A CA 8
ATOM 12575 C C . LYS A 1 5 ? 8.741 -10.279 -12.692 1.00 63.13 5 LYS A C 8
ATOM 12576 O O . LYS A 1 5 ? 9.895 -9.932 -12.845 1.00 35.11 5 LYS A O 8
ATOM 12595 N N . PRO A 1 6 ? 8.287 -10.848 -11.610 1.00 12.24 6 PRO A N 8
ATOM 12596 C CA . PRO A 1 6 ? 9.181 -11.121 -10.458 1.00 73.32 6 PRO A CA 8
ATOM 12597 C C . PRO A 1 6 ? 10.166 -12.238 -10.809 1.00 74.21 6 PRO A C 8
ATOM 12598 O O . PRO A 1 6 ? 10.372 -12.556 -11.962 1.00 0.23 6 PRO A O 8
ATOM 12609 N N . GLY A 1 7 ? 10.777 -12.838 -9.824 1.00 43.42 7 GLY A N 8
ATOM 12610 C CA . GLY A 1 7 ? 11.746 -13.931 -10.115 1.00 21.45 7 GLY A CA 8
ATOM 12611 C C . GLY A 1 7 ? 11.704 -14.975 -8.999 1.00 73.14 7 GLY A C 8
ATOM 12612 O O . GLY A 1 7 ? 12.331 -14.822 -7.967 1.00 41.25 7 GLY A O 8
ATOM 12616 N N . ILE A 1 8 ? 10.977 -16.040 -9.196 1.00 5.12 8 ILE A N 8
ATOM 12617 C CA . ILE A 1 8 ? 10.909 -17.098 -8.147 1.00 2.10 8 ILE A CA 8
ATOM 12618 C C . ILE A 1 8 ? 12.258 -17.813 -8.048 1.00 63.23 8 ILE A C 8
ATOM 12619 O O . ILE A 1 8 ? 13.058 -17.773 -8.961 1.00 24.12 8 ILE A O 8
ATOM 12635 N N . LEU A 1 9 ? 12.521 -18.464 -6.950 1.00 61.41 9 LEU A N 8
ATOM 12636 C CA . LEU A 1 9 ? 13.826 -19.173 -6.808 1.00 62.43 9 LEU A CA 8
ATOM 12637 C C . LEU A 1 9 ? 13.799 -20.113 -5.600 1.00 13.24 9 LEU A C 8
ATOM 12638 O O . LEU A 1 9 ? 14.800 -20.312 -4.937 1.00 14.22 9 LEU A O 8
ATOM 12654 N N . LYS A 1 10 ? 12.670 -20.696 -5.310 1.00 10.52 10 LYS A N 8
ATOM 12655 C CA . LYS A 1 10 ? 12.591 -21.624 -4.148 1.00 5.21 10 LYS A CA 8
ATOM 12656 C C . LYS A 1 10 ? 12.012 -22.975 -4.598 1.00 61.35 10 LYS A C 8
ATOM 12657 O O . LYS A 1 10 ? 12.476 -23.562 -5.556 1.00 64.32 10 LYS A O 8
ATOM 12676 N N . SER A 1 11 ? 11.012 -23.477 -3.925 1.00 34.02 11 SER A N 8
ATOM 12677 C CA . SER A 1 11 ? 10.431 -24.789 -4.337 1.00 60.12 11 SER A CA 8
ATOM 12678 C C . SER A 1 11 ? 8.993 -24.610 -4.836 1.00 62.42 11 SER A C 8
ATOM 12679 O O . SER A 1 11 ? 8.146 -24.089 -4.139 1.00 23.31 11 SER A O 8
ATOM 12687 N N . LYS A 1 12 ? 8.712 -25.050 -6.030 1.00 61.24 12 LYS A N 8
ATOM 12688 C CA . LYS A 1 12 ? 7.331 -24.915 -6.574 1.00 34.33 12 LYS A CA 8
ATOM 12689 C C . LYS A 1 12 ? 6.581 -26.242 -6.417 1.00 3.12 12 LYS A C 8
ATOM 12690 O O . LYS A 1 12 ? 6.639 -26.877 -5.382 1.00 4.21 12 LYS A O 8
ATOM 12709 N N . SER A 1 13 ? 5.876 -26.671 -7.431 1.00 2.31 13 SER A N 8
ATOM 12710 C CA . SER A 1 13 ? 5.130 -27.959 -7.327 1.00 50.10 13 SER A CA 8
ATOM 12711 C C . SER A 1 13 ? 4.145 -27.908 -6.155 1.00 11.41 13 SER A C 8
ATOM 12712 O O . SER A 1 13 ? 3.484 -26.914 -5.932 1.00 71.02 13 SER A O 8
ATOM 12720 N N . MET A 1 14 ? 4.040 -28.974 -5.405 1.00 42.42 14 MET A N 8
ATOM 12721 C CA . MET A 1 14 ? 3.095 -28.988 -4.248 1.00 64.40 14 MET A CA 8
ATOM 12722 C C . MET A 1 14 ? 1.647 -29.017 -4.743 1.00 2.30 14 MET A C 8
ATOM 12723 O O . MET A 1 14 ? 1.384 -29.024 -5.929 1.00 11.22 14 MET A O 8
ATOM 12737 N N . PHE A 1 15 ? 0.705 -29.034 -3.840 1.00 31.45 15 PHE A N 8
ATOM 12738 C CA . PHE A 1 15 ? -0.727 -29.064 -4.251 1.00 10.33 15 PHE A CA 8
ATOM 12739 C C . PHE A 1 15 ? -1.389 -27.709 -3.957 1.00 74.20 15 PHE A C 8
ATOM 12740 O O . PHE A 1 15 ? -1.084 -27.061 -2.974 1.00 41.33 15 PHE A O 8
ATOM 12757 N N . CYS A 1 16 ? -2.297 -27.286 -4.794 1.00 62.03 16 CYS A N 8
ATOM 12758 C CA . CYS A 1 16 ? -2.984 -25.982 -4.557 1.00 10.35 16 CYS A CA 8
ATOM 12759 C C . CYS A 1 16 ? -4.474 -26.114 -4.882 1.00 23.41 16 CYS A C 8
ATOM 12760 O O . CYS A 1 16 ? -4.883 -26.994 -5.615 1.00 1.10 16 CYS A O 8
ATOM 12768 N N . VAL A 1 17 ? -5.293 -25.254 -4.341 1.00 40.25 17 VAL A N 8
ATOM 12769 C CA . VAL A 1 17 ? -6.756 -25.345 -4.622 1.00 53.13 17 VAL A CA 8
ATOM 12770 C C . VAL A 1 17 ? -7.242 -24.083 -5.338 1.00 44.12 17 VAL A C 8
ATOM 12771 O O . VAL A 1 17 ? -6.986 -22.975 -4.910 1.00 50.33 17 VAL A O 8
ATOM 12784 N N . ILE A 1 18 ? -7.949 -24.247 -6.422 1.00 12.32 18 ILE A N 8
ATOM 12785 C CA . ILE A 1 18 ? -8.463 -23.060 -7.164 1.00 52.40 18 ILE A CA 8
ATOM 12786 C C . ILE A 1 18 ? -9.937 -22.824 -6.824 1.00 60.20 18 ILE A C 8
ATOM 12787 O O . ILE A 1 18 ? -10.803 -23.576 -7.223 1.00 1.51 18 ILE A O 8
ATOM 12803 N N . TYR A 1 19 ? -10.225 -21.789 -6.086 1.00 23.21 19 TYR A N 8
ATOM 12804 C CA . TYR A 1 19 ? -11.642 -21.506 -5.718 1.00 15.31 19 TYR A CA 8
ATOM 12805 C C . TYR A 1 19 ? -12.296 -20.613 -6.768 1.00 14.44 19 TYR A C 8
ATOM 12806 O O . TYR A 1 19 ? -11.631 -20.010 -7.587 1.00 14.24 19 TYR A O 8
ATOM 12824 N N . ARG A 1 20 ? -13.594 -20.512 -6.741 1.00 42.20 20 ARG A N 8
ATOM 12825 C CA . ARG A 1 20 ? -14.291 -19.643 -7.726 1.00 21.31 20 ARG A CA 8
ATOM 12826 C C . ARG A 1 20 ? -15.253 -18.707 -6.995 1.00 13.11 20 ARG A C 8
ATOM 12827 O O . ARG A 1 20 ? -15.852 -19.066 -6.000 1.00 40.53 20 ARG A O 8
ATOM 12848 N N . SER A 1 21 ? -15.397 -17.507 -7.473 1.00 32.51 21 SER A N 8
ATOM 12849 C CA . SER A 1 21 ? -16.312 -16.539 -6.803 1.00 43.01 21 SER A CA 8
ATOM 12850 C C . SER A 1 21 ? -17.768 -16.972 -6.973 1.00 63.42 21 SER A C 8
ATOM 12851 O O . SER A 1 21 ? -18.183 -17.400 -8.032 1.00 41.43 21 SER A O 8
ATOM 12859 N N . SER A 1 22 ? -18.548 -16.870 -5.931 1.00 13.51 22 SER A N 8
ATOM 12860 C CA . SER A 1 22 ? -19.977 -17.274 -6.019 1.00 4.12 22 SER A CA 8
ATOM 12861 C C . SER A 1 22 ? -20.667 -16.565 -7.187 1.00 31.50 22 SER A C 8
ATOM 12862 O O . SER A 1 22 ? -21.559 -17.105 -7.811 1.00 34.40 22 SER A O 8
ATOM 12870 N N . LYS A 1 23 ? -20.267 -15.361 -7.489 1.00 51.51 23 LYS A N 8
ATOM 12871 C CA . LYS A 1 23 ? -20.910 -14.629 -8.618 1.00 10.41 23 LYS A CA 8
ATOM 12872 C C . LYS A 1 23 ? -19.961 -13.570 -9.185 1.00 52.10 23 LYS A C 8
ATOM 12873 O O . LYS A 1 23 ? -19.901 -12.456 -8.705 1.00 52.34 23 LYS A O 8
ATOM 12892 N N . ARG A 1 24 ? -19.229 -13.905 -10.211 1.00 3.21 24 ARG A N 8
ATOM 12893 C CA . ARG A 1 24 ? -18.290 -12.914 -10.817 1.00 41.21 24 ARG A CA 8
ATOM 12894 C C . ARG A 1 24 ? -17.975 -13.310 -12.264 1.00 20.00 24 ARG A C 8
ATOM 12895 O O . ARG A 1 24 ? -18.416 -14.335 -12.746 1.00 4.21 24 ARG A O 8
ATOM 12916 N N . ASP A 1 25 ? -17.222 -12.504 -12.961 1.00 61.13 25 ASP A N 8
ATOM 12917 C CA . ASP A 1 25 ? -16.887 -12.837 -14.376 1.00 51.14 25 ASP A CA 8
ATOM 12918 C C . ASP A 1 25 ? -15.918 -14.020 -14.435 1.00 61.32 25 ASP A C 8
ATOM 12919 O O . ASP A 1 25 ? -16.023 -14.880 -15.286 1.00 52.40 25 ASP A O 8
ATOM 12928 N N . GLN A 1 26 ? -14.971 -14.071 -13.539 1.00 10.53 26 GLN A N 8
ATOM 12929 C CA . GLN A 1 26 ? -13.998 -15.201 -13.550 1.00 73.40 26 GLN A CA 8
ATOM 12930 C C . GLN A 1 26 ? -12.967 -15.026 -12.431 1.00 31.25 26 GLN A C 8
ATOM 12931 O O . GLN A 1 26 ? -11.783 -15.212 -12.630 1.00 40.40 26 GLN A O 8
ATOM 12945 N N . THR A 1 27 ? -13.407 -14.670 -11.256 1.00 50.03 27 THR A N 8
ATOM 12946 C CA . THR A 1 27 ? -12.451 -14.486 -10.129 1.00 54.14 27 THR A CA 8
ATOM 12947 C C . THR A 1 27 ? -12.188 -15.828 -9.439 1.00 51.15 27 THR A C 8
ATOM 12948 O O . THR A 1 27 ? -13.106 -16.528 -9.056 1.00 34.11 27 THR A O 8
ATOM 12959 N N . TYR A 1 28 ? -10.946 -16.196 -9.285 1.00 75.10 28 TYR A N 8
ATOM 12960 C CA . TYR A 1 28 ? -10.633 -17.498 -8.623 1.00 14.22 28 TYR A CA 8
ATOM 12961 C C . TYR A 1 28 ? -9.572 -17.307 -7.537 1.00 1.33 28 TYR A C 8
ATOM 12962 O O . TYR A 1 28 ? -8.675 -16.497 -7.665 1.00 25.22 28 TYR A O 8
ATOM 12980 N N . LEU A 1 29 ? -9.664 -18.055 -6.473 1.00 21.40 29 LEU A N 8
ATOM 12981 C CA . LEU A 1 29 ? -8.657 -17.923 -5.380 1.00 11.42 29 LEU A CA 8
ATOM 12982 C C . LEU A 1 29 ? -7.694 -19.113 -5.413 1.00 52.30 29 LEU A C 8
ATOM 12983 O O . LEU A 1 29 ? -8.031 -20.182 -5.882 1.00 32.41 29 LEU A O 8
ATOM 12999 N N . TYR A 1 30 ? -6.496 -18.937 -4.927 1.00 62.24 30 TYR A N 8
ATOM 13000 C CA . TYR A 1 30 ? -5.516 -20.063 -4.940 1.00 20.42 30 TYR A CA 8
ATOM 13001 C C . TYR A 1 30 ? -4.874 -20.230 -3.560 1.00 23.11 30 TYR A C 8
ATOM 13002 O O . TYR A 1 30 ? -4.555 -19.266 -2.894 1.00 3.13 30 TYR A O 8
ATOM 13020 N N . VAL A 1 31 ? -4.677 -21.445 -3.130 1.00 4.10 31 VAL A N 8
ATOM 13021 C CA . VAL A 1 31 ? -4.050 -21.674 -1.794 1.00 65.13 31 VAL A CA 8
ATOM 13022 C C . VAL A 1 31 ? -3.314 -23.014 -1.774 1.00 12.31 31 VAL A C 8
ATOM 13023 O O . VAL A 1 31 ? -3.664 -23.939 -2.480 1.00 65.31 31 VAL A O 8
ATOM 13036 N N . GLU A 1 32 ? -2.298 -23.129 -0.961 1.00 22.15 32 GLU A N 8
ATOM 13037 C CA . GLU A 1 32 ? -1.547 -24.414 -0.893 1.00 34.23 32 GLU A CA 8
ATOM 13038 C C . GLU A 1 32 ? -2.480 -25.530 -0.424 1.00 41.42 32 GLU A C 8
ATOM 13039 O O . GLU A 1 32 ? -2.203 -26.701 -0.587 1.00 22.11 32 GLU A O 8
ATOM 13051 N N . LYS A 1 33 ? -3.592 -25.167 0.155 1.00 43.41 33 LYS A N 8
ATOM 13052 C CA . LYS A 1 33 ? -4.560 -26.192 0.636 1.00 70.30 33 LYS A CA 8
ATOM 13053 C C . LYS A 1 33 ? -5.946 -25.561 0.788 1.00 62.22 33 LYS A C 8
ATOM 13054 O O . LYS A 1 33 ? -6.078 -24.359 0.919 1.00 45.00 33 LYS A O 8
ATOM 13073 N N . LYS A 1 34 ? -6.978 -26.354 0.770 1.00 65.01 34 LYS A N 8
ATOM 13074 C CA . LYS A 1 34 ? -8.350 -25.793 0.914 1.00 1.25 34 LYS A CA 8
ATOM 13075 C C . LYS A 1 34 ? -8.667 -25.547 2.391 1.00 13.21 34 LYS A C 8
ATOM 13076 O O . LYS A 1 34 ? -9.616 -26.085 2.929 1.00 71.45 34 LYS A O 8
ATOM 13095 N N . ASP A 1 35 ? -7.879 -24.744 3.054 1.00 64.13 35 ASP A N 8
ATOM 13096 C CA . ASP A 1 35 ? -8.145 -24.475 4.497 1.00 43.30 35 ASP A CA 8
ATOM 13097 C C . ASP A 1 35 ? -9.004 -23.217 4.659 1.00 15.21 35 ASP A C 8
ATOM 13098 O O . ASP A 1 35 ? -10.172 -23.291 4.981 1.00 15.01 35 ASP A O 8
ATOM 13107 N N . ASP A 1 36 ? -8.434 -22.066 4.437 1.00 51.31 36 ASP A N 8
ATOM 13108 C CA . ASP A 1 36 ? -9.221 -20.808 4.578 1.00 12.01 36 ASP A CA 8
ATOM 13109 C C . ASP A 1 36 ? -8.453 -19.628 3.978 1.00 55.13 36 ASP A C 8
ATOM 13110 O O . ASP A 1 36 ? -7.297 -19.741 3.621 1.00 70.30 36 ASP A O 8
ATOM 13119 N N . PHE A 1 37 ? -9.085 -18.494 3.884 1.00 11.43 37 PHE A N 8
ATOM 13120 C CA . PHE A 1 37 ? -8.395 -17.296 3.329 1.00 23.10 37 PHE A CA 8
ATOM 13121 C C . PHE A 1 37 ? -8.431 -16.169 4.363 1.00 32.53 37 PHE A C 8
ATOM 13122 O O . PHE A 1 37 ? -9.426 -15.490 4.522 1.00 14.20 37 PHE A O 8
ATOM 13139 N N . SER A 1 38 ? -7.355 -15.966 5.074 1.00 44.03 38 SER A N 8
ATOM 13140 C CA . SER A 1 38 ? -7.332 -14.888 6.103 1.00 61.13 38 SER A CA 8
ATOM 13141 C C . SER A 1 38 ? -6.369 -13.775 5.688 1.00 40.31 38 SER A C 8
ATOM 13142 O O . SER A 1 38 ? -6.314 -12.727 6.299 1.00 0.24 38 SER A O 8
ATOM 13150 N N . ARG A 1 39 ? -5.603 -14.001 4.659 1.00 33.22 39 ARG A N 8
ATOM 13151 C CA . ARG A 1 39 ? -4.632 -12.964 4.212 1.00 51.30 39 ARG A CA 8
ATOM 13152 C C . ARG A 1 39 ? -5.236 -12.115 3.092 1.00 43.40 39 ARG A C 8
ATOM 13153 O O . ARG A 1 39 ? -4.758 -11.041 2.787 1.00 14.32 39 ARG A O 8
ATOM 13174 N N . VAL A 1 40 ? -6.284 -12.584 2.476 1.00 14.11 40 VAL A N 8
ATOM 13175 C CA . VAL A 1 40 ? -6.909 -11.793 1.381 1.00 1.32 40 VAL A CA 8
ATOM 13176 C C . VAL A 1 40 ? -7.479 -10.485 1.939 1.00 33.03 40 VAL A C 8
ATOM 13177 O O . VAL A 1 40 ? -8.185 -10.485 2.927 1.00 61.33 40 VAL A O 8
ATOM 13190 N N . PRO A 1 41 ? -7.142 -9.411 1.282 1.00 62.31 41 PRO A N 8
ATOM 13191 C CA . PRO A 1 41 ? -7.616 -8.069 1.708 1.00 50.01 41 PRO A CA 8
ATOM 13192 C C . PRO A 1 41 ? -9.119 -7.928 1.458 1.00 63.32 41 PRO A C 8
ATOM 13193 O O . PRO A 1 41 ? -9.662 -8.498 0.534 1.00 74.20 41 PRO A O 8
ATOM 13204 N N . GLU A 1 42 ? -9.798 -7.171 2.280 1.00 12.01 42 GLU A N 8
ATOM 13205 C CA . GLU A 1 42 ? -11.262 -6.992 2.090 1.00 62.12 42 GLU A CA 8
ATOM 13206 C C . GLU A 1 42 ? -11.531 -6.183 0.819 1.00 2.11 42 GLU A C 8
ATOM 13207 O O . GLU A 1 42 ? -12.652 -6.085 0.362 1.00 20.40 42 GLU A O 8
ATOM 13219 N N . GLU A 1 43 ? -10.510 -5.611 0.241 1.00 31.15 43 GLU A N 8
ATOM 13220 C CA . GLU A 1 43 ? -10.712 -4.818 -1.005 1.00 50.30 43 GLU A CA 8
ATOM 13221 C C . GLU A 1 43 ? -11.021 -5.764 -2.166 1.00 5.04 43 GLU A C 8
ATOM 13222 O O . GLU A 1 43 ? -11.867 -5.493 -2.995 1.00 42.41 43 GLU A O 8
ATOM 13234 N N . LEU A 1 44 ? -10.349 -6.880 -2.219 1.00 4.23 44 LEU A N 8
ATOM 13235 C CA . LEU A 1 44 ? -10.606 -7.860 -3.310 1.00 20.43 44 LEU A CA 8
ATOM 13236 C C . LEU A 1 44 ? -11.713 -8.814 -2.870 1.00 20.15 44 LEU A C 8
ATOM 13237 O O . LEU A 1 44 ? -12.678 -9.033 -3.576 1.00 21.11 44 LEU A O 8
ATOM 13253 N N . MET A 1 45 ? -11.588 -9.373 -1.696 1.00 13.02 45 MET A N 8
ATOM 13254 C CA . MET A 1 45 ? -12.645 -10.294 -1.204 1.00 40.15 45 MET A CA 8
ATOM 13255 C C . MET A 1 45 ? -13.996 -9.583 -1.253 1.00 70.02 45 MET A C 8
ATOM 13256 O O . MET A 1 45 ? -15.035 -10.203 -1.299 1.00 64.22 45 MET A O 8
ATOM 13270 N N . LYS A 1 46 ? -13.985 -8.278 -1.260 1.00 33.02 46 LYS A N 8
ATOM 13271 C CA . LYS A 1 46 ? -15.269 -7.528 -1.323 1.00 62.04 46 LYS A CA 8
ATOM 13272 C C . LYS A 1 46 ? -16.178 -8.174 -2.371 1.00 24.20 46 LYS A C 8
ATOM 13273 O O . LYS A 1 46 ? -17.359 -8.359 -2.158 1.00 15.13 46 LYS A O 8
ATOM 13292 N N . GLY A 1 47 ? -15.626 -8.524 -3.500 1.00 30.04 47 GLY A N 8
ATOM 13293 C CA . GLY A 1 47 ? -16.447 -9.167 -4.566 1.00 11.31 47 GLY A CA 8
ATOM 13294 C C . GLY A 1 47 ? -16.440 -10.684 -4.369 1.00 73.20 47 GLY A C 8
ATOM 13295 O O . GLY A 1 47 ? -17.431 -11.352 -4.584 1.00 63.35 47 GLY A O 8
ATOM 13299 N N . PHE A 1 48 ? -15.327 -11.234 -3.963 1.00 33.10 48 PHE A N 8
ATOM 13300 C CA . PHE A 1 48 ? -15.256 -12.710 -3.754 1.00 12.35 48 PHE A CA 8
ATOM 13301 C C . PHE A 1 48 ? -16.069 -13.113 -2.520 1.00 31.05 48 PHE A C 8
ATOM 13302 O O . PHE A 1 48 ? -16.868 -14.027 -2.563 1.00 25.11 48 PHE A O 8
ATOM 13319 N N . GLY A 1 49 ? -15.866 -12.441 -1.419 1.00 20.34 49 GLY A N 8
ATOM 13320 C CA . GLY A 1 49 ? -16.619 -12.785 -0.183 1.00 64.10 49 GLY A CA 8
ATOM 13321 C C . GLY A 1 49 ? -16.246 -14.201 0.248 1.00 13.22 49 GLY A C 8
ATOM 13322 O O . GLY A 1 49 ? -15.187 -14.435 0.797 1.00 64.34 49 GLY A O 8
ATOM 13326 N N . GLN A 1 50 ? -17.098 -15.150 -0.012 1.00 61.42 50 GLN A N 8
ATOM 13327 C CA . GLN A 1 50 ? -16.781 -16.552 0.369 1.00 32.22 50 GLN A CA 8
ATOM 13328 C C . GLN A 1 50 ? -16.424 -17.353 -0.885 1.00 52.22 50 GLN A C 8
ATOM 13329 O O . GLN A 1 50 ? -17.234 -17.498 -1.778 1.00 2.13 50 GLN A O 8
ATOM 13343 N N . PRO A 1 51 ? -15.214 -17.840 -0.915 1.00 5.44 51 PRO A N 8
ATOM 13344 C CA . PRO A 1 51 ? -14.739 -18.626 -2.081 1.00 63.15 51 PRO A CA 8
ATOM 13345 C C . PRO A 1 51 ? -15.447 -19.978 -2.149 1.00 15.13 51 PRO A C 8
ATOM 13346 O O . PRO A 1 51 ? -15.992 -20.458 -1.174 1.00 21.31 51 PRO A O 8
ATOM 13357 N N . GLN A 1 52 ? -15.448 -20.595 -3.298 1.00 12.44 52 GLN A N 8
ATOM 13358 C CA . GLN A 1 52 ? -16.117 -21.919 -3.438 1.00 62.11 52 GLN A CA 8
ATOM 13359 C C . GLN A 1 52 ? -15.172 -22.912 -4.116 1.00 73.10 52 GLN A C 8
ATOM 13360 O O . GLN A 1 52 ? -14.240 -22.527 -4.796 1.00 42.32 52 GLN A O 8
ATOM 13374 N N . LEU A 1 53 ? -15.397 -24.181 -3.936 1.00 63.41 53 LEU A N 8
ATOM 13375 C CA . LEU A 1 53 ? -14.502 -25.188 -4.571 1.00 70.40 53 LEU A CA 8
ATOM 13376 C C . LEU A 1 53 ? -14.954 -25.470 -6.006 1.00 71.14 53 LEU A C 8
ATOM 13377 O O . LEU A 1 53 ? -15.998 -26.046 -6.240 1.00 14.42 53 LEU A O 8
ATOM 13393 N N . ALA A 1 54 ? -14.171 -25.069 -6.970 1.00 71.40 54 ALA A N 8
ATOM 13394 C CA . ALA A 1 54 ? -14.549 -25.312 -8.392 1.00 32.25 54 ALA A CA 8
ATOM 13395 C C . ALA A 1 54 ? -13.539 -26.256 -9.049 1.00 54.30 54 ALA A C 8
ATOM 13396 O O . ALA A 1 54 ? -13.891 -27.086 -9.863 1.00 1.41 54 ALA A O 8
ATOM 13403 N N . MET A 1 55 ? -12.287 -26.136 -8.702 1.00 14.45 55 MET A N 8
ATOM 13404 C CA . MET A 1 55 ? -11.257 -27.028 -9.305 1.00 71.44 55 MET A CA 8
ATOM 13405 C C . MET A 1 55 ? -10.101 -27.231 -8.323 1.00 2.12 55 MET A C 8
ATOM 13406 O O . MET A 1 55 ? -9.606 -26.295 -7.729 1.00 41.14 55 MET A O 8
ATOM 13420 N N . ILE A 1 56 ? -9.667 -28.450 -8.146 1.00 73.02 56 ILE A N 8
ATOM 13421 C CA . ILE A 1 56 ? -8.545 -28.713 -7.198 1.00 0.20 56 ILE A CA 8
ATOM 13422 C C . ILE A 1 56 ? -7.276 -29.080 -7.972 1.00 64.34 56 ILE A C 8
ATOM 13423 O O . ILE A 1 56 ? -7.265 -29.997 -8.767 1.00 0.23 56 ILE A O 8
ATOM 13439 N N . LEU A 1 57 ? -6.206 -28.369 -7.739 1.00 50.10 57 LEU A N 8
ATOM 13440 C CA . LEU A 1 57 ? -4.937 -28.674 -8.456 1.00 52.24 57 LEU A CA 8
ATOM 13441 C C . LEU A 1 57 ? -4.095 -29.662 -7.640 1.00 71.01 57 LEU A C 8
ATOM 13442 O O . LEU A 1 57 ? -3.796 -29.417 -6.488 1.00 72.11 57 LEU A O 8
ATOM 13458 N N . PRO A 1 58 ? -3.745 -30.752 -8.269 1.00 32.52 58 PRO A N 8
ATOM 13459 C CA . PRO A 1 58 ? -2.935 -31.795 -7.595 1.00 74.14 58 PRO A CA 8
ATOM 13460 C C . PRO A 1 58 ? -1.480 -31.337 -7.435 1.00 12.14 58 PRO A C 8
ATOM 13461 O O . PRO A 1 58 ? -1.135 -30.213 -7.741 1.00 52.34 58 PRO A O 8
ATOM 13472 N N . LEU A 1 59 ? -0.627 -32.206 -6.959 1.00 64.21 59 LEU A N 8
ATOM 13473 C CA . LEU A 1 59 ? 0.807 -31.832 -6.781 1.00 25.11 59 LEU A CA 8
ATOM 13474 C C . LEU A 1 59 ? 1.687 -32.692 -7.687 1.00 31.41 59 LEU A C 8
ATOM 13475 O O . LEU A 1 59 ? 2.513 -33.455 -7.225 1.00 51.15 59 LEU A O 8
ATOM 13491 N N . ASP A 1 60 ? 1.516 -32.582 -8.971 1.00 21.40 60 ASP A N 8
ATOM 13492 C CA . ASP A 1 60 ? 2.339 -33.406 -9.898 1.00 24.03 60 ASP A CA 8
ATOM 13493 C C . ASP A 1 60 ? 3.327 -32.522 -10.672 1.00 70.03 60 ASP A C 8
ATOM 13494 O O . ASP A 1 60 ? 4.525 -32.626 -10.500 1.00 61.42 60 ASP A O 8
ATOM 13503 N N . GLY A 1 61 ? 2.840 -31.658 -11.519 1.00 21.53 61 GLY A N 8
ATOM 13504 C CA . GLY A 1 61 ? 3.764 -30.779 -12.293 1.00 10.14 61 GLY A CA 8
ATOM 13505 C C . GLY A 1 61 ? 3.038 -30.209 -13.511 1.00 62.34 61 GLY A C 8
ATOM 13506 O O . GLY A 1 61 ? 3.358 -29.143 -13.994 1.00 65.15 61 GLY A O 8
ATOM 13510 N N . ARG A 1 62 ? 2.059 -30.912 -14.011 1.00 31.24 62 ARG A N 8
ATOM 13511 C CA . ARG A 1 62 ? 1.315 -30.407 -15.199 1.00 41.41 62 ARG A CA 8
ATOM 13512 C C . ARG A 1 62 ? 0.120 -29.562 -14.752 1.00 21.12 62 ARG A C 8
ATOM 13513 O O . ARG A 1 62 ? -0.990 -30.042 -14.653 1.00 3.21 62 ARG A O 8
ATOM 13534 N N . LYS A 1 63 ? 0.341 -28.305 -14.485 1.00 64.30 63 LYS A N 8
ATOM 13535 C CA . LYS A 1 63 ? -0.782 -27.428 -14.043 1.00 12.22 63 LYS A CA 8
ATOM 13536 C C . LYS A 1 63 ? -0.914 -26.225 -14.979 1.00 3.11 63 LYS A C 8
ATOM 13537 O O . LYS A 1 63 ? -0.175 -25.264 -14.880 1.00 24.20 63 LYS A O 8
ATOM 13556 N N . LYS A 1 64 ? -1.852 -26.266 -15.887 1.00 14.44 64 LYS A N 8
ATOM 13557 C CA . LYS A 1 64 ? -2.032 -25.121 -16.828 1.00 61.01 64 LYS A CA 8
ATOM 13558 C C . LYS A 1 64 ? -3.397 -24.463 -16.601 1.00 13.41 64 LYS A C 8
ATOM 13559 O O . LYS A 1 64 ? -4.415 -25.125 -16.560 1.00 3.42 64 LYS A O 8
ATOM 13578 N N . LEU A 1 65 ? -3.425 -23.168 -16.455 1.00 62.21 65 LEU A N 8
ATOM 13579 C CA . LEU A 1 65 ? -4.726 -22.475 -16.230 1.00 53.11 65 LEU A CA 8
ATOM 13580 C C . LEU A 1 65 ? -4.878 -21.297 -17.198 1.00 1.14 65 LEU A C 8
ATOM 13581 O O . LEU A 1 65 ? -4.007 -20.457 -17.310 1.00 64.12 65 LEU A O 8
ATOM 13597 N N . VAL A 1 66 ? -5.980 -21.226 -17.893 1.00 2.33 66 VAL A N 8
ATOM 13598 C CA . VAL A 1 66 ? -6.191 -20.100 -18.847 1.00 42.42 66 VAL A CA 8
ATOM 13599 C C . VAL A 1 66 ? -6.608 -18.839 -18.087 1.00 1.40 66 VAL A C 8
ATOM 13600 O O . VAL A 1 66 ? -6.899 -17.816 -18.674 1.00 62.35 66 VAL A O 8
ATOM 13613 N N . ASN A 1 67 ? -6.636 -18.902 -16.782 1.00 14.12 67 ASN A N 8
ATOM 13614 C CA . ASN A 1 67 ? -7.033 -17.707 -15.985 1.00 75.22 67 ASN A CA 8
ATOM 13615 C C . ASN A 1 67 ? -5.819 -17.137 -15.244 1.00 42.31 67 ASN A C 8
ATOM 13616 O O . ASN A 1 67 ? -5.434 -16.002 -15.445 1.00 42.33 67 ASN A O 8
ATOM 13627 N N . ALA A 1 68 ? -5.208 -17.915 -14.392 1.00 62.35 68 ALA A N 8
ATOM 13628 C CA . ALA A 1 68 ? -4.021 -17.416 -13.643 1.00 22.42 68 ALA A CA 8
ATOM 13629 C C . ALA A 1 68 ? -2.820 -18.330 -13.881 1.00 0.30 68 ALA A C 8
ATOM 13630 O O . ALA A 1 68 ? -2.966 -19.498 -14.180 1.00 13.20 68 ALA A O 8
ATOM 13637 N N . ASP A 1 69 ? -1.633 -17.807 -13.751 1.00 70.30 69 ASP A N 8
ATOM 13638 C CA . ASP A 1 69 ? -0.424 -18.649 -13.967 1.00 61.22 69 ASP A CA 8
ATOM 13639 C C . ASP A 1 69 ? 0.011 -19.284 -12.647 1.00 23.12 69 ASP A C 8
ATOM 13640 O O . ASP A 1 69 ? 0.482 -18.616 -11.748 1.00 62.13 69 ASP A O 8
ATOM 13649 N N . ILE A 1 70 ? -0.148 -20.568 -12.526 1.00 12.14 70 ILE A N 8
ATOM 13650 C CA . ILE A 1 70 ? 0.249 -21.257 -11.265 1.00 43.22 70 ILE A CA 8
ATOM 13651 C C . ILE A 1 70 ? 1.601 -20.719 -10.776 1.00 23.01 70 ILE A C 8
ATOM 13652 O O . ILE A 1 70 ? 1.901 -20.742 -9.598 1.00 34.13 70 ILE A O 8
ATOM 13668 N N . GLU A 1 71 ? 2.417 -20.236 -11.673 1.00 64.14 71 GLU A N 8
ATOM 13669 C CA . GLU A 1 71 ? 3.745 -19.697 -11.259 1.00 34.31 71 GLU A CA 8
ATOM 13670 C C . GLU A 1 71 ? 3.561 -18.377 -10.508 1.00 62.50 71 GLU A C 8
ATOM 13671 O O . GLU A 1 71 ? 4.148 -18.155 -9.466 1.00 63.31 71 GLU A O 8
ATOM 13683 N N . LYS A 1 72 ? 2.751 -17.499 -11.032 1.00 24.10 72 LYS A N 8
ATOM 13684 C CA . LYS A 1 72 ? 2.526 -16.193 -10.351 1.00 50.33 72 LYS A CA 8
ATOM 13685 C C . LYS A 1 72 ? 1.892 -16.418 -8.976 1.00 70.01 72 LYS A C 8
ATOM 13686 O O . LYS A 1 72 ? 1.843 -15.527 -8.152 1.00 13.52 72 LYS A O 8
ATOM 13705 N N . VAL A 1 73 ? 1.407 -17.603 -8.725 1.00 31.45 73 VAL A N 8
ATOM 13706 C CA . VAL A 1 73 ? 0.777 -17.883 -7.406 1.00 32.42 73 VAL A CA 8
ATOM 13707 C C . VAL A 1 73 ? 1.816 -18.449 -6.432 1.00 42.14 73 VAL A C 8
ATOM 13708 O O . VAL A 1 73 ? 1.670 -18.357 -5.229 1.00 3.32 73 VAL A O 8
ATOM 13721 N N . LYS A 1 74 ? 2.866 -19.033 -6.943 1.00 2.23 74 LYS A N 8
ATOM 13722 C CA . LYS A 1 74 ? 3.913 -19.606 -6.049 1.00 41.21 74 LYS A CA 8
ATOM 13723 C C . LYS A 1 74 ? 4.419 -18.547 -5.067 1.00 34.11 74 LYS A C 8
ATOM 13724 O O . LYS A 1 74 ? 4.440 -18.755 -3.869 1.00 20.35 74 LYS A O 8
ATOM 13743 N N . GLN A 1 75 ? 4.834 -17.413 -5.563 1.00 72.20 75 GLN A N 8
ATOM 13744 C CA . GLN A 1 75 ? 5.349 -16.346 -4.658 1.00 52.04 75 GLN A CA 8
ATOM 13745 C C . GLN A 1 75 ? 4.240 -15.848 -3.730 1.00 63.13 75 GLN A C 8
ATOM 13746 O O . GLN A 1 75 ? 4.491 -15.158 -2.762 1.00 44.10 75 GLN A O 8
ATOM 13760 N N . ALA A 1 76 ? 3.015 -16.193 -4.012 1.00 60.15 76 ALA A N 8
ATOM 13761 C CA . ALA A 1 76 ? 1.896 -15.737 -3.139 1.00 52.21 76 ALA A CA 8
ATOM 13762 C C . ALA A 1 76 ? 1.606 -16.786 -2.064 1.00 21.41 76 ALA A C 8
ATOM 13763 O O . ALA A 1 76 ? 1.439 -16.468 -0.904 1.00 73.23 76 ALA A O 8
ATOM 13770 N N . LEU A 1 77 ? 1.545 -18.035 -2.441 1.00 1.35 77 LEU A N 8
ATOM 13771 C CA . LEU A 1 77 ? 1.268 -19.096 -1.432 1.00 51.23 77 LEU A CA 8
ATOM 13772 C C . LEU A 1 77 ? 2.513 -19.346 -0.579 1.00 53.35 77 LEU A C 8
ATOM 13773 O O . LEU A 1 77 ? 2.435 -19.862 0.516 1.00 15.31 77 LEU A O 8
ATOM 13789 N N . THR A 1 78 ? 3.663 -18.971 -1.072 1.00 22.22 78 THR A N 8
ATOM 13790 C CA . THR A 1 78 ? 4.910 -19.178 -0.283 1.00 51.33 78 THR A CA 8
ATOM 13791 C C . THR A 1 78 ? 5.165 -17.965 0.615 1.00 41.51 78 THR A C 8
ATOM 13792 O O . THR A 1 78 ? 5.766 -18.072 1.665 1.00 34.11 78 THR A O 8
ATOM 13803 N N . GLU A 1 79 ? 4.707 -16.813 0.208 1.00 50.12 79 GLU A N 8
ATOM 13804 C CA . GLU A 1 79 ? 4.917 -15.593 1.038 1.00 14.12 79 GLU A CA 8
ATOM 13805 C C . GLU A 1 79 ? 3.689 -15.337 1.919 1.00 21.14 79 GLU A C 8
ATOM 13806 O O . GLU A 1 79 ? 3.808 -15.017 3.086 1.00 61.33 79 GLU A O 8
ATOM 13818 N N . GLN A 1 80 ? 2.514 -15.482 1.371 1.00 40.21 80 GLN A N 8
ATOM 13819 C CA . GLN A 1 80 ? 1.280 -15.253 2.178 1.00 23.32 80 GLN A CA 8
ATOM 13820 C C . GLN A 1 80 ? 0.553 -16.579 2.396 1.00 14.13 80 GLN A C 8
ATOM 13821 O O . GLN A 1 80 ? 0.221 -16.948 3.504 1.00 32.53 80 GLN A O 8
ATOM 13835 N N . GLY A 1 81 ? 0.296 -17.291 1.332 1.00 72.41 81 GLY A N 8
ATOM 13836 C CA . GLY A 1 81 ? -0.416 -18.591 1.457 1.00 71.50 81 GLY A CA 8
ATOM 13837 C C . GLY A 1 81 ? -1.714 -18.536 0.650 1.00 4.32 81 GLY A C 8
ATOM 13838 O O . GLY A 1 81 ? -2.494 -19.468 0.643 1.00 72.11 81 GLY A O 8
ATOM 13842 N N . TYR A 1 82 ? -1.953 -17.449 -0.037 1.00 52.24 82 TYR A N 8
ATOM 13843 C CA . TYR A 1 82 ? -3.204 -17.340 -0.847 1.00 62.04 82 TYR A CA 8
ATOM 13844 C C . TYR A 1 82 ? -2.974 -16.426 -2.053 1.00 13.51 82 TYR A C 8
ATOM 13845 O O . TYR A 1 82 ? -2.195 -15.495 -2.000 1.00 51.42 82 TYR A O 8
ATOM 13863 N N . TYR A 1 83 ? -3.656 -16.677 -3.136 1.00 53.22 83 TYR A N 8
ATOM 13864 C CA . TYR A 1 83 ? -3.486 -15.817 -4.341 1.00 20.41 83 TYR A CA 8
ATOM 13865 C C . TYR A 1 83 ? -4.812 -15.716 -5.099 1.00 51.14 83 TYR A C 8
ATOM 13866 O O . TYR A 1 83 ? -5.443 -16.707 -5.406 1.00 5.32 83 TYR A O 8
ATOM 13884 N N . LEU A 1 84 ? -5.243 -14.524 -5.403 1.00 32.43 84 LEU A N 8
ATOM 13885 C CA . LEU A 1 84 ? -6.528 -14.359 -6.139 1.00 10.44 84 LEU A CA 8
ATOM 13886 C C . LEU A 1 84 ? -6.253 -13.974 -7.592 1.00 52.04 84 LEU A C 8
ATOM 13887 O O . LEU A 1 84 ? -5.525 -13.042 -7.871 1.00 33.13 84 LEU A O 8
ATOM 13903 N N . GLN A 1 85 ? -6.825 -14.688 -8.524 1.00 22.22 85 GLN A N 8
ATOM 13904 C CA . GLN A 1 85 ? -6.589 -14.359 -9.955 1.00 73.02 85 GLN A CA 8
ATOM 13905 C C . GLN A 1 85 ? -7.773 -13.569 -10.522 1.00 75.33 85 GLN A C 8
ATOM 13906 O O . GLN A 1 85 ? -8.919 -13.935 -10.346 1.00 15.21 85 GLN A O 8
ATOM 13920 N N . LEU A 1 86 ? -7.496 -12.492 -11.204 1.00 11.42 86 LEU A N 8
ATOM 13921 C CA . LEU A 1 86 ? -8.591 -11.669 -11.791 1.00 3.24 86 LEU A CA 8
ATOM 13922 C C . LEU A 1 86 ? -8.272 -11.346 -13.255 1.00 71.51 86 LEU A C 8
ATOM 13923 O O . LEU A 1 86 ? -7.175 -10.930 -13.570 1.00 61.24 86 LEU A O 8
ATOM 13939 N N . PRO A 1 87 ? -9.247 -11.546 -14.102 1.00 40.14 87 PRO A N 8
ATOM 13940 C CA . PRO A 1 87 ? -9.067 -11.267 -15.550 1.00 13.14 87 PRO A CA 8
ATOM 13941 C C . PRO A 1 87 ? -8.905 -9.762 -15.782 1.00 30.04 87 PRO A C 8
ATOM 13942 O O . PRO A 1 87 ? -9.837 -9.004 -15.616 1.00 53.51 87 PRO A O 8
ATOM 13953 N N . PRO A 1 88 ? -7.709 -9.386 -16.150 1.00 21.22 88 PRO A N 8
ATOM 13954 C CA . PRO A 1 88 ? -7.400 -7.955 -16.397 1.00 44.02 88 PRO A CA 8
ATOM 13955 C C . PRO A 1 88 ? -7.999 -7.484 -17.727 1.00 22.34 88 PRO A C 8
ATOM 13956 O O . PRO A 1 88 ? -8.056 -8.230 -18.684 1.00 61.32 88 PRO A O 8
ATOM 13967 N N . PRO A 1 89 ? -8.415 -6.246 -17.733 1.00 32.05 89 PRO A N 8
ATOM 13968 C CA . PRO A 1 89 ? -9.008 -5.640 -18.953 1.00 51.12 89 PRO A CA 8
ATOM 13969 C C . PRO A 1 89 ? -7.922 -5.402 -20.008 1.00 4.32 89 PRO A C 8
ATOM 13970 O O . PRO A 1 89 ? -6.758 -5.643 -19.761 1.00 65.32 89 PRO A O 8
ATOM 13981 N N . PRO A 1 90 ? -8.340 -4.931 -21.155 1.00 62.13 90 PRO A N 8
ATOM 13982 C CA . PRO A 1 90 ? -7.384 -4.656 -22.258 1.00 61.32 90 PRO A CA 8
ATOM 13983 C C . PRO A 1 90 ? -6.453 -3.498 -21.881 1.00 52.03 90 PRO A C 8
ATOM 13984 O O . PRO A 1 90 ? -5.264 -3.543 -22.127 1.00 71.33 90 PRO A O 8
ATOM 13995 N N . GLU A 1 91 ? -6.979 -2.466 -21.279 1.00 22.40 91 GLU A N 8
ATOM 13996 C CA . GLU A 1 91 ? -6.114 -1.317 -20.884 1.00 12.53 91 GLU A CA 8
ATOM 13997 C C . GLU A 1 91 ? -5.368 -1.652 -19.591 1.00 53.40 91 GLU A C 8
ATOM 13998 O O . GLU A 1 91 ? -4.158 -1.747 -19.563 1.00 32.30 91 GLU A O 8
ATOM 14010 N N . ASP A 1 92 ? -6.088 -1.834 -18.522 1.00 61.31 92 ASP A N 8
ATOM 14011 C CA . ASP A 1 92 ? -5.437 -2.170 -17.223 1.00 11.25 92 ASP A CA 8
ATOM 14012 C C . ASP A 1 92 ? -4.169 -1.334 -17.019 1.00 11.03 92 ASP A C 8
ATOM 14013 O O . ASP A 1 92 ? -3.228 -1.766 -16.382 1.00 60.34 92 ASP A O 8
ATOM 14022 N N . LEU A 1 93 ? -4.134 -0.143 -17.549 1.00 11.41 93 LEU A N 8
ATOM 14023 C CA . LEU A 1 93 ? -2.922 0.708 -17.371 1.00 70.13 93 LEU A CA 8
ATOM 14024 C C . LEU A 1 93 ? -2.486 0.695 -15.903 1.00 1.42 93 LEU A C 8
ATOM 14025 O O . LEU A 1 93 ? -3.299 0.572 -15.009 1.00 45.21 93 LEU A O 8
ATOM 14041 N N . LEU A 1 94 ? -1.213 0.819 -15.646 1.00 63.30 94 LEU A N 8
ATOM 14042 C CA . LEU A 1 94 ? -0.740 0.807 -14.230 1.00 42.42 94 LEU A CA 8
ATOM 14043 C C . LEU A 1 94 ? 0.726 1.240 -14.149 1.00 11.50 94 LEU A C 8
ATOM 14044 O O . LEU A 1 94 ? 1.325 1.639 -15.128 1.00 13.25 94 LEU A O 8
ATOM 14060 N N . LYS A 1 95 ? 1.307 1.162 -12.982 1.00 70.14 95 LYS A N 8
ATOM 14061 C CA . LYS A 1 95 ? 2.732 1.565 -12.821 1.00 34.11 95 LYS A CA 8
ATOM 14062 C C . LYS A 1 95 ? 3.652 0.458 -13.342 1.00 64.03 95 LYS A C 8
ATOM 14063 O O . LYS A 1 95 ? 3.215 -0.633 -13.649 1.00 43.14 95 LYS A O 8
ATOM 14082 N N . GLN A 1 96 ? 4.923 0.733 -13.444 1.00 62.10 96 GLN A N 8
ATOM 14083 C CA . GLN A 1 96 ? 5.874 -0.294 -13.947 1.00 42.52 96 GLN A CA 8
ATOM 14084 C C . GLN A 1 96 ? 7.318 0.144 -13.687 1.00 64.11 96 GLN A C 8
ATOM 14085 O O . GLN A 1 96 ? 7.572 1.048 -12.916 1.00 31.33 96 GLN A O 8
ATOM 14099 N N . HIS A 1 97 ? 8.265 -0.491 -14.322 1.00 12.15 97 HIS A N 8
ATOM 14100 C CA . HIS A 1 97 ? 9.694 -0.115 -14.110 1.00 12.31 97 HIS A CA 8
ATOM 14101 C C . HIS A 1 97 ? 10.134 -0.468 -12.684 1.00 42.14 97 HIS A C 8
ATOM 14102 O O . HIS A 1 97 ? 10.618 0.369 -11.948 1.00 33.11 97 HIS A O 8
ATOM 14116 N N . LEU A 1 98 ? 9.968 -1.702 -12.291 1.00 0.50 98 LEU A N 8
ATOM 14117 C CA . LEU A 1 98 ? 10.378 -2.108 -10.916 1.00 52.30 98 LEU A CA 8
ATOM 14118 C C . LEU A 1 98 ? 10.728 -3.597 -10.887 1.00 21.44 98 LEU A C 8
ATOM 14119 O O . LEU A 1 98 ? 9.924 -4.428 -10.514 1.00 1.43 98 LEU A O 8
ATOM 14135 N N . SER A 1 99 ? 11.922 -3.942 -11.281 1.00 72.14 99 SER A N 8
ATOM 14136 C CA . SER A 1 99 ? 12.322 -5.377 -11.280 1.00 10.30 99 SER A CA 8
ATOM 14137 C C . SER A 1 99 ? 12.618 -5.843 -9.851 1.00 33.03 99 SER A C 8
ATOM 14138 O O . SER A 1 99 ? 12.193 -5.238 -8.887 1.00 54.11 99 SER A O 8
ATOM 14146 N N . VAL A 1 100 ? 13.346 -6.916 -9.712 1.00 1.45 100 VAL A N 8
ATOM 14147 C CA . VAL A 1 100 ? 13.671 -7.426 -8.348 1.00 2.42 100 VAL A CA 8
ATOM 14148 C C . VAL A 1 100 ? 15.023 -8.144 -8.370 1.00 74.32 100 VAL A C 8
ATOM 14149 O O . VAL A 1 100 ? 15.278 -8.982 -9.212 1.00 41.35 100 VAL A O 8
ATOM 14162 N N . MET A 1 101 ? 15.892 -7.823 -7.452 1.00 23.21 101 MET A N 8
ATOM 14163 C CA . MET A 1 101 ? 17.225 -8.487 -7.425 1.00 41.33 101 MET A CA 8
ATOM 14164 C C . MET A 1 101 ? 17.824 -8.422 -6.018 1.00 4.04 101 MET A C 8
ATOM 14165 O O . MET A 1 101 ? 18.049 -7.358 -5.478 1.00 65.32 101 MET A O 8
ATOM 14179 N N . GLY A 1 102 ? 18.081 -9.551 -5.424 1.00 12.04 102 GLY A N 8
ATOM 14180 C CA . GLY A 1 102 ? 18.664 -9.558 -4.052 1.00 64.10 102 GLY A CA 8
ATOM 14181 C C . GLY A 1 102 ? 18.334 -10.884 -3.367 1.00 70.15 102 GLY A C 8
ATOM 14182 O O . GLY A 1 102 ? 17.326 -11.503 -3.647 1.00 10.33 102 GLY A O 8
ATOM 14186 N N . GLN A 1 103 ? 19.172 -11.327 -2.472 1.00 73.12 103 GLN A N 8
ATOM 14187 C CA . GLN A 1 103 ? 18.899 -12.616 -1.774 1.00 10.43 103 GLN A CA 8
ATOM 14188 C C . GLN A 1 103 ? 18.961 -12.419 -0.257 1.00 5.21 103 GLN A C 8
ATOM 14189 O O . GLN A 1 103 ? 19.208 -11.333 0.228 1.00 11.24 103 GLN A O 8
ATOM 14203 N N . LYS A 1 104 ? 18.732 -13.461 0.494 1.00 50.40 104 LYS A N 8
ATOM 14204 C CA . LYS A 1 104 ? 18.775 -13.330 1.980 1.00 4.40 104 LYS A CA 8
ATOM 14205 C C . LYS A 1 104 ? 19.917 -14.174 2.553 1.00 41.23 104 LYS A C 8
ATOM 14206 O O . LYS A 1 104 ? 20.493 -14.999 1.872 1.00 2.02 104 LYS A O 8
ATOM 14225 N N . THR A 1 105 ? 20.248 -13.975 3.800 1.00 21.34 105 THR A N 8
ATOM 14226 C CA . THR A 1 105 ? 21.353 -14.764 4.413 1.00 22.23 105 THR A CA 8
ATOM 14227 C C . THR A 1 105 ? 20.853 -15.491 5.665 1.00 12.04 105 THR A C 8
ATOM 14228 O O . THR A 1 105 ? 20.020 -14.990 6.395 1.00 2.15 105 THR A O 8
ATOM 14239 N N . ASP A 1 106 ? 21.354 -16.670 5.918 1.00 23.42 106 ASP A N 8
ATOM 14240 C CA . ASP A 1 106 ? 20.906 -17.428 7.121 1.00 64.12 106 ASP A CA 8
ATOM 14241 C C . ASP A 1 106 ? 19.435 -17.829 6.983 1.00 13.31 106 ASP A C 8
ATOM 14242 O O . ASP A 1 106 ? 18.592 -17.402 7.748 1.00 0.24 106 ASP A O 8
ATOM 14251 N N . ASP A 1 107 ? 19.121 -18.645 6.015 1.00 11.13 107 ASP A N 8
ATOM 14252 C CA . ASP A 1 107 ? 17.704 -19.073 5.833 1.00 15.11 107 ASP A CA 8
ATOM 14253 C C . ASP A 1 107 ? 17.473 -20.429 6.509 1.00 3.32 107 ASP A C 8
ATOM 14254 O O . ASP A 1 107 ? 18.372 -21.001 7.093 1.00 62.12 107 ASP A O 8
ATOM 14263 N N . THR A 1 108 ? 16.277 -20.946 6.436 1.00 52.11 108 THR A N 8
ATOM 14264 C CA . THR A 1 108 ? 15.997 -22.264 7.077 1.00 43.11 108 THR A CA 8
ATOM 14265 C C . THR A 1 108 ? 15.339 -23.215 6.073 1.00 64.41 108 THR A C 8
ATOM 14266 O O . THR A 1 108 ? 15.882 -24.249 5.738 1.00 54.20 108 THR A O 8
ATOM 14277 N N . ASN A 1 109 ? 14.176 -22.872 5.589 1.00 31.33 109 ASN A N 8
ATOM 14278 C CA . ASN A 1 109 ? 13.487 -23.758 4.607 1.00 53.22 109 ASN A CA 8
ATOM 14279 C C . ASN A 1 109 ? 13.285 -25.153 5.208 1.00 32.12 109 ASN A C 8
ATOM 14280 O O . ASN A 1 109 ? 13.411 -26.153 4.531 1.00 0.40 109 ASN A O 8
ATOM 14291 N N . LYS A 1 110 ? 12.975 -25.224 6.474 1.00 63.12 110 LYS A N 8
ATOM 14292 C CA . LYS A 1 110 ? 12.768 -26.555 7.114 1.00 73.01 110 LYS A CA 8
ATOM 14293 C C . LYS A 1 110 ? 14.050 -27.388 7.026 1.00 43.20 110 LYS A C 8
ATOM 14294 O O . LYS A 1 110 ? 14.154 -28.358 7.760 1.00 64.31 110 LYS A O 8
ATOM 14313 N N . GLY A 1 1 ? 10.837 -7.424 -22.377 1.00 32.02 1 GLY A N 9
ATOM 14314 C CA . GLY A 1 1 ? 10.864 -8.887 -22.664 1.00 10.42 1 GLY A CA 9
ATOM 14315 C C . GLY A 1 1 ? 9.567 -9.529 -22.172 1.00 41.40 1 GLY A C 9
ATOM 14316 O O . GLY A 1 1 ? 8.739 -8.885 -21.558 1.00 22.22 1 GLY A O 9
ATOM 14320 N N . SER A 1 2 ? 9.381 -10.793 -22.436 1.00 1.51 2 SER A N 9
ATOM 14321 C CA . SER A 1 2 ? 8.133 -11.471 -21.983 1.00 63.01 2 SER A CA 9
ATOM 14322 C C . SER A 1 2 ? 8.468 -12.792 -21.284 1.00 63.01 2 SER A C 9
ATOM 14323 O O . SER A 1 2 ? 8.171 -12.979 -20.121 1.00 62.43 2 SER A O 9
ATOM 14331 N N . MET A 1 3 ? 9.079 -13.707 -21.984 1.00 5.44 3 MET A N 9
ATOM 14332 C CA . MET A 1 3 ? 9.428 -15.019 -21.358 1.00 14.04 3 MET A CA 9
ATOM 14333 C C . MET A 1 3 ? 10.210 -14.804 -20.058 1.00 64.42 3 MET A C 9
ATOM 14334 O O . MET A 1 3 ? 11.364 -14.426 -20.083 1.00 72.21 3 MET A O 9
ATOM 14348 N N . PRO A 1 4 ? 9.547 -15.057 -18.962 1.00 33.31 4 PRO A N 9
ATOM 14349 C CA . PRO A 1 4 ? 10.185 -14.895 -17.633 1.00 4.02 4 PRO A CA 9
ATOM 14350 C C . PRO A 1 4 ? 11.102 -16.084 -17.332 1.00 22.32 4 PRO A C 9
ATOM 14351 O O . PRO A 1 4 ? 10.821 -17.205 -17.709 1.00 0.42 4 PRO A O 9
ATOM 14362 N N . LYS A 1 5 ? 12.191 -15.850 -16.655 1.00 14.34 5 LYS A N 9
ATOM 14363 C CA . LYS A 1 5 ? 13.121 -16.973 -16.333 1.00 4.22 5 LYS A CA 9
ATOM 14364 C C . LYS A 1 5 ? 12.823 -17.519 -14.932 1.00 60.20 5 LYS A C 9
ATOM 14365 O O . LYS A 1 5 ? 12.855 -16.788 -13.964 1.00 63.53 5 LYS A O 9
ATOM 14384 N N . PRO A 1 6 ? 12.541 -18.794 -14.875 1.00 60.33 6 PRO A N 9
ATOM 14385 C CA . PRO A 1 6 ? 12.234 -19.445 -13.577 1.00 33.13 6 PRO A CA 9
ATOM 14386 C C . PRO A 1 6 ? 13.509 -19.599 -12.742 1.00 51.32 6 PRO A C 9
ATOM 14387 O O . PRO A 1 6 ? 14.356 -20.420 -13.028 1.00 14.14 6 PRO A O 9
ATOM 14398 N N . GLY A 1 7 ? 13.650 -18.811 -11.711 1.00 30.20 7 GLY A N 9
ATOM 14399 C CA . GLY A 1 7 ? 14.868 -18.910 -10.858 1.00 43.03 7 GLY A CA 9
ATOM 14400 C C . GLY A 1 7 ? 15.049 -20.344 -10.386 1.00 42.32 7 GLY A C 9
ATOM 14401 O O . GLY A 1 7 ? 14.387 -21.255 -10.848 1.00 53.51 7 GLY A O 9
ATOM 14405 N N . ILE A 1 8 ? 15.941 -20.547 -9.460 1.00 23.40 8 ILE A N 9
ATOM 14406 C CA . ILE A 1 8 ? 16.177 -21.917 -8.931 1.00 43.13 8 ILE A CA 9
ATOM 14407 C C . ILE A 1 8 ? 14.842 -22.651 -8.762 1.00 61.53 8 ILE A C 9
ATOM 14408 O O . ILE A 1 8 ? 13.979 -22.233 -8.017 1.00 74.44 8 ILE A O 9
ATOM 14424 N N . LEU A 1 9 ? 14.666 -23.744 -9.457 1.00 22.51 9 LEU A N 9
ATOM 14425 C CA . LEU A 1 9 ? 13.387 -24.502 -9.344 1.00 1.34 9 LEU A CA 9
ATOM 14426 C C . LEU A 1 9 ? 13.662 -25.958 -8.952 1.00 21.20 9 LEU A C 9
ATOM 14427 O O . LEU A 1 9 ? 12.888 -26.846 -9.248 1.00 70.22 9 LEU A O 9
ATOM 14443 N N . LYS A 1 10 ? 14.758 -26.208 -8.291 1.00 52.14 10 LYS A N 9
ATOM 14444 C CA . LYS A 1 10 ? 15.079 -27.607 -7.885 1.00 2.43 10 LYS A CA 9
ATOM 14445 C C . LYS A 1 10 ? 13.902 -28.215 -7.115 1.00 34.50 10 LYS A C 9
ATOM 14446 O O . LYS A 1 10 ? 13.718 -27.955 -5.942 1.00 52.42 10 LYS A O 9
ATOM 14465 N N . SER A 1 11 ? 13.105 -29.017 -7.766 1.00 62.04 11 SER A N 9
ATOM 14466 C CA . SER A 1 11 ? 11.942 -29.639 -7.073 1.00 3.15 11 SER A CA 9
ATOM 14467 C C . SER A 1 11 ? 10.962 -28.557 -6.610 1.00 71.23 11 SER A C 9
ATOM 14468 O O . SER A 1 11 ? 10.950 -28.170 -5.458 1.00 23.25 11 SER A O 9
ATOM 14476 N N . LYS A 1 12 ? 10.143 -28.065 -7.496 1.00 24.04 12 LYS A N 9
ATOM 14477 C CA . LYS A 1 12 ? 9.168 -27.007 -7.104 1.00 1.03 12 LYS A CA 9
ATOM 14478 C C . LYS A 1 12 ? 7.776 -27.338 -7.657 1.00 70.15 12 LYS A C 9
ATOM 14479 O O . LYS A 1 12 ? 7.347 -26.790 -8.652 1.00 2.31 12 LYS A O 9
ATOM 14498 N N . SER A 1 13 ? 7.070 -28.230 -7.015 1.00 62.42 13 SER A N 9
ATOM 14499 C CA . SER A 1 13 ? 5.707 -28.597 -7.497 1.00 42.42 13 SER A CA 9
ATOM 14500 C C . SER A 1 13 ? 4.793 -28.893 -6.305 1.00 63.02 13 SER A C 9
ATOM 14501 O O . SER A 1 13 ? 4.681 -30.018 -5.861 1.00 4.14 13 SER A O 9
ATOM 14509 N N . MET A 1 14 ? 4.142 -27.891 -5.780 1.00 2.31 14 MET A N 9
ATOM 14510 C CA . MET A 1 14 ? 3.242 -28.120 -4.613 1.00 64.04 14 MET A CA 9
ATOM 14511 C C . MET A 1 14 ? 1.792 -28.276 -5.077 1.00 62.52 14 MET A C 9
ATOM 14512 O O . MET A 1 14 ? 1.504 -28.313 -6.258 1.00 0.25 14 MET A O 9
ATOM 14526 N N . PHE A 1 15 ? 0.876 -28.365 -4.152 1.00 11.12 15 PHE A N 9
ATOM 14527 C CA . PHE A 1 15 ? -0.558 -28.515 -4.527 1.00 52.31 15 PHE A CA 9
ATOM 14528 C C . PHE A 1 15 ? -1.319 -27.231 -4.182 1.00 22.22 15 PHE A C 9
ATOM 14529 O O . PHE A 1 15 ? -1.075 -26.610 -3.166 1.00 30.02 15 PHE A O 9
ATOM 14546 N N . CYS A 1 16 ? -2.239 -26.828 -5.014 1.00 50.04 16 CYS A N 9
ATOM 14547 C CA . CYS A 1 16 ? -3.006 -25.585 -4.715 1.00 44.12 16 CYS A CA 9
ATOM 14548 C C . CYS A 1 16 ? -4.493 -25.790 -5.025 1.00 42.02 16 CYS A C 9
ATOM 14549 O O . CYS A 1 16 ? -4.859 -26.613 -5.840 1.00 24.00 16 CYS A O 9
ATOM 14557 N N . VAL A 1 17 ? -5.351 -25.056 -4.373 1.00 71.43 17 VAL A N 9
ATOM 14558 C CA . VAL A 1 17 ? -6.812 -25.217 -4.626 1.00 34.12 17 VAL A CA 9
ATOM 14559 C C . VAL A 1 17 ? -7.374 -23.966 -5.304 1.00 31.21 17 VAL A C 9
ATOM 14560 O O . VAL A 1 17 ? -7.162 -22.855 -4.861 1.00 45.05 17 VAL A O 9
ATOM 14573 N N . ILE A 1 18 ? -8.093 -24.141 -6.378 1.00 70.41 18 ILE A N 9
ATOM 14574 C CA . ILE A 1 18 ? -8.674 -22.966 -7.091 1.00 73.11 18 ILE A CA 9
ATOM 14575 C C . ILE A 1 18 ? -10.138 -22.758 -6.683 1.00 3.14 18 ILE A C 9
ATOM 14576 O O . ILE A 1 18 ? -10.998 -23.556 -6.994 1.00 3.11 18 ILE A O 9
ATOM 14592 N N . TYR A 1 19 ? -10.425 -21.684 -5.998 1.00 60.41 19 TYR A N 9
ATOM 14593 C CA . TYR A 1 19 ? -11.831 -21.415 -5.582 1.00 43.12 19 TYR A CA 9
ATOM 14594 C C . TYR A 1 19 ? -12.529 -20.556 -6.639 1.00 60.33 19 TYR A C 9
ATOM 14595 O O . TYR A 1 19 ? -11.891 -19.857 -7.401 1.00 10.21 19 TYR A O 9
ATOM 14613 N N . ARG A 1 20 ? -13.831 -20.594 -6.689 1.00 30.15 20 ARG A N 9
ATOM 14614 C CA . ARG A 1 20 ? -14.552 -19.770 -7.699 1.00 42.30 20 ARG A CA 9
ATOM 14615 C C . ARG A 1 20 ? -15.581 -18.868 -7.012 1.00 62.01 20 ARG A C 9
ATOM 14616 O O . ARG A 1 20 ? -16.254 -19.266 -6.082 1.00 43.30 20 ARG A O 9
ATOM 14637 N N . SER A 1 21 ? -15.701 -17.646 -7.460 1.00 55.03 21 SER A N 9
ATOM 14638 C CA . SER A 1 21 ? -16.683 -16.715 -6.832 1.00 53.30 21 SER A CA 9
ATOM 14639 C C . SER A 1 21 ? -18.109 -17.109 -7.227 1.00 44.02 21 SER A C 9
ATOM 14640 O O . SER A 1 21 ? -18.438 -17.200 -8.395 1.00 30.22 21 SER A O 9
ATOM 14648 N N . SER A 1 22 ? -18.960 -17.343 -6.265 1.00 30.00 22 SER A N 9
ATOM 14649 C CA . SER A 1 22 ? -20.363 -17.733 -6.591 1.00 2.25 22 SER A CA 9
ATOM 14650 C C . SER A 1 22 ? -20.933 -16.816 -7.675 1.00 65.23 22 SER A C 9
ATOM 14651 O O . SER A 1 22 ? -21.627 -17.258 -8.569 1.00 21.22 22 SER A O 9
ATOM 14659 N N . LYS A 1 23 ? -20.651 -15.545 -7.604 1.00 1.11 23 LYS A N 9
ATOM 14660 C CA . LYS A 1 23 ? -21.181 -14.608 -8.637 1.00 65.11 23 LYS A CA 9
ATOM 14661 C C . LYS A 1 23 ? -20.221 -13.431 -8.832 1.00 23.03 23 LYS A C 9
ATOM 14662 O O . LYS A 1 23 ? -20.267 -12.452 -8.113 1.00 30.33 23 LYS A O 9
ATOM 14681 N N . ARG A 1 24 ? -19.356 -13.520 -9.802 1.00 41.42 24 ARG A N 9
ATOM 14682 C CA . ARG A 1 24 ? -18.394 -12.407 -10.054 1.00 73.14 24 ARG A CA 9
ATOM 14683 C C . ARG A 1 24 ? -17.887 -12.471 -11.494 1.00 64.13 24 ARG A C 9
ATOM 14684 O O . ARG A 1 24 ? -18.390 -13.221 -12.306 1.00 24.13 24 ARG A O 9
ATOM 14705 N N . ASP A 1 25 ? -16.890 -11.694 -11.819 1.00 63.13 25 ASP A N 9
ATOM 14706 C CA . ASP A 1 25 ? -16.355 -11.716 -13.210 1.00 65.11 25 ASP A CA 9
ATOM 14707 C C . ASP A 1 25 ? -15.340 -12.853 -13.368 1.00 34.12 25 ASP A C 9
ATOM 14708 O O . ASP A 1 25 ? -14.195 -12.633 -13.707 1.00 61.05 25 ASP A O 9
ATOM 14717 N N . GLN A 1 26 ? -15.757 -14.065 -13.128 1.00 2.13 26 GLN A N 9
ATOM 14718 C CA . GLN A 1 26 ? -14.821 -15.218 -13.266 1.00 62.04 26 GLN A CA 9
ATOM 14719 C C . GLN A 1 26 ? -13.600 -15.023 -12.363 1.00 14.23 26 GLN A C 9
ATOM 14720 O O . GLN A 1 26 ? -12.469 -15.138 -12.795 1.00 52.14 26 GLN A O 9
ATOM 14734 N N . THR A 1 27 ? -13.820 -14.738 -11.106 1.00 4.32 27 THR A N 9
ATOM 14735 C CA . THR A 1 27 ? -12.675 -14.543 -10.169 1.00 35.00 27 THR A CA 9
ATOM 14736 C C . THR A 1 27 ? -12.353 -15.860 -9.458 1.00 52.40 27 THR A C 9
ATOM 14737 O O . THR A 1 27 ? -13.240 -16.584 -9.049 1.00 44.14 27 THR A O 9
ATOM 14748 N N . TYR A 1 28 ? -11.097 -16.187 -9.312 1.00 32.00 28 TYR A N 9
ATOM 14749 C CA . TYR A 1 28 ? -10.744 -17.470 -8.631 1.00 14.22 28 TYR A CA 9
ATOM 14750 C C . TYR A 1 28 ? -9.638 -17.251 -7.594 1.00 63.01 28 TYR A C 9
ATOM 14751 O O . TYR A 1 28 ? -8.716 -16.489 -7.801 1.00 72.01 28 TYR A O 9
ATOM 14769 N N . LEU A 1 29 ? -9.723 -17.929 -6.479 1.00 61.14 29 LEU A N 9
ATOM 14770 C CA . LEU A 1 29 ? -8.676 -17.775 -5.426 1.00 75.33 29 LEU A CA 9
ATOM 14771 C C . LEU A 1 29 ? -7.751 -18.995 -5.426 1.00 12.14 29 LEU A C 9
ATOM 14772 O O . LEU A 1 29 ? -8.127 -20.069 -5.852 1.00 71.24 29 LEU A O 9
ATOM 14788 N N . TYR A 1 30 ? -6.547 -18.840 -4.950 1.00 24.13 30 TYR A N 9
ATOM 14789 C CA . TYR A 1 30 ? -5.603 -19.994 -4.922 1.00 4.32 30 TYR A CA 9
ATOM 14790 C C . TYR A 1 30 ? -4.969 -20.126 -3.536 1.00 31.13 30 TYR A C 9
ATOM 14791 O O . TYR A 1 30 ? -4.676 -19.147 -2.879 1.00 41.12 30 TYR A O 9
ATOM 14809 N N . VAL A 1 31 ? -4.753 -21.332 -3.089 1.00 52.24 31 VAL A N 9
ATOM 14810 C CA . VAL A 1 31 ? -4.134 -21.535 -1.744 1.00 2.12 31 VAL A CA 9
ATOM 14811 C C . VAL A 1 31 ? -3.382 -22.864 -1.709 1.00 15.42 31 VAL A C 9
ATOM 14812 O O . VAL A 1 31 ? -3.720 -23.800 -2.406 1.00 52.13 31 VAL A O 9
ATOM 14825 N N . GLU A 1 32 ? -2.364 -22.955 -0.900 1.00 44.02 32 GLU A N 9
ATOM 14826 C CA . GLU A 1 32 ? -1.593 -24.227 -0.817 1.00 61.43 32 GLU A CA 9
ATOM 14827 C C . GLU A 1 32 ? -2.510 -25.362 -0.352 1.00 13.13 32 GLU A C 9
ATOM 14828 O O . GLU A 1 32 ? -2.220 -26.527 -0.539 1.00 0.15 32 GLU A O 9
ATOM 14840 N N . LYS A 1 33 ? -3.619 -25.023 0.243 1.00 2.21 33 LYS A N 9
ATOM 14841 C CA . LYS A 1 33 ? -4.567 -26.070 0.716 1.00 3.02 33 LYS A CA 9
ATOM 14842 C C . LYS A 1 33 ? -5.959 -25.460 0.904 1.00 3.14 33 LYS A C 9
ATOM 14843 O O . LYS A 1 33 ? -6.112 -24.260 1.024 1.00 11.42 33 LYS A O 9
ATOM 14862 N N . LYS A 1 34 ? -6.976 -26.274 0.920 1.00 0.33 34 LYS A N 9
ATOM 14863 C CA . LYS A 1 34 ? -8.359 -25.741 1.089 1.00 64.23 34 LYS A CA 9
ATOM 14864 C C . LYS A 1 34 ? -8.658 -25.464 2.568 1.00 51.52 34 LYS A C 9
ATOM 14865 O O . LYS A 1 34 ? -9.556 -26.045 3.143 1.00 52.14 34 LYS A O 9
ATOM 14884 N N . ASP A 1 35 ? -7.920 -24.581 3.189 1.00 33.24 35 ASP A N 9
ATOM 14885 C CA . ASP A 1 35 ? -8.189 -24.287 4.629 1.00 11.41 35 ASP A CA 9
ATOM 14886 C C . ASP A 1 35 ? -8.966 -22.973 4.785 1.00 64.03 35 ASP A C 9
ATOM 14887 O O . ASP A 1 35 ? -10.135 -22.976 5.118 1.00 31.21 35 ASP A O 9
ATOM 14896 N N . ASP A 1 36 ? -8.340 -21.851 4.555 1.00 72.14 36 ASP A N 9
ATOM 14897 C CA . ASP A 1 36 ? -9.061 -20.555 4.701 1.00 32.12 36 ASP A CA 9
ATOM 14898 C C . ASP A 1 36 ? -8.257 -19.413 4.073 1.00 32.21 36 ASP A C 9
ATOM 14899 O O . ASP A 1 36 ? -7.117 -19.575 3.684 1.00 3.42 36 ASP A O 9
ATOM 14908 N N . PHE A 1 37 ? -8.848 -18.254 3.988 1.00 75.11 37 PHE A N 9
ATOM 14909 C CA . PHE A 1 37 ? -8.135 -17.082 3.401 1.00 4.31 37 PHE A CA 9
ATOM 14910 C C . PHE A 1 37 ? -8.105 -15.939 4.420 1.00 42.52 37 PHE A C 9
ATOM 14911 O O . PHE A 1 37 ? -9.083 -15.244 4.617 1.00 15.20 37 PHE A O 9
ATOM 14928 N N . SER A 1 38 ? -6.996 -15.747 5.076 1.00 72.52 38 SER A N 9
ATOM 14929 C CA . SER A 1 38 ? -6.910 -14.655 6.091 1.00 51.22 38 SER A CA 9
ATOM 14930 C C . SER A 1 38 ? -5.972 -13.543 5.622 1.00 13.41 38 SER A C 9
ATOM 14931 O O . SER A 1 38 ? -5.844 -12.518 6.263 1.00 41.22 38 SER A O 9
ATOM 14939 N N . ARG A 1 39 ? -5.301 -13.732 4.518 1.00 22.25 39 ARG A N 9
ATOM 14940 C CA . ARG A 1 39 ? -4.365 -12.673 4.038 1.00 4.14 39 ARG A CA 9
ATOM 14941 C C . ARG A 1 39 ? -4.999 -11.854 2.911 1.00 41.21 39 ARG A C 9
ATOM 14942 O O . ARG A 1 39 ? -4.517 -10.795 2.560 1.00 51.34 39 ARG A O 9
ATOM 14963 N N . VAL A 1 40 ? -6.072 -12.329 2.344 1.00 20.04 40 VAL A N 9
ATOM 14964 C CA . VAL A 1 40 ? -6.725 -11.564 1.246 1.00 30.31 40 VAL A CA 9
ATOM 14965 C C . VAL A 1 40 ? -7.273 -10.240 1.789 1.00 61.31 40 VAL A C 9
ATOM 14966 O O . VAL A 1 40 ? -7.906 -10.207 2.826 1.00 32.22 40 VAL A O 9
ATOM 14979 N N . PRO A 1 41 ? -6.994 -9.188 1.070 1.00 12.24 41 PRO A N 9
ATOM 14980 C CA . PRO A 1 41 ? -7.447 -7.833 1.477 1.00 42.22 41 PRO A CA 9
ATOM 14981 C C . PRO A 1 41 ? -8.968 -7.700 1.350 1.00 45.11 41 PRO A C 9
ATOM 14982 O O . PRO A 1 41 ? -9.568 -8.187 0.412 1.00 54.10 41 PRO A O 9
ATOM 14993 N N . GLU A 1 42 ? -9.593 -7.040 2.288 1.00 71.40 42 GLU A N 9
ATOM 14994 C CA . GLU A 1 42 ? -11.072 -6.873 2.225 1.00 71.25 42 GLU A CA 9
ATOM 14995 C C . GLU A 1 42 ? -11.451 -6.043 0.994 1.00 71.42 42 GLU A C 9
ATOM 14996 O O . GLU A 1 42 ? -12.604 -5.960 0.620 1.00 11.22 42 GLU A O 9
ATOM 15008 N N . GLU A 1 43 ? -10.487 -5.432 0.363 1.00 4.51 43 GLU A N 9
ATOM 15009 C CA . GLU A 1 43 ? -10.789 -4.614 -0.846 1.00 30.52 43 GLU A CA 9
ATOM 15010 C C . GLU A 1 43 ? -11.169 -5.531 -2.007 1.00 63.03 43 GLU A C 9
ATOM 15011 O O . GLU A 1 43 ? -12.041 -5.225 -2.797 1.00 20.15 43 GLU A O 9
ATOM 15023 N N . LEU A 1 44 ? -10.517 -6.653 -2.114 1.00 3.04 44 LEU A N 9
ATOM 15024 C CA . LEU A 1 44 ? -10.830 -7.599 -3.222 1.00 63.23 44 LEU A CA 9
ATOM 15025 C C . LEU A 1 44 ? -11.851 -8.643 -2.760 1.00 71.13 44 LEU A C 9
ATOM 15026 O O . LEU A 1 44 ? -12.854 -8.871 -3.407 1.00 52.30 44 LEU A O 9
ATOM 15042 N N . MET A 1 45 ? -11.605 -9.284 -1.648 1.00 62.31 45 MET A N 9
ATOM 15043 C CA . MET A 1 45 ? -12.565 -10.315 -1.158 1.00 34.12 45 MET A CA 9
ATOM 15044 C C . MET A 1 45 ? -13.993 -9.758 -1.150 1.00 71.22 45 MET A C 9
ATOM 15045 O O . MET A 1 45 ? -14.949 -10.480 -1.355 1.00 62.21 45 MET A O 9
ATOM 15059 N N . LYS A 1 46 ? -14.148 -8.483 -0.916 1.00 55.23 46 LYS A N 9
ATOM 15060 C CA . LYS A 1 46 ? -15.519 -7.895 -0.898 1.00 40.11 46 LYS A CA 9
ATOM 15061 C C . LYS A 1 46 ? -16.321 -8.401 -2.099 1.00 70.33 46 LYS A C 9
ATOM 15062 O O . LYS A 1 46 ? -17.502 -8.658 -2.005 1.00 64.33 46 LYS A O 9
ATOM 15081 N N . GLY A 1 47 ? -15.681 -8.555 -3.226 1.00 74.11 47 GLY A N 9
ATOM 15082 C CA . GLY A 1 47 ? -16.404 -9.052 -4.430 1.00 34.22 47 GLY A CA 9
ATOM 15083 C C . GLY A 1 47 ? -16.502 -10.575 -4.359 1.00 35.11 47 GLY A C 9
ATOM 15084 O O . GLY A 1 47 ? -17.481 -11.166 -4.770 1.00 2.21 47 GLY A O 9
ATOM 15088 N N . PHE A 1 48 ? -15.492 -11.217 -3.834 1.00 14.04 48 PHE A N 9
ATOM 15089 C CA . PHE A 1 48 ? -15.523 -12.703 -3.730 1.00 4.00 48 PHE A CA 9
ATOM 15090 C C . PHE A 1 48 ? -16.540 -13.133 -2.671 1.00 11.15 48 PHE A C 9
ATOM 15091 O O . PHE A 1 48 ? -17.411 -13.941 -2.922 1.00 42.32 48 PHE A O 9
ATOM 15108 N N . GLY A 1 49 ? -16.433 -12.597 -1.484 1.00 2.31 49 GLY A N 9
ATOM 15109 C CA . GLY A 1 49 ? -17.391 -12.973 -0.406 1.00 21.10 49 GLY A CA 9
ATOM 15110 C C . GLY A 1 49 ? -17.126 -14.413 0.032 1.00 41.53 49 GLY A C 9
ATOM 15111 O O . GLY A 1 49 ? -16.186 -14.692 0.749 1.00 60.35 49 GLY A O 9
ATOM 15115 N N . GLN A 1 50 ? -17.952 -15.332 -0.392 1.00 21.22 50 GLN A N 9
ATOM 15116 C CA . GLN A 1 50 ? -17.749 -16.755 -0.002 1.00 61.15 50 GLN A CA 9
ATOM 15117 C C . GLN A 1 50 ? -17.173 -17.545 -1.181 1.00 4.14 50 GLN A C 9
ATOM 15118 O O . GLN A 1 50 ? -17.826 -17.715 -2.192 1.00 51.41 50 GLN A O 9
ATOM 15132 N N . PRO A 1 51 ? -15.961 -18.002 -1.014 1.00 1.14 51 PRO A N 9
ATOM 15133 C CA . PRO A 1 51 ? -15.289 -18.783 -2.080 1.00 24.02 51 PRO A CA 9
ATOM 15134 C C . PRO A 1 51 ? -15.883 -20.189 -2.168 1.00 15.31 51 PRO A C 9
ATOM 15135 O O . PRO A 1 51 ? -16.390 -20.720 -1.199 1.00 75.12 51 PRO A O 9
ATOM 15146 N N . GLN A 1 52 ? -15.820 -20.800 -3.318 1.00 21.31 52 GLN A N 9
ATOM 15147 C CA . GLN A 1 52 ? -16.379 -22.175 -3.465 1.00 54.31 52 GLN A CA 9
ATOM 15148 C C . GLN A 1 52 ? -15.352 -23.087 -4.143 1.00 42.41 52 GLN A C 9
ATOM 15149 O O . GLN A 1 52 ? -14.464 -22.631 -4.831 1.00 70.23 52 GLN A O 9
ATOM 15163 N N . LEU A 1 53 ? -15.466 -24.373 -3.949 1.00 11.11 53 LEU A N 9
ATOM 15164 C CA . LEU A 1 53 ? -14.491 -25.310 -4.580 1.00 71.04 53 LEU A CA 9
ATOM 15165 C C . LEU A 1 53 ? -14.951 -25.686 -5.992 1.00 1.23 53 LEU A C 9
ATOM 15166 O O . LEU A 1 53 ? -15.894 -26.432 -6.169 1.00 63.04 53 LEU A O 9
ATOM 15182 N N . ALA A 1 54 ? -14.291 -25.179 -6.997 1.00 32.20 54 ALA A N 9
ATOM 15183 C CA . ALA A 1 54 ? -14.690 -25.510 -8.395 1.00 62.04 54 ALA A CA 9
ATOM 15184 C C . ALA A 1 54 ? -13.656 -26.441 -9.032 1.00 4.42 54 ALA A C 9
ATOM 15185 O O . ALA A 1 54 ? -13.996 -27.385 -9.719 1.00 63.23 54 ALA A O 9
ATOM 15192 N N . MET A 1 55 ? -12.398 -26.181 -8.811 1.00 65.12 55 MET A N 9
ATOM 15193 C CA . MET A 1 55 ? -11.341 -27.049 -9.404 1.00 63.03 55 MET A CA 9
ATOM 15194 C C . MET A 1 55 ? -10.159 -27.166 -8.439 1.00 4.15 55 MET A C 9
ATOM 15195 O O . MET A 1 55 ? -9.765 -26.206 -7.805 1.00 73.30 55 MET A O 9
ATOM 15209 N N . ILE A 1 56 ? -9.591 -28.332 -8.323 1.00 75.22 56 ILE A N 9
ATOM 15210 C CA . ILE A 1 56 ? -8.435 -28.510 -7.397 1.00 35.13 56 ILE A CA 9
ATOM 15211 C C . ILE A 1 56 ? -7.182 -28.892 -8.187 1.00 20.35 56 ILE A C 9
ATOM 15212 O O . ILE A 1 56 ? -7.215 -29.743 -9.052 1.00 32.31 56 ILE A O 9
ATOM 15228 N N . LEU A 1 57 ? -6.076 -28.266 -7.894 1.00 24.22 57 LEU A N 9
ATOM 15229 C CA . LEU A 1 57 ? -4.820 -28.585 -8.626 1.00 21.45 57 LEU A CA 9
ATOM 15230 C C . LEU A 1 57 ? -3.941 -29.524 -7.793 1.00 43.12 57 LEU A C 9
ATOM 15231 O O . LEU A 1 57 ? -3.657 -29.252 -6.643 1.00 70.21 57 LEU A O 9
ATOM 15247 N N . PRO A 1 58 ? -3.543 -30.604 -8.407 1.00 52.22 58 PRO A N 9
ATOM 15248 C CA . PRO A 1 58 ? -2.693 -31.607 -7.724 1.00 43.23 58 PRO A CA 9
ATOM 15249 C C . PRO A 1 58 ? -1.252 -31.104 -7.607 1.00 74.22 58 PRO A C 9
ATOM 15250 O O . PRO A 1 58 ? -0.899 -30.062 -8.124 1.00 51.13 58 PRO A O 9
ATOM 15261 N N . LEU A 1 59 ? -0.420 -31.847 -6.934 1.00 41.11 59 LEU A N 9
ATOM 15262 C CA . LEU A 1 59 ? 1.006 -31.433 -6.776 1.00 54.12 59 LEU A CA 9
ATOM 15263 C C . LEU A 1 59 ? 1.935 -32.459 -7.433 1.00 63.05 59 LEU A C 9
ATOM 15264 O O . LEU A 1 59 ? 2.856 -32.956 -6.815 1.00 51.52 59 LEU A O 9
ATOM 15280 N N . ASP A 1 60 ? 1.699 -32.783 -8.671 1.00 63.32 60 ASP A N 9
ATOM 15281 C CA . ASP A 1 60 ? 2.570 -33.780 -9.354 1.00 62.31 60 ASP A CA 9
ATOM 15282 C C . ASP A 1 60 ? 3.359 -33.118 -10.487 1.00 11.35 60 ASP A C 9
ATOM 15283 O O . ASP A 1 60 ? 4.508 -33.438 -10.725 1.00 34.54 60 ASP A O 9
ATOM 15292 N N . GLY A 1 61 ? 2.755 -32.198 -11.189 1.00 61.24 61 GLY A N 9
ATOM 15293 C CA . GLY A 1 61 ? 3.475 -31.518 -12.303 1.00 13.40 61 GLY A CA 9
ATOM 15294 C C . GLY A 1 61 ? 2.535 -31.352 -13.499 1.00 21.13 61 GLY A C 9
ATOM 15295 O O . GLY A 1 61 ? 2.796 -31.844 -14.579 1.00 24.12 61 GLY A O 9
ATOM 15299 N N . ARG A 1 62 ? 1.443 -30.664 -13.315 1.00 2.24 62 ARG A N 9
ATOM 15300 C CA . ARG A 1 62 ? 0.484 -30.468 -14.440 1.00 61.15 62 ARG A CA 9
ATOM 15301 C C . ARG A 1 62 ? 0.791 -29.159 -15.176 1.00 1.40 62 ARG A C 9
ATOM 15302 O O . ARG A 1 62 ? 1.663 -28.409 -14.786 1.00 52.25 62 ARG A O 9
ATOM 15323 N N . LYS A 1 63 ? 0.085 -28.883 -16.238 1.00 70.13 63 LYS A N 9
ATOM 15324 C CA . LYS A 1 63 ? 0.343 -27.626 -16.997 1.00 12.03 63 LYS A CA 9
ATOM 15325 C C . LYS A 1 63 ? -0.291 -26.431 -16.278 1.00 64.51 63 LYS A C 9
ATOM 15326 O O . LYS A 1 63 ? -1.023 -26.589 -15.320 1.00 2.52 63 LYS A O 9
ATOM 15345 N N . LYS A 1 64 ? -0.010 -25.240 -16.730 1.00 72.41 64 LYS A N 9
ATOM 15346 C CA . LYS A 1 64 ? -0.591 -24.033 -16.070 1.00 30.45 64 LYS A CA 9
ATOM 15347 C C . LYS A 1 64 ? -2.040 -23.826 -16.518 1.00 23.50 64 LYS A C 9
ATOM 15348 O O . LYS A 1 64 ? -2.476 -24.367 -17.518 1.00 4.43 64 LYS A O 9
ATOM 15367 N N . LEU A 1 65 ? -2.789 -23.045 -15.789 1.00 52.25 65 LEU A N 9
ATOM 15368 C CA . LEU A 1 65 ? -4.209 -22.801 -16.173 1.00 73.12 65 LEU A CA 9
ATOM 15369 C C . LEU A 1 65 ? -4.292 -21.616 -17.138 1.00 62.25 65 LEU A C 9
ATOM 15370 O O . LEU A 1 65 ? -3.360 -20.846 -17.272 1.00 62.32 65 LEU A O 9
ATOM 15386 N N . VAL A 1 66 ? -5.397 -21.465 -17.811 1.00 41.50 66 VAL A N 9
ATOM 15387 C CA . VAL A 1 66 ? -5.535 -20.329 -18.767 1.00 15.44 66 VAL A CA 9
ATOM 15388 C C . VAL A 1 66 ? -5.992 -19.066 -18.027 1.00 21.31 66 VAL A C 9
ATOM 15389 O O . VAL A 1 66 ? -6.094 -18.003 -18.604 1.00 41.12 66 VAL A O 9
ATOM 15402 N N . ASN A 1 67 ? -6.267 -19.178 -16.755 1.00 4.04 67 ASN A N 9
ATOM 15403 C CA . ASN A 1 67 ? -6.717 -17.981 -15.986 1.00 10.43 67 ASN A CA 9
ATOM 15404 C C . ASN A 1 67 ? -5.537 -17.363 -15.233 1.00 41.44 67 ASN A C 9
ATOM 15405 O O . ASN A 1 67 ? -5.184 -16.221 -15.445 1.00 63.34 67 ASN A O 9
ATOM 15416 N N . ALA A 1 68 ? -4.927 -18.108 -14.353 1.00 30.21 68 ALA A N 9
ATOM 15417 C CA . ALA A 1 68 ? -3.773 -17.554 -13.588 1.00 64.15 68 ALA A CA 9
ATOM 15418 C C . ALA A 1 68 ? -2.531 -18.419 -13.797 1.00 11.21 68 ALA A C 9
ATOM 15419 O O . ALA A 1 68 ? -2.622 -19.596 -14.083 1.00 25.10 68 ALA A O 9
ATOM 15426 N N . ASP A 1 69 ? -1.368 -17.846 -13.652 1.00 62.25 69 ASP A N 9
ATOM 15427 C CA . ASP A 1 69 ? -0.124 -18.641 -13.836 1.00 42.14 69 ASP A CA 9
ATOM 15428 C C . ASP A 1 69 ? 0.211 -19.373 -12.538 1.00 42.34 69 ASP A C 9
ATOM 15429 O O . ASP A 1 69 ? 0.582 -18.772 -11.550 1.00 32.24 69 ASP A O 9
ATOM 15438 N N . ILE A 1 70 ? 0.075 -20.669 -12.530 1.00 22.20 70 ILE A N 9
ATOM 15439 C CA . ILE A 1 70 ? 0.377 -21.442 -11.292 1.00 63.22 70 ILE A CA 9
ATOM 15440 C C . ILE A 1 70 ? 1.759 -21.054 -10.752 1.00 30.21 70 ILE A C 9
ATOM 15441 O O . ILE A 1 70 ? 2.011 -21.114 -9.564 1.00 1.31 70 ILE A O 9
ATOM 15457 N N . GLU A 1 71 ? 2.657 -20.654 -11.614 1.00 10.41 71 GLU A N 9
ATOM 15458 C CA . GLU A 1 71 ? 4.017 -20.264 -11.140 1.00 22.13 71 GLU A CA 9
ATOM 15459 C C . GLU A 1 71 ? 3.976 -18.885 -10.472 1.00 10.13 71 GLU A C 9
ATOM 15460 O O . GLU A 1 71 ? 4.652 -18.645 -9.491 1.00 2.11 71 GLU A O 9
ATOM 15472 N N . LYS A 1 72 ? 3.189 -17.975 -10.985 1.00 4.30 72 LYS A N 9
ATOM 15473 C CA . LYS A 1 72 ? 3.113 -16.621 -10.363 1.00 20.00 72 LYS A CA 9
ATOM 15474 C C . LYS A 1 72 ? 2.438 -16.718 -8.994 1.00 64.13 72 LYS A C 9
ATOM 15475 O O . LYS A 1 72 ? 2.557 -15.836 -8.167 1.00 72.03 72 LYS A O 9
ATOM 15494 N N . VAL A 1 73 ? 1.733 -17.789 -8.749 1.00 40.43 73 VAL A N 9
ATOM 15495 C CA . VAL A 1 73 ? 1.052 -17.951 -7.433 1.00 50.01 73 VAL A CA 9
ATOM 15496 C C . VAL A 1 73 ? 2.028 -18.528 -6.405 1.00 10.41 73 VAL A C 9
ATOM 15497 O O . VAL A 1 73 ? 1.868 -18.353 -5.214 1.00 53.13 73 VAL A O 9
ATOM 15510 N N . LYS A 1 74 ? 3.040 -19.214 -6.861 1.00 73.31 74 LYS A N 9
ATOM 15511 C CA . LYS A 1 74 ? 4.032 -19.804 -5.916 1.00 4.31 74 LYS A CA 9
ATOM 15512 C C . LYS A 1 74 ? 4.577 -18.721 -4.982 1.00 64.03 74 LYS A C 9
ATOM 15513 O O . LYS A 1 74 ? 4.636 -18.895 -3.778 1.00 62.20 74 LYS A O 9
ATOM 15532 N N . GLN A 1 75 ? 4.977 -17.606 -5.524 1.00 20.03 75 GLN A N 9
ATOM 15533 C CA . GLN A 1 75 ? 5.520 -16.512 -4.672 1.00 71.14 75 GLN A CA 9
ATOM 15534 C C . GLN A 1 75 ? 4.414 -15.938 -3.784 1.00 64.10 75 GLN A C 9
ATOM 15535 O O . GLN A 1 75 ? 4.673 -15.211 -2.844 1.00 41.42 75 GLN A O 9
ATOM 15549 N N . ALA A 1 76 ? 3.184 -16.255 -4.074 1.00 60.41 76 ALA A N 9
ATOM 15550 C CA . ALA A 1 76 ? 2.061 -15.728 -3.249 1.00 63.32 76 ALA A CA 9
ATOM 15551 C C . ALA A 1 76 ? 1.768 -16.677 -2.085 1.00 61.42 76 ALA A C 9
ATOM 15552 O O . ALA A 1 76 ? 1.637 -16.262 -0.951 1.00 53.23 76 ALA A O 9
ATOM 15559 N N . LEU A 1 77 ? 1.661 -17.948 -2.359 1.00 40.34 77 LEU A N 9
ATOM 15560 C CA . LEU A 1 77 ? 1.371 -18.922 -1.268 1.00 34.10 77 LEU A CA 9
ATOM 15561 C C . LEU A 1 77 ? 2.610 -19.117 -0.389 1.00 53.05 77 LEU A C 9
ATOM 15562 O O . LEU A 1 77 ? 2.509 -19.445 0.775 1.00 55.12 77 LEU A O 9
ATOM 15578 N N . THR A 1 78 ? 3.779 -18.911 -0.937 1.00 1.25 78 THR A N 9
ATOM 15579 C CA . THR A 1 78 ? 5.015 -19.083 -0.125 1.00 32.22 78 THR A CA 9
ATOM 15580 C C . THR A 1 78 ? 5.289 -17.803 0.676 1.00 72.05 78 THR A C 9
ATOM 15581 O O . THR A 1 78 ? 5.837 -17.841 1.760 1.00 0.04 78 THR A O 9
ATOM 15592 N N . GLU A 1 79 ? 4.904 -16.672 0.148 1.00 11.12 79 GLU A N 9
ATOM 15593 C CA . GLU A 1 79 ? 5.130 -15.390 0.875 1.00 71.45 79 GLU A CA 9
ATOM 15594 C C . GLU A 1 79 ? 3.921 -15.078 1.756 1.00 63.51 79 GLU A C 9
ATOM 15595 O O . GLU A 1 79 ? 4.052 -14.638 2.882 1.00 54.11 79 GLU A O 9
ATOM 15607 N N . GLN A 1 80 ? 2.741 -15.305 1.247 1.00 0.23 80 GLN A N 9
ATOM 15608 C CA . GLN A 1 80 ? 1.515 -15.024 2.048 1.00 1.24 80 GLN A CA 9
ATOM 15609 C C . GLN A 1 80 ? 0.772 -16.330 2.329 1.00 2.42 80 GLN A C 9
ATOM 15610 O O . GLN A 1 80 ? 0.530 -16.693 3.462 1.00 74.20 80 GLN A O 9
ATOM 15624 N N . GLY A 1 81 ? 0.410 -17.039 1.294 1.00 14.22 81 GLY A N 9
ATOM 15625 C CA . GLY A 1 81 ? -0.319 -18.322 1.484 1.00 60.01 81 GLY A CA 9
ATOM 15626 C C . GLY A 1 81 ? -1.611 -18.303 0.663 1.00 52.14 81 GLY A C 9
ATOM 15627 O O . GLY A 1 81 ? -2.397 -19.229 0.705 1.00 33.22 81 GLY A O 9
ATOM 15631 N N . TYR A 1 82 ? -1.836 -17.257 -0.086 1.00 22.11 82 TYR A N 9
ATOM 15632 C CA . TYR A 1 82 ? -3.081 -17.186 -0.909 1.00 21.22 82 TYR A CA 9
ATOM 15633 C C . TYR A 1 82 ? -2.842 -16.314 -2.146 1.00 65.21 82 TYR A C 9
ATOM 15634 O O . TYR A 1 82 ? -2.075 -15.372 -2.115 1.00 0.44 82 TYR A O 9
ATOM 15652 N N . TYR A 1 83 ? -3.503 -16.613 -3.230 1.00 34.12 83 TYR A N 9
ATOM 15653 C CA . TYR A 1 83 ? -3.320 -15.796 -4.465 1.00 42.34 83 TYR A CA 9
ATOM 15654 C C . TYR A 1 83 ? -4.657 -15.655 -5.199 1.00 50.12 83 TYR A C 9
ATOM 15655 O O . TYR A 1 83 ? -5.366 -16.622 -5.409 1.00 71.02 83 TYR A O 9
ATOM 15673 N N . LEU A 1 84 ? -5.012 -14.460 -5.585 1.00 10.15 84 LEU A N 9
ATOM 15674 C CA . LEU A 1 84 ? -6.307 -14.260 -6.296 1.00 63.30 84 LEU A CA 9
ATOM 15675 C C . LEU A 1 84 ? -6.062 -13.981 -7.780 1.00 3.12 84 LEU A C 9
ATOM 15676 O O . LEU A 1 84 ? -5.209 -13.194 -8.140 1.00 3.21 84 LEU A O 9
ATOM 15692 N N . GLN A 1 85 ? -6.804 -14.620 -8.645 1.00 74.11 85 GLN A N 9
ATOM 15693 C CA . GLN A 1 85 ? -6.604 -14.384 -10.102 1.00 23.30 85 GLN A CA 9
ATOM 15694 C C . GLN A 1 85 ? -7.819 -13.664 -10.700 1.00 61.41 85 GLN A C 9
ATOM 15695 O O . GLN A 1 85 ? -8.956 -14.025 -10.452 1.00 12.03 85 GLN A O 9
ATOM 15709 N N . LEU A 1 86 ? -7.580 -12.651 -11.491 1.00 51.13 86 LEU A N 9
ATOM 15710 C CA . LEU A 1 86 ? -8.704 -11.899 -12.118 1.00 31.20 86 LEU A CA 9
ATOM 15711 C C . LEU A 1 86 ? -8.448 -11.743 -13.620 1.00 41.24 86 LEU A C 9
ATOM 15712 O O . LEU A 1 86 ? -7.413 -11.251 -14.025 1.00 73.42 86 LEU A O 9
ATOM 15728 N N . PRO A 1 87 ? -9.402 -12.176 -14.402 1.00 14.14 87 PRO A N 9
ATOM 15729 C CA . PRO A 1 87 ? -9.274 -12.091 -15.880 1.00 31.42 87 PRO A CA 9
ATOM 15730 C C . PRO A 1 87 ? -9.373 -10.636 -16.351 1.00 25.11 87 PRO A C 9
ATOM 15731 O O . PRO A 1 87 ? -9.654 -9.747 -15.572 1.00 40.12 87 PRO A O 9
ATOM 15742 N N . PRO A 1 88 ? -9.134 -10.447 -17.621 1.00 11.15 88 PRO A N 9
ATOM 15743 C CA . PRO A 1 88 ? -9.189 -9.090 -18.219 1.00 61.02 88 PRO A CA 9
ATOM 15744 C C . PRO A 1 88 ? -10.639 -8.606 -18.334 1.00 44.03 88 PRO A C 9
ATOM 15745 O O . PRO A 1 88 ? -11.431 -9.181 -19.055 1.00 4.22 88 PRO A O 9
ATOM 15756 N N . PRO A 1 89 ? -10.935 -7.557 -17.614 1.00 22.31 89 PRO A N 9
ATOM 15757 C CA . PRO A 1 89 ? -12.302 -6.978 -17.630 1.00 20.11 89 PRO A CA 9
ATOM 15758 C C . PRO A 1 89 ? -12.551 -6.229 -18.941 1.00 4.23 89 PRO A C 9
ATOM 15759 O O . PRO A 1 89 ? -11.661 -6.097 -19.759 1.00 62.42 89 PRO A O 9
ATOM 15770 N N . PRO A 1 90 ? -13.757 -5.753 -19.095 1.00 22.22 90 PRO A N 9
ATOM 15771 C CA . PRO A 1 90 ? -14.134 -4.996 -20.317 1.00 4.04 90 PRO A CA 9
ATOM 15772 C C . PRO A 1 90 ? -13.398 -3.655 -20.353 1.00 12.20 90 PRO A C 9
ATOM 15773 O O . PRO A 1 90 ? -13.431 -2.939 -21.334 1.00 71.15 90 PRO A O 9
ATOM 15784 N N . GLU A 1 91 ? -12.727 -3.315 -19.288 1.00 23.24 91 GLU A N 9
ATOM 15785 C CA . GLU A 1 91 ? -11.982 -2.028 -19.251 1.00 62.11 91 GLU A CA 9
ATOM 15786 C C . GLU A 1 91 ? -10.786 -2.105 -20.196 1.00 15.21 91 GLU A C 9
ATOM 15787 O O . GLU A 1 91 ? -10.805 -2.829 -21.173 1.00 62.24 91 GLU A O 9
ATOM 15799 N N . ASP A 1 92 ? -9.744 -1.374 -19.920 1.00 70.11 92 ASP A N 9
ATOM 15800 C CA . ASP A 1 92 ? -8.557 -1.429 -20.816 1.00 61.31 92 ASP A CA 9
ATOM 15801 C C . ASP A 1 92 ? -7.272 -1.543 -19.992 1.00 11.51 92 ASP A C 9
ATOM 15802 O O . ASP A 1 92 ? -6.293 -0.876 -20.259 1.00 14.24 92 ASP A O 9
ATOM 15811 N N . LEU A 1 93 ? -7.265 -2.386 -18.997 1.00 62.42 93 LEU A N 9
ATOM 15812 C CA . LEU A 1 93 ? -6.040 -2.543 -18.162 1.00 32.03 93 LEU A CA 9
ATOM 15813 C C . LEU A 1 93 ? -5.097 -3.564 -18.802 1.00 51.41 93 LEU A C 9
ATOM 15814 O O . LEU A 1 93 ? -5.521 -4.450 -19.519 1.00 21.21 93 LEU A O 9
ATOM 15830 N N . LEU A 1 94 ? -3.824 -3.452 -18.548 1.00 15.11 94 LEU A N 9
ATOM 15831 C CA . LEU A 1 94 ? -2.864 -4.423 -19.141 1.00 63.10 94 LEU A CA 9
ATOM 15832 C C . LEU A 1 94 ? -1.466 -4.229 -18.543 1.00 54.20 94 LEU A C 9
ATOM 15833 O O . LEU A 1 94 ? -1.088 -4.898 -17.603 1.00 50.40 94 LEU A O 9
ATOM 15849 N N . LYS A 1 95 ? -0.699 -3.324 -19.082 1.00 22.23 95 LYS A N 9
ATOM 15850 C CA . LYS A 1 95 ? 0.673 -3.097 -18.542 1.00 52.30 95 LYS A CA 9
ATOM 15851 C C . LYS A 1 95 ? 0.807 -1.669 -18.001 1.00 13.30 95 LYS A C 9
ATOM 15852 O O . LYS A 1 95 ? 1.469 -0.834 -18.583 1.00 13.24 95 LYS A O 9
ATOM 15871 N N . GLN A 1 96 ? 0.187 -1.386 -16.889 1.00 73.33 96 GLN A N 9
ATOM 15872 C CA . GLN A 1 96 ? 0.284 -0.016 -16.310 1.00 42.23 96 GLN A CA 9
ATOM 15873 C C . GLN A 1 96 ? 1.684 0.207 -15.735 1.00 13.02 96 GLN A C 9
ATOM 15874 O O . GLN A 1 96 ? 2.613 -0.516 -16.040 1.00 52.03 96 GLN A O 9
ATOM 15888 N N . HIS A 1 97 ? 1.849 1.196 -14.902 1.00 12.41 97 HIS A N 9
ATOM 15889 C CA . HIS A 1 97 ? 3.194 1.452 -14.312 1.00 70.13 97 HIS A CA 9
ATOM 15890 C C . HIS A 1 97 ? 3.810 0.134 -13.835 1.00 71.13 97 HIS A C 9
ATOM 15891 O O . HIS A 1 97 ? 4.905 -0.227 -14.220 1.00 43.21 97 HIS A O 9
ATOM 15905 N N . LEU A 1 98 ? 3.111 -0.589 -13.005 1.00 62.24 98 LEU A N 9
ATOM 15906 C CA . LEU A 1 98 ? 3.646 -1.889 -12.503 1.00 70.41 98 LEU A CA 9
ATOM 15907 C C . LEU A 1 98 ? 5.136 -1.761 -12.173 1.00 32.20 98 LEU A C 9
ATOM 15908 O O . LEU A 1 98 ? 5.987 -2.227 -12.906 1.00 11.20 98 LEU A O 9
ATOM 15924 N N . SER A 1 99 ? 5.457 -1.135 -11.077 1.00 51.13 99 SER A N 9
ATOM 15925 C CA . SER A 1 99 ? 6.892 -0.981 -10.699 1.00 61.04 99 SER A CA 9
ATOM 15926 C C . SER A 1 99 ? 7.164 -1.709 -9.380 1.00 73.41 99 SER A C 9
ATOM 15927 O O . SER A 1 99 ? 8.055 -1.348 -8.633 1.00 30.50 99 SER A O 9
ATOM 15935 N N . VAL A 1 100 ? 6.406 -2.728 -9.088 1.00 5.23 100 VAL A N 9
ATOM 15936 C CA . VAL A 1 100 ? 6.622 -3.480 -7.819 1.00 12.53 100 VAL A CA 9
ATOM 15937 C C . VAL A 1 100 ? 6.392 -4.976 -8.045 1.00 1.23 100 VAL A C 9
ATOM 15938 O O . VAL A 1 100 ? 5.280 -5.461 -7.968 1.00 0.41 100 VAL A O 9
ATOM 15951 N N . MET A 1 101 ? 7.432 -5.711 -8.320 1.00 33.20 101 MET A N 9
ATOM 15952 C CA . MET A 1 101 ? 7.271 -7.176 -8.549 1.00 54.13 101 MET A CA 9
ATOM 15953 C C . MET A 1 101 ? 8.287 -7.958 -7.714 1.00 72.40 101 MET A C 9
ATOM 15954 O O . MET A 1 101 ? 7.945 -8.591 -6.737 1.00 71.02 101 MET A O 9
ATOM 15968 N N . GLY A 1 102 ? 9.538 -7.918 -8.090 1.00 60.14 102 GLY A N 9
ATOM 15969 C CA . GLY A 1 102 ? 10.571 -8.660 -7.314 1.00 0.23 102 GLY A CA 9
ATOM 15970 C C . GLY A 1 102 ? 11.956 -8.084 -7.617 1.00 42.20 102 GLY A C 9
ATOM 15971 O O . GLY A 1 102 ? 12.159 -7.430 -8.621 1.00 5.33 102 GLY A O 9
ATOM 15975 N N . GLN A 1 103 ? 12.910 -8.323 -6.758 1.00 71.03 103 GLN A N 9
ATOM 15976 C CA . GLN A 1 103 ? 14.279 -7.787 -6.999 1.00 54.20 103 GLN A CA 9
ATOM 15977 C C . GLN A 1 103 ? 15.274 -8.938 -7.188 1.00 41.01 103 GLN A C 9
ATOM 15978 O O . GLN A 1 103 ? 14.980 -10.080 -6.894 1.00 12.21 103 GLN A O 9
ATOM 15992 N N . LYS A 1 104 ? 16.447 -8.645 -7.677 1.00 34.31 104 LYS A N 9
ATOM 15993 C CA . LYS A 1 104 ? 17.459 -9.720 -7.883 1.00 31.23 104 LYS A CA 9
ATOM 15994 C C . LYS A 1 104 ? 18.598 -9.571 -6.868 1.00 52.13 104 LYS A C 9
ATOM 15995 O O . LYS A 1 104 ? 18.688 -8.584 -6.165 1.00 72.11 104 LYS A O 9
ATOM 16014 N N . THR A 1 105 ? 19.463 -10.545 -6.785 1.00 21.20 105 THR A N 9
ATOM 16015 C CA . THR A 1 105 ? 20.591 -10.459 -5.812 1.00 62.34 105 THR A CA 9
ATOM 16016 C C . THR A 1 105 ? 21.932 -10.525 -6.548 1.00 70.23 105 THR A C 9
ATOM 16017 O O . THR A 1 105 ? 22.067 -11.190 -7.555 1.00 2.42 105 THR A O 9
ATOM 16028 N N . ASP A 1 106 ? 22.926 -9.843 -6.049 1.00 51.52 106 ASP A N 9
ATOM 16029 C CA . ASP A 1 106 ? 24.258 -9.869 -6.718 1.00 31.13 106 ASP A CA 9
ATOM 16030 C C . ASP A 1 106 ? 25.377 -9.830 -5.673 1.00 62.30 106 ASP A C 9
ATOM 16031 O O . ASP A 1 106 ? 25.156 -10.079 -4.505 1.00 62.53 106 ASP A O 9
ATOM 16040 N N . ASP A 1 107 ? 26.575 -9.523 -6.087 1.00 21.33 107 ASP A N 9
ATOM 16041 C CA . ASP A 1 107 ? 27.706 -9.468 -5.117 1.00 32.14 107 ASP A CA 9
ATOM 16042 C C . ASP A 1 107 ? 27.656 -8.166 -4.316 1.00 61.22 107 ASP A C 9
ATOM 16043 O O . ASP A 1 107 ? 27.101 -8.114 -3.233 1.00 10.14 107 ASP A O 9
ATOM 16052 N N . THR A 1 108 ? 28.230 -7.115 -4.834 1.00 63.15 108 THR A N 9
ATOM 16053 C CA . THR A 1 108 ? 28.214 -5.819 -4.099 1.00 31.42 108 THR A CA 9
ATOM 16054 C C . THR A 1 108 ? 28.521 -6.048 -2.618 1.00 42.34 108 THR A C 9
ATOM 16055 O O . THR A 1 108 ? 27.789 -5.619 -1.747 1.00 22.40 108 THR A O 9
ATOM 16066 N N . ASN A 1 109 ? 29.599 -6.720 -2.322 1.00 31.41 109 ASN A N 9
ATOM 16067 C CA . ASN A 1 109 ? 29.952 -6.977 -0.897 1.00 43.21 109 ASN A CA 9
ATOM 16068 C C . ASN A 1 109 ? 30.191 -5.650 -0.169 1.00 12.15 109 ASN A C 9
ATOM 16069 O O . ASN A 1 109 ? 29.869 -4.591 -0.668 1.00 44.10 109 ASN A O 9
ATOM 16080 N N . LYS A 1 110 ? 30.756 -5.700 1.006 1.00 64.03 110 LYS A N 9
ATOM 16081 C CA . LYS A 1 110 ? 31.015 -4.442 1.762 1.00 12.41 110 LYS A CA 9
ATOM 16082 C C . LYS A 1 110 ? 32.461 -3.982 1.548 1.00 43.10 110 LYS A C 9
ATOM 16083 O O . LYS A 1 110 ? 33.192 -4.693 0.878 1.00 40.15 110 LYS A O 9
ATOM 16102 N N . GLY A 1 1 ? 3.187 -2.045 -13.516 1.00 75.23 1 GLY A N 10
ATOM 16103 C CA . GLY A 1 1 ? 4.635 -2.272 -13.253 1.00 42.14 1 GLY A CA 10
ATOM 16104 C C . GLY A 1 1 ? 5.452 -1.828 -14.468 1.00 24.42 1 GLY A C 10
ATOM 16105 O O . GLY A 1 1 ? 5.615 -0.651 -14.720 1.00 61.02 1 GLY A O 10
ATOM 16109 N N . SER A 1 2 ? 5.966 -2.760 -15.223 1.00 21.01 2 SER A N 10
ATOM 16110 C CA . SER A 1 2 ? 6.774 -2.385 -16.420 1.00 72.44 2 SER A CA 10
ATOM 16111 C C . SER A 1 2 ? 6.548 -3.387 -17.555 1.00 43.21 2 SER A C 10
ATOM 16112 O O . SER A 1 2 ? 5.961 -3.068 -18.570 1.00 62.32 2 SER A O 10
ATOM 16120 N N . MET A 1 3 ? 7.011 -4.597 -17.393 1.00 2.35 3 MET A N 10
ATOM 16121 C CA . MET A 1 3 ? 6.825 -5.616 -18.469 1.00 65.13 3 MET A CA 10
ATOM 16122 C C . MET A 1 3 ? 7.072 -7.025 -17.918 1.00 74.15 3 MET A C 10
ATOM 16123 O O . MET A 1 3 ? 8.152 -7.326 -17.452 1.00 12.41 3 MET A O 10
ATOM 16137 N N . PRO A 1 4 ? 6.057 -7.844 -17.992 1.00 54.22 4 PRO A N 10
ATOM 16138 C CA . PRO A 1 4 ? 6.165 -9.235 -17.495 1.00 51.24 4 PRO A CA 10
ATOM 16139 C C . PRO A 1 4 ? 6.912 -10.108 -18.509 1.00 31.21 4 PRO A C 10
ATOM 16140 O O . PRO A 1 4 ? 6.317 -10.881 -19.234 1.00 14.51 4 PRO A O 10
ATOM 16151 N N . LYS A 1 5 ? 8.212 -9.989 -18.567 1.00 75.51 5 LYS A N 10
ATOM 16152 C CA . LYS A 1 5 ? 8.995 -10.808 -19.533 1.00 34.21 5 LYS A CA 10
ATOM 16153 C C . LYS A 1 5 ? 9.008 -12.275 -19.095 1.00 31.04 5 LYS A C 10
ATOM 16154 O O . LYS A 1 5 ? 8.580 -12.601 -18.005 1.00 23.34 5 LYS A O 10
ATOM 16173 N N . PRO A 1 6 ? 9.501 -13.112 -19.966 1.00 21.55 6 PRO A N 10
ATOM 16174 C CA . PRO A 1 6 ? 9.575 -14.564 -19.674 1.00 24.24 6 PRO A CA 10
ATOM 16175 C C . PRO A 1 6 ? 10.679 -14.850 -18.652 1.00 31.44 6 PRO A C 10
ATOM 16176 O O . PRO A 1 6 ? 11.674 -15.473 -18.956 1.00 13.35 6 PRO A O 10
ATOM 16187 N N . GLY A 1 7 ? 10.509 -14.395 -17.440 1.00 63.12 7 GLY A N 10
ATOM 16188 C CA . GLY A 1 7 ? 11.547 -14.640 -16.400 1.00 41.12 7 GLY A CA 10
ATOM 16189 C C . GLY A 1 7 ? 11.183 -15.890 -15.597 1.00 13.20 7 GLY A C 10
ATOM 16190 O O . GLY A 1 7 ? 10.208 -15.911 -14.871 1.00 23.52 7 GLY A O 10
ATOM 16194 N N . ILE A 1 8 ? 11.957 -16.934 -15.719 1.00 51.14 8 ILE A N 10
ATOM 16195 C CA . ILE A 1 8 ? 11.650 -18.181 -14.961 1.00 34.14 8 ILE A CA 10
ATOM 16196 C C . ILE A 1 8 ? 12.278 -18.121 -13.566 1.00 51.25 8 ILE A C 10
ATOM 16197 O O . ILE A 1 8 ? 13.384 -17.648 -13.390 1.00 73.21 8 ILE A O 10
ATOM 16213 N N . LEU A 1 9 ? 11.581 -18.598 -12.575 1.00 3.50 9 LEU A N 10
ATOM 16214 C CA . LEU A 1 9 ? 12.133 -18.569 -11.188 1.00 74.13 9 LEU A CA 10
ATOM 16215 C C . LEU A 1 9 ? 12.353 -19.996 -10.678 1.00 13.11 9 LEU A C 10
ATOM 16216 O O . LEU A 1 9 ? 13.393 -20.319 -10.138 1.00 15.52 9 LEU A O 10
ATOM 16232 N N . LYS A 1 10 ? 11.383 -20.851 -10.847 1.00 3.11 10 LYS A N 10
ATOM 16233 C CA . LYS A 1 10 ? 11.531 -22.259 -10.374 1.00 21.01 10 LYS A CA 10
ATOM 16234 C C . LYS A 1 10 ? 11.722 -22.295 -8.854 1.00 34.00 10 LYS A C 10
ATOM 16235 O O . LYS A 1 10 ? 12.448 -21.500 -8.291 1.00 63.45 10 LYS A O 10
ATOM 16254 N N . SER A 1 11 ? 11.077 -23.213 -8.189 1.00 4.41 11 SER A N 10
ATOM 16255 C CA . SER A 1 11 ? 11.221 -23.303 -6.707 1.00 3.21 11 SER A CA 10
ATOM 16256 C C . SER A 1 11 ? 10.917 -24.730 -6.235 1.00 35.24 11 SER A C 10
ATOM 16257 O O . SER A 1 11 ? 11.795 -25.451 -5.804 1.00 31.23 11 SER A O 10
ATOM 16265 N N . LYS A 1 12 ? 9.682 -25.143 -6.317 1.00 10.32 12 LYS A N 10
ATOM 16266 C CA . LYS A 1 12 ? 9.324 -26.523 -5.877 1.00 65.01 12 LYS A CA 10
ATOM 16267 C C . LYS A 1 12 ? 7.850 -26.809 -6.186 1.00 44.01 12 LYS A C 10
ATOM 16268 O O . LYS A 1 12 ? 7.012 -25.931 -6.122 1.00 1.33 12 LYS A O 10
ATOM 16287 N N . SER A 1 13 ? 7.530 -28.029 -6.520 1.00 34.34 13 SER A N 10
ATOM 16288 C CA . SER A 1 13 ? 6.114 -28.370 -6.837 1.00 42.22 13 SER A CA 10
ATOM 16289 C C . SER A 1 13 ? 5.319 -28.595 -5.548 1.00 12.24 13 SER A C 10
ATOM 16290 O O . SER A 1 13 ? 5.877 -28.850 -4.498 1.00 3.01 13 SER A O 10
ATOM 16298 N N . MET A 1 14 ? 4.019 -28.497 -5.620 1.00 62.23 14 MET A N 10
ATOM 16299 C CA . MET A 1 14 ? 3.187 -28.702 -4.401 1.00 50.35 14 MET A CA 10
ATOM 16300 C C . MET A 1 14 ? 1.711 -28.816 -4.780 1.00 4.11 14 MET A C 10
ATOM 16301 O O . MET A 1 14 ? 1.365 -28.996 -5.932 1.00 74.15 14 MET A O 10
ATOM 16315 N N . PHE A 1 15 ? 0.839 -28.711 -3.819 1.00 65.42 15 PHE A N 10
ATOM 16316 C CA . PHE A 1 15 ? -0.619 -28.809 -4.115 1.00 42.54 15 PHE A CA 10
ATOM 16317 C C . PHE A 1 15 ? -1.272 -27.430 -3.978 1.00 45.33 15 PHE A C 10
ATOM 16318 O O . PHE A 1 15 ? -0.898 -26.637 -3.136 1.00 20.34 15 PHE A O 10
ATOM 16335 N N . CYS A 1 16 ? -2.244 -27.140 -4.797 1.00 14.42 16 CYS A N 10
ATOM 16336 C CA . CYS A 1 16 ? -2.919 -25.813 -4.712 1.00 43.21 16 CYS A CA 10
ATOM 16337 C C . CYS A 1 16 ? -4.426 -25.971 -4.918 1.00 23.01 16 CYS A C 10
ATOM 16338 O O . CYS A 1 16 ? -4.879 -26.856 -5.618 1.00 51.44 16 CYS A O 10
ATOM 16346 N N . VAL A 1 17 ? -5.208 -25.119 -4.311 1.00 11.12 17 VAL A N 10
ATOM 16347 C CA . VAL A 1 17 ? -6.690 -25.221 -4.472 1.00 34.32 17 VAL A CA 10
ATOM 16348 C C . VAL A 1 17 ? -7.222 -23.979 -5.192 1.00 74.55 17 VAL A C 10
ATOM 16349 O O . VAL A 1 17 ? -6.992 -22.861 -4.771 1.00 32.13 17 VAL A O 10
ATOM 16362 N N . ILE A 1 18 ? -7.924 -24.161 -6.274 1.00 24.21 18 ILE A N 10
ATOM 16363 C CA . ILE A 1 18 ? -8.464 -22.984 -7.018 1.00 13.22 18 ILE A CA 10
ATOM 16364 C C . ILE A 1 18 ? -9.943 -22.761 -6.676 1.00 50.04 18 ILE A C 10
ATOM 16365 O O . ILE A 1 18 ? -10.787 -23.587 -6.951 1.00 63.25 18 ILE A O 10
ATOM 16381 N N . TYR A 1 19 ? -10.260 -21.641 -6.078 1.00 32.20 19 TYR A N 10
ATOM 16382 C CA . TYR A 1 19 ? -11.682 -21.356 -5.723 1.00 41.20 19 TYR A CA 10
ATOM 16383 C C . TYR A 1 19 ? -12.326 -20.476 -6.798 1.00 20.21 19 TYR A C 10
ATOM 16384 O O . TYR A 1 19 ? -11.649 -19.891 -7.621 1.00 31.10 19 TYR A O 10
ATOM 16402 N N . ARG A 1 20 ? -13.628 -20.368 -6.793 1.00 4.12 20 ARG A N 10
ATOM 16403 C CA . ARG A 1 20 ? -14.306 -19.516 -7.812 1.00 65.04 20 ARG A CA 10
ATOM 16404 C C . ARG A 1 20 ? -15.265 -18.534 -7.129 1.00 11.31 20 ARG A C 10
ATOM 16405 O O . ARG A 1 20 ? -15.937 -18.865 -6.174 1.00 12.40 20 ARG A O 10
ATOM 16426 N N . SER A 1 21 ? -15.330 -17.326 -7.614 1.00 71.00 21 SER A N 10
ATOM 16427 C CA . SER A 1 21 ? -16.242 -16.321 -6.997 1.00 30.53 21 SER A CA 10
ATOM 16428 C C . SER A 1 21 ? -17.702 -16.712 -7.241 1.00 54.12 21 SER A C 10
ATOM 16429 O O . SER A 1 21 ? -18.072 -17.124 -8.323 1.00 2.21 21 SER A O 10
ATOM 16437 N N . SER A 1 22 ? -18.535 -16.590 -6.243 1.00 2.13 22 SER A N 10
ATOM 16438 C CA . SER A 1 22 ? -19.967 -16.958 -6.418 1.00 23.33 22 SER A CA 10
ATOM 16439 C C . SER A 1 22 ? -20.565 -16.216 -7.616 1.00 21.51 22 SER A C 10
ATOM 16440 O O . SER A 1 22 ? -21.301 -16.781 -8.400 1.00 3.10 22 SER A O 10
ATOM 16448 N N . LYS A 1 23 ? -20.251 -14.961 -7.771 1.00 4.53 23 LYS A N 10
ATOM 16449 C CA . LYS A 1 23 ? -20.805 -14.196 -8.927 1.00 14.23 23 LYS A CA 10
ATOM 16450 C C . LYS A 1 23 ? -19.767 -13.201 -9.460 1.00 2.34 23 LYS A C 10
ATOM 16451 O O . LYS A 1 23 ? -19.644 -12.092 -8.983 1.00 61.32 23 LYS A O 10
ATOM 16470 N N . ARG A 1 24 ? -19.020 -13.592 -10.457 1.00 52.41 24 ARG A N 10
ATOM 16471 C CA . ARG A 1 24 ? -17.992 -12.674 -11.028 1.00 11.13 24 ARG A CA 10
ATOM 16472 C C . ARG A 1 24 ? -17.639 -13.106 -12.452 1.00 25.43 24 ARG A C 10
ATOM 16473 O O . ARG A 1 24 ? -18.077 -14.135 -12.927 1.00 20.50 24 ARG A O 10
ATOM 16494 N N . ASP A 1 25 ? -16.841 -12.333 -13.138 1.00 74.53 25 ASP A N 10
ATOM 16495 C CA . ASP A 1 25 ? -16.456 -12.706 -14.529 1.00 11.54 25 ASP A CA 10
ATOM 16496 C C . ASP A 1 25 ? -15.564 -13.948 -14.510 1.00 41.24 25 ASP A C 10
ATOM 16497 O O . ASP A 1 25 ? -15.946 -15.009 -14.960 1.00 43.15 25 ASP A O 10
ATOM 16506 N N . GLN A 1 26 ? -14.377 -13.821 -13.986 1.00 61.21 26 GLN A N 10
ATOM 16507 C CA . GLN A 1 26 ? -13.455 -14.989 -13.929 1.00 15.24 26 GLN A CA 10
ATOM 16508 C C . GLN A 1 26 ? -12.506 -14.846 -12.737 1.00 52.33 26 GLN A C 10
ATOM 16509 O O . GLN A 1 26 ? -11.303 -14.963 -12.868 1.00 45.42 26 GLN A O 10
ATOM 16523 N N . THR A 1 27 ? -13.042 -14.591 -11.575 1.00 24.40 27 THR A N 10
ATOM 16524 C CA . THR A 1 27 ? -12.179 -14.435 -10.370 1.00 63.40 27 THR A CA 10
ATOM 16525 C C . THR A 1 27 ? -11.962 -15.788 -9.692 1.00 74.23 27 THR A C 10
ATOM 16526 O O . THR A 1 27 ? -12.897 -16.510 -9.412 1.00 1.42 27 THR A O 10
ATOM 16537 N N . TYR A 1 28 ? -10.733 -16.135 -9.421 1.00 72.15 28 TYR A N 10
ATOM 16538 C CA . TYR A 1 28 ? -10.461 -17.443 -8.753 1.00 62.21 28 TYR A CA 10
ATOM 16539 C C . TYR A 1 28 ? -9.414 -17.266 -7.650 1.00 61.11 28 TYR A C 10
ATOM 16540 O O . TYR A 1 28 ? -8.454 -16.535 -7.804 1.00 71.11 28 TYR A O 10
ATOM 16558 N N . LEU A 1 29 ? -9.594 -17.924 -6.539 1.00 41.51 29 LEU A N 10
ATOM 16559 C CA . LEU A 1 29 ? -8.608 -17.791 -5.425 1.00 31.41 29 LEU A CA 10
ATOM 16560 C C . LEU A 1 29 ? -7.670 -19.000 -5.400 1.00 34.13 29 LEU A C 10
ATOM 16561 O O . LEU A 1 29 ? -8.011 -20.073 -5.859 1.00 60.51 29 LEU A O 10
ATOM 16577 N N . TYR A 1 30 ? -6.488 -18.835 -4.874 1.00 71.25 30 TYR A N 10
ATOM 16578 C CA . TYR A 1 30 ? -5.530 -19.974 -4.825 1.00 71.51 30 TYR A CA 10
ATOM 16579 C C . TYR A 1 30 ? -4.948 -20.122 -3.416 1.00 14.01 30 TYR A C 10
ATOM 16580 O O . TYR A 1 30 ? -4.712 -19.152 -2.724 1.00 61.32 30 TYR A O 10
ATOM 16598 N N . VAL A 1 31 ? -4.710 -21.331 -2.988 1.00 2.51 31 VAL A N 10
ATOM 16599 C CA . VAL A 1 31 ? -4.139 -21.545 -1.626 1.00 33.41 31 VAL A CA 10
ATOM 16600 C C . VAL A 1 31 ? -3.368 -22.862 -1.574 1.00 72.14 31 VAL A C 10
ATOM 16601 O O . VAL A 1 31 ? -3.669 -23.800 -2.286 1.00 60.40 31 VAL A O 10
ATOM 16614 N N . GLU A 1 32 ? -2.374 -22.937 -0.734 1.00 13.42 32 GLU A N 10
ATOM 16615 C CA . GLU A 1 32 ? -1.580 -24.196 -0.633 1.00 32.12 32 GLU A CA 10
ATOM 16616 C C . GLU A 1 32 ? -2.459 -25.324 -0.091 1.00 53.15 32 GLU A C 10
ATOM 16617 O O . GLU A 1 32 ? -2.143 -26.490 -0.225 1.00 13.04 32 GLU A O 10
ATOM 16629 N N . LYS A 1 33 ? -3.563 -24.985 0.515 1.00 2.30 33 LYS A N 10
ATOM 16630 C CA . LYS A 1 33 ? -4.467 -26.035 1.061 1.00 33.14 33 LYS A CA 10
ATOM 16631 C C . LYS A 1 33 ? -5.884 -25.477 1.217 1.00 53.44 33 LYS A C 10
ATOM 16632 O O . LYS A 1 33 ? -6.121 -24.296 1.058 1.00 42.41 33 LYS A O 10
ATOM 16651 N N . LYS A 1 34 ? -6.822 -26.324 1.522 1.00 65.31 34 LYS A N 10
ATOM 16652 C CA . LYS A 1 34 ? -8.230 -25.863 1.684 1.00 0.32 34 LYS A CA 10
ATOM 16653 C C . LYS A 1 34 ? -8.495 -25.452 3.133 1.00 11.11 34 LYS A C 10
ATOM 16654 O O . LYS A 1 34 ? -9.328 -26.030 3.804 1.00 25.13 34 LYS A O 10
ATOM 16673 N N . ASP A 1 35 ? -7.799 -24.466 3.631 1.00 52.21 35 ASP A N 10
ATOM 16674 C CA . ASP A 1 35 ? -8.039 -24.053 5.047 1.00 63.32 35 ASP A CA 10
ATOM 16675 C C . ASP A 1 35 ? -8.878 -22.768 5.121 1.00 71.03 35 ASP A C 10
ATOM 16676 O O . ASP A 1 35 ? -10.038 -22.804 5.482 1.00 12.31 35 ASP A O 10
ATOM 16685 N N . ASP A 1 36 ? -8.313 -21.639 4.796 1.00 53.31 36 ASP A N 10
ATOM 16686 C CA . ASP A 1 36 ? -9.098 -20.372 4.867 1.00 65.00 36 ASP A CA 10
ATOM 16687 C C . ASP A 1 36 ? -8.352 -19.233 4.171 1.00 52.25 36 ASP A C 10
ATOM 16688 O O . ASP A 1 36 ? -7.213 -19.369 3.772 1.00 3.21 36 ASP A O 10
ATOM 16697 N N . PHE A 1 37 ? -8.987 -18.100 4.039 1.00 14.30 37 PHE A N 10
ATOM 16698 C CA . PHE A 1 37 ? -8.317 -16.936 3.390 1.00 75.14 37 PHE A CA 10
ATOM 16699 C C . PHE A 1 37 ? -8.298 -15.754 4.367 1.00 74.32 37 PHE A C 10
ATOM 16700 O O . PHE A 1 37 ? -9.279 -15.056 4.532 1.00 40.11 37 PHE A O 10
ATOM 16717 N N . SER A 1 38 ? -7.188 -15.526 5.016 1.00 64.42 38 SER A N 10
ATOM 16718 C CA . SER A 1 38 ? -7.109 -14.392 5.984 1.00 60.15 38 SER A CA 10
ATOM 16719 C C . SER A 1 38 ? -6.166 -13.305 5.462 1.00 53.33 38 SER A C 10
ATOM 16720 O O . SER A 1 38 ? -6.086 -12.224 6.009 1.00 3.03 38 SER A O 10
ATOM 16728 N N . ARG A 1 39 ? -5.441 -13.588 4.417 1.00 4.41 39 ARG A N 10
ATOM 16729 C CA . ARG A 1 39 ? -4.493 -12.575 3.873 1.00 22.44 39 ARG A CA 10
ATOM 16730 C C . ARG A 1 39 ? -5.167 -11.745 2.780 1.00 60.41 39 ARG A C 10
ATOM 16731 O O . ARG A 1 39 ? -4.717 -10.669 2.440 1.00 32.44 39 ARG A O 10
ATOM 16752 N N . VAL A 1 40 ? -6.243 -12.229 2.228 1.00 25.42 40 VAL A N 10
ATOM 16753 C CA . VAL A 1 40 ? -6.934 -11.453 1.164 1.00 63.14 40 VAL A CA 10
ATOM 16754 C C . VAL A 1 40 ? -7.489 -10.152 1.756 1.00 14.44 40 VAL A C 10
ATOM 16755 O O . VAL A 1 40 ? -8.121 -10.162 2.792 1.00 55.44 40 VAL A O 10
ATOM 16768 N N . PRO A 1 41 ? -7.220 -9.073 1.075 1.00 55.23 41 PRO A N 10
ATOM 16769 C CA . PRO A 1 41 ? -7.684 -7.737 1.534 1.00 11.31 41 PRO A CA 10
ATOM 16770 C C . PRO A 1 41 ? -9.205 -7.619 1.418 1.00 0.44 41 PRO A C 10
ATOM 16771 O O . PRO A 1 41 ? -9.803 -8.082 0.465 1.00 74.54 41 PRO A O 10
ATOM 16782 N N . GLU A 1 42 ? -9.837 -7.000 2.378 1.00 22.12 42 GLU A N 10
ATOM 16783 C CA . GLU A 1 42 ? -11.319 -6.850 2.316 1.00 41.14 42 GLU A CA 10
ATOM 16784 C C . GLU A 1 42 ? -11.716 -6.078 1.056 1.00 73.13 42 GLU A C 10
ATOM 16785 O O . GLU A 1 42 ? -12.858 -6.093 0.644 1.00 1.13 42 GLU A O 10
ATOM 16797 N N . GLU A 1 43 ? -10.782 -5.407 0.439 1.00 62.43 43 GLU A N 10
ATOM 16798 C CA . GLU A 1 43 ? -11.114 -4.641 -0.797 1.00 43.21 43 GLU A CA 10
ATOM 16799 C C . GLU A 1 43 ? -11.359 -5.618 -1.953 1.00 2.13 43 GLU A C 10
ATOM 16800 O O . GLU A 1 43 ? -12.234 -5.422 -2.771 1.00 1.34 43 GLU A O 10
ATOM 16812 N N . LEU A 1 44 ? -10.595 -6.674 -2.015 1.00 53.12 44 LEU A N 10
ATOM 16813 C CA . LEU A 1 44 ? -10.782 -7.672 -3.104 1.00 54.12 44 LEU A CA 10
ATOM 16814 C C . LEU A 1 44 ? -11.774 -8.746 -2.656 1.00 64.32 44 LEU A C 10
ATOM 16815 O O . LEU A 1 44 ? -12.628 -9.173 -3.408 1.00 62.03 44 LEU A O 10
ATOM 16831 N N . MET A 1 45 ? -11.668 -9.179 -1.430 1.00 42.13 45 MET A N 10
ATOM 16832 C CA . MET A 1 45 ? -12.604 -10.220 -0.923 1.00 4.31 45 MET A CA 10
ATOM 16833 C C . MET A 1 45 ? -14.045 -9.714 -1.012 1.00 43.54 45 MET A C 10
ATOM 16834 O O . MET A 1 45 ? -14.972 -10.479 -1.195 1.00 42.12 45 MET A O 10
ATOM 16848 N N . LYS A 1 46 ? -14.243 -8.430 -0.884 1.00 75.02 46 LYS A N 10
ATOM 16849 C CA . LYS A 1 46 ? -15.624 -7.878 -0.964 1.00 52.44 46 LYS A CA 10
ATOM 16850 C C . LYS A 1 46 ? -16.377 -8.517 -2.133 1.00 23.43 46 LYS A C 10
ATOM 16851 O O . LYS A 1 46 ? -17.537 -8.863 -2.021 1.00 71.21 46 LYS A O 10
ATOM 16870 N N . GLY A 1 47 ? -15.726 -8.679 -3.253 1.00 72.51 47 GLY A N 10
ATOM 16871 C CA . GLY A 1 47 ? -16.405 -9.299 -4.425 1.00 32.04 47 GLY A CA 10
ATOM 16872 C C . GLY A 1 47 ? -16.487 -10.812 -4.215 1.00 51.54 47 GLY A C 10
ATOM 16873 O O . GLY A 1 47 ? -17.500 -11.432 -4.473 1.00 72.53 47 GLY A O 10
ATOM 16877 N N . PHE A 1 48 ? -15.429 -11.409 -3.741 1.00 52.30 48 PHE A N 10
ATOM 16878 C CA . PHE A 1 48 ? -15.445 -12.881 -3.507 1.00 54.24 48 PHE A CA 10
ATOM 16879 C C . PHE A 1 48 ? -16.387 -13.210 -2.347 1.00 54.10 48 PHE A C 10
ATOM 16880 O O . PHE A 1 48 ? -17.275 -14.032 -2.471 1.00 72.02 48 PHE A O 10
ATOM 16897 N N . GLY A 1 49 ? -16.203 -12.575 -1.221 1.00 2.30 49 GLY A N 10
ATOM 16898 C CA . GLY A 1 49 ? -17.087 -12.850 -0.056 1.00 20.14 49 GLY A CA 10
ATOM 16899 C C . GLY A 1 49 ? -17.030 -14.339 0.283 1.00 1.11 49 GLY A C 10
ATOM 16900 O O . GLY A 1 49 ? -16.275 -14.764 1.131 1.00 50.24 49 GLY A O 10
ATOM 16904 N N . GLN A 1 50 ? -17.821 -15.134 -0.381 1.00 72.12 50 GLN A N 10
ATOM 16905 C CA . GLN A 1 50 ? -17.809 -16.597 -0.101 1.00 50.03 50 GLN A CA 10
ATOM 16906 C C . GLN A 1 50 ? -17.290 -17.357 -1.324 1.00 4.12 50 GLN A C 10
ATOM 16907 O O . GLN A 1 50 ? -17.990 -17.503 -2.307 1.00 31.10 50 GLN A O 10
ATOM 16921 N N . PRO A 1 51 ? -16.072 -17.811 -1.221 1.00 51.32 51 PRO A N 10
ATOM 16922 C CA . PRO A 1 51 ? -15.444 -18.562 -2.334 1.00 41.35 51 PRO A CA 10
ATOM 16923 C C . PRO A 1 51 ? -16.042 -19.967 -2.443 1.00 62.44 51 PRO A C 10
ATOM 16924 O O . PRO A 1 51 ? -16.619 -20.481 -1.505 1.00 52.11 51 PRO A O 10
ATOM 16935 N N . GLN A 1 52 ? -15.908 -20.590 -3.580 1.00 42.42 52 GLN A N 10
ATOM 16936 C CA . GLN A 1 52 ? -16.467 -21.963 -3.748 1.00 35.11 52 GLN A CA 10
ATOM 16937 C C . GLN A 1 52 ? -15.404 -22.890 -4.344 1.00 4.13 52 GLN A C 10
ATOM 16938 O O . GLN A 1 52 ? -14.508 -22.457 -5.041 1.00 63.03 52 GLN A O 10
ATOM 16952 N N . LEU A 1 53 ? -15.497 -24.162 -4.075 1.00 40.43 53 LEU A N 10
ATOM 16953 C CA . LEU A 1 53 ? -14.493 -25.116 -4.626 1.00 74.11 53 LEU A CA 10
ATOM 16954 C C . LEU A 1 53 ? -14.895 -25.531 -6.044 1.00 53.33 53 LEU A C 10
ATOM 16955 O O . LEU A 1 53 ? -15.853 -26.250 -6.243 1.00 3.22 53 LEU A O 10
ATOM 16971 N N . ALA A 1 54 ? -14.170 -25.079 -7.030 1.00 11.04 54 ALA A N 10
ATOM 16972 C CA . ALA A 1 54 ? -14.515 -25.443 -8.435 1.00 4.14 54 ALA A CA 10
ATOM 16973 C C . ALA A 1 54 ? -13.461 -26.387 -9.020 1.00 31.45 54 ALA A C 10
ATOM 16974 O O . ALA A 1 54 ? -13.769 -27.281 -9.783 1.00 63.24 54 ALA A O 10
ATOM 16981 N N . MET A 1 55 ? -12.217 -26.200 -8.669 1.00 25.32 55 MET A N 10
ATOM 16982 C CA . MET A 1 55 ? -11.150 -27.088 -9.211 1.00 45.32 55 MET A CA 10
ATOM 16983 C C . MET A 1 55 ? -10.022 -27.253 -8.190 1.00 61.41 55 MET A C 10
ATOM 16984 O O . MET A 1 55 ? -9.689 -26.337 -7.461 1.00 11.34 55 MET A O 10
ATOM 16998 N N . ILE A 1 56 ? -9.430 -28.414 -8.132 1.00 62.05 56 ILE A N 10
ATOM 16999 C CA . ILE A 1 56 ? -8.323 -28.642 -7.160 1.00 40.01 56 ILE A CA 10
ATOM 17000 C C . ILE A 1 56 ? -7.037 -29.019 -7.900 1.00 20.44 56 ILE A C 10
ATOM 17001 O O . ILE A 1 56 ? -6.995 -29.982 -8.640 1.00 41.33 56 ILE A O 10
ATOM 17017 N N . LEU A 1 57 ? -5.989 -28.267 -7.710 1.00 61.02 57 LEU A N 10
ATOM 17018 C CA . LEU A 1 57 ? -4.708 -28.581 -8.404 1.00 30.11 57 LEU A CA 10
ATOM 17019 C C . LEU A 1 57 ? -3.881 -29.571 -7.574 1.00 64.50 57 LEU A C 10
ATOM 17020 O O . LEU A 1 57 ? -3.545 -29.298 -6.439 1.00 51.11 57 LEU A O 10
ATOM 17036 N N . PRO A 1 58 ? -3.585 -30.694 -8.173 1.00 23.41 58 PRO A N 10
ATOM 17037 C CA . PRO A 1 58 ? -2.795 -31.745 -7.489 1.00 74.30 58 PRO A CA 10
ATOM 17038 C C . PRO A 1 58 ? -1.321 -31.339 -7.397 1.00 10.42 58 PRO A C 10
ATOM 17039 O O . PRO A 1 58 ? -0.890 -30.371 -7.991 1.00 32.02 58 PRO A O 10
ATOM 17050 N N . LEU A 1 59 ? -0.551 -32.084 -6.656 1.00 74.23 59 LEU A N 10
ATOM 17051 C CA . LEU A 1 59 ? 0.900 -31.761 -6.517 1.00 72.34 59 LEU A CA 10
ATOM 17052 C C . LEU A 1 59 ? 1.750 -32.901 -7.072 1.00 15.24 59 LEU A C 10
ATOM 17053 O O . LEU A 1 59 ? 2.601 -33.442 -6.394 1.00 4.43 59 LEU A O 10
ATOM 17069 N N . ASP A 1 60 ? 1.518 -33.285 -8.288 1.00 71.04 60 ASP A N 10
ATOM 17070 C CA . ASP A 1 60 ? 2.309 -34.410 -8.865 1.00 2.45 60 ASP A CA 10
ATOM 17071 C C . ASP A 1 60 ? 3.017 -33.990 -10.159 1.00 4.11 60 ASP A C 10
ATOM 17072 O O . ASP A 1 60 ? 4.181 -34.281 -10.355 1.00 22.22 60 ASP A O 10
ATOM 17081 N N . GLY A 1 61 ? 2.337 -33.313 -11.043 1.00 31.42 61 GLY A N 10
ATOM 17082 C CA . GLY A 1 61 ? 2.997 -32.890 -12.311 1.00 10.12 61 GLY A CA 10
ATOM 17083 C C . GLY A 1 61 ? 1.946 -32.410 -13.314 1.00 71.33 61 GLY A C 10
ATOM 17084 O O . GLY A 1 61 ? 2.214 -31.573 -14.153 1.00 35.31 61 GLY A O 10
ATOM 17088 N N . ARG A 1 62 ? 0.750 -32.928 -13.238 1.00 31.33 62 ARG A N 10
ATOM 17089 C CA . ARG A 1 62 ? -0.307 -32.488 -14.192 1.00 3.22 62 ARG A CA 10
ATOM 17090 C C . ARG A 1 62 ? -1.058 -31.287 -13.617 1.00 65.12 62 ARG A C 10
ATOM 17091 O O . ARG A 1 62 ? -2.163 -31.406 -13.124 1.00 53.24 62 ARG A O 10
ATOM 17112 N N . LYS A 1 63 ? -0.461 -30.129 -13.674 1.00 73.25 63 LYS A N 10
ATOM 17113 C CA . LYS A 1 63 ? -1.128 -28.914 -13.128 1.00 2.50 63 LYS A CA 10
ATOM 17114 C C . LYS A 1 63 ? -1.117 -27.792 -14.173 1.00 64.53 63 LYS A C 10
ATOM 17115 O O . LYS A 1 63 ? -0.145 -27.082 -14.326 1.00 34.24 63 LYS A O 10
ATOM 17134 N N . LYS A 1 64 ? -2.195 -27.632 -14.893 1.00 10.14 64 LYS A N 10
ATOM 17135 C CA . LYS A 1 64 ? -2.247 -26.559 -15.930 1.00 72.55 64 LYS A CA 10
ATOM 17136 C C . LYS A 1 64 ? -3.496 -25.695 -15.737 1.00 23.22 64 LYS A C 10
ATOM 17137 O O . LYS A 1 64 ? -4.560 -26.187 -15.413 1.00 73.50 64 LYS A O 10
ATOM 17156 N N . LEU A 1 65 ? -3.377 -24.410 -15.935 1.00 43.33 65 LEU A N 10
ATOM 17157 C CA . LEU A 1 65 ? -4.560 -23.517 -15.767 1.00 62.45 65 LEU A CA 10
ATOM 17158 C C . LEU A 1 65 ? -4.726 -22.615 -16.993 1.00 52.11 65 LEU A C 10
ATOM 17159 O O . LEU A 1 65 ? -3.768 -22.278 -17.661 1.00 32.03 65 LEU A O 10
ATOM 17175 N N . VAL A 1 66 ? -5.933 -22.218 -17.293 1.00 73.35 66 VAL A N 10
ATOM 17176 C CA . VAL A 1 66 ? -6.156 -21.336 -18.474 1.00 34.42 66 VAL A CA 10
ATOM 17177 C C . VAL A 1 66 ? -6.537 -19.923 -18.017 1.00 73.55 66 VAL A C 10
ATOM 17178 O O . VAL A 1 66 ? -6.808 -19.051 -18.817 1.00 13.12 66 VAL A O 10
ATOM 17191 N N . ASN A 1 67 ? -6.556 -19.693 -16.731 1.00 0.22 67 ASN A N 10
ATOM 17192 C CA . ASN A 1 67 ? -6.916 -18.340 -16.220 1.00 33.35 67 ASN A CA 10
ATOM 17193 C C . ASN A 1 67 ? -5.710 -17.710 -15.513 1.00 72.22 67 ASN A C 10
ATOM 17194 O O . ASN A 1 67 ? -5.258 -16.640 -15.871 1.00 3.45 67 ASN A O 10
ATOM 17205 N N . ALA A 1 68 ? -5.185 -18.369 -14.516 1.00 21.20 68 ALA A N 10
ATOM 17206 C CA . ALA A 1 68 ? -4.007 -17.809 -13.792 1.00 21.25 68 ALA A CA 10
ATOM 17207 C C . ALA A 1 68 ? -2.800 -18.726 -13.972 1.00 70.35 68 ALA A C 10
ATOM 17208 O O . ALA A 1 68 ? -2.937 -19.911 -14.197 1.00 54.21 68 ALA A O 10
ATOM 17215 N N . ASP A 1 69 ? -1.616 -18.188 -13.872 1.00 21.13 69 ASP A N 10
ATOM 17216 C CA . ASP A 1 69 ? -0.406 -19.037 -14.035 1.00 31.12 69 ASP A CA 10
ATOM 17217 C C . ASP A 1 69 ? -0.018 -19.654 -12.692 1.00 74.41 69 ASP A C 10
ATOM 17218 O O . ASP A 1 69 ? 0.432 -18.975 -11.790 1.00 52.10 69 ASP A O 10
ATOM 17227 N N . ILE A 1 70 ? -0.192 -20.936 -12.555 1.00 41.32 70 ILE A N 10
ATOM 17228 C CA . ILE A 1 70 ? 0.161 -21.607 -11.272 1.00 33.25 70 ILE A CA 10
ATOM 17229 C C . ILE A 1 70 ? 1.543 -21.137 -10.793 1.00 43.44 70 ILE A C 10
ATOM 17230 O O . ILE A 1 70 ? 1.840 -21.145 -9.617 1.00 52.31 70 ILE A O 10
ATOM 17246 N N . GLU A 1 71 ? 2.386 -20.730 -11.704 1.00 14.12 71 GLU A N 10
ATOM 17247 C CA . GLU A 1 71 ? 3.746 -20.261 -11.307 1.00 12.01 71 GLU A CA 10
ATOM 17248 C C . GLU A 1 71 ? 3.654 -18.907 -10.598 1.00 50.21 71 GLU A C 10
ATOM 17249 O O . GLU A 1 71 ? 4.243 -18.702 -9.555 1.00 52.35 71 GLU A O 10
ATOM 17261 N N . LYS A 1 72 ? 2.920 -17.984 -11.154 1.00 5.10 72 LYS A N 10
ATOM 17262 C CA . LYS A 1 72 ? 2.791 -16.645 -10.508 1.00 11.35 72 LYS A CA 10
ATOM 17263 C C . LYS A 1 72 ? 2.141 -16.782 -9.130 1.00 64.31 72 LYS A C 10
ATOM 17264 O O . LYS A 1 72 ? 2.225 -15.895 -8.305 1.00 51.30 72 LYS A O 10
ATOM 17283 N N . VAL A 1 73 ? 1.490 -17.882 -8.879 1.00 61.32 73 VAL A N 10
ATOM 17284 C CA . VAL A 1 73 ? 0.830 -18.072 -7.555 1.00 21.30 73 VAL A CA 10
ATOM 17285 C C . VAL A 1 73 ? 1.834 -18.602 -6.526 1.00 1.34 73 VAL A C 10
ATOM 17286 O O . VAL A 1 73 ? 1.672 -18.419 -5.338 1.00 15.32 73 VAL A O 10
ATOM 17299 N N . LYS A 1 74 ? 2.866 -19.263 -6.976 1.00 43.23 74 LYS A N 10
ATOM 17300 C CA . LYS A 1 74 ? 3.873 -19.813 -6.020 1.00 32.21 74 LYS A CA 10
ATOM 17301 C C . LYS A 1 74 ? 4.431 -18.705 -5.122 1.00 73.41 74 LYS A C 10
ATOM 17302 O O . LYS A 1 74 ? 4.508 -18.849 -3.918 1.00 73.13 74 LYS A O 10
ATOM 17321 N N . GLN A 1 75 ? 4.831 -17.604 -5.696 1.00 30.14 75 GLN A N 10
ATOM 17322 C CA . GLN A 1 75 ? 5.396 -16.494 -4.876 1.00 4.10 75 GLN A CA 10
ATOM 17323 C C . GLN A 1 75 ? 4.334 -15.918 -3.937 1.00 65.52 75 GLN A C 10
ATOM 17324 O O . GLN A 1 75 ? 4.635 -15.159 -3.038 1.00 31.44 75 GLN A O 10
ATOM 17338 N N . ALA A 1 76 ? 3.094 -16.269 -4.137 1.00 51.12 76 ALA A N 10
ATOM 17339 C CA . ALA A 1 76 ? 2.018 -15.736 -3.251 1.00 60.32 76 ALA A CA 10
ATOM 17340 C C . ALA A 1 76 ? 1.731 -16.720 -2.115 1.00 43.32 76 ALA A C 10
ATOM 17341 O O . ALA A 1 76 ? 1.611 -16.341 -0.966 1.00 54.42 76 ALA A O 10
ATOM 17348 N N . LEU A 1 77 ? 1.617 -17.982 -2.428 1.00 23.42 77 LEU A N 10
ATOM 17349 C CA . LEU A 1 77 ? 1.336 -18.988 -1.364 1.00 40.05 77 LEU A CA 10
ATOM 17350 C C . LEU A 1 77 ? 2.588 -19.215 -0.514 1.00 2.44 77 LEU A C 10
ATOM 17351 O O . LEU A 1 77 ? 2.509 -19.623 0.628 1.00 44.11 77 LEU A O 10
ATOM 17367 N N . THR A 1 78 ? 3.742 -18.950 -1.061 1.00 24.31 78 THR A N 10
ATOM 17368 C CA . THR A 1 78 ? 4.998 -19.144 -0.283 1.00 52.41 78 THR A CA 10
ATOM 17369 C C . THR A 1 78 ? 5.267 -17.916 0.591 1.00 51.11 78 THR A C 10
ATOM 17370 O O . THR A 1 78 ? 5.840 -18.013 1.658 1.00 15.43 78 THR A O 10
ATOM 17381 N N . GLU A 1 79 ? 4.854 -16.761 0.144 1.00 44.13 79 GLU A N 10
ATOM 17382 C CA . GLU A 1 79 ? 5.082 -15.524 0.945 1.00 73.21 79 GLU A CA 10
ATOM 17383 C C . GLU A 1 79 ? 3.854 -15.227 1.809 1.00 3.20 79 GLU A C 10
ATOM 17384 O O . GLU A 1 79 ? 3.963 -14.945 2.986 1.00 33.21 79 GLU A O 10
ATOM 17396 N N . GLN A 1 80 ? 2.685 -15.291 1.231 1.00 54.52 80 GLN A N 10
ATOM 17397 C CA . GLN A 1 80 ? 1.447 -15.012 2.014 1.00 64.33 80 GLN A CA 10
ATOM 17398 C C . GLN A 1 80 ? 0.710 -16.321 2.298 1.00 33.24 80 GLN A C 10
ATOM 17399 O O . GLN A 1 80 ? 0.499 -16.697 3.436 1.00 61.13 80 GLN A O 10
ATOM 17413 N N . GLY A 1 81 ? 0.318 -17.015 1.268 1.00 4.41 81 GLY A N 10
ATOM 17414 C CA . GLY A 1 81 ? -0.409 -18.299 1.465 1.00 1.13 81 GLY A CA 10
ATOM 17415 C C . GLY A 1 81 ? -1.693 -18.294 0.632 1.00 22.05 81 GLY A C 10
ATOM 17416 O O . GLY A 1 81 ? -2.441 -19.252 0.619 1.00 41.40 81 GLY A O 10
ATOM 17420 N N . TYR A 1 82 ? -1.956 -17.222 -0.068 1.00 61.44 82 TYR A N 10
ATOM 17421 C CA . TYR A 1 82 ? -3.192 -17.157 -0.902 1.00 61.23 82 TYR A CA 10
ATOM 17422 C C . TYR A 1 82 ? -2.941 -16.277 -2.126 1.00 43.32 82 TYR A C 10
ATOM 17423 O O . TYR A 1 82 ? -2.182 -15.329 -2.075 1.00 4.12 82 TYR A O 10
ATOM 17441 N N . TYR A 1 83 ? -3.577 -16.573 -3.222 1.00 40.41 83 TYR A N 10
ATOM 17442 C CA . TYR A 1 83 ? -3.377 -15.745 -4.443 1.00 53.35 83 TYR A CA 10
ATOM 17443 C C . TYR A 1 83 ? -4.690 -15.626 -5.218 1.00 12.00 83 TYR A C 10
ATOM 17444 O O . TYR A 1 83 ? -5.321 -16.611 -5.545 1.00 1.12 83 TYR A O 10
ATOM 17462 N N . LEU A 1 84 ? -5.107 -14.426 -5.513 1.00 53.33 84 LEU A N 10
ATOM 17463 C CA . LEU A 1 84 ? -6.377 -14.244 -6.269 1.00 31.41 84 LEU A CA 10
ATOM 17464 C C . LEU A 1 84 ? -6.070 -13.876 -7.719 1.00 64.42 84 LEU A C 10
ATOM 17465 O O . LEU A 1 84 ? -5.322 -12.957 -7.990 1.00 12.41 84 LEU A O 10
ATOM 17481 N N . GLN A 1 85 ? -6.631 -14.588 -8.655 1.00 51.31 85 GLN A N 10
ATOM 17482 C CA . GLN A 1 85 ? -6.354 -14.273 -10.082 1.00 13.35 85 GLN A CA 10
ATOM 17483 C C . GLN A 1 85 ? -7.544 -13.540 -10.713 1.00 13.13 85 GLN A C 10
ATOM 17484 O O . GLN A 1 85 ? -8.673 -13.990 -10.649 1.00 51.11 85 GLN A O 10
ATOM 17498 N N . LEU A 1 86 ? -7.289 -12.414 -11.327 1.00 3.40 86 LEU A N 10
ATOM 17499 C CA . LEU A 1 86 ? -8.388 -11.642 -11.974 1.00 50.42 86 LEU A CA 10
ATOM 17500 C C . LEU A 1 86 ? -7.974 -11.233 -13.392 1.00 53.34 86 LEU A C 10
ATOM 17501 O O . LEU A 1 86 ? -7.095 -10.413 -13.567 1.00 44.11 86 LEU A O 10
ATOM 17517 N N . PRO A 1 87 ? -8.621 -11.825 -14.357 1.00 14.53 87 PRO A N 10
ATOM 17518 C CA . PRO A 1 87 ? -8.311 -11.519 -15.775 1.00 64.13 87 PRO A CA 10
ATOM 17519 C C . PRO A 1 87 ? -8.919 -10.173 -16.182 1.00 24.01 87 PRO A C 10
ATOM 17520 O O . PRO A 1 87 ? -9.973 -9.795 -15.708 1.00 43.12 87 PRO A O 10
ATOM 17531 N N . PRO A 1 88 ? -8.224 -9.493 -17.054 1.00 44.00 88 PRO A N 10
ATOM 17532 C CA . PRO A 1 88 ? -8.689 -8.172 -17.542 1.00 10.21 88 PRO A CA 10
ATOM 17533 C C . PRO A 1 88 ? -9.786 -8.345 -18.597 1.00 73.03 88 PRO A C 10
ATOM 17534 O O . PRO A 1 88 ? -9.914 -9.397 -19.193 1.00 62.22 88 PRO A O 10
ATOM 17545 N N . PRO A 1 89 ? -10.537 -7.299 -18.793 1.00 24.44 89 PRO A N 10
ATOM 17546 C CA . PRO A 1 89 ? -11.634 -7.326 -19.788 1.00 11.10 89 PRO A CA 10
ATOM 17547 C C . PRO A 1 89 ? -11.069 -7.177 -21.203 1.00 54.23 89 PRO A C 10
ATOM 17548 O O . PRO A 1 89 ? -9.888 -6.952 -21.381 1.00 12.05 89 PRO A O 10
ATOM 17559 N N . PRO A 1 90 ? -11.940 -7.305 -22.165 1.00 33.52 90 PRO A N 10
ATOM 17560 C CA . PRO A 1 90 ? -11.527 -7.177 -23.586 1.00 2.40 90 PRO A CA 10
ATOM 17561 C C . PRO A 1 90 ? -11.210 -5.715 -23.914 1.00 60.53 90 PRO A C 10
ATOM 17562 O O . PRO A 1 90 ? -10.334 -5.420 -24.699 1.00 4.13 90 PRO A O 10
ATOM 17573 N N . GLU A 1 91 ? -11.915 -4.801 -23.308 1.00 51.42 91 GLU A N 10
ATOM 17574 C CA . GLU A 1 91 ? -11.658 -3.359 -23.576 1.00 62.21 91 GLU A CA 10
ATOM 17575 C C . GLU A 1 91 ? -11.837 -2.548 -22.289 1.00 62.21 91 GLU A C 10
ATOM 17576 O O . GLU A 1 91 ? -11.837 -3.088 -21.201 1.00 24.13 91 GLU A O 10
ATOM 17588 N N . ASP A 1 92 ? -11.989 -1.257 -22.402 1.00 31.04 92 ASP A N 10
ATOM 17589 C CA . ASP A 1 92 ? -12.168 -0.420 -21.179 1.00 11.24 92 ASP A CA 10
ATOM 17590 C C . ASP A 1 92 ? -13.431 0.435 -21.305 1.00 74.31 92 ASP A C 10
ATOM 17591 O O . ASP A 1 92 ? -13.613 1.401 -20.589 1.00 53.24 92 ASP A O 10
ATOM 17600 N N . LEU A 1 93 ? -14.304 0.091 -22.212 1.00 71.41 93 LEU A N 10
ATOM 17601 C CA . LEU A 1 93 ? -15.554 0.889 -22.387 1.00 11.40 93 LEU A CA 10
ATOM 17602 C C . LEU A 1 93 ? -16.733 -0.039 -22.698 1.00 23.22 93 LEU A C 10
ATOM 17603 O O . LEU A 1 93 ? -16.605 -1.247 -22.673 1.00 44.20 93 LEU A O 10
ATOM 17619 N N . LEU A 1 94 ? -17.879 0.515 -22.990 1.00 23.14 94 LEU A N 10
ATOM 17620 C CA . LEU A 1 94 ? -19.064 -0.340 -23.302 1.00 61.33 94 LEU A CA 10
ATOM 17621 C C . LEU A 1 94 ? -19.508 -0.129 -24.752 1.00 0.13 94 LEU A C 10
ATOM 17622 O O . LEU A 1 94 ? -18.700 0.101 -25.631 1.00 62.23 94 LEU A O 10
ATOM 17638 N N . LYS A 1 95 ? -20.786 -0.205 -25.009 1.00 40.24 95 LYS A N 10
ATOM 17639 C CA . LYS A 1 95 ? -21.282 -0.009 -26.402 1.00 52.44 95 LYS A CA 10
ATOM 17640 C C . LYS A 1 95 ? -21.108 1.451 -26.827 1.00 13.42 95 LYS A C 10
ATOM 17641 O O . LYS A 1 95 ? -22.004 2.259 -26.691 1.00 73.15 95 LYS A O 10
ATOM 17660 N N . GLN A 1 96 ? -19.957 1.793 -27.339 1.00 4.32 96 GLN A N 10
ATOM 17661 C CA . GLN A 1 96 ? -19.723 3.199 -27.775 1.00 44.02 96 GLN A CA 10
ATOM 17662 C C . GLN A 1 96 ? -18.715 3.228 -28.928 1.00 72.13 96 GLN A C 10
ATOM 17663 O O . GLN A 1 96 ? -17.756 3.974 -28.906 1.00 53.33 96 GLN A O 10
ATOM 17677 N N . HIS A 1 97 ? -18.922 2.419 -29.931 1.00 43.53 97 HIS A N 10
ATOM 17678 C CA . HIS A 1 97 ? -17.971 2.397 -31.080 1.00 40.41 97 HIS A CA 10
ATOM 17679 C C . HIS A 1 97 ? -18.513 3.239 -32.239 1.00 4.03 97 HIS A C 10
ATOM 17680 O O . HIS A 1 97 ? -19.525 3.898 -32.125 1.00 53.14 97 HIS A O 10
ATOM 17694 N N . LEU A 1 98 ? -17.839 3.223 -33.358 1.00 75.22 98 LEU A N 10
ATOM 17695 C CA . LEU A 1 98 ? -18.310 4.022 -34.526 1.00 42.24 98 LEU A CA 10
ATOM 17696 C C . LEU A 1 98 ? -17.425 3.737 -35.744 1.00 34.43 98 LEU A C 10
ATOM 17697 O O . LEU A 1 98 ? -16.370 4.318 -35.905 1.00 51.23 98 LEU A O 10
ATOM 17713 N N . SER A 1 99 ? -17.843 2.846 -36.598 1.00 41.00 99 SER A N 10
ATOM 17714 C CA . SER A 1 99 ? -17.021 2.521 -37.799 1.00 23.30 99 SER A CA 10
ATOM 17715 C C . SER A 1 99 ? -17.837 2.745 -39.080 1.00 53.13 99 SER A C 10
ATOM 17716 O O . SER A 1 99 ? -18.232 3.854 -39.384 1.00 35.33 99 SER A O 10
ATOM 17724 N N . VAL A 1 100 ? -18.086 1.711 -39.835 1.00 11.11 100 VAL A N 10
ATOM 17725 C CA . VAL A 1 100 ? -18.868 1.875 -41.093 1.00 12.52 100 VAL A CA 10
ATOM 17726 C C . VAL A 1 100 ? -18.179 2.887 -42.011 1.00 24.55 100 VAL A C 10
ATOM 17727 O O . VAL A 1 100 ? -18.814 3.736 -42.605 1.00 21.43 100 VAL A O 10
ATOM 17740 N N . MET A 1 101 ? -16.881 2.804 -42.129 1.00 64.01 101 MET A N 10
ATOM 17741 C CA . MET A 1 101 ? -16.147 3.758 -43.007 1.00 31.15 101 MET A CA 10
ATOM 17742 C C . MET A 1 101 ? -15.060 3.020 -43.792 1.00 73.14 101 MET A C 10
ATOM 17743 O O . MET A 1 101 ? -14.613 1.957 -43.406 1.00 64.32 101 MET A O 10
ATOM 17757 N N . GLY A 1 102 ? -14.628 3.575 -44.890 1.00 55.22 102 GLY A N 10
ATOM 17758 C CA . GLY A 1 102 ? -13.569 2.904 -45.697 1.00 43.12 102 GLY A CA 10
ATOM 17759 C C . GLY A 1 102 ? -12.929 3.921 -46.641 1.00 75.10 102 GLY A C 10
ATOM 17760 O O . GLY A 1 102 ? -12.679 5.052 -46.278 1.00 52.12 102 GLY A O 10
ATOM 17764 N N . GLN A 1 103 ? -12.664 3.527 -47.858 1.00 41.10 103 GLN A N 10
ATOM 17765 C CA . GLN A 1 103 ? -12.042 4.473 -48.828 1.00 24.33 103 GLN A CA 10
ATOM 17766 C C . GLN A 1 103 ? -12.829 4.470 -50.140 1.00 63.35 103 GLN A C 10
ATOM 17767 O O . GLN A 1 103 ? -13.846 3.815 -50.261 1.00 73.23 103 GLN A O 10
ATOM 17781 N N . LYS A 1 104 ? -12.370 5.193 -51.123 1.00 21.43 104 LYS A N 10
ATOM 17782 C CA . LYS A 1 104 ? -13.101 5.229 -52.423 1.00 40.50 104 LYS A CA 10
ATOM 17783 C C . LYS A 1 104 ? -12.255 4.593 -53.529 1.00 22.43 104 LYS A C 10
ATOM 17784 O O . LYS A 1 104 ? -11.044 4.556 -53.457 1.00 40.23 104 LYS A O 10
ATOM 17803 N N . THR A 1 105 ? -12.891 4.096 -54.557 1.00 61.52 105 THR A N 10
ATOM 17804 C CA . THR A 1 105 ? -12.132 3.461 -55.673 1.00 74.31 105 THR A CA 10
ATOM 17805 C C . THR A 1 105 ? -12.519 4.118 -57.003 1.00 10.01 105 THR A C 10
ATOM 17806 O O . THR A 1 105 ? -13.597 4.658 -57.146 1.00 51.44 105 THR A O 10
ATOM 17817 N N . ASP A 1 106 ? -11.648 4.080 -57.975 1.00 3.40 106 ASP A N 10
ATOM 17818 C CA . ASP A 1 106 ? -11.976 4.707 -59.290 1.00 34.34 106 ASP A CA 10
ATOM 17819 C C . ASP A 1 106 ? -10.999 4.231 -60.369 1.00 70.12 106 ASP A C 10
ATOM 17820 O O . ASP A 1 106 ? -10.751 4.918 -61.340 1.00 51.51 106 ASP A O 10
ATOM 17829 N N . ASP A 1 107 ? -10.445 3.060 -60.210 1.00 1.41 107 ASP A N 10
ATOM 17830 C CA . ASP A 1 107 ? -9.487 2.546 -61.231 1.00 21.23 107 ASP A CA 10
ATOM 17831 C C . ASP A 1 107 ? -8.953 1.173 -60.817 1.00 63.10 107 ASP A C 10
ATOM 17832 O O . ASP A 1 107 ? -7.808 1.031 -60.433 1.00 64.13 107 ASP A O 10
ATOM 17841 N N . THR A 1 108 ? -9.772 0.160 -60.893 1.00 13.14 108 THR A N 10
ATOM 17842 C CA . THR A 1 108 ? -9.308 -1.204 -60.507 1.00 22.14 108 THR A CA 10
ATOM 17843 C C . THR A 1 108 ? -10.289 -2.261 -61.027 1.00 13.11 108 THR A C 10
ATOM 17844 O O . THR A 1 108 ? -10.146 -2.767 -62.122 1.00 52.41 108 THR A O 10
ATOM 17855 N N . ASN A 1 109 ? -11.280 -2.597 -60.248 1.00 1.05 109 ASN A N 10
ATOM 17856 C CA . ASN A 1 109 ? -12.269 -3.620 -60.697 1.00 51.51 109 ASN A CA 10
ATOM 17857 C C . ASN A 1 109 ? -11.544 -4.835 -61.283 1.00 71.12 109 ASN A C 10
ATOM 17858 O O . ASN A 1 109 ? -11.448 -4.993 -62.483 1.00 51.31 109 ASN A O 10
ATOM 17869 N N . LYS A 1 110 ? -11.035 -5.693 -60.444 1.00 64.53 110 LYS A N 10
ATOM 17870 C CA . LYS A 1 110 ? -10.319 -6.898 -60.952 1.00 3.42 110 LYS A CA 10
ATOM 17871 C C . LYS A 1 110 ? -10.252 -7.972 -59.861 1.00 20.03 110 LYS A C 10
ATOM 17872 O O . LYS A 1 110 ? -10.403 -9.135 -60.193 1.00 43.43 110 LYS A O 10
ATOM 17891 N N . GLY A 1 1 ? -8.651 -1.508 -17.650 1.00 52.31 1 GLY A N 11
ATOM 17892 C CA . GLY A 1 1 ? -7.199 -1.389 -17.328 1.00 53.42 1 GLY A CA 11
ATOM 17893 C C . GLY A 1 1 ? -7.008 -1.379 -15.811 1.00 55.22 1 GLY A C 11
ATOM 17894 O O . GLY A 1 1 ? -7.886 -0.984 -15.068 1.00 33.21 1 GLY A O 11
ATOM 17898 N N . SER A 1 2 ? -5.872 -1.814 -15.344 1.00 14.33 2 SER A N 11
ATOM 17899 C CA . SER A 1 2 ? -5.625 -1.830 -13.874 1.00 25.32 2 SER A CA 11
ATOM 17900 C C . SER A 1 2 ? -4.121 -1.862 -13.595 1.00 51.33 2 SER A C 11
ATOM 17901 O O . SER A 1 2 ? -3.313 -1.639 -14.474 1.00 60.42 2 SER A O 11
ATOM 17909 N N . MET A 1 3 ? -3.738 -2.137 -12.378 1.00 33.43 3 MET A N 11
ATOM 17910 C CA . MET A 1 3 ? -2.284 -2.185 -12.047 1.00 21.35 3 MET A CA 11
ATOM 17911 C C . MET A 1 3 ? -1.546 -3.063 -13.059 1.00 11.13 3 MET A C 11
ATOM 17912 O O . MET A 1 3 ? -2.113 -3.984 -13.613 1.00 0.23 3 MET A O 11
ATOM 17926 N N . PRO A 1 4 ? -0.293 -2.753 -13.259 1.00 73.53 4 PRO A N 11
ATOM 17927 C CA . PRO A 1 4 ? 0.539 -3.532 -14.208 1.00 70.43 4 PRO A CA 11
ATOM 17928 C C . PRO A 1 4 ? 0.856 -4.907 -13.619 1.00 13.34 4 PRO A C 11
ATOM 17929 O O . PRO A 1 4 ? 0.239 -5.340 -12.664 1.00 32.13 4 PRO A O 11
ATOM 17940 N N . LYS A 1 5 ? 1.812 -5.603 -14.169 1.00 33.35 5 LYS A N 11
ATOM 17941 C CA . LYS A 1 5 ? 2.154 -6.948 -13.627 1.00 13.44 5 LYS A CA 11
ATOM 17942 C C . LYS A 1 5 ? 3.585 -6.945 -13.072 1.00 22.45 5 LYS A C 11
ATOM 17943 O O . LYS A 1 5 ? 4.440 -6.233 -13.560 1.00 21.24 5 LYS A O 11
ATOM 17962 N N . PRO A 1 6 ? 3.790 -7.747 -12.068 1.00 13.14 6 PRO A N 11
ATOM 17963 C CA . PRO A 1 6 ? 5.123 -7.850 -11.433 1.00 24.33 6 PRO A CA 11
ATOM 17964 C C . PRO A 1 6 ? 6.071 -8.674 -12.311 1.00 73.51 6 PRO A C 11
ATOM 17965 O O . PRO A 1 6 ? 6.819 -8.142 -13.105 1.00 63.40 6 PRO A O 11
ATOM 17976 N N . GLY A 1 7 ? 6.045 -9.972 -12.175 1.00 52.12 7 GLY A N 11
ATOM 17977 C CA . GLY A 1 7 ? 6.942 -10.827 -13.003 1.00 32.40 7 GLY A CA 11
ATOM 17978 C C . GLY A 1 7 ? 6.751 -12.296 -12.616 1.00 2.52 7 GLY A C 11
ATOM 17979 O O . GLY A 1 7 ? 5.936 -12.622 -11.776 1.00 12.00 7 GLY A O 11
ATOM 17983 N N . ILE A 1 8 ? 7.495 -13.182 -13.218 1.00 21.43 8 ILE A N 11
ATOM 17984 C CA . ILE A 1 8 ? 7.353 -14.626 -12.880 1.00 53.22 8 ILE A CA 11
ATOM 17985 C C . ILE A 1 8 ? 8.640 -15.143 -12.232 1.00 25.22 8 ILE A C 11
ATOM 17986 O O . ILE A 1 8 ? 9.716 -14.633 -12.475 1.00 11.35 8 ILE A O 11
ATOM 18002 N N . LEU A 1 9 ? 8.538 -16.150 -11.410 1.00 41.33 9 LEU A N 11
ATOM 18003 C CA . LEU A 1 9 ? 9.758 -16.698 -10.748 1.00 65.51 9 LEU A CA 11
ATOM 18004 C C . LEU A 1 9 ? 9.749 -18.227 -10.811 1.00 61.43 9 LEU A C 11
ATOM 18005 O O . LEU A 1 9 ? 8.900 -18.825 -11.443 1.00 72.30 9 LEU A O 11
ATOM 18021 N N . LYS A 1 10 ? 10.685 -18.864 -10.163 1.00 22.24 10 LYS A N 11
ATOM 18022 C CA . LYS A 1 10 ? 10.725 -20.353 -10.191 1.00 53.42 10 LYS A CA 11
ATOM 18023 C C . LYS A 1 10 ? 10.086 -20.925 -8.924 1.00 52.03 10 LYS A C 11
ATOM 18024 O O . LYS A 1 10 ? 9.691 -20.200 -8.032 1.00 64.40 10 LYS A O 11
ATOM 18043 N N . SER A 1 11 ? 9.984 -22.223 -8.836 1.00 24.11 11 SER A N 11
ATOM 18044 C CA . SER A 1 11 ? 9.372 -22.848 -7.627 1.00 21.00 11 SER A CA 11
ATOM 18045 C C . SER A 1 11 ? 9.455 -24.372 -7.726 1.00 14.24 11 SER A C 11
ATOM 18046 O O . SER A 1 11 ? 10.055 -24.913 -8.634 1.00 2.10 11 SER A O 11
ATOM 18054 N N . LYS A 1 12 ? 8.859 -25.072 -6.800 1.00 4.53 12 LYS A N 11
ATOM 18055 C CA . LYS A 1 12 ? 8.904 -26.560 -6.843 1.00 1.23 12 LYS A CA 11
ATOM 18056 C C . LYS A 1 12 ? 7.496 -27.129 -7.039 1.00 15.22 12 LYS A C 11
ATOM 18057 O O . LYS A 1 12 ? 6.518 -26.543 -6.625 1.00 23.31 12 LYS A O 11
ATOM 18076 N N . SER A 1 13 ? 7.388 -28.270 -7.663 1.00 4.11 13 SER A N 11
ATOM 18077 C CA . SER A 1 13 ? 6.041 -28.874 -7.876 1.00 51.34 13 SER A CA 11
ATOM 18078 C C . SER A 1 13 ? 5.297 -28.966 -6.543 1.00 43.51 13 SER A C 11
ATOM 18079 O O . SER A 1 13 ? 5.884 -29.227 -5.511 1.00 62.42 13 SER A O 11
ATOM 18087 N N . MET A 1 14 ? 4.008 -28.749 -6.549 1.00 54.13 14 MET A N 11
ATOM 18088 C CA . MET A 1 14 ? 3.241 -28.822 -5.272 1.00 35.10 14 MET A CA 11
ATOM 18089 C C . MET A 1 14 ? 1.742 -28.947 -5.550 1.00 45.30 14 MET A C 11
ATOM 18090 O O . MET A 1 14 ? 1.322 -29.181 -6.665 1.00 74.40 14 MET A O 11
ATOM 18104 N N . PHE A 1 15 ? 0.934 -28.794 -4.538 1.00 62.54 15 PHE A N 11
ATOM 18105 C CA . PHE A 1 15 ? -0.541 -28.902 -4.727 1.00 11.23 15 PHE A CA 11
ATOM 18106 C C . PHE A 1 15 ? -1.203 -27.543 -4.471 1.00 4.55 15 PHE A C 11
ATOM 18107 O O . PHE A 1 15 ? -0.775 -26.784 -3.626 1.00 5.21 15 PHE A O 11
ATOM 18124 N N . CYS A 1 16 ? -2.246 -27.236 -5.191 1.00 20.14 16 CYS A N 11
ATOM 18125 C CA . CYS A 1 16 ? -2.936 -25.929 -4.984 1.00 11.52 16 CYS A CA 11
ATOM 18126 C C . CYS A 1 16 ? -4.450 -26.096 -5.150 1.00 1.31 16 CYS A C 11
ATOM 18127 O O . CYS A 1 16 ? -4.915 -27.025 -5.776 1.00 4.41 16 CYS A O 11
ATOM 18135 N N . VAL A 1 17 ? -5.221 -25.201 -4.593 1.00 3.34 17 VAL A N 11
ATOM 18136 C CA . VAL A 1 17 ? -6.706 -25.309 -4.724 1.00 40.41 17 VAL A CA 11
ATOM 18137 C C . VAL A 1 17 ? -7.257 -24.063 -5.420 1.00 22.43 17 VAL A C 11
ATOM 18138 O O . VAL A 1 17 ? -7.003 -22.947 -5.008 1.00 3.55 17 VAL A O 11
ATOM 18151 N N . ILE A 1 18 ? -8.005 -24.240 -6.473 1.00 22.24 18 ILE A N 11
ATOM 18152 C CA . ILE A 1 18 ? -8.566 -23.058 -7.193 1.00 42.22 18 ILE A CA 11
ATOM 18153 C C . ILE A 1 18 ? -10.035 -22.856 -6.816 1.00 62.21 18 ILE A C 11
ATOM 18154 O O . ILE A 1 18 ? -10.881 -23.679 -7.103 1.00 21.42 18 ILE A O 11
ATOM 18170 N N . TYR A 1 19 ? -10.347 -21.760 -6.175 1.00 23.30 19 TYR A N 11
ATOM 18171 C CA . TYR A 1 19 ? -11.763 -21.501 -5.782 1.00 2.51 19 TYR A CA 11
ATOM 18172 C C . TYR A 1 19 ? -12.438 -20.596 -6.813 1.00 34.20 19 TYR A C 11
ATOM 18173 O O . TYR A 1 19 ? -11.788 -19.996 -7.645 1.00 34.41 19 TYR A O 11
ATOM 18191 N N . ARG A 1 20 ? -13.738 -20.487 -6.754 1.00 73.41 20 ARG A N 11
ATOM 18192 C CA . ARG A 1 20 ? -14.455 -19.612 -7.723 1.00 20.11 20 ARG A CA 11
ATOM 18193 C C . ARG A 1 20 ? -15.447 -18.714 -6.978 1.00 72.42 20 ARG A C 11
ATOM 18194 O O . ARG A 1 20 ? -16.099 -19.133 -6.041 1.00 73.40 20 ARG A O 11
ATOM 18215 N N . SER A 1 21 ? -15.567 -17.482 -7.387 1.00 73.34 21 SER A N 11
ATOM 18216 C CA . SER A 1 21 ? -16.519 -16.559 -6.702 1.00 74.11 21 SER A CA 11
ATOM 18217 C C . SER A 1 21 ? -17.958 -17.010 -6.959 1.00 71.21 21 SER A C 11
ATOM 18218 O O . SER A 1 21 ? -18.300 -17.443 -8.040 1.00 72.14 21 SER A O 11
ATOM 18226 N N . SER A 1 22 ? -18.802 -16.916 -5.969 1.00 64.41 22 SER A N 11
ATOM 18227 C CA . SER A 1 22 ? -20.218 -17.344 -6.155 1.00 3.05 22 SER A CA 11
ATOM 18228 C C . SER A 1 22 ? -20.874 -16.538 -7.279 1.00 65.41 22 SER A C 11
ATOM 18229 O O . SER A 1 22 ? -21.755 -17.019 -7.964 1.00 62.42 22 SER A O 11
ATOM 18237 N N . LYS A 1 23 ? -20.455 -15.316 -7.478 1.00 54.33 23 LYS A N 11
ATOM 18238 C CA . LYS A 1 23 ? -21.064 -14.492 -8.562 1.00 41.32 23 LYS A CA 11
ATOM 18239 C C . LYS A 1 23 ? -20.060 -13.462 -9.091 1.00 45.44 23 LYS A C 11
ATOM 18240 O O . LYS A 1 23 ? -19.928 -12.379 -8.554 1.00 4.52 23 LYS A O 11
ATOM 18259 N N . ARG A 1 24 ? -19.361 -13.788 -10.144 1.00 74.43 24 ARG A N 11
ATOM 18260 C CA . ARG A 1 24 ? -18.375 -12.829 -10.719 1.00 63.43 24 ARG A CA 11
ATOM 18261 C C . ARG A 1 24 ? -18.114 -13.175 -12.187 1.00 34.34 24 ARG A C 11
ATOM 18262 O O . ARG A 1 24 ? -18.573 -14.183 -12.687 1.00 62.14 24 ARG A O 11
ATOM 18283 N N . ASP A 1 25 ? -17.374 -12.354 -12.885 1.00 43.22 25 ASP A N 11
ATOM 18284 C CA . ASP A 1 25 ? -17.087 -12.655 -14.315 1.00 11.22 25 ASP A CA 11
ATOM 18285 C C . ASP A 1 25 ? -16.231 -13.920 -14.410 1.00 14.12 25 ASP A C 11
ATOM 18286 O O . ASP A 1 25 ? -16.365 -14.712 -15.320 1.00 61.02 25 ASP A O 11
ATOM 18295 N N . GLN A 1 26 ? -15.351 -14.109 -13.464 1.00 34.11 26 GLN A N 11
ATOM 18296 C CA . GLN A 1 26 ? -14.475 -15.316 -13.473 1.00 23.30 26 GLN A CA 11
ATOM 18297 C C . GLN A 1 26 ? -13.361 -15.148 -12.438 1.00 35.10 26 GLN A C 11
ATOM 18298 O O . GLN A 1 26 ? -12.194 -15.323 -12.730 1.00 51.44 26 GLN A O 11
ATOM 18312 N N . THR A 1 27 ? -13.717 -14.804 -11.229 1.00 24.50 27 THR A N 11
ATOM 18313 C CA . THR A 1 27 ? -12.686 -14.617 -10.167 1.00 22.31 27 THR A CA 11
ATOM 18314 C C . THR A 1 27 ? -12.343 -15.962 -9.524 1.00 20.11 27 THR A C 11
ATOM 18315 O O . THR A 1 27 ? -13.214 -16.744 -9.198 1.00 0.34 27 THR A O 11
ATOM 18326 N N . TYR A 1 28 ? -11.080 -16.241 -9.338 1.00 5.41 28 TYR A N 11
ATOM 18327 C CA . TYR A 1 28 ? -10.694 -17.541 -8.718 1.00 41.22 28 TYR A CA 11
ATOM 18328 C C . TYR A 1 28 ? -9.611 -17.331 -7.656 1.00 52.45 28 TYR A C 11
ATOM 18329 O O . TYR A 1 28 ? -8.720 -16.520 -7.814 1.00 51.14 28 TYR A O 11
ATOM 18347 N N . LEU A 1 29 ? -9.679 -18.062 -6.577 1.00 12.12 29 LEU A N 11
ATOM 18348 C CA . LEU A 1 29 ? -8.653 -17.910 -5.502 1.00 10.22 29 LEU A CA 11
ATOM 18349 C C . LEU A 1 29 ? -7.723 -19.128 -5.487 1.00 42.40 29 LEU A C 11
ATOM 18350 O O . LEU A 1 29 ? -8.085 -20.201 -5.928 1.00 0.10 29 LEU A O 11
ATOM 18366 N N . TYR A 1 30 ? -6.529 -18.969 -4.984 1.00 35.42 30 TYR A N 11
ATOM 18367 C CA . TYR A 1 30 ? -5.578 -20.119 -4.944 1.00 32.23 30 TYR A CA 11
ATOM 18368 C C . TYR A 1 30 ? -5.003 -20.287 -3.535 1.00 42.22 30 TYR A C 11
ATOM 18369 O O . TYR A 1 30 ? -4.725 -19.324 -2.848 1.00 33.41 30 TYR A O 11
ATOM 18387 N N . VAL A 1 31 ? -4.815 -21.505 -3.105 1.00 72.04 31 VAL A N 11
ATOM 18388 C CA . VAL A 1 31 ? -4.248 -21.740 -1.744 1.00 12.25 31 VAL A CA 11
ATOM 18389 C C . VAL A 1 31 ? -3.548 -23.098 -1.696 1.00 51.42 31 VAL A C 11
ATOM 18390 O O . VAL A 1 31 ? -3.866 -23.999 -2.446 1.00 52.25 31 VAL A O 11
ATOM 18403 N N . GLU A 1 32 ? -2.596 -23.251 -0.815 1.00 3.32 32 GLU A N 11
ATOM 18404 C CA . GLU A 1 32 ? -1.879 -24.554 -0.714 1.00 25.41 32 GLU A CA 11
ATOM 18405 C C . GLU A 1 32 ? -2.839 -25.646 -0.241 1.00 73.22 32 GLU A C 11
ATOM 18406 O O . GLU A 1 32 ? -2.587 -26.822 -0.407 1.00 2.43 32 GLU A O 11
ATOM 18418 N N . LYS A 1 33 ? -3.939 -25.264 0.346 1.00 64.31 33 LYS A N 11
ATOM 18419 C CA . LYS A 1 33 ? -4.920 -26.278 0.826 1.00 23.30 33 LYS A CA 11
ATOM 18420 C C . LYS A 1 33 ? -6.291 -25.626 1.022 1.00 40.23 33 LYS A C 11
ATOM 18421 O O . LYS A 1 33 ? -6.422 -24.419 1.026 1.00 60.13 33 LYS A O 11
ATOM 18440 N N . LYS A 1 34 ? -7.317 -26.418 1.173 1.00 20.25 34 LYS A N 11
ATOM 18441 C CA . LYS A 1 34 ? -8.684 -25.849 1.357 1.00 22.44 34 LYS A CA 11
ATOM 18442 C C . LYS A 1 34 ? -8.918 -25.474 2.823 1.00 33.41 34 LYS A C 11
ATOM 18443 O O . LYS A 1 34 ? -9.791 -26.010 3.473 1.00 33.02 34 LYS A O 11
ATOM 18462 N N . ASP A 1 35 ? -8.145 -24.566 3.357 1.00 40.24 35 ASP A N 11
ATOM 18463 C CA . ASP A 1 35 ? -8.352 -24.196 4.792 1.00 22.21 35 ASP A CA 11
ATOM 18464 C C . ASP A 1 35 ? -9.167 -22.900 4.920 1.00 40.25 35 ASP A C 11
ATOM 18465 O O . ASP A 1 35 ? -10.325 -22.927 5.286 1.00 22.32 35 ASP A O 11
ATOM 18474 N N . ASP A 1 36 ? -8.581 -21.771 4.631 1.00 0.04 36 ASP A N 11
ATOM 18475 C CA . ASP A 1 36 ? -9.337 -20.492 4.746 1.00 63.15 36 ASP A CA 11
ATOM 18476 C C . ASP A 1 36 ? -8.560 -19.355 4.079 1.00 42.40 36 ASP A C 11
ATOM 18477 O O . ASP A 1 36 ? -7.421 -19.509 3.691 1.00 13.14 36 ASP A O 11
ATOM 18486 N N . PHE A 1 37 ? -9.168 -18.208 3.964 1.00 45.32 37 PHE A N 11
ATOM 18487 C CA . PHE A 1 37 ? -8.470 -17.046 3.346 1.00 13.32 37 PHE A CA 11
ATOM 18488 C C . PHE A 1 37 ? -8.449 -15.879 4.336 1.00 32.14 37 PHE A C 11
ATOM 18489 O O . PHE A 1 37 ? -9.424 -15.171 4.496 1.00 31.11 37 PHE A O 11
ATOM 18506 N N . SER A 1 38 ? -7.348 -15.674 5.007 1.00 52.21 38 SER A N 11
ATOM 18507 C CA . SER A 1 38 ? -7.269 -14.556 5.990 1.00 42.44 38 SER A CA 11
ATOM 18508 C C . SER A 1 38 ? -6.293 -13.479 5.514 1.00 65.33 38 SER A C 11
ATOM 18509 O O . SER A 1 38 ? -6.202 -12.414 6.093 1.00 61.44 38 SER A O 11
ATOM 18517 N N . ARG A 1 39 ? -5.550 -13.744 4.478 1.00 0.04 39 ARG A N 11
ATOM 18518 C CA . ARG A 1 39 ? -4.573 -12.728 3.994 1.00 24.03 39 ARG A CA 11
ATOM 18519 C C . ARG A 1 39 ? -5.163 -11.901 2.848 1.00 52.34 39 ARG A C 11
ATOM 18520 O O . ARG A 1 39 ? -4.649 -10.856 2.502 1.00 30.13 39 ARG A O 11
ATOM 18541 N N . VAL A 1 40 ? -6.234 -12.351 2.260 1.00 10.42 40 VAL A N 11
ATOM 18542 C CA . VAL A 1 40 ? -6.836 -11.571 1.145 1.00 5.31 40 VAL A CA 11
ATOM 18543 C C . VAL A 1 40 ? -7.351 -10.230 1.675 1.00 65.31 40 VAL A C 11
ATOM 18544 O O . VAL A 1 40 ? -8.014 -10.175 2.693 1.00 43.22 40 VAL A O 11
ATOM 18557 N N . PRO A 1 41 ? -7.015 -9.187 0.966 1.00 63.42 41 PRO A N 11
ATOM 18558 C CA . PRO A 1 41 ? -7.433 -7.819 1.367 1.00 74.33 41 PRO A CA 11
ATOM 18559 C C . PRO A 1 41 ? -8.946 -7.640 1.213 1.00 61.34 41 PRO A C 11
ATOM 18560 O O . PRO A 1 41 ? -9.554 -8.153 0.296 1.00 44.21 41 PRO A O 11
ATOM 18571 N N . GLU A 1 42 ? -9.555 -6.910 2.108 1.00 65.23 42 GLU A N 11
ATOM 18572 C CA . GLU A 1 42 ? -11.029 -6.690 2.021 1.00 52.22 42 GLU A CA 11
ATOM 18573 C C . GLU A 1 42 ? -11.377 -5.959 0.723 1.00 15.12 42 GLU A C 11
ATOM 18574 O O . GLU A 1 42 ? -12.518 -5.921 0.307 1.00 62.33 42 GLU A O 11
ATOM 18586 N N . GLU A 1 43 ? -10.401 -5.384 0.076 1.00 52.43 43 GLU A N 11
ATOM 18587 C CA . GLU A 1 43 ? -10.675 -4.663 -1.197 1.00 42.14 43 GLU A CA 11
ATOM 18588 C C . GLU A 1 43 ? -11.036 -5.671 -2.287 1.00 14.14 43 GLU A C 11
ATOM 18589 O O . GLU A 1 43 ? -11.939 -5.457 -3.073 1.00 14.43 43 GLU A O 11
ATOM 18601 N N . LEU A 1 44 ? -10.341 -6.773 -2.332 1.00 61.20 44 LEU A N 11
ATOM 18602 C CA . LEU A 1 44 ? -10.642 -7.804 -3.361 1.00 40.42 44 LEU A CA 11
ATOM 18603 C C . LEU A 1 44 ? -11.653 -8.808 -2.807 1.00 40.12 44 LEU A C 11
ATOM 18604 O O . LEU A 1 44 ? -12.603 -9.180 -3.466 1.00 60.24 44 LEU A O 11
ATOM 18620 N N . MET A 1 45 ? -11.456 -9.249 -1.593 1.00 4.33 45 MET A N 11
ATOM 18621 C CA . MET A 1 45 ? -12.407 -10.226 -0.990 1.00 2.00 45 MET A CA 11
ATOM 18622 C C . MET A 1 45 ? -13.829 -9.661 -1.027 1.00 23.41 45 MET A C 11
ATOM 18623 O O . MET A 1 45 ? -14.798 -10.393 -1.103 1.00 30.12 45 MET A O 11
ATOM 18637 N N . LYS A 1 46 ? -13.964 -8.365 -0.972 1.00 34.22 46 LYS A N 11
ATOM 18638 C CA . LYS A 1 46 ? -15.322 -7.750 -1.003 1.00 73.23 46 LYS A CA 11
ATOM 18639 C C . LYS A 1 46 ? -16.161 -8.377 -2.121 1.00 61.24 46 LYS A C 11
ATOM 18640 O O . LYS A 1 46 ? -17.312 -8.713 -1.931 1.00 64.53 46 LYS A O 11
ATOM 18659 N N . GLY A 1 47 ? -15.591 -8.542 -3.282 1.00 71.10 47 GLY A N 11
ATOM 18660 C CA . GLY A 1 47 ? -16.356 -9.151 -4.406 1.00 22.43 47 GLY A CA 11
ATOM 18661 C C . GLY A 1 47 ? -16.453 -10.663 -4.195 1.00 31.44 47 GLY A C 11
ATOM 18662 O O . GLY A 1 47 ? -17.470 -11.272 -4.454 1.00 65.31 47 GLY A O 11
ATOM 18666 N N . PHE A 1 48 ? -15.397 -11.272 -3.726 1.00 21.41 48 PHE A N 11
ATOM 18667 C CA . PHE A 1 48 ? -15.424 -12.745 -3.498 1.00 31.45 48 PHE A CA 11
ATOM 18668 C C . PHE A 1 48 ? -16.326 -13.082 -2.306 1.00 33.34 48 PHE A C 11
ATOM 18669 O O . PHE A 1 48 ? -17.284 -13.819 -2.430 1.00 64.50 48 PHE A O 11
ATOM 18686 N N . GLY A 1 49 ? -16.024 -12.549 -1.153 1.00 54.22 49 GLY A N 11
ATOM 18687 C CA . GLY A 1 49 ? -16.860 -12.841 0.045 1.00 72.50 49 GLY A CA 11
ATOM 18688 C C . GLY A 1 49 ? -16.768 -14.327 0.381 1.00 14.21 49 GLY A C 11
ATOM 18689 O O . GLY A 1 49 ? -15.882 -14.760 1.092 1.00 3.23 49 GLY A O 11
ATOM 18693 N N . GLN A 1 50 ? -17.669 -15.117 -0.131 1.00 4.21 50 GLN A N 11
ATOM 18694 C CA . GLN A 1 50 ? -17.631 -16.578 0.157 1.00 13.02 50 GLN A CA 11
ATOM 18695 C C . GLN A 1 50 ? -17.168 -17.344 -1.085 1.00 55.33 50 GLN A C 11
ATOM 18696 O O . GLN A 1 50 ? -17.913 -17.492 -2.034 1.00 33.24 50 GLN A O 11
ATOM 18710 N N . PRO A 1 51 ? -15.948 -17.798 -1.037 1.00 73.14 51 PRO A N 11
ATOM 18711 C CA . PRO A 1 51 ? -15.367 -18.552 -2.173 1.00 35.52 51 PRO A CA 11
ATOM 18712 C C . PRO A 1 51 ? -15.975 -19.955 -2.257 1.00 14.43 51 PRO A C 11
ATOM 18713 O O . PRO A 1 51 ? -16.652 -20.404 -1.355 1.00 40.42 51 PRO A O 11
ATOM 18724 N N . GLN A 1 52 ? -15.734 -20.651 -3.336 1.00 20.53 52 GLN A N 11
ATOM 18725 C CA . GLN A 1 52 ? -16.296 -22.025 -3.478 1.00 11.41 52 GLN A CA 11
ATOM 18726 C C . GLN A 1 52 ? -15.250 -22.961 -4.090 1.00 72.13 52 GLN A C 11
ATOM 18727 O O . GLN A 1 52 ? -14.288 -22.525 -4.692 1.00 62.25 52 GLN A O 11
ATOM 18741 N N . LEU A 1 53 ? -15.429 -24.244 -3.939 1.00 61.52 53 LEU A N 11
ATOM 18742 C CA . LEU A 1 53 ? -14.446 -25.210 -4.512 1.00 32.44 53 LEU A CA 11
ATOM 18743 C C . LEU A 1 53 ? -14.864 -25.601 -5.931 1.00 62.14 53 LEU A C 11
ATOM 18744 O O . LEU A 1 53 ? -15.780 -26.374 -6.129 1.00 55.20 53 LEU A O 11
ATOM 18760 N N . ALA A 1 54 ? -14.203 -25.069 -6.922 1.00 13.12 54 ALA A N 11
ATOM 18761 C CA . ALA A 1 54 ? -14.565 -25.406 -8.331 1.00 33.15 54 ALA A CA 11
ATOM 18762 C C . ALA A 1 54 ? -13.591 -26.443 -8.895 1.00 41.22 54 ALA A C 11
ATOM 18763 O O . ALA A 1 54 ? -13.987 -27.399 -9.530 1.00 2.44 54 ALA A O 11
ATOM 18770 N N . MET A 1 55 ? -12.319 -26.262 -8.669 1.00 74.34 55 MET A N 11
ATOM 18771 C CA . MET A 1 55 ? -11.323 -27.237 -9.194 1.00 11.34 55 MET A CA 11
ATOM 18772 C C . MET A 1 55 ? -10.153 -27.385 -8.217 1.00 32.32 55 MET A C 11
ATOM 18773 O O . MET A 1 55 ? -9.786 -26.451 -7.530 1.00 43.23 55 MET A O 11
ATOM 18787 N N . ILE A 1 56 ? -9.567 -28.548 -8.151 1.00 53.32 56 ILE A N 11
ATOM 18788 C CA . ILE A 1 56 ? -8.419 -28.754 -7.220 1.00 75.23 56 ILE A CA 11
ATOM 18789 C C . ILE A 1 56 ? -7.163 -29.126 -8.007 1.00 35.44 56 ILE A C 11
ATOM 18790 O O . ILE A 1 56 ? -7.179 -30.010 -8.839 1.00 2.21 56 ILE A O 11
ATOM 18806 N N . LEU A 1 57 ? -6.071 -28.459 -7.753 1.00 70.24 57 LEU A N 11
ATOM 18807 C CA . LEU A 1 57 ? -4.817 -28.780 -8.489 1.00 0.43 57 LEU A CA 11
ATOM 18808 C C . LEU A 1 57 ? -3.963 -29.752 -7.670 1.00 12.22 57 LEU A C 11
ATOM 18809 O O . LEU A 1 57 ? -3.520 -29.428 -6.586 1.00 10.22 57 LEU A O 11
ATOM 18825 N N . PRO A 1 58 ? -3.754 -30.916 -8.224 1.00 73.51 58 PRO A N 11
ATOM 18826 C CA . PRO A 1 58 ? -2.938 -31.947 -7.543 1.00 10.13 58 PRO A CA 11
ATOM 18827 C C . PRO A 1 58 ? -1.454 -31.613 -7.660 1.00 11.41 58 PRO A C 11
ATOM 18828 O O . PRO A 1 58 ? -1.063 -30.698 -8.358 1.00 63.51 58 PRO A O 11
ATOM 18839 N N . LEU A 1 59 ? -0.622 -32.364 -7.001 1.00 43.00 59 LEU A N 11
ATOM 18840 C CA . LEU A 1 59 ? 0.842 -32.105 -7.090 1.00 44.44 59 LEU A CA 11
ATOM 18841 C C . LEU A 1 59 ? 1.526 -33.305 -7.741 1.00 12.05 59 LEU A C 11
ATOM 18842 O O . LEU A 1 59 ? 2.526 -33.805 -7.267 1.00 73.41 59 LEU A O 11
ATOM 18858 N N . ASP A 1 60 ? 0.982 -33.763 -8.827 1.00 12.12 60 ASP A N 11
ATOM 18859 C CA . ASP A 1 60 ? 1.577 -34.934 -9.531 1.00 54.44 60 ASP A CA 11
ATOM 18860 C C . ASP A 1 60 ? 1.790 -34.623 -11.014 1.00 21.31 60 ASP A C 11
ATOM 18861 O O . ASP A 1 60 ? 2.899 -34.436 -11.472 1.00 1.41 60 ASP A O 11
ATOM 18870 N N . GLY A 1 61 ? 0.723 -34.587 -11.767 1.00 44.43 61 GLY A N 11
ATOM 18871 C CA . GLY A 1 61 ? 0.833 -34.311 -13.227 1.00 60.54 61 GLY A CA 11
ATOM 18872 C C . GLY A 1 61 ? 1.497 -32.955 -13.471 1.00 22.34 61 GLY A C 11
ATOM 18873 O O . GLY A 1 61 ? 2.578 -32.682 -12.990 1.00 13.02 61 GLY A O 11
ATOM 18877 N N . ARG A 1 62 ? 0.857 -32.109 -14.235 1.00 13.05 62 ARG A N 11
ATOM 18878 C CA . ARG A 1 62 ? 1.449 -30.772 -14.535 1.00 1.42 62 ARG A CA 11
ATOM 18879 C C . ARG A 1 62 ? 0.686 -29.667 -13.801 1.00 74.32 62 ARG A C 11
ATOM 18880 O O . ARG A 1 62 ? -0.458 -29.828 -13.426 1.00 34.12 62 ARG A O 11
ATOM 18901 N N . LYS A 1 63 ? 1.319 -28.542 -13.600 1.00 54.24 63 LYS A N 11
ATOM 18902 C CA . LYS A 1 63 ? 0.636 -27.418 -12.894 1.00 51.41 63 LYS A CA 11
ATOM 18903 C C . LYS A 1 63 ? 0.417 -26.249 -13.859 1.00 23.31 63 LYS A C 11
ATOM 18904 O O . LYS A 1 63 ? 1.094 -25.242 -13.792 1.00 15.52 63 LYS A O 11
ATOM 18923 N N . LYS A 1 64 ? -0.524 -26.374 -14.756 1.00 74.22 64 LYS A N 11
ATOM 18924 C CA . LYS A 1 64 ? -0.779 -25.268 -15.722 1.00 74.13 64 LYS A CA 11
ATOM 18925 C C . LYS A 1 64 ? -2.268 -24.903 -15.726 1.00 3.34 64 LYS A C 11
ATOM 18926 O O . LYS A 1 64 ? -3.127 -25.761 -15.647 1.00 61.42 64 LYS A O 11
ATOM 18945 N N . LEU A 1 65 ? -2.579 -23.640 -15.817 1.00 61.43 65 LEU A N 11
ATOM 18946 C CA . LEU A 1 65 ? -4.009 -23.221 -15.823 1.00 4.24 65 LEU A CA 11
ATOM 18947 C C . LEU A 1 65 ? -4.292 -22.307 -17.019 1.00 53.41 65 LEU A C 11
ATOM 18948 O O . LEU A 1 65 ? -3.404 -21.669 -17.548 1.00 12.33 65 LEU A O 11
ATOM 18964 N N . VAL A 1 66 ? -5.523 -22.235 -17.442 1.00 53.12 66 VAL A N 11
ATOM 18965 C CA . VAL A 1 66 ? -5.865 -21.359 -18.599 1.00 71.32 66 VAL A CA 11
ATOM 18966 C C . VAL A 1 66 ? -6.376 -20.005 -18.099 1.00 61.24 66 VAL A C 11
ATOM 18967 O O . VAL A 1 66 ? -6.839 -19.183 -18.865 1.00 52.15 66 VAL A O 11
ATOM 18980 N N . ASN A 1 67 ? -6.297 -19.768 -16.816 1.00 0.32 67 ASN A N 11
ATOM 18981 C CA . ASN A 1 67 ? -6.780 -18.469 -16.264 1.00 43.30 67 ASN A CA 11
ATOM 18982 C C . ASN A 1 67 ? -5.622 -17.707 -15.608 1.00 1.25 67 ASN A C 11
ATOM 18983 O O . ASN A 1 67 ? -5.222 -16.655 -16.065 1.00 1.40 67 ASN A O 11
ATOM 18994 N N . ALA A 1 68 ? -5.085 -18.229 -14.538 1.00 23.30 68 ALA A N 11
ATOM 18995 C CA . ALA A 1 68 ? -3.954 -17.531 -13.854 1.00 55.34 68 ALA A CA 11
ATOM 18996 C C . ALA A 1 68 ? -2.671 -18.350 -13.983 1.00 10.53 68 ALA A C 11
ATOM 18997 O O . ALA A 1 68 ? -2.705 -19.556 -14.142 1.00 71.21 68 ALA A O 11
ATOM 19004 N N . ASP A 1 69 ? -1.536 -17.708 -13.917 1.00 3.04 69 ASP A N 11
ATOM 19005 C CA . ASP A 1 69 ? -0.255 -18.457 -14.037 1.00 65.30 69 ASP A CA 11
ATOM 19006 C C . ASP A 1 69 ? 0.113 -19.076 -12.690 1.00 62.23 69 ASP A C 11
ATOM 19007 O O . ASP A 1 69 ? 0.456 -18.387 -11.748 1.00 22.02 69 ASP A O 11
ATOM 19016 N N . ILE A 1 70 ? 0.043 -20.373 -12.589 1.00 31.02 70 ILE A N 11
ATOM 19017 C CA . ILE A 1 70 ? 0.386 -21.039 -11.301 1.00 32.03 70 ILE A CA 11
ATOM 19018 C C . ILE A 1 70 ? 1.747 -20.536 -10.797 1.00 2.33 70 ILE A C 11
ATOM 19019 O O . ILE A 1 70 ? 1.982 -20.434 -9.609 1.00 71.13 70 ILE A O 11
ATOM 19035 N N . GLU A 1 71 ? 2.639 -20.218 -11.694 1.00 2.51 71 GLU A N 11
ATOM 19036 C CA . GLU A 1 71 ? 3.979 -19.717 -11.271 1.00 75.11 71 GLU A CA 11
ATOM 19037 C C . GLU A 1 71 ? 3.835 -18.394 -10.515 1.00 33.30 71 GLU A C 11
ATOM 19038 O O . GLU A 1 71 ? 4.491 -18.163 -9.518 1.00 55.00 71 GLU A O 11
ATOM 19050 N N . LYS A 1 72 ? 2.982 -17.524 -10.981 1.00 51.44 72 LYS A N 11
ATOM 19051 C CA . LYS A 1 72 ? 2.796 -16.216 -10.289 1.00 44.02 72 LYS A CA 11
ATOM 19052 C C . LYS A 1 72 ? 2.139 -16.430 -8.923 1.00 71.44 72 LYS A C 11
ATOM 19053 O O . LYS A 1 72 ? 2.181 -15.573 -8.061 1.00 25.23 72 LYS A O 11
ATOM 19072 N N . VAL A 1 73 ? 1.528 -17.564 -8.719 1.00 74.02 73 VAL A N 11
ATOM 19073 C CA . VAL A 1 73 ? 0.865 -17.832 -7.408 1.00 51.32 73 VAL A CA 11
ATOM 19074 C C . VAL A 1 73 ? 1.852 -18.476 -6.429 1.00 72.33 73 VAL A C 11
ATOM 19075 O O . VAL A 1 73 ? 1.668 -18.428 -5.229 1.00 34.42 73 VAL A O 11
ATOM 19088 N N . LYS A 1 74 ? 2.896 -19.080 -6.931 1.00 61.14 74 LYS A N 11
ATOM 19089 C CA . LYS A 1 74 ? 3.889 -19.730 -6.027 1.00 63.43 74 LYS A CA 11
ATOM 19090 C C . LYS A 1 74 ? 4.456 -18.715 -5.029 1.00 0.22 74 LYS A C 11
ATOM 19091 O O . LYS A 1 74 ? 4.503 -18.958 -3.840 1.00 73.34 74 LYS A O 11
ATOM 19110 N N . GLN A 1 75 ? 4.890 -17.583 -5.508 1.00 51.54 75 GLN A N 11
ATOM 19111 C CA . GLN A 1 75 ? 5.456 -16.553 -4.591 1.00 13.34 75 GLN A CA 11
ATOM 19112 C C . GLN A 1 75 ? 4.359 -15.986 -3.690 1.00 12.31 75 GLN A C 11
ATOM 19113 O O . GLN A 1 75 ? 4.626 -15.271 -2.743 1.00 62.55 75 GLN A O 11
ATOM 19127 N N . ALA A 1 76 ? 3.126 -16.301 -3.974 1.00 35.10 76 ALA A N 11
ATOM 19128 C CA . ALA A 1 76 ? 2.014 -15.778 -3.133 1.00 20.13 76 ALA A CA 11
ATOM 19129 C C . ALA A 1 76 ? 1.707 -16.754 -1.996 1.00 33.31 76 ALA A C 11
ATOM 19130 O O . ALA A 1 76 ? 1.554 -16.364 -0.855 1.00 15.21 76 ALA A O 11
ATOM 19137 N N . LEU A 1 77 ? 1.620 -18.021 -2.296 1.00 71.21 77 LEU A N 11
ATOM 19138 C CA . LEU A 1 77 ? 1.324 -19.017 -1.224 1.00 71.42 77 LEU A CA 11
ATOM 19139 C C . LEU A 1 77 ? 2.553 -19.208 -0.332 1.00 34.13 77 LEU A C 11
ATOM 19140 O O . LEU A 1 77 ? 2.444 -19.583 0.818 1.00 61.25 77 LEU A O 11
ATOM 19156 N N . THR A 1 78 ? 3.722 -18.948 -0.851 1.00 34.22 78 THR A N 11
ATOM 19157 C CA . THR A 1 78 ? 4.954 -19.107 -0.026 1.00 0.13 78 THR A CA 11
ATOM 19158 C C . THR A 1 78 ? 5.187 -17.844 0.810 1.00 50.23 78 THR A C 11
ATOM 19159 O O . THR A 1 78 ? 5.734 -17.896 1.894 1.00 3.04 78 THR A O 11
ATOM 19170 N N . GLU A 1 79 ? 4.767 -16.712 0.314 1.00 34.31 79 GLU A N 11
ATOM 19171 C CA . GLU A 1 79 ? 4.955 -15.447 1.078 1.00 73.11 79 GLU A CA 11
ATOM 19172 C C . GLU A 1 79 ? 3.694 -15.137 1.889 1.00 5.23 79 GLU A C 11
ATOM 19173 O O . GLU A 1 79 ? 3.762 -14.722 3.029 1.00 61.42 79 GLU A O 11
ATOM 19185 N N . GLN A 1 80 ? 2.544 -15.341 1.307 1.00 71.10 80 GLN A N 11
ATOM 19186 C CA . GLN A 1 80 ? 1.276 -15.064 2.039 1.00 24.33 80 GLN A CA 11
ATOM 19187 C C . GLN A 1 80 ? 0.550 -16.377 2.333 1.00 35.53 80 GLN A C 11
ATOM 19188 O O . GLN A 1 80 ? 0.333 -16.744 3.470 1.00 63.04 80 GLN A O 11
ATOM 19202 N N . GLY A 1 81 ? 0.175 -17.090 1.303 1.00 62.03 81 GLY A N 11
ATOM 19203 C CA . GLY A 1 81 ? -0.539 -18.380 1.505 1.00 74.23 81 GLY A CA 11
ATOM 19204 C C . GLY A 1 81 ? -1.794 -18.408 0.631 1.00 15.42 81 GLY A C 11
ATOM 19205 O O . GLY A 1 81 ? -2.533 -19.374 0.617 1.00 72.03 81 GLY A O 11
ATOM 19209 N N . TYR A 1 82 ? -2.047 -17.356 -0.101 1.00 11.14 82 TYR A N 11
ATOM 19210 C CA . TYR A 1 82 ? -3.260 -17.328 -0.972 1.00 70.23 82 TYR A CA 11
ATOM 19211 C C . TYR A 1 82 ? -3.019 -16.416 -2.179 1.00 24.20 82 TYR A C 11
ATOM 19212 O O . TYR A 1 82 ? -2.293 -15.443 -2.099 1.00 63.42 82 TYR A O 11
ATOM 19230 N N . TYR A 1 83 ? -3.630 -16.714 -3.291 1.00 1.02 83 TYR A N 11
ATOM 19231 C CA . TYR A 1 83 ? -3.444 -15.859 -4.497 1.00 31.55 83 TYR A CA 11
ATOM 19232 C C . TYR A 1 83 ? -4.765 -15.740 -5.264 1.00 13.14 83 TYR A C 11
ATOM 19233 O O . TYR A 1 83 ? -5.399 -16.727 -5.582 1.00 53.32 83 TYR A O 11
ATOM 19251 N N . LEU A 1 84 ? -5.192 -14.542 -5.554 1.00 13.40 84 LEU A N 11
ATOM 19252 C CA . LEU A 1 84 ? -6.476 -14.365 -6.292 1.00 60.14 84 LEU A CA 11
ATOM 19253 C C . LEU A 1 84 ? -6.213 -13.954 -7.741 1.00 41.13 84 LEU A C 11
ATOM 19254 O O . LEU A 1 84 ? -5.469 -13.033 -8.011 1.00 53.45 84 LEU A O 11
ATOM 19270 N N . GLN A 1 85 ? -6.824 -14.629 -8.674 1.00 24.24 85 GLN A N 11
ATOM 19271 C CA . GLN A 1 85 ? -6.614 -14.271 -10.104 1.00 10.02 85 GLN A CA 11
ATOM 19272 C C . GLN A 1 85 ? -7.880 -13.631 -10.677 1.00 71.34 85 GLN A C 11
ATOM 19273 O O . GLN A 1 85 ? -8.984 -14.077 -10.426 1.00 74.11 85 GLN A O 11
ATOM 19287 N N . LEU A 1 86 ? -7.730 -12.588 -11.446 1.00 35.42 86 LEU A N 11
ATOM 19288 C CA . LEU A 1 86 ? -8.925 -11.918 -12.035 1.00 41.11 86 LEU A CA 11
ATOM 19289 C C . LEU A 1 86 ? -8.715 -11.684 -13.534 1.00 72.23 86 LEU A C 11
ATOM 19290 O O . LEU A 1 86 ? -7.901 -10.871 -13.927 1.00 64.13 86 LEU A O 11
ATOM 19306 N N . PRO A 1 87 ? -9.462 -12.408 -14.320 1.00 15.20 87 PRO A N 11
ATOM 19307 C CA . PRO A 1 87 ? -9.364 -12.282 -15.793 1.00 2.42 87 PRO A CA 11
ATOM 19308 C C . PRO A 1 87 ? -10.121 -11.042 -16.276 1.00 73.45 87 PRO A C 11
ATOM 19309 O O . PRO A 1 87 ? -10.878 -10.449 -15.533 1.00 33.31 87 PRO A O 11
ATOM 19320 N N . PRO A 1 88 ? -9.889 -10.693 -17.512 1.00 23.51 88 PRO A N 11
ATOM 19321 C CA . PRO A 1 88 ? -10.561 -9.512 -18.108 1.00 24.23 88 PRO A CA 11
ATOM 19322 C C . PRO A 1 88 ? -12.022 -9.834 -18.436 1.00 31.20 88 PRO A C 11
ATOM 19323 O O . PRO A 1 88 ? -12.396 -10.986 -18.546 1.00 73.15 88 PRO A O 11
ATOM 19334 N N . PRO A 1 89 ? -12.800 -8.795 -18.586 1.00 11.54 89 PRO A N 11
ATOM 19335 C CA . PRO A 1 89 ? -14.239 -8.959 -18.911 1.00 44.42 89 PRO A CA 11
ATOM 19336 C C . PRO A 1 89 ? -14.414 -9.422 -20.363 1.00 44.30 89 PRO A C 11
ATOM 19337 O O . PRO A 1 89 ? -13.514 -9.294 -21.169 1.00 4.15 89 PRO A O 11
ATOM 19348 N N . PRO A 1 90 ? -15.575 -9.955 -20.640 1.00 22.14 90 PRO A N 11
ATOM 19349 C CA . PRO A 1 90 ? -15.881 -10.453 -22.004 1.00 15.42 90 PRO A CA 11
ATOM 19350 C C . PRO A 1 90 ? -16.135 -9.290 -22.971 1.00 33.25 90 PRO A C 11
ATOM 19351 O O . PRO A 1 90 ? -15.803 -9.360 -24.137 1.00 61.13 90 PRO A O 11
ATOM 19362 N N . GLU A 1 91 ? -16.721 -8.223 -22.499 1.00 44.40 91 GLU A N 11
ATOM 19363 C CA . GLU A 1 91 ? -16.989 -7.065 -23.401 1.00 12.23 91 GLU A CA 11
ATOM 19364 C C . GLU A 1 91 ? -15.672 -6.410 -23.824 1.00 64.50 91 GLU A C 11
ATOM 19365 O O . GLU A 1 91 ? -15.620 -5.650 -24.771 1.00 31.32 91 GLU A O 11
ATOM 19377 N N . ASP A 1 92 ? -14.606 -6.705 -23.133 1.00 40.24 92 ASP A N 11
ATOM 19378 C CA . ASP A 1 92 ? -13.287 -6.109 -23.494 1.00 71.30 92 ASP A CA 11
ATOM 19379 C C . ASP A 1 92 ? -13.425 -4.603 -23.744 1.00 42.22 92 ASP A C 11
ATOM 19380 O O . ASP A 1 92 ? -12.734 -4.038 -24.568 1.00 41.31 92 ASP A O 11
ATOM 19389 N N . LEU A 1 93 ? -14.306 -3.948 -23.039 1.00 53.34 93 LEU A N 11
ATOM 19390 C CA . LEU A 1 93 ? -14.474 -2.479 -23.239 1.00 24.54 93 LEU A CA 11
ATOM 19391 C C . LEU A 1 93 ? -14.576 -1.766 -21.888 1.00 60.33 93 LEU A C 11
ATOM 19392 O O . LEU A 1 93 ? -14.333 -2.345 -20.849 1.00 53.24 93 LEU A O 11
ATOM 19408 N N . LEU A 1 94 ? -14.933 -0.510 -21.896 1.00 54.33 94 LEU A N 11
ATOM 19409 C CA . LEU A 1 94 ? -15.048 0.241 -20.613 1.00 64.24 94 LEU A CA 11
ATOM 19410 C C . LEU A 1 94 ? -16.349 1.051 -20.588 1.00 43.31 94 LEU A C 11
ATOM 19411 O O . LEU A 1 94 ? -16.760 1.613 -21.582 1.00 51.30 94 LEU A O 11
ATOM 19427 N N . LYS A 1 95 ? -16.999 1.113 -19.457 1.00 53.54 95 LYS A N 11
ATOM 19428 C CA . LYS A 1 95 ? -18.272 1.889 -19.371 1.00 32.53 95 LYS A CA 11
ATOM 19429 C C . LYS A 1 95 ? -18.131 3.222 -20.109 1.00 73.31 95 LYS A C 11
ATOM 19430 O O . LYS A 1 95 ? -17.596 4.177 -19.583 1.00 72.52 95 LYS A O 11
ATOM 19449 N N . GLN A 1 96 ? -18.605 3.294 -21.322 1.00 34.22 96 GLN A N 11
ATOM 19450 C CA . GLN A 1 96 ? -18.495 4.567 -22.092 1.00 41.22 96 GLN A CA 11
ATOM 19451 C C . GLN A 1 96 ? -19.887 5.150 -22.358 1.00 54.01 96 GLN A C 11
ATOM 19452 O O . GLN A 1 96 ? -20.209 6.236 -21.919 1.00 61.43 96 GLN A O 11
ATOM 19466 N N . HIS A 1 97 ? -20.713 4.438 -23.074 1.00 2.14 97 HIS A N 11
ATOM 19467 C CA . HIS A 1 97 ? -22.083 4.956 -23.366 1.00 12.02 97 HIS A CA 11
ATOM 19468 C C . HIS A 1 97 ? -23.119 3.841 -23.209 1.00 63.04 97 HIS A C 11
ATOM 19469 O O . HIS A 1 97 ? -22.823 2.769 -22.716 1.00 62.45 97 HIS A O 11
ATOM 19483 N N . LEU A 1 98 ? -24.337 4.084 -23.615 1.00 73.33 98 LEU A N 11
ATOM 19484 C CA . LEU A 1 98 ? -25.388 3.037 -23.480 1.00 2.34 98 LEU A CA 11
ATOM 19485 C C . LEU A 1 98 ? -24.921 1.731 -24.131 1.00 3.34 98 LEU A C 11
ATOM 19486 O O . LEU A 1 98 ? -23.845 1.654 -24.691 1.00 73.42 98 LEU A O 11
ATOM 19502 N N . SER A 1 99 ? -25.723 0.703 -24.064 1.00 62.21 99 SER A N 11
ATOM 19503 C CA . SER A 1 99 ? -25.327 -0.596 -24.677 1.00 32.24 99 SER A CA 11
ATOM 19504 C C . SER A 1 99 ? -25.231 -0.456 -26.199 1.00 42.43 99 SER A C 11
ATOM 19505 O O . SER A 1 99 ? -25.567 0.568 -26.761 1.00 43.11 99 SER A O 11
ATOM 19513 N N . VAL A 1 100 ? -24.777 -1.477 -26.871 1.00 51.12 100 VAL A N 11
ATOM 19514 C CA . VAL A 1 100 ? -24.660 -1.401 -28.353 1.00 4.24 100 VAL A CA 11
ATOM 19515 C C . VAL A 1 100 ? -24.476 -2.801 -28.942 1.00 3.51 100 VAL A C 11
ATOM 19516 O O . VAL A 1 100 ? -23.909 -3.677 -28.318 1.00 33.31 100 VAL A O 11
ATOM 19529 N N . MET A 1 101 ? -24.953 -3.022 -30.136 1.00 12.21 101 MET A N 11
ATOM 19530 C CA . MET A 1 101 ? -24.810 -4.368 -30.762 1.00 4.13 101 MET A CA 11
ATOM 19531 C C . MET A 1 101 ? -23.521 -4.443 -31.587 1.00 33.24 101 MET A C 11
ATOM 19532 O O . MET A 1 101 ? -23.549 -4.682 -32.778 1.00 33.52 101 MET A O 11
ATOM 19546 N N . GLY A 1 102 ? -22.390 -4.243 -30.966 1.00 74.33 102 GLY A N 11
ATOM 19547 C CA . GLY A 1 102 ? -21.108 -4.307 -31.719 1.00 32.23 102 GLY A CA 11
ATOM 19548 C C . GLY A 1 102 ? -20.431 -2.937 -31.698 1.00 64.02 102 GLY A C 11
ATOM 19549 O O . GLY A 1 102 ? -20.621 -2.125 -32.582 1.00 42.51 102 GLY A O 11
ATOM 19553 N N . GLN A 1 103 ? -19.636 -2.673 -30.696 1.00 21.12 103 GLN A N 11
ATOM 19554 C CA . GLN A 1 103 ? -18.944 -1.353 -30.619 1.00 31.51 103 GLN A CA 11
ATOM 19555 C C . GLN A 1 103 ? -17.425 -1.555 -30.581 1.00 43.21 103 GLN A C 11
ATOM 19556 O O . GLN A 1 103 ? -16.941 -2.656 -30.404 1.00 11.14 103 GLN A O 11
ATOM 19570 N N . LYS A 1 104 ? -16.673 -0.503 -30.747 1.00 44.51 104 LYS A N 11
ATOM 19571 C CA . LYS A 1 104 ? -15.186 -0.639 -30.721 1.00 53.45 104 LYS A CA 11
ATOM 19572 C C . LYS A 1 104 ? -14.591 0.247 -29.622 1.00 42.10 104 LYS A C 11
ATOM 19573 O O . LYS A 1 104 ? -15.225 1.166 -29.140 1.00 14.34 104 LYS A O 11
ATOM 19592 N N . THR A 1 105 ? -13.379 -0.021 -29.224 1.00 10.44 105 THR A N 11
ATOM 19593 C CA . THR A 1 105 ? -12.745 0.805 -28.157 1.00 11.22 105 THR A CA 11
ATOM 19594 C C . THR A 1 105 ? -11.430 1.407 -28.664 1.00 50.12 105 THR A C 11
ATOM 19595 O O . THR A 1 105 ? -10.741 0.821 -29.476 1.00 51.53 105 THR A O 11
ATOM 19606 N N . ASP A 1 106 ? -11.080 2.571 -28.192 1.00 25.44 106 ASP A N 11
ATOM 19607 C CA . ASP A 1 106 ? -9.809 3.208 -28.647 1.00 11.24 106 ASP A CA 11
ATOM 19608 C C . ASP A 1 106 ? -9.481 4.420 -27.770 1.00 52.02 106 ASP A C 11
ATOM 19609 O O . ASP A 1 106 ? -10.022 4.587 -26.696 1.00 61.02 106 ASP A O 11
ATOM 19618 N N . ASP A 1 107 ? -8.596 5.264 -28.223 1.00 22.32 107 ASP A N 11
ATOM 19619 C CA . ASP A 1 107 ? -8.233 6.468 -27.421 1.00 42.32 107 ASP A CA 11
ATOM 19620 C C . ASP A 1 107 ? -8.295 7.720 -28.300 1.00 71.05 107 ASP A C 11
ATOM 19621 O O . ASP A 1 107 ? -8.728 8.771 -27.873 1.00 71.31 107 ASP A O 11
ATOM 19630 N N . THR A 1 108 ? -7.869 7.612 -29.529 1.00 42.03 108 THR A N 11
ATOM 19631 C CA . THR A 1 108 ? -7.906 8.794 -30.437 1.00 1.33 108 THR A CA 11
ATOM 19632 C C . THR A 1 108 ? -8.329 8.361 -31.845 1.00 75.42 108 THR A C 11
ATOM 19633 O O . THR A 1 108 ? -8.090 9.054 -32.815 1.00 13.23 108 THR A O 11
ATOM 19644 N N . ASN A 1 109 ? -8.961 7.225 -31.960 1.00 14.33 109 ASN A N 11
ATOM 19645 C CA . ASN A 1 109 ? -9.403 6.751 -33.305 1.00 73.55 109 ASN A CA 11
ATOM 19646 C C . ASN A 1 109 ? -10.390 7.748 -33.915 1.00 42.43 109 ASN A C 11
ATOM 19647 O O . ASN A 1 109 ? -10.733 8.744 -33.309 1.00 62.42 109 ASN A O 11
ATOM 19658 N N . LYS A 1 110 ? -10.848 7.489 -35.107 1.00 64.12 110 LYS A N 11
ATOM 19659 C CA . LYS A 1 110 ? -11.813 8.426 -35.753 1.00 72.13 110 LYS A CA 11
ATOM 19660 C C . LYS A 1 110 ? -12.779 7.651 -36.652 1.00 31.42 110 LYS A C 11
ATOM 19661 O O . LYS A 1 110 ? -13.345 8.263 -37.545 1.00 70.12 110 LYS A O 11
ATOM 19680 N N . GLY A 1 1 ? 2.353 -6.318 -16.170 1.00 64.22 1 GLY A N 12
ATOM 19681 C CA . GLY A 1 1 ? 3.547 -6.520 -15.301 1.00 31.10 1 GLY A CA 12
ATOM 19682 C C . GLY A 1 1 ? 3.795 -8.018 -15.113 1.00 20.51 1 GLY A C 12
ATOM 19683 O O . GLY A 1 1 ? 3.101 -8.847 -15.670 1.00 73.22 1 GLY A O 12
ATOM 19687 N N . SER A 1 2 ? 4.777 -8.371 -14.330 1.00 54.00 2 SER A N 12
ATOM 19688 C CA . SER A 1 2 ? 5.072 -9.816 -14.106 1.00 23.40 2 SER A CA 12
ATOM 19689 C C . SER A 1 2 ? 5.586 -10.027 -12.679 1.00 41.43 2 SER A C 12
ATOM 19690 O O . SER A 1 2 ? 6.617 -9.510 -12.297 1.00 22.05 2 SER A O 12
ATOM 19698 N N . MET A 1 3 ? 4.877 -10.784 -11.885 1.00 33.33 3 MET A N 12
ATOM 19699 C CA . MET A 1 3 ? 5.329 -11.019 -10.485 1.00 2.52 3 MET A CA 12
ATOM 19700 C C . MET A 1 3 ? 5.600 -9.681 -9.792 1.00 31.52 3 MET A C 12
ATOM 19701 O O . MET A 1 3 ? 6.639 -9.081 -9.986 1.00 62.15 3 MET A O 12
ATOM 19715 N N . PRO A 1 4 ? 4.648 -9.259 -9.006 1.00 41.41 4 PRO A N 12
ATOM 19716 C CA . PRO A 1 4 ? 4.775 -7.972 -8.273 1.00 34.11 4 PRO A CA 12
ATOM 19717 C C . PRO A 1 4 ? 5.826 -8.081 -7.165 1.00 5.12 4 PRO A C 12
ATOM 19718 O O . PRO A 1 4 ? 5.990 -9.117 -6.550 1.00 42.21 4 PRO A O 12
ATOM 19729 N N . LYS A 1 5 ? 6.540 -7.019 -6.910 1.00 64.44 5 LYS A N 12
ATOM 19730 C CA . LYS A 1 5 ? 7.582 -7.055 -5.845 1.00 2.45 5 LYS A CA 12
ATOM 19731 C C . LYS A 1 5 ? 8.646 -8.101 -6.183 1.00 1.43 5 LYS A C 12
ATOM 19732 O O . LYS A 1 5 ? 8.449 -8.925 -7.053 1.00 10.04 5 LYS A O 12
ATOM 19751 N N . PRO A 1 6 ? 9.743 -8.028 -5.484 1.00 54.40 6 PRO A N 12
ATOM 19752 C CA . PRO A 1 6 ? 10.859 -8.981 -5.713 1.00 25.21 6 PRO A CA 12
ATOM 19753 C C . PRO A 1 6 ? 10.489 -10.367 -5.182 1.00 33.15 6 PRO A C 12
ATOM 19754 O O . PRO A 1 6 ? 9.541 -10.525 -4.440 1.00 64.32 6 PRO A O 12
ATOM 19765 N N . GLY A 1 7 ? 11.227 -11.377 -5.557 1.00 41.52 7 GLY A N 12
ATOM 19766 C CA . GLY A 1 7 ? 10.911 -12.749 -5.072 1.00 64.24 7 GLY A CA 12
ATOM 19767 C C . GLY A 1 7 ? 12.024 -13.709 -5.485 1.00 12.01 7 GLY A C 12
ATOM 19768 O O . GLY A 1 7 ? 13.064 -13.306 -5.965 1.00 13.52 7 GLY A O 12
ATOM 19772 N N . ILE A 1 8 ? 11.814 -14.985 -5.301 1.00 42.52 8 ILE A N 12
ATOM 19773 C CA . ILE A 1 8 ? 12.857 -15.978 -5.682 1.00 72.14 8 ILE A CA 12
ATOM 19774 C C . ILE A 1 8 ? 12.310 -16.934 -6.745 1.00 13.44 8 ILE A C 12
ATOM 19775 O O . ILE A 1 8 ? 11.143 -17.267 -6.749 1.00 21.50 8 ILE A O 12
ATOM 19791 N N . LEU A 1 9 ? 13.145 -17.376 -7.647 1.00 64.15 9 LEU A N 12
ATOM 19792 C CA . LEU A 1 9 ? 12.666 -18.312 -8.705 1.00 71.12 9 LEU A CA 12
ATOM 19793 C C . LEU A 1 9 ? 12.039 -19.552 -8.063 1.00 35.31 9 LEU A C 12
ATOM 19794 O O . LEU A 1 9 ? 11.717 -19.559 -6.893 1.00 42.33 9 LEU A O 12
ATOM 19810 N N . LYS A 1 10 ? 11.863 -20.600 -8.819 1.00 61.04 10 LYS A N 12
ATOM 19811 C CA . LYS A 1 10 ? 11.256 -21.836 -8.243 1.00 73.12 10 LYS A CA 12
ATOM 19812 C C . LYS A 1 10 ? 11.911 -22.159 -6.897 1.00 2.43 10 LYS A C 12
ATOM 19813 O O . LYS A 1 10 ? 13.089 -21.940 -6.702 1.00 15.02 10 LYS A O 12
ATOM 19832 N N . SER A 1 11 ? 11.155 -22.675 -5.965 1.00 53.25 11 SER A N 12
ATOM 19833 C CA . SER A 1 11 ? 11.738 -23.006 -4.634 1.00 30.44 11 SER A CA 12
ATOM 19834 C C . SER A 1 11 ? 11.250 -24.375 -4.163 1.00 34.22 11 SER A C 12
ATOM 19835 O O . SER A 1 11 ? 12.003 -25.161 -3.622 1.00 52.42 11 SER A O 12
ATOM 19843 N N . LYS A 1 12 ? 9.995 -24.669 -4.360 1.00 61.43 12 LYS A N 12
ATOM 19844 C CA . LYS A 1 12 ? 9.464 -25.989 -3.915 1.00 14.40 12 LYS A CA 12
ATOM 19845 C C . LYS A 1 12 ? 8.081 -26.236 -4.525 1.00 61.20 12 LYS A C 12
ATOM 19846 O O . LYS A 1 12 ? 7.435 -25.328 -5.011 1.00 2.14 12 LYS A O 12
ATOM 19865 N N . SER A 1 13 ? 7.622 -27.457 -4.501 1.00 74.00 13 SER A N 12
ATOM 19866 C CA . SER A 1 13 ? 6.280 -27.764 -5.074 1.00 53.51 13 SER A CA 12
ATOM 19867 C C . SER A 1 13 ? 5.270 -27.989 -3.949 1.00 63.24 13 SER A C 12
ATOM 19868 O O . SER A 1 13 ? 5.631 -28.119 -2.797 1.00 10.25 13 SER A O 12
ATOM 19876 N N . MET A 1 14 ? 4.006 -28.035 -4.271 1.00 50.34 14 MET A N 12
ATOM 19877 C CA . MET A 1 14 ? 2.980 -28.250 -3.210 1.00 3.31 14 MET A CA 12
ATOM 19878 C C . MET A 1 14 ? 1.584 -28.365 -3.827 1.00 1.30 14 MET A C 12
ATOM 19879 O O . MET A 1 14 ? 1.423 -28.397 -5.031 1.00 53.24 14 MET A O 12
ATOM 19893 N N . PHE A 1 15 ? 0.575 -28.422 -3.001 1.00 44.32 15 PHE A N 12
ATOM 19894 C CA . PHE A 1 15 ? -0.819 -28.531 -3.519 1.00 54.21 15 PHE A CA 12
ATOM 19895 C C . PHE A 1 15 ? -1.561 -27.208 -3.292 1.00 64.54 15 PHE A C 12
ATOM 19896 O O . PHE A 1 15 ? -1.363 -26.541 -2.295 1.00 41.43 15 PHE A O 12
ATOM 19913 N N . CYS A 1 16 ? -2.413 -26.823 -4.202 1.00 11.51 16 CYS A N 12
ATOM 19914 C CA . CYS A 1 16 ? -3.160 -25.546 -4.021 1.00 53.33 16 CYS A CA 12
ATOM 19915 C C . CYS A 1 16 ? -4.642 -25.743 -4.361 1.00 14.52 16 CYS A C 12
ATOM 19916 O O . CYS A 1 16 ? -5.016 -26.669 -5.053 1.00 1.34 16 CYS A O 12
ATOM 19924 N N . VAL A 1 17 ? -5.486 -24.874 -3.877 1.00 40.33 17 VAL A N 12
ATOM 19925 C CA . VAL A 1 17 ? -6.944 -25.005 -4.168 1.00 61.10 17 VAL A CA 12
ATOM 19926 C C . VAL A 1 17 ? -7.421 -23.799 -4.984 1.00 11.32 17 VAL A C 12
ATOM 19927 O O . VAL A 1 17 ? -7.208 -22.664 -4.612 1.00 14.13 17 VAL A O 12
ATOM 19940 N N . ILE A 1 18 ? -8.061 -24.038 -6.096 1.00 40.32 18 ILE A N 12
ATOM 19941 C CA . ILE A 1 18 ? -8.547 -22.904 -6.936 1.00 31.42 18 ILE A CA 12
ATOM 19942 C C . ILE A 1 18 ? -10.011 -22.589 -6.615 1.00 44.14 18 ILE A C 12
ATOM 19943 O O . ILE A 1 18 ? -10.907 -23.333 -6.962 1.00 32.25 18 ILE A O 12
ATOM 19959 N N . TYR A 1 19 ? -10.259 -21.490 -5.959 1.00 30.41 19 TYR A N 12
ATOM 19960 C CA . TYR A 1 19 ? -11.666 -21.124 -5.624 1.00 72.01 19 TYR A CA 12
ATOM 19961 C C . TYR A 1 19 ? -12.236 -20.207 -6.707 1.00 43.44 19 TYR A C 12
ATOM 19962 O O . TYR A 1 19 ? -11.509 -19.518 -7.393 1.00 13.52 19 TYR A O 12
ATOM 19980 N N . ARG A 1 20 ? -13.529 -20.190 -6.867 1.00 24.30 20 ARG A N 12
ATOM 19981 C CA . ARG A 1 20 ? -14.130 -19.309 -7.907 1.00 52.10 20 ARG A CA 12
ATOM 19982 C C . ARG A 1 20 ? -15.198 -18.403 -7.286 1.00 64.55 20 ARG A C 12
ATOM 19983 O O . ARG A 1 20 ? -15.986 -18.818 -6.461 1.00 3.31 20 ARG A O 12
ATOM 20004 N N . SER A 1 21 ? -15.220 -17.160 -7.674 1.00 12.53 21 SER A N 12
ATOM 20005 C CA . SER A 1 21 ? -16.229 -16.217 -7.114 1.00 30.24 21 SER A CA 12
ATOM 20006 C C . SER A 1 21 ? -17.614 -16.524 -7.689 1.00 43.13 21 SER A C 12
ATOM 20007 O O . SER A 1 21 ? -17.778 -16.704 -8.877 1.00 53.35 21 SER A O 12
ATOM 20015 N N . SER A 1 22 ? -18.613 -16.590 -6.851 1.00 12.43 22 SER A N 12
ATOM 20016 C CA . SER A 1 22 ? -19.986 -16.891 -7.349 1.00 54.00 22 SER A CA 12
ATOM 20017 C C . SER A 1 22 ? -20.396 -15.885 -8.426 1.00 35.32 22 SER A C 12
ATOM 20018 O O . SER A 1 22 ? -21.001 -16.237 -9.420 1.00 22.52 22 SER A O 12
ATOM 20026 N N . LYS A 1 23 ? -20.072 -14.633 -8.242 1.00 4.42 23 LYS A N 12
ATOM 20027 C CA . LYS A 1 23 ? -20.446 -13.612 -9.262 1.00 43.10 23 LYS A CA 12
ATOM 20028 C C . LYS A 1 23 ? -19.274 -12.657 -9.510 1.00 43.30 23 LYS A C 12
ATOM 20029 O O . LYS A 1 23 ? -19.092 -11.682 -8.810 1.00 0.12 23 LYS A O 12
ATOM 20048 N N . ARG A 1 24 ? -18.481 -12.934 -10.509 1.00 73.12 24 ARG A N 12
ATOM 20049 C CA . ARG A 1 24 ? -17.320 -12.047 -10.810 1.00 2.43 24 ARG A CA 12
ATOM 20050 C C . ARG A 1 24 ? -16.842 -12.272 -12.245 1.00 10.11 24 ARG A C 12
ATOM 20051 O O . ARG A 1 24 ? -17.358 -13.113 -12.956 1.00 0.31 24 ARG A O 12
ATOM 20072 N N . ASP A 1 25 ? -15.861 -11.531 -12.677 1.00 12.53 25 ASP A N 12
ATOM 20073 C CA . ASP A 1 25 ? -15.355 -11.710 -14.068 1.00 22.45 25 ASP A CA 12
ATOM 20074 C C . ASP A 1 25 ? -14.361 -12.872 -14.122 1.00 72.04 25 ASP A C 12
ATOM 20075 O O . ASP A 1 25 ? -13.192 -12.691 -14.401 1.00 71.11 25 ASP A O 12
ATOM 20084 N N . GLN A 1 26 ? -14.819 -14.065 -13.854 1.00 0.33 26 GLN A N 12
ATOM 20085 C CA . GLN A 1 26 ? -13.904 -15.241 -13.888 1.00 12.22 26 GLN A CA 12
ATOM 20086 C C . GLN A 1 26 ? -12.777 -15.061 -12.867 1.00 3.22 26 GLN A C 12
ATOM 20087 O O . GLN A 1 26 ? -11.625 -15.325 -13.147 1.00 62.42 26 GLN A O 12
ATOM 20101 N N . THR A 1 27 ? -13.102 -14.613 -11.684 1.00 4.03 27 THR A N 12
ATOM 20102 C CA . THR A 1 27 ? -12.052 -14.418 -10.643 1.00 64.14 27 THR A CA 12
ATOM 20103 C C . THR A 1 27 ? -11.835 -15.720 -9.867 1.00 63.35 27 THR A C 12
ATOM 20104 O O . THR A 1 27 ? -12.776 -16.405 -9.517 1.00 44.41 27 THR A O 12
ATOM 20115 N N . TYR A 1 28 ? -10.608 -16.070 -9.594 1.00 54.04 28 TYR A N 12
ATOM 20116 C CA . TYR A 1 28 ? -10.355 -17.334 -8.841 1.00 2.13 28 TYR A CA 12
ATOM 20117 C C . TYR A 1 28 ? -9.274 -17.126 -7.777 1.00 64.51 28 TYR A C 12
ATOM 20118 O O . TYR A 1 28 ? -8.273 -16.479 -8.010 1.00 41.53 28 TYR A O 12
ATOM 20136 N N . LEU A 1 29 ? -9.469 -17.684 -6.614 1.00 12.04 29 LEU A N 12
ATOM 20137 C CA . LEU A 1 29 ? -8.452 -17.533 -5.535 1.00 52.40 29 LEU A CA 12
ATOM 20138 C C . LEU A 1 29 ? -7.604 -18.801 -5.435 1.00 32.24 29 LEU A C 12
ATOM 20139 O O . LEU A 1 29 ? -8.045 -19.882 -5.767 1.00 43.24 29 LEU A O 12
ATOM 20155 N N . TYR A 1 30 ? -6.386 -18.677 -4.981 1.00 35.12 30 TYR A N 12
ATOM 20156 C CA . TYR A 1 30 ? -5.513 -19.878 -4.862 1.00 30.42 30 TYR A CA 12
ATOM 20157 C C . TYR A 1 30 ? -4.883 -19.939 -3.470 1.00 71.42 30 TYR A C 12
ATOM 20158 O O . TYR A 1 30 ? -4.444 -18.943 -2.933 1.00 24.11 30 TYR A O 12
ATOM 20176 N N . VAL A 1 31 ? -4.828 -21.105 -2.889 1.00 62.42 31 VAL A N 12
ATOM 20177 C CA . VAL A 1 31 ? -4.220 -21.235 -1.533 1.00 22.15 31 VAL A CA 12
ATOM 20178 C C . VAL A 1 31 ? -3.511 -22.581 -1.406 1.00 71.42 31 VAL A C 12
ATOM 20179 O O . VAL A 1 31 ? -3.875 -23.545 -2.045 1.00 32.14 31 VAL A O 12
ATOM 20192 N N . GLU A 1 32 ? -2.503 -22.652 -0.583 1.00 41.51 32 GLU A N 12
ATOM 20193 C CA . GLU A 1 32 ? -1.774 -23.939 -0.417 1.00 54.30 32 GLU A CA 12
ATOM 20194 C C . GLU A 1 32 ? -2.733 -25.023 0.078 1.00 41.12 32 GLU A C 12
ATOM 20195 O O . GLU A 1 32 ? -2.455 -26.202 -0.012 1.00 34.21 32 GLU A O 12
ATOM 20207 N N . LYS A 1 33 ? -3.866 -24.632 0.595 1.00 33.01 33 LYS A N 12
ATOM 20208 C CA . LYS A 1 33 ? -4.849 -25.636 1.089 1.00 73.14 33 LYS A CA 12
ATOM 20209 C C . LYS A 1 33 ? -6.235 -24.993 1.204 1.00 34.14 33 LYS A C 12
ATOM 20210 O O . LYS A 1 33 ? -6.389 -23.798 1.054 1.00 3.13 33 LYS A O 12
ATOM 20229 N N . LYS A 1 34 ? -7.244 -25.776 1.465 1.00 5.21 34 LYS A N 12
ATOM 20230 C CA . LYS A 1 34 ? -8.617 -25.209 1.585 1.00 70.20 34 LYS A CA 12
ATOM 20231 C C . LYS A 1 34 ? -8.901 -24.809 3.036 1.00 61.04 34 LYS A C 12
ATOM 20232 O O . LYS A 1 34 ? -9.807 -25.323 3.661 1.00 1.45 34 LYS A O 12
ATOM 20251 N N . ASP A 1 35 ? -8.132 -23.904 3.581 1.00 13.42 35 ASP A N 12
ATOM 20252 C CA . ASP A 1 35 ? -8.365 -23.490 4.997 1.00 31.21 35 ASP A CA 12
ATOM 20253 C C . ASP A 1 35 ? -9.080 -22.138 5.070 1.00 54.51 35 ASP A C 12
ATOM 20254 O O . ASP A 1 35 ? -10.240 -22.059 5.423 1.00 74.11 35 ASP A O 12
ATOM 20263 N N . ASP A 1 36 ? -8.396 -21.070 4.755 1.00 63.33 36 ASP A N 12
ATOM 20264 C CA . ASP A 1 36 ? -9.045 -19.728 4.827 1.00 4.13 36 ASP A CA 12
ATOM 20265 C C . ASP A 1 36 ? -8.199 -18.674 4.109 1.00 12.41 36 ASP A C 12
ATOM 20266 O O . ASP A 1 36 ? -7.087 -18.927 3.690 1.00 53.23 36 ASP A O 12
ATOM 20275 N N . PHE A 1 37 ? -8.726 -17.490 3.975 1.00 22.33 37 PHE A N 12
ATOM 20276 C CA . PHE A 1 37 ? -7.976 -16.393 3.300 1.00 10.33 37 PHE A CA 12
ATOM 20277 C C . PHE A 1 37 ? -7.832 -15.207 4.260 1.00 0.54 37 PHE A C 12
ATOM 20278 O O . PHE A 1 37 ? -8.763 -14.460 4.478 1.00 53.32 37 PHE A O 12
ATOM 20295 N N . SER A 1 38 ? -6.678 -15.042 4.848 1.00 34.03 38 SER A N 12
ATOM 20296 C CA . SER A 1 38 ? -6.484 -13.915 5.808 1.00 44.21 38 SER A CA 12
ATOM 20297 C C . SER A 1 38 ? -5.541 -12.859 5.225 1.00 2.42 38 SER A C 12
ATOM 20298 O O . SER A 1 38 ? -5.360 -11.800 5.789 1.00 63.14 38 SER A O 12
ATOM 20306 N N . ARG A 1 39 ? -4.939 -13.133 4.102 1.00 52.31 39 ARG A N 12
ATOM 20307 C CA . ARG A 1 39 ? -4.011 -12.134 3.498 1.00 53.13 39 ARG A CA 12
ATOM 20308 C C . ARG A 1 39 ? -4.764 -11.256 2.503 1.00 51.42 39 ARG A C 12
ATOM 20309 O O . ARG A 1 39 ? -4.397 -10.126 2.255 1.00 62.34 39 ARG A O 12
ATOM 20330 N N . VAL A 1 40 ? -5.813 -11.769 1.927 1.00 30.32 40 VAL A N 12
ATOM 20331 C CA . VAL A 1 40 ? -6.583 -10.965 0.947 1.00 24.21 40 VAL A CA 12
ATOM 20332 C C . VAL A 1 40 ? -7.217 -9.762 1.648 1.00 22.15 40 VAL A C 12
ATOM 20333 O O . VAL A 1 40 ? -7.733 -9.880 2.741 1.00 44.13 40 VAL A O 12
ATOM 20346 N N . PRO A 1 41 ? -7.157 -8.641 0.988 1.00 14.24 41 PRO A N 12
ATOM 20347 C CA . PRO A 1 41 ? -7.731 -7.394 1.548 1.00 71.44 41 PRO A CA 12
ATOM 20348 C C . PRO A 1 41 ? -9.258 -7.474 1.563 1.00 51.33 41 PRO A C 12
ATOM 20349 O O . PRO A 1 41 ? -9.881 -7.853 0.591 1.00 0.53 41 PRO A O 12
ATOM 20360 N N . GLU A 1 42 ? -9.867 -7.124 2.660 1.00 14.31 42 GLU A N 12
ATOM 20361 C CA . GLU A 1 42 ? -11.353 -7.185 2.742 1.00 30.05 42 GLU A CA 12
ATOM 20362 C C . GLU A 1 42 ? -11.980 -6.343 1.626 1.00 60.05 42 GLU A C 12
ATOM 20363 O O . GLU A 1 42 ? -13.147 -6.477 1.319 1.00 3.02 42 GLU A O 12
ATOM 20375 N N . GLU A 1 43 ? -11.214 -5.482 1.012 1.00 51.13 43 GLU A N 12
ATOM 20376 C CA . GLU A 1 43 ? -11.773 -4.642 -0.085 1.00 61.11 43 GLU A CA 12
ATOM 20377 C C . GLU A 1 43 ? -11.981 -5.497 -1.335 1.00 73.41 43 GLU A C 12
ATOM 20378 O O . GLU A 1 43 ? -12.972 -5.376 -2.028 1.00 22.42 43 GLU A O 12
ATOM 20390 N N . LEU A 1 44 ? -11.052 -6.364 -1.623 1.00 73.32 44 LEU A N 12
ATOM 20391 C CA . LEU A 1 44 ? -11.188 -7.238 -2.821 1.00 60.45 44 LEU A CA 12
ATOM 20392 C C . LEU A 1 44 ? -12.023 -8.470 -2.475 1.00 34.31 44 LEU A C 12
ATOM 20393 O O . LEU A 1 44 ? -12.952 -8.821 -3.176 1.00 1.00 44 LEU A O 12
ATOM 20409 N N . MET A 1 45 ? -11.704 -9.132 -1.392 1.00 33.32 45 MET A N 12
ATOM 20410 C CA . MET A 1 45 ? -12.488 -10.338 -1.000 1.00 71.15 45 MET A CA 12
ATOM 20411 C C . MET A 1 45 ? -13.971 -9.979 -0.888 1.00 51.23 45 MET A C 12
ATOM 20412 O O . MET A 1 45 ? -14.836 -10.820 -1.031 1.00 31.25 45 MET A O 12
ATOM 20426 N N . LYS A 1 46 ? -14.270 -8.733 -0.633 1.00 22.40 46 LYS A N 12
ATOM 20427 C CA . LYS A 1 46 ? -15.699 -8.323 -0.516 1.00 51.52 46 LYS A CA 12
ATOM 20428 C C . LYS A 1 46 ? -16.487 -8.850 -1.716 1.00 1.02 46 LYS A C 12
ATOM 20429 O O . LYS A 1 46 ? -17.596 -9.330 -1.580 1.00 32.43 46 LYS A O 12
ATOM 20448 N N . GLY A 1 47 ? -15.920 -8.770 -2.888 1.00 20.25 47 GLY A N 12
ATOM 20449 C CA . GLY A 1 47 ? -16.633 -9.276 -4.094 1.00 62.15 47 GLY A CA 12
ATOM 20450 C C . GLY A 1 47 ? -16.715 -10.799 -4.021 1.00 13.02 47 GLY A C 12
ATOM 20451 O O . GLY A 1 47 ? -17.742 -11.391 -4.291 1.00 12.04 47 GLY A O 12
ATOM 20455 N N . PHE A 1 48 ? -15.642 -11.440 -3.649 1.00 72.22 48 PHE A N 12
ATOM 20456 C CA . PHE A 1 48 ? -15.655 -12.925 -3.546 1.00 30.52 48 PHE A CA 12
ATOM 20457 C C . PHE A 1 48 ? -16.664 -13.363 -2.483 1.00 60.33 48 PHE A C 12
ATOM 20458 O O . PHE A 1 48 ? -17.485 -14.231 -2.708 1.00 13.21 48 PHE A O 12
ATOM 20475 N N . GLY A 1 49 ? -16.611 -12.766 -1.324 1.00 34.12 49 GLY A N 12
ATOM 20476 C CA . GLY A 1 49 ? -17.561 -13.139 -0.243 1.00 3.34 49 GLY A CA 12
ATOM 20477 C C . GLY A 1 49 ? -17.417 -14.628 0.067 1.00 33.33 49 GLY A C 12
ATOM 20478 O O . GLY A 1 49 ? -16.587 -15.030 0.858 1.00 64.24 49 GLY A O 12
ATOM 20482 N N . GLN A 1 50 ? -18.211 -15.451 -0.559 1.00 3.05 50 GLN A N 12
ATOM 20483 C CA . GLN A 1 50 ? -18.111 -16.913 -0.302 1.00 30.11 50 GLN A CA 12
ATOM 20484 C C . GLN A 1 50 ? -17.545 -17.621 -1.535 1.00 12.30 50 GLN A C 12
ATOM 20485 O O . GLN A 1 50 ? -18.228 -17.790 -2.525 1.00 55.21 50 GLN A O 12
ATOM 20499 N N . PRO A 1 51 ? -16.304 -18.006 -1.432 1.00 15.30 51 PRO A N 12
ATOM 20500 C CA . PRO A 1 51 ? -15.628 -18.703 -2.554 1.00 4.11 51 PRO A CA 12
ATOM 20501 C C . PRO A 1 51 ? -16.185 -20.118 -2.719 1.00 52.02 51 PRO A C 12
ATOM 20502 O O . PRO A 1 51 ? -16.803 -20.661 -1.824 1.00 0.21 51 PRO A O 12
ATOM 20513 N N . GLN A 1 52 ? -15.970 -20.720 -3.858 1.00 52.21 52 GLN A N 12
ATOM 20514 C CA . GLN A 1 52 ? -16.490 -22.100 -4.080 1.00 43.02 52 GLN A CA 12
ATOM 20515 C C . GLN A 1 52 ? -15.381 -23.001 -4.628 1.00 12.51 52 GLN A C 12
ATOM 20516 O O . GLN A 1 52 ? -14.490 -22.553 -5.322 1.00 14.32 52 GLN A O 12
ATOM 20530 N N . LEU A 1 53 ? -15.431 -24.270 -4.324 1.00 0.51 53 LEU A N 12
ATOM 20531 C CA . LEU A 1 53 ? -14.380 -25.198 -4.830 1.00 72.50 53 LEU A CA 12
ATOM 20532 C C . LEU A 1 53 ? -14.743 -25.677 -6.238 1.00 44.23 53 LEU A C 12
ATOM 20533 O O . LEU A 1 53 ? -15.482 -26.627 -6.408 1.00 3.32 53 LEU A O 12
ATOM 20549 N N . ALA A 1 54 ? -14.228 -25.030 -7.246 1.00 5.20 54 ALA A N 12
ATOM 20550 C CA . ALA A 1 54 ? -14.544 -25.449 -8.642 1.00 42.41 54 ALA A CA 12
ATOM 20551 C C . ALA A 1 54 ? -13.407 -26.306 -9.208 1.00 74.41 54 ALA A C 12
ATOM 20552 O O . ALA A 1 54 ? -13.607 -27.111 -10.095 1.00 35.12 54 ALA A O 12
ATOM 20559 N N . MET A 1 55 ? -12.216 -26.134 -8.705 1.00 10.51 55 MET A N 12
ATOM 20560 C CA . MET A 1 55 ? -11.071 -26.939 -9.219 1.00 31.14 55 MET A CA 12
ATOM 20561 C C . MET A 1 55 ? -9.983 -27.060 -8.148 1.00 70.32 55 MET A C 12
ATOM 20562 O O . MET A 1 55 ? -9.642 -26.102 -7.481 1.00 4.10 55 MET A O 12
ATOM 20576 N N . ILE A 1 56 ? -9.439 -28.233 -7.977 1.00 61.33 56 ILE A N 12
ATOM 20577 C CA . ILE A 1 56 ? -8.375 -28.427 -6.947 1.00 2.13 56 ILE A CA 12
ATOM 20578 C C . ILE A 1 56 ? -7.040 -28.770 -7.622 1.00 15.33 56 ILE A C 12
ATOM 20579 O O . ILE A 1 56 ? -6.978 -29.602 -8.505 1.00 55.23 56 ILE A O 12
ATOM 20595 N N . LEU A 1 57 ? -5.977 -28.133 -7.214 1.00 21.24 57 LEU A N 12
ATOM 20596 C CA . LEU A 1 57 ? -4.649 -28.418 -7.835 1.00 11.43 57 LEU A CA 12
ATOM 20597 C C . LEU A 1 57 ? -3.841 -29.371 -6.946 1.00 32.04 57 LEU A C 12
ATOM 20598 O O . LEU A 1 57 ? -3.577 -29.073 -5.798 1.00 72.31 57 LEU A O 12
ATOM 20614 N N . PRO A 1 58 ? -3.468 -30.489 -7.510 1.00 74.31 58 PRO A N 12
ATOM 20615 C CA . PRO A 1 58 ? -2.672 -31.491 -6.758 1.00 2.23 58 PRO A CA 12
ATOM 20616 C C . PRO A 1 58 ? -1.239 -30.990 -6.541 1.00 42.43 58 PRO A C 12
ATOM 20617 O O . PRO A 1 58 ? -0.890 -29.889 -6.910 1.00 71.34 58 PRO A O 12
ATOM 20628 N N . LEU A 1 59 ? -0.409 -31.804 -5.945 1.00 24.24 59 LEU A N 12
ATOM 20629 C CA . LEU A 1 59 ? 1.009 -31.396 -5.699 1.00 34.12 59 LEU A CA 12
ATOM 20630 C C . LEU A 1 59 ? 1.955 -32.328 -6.452 1.00 15.31 59 LEU A C 12
ATOM 20631 O O . LEU A 1 59 ? 2.638 -33.141 -5.864 1.00 65.11 59 LEU A O 12
ATOM 20647 N N . ASP A 1 60 ? 1.992 -32.234 -7.747 1.00 51.01 60 ASP A N 12
ATOM 20648 C CA . ASP A 1 60 ? 2.881 -33.140 -8.522 1.00 0.14 60 ASP A CA 12
ATOM 20649 C C . ASP A 1 60 ? 4.083 -32.381 -9.099 1.00 24.31 60 ASP A C 12
ATOM 20650 O O . ASP A 1 60 ? 4.894 -32.939 -9.810 1.00 2.12 60 ASP A O 12
ATOM 20659 N N . GLY A 1 61 ? 4.216 -31.122 -8.787 1.00 12.41 61 GLY A N 12
ATOM 20660 C CA . GLY A 1 61 ? 5.379 -30.345 -9.308 1.00 32.42 61 GLY A CA 12
ATOM 20661 C C . GLY A 1 61 ? 5.045 -29.742 -10.675 1.00 42.42 61 GLY A C 12
ATOM 20662 O O . GLY A 1 61 ? 5.025 -28.538 -10.844 1.00 72.20 61 GLY A O 12
ATOM 20666 N N . ARG A 1 62 ? 4.786 -30.565 -11.654 1.00 0.21 62 ARG A N 12
ATOM 20667 C CA . ARG A 1 62 ? 4.460 -30.031 -13.007 1.00 53.02 62 ARG A CA 12
ATOM 20668 C C . ARG A 1 62 ? 2.953 -29.806 -13.132 1.00 13.44 62 ARG A C 12
ATOM 20669 O O . ARG A 1 62 ? 2.232 -30.632 -13.659 1.00 70.50 62 ARG A O 12
ATOM 20690 N N . LYS A 1 63 ? 2.471 -28.694 -12.651 1.00 50.14 63 LYS A N 12
ATOM 20691 C CA . LYS A 1 63 ? 1.012 -28.413 -12.738 1.00 61.01 63 LYS A CA 12
ATOM 20692 C C . LYS A 1 63 ? 0.732 -27.386 -13.838 1.00 53.20 63 LYS A C 12
ATOM 20693 O O . LYS A 1 63 ? 1.530 -26.509 -14.099 1.00 60.00 63 LYS A O 12
ATOM 20712 N N . LYS A 1 64 ? -0.399 -27.488 -14.478 1.00 23.02 64 LYS A N 12
ATOM 20713 C CA . LYS A 1 64 ? -0.738 -26.515 -15.556 1.00 14.23 64 LYS A CA 12
ATOM 20714 C C . LYS A 1 64 ? -2.126 -25.925 -15.304 1.00 72.04 64 LYS A C 12
ATOM 20715 O O . LYS A 1 64 ? -3.015 -26.595 -14.816 1.00 60.42 64 LYS A O 12
ATOM 20734 N N . LEU A 1 65 ? -2.323 -24.677 -15.624 1.00 70.04 65 LEU A N 12
ATOM 20735 C CA . LEU A 1 65 ? -3.657 -24.053 -15.391 1.00 55.11 65 LEU A CA 12
ATOM 20736 C C . LEU A 1 65 ? -4.180 -23.417 -16.680 1.00 5.31 65 LEU A C 12
ATOM 20737 O O . LEU A 1 65 ? -3.496 -23.364 -17.683 1.00 71.23 65 LEU A O 12
ATOM 20753 N N . VAL A 1 66 ? -5.395 -22.941 -16.665 1.00 44.11 66 VAL A N 12
ATOM 20754 C CA . VAL A 1 66 ? -5.970 -22.316 -17.892 1.00 51.30 66 VAL A CA 12
ATOM 20755 C C . VAL A 1 66 ? -6.160 -20.811 -17.685 1.00 51.42 66 VAL A C 12
ATOM 20756 O O . VAL A 1 66 ? -5.975 -20.022 -18.591 1.00 15.04 66 VAL A O 12
ATOM 20769 N N . ASN A 1 67 ? -6.539 -20.406 -16.505 1.00 25.32 67 ASN A N 12
ATOM 20770 C CA . ASN A 1 67 ? -6.756 -18.953 -16.255 1.00 71.22 67 ASN A CA 12
ATOM 20771 C C . ASN A 1 67 ? -5.541 -18.335 -15.553 1.00 70.11 67 ASN A C 12
ATOM 20772 O O . ASN A 1 67 ? -5.042 -17.303 -15.957 1.00 11.52 67 ASN A O 12
ATOM 20783 N N . ALA A 1 68 ? -5.065 -18.945 -14.502 1.00 41.33 68 ALA A N 12
ATOM 20784 C CA . ALA A 1 68 ? -3.889 -18.371 -13.782 1.00 62.51 68 ALA A CA 12
ATOM 20785 C C . ALA A 1 68 ? -2.660 -19.262 -13.954 1.00 71.01 68 ALA A C 12
ATOM 20786 O O . ALA A 1 68 ? -2.766 -20.452 -14.173 1.00 63.13 68 ALA A O 12
ATOM 20793 N N . ASP A 1 69 ? -1.493 -18.693 -13.846 1.00 63.45 69 ASP A N 12
ATOM 20794 C CA . ASP A 1 69 ? -0.255 -19.506 -13.991 1.00 70.33 69 ASP A CA 12
ATOM 20795 C C . ASP A 1 69 ? 0.154 -20.067 -12.629 1.00 52.33 69 ASP A C 12
ATOM 20796 O O . ASP A 1 69 ? 0.570 -19.348 -11.745 1.00 20.51 69 ASP A O 12
ATOM 20805 N N . ILE A 1 70 ? 0.031 -21.351 -12.457 1.00 42.15 70 ILE A N 12
ATOM 20806 C CA . ILE A 1 70 ? 0.404 -21.972 -11.155 1.00 70.14 70 ILE A CA 12
ATOM 20807 C C . ILE A 1 70 ? 1.742 -21.403 -10.663 1.00 35.31 70 ILE A C 12
ATOM 20808 O O . ILE A 1 70 ? 1.935 -21.177 -9.485 1.00 14.10 70 ILE A O 12
ATOM 20824 N N . GLU A 1 71 ? 2.663 -21.172 -11.556 1.00 63.35 71 GLU A N 12
ATOM 20825 C CA . GLU A 1 71 ? 3.983 -20.620 -11.137 1.00 42.34 71 GLU A CA 12
ATOM 20826 C C . GLU A 1 71 ? 3.807 -19.214 -10.560 1.00 13.31 71 GLU A C 12
ATOM 20827 O O . GLU A 1 71 ? 4.398 -18.868 -9.556 1.00 31.53 71 GLU A O 12
ATOM 20839 N N . LYS A 1 72 ? 2.999 -18.402 -11.182 1.00 40.24 72 LYS A N 12
ATOM 20840 C CA . LYS A 1 72 ? 2.786 -17.022 -10.659 1.00 63.41 72 LYS A CA 12
ATOM 20841 C C . LYS A 1 72 ? 2.177 -17.084 -9.258 1.00 44.40 72 LYS A C 12
ATOM 20842 O O . LYS A 1 72 ? 2.238 -16.136 -8.499 1.00 4.51 72 LYS A O 12
ATOM 20861 N N . VAL A 1 73 ? 1.590 -18.194 -8.910 1.00 42.24 73 VAL A N 12
ATOM 20862 C CA . VAL A 1 73 ? 0.973 -18.325 -7.558 1.00 33.11 73 VAL A CA 12
ATOM 20863 C C . VAL A 1 73 ? 1.994 -18.891 -6.566 1.00 23.43 73 VAL A C 12
ATOM 20864 O O . VAL A 1 73 ? 1.866 -18.726 -5.368 1.00 5.21 73 VAL A O 12
ATOM 20877 N N . LYS A 1 74 ? 3.004 -19.557 -7.053 1.00 4.52 74 LYS A N 12
ATOM 20878 C CA . LYS A 1 74 ? 4.029 -20.136 -6.137 1.00 34.11 74 LYS A CA 12
ATOM 20879 C C . LYS A 1 74 ? 4.564 -19.063 -5.182 1.00 63.22 74 LYS A C 12
ATOM 20880 O O . LYS A 1 74 ? 4.488 -19.199 -3.976 1.00 0.14 74 LYS A O 12
ATOM 20899 N N . GLN A 1 75 ? 5.106 -17.998 -5.710 1.00 41.42 75 GLN A N 12
ATOM 20900 C CA . GLN A 1 75 ? 5.647 -16.923 -4.831 1.00 52.31 75 GLN A CA 12
ATOM 20901 C C . GLN A 1 75 ? 4.515 -16.263 -4.043 1.00 50.42 75 GLN A C 12
ATOM 20902 O O . GLN A 1 75 ? 4.746 -15.503 -3.123 1.00 2.45 75 GLN A O 12
ATOM 20916 N N . ALA A 1 76 ? 3.293 -16.542 -4.400 1.00 13.33 76 ALA A N 12
ATOM 20917 C CA . ALA A 1 76 ? 2.146 -15.929 -3.673 1.00 23.42 76 ALA A CA 12
ATOM 20918 C C . ALA A 1 76 ? 1.783 -16.768 -2.448 1.00 11.53 76 ALA A C 12
ATOM 20919 O O . ALA A 1 76 ? 1.525 -16.250 -1.381 1.00 2.15 76 ALA A O 12
ATOM 20926 N N . LEU A 1 77 ? 1.754 -18.065 -2.596 1.00 65.00 77 LEU A N 12
ATOM 20927 C CA . LEU A 1 77 ? 1.399 -18.933 -1.438 1.00 15.43 77 LEU A CA 12
ATOM 20928 C C . LEU A 1 77 ? 2.613 -19.128 -0.529 1.00 22.32 77 LEU A C 12
ATOM 20929 O O . LEU A 1 77 ? 2.482 -19.389 0.651 1.00 75.42 77 LEU A O 12
ATOM 20945 N N . THR A 1 78 ? 3.795 -19.001 -1.066 1.00 23.34 78 THR A N 12
ATOM 20946 C CA . THR A 1 78 ? 5.015 -19.173 -0.228 1.00 3.14 78 THR A CA 12
ATOM 20947 C C . THR A 1 78 ? 5.332 -17.866 0.505 1.00 2.21 78 THR A C 12
ATOM 20948 O O . THR A 1 78 ? 5.872 -17.870 1.593 1.00 14.13 78 THR A O 12
ATOM 20959 N N . GLU A 1 79 ? 4.992 -16.748 -0.078 1.00 20.12 79 GLU A N 12
ATOM 20960 C CA . GLU A 1 79 ? 5.262 -15.443 0.586 1.00 44.24 79 GLU A CA 12
ATOM 20961 C C . GLU A 1 79 ? 4.026 -14.987 1.361 1.00 4.00 79 GLU A C 12
ATOM 20962 O O . GLU A 1 79 ? 4.102 -14.621 2.516 1.00 2.41 79 GLU A O 12
ATOM 20974 N N . GLN A 1 80 ? 2.883 -15.013 0.731 1.00 53.13 80 GLN A N 12
ATOM 20975 C CA . GLN A 1 80 ? 1.635 -14.590 1.429 1.00 61.22 80 GLN A CA 12
ATOM 20976 C C . GLN A 1 80 ? 0.824 -15.824 1.826 1.00 41.25 80 GLN A C 12
ATOM 20977 O O . GLN A 1 80 ? 0.531 -16.044 2.984 1.00 2.14 80 GLN A O 12
ATOM 20991 N N . GLY A 1 81 ? 0.463 -16.633 0.867 1.00 31.20 81 GLY A N 12
ATOM 20992 C CA . GLY A 1 81 ? -0.324 -17.856 1.178 1.00 41.12 81 GLY A CA 12
ATOM 20993 C C . GLY A 1 81 ? -1.617 -17.857 0.360 1.00 61.13 81 GLY A C 12
ATOM 20994 O O . GLY A 1 81 ? -2.426 -18.757 0.468 1.00 44.30 81 GLY A O 12
ATOM 20998 N N . TYR A 1 82 ? -1.823 -16.858 -0.455 1.00 1.25 82 TYR A N 12
ATOM 20999 C CA . TYR A 1 82 ? -3.074 -16.811 -1.272 1.00 55.04 82 TYR A CA 12
ATOM 21000 C C . TYR A 1 82 ? -2.828 -16.022 -2.562 1.00 64.23 82 TYR A C 12
ATOM 21001 O O . TYR A 1 82 ? -2.035 -15.106 -2.599 1.00 62.52 82 TYR A O 12
ATOM 21019 N N . TYR A 1 83 ? -3.510 -16.372 -3.619 1.00 35.31 83 TYR A N 12
ATOM 21020 C CA . TYR A 1 83 ? -3.320 -15.635 -4.904 1.00 44.03 83 TYR A CA 12
ATOM 21021 C C . TYR A 1 83 ? -4.645 -15.546 -5.663 1.00 41.45 83 TYR A C 12
ATOM 21022 O O . TYR A 1 83 ? -5.267 -16.544 -5.967 1.00 43.23 83 TYR A O 12
ATOM 21040 N N . LEU A 1 84 ? -5.081 -14.357 -5.974 1.00 31.33 84 LEU A N 12
ATOM 21041 C CA . LEU A 1 84 ? -6.364 -14.205 -6.717 1.00 10.11 84 LEU A CA 12
ATOM 21042 C C . LEU A 1 84 ? -6.084 -13.839 -8.174 1.00 64.32 84 LEU A C 12
ATOM 21043 O O . LEU A 1 84 ? -5.453 -12.842 -8.464 1.00 12.22 84 LEU A O 12
ATOM 21059 N N . GLN A 1 85 ? -6.543 -14.641 -9.095 1.00 12.12 85 GLN A N 12
ATOM 21060 C CA . GLN A 1 85 ? -6.292 -14.336 -10.529 1.00 33.42 85 GLN A CA 12
ATOM 21061 C C . GLN A 1 85 ? -7.466 -13.555 -11.121 1.00 71.11 85 GLN A C 12
ATOM 21062 O O . GLN A 1 85 ? -8.618 -13.918 -10.959 1.00 23.41 85 GLN A O 12
ATOM 21076 N N . LEU A 1 86 ? -7.175 -12.477 -11.799 1.00 73.04 86 LEU A N 12
ATOM 21077 C CA . LEU A 1 86 ? -8.255 -11.651 -12.410 1.00 72.10 86 LEU A CA 12
ATOM 21078 C C . LEU A 1 86 ? -7.914 -11.353 -13.872 1.00 45.24 86 LEU A C 12
ATOM 21079 O O . LEU A 1 86 ? -6.916 -10.718 -14.157 1.00 61.14 86 LEU A O 12
ATOM 21095 N N . PRO A 1 87 ? -8.745 -11.831 -14.754 1.00 63.24 87 PRO A N 12
ATOM 21096 C CA . PRO A 1 87 ? -8.521 -11.620 -16.205 1.00 42.24 87 PRO A CA 12
ATOM 21097 C C . PRO A 1 87 ? -8.763 -10.154 -16.583 1.00 13.14 87 PRO A C 12
ATOM 21098 O O . PRO A 1 87 ? -9.762 -9.571 -16.208 1.00 2.13 87 PRO A O 12
ATOM 21109 N N . PRO A 1 88 ? -7.831 -9.610 -17.317 1.00 22.43 88 PRO A N 12
ATOM 21110 C CA . PRO A 1 88 ? -7.932 -8.193 -17.759 1.00 53.13 88 PRO A CA 12
ATOM 21111 C C . PRO A 1 88 ? -8.997 -8.045 -18.849 1.00 74.13 88 PRO A C 12
ATOM 21112 O O . PRO A 1 88 ? -9.567 -9.022 -19.295 1.00 64.20 88 PRO A O 12
ATOM 21123 N N . PRO A 1 89 ? -9.223 -6.822 -19.250 1.00 3.40 89 PRO A N 12
ATOM 21124 C CA . PRO A 1 89 ? -10.226 -6.542 -20.308 1.00 43.23 89 PRO A CA 12
ATOM 21125 C C . PRO A 1 89 ? -9.738 -7.078 -21.658 1.00 15.44 89 PRO A C 12
ATOM 21126 O O . PRO A 1 89 ? -8.562 -7.318 -21.843 1.00 44.10 89 PRO A O 12
ATOM 21137 N N . PRO A 1 90 ? -10.670 -7.256 -22.557 1.00 54.01 90 PRO A N 12
ATOM 21138 C CA . PRO A 1 90 ? -10.339 -7.782 -23.906 1.00 22.42 90 PRO A CA 12
ATOM 21139 C C . PRO A 1 90 ? -9.619 -6.720 -24.741 1.00 12.24 90 PRO A C 12
ATOM 21140 O O . PRO A 1 90 ? -8.803 -7.033 -25.587 1.00 12.54 90 PRO A O 12
ATOM 21151 N N . GLU A 1 91 ? -9.913 -5.469 -24.518 1.00 61.05 91 GLU A N 12
ATOM 21152 C CA . GLU A 1 91 ? -9.245 -4.397 -25.307 1.00 33.12 91 GLU A CA 12
ATOM 21153 C C . GLU A 1 91 ? -7.769 -4.291 -24.916 1.00 12.34 91 GLU A C 12
ATOM 21154 O O . GLU A 1 91 ? -6.893 -4.737 -25.632 1.00 2.12 91 GLU A O 12
ATOM 21166 N N . ASP A 1 92 ? -7.489 -3.703 -23.789 1.00 11.51 92 ASP A N 12
ATOM 21167 C CA . ASP A 1 92 ? -6.070 -3.565 -23.350 1.00 11.33 92 ASP A CA 12
ATOM 21168 C C . ASP A 1 92 ? -5.312 -2.641 -24.307 1.00 40.00 92 ASP A C 12
ATOM 21169 O O . ASP A 1 92 ? -4.102 -2.534 -24.255 1.00 1.01 92 ASP A O 12
ATOM 21178 N N . LEU A 1 93 ? -6.014 -1.973 -25.179 1.00 30.34 93 LEU A N 12
ATOM 21179 C CA . LEU A 1 93 ? -5.337 -1.057 -26.140 1.00 12.40 93 LEU A CA 12
ATOM 21180 C C . LEU A 1 93 ? -4.708 0.126 -25.394 1.00 33.01 93 LEU A C 12
ATOM 21181 O O . LEU A 1 93 ? -4.850 0.263 -24.195 1.00 43.30 93 LEU A O 12
ATOM 21197 N N . LEU A 1 94 ? -4.017 0.979 -26.098 1.00 4.50 94 LEU A N 12
ATOM 21198 C CA . LEU A 1 94 ? -3.379 2.152 -25.433 1.00 12.12 94 LEU A CA 12
ATOM 21199 C C . LEU A 1 94 ? -3.120 3.258 -26.462 1.00 72.14 94 LEU A C 12
ATOM 21200 O O . LEU A 1 94 ? -2.844 2.995 -27.614 1.00 25.42 94 LEU A O 12
ATOM 21216 N N . LYS A 1 95 ? -3.211 4.493 -26.052 1.00 22.40 95 LYS A N 12
ATOM 21217 C CA . LYS A 1 95 ? -2.973 5.614 -27.009 1.00 63.25 95 LYS A CA 12
ATOM 21218 C C . LYS A 1 95 ? -1.472 5.889 -27.144 1.00 71.14 95 LYS A C 12
ATOM 21219 O O . LYS A 1 95 ? -0.843 6.413 -26.245 1.00 63.34 95 LYS A O 12
ATOM 21238 N N . GLN A 1 96 ? -0.893 5.541 -28.261 1.00 14.34 96 GLN A N 12
ATOM 21239 C CA . GLN A 1 96 ? 0.568 5.783 -28.450 1.00 62.13 96 GLN A CA 12
ATOM 21240 C C . GLN A 1 96 ? 0.791 7.029 -29.316 1.00 62.23 96 GLN A C 12
ATOM 21241 O O . GLN A 1 96 ? -0.052 7.408 -30.104 1.00 21.30 96 GLN A O 12
ATOM 21255 N N . HIS A 1 97 ? 1.924 7.664 -29.177 1.00 44.55 97 HIS A N 12
ATOM 21256 C CA . HIS A 1 97 ? 2.200 8.881 -29.993 1.00 64.03 97 HIS A CA 12
ATOM 21257 C C . HIS A 1 97 ? 2.785 8.480 -31.351 1.00 22.25 97 HIS A C 12
ATOM 21258 O O . HIS A 1 97 ? 2.143 8.598 -32.374 1.00 13.23 97 HIS A O 12
ATOM 21272 N N . LEU A 1 98 ? 4.001 8.004 -31.365 1.00 5.52 98 LEU A N 12
ATOM 21273 C CA . LEU A 1 98 ? 4.632 7.590 -32.652 1.00 42.22 98 LEU A CA 12
ATOM 21274 C C . LEU A 1 98 ? 6.103 7.232 -32.419 1.00 14.23 98 LEU A C 12
ATOM 21275 O O . LEU A 1 98 ? 6.927 8.089 -32.179 1.00 51.03 98 LEU A O 12
ATOM 21291 N N . SER A 1 99 ? 6.436 5.971 -32.480 1.00 42.32 99 SER A N 12
ATOM 21292 C CA . SER A 1 99 ? 7.853 5.566 -32.253 1.00 1.12 99 SER A CA 12
ATOM 21293 C C . SER A 1 99 ? 8.332 6.092 -30.899 1.00 51.33 99 SER A C 12
ATOM 21294 O O . SER A 1 99 ? 7.620 6.795 -30.209 1.00 22.45 99 SER A O 12
ATOM 21302 N N . VAL A 1 100 ? 9.533 5.760 -30.509 1.00 33.15 100 VAL A N 12
ATOM 21303 C CA . VAL A 1 100 ? 10.049 6.247 -29.197 1.00 5.30 100 VAL A CA 12
ATOM 21304 C C . VAL A 1 100 ? 11.561 6.473 -29.269 1.00 33.14 100 VAL A C 12
ATOM 21305 O O . VAL A 1 100 ? 12.342 5.676 -28.789 1.00 5.13 100 VAL A O 12
ATOM 21318 N N . MET A 1 101 ? 11.981 7.556 -29.867 1.00 61.15 101 MET A N 12
ATOM 21319 C CA . MET A 1 101 ? 13.443 7.831 -29.968 1.00 22.10 101 MET A CA 12
ATOM 21320 C C . MET A 1 101 ? 13.743 9.272 -29.545 1.00 74.21 101 MET A C 12
ATOM 21321 O O . MET A 1 101 ? 14.332 10.035 -30.282 1.00 31.13 101 MET A O 12
ATOM 21335 N N . GLY A 1 102 ? 13.341 9.648 -28.362 1.00 30.33 102 GLY A N 12
ATOM 21336 C CA . GLY A 1 102 ? 13.606 11.038 -27.893 1.00 54.03 102 GLY A CA 12
ATOM 21337 C C . GLY A 1 102 ? 14.827 11.037 -26.973 1.00 42.12 102 GLY A C 12
ATOM 21338 O O . GLY A 1 102 ? 14.758 10.617 -25.835 1.00 64.02 102 GLY A O 12
ATOM 21342 N N . GLN A 1 103 ? 15.948 11.496 -27.457 1.00 11.41 103 GLN A N 12
ATOM 21343 C CA . GLN A 1 103 ? 17.174 11.516 -26.607 1.00 21.02 103 GLN A CA 12
ATOM 21344 C C . GLN A 1 103 ? 17.873 12.874 -26.709 1.00 2.31 103 GLN A C 12
ATOM 21345 O O . GLN A 1 103 ? 17.546 13.694 -27.544 1.00 32.50 103 GLN A O 12
ATOM 21359 N N . LYS A 1 104 ? 18.838 13.115 -25.863 1.00 44.21 104 LYS A N 12
ATOM 21360 C CA . LYS A 1 104 ? 19.565 14.415 -25.909 1.00 35.20 104 LYS A CA 12
ATOM 21361 C C . LYS A 1 104 ? 21.044 14.180 -26.228 1.00 71.52 104 LYS A C 12
ATOM 21362 O O . LYS A 1 104 ? 21.537 13.072 -26.141 1.00 43.12 104 LYS A O 12
ATOM 21381 N N . THR A 1 105 ? 21.753 15.209 -26.598 1.00 34.13 105 THR A N 12
ATOM 21382 C CA . THR A 1 105 ? 23.199 15.034 -26.923 1.00 33.44 105 THR A CA 12
ATOM 21383 C C . THR A 1 105 ? 24.043 16.030 -26.120 1.00 42.13 105 THR A C 12
ATOM 21384 O O . THR A 1 105 ? 23.618 17.131 -25.835 1.00 42.24 105 THR A O 12
ATOM 21395 N N . ASP A 1 106 ? 25.236 15.649 -25.754 1.00 10.33 106 ASP A N 12
ATOM 21396 C CA . ASP A 1 106 ? 26.104 16.572 -24.972 1.00 41.13 106 ASP A CA 12
ATOM 21397 C C . ASP A 1 106 ? 27.371 16.906 -25.768 1.00 55.03 106 ASP A C 12
ATOM 21398 O O . ASP A 1 106 ? 27.315 17.186 -26.949 1.00 2.35 106 ASP A O 12
ATOM 21407 N N . ASP A 1 107 ? 28.515 16.878 -25.134 1.00 62.41 107 ASP A N 12
ATOM 21408 C CA . ASP A 1 107 ? 29.780 17.194 -25.861 1.00 11.51 107 ASP A CA 12
ATOM 21409 C C . ASP A 1 107 ? 29.824 18.679 -26.231 1.00 65.11 107 ASP A C 12
ATOM 21410 O O . ASP A 1 107 ? 29.633 19.053 -27.372 1.00 13.13 107 ASP A O 12
ATOM 21419 N N . THR A 1 108 ? 30.075 19.530 -25.274 1.00 61.42 108 THR A N 12
ATOM 21420 C CA . THR A 1 108 ? 30.132 20.992 -25.566 1.00 24.21 108 THR A CA 12
ATOM 21421 C C . THR A 1 108 ? 30.931 21.716 -24.479 1.00 54.41 108 THR A C 12
ATOM 21422 O O . THR A 1 108 ? 30.729 21.504 -23.301 1.00 13.11 108 THR A O 12
ATOM 21433 N N . ASN A 1 109 ? 31.841 22.568 -24.864 1.00 11.33 109 ASN A N 12
ATOM 21434 C CA . ASN A 1 109 ? 32.650 23.302 -23.852 1.00 64.34 109 ASN A CA 12
ATOM 21435 C C . ASN A 1 109 ? 33.078 24.668 -24.402 1.00 2.05 109 ASN A C 12
ATOM 21436 O O . ASN A 1 109 ? 32.446 25.221 -25.277 1.00 32.43 109 ASN A O 12
ATOM 21447 N N . LYS A 1 110 ? 34.150 25.214 -23.891 1.00 74.11 110 LYS A N 12
ATOM 21448 C CA . LYS A 1 110 ? 34.617 26.541 -24.385 1.00 43.42 110 LYS A CA 12
ATOM 21449 C C . LYS A 1 110 ? 36.147 26.574 -24.446 1.00 15.13 110 LYS A C 12
ATOM 21450 O O . LYS A 1 110 ? 36.749 27.036 -23.491 1.00 34.41 110 LYS A O 12
ATOM 21469 N N . GLY A 1 1 ? 3.173 -3.497 -16.363 1.00 65.11 1 GLY A N 13
ATOM 21470 C CA . GLY A 1 1 ? 3.131 -3.519 -14.875 1.00 31.35 1 GLY A CA 13
ATOM 21471 C C . GLY A 1 1 ? 2.097 -4.544 -14.407 1.00 61.15 1 GLY A C 13
ATOM 21472 O O . GLY A 1 1 ? 2.378 -5.392 -13.582 1.00 20.15 1 GLY A O 13
ATOM 21476 N N . SER A 1 2 ? 0.901 -4.475 -14.925 1.00 70.14 2 SER A N 13
ATOM 21477 C CA . SER A 1 2 ? -0.152 -5.446 -14.507 1.00 21.11 2 SER A CA 13
ATOM 21478 C C . SER A 1 2 ? -0.201 -6.626 -15.480 1.00 11.40 2 SER A C 13
ATOM 21479 O O . SER A 1 2 ? -0.932 -7.577 -15.280 1.00 13.14 2 SER A O 13
ATOM 21487 N N . MET A 1 3 ? 0.571 -6.574 -16.532 1.00 1.42 3 MET A N 13
ATOM 21488 C CA . MET A 1 3 ? 0.566 -7.697 -17.517 1.00 61.12 3 MET A CA 13
ATOM 21489 C C . MET A 1 3 ? 1.933 -7.809 -18.199 1.00 62.31 3 MET A C 13
ATOM 21490 O O . MET A 1 3 ? 2.019 -7.829 -19.411 1.00 54.15 3 MET A O 13
ATOM 21504 N N . PRO A 1 4 ? 2.954 -7.882 -17.392 1.00 62.21 4 PRO A N 13
ATOM 21505 C CA . PRO A 1 4 ? 4.335 -7.995 -17.921 1.00 0.10 4 PRO A CA 13
ATOM 21506 C C . PRO A 1 4 ? 4.588 -9.411 -18.452 1.00 64.21 4 PRO A C 13
ATOM 21507 O O . PRO A 1 4 ? 3.724 -10.264 -18.404 1.00 72.12 4 PRO A O 13
ATOM 21518 N N . LYS A 1 5 ? 5.764 -9.665 -18.954 1.00 45.41 5 LYS A N 13
ATOM 21519 C CA . LYS A 1 5 ? 6.068 -11.026 -19.487 1.00 44.14 5 LYS A CA 13
ATOM 21520 C C . LYS A 1 5 ? 5.897 -12.075 -18.384 1.00 45.42 5 LYS A C 13
ATOM 21521 O O . LYS A 1 5 ? 5.989 -11.765 -17.212 1.00 23.30 5 LYS A O 13
ATOM 21540 N N . PRO A 1 6 ? 5.658 -13.289 -18.801 1.00 61.22 6 PRO A N 13
ATOM 21541 C CA . PRO A 1 6 ? 5.475 -14.402 -17.839 1.00 13.21 6 PRO A CA 13
ATOM 21542 C C . PRO A 1 6 ? 6.814 -14.787 -17.205 1.00 1.22 6 PRO A C 13
ATOM 21543 O O . PRO A 1 6 ? 6.918 -14.963 -16.006 1.00 22.22 6 PRO A O 13
ATOM 21554 N N . GLY A 1 7 ? 7.842 -14.922 -18.001 1.00 53.44 7 GLY A N 13
ATOM 21555 C CA . GLY A 1 7 ? 9.172 -15.297 -17.443 1.00 50.24 7 GLY A CA 13
ATOM 21556 C C . GLY A 1 7 ? 9.208 -16.804 -17.185 1.00 1.12 7 GLY A C 13
ATOM 21557 O O . GLY A 1 7 ? 8.833 -17.271 -16.128 1.00 43.12 7 GLY A O 13
ATOM 21561 N N . ILE A 1 8 ? 9.650 -17.570 -18.144 1.00 43.30 8 ILE A N 13
ATOM 21562 C CA . ILE A 1 8 ? 9.702 -19.050 -17.952 1.00 21.51 8 ILE A CA 13
ATOM 21563 C C . ILE A 1 8 ? 10.519 -19.393 -16.705 1.00 40.22 8 ILE A C 13
ATOM 21564 O O . ILE A 1 8 ? 11.634 -18.941 -16.535 1.00 23.25 8 ILE A O 13
ATOM 21580 N N . LEU A 1 9 ? 9.973 -20.194 -15.831 1.00 32.34 9 LEU A N 13
ATOM 21581 C CA . LEU A 1 9 ? 10.716 -20.569 -14.592 1.00 75.42 9 LEU A CA 13
ATOM 21582 C C . LEU A 1 9 ? 10.651 -22.084 -14.377 1.00 31.20 9 LEU A C 13
ATOM 21583 O O . LEU A 1 9 ? 11.637 -22.783 -14.517 1.00 4.03 9 LEU A O 13
ATOM 21599 N N . LYS A 1 10 ? 9.500 -22.598 -14.036 1.00 61.41 10 LYS A N 13
ATOM 21600 C CA . LYS A 1 10 ? 9.374 -24.066 -13.812 1.00 51.02 10 LYS A CA 13
ATOM 21601 C C . LYS A 1 10 ? 10.330 -24.516 -12.702 1.00 73.01 10 LYS A C 13
ATOM 21602 O O . LYS A 1 10 ? 11.235 -25.294 -12.926 1.00 41.35 10 LYS A O 13
ATOM 21621 N N . SER A 1 11 ? 10.138 -24.028 -11.508 1.00 0.32 11 SER A N 13
ATOM 21622 C CA . SER A 1 11 ? 11.035 -24.424 -10.385 1.00 45.22 11 SER A CA 13
ATOM 21623 C C . SER A 1 11 ? 10.215 -24.644 -9.112 1.00 45.41 11 SER A C 13
ATOM 21624 O O . SER A 1 11 ? 10.738 -24.631 -8.015 1.00 54.11 11 SER A O 13
ATOM 21632 N N . LYS A 1 12 ? 8.933 -24.845 -9.247 1.00 12.40 12 LYS A N 13
ATOM 21633 C CA . LYS A 1 12 ? 8.082 -25.063 -8.042 1.00 72.12 12 LYS A CA 13
ATOM 21634 C C . LYS A 1 12 ? 6.715 -25.617 -8.452 1.00 24.32 12 LYS A C 13
ATOM 21635 O O . LYS A 1 12 ? 6.106 -25.162 -9.400 1.00 13.31 12 LYS A O 13
ATOM 21654 N N . SER A 1 13 ? 6.226 -26.597 -7.742 1.00 52.05 13 SER A N 13
ATOM 21655 C CA . SER A 1 13 ? 4.898 -27.181 -8.085 1.00 31.14 13 SER A CA 13
ATOM 21656 C C . SER A 1 13 ? 3.979 -27.144 -6.863 1.00 1.42 13 SER A C 13
ATOM 21657 O O . SER A 1 13 ? 3.192 -26.234 -6.692 1.00 50.24 13 SER A O 13
ATOM 21665 N N . MET A 1 14 ? 4.078 -28.123 -6.007 1.00 1.11 14 MET A N 13
ATOM 21666 C CA . MET A 1 14 ? 3.218 -28.144 -4.790 1.00 24.22 14 MET A CA 13
ATOM 21667 C C . MET A 1 14 ? 1.740 -28.295 -5.171 1.00 12.32 14 MET A C 13
ATOM 21668 O O . MET A 1 14 ? 1.389 -28.365 -6.332 1.00 53.13 14 MET A O 13
ATOM 21682 N N . PHE A 1 15 ? 0.876 -28.346 -4.193 1.00 62.23 15 PHE A N 13
ATOM 21683 C CA . PHE A 1 15 ? -0.580 -28.490 -4.477 1.00 50.15 15 PHE A CA 13
ATOM 21684 C C . PHE A 1 15 ? -1.317 -27.210 -4.075 1.00 33.33 15 PHE A C 13
ATOM 21685 O O . PHE A 1 15 ? -1.000 -26.589 -3.080 1.00 2.32 15 PHE A O 13
ATOM 21702 N N . CYS A 1 16 ? -2.307 -26.817 -4.829 1.00 55.30 16 CYS A N 13
ATOM 21703 C CA . CYS A 1 16 ? -3.065 -25.585 -4.465 1.00 44.10 16 CYS A CA 13
ATOM 21704 C C . CYS A 1 16 ? -4.537 -25.744 -4.856 1.00 64.13 16 CYS A C 13
ATOM 21705 O O . CYS A 1 16 ? -4.878 -26.528 -5.720 1.00 31.13 16 CYS A O 13
ATOM 21713 N N . VAL A 1 17 ? -5.416 -25.020 -4.220 1.00 43.41 17 VAL A N 13
ATOM 21714 C CA . VAL A 1 17 ? -6.864 -25.149 -4.550 1.00 12.34 17 VAL A CA 13
ATOM 21715 C C . VAL A 1 17 ? -7.365 -23.899 -5.274 1.00 12.33 17 VAL A C 13
ATOM 21716 O O . VAL A 1 17 ? -7.142 -22.785 -4.842 1.00 31.03 17 VAL A O 13
ATOM 21729 N N . ILE A 1 18 ? -8.050 -24.075 -6.370 1.00 12.14 18 ILE A N 13
ATOM 21730 C CA . ILE A 1 18 ? -8.576 -22.900 -7.121 1.00 12.21 18 ILE A CA 13
ATOM 21731 C C . ILE A 1 18 ? -10.051 -22.680 -6.776 1.00 12.42 18 ILE A C 13
ATOM 21732 O O . ILE A 1 18 ? -10.911 -23.440 -7.175 1.00 44.40 18 ILE A O 13
ATOM 21748 N N . TYR A 1 19 ? -10.351 -21.649 -6.036 1.00 30.21 19 TYR A N 13
ATOM 21749 C CA . TYR A 1 19 ? -11.771 -21.386 -5.668 1.00 72.35 19 TYR A CA 13
ATOM 21750 C C . TYR A 1 19 ? -12.431 -20.494 -6.719 1.00 21.44 19 TYR A C 13
ATOM 21751 O O . TYR A 1 19 ? -11.766 -19.832 -7.488 1.00 23.03 19 TYR A O 13
ATOM 21769 N N . ARG A 1 20 ? -13.735 -20.458 -6.749 1.00 54.30 20 ARG A N 13
ATOM 21770 C CA . ARG A 1 20 ? -14.418 -19.588 -7.744 1.00 11.13 20 ARG A CA 13
ATOM 21771 C C . ARG A 1 20 ? -15.375 -18.629 -7.030 1.00 12.32 20 ARG A C 13
ATOM 21772 O O . ARG A 1 20 ? -15.993 -18.969 -6.039 1.00 31.21 20 ARG A O 13
ATOM 21793 N N . SER A 1 21 ? -15.491 -17.430 -7.522 1.00 75.13 21 SER A N 13
ATOM 21794 C CA . SER A 1 21 ? -16.400 -16.440 -6.872 1.00 62.25 21 SER A CA 13
ATOM 21795 C C . SER A 1 21 ? -17.861 -16.804 -7.150 1.00 45.40 21 SER A C 13
ATOM 21796 O O . SER A 1 21 ? -18.228 -17.130 -8.262 1.00 61.12 21 SER A O 13
ATOM 21804 N N . SER A 1 22 ? -18.699 -16.754 -6.149 1.00 31.35 22 SER A N 13
ATOM 21805 C CA . SER A 1 22 ? -20.134 -17.100 -6.359 1.00 71.13 22 SER A CA 13
ATOM 21806 C C . SER A 1 22 ? -20.683 -16.357 -7.580 1.00 15.42 22 SER A C 13
ATOM 21807 O O . SER A 1 22 ? -21.397 -16.916 -8.389 1.00 14.30 22 SER A O 13
ATOM 21815 N N . LYS A 1 23 ? -20.352 -15.104 -7.722 1.00 14.25 23 LYS A N 13
ATOM 21816 C CA . LYS A 1 23 ? -20.852 -14.331 -8.895 1.00 75.13 23 LYS A CA 13
ATOM 21817 C C . LYS A 1 23 ? -19.924 -13.149 -9.188 1.00 62.12 23 LYS A C 13
ATOM 21818 O O . LYS A 1 23 ? -20.062 -12.084 -8.621 1.00 34.34 23 LYS A O 13
ATOM 21837 N N . ARG A 1 24 ? -18.986 -13.330 -10.075 1.00 42.30 24 ARG A N 13
ATOM 21838 C CA . ARG A 1 24 ? -18.049 -12.220 -10.413 1.00 62.02 24 ARG A CA 13
ATOM 21839 C C . ARG A 1 24 ? -17.558 -12.374 -11.854 1.00 22.33 24 ARG A C 13
ATOM 21840 O O . ARG A 1 24 ? -18.056 -13.191 -12.605 1.00 14.40 24 ARG A O 13
ATOM 21861 N N . ASP A 1 25 ? -16.586 -11.601 -12.250 1.00 14.11 25 ASP A N 13
ATOM 21862 C CA . ASP A 1 25 ? -16.065 -11.714 -13.642 1.00 73.51 25 ASP A CA 13
ATOM 21863 C C . ASP A 1 25 ? -15.128 -12.921 -13.753 1.00 64.14 25 ASP A C 13
ATOM 21864 O O . ASP A 1 25 ? -13.995 -12.804 -14.172 1.00 54.34 25 ASP A O 13
ATOM 21873 N N . GLN A 1 26 ? -15.598 -14.079 -13.376 1.00 63.13 26 GLN A N 13
ATOM 21874 C CA . GLN A 1 26 ? -14.746 -15.300 -13.454 1.00 42.12 26 GLN A CA 13
ATOM 21875 C C . GLN A 1 26 ? -13.475 -15.123 -12.615 1.00 41.43 26 GLN A C 13
ATOM 21876 O O . GLN A 1 26 ? -12.373 -15.263 -13.106 1.00 0.31 26 GLN A O 13
ATOM 21890 N N . THR A 1 27 ? -13.624 -14.825 -11.353 1.00 60.41 27 THR A N 13
ATOM 21891 C CA . THR A 1 27 ? -12.424 -14.649 -10.482 1.00 52.34 27 THR A CA 13
ATOM 21892 C C . THR A 1 27 ? -12.149 -15.945 -9.712 1.00 44.04 27 THR A C 13
ATOM 21893 O O . THR A 1 27 ? -13.063 -16.639 -9.308 1.00 4.24 27 THR A O 13
ATOM 21904 N N . TYR A 1 28 ? -10.905 -16.288 -9.513 1.00 64.11 28 TYR A N 13
ATOM 21905 C CA . TYR A 1 28 ? -10.600 -17.551 -8.776 1.00 1.52 28 TYR A CA 13
ATOM 21906 C C . TYR A 1 28 ? -9.510 -17.322 -7.727 1.00 63.11 28 TYR A C 13
ATOM 21907 O O . TYR A 1 28 ? -8.589 -16.552 -7.923 1.00 41.34 28 TYR A O 13
ATOM 21925 N N . LEU A 1 29 ? -9.607 -17.996 -6.610 1.00 73.00 29 LEU A N 13
ATOM 21926 C CA . LEU A 1 29 ? -8.582 -17.836 -5.539 1.00 14.35 29 LEU A CA 13
ATOM 21927 C C . LEU A 1 29 ? -7.671 -19.067 -5.496 1.00 70.41 29 LEU A C 13
ATOM 21928 O O . LEU A 1 29 ? -8.051 -20.145 -5.910 1.00 62.33 29 LEU A O 13
ATOM 21944 N N . TYR A 1 30 ? -6.474 -18.921 -4.995 1.00 44.33 30 TYR A N 13
ATOM 21945 C CA . TYR A 1 30 ? -5.549 -20.089 -4.925 1.00 61.12 30 TYR A CA 13
ATOM 21946 C C . TYR A 1 30 ? -4.981 -20.232 -3.510 1.00 52.14 30 TYR A C 13
ATOM 21947 O O . TYR A 1 30 ? -4.650 -19.259 -2.862 1.00 74.31 30 TYR A O 13
ATOM 21965 N N . VAL A 1 31 ? -4.865 -21.438 -3.026 1.00 15.21 31 VAL A N 13
ATOM 21966 C CA . VAL A 1 31 ? -4.315 -21.643 -1.651 1.00 10.32 31 VAL A CA 13
ATOM 21967 C C . VAL A 1 31 ? -3.613 -22.997 -1.557 1.00 64.12 31 VAL A C 13
ATOM 21968 O O . VAL A 1 31 ? -3.957 -23.938 -2.243 1.00 2.20 31 VAL A O 13
ATOM 21981 N N . GLU A 1 32 ? -2.636 -23.109 -0.701 1.00 61.32 32 GLU A N 13
ATOM 21982 C CA . GLU A 1 32 ? -1.920 -24.408 -0.558 1.00 74.42 32 GLU A CA 13
ATOM 21983 C C . GLU A 1 32 ? -2.891 -25.480 -0.059 1.00 51.15 32 GLU A C 13
ATOM 21984 O O . GLU A 1 32 ? -2.609 -26.661 -0.110 1.00 71.24 32 GLU A O 13
ATOM 21996 N N . LYS A 1 33 ? -4.035 -25.072 0.415 1.00 52.43 33 LYS A N 13
ATOM 21997 C CA . LYS A 1 33 ? -5.037 -26.057 0.916 1.00 5.25 33 LYS A CA 13
ATOM 21998 C C . LYS A 1 33 ? -6.420 -25.408 0.966 1.00 42.35 33 LYS A C 13
ATOM 21999 O O . LYS A 1 33 ? -6.560 -24.207 0.834 1.00 54.15 33 LYS A O 13
ATOM 22018 N N . LYS A 1 34 ? -7.443 -26.191 1.148 1.00 42.25 34 LYS A N 13
ATOM 22019 C CA . LYS A 1 34 ? -8.822 -25.624 1.199 1.00 21.43 34 LYS A CA 13
ATOM 22020 C C . LYS A 1 34 ? -9.201 -25.271 2.640 1.00 13.34 34 LYS A C 13
ATOM 22021 O O . LYS A 1 34 ? -10.141 -25.808 3.190 1.00 0.30 34 LYS A O 13
ATOM 22040 N N . ASP A 1 35 ? -8.476 -24.381 3.263 1.00 41.24 35 ASP A N 13
ATOM 22041 C CA . ASP A 1 35 ? -8.809 -24.018 4.670 1.00 3.50 35 ASP A CA 13
ATOM 22042 C C . ASP A 1 35 ? -9.608 -22.714 4.723 1.00 60.25 35 ASP A C 13
ATOM 22043 O O . ASP A 1 35 ? -10.792 -22.710 4.990 1.00 50.21 35 ASP A O 13
ATOM 22052 N N . ASP A 1 36 ? -8.969 -21.605 4.475 1.00 12.11 36 ASP A N 13
ATOM 22053 C CA . ASP A 1 36 ? -9.692 -20.304 4.517 1.00 23.30 36 ASP A CA 13
ATOM 22054 C C . ASP A 1 36 ? -8.840 -19.198 3.897 1.00 72.25 36 ASP A C 13
ATOM 22055 O O . ASP A 1 36 ? -7.680 -19.388 3.588 1.00 24.12 36 ASP A O 13
ATOM 22064 N N . PHE A 1 37 ? -9.404 -18.037 3.730 1.00 51.34 37 PHE A N 13
ATOM 22065 C CA . PHE A 1 37 ? -8.631 -16.905 3.148 1.00 71.41 37 PHE A CA 13
ATOM 22066 C C . PHE A 1 37 ? -8.629 -15.722 4.121 1.00 74.00 37 PHE A C 13
ATOM 22067 O O . PHE A 1 37 ? -9.583 -14.972 4.203 1.00 52.25 37 PHE A O 13
ATOM 22084 N N . SER A 1 38 ? -7.565 -15.549 4.856 1.00 44.21 38 SER A N 13
ATOM 22085 C CA . SER A 1 38 ? -7.499 -14.414 5.823 1.00 3.11 38 SER A CA 13
ATOM 22086 C C . SER A 1 38 ? -6.444 -13.399 5.375 1.00 0.34 38 SER A C 13
ATOM 22087 O O . SER A 1 38 ? -6.316 -12.330 5.937 1.00 51.25 38 SER A O 13
ATOM 22095 N N . ARG A 1 39 ? -5.680 -13.734 4.373 1.00 43.14 39 ARG A N 13
ATOM 22096 C CA . ARG A 1 39 ? -4.622 -12.798 3.894 1.00 44.13 39 ARG A CA 13
ATOM 22097 C C . ARG A 1 39 ? -5.163 -11.906 2.779 1.00 3.53 39 ARG A C 13
ATOM 22098 O O . ARG A 1 39 ? -4.629 -10.852 2.499 1.00 65.24 39 ARG A O 13
ATOM 22119 N N . VAL A 1 40 ? -6.222 -12.315 2.139 1.00 2.02 40 VAL A N 13
ATOM 22120 C CA . VAL A 1 40 ? -6.789 -11.483 1.046 1.00 22.13 40 VAL A CA 13
ATOM 22121 C C . VAL A 1 40 ? -7.309 -10.162 1.616 1.00 30.52 40 VAL A C 13
ATOM 22122 O O . VAL A 1 40 ? -7.875 -10.127 2.691 1.00 73.11 40 VAL A O 13
ATOM 22135 N N . PRO A 1 41 ? -7.089 -9.113 0.874 1.00 53.23 41 PRO A N 13
ATOM 22136 C CA . PRO A 1 41 ? -7.531 -7.763 1.300 1.00 44.31 41 PRO A CA 13
ATOM 22137 C C . PRO A 1 41 ? -9.055 -7.652 1.243 1.00 63.23 41 PRO A C 13
ATOM 22138 O O . PRO A 1 41 ? -9.692 -8.164 0.343 1.00 72.42 41 PRO A O 13
ATOM 22149 N N . GLU A 1 42 ? -9.649 -6.982 2.193 1.00 4.03 42 GLU A N 13
ATOM 22150 C CA . GLU A 1 42 ? -11.131 -6.837 2.188 1.00 10.20 42 GLU A CA 13
ATOM 22151 C C . GLU A 1 42 ? -11.574 -6.039 0.961 1.00 21.32 42 GLU A C 13
ATOM 22152 O O . GLU A 1 42 ? -12.735 -6.028 0.602 1.00 32.41 42 GLU A O 13
ATOM 22164 N N . GLU A 1 43 ? -10.657 -5.378 0.306 1.00 41.12 43 GLU A N 13
ATOM 22165 C CA . GLU A 1 43 ? -11.030 -4.591 -0.903 1.00 53.25 43 GLU A CA 13
ATOM 22166 C C . GLU A 1 43 ? -11.348 -5.542 -2.056 1.00 54.24 43 GLU A C 13
ATOM 22167 O O . GLU A 1 43 ? -12.288 -5.344 -2.800 1.00 62.11 43 GLU A O 13
ATOM 22179 N N . LEU A 1 44 ? -10.572 -6.579 -2.204 1.00 34.15 44 LEU A N 13
ATOM 22180 C CA . LEU A 1 44 ? -10.829 -7.551 -3.300 1.00 23.41 44 LEU A CA 13
ATOM 22181 C C . LEU A 1 44 ? -11.735 -8.676 -2.796 1.00 61.30 44 LEU A C 13
ATOM 22182 O O . LEU A 1 44 ? -12.647 -9.105 -3.476 1.00 12.24 44 LEU A O 13
ATOM 22198 N N . MET A 1 45 ? -11.494 -9.154 -1.607 1.00 61.41 45 MET A N 13
ATOM 22199 C CA . MET A 1 45 ? -12.342 -10.247 -1.057 1.00 43.11 45 MET A CA 13
ATOM 22200 C C . MET A 1 45 ? -13.797 -9.774 -0.951 1.00 14.43 45 MET A C 13
ATOM 22201 O O . MET A 1 45 ? -14.719 -10.565 -0.969 1.00 52.03 45 MET A O 13
ATOM 22215 N N . LYS A 1 46 ? -14.007 -8.490 -0.846 1.00 1.42 46 LYS A N 13
ATOM 22216 C CA . LYS A 1 46 ? -15.401 -7.970 -0.743 1.00 41.21 46 LYS A CA 13
ATOM 22217 C C . LYS A 1 46 ? -16.247 -8.518 -1.896 1.00 14.02 46 LYS A C 13
ATOM 22218 O O . LYS A 1 46 ? -17.380 -8.912 -1.714 1.00 1.22 46 LYS A O 13
ATOM 22237 N N . GLY A 1 47 ? -15.698 -8.553 -3.080 1.00 21.24 47 GLY A N 13
ATOM 22238 C CA . GLY A 1 47 ? -16.465 -9.085 -4.240 1.00 3.52 47 GLY A CA 13
ATOM 22239 C C . GLY A 1 47 ? -16.492 -10.610 -4.162 1.00 51.51 47 GLY A C 13
ATOM 22240 O O . GLY A 1 47 ? -17.513 -11.236 -4.355 1.00 55.51 47 GLY A O 13
ATOM 22244 N N . PHE A 1 48 ? -15.371 -11.215 -3.872 1.00 64.41 48 PHE A N 13
ATOM 22245 C CA . PHE A 1 48 ? -15.328 -12.700 -3.772 1.00 34.25 48 PHE A CA 13
ATOM 22246 C C . PHE A 1 48 ? -16.202 -13.165 -2.604 1.00 52.25 48 PHE A C 13
ATOM 22247 O O . PHE A 1 48 ? -16.938 -14.125 -2.708 1.00 74.03 48 PHE A O 13
ATOM 22264 N N . GLY A 1 49 ? -16.122 -12.484 -1.491 1.00 74.53 49 GLY A N 13
ATOM 22265 C CA . GLY A 1 49 ? -16.943 -12.881 -0.315 1.00 44.24 49 GLY A CA 13
ATOM 22266 C C . GLY A 1 49 ? -16.578 -14.304 0.099 1.00 43.23 49 GLY A C 13
ATOM 22267 O O . GLY A 1 49 ? -15.557 -14.540 0.714 1.00 54.41 49 GLY A O 13
ATOM 22271 N N . GLN A 1 50 ? -17.399 -15.258 -0.236 1.00 42.34 50 GLN A N 13
ATOM 22272 C CA . GLN A 1 50 ? -17.092 -16.667 0.134 1.00 44.23 50 GLN A CA 13
ATOM 22273 C C . GLN A 1 50 ? -16.699 -17.461 -1.114 1.00 41.14 50 GLN A C 13
ATOM 22274 O O . GLN A 1 50 ? -17.488 -17.615 -2.025 1.00 40.00 50 GLN A O 13
ATOM 22288 N N . PRO A 1 51 ? -15.482 -17.937 -1.115 1.00 64.11 51 PRO A N 13
ATOM 22289 C CA . PRO A 1 51 ? -14.969 -18.719 -2.266 1.00 43.24 51 PRO A CA 13
ATOM 22290 C C . PRO A 1 51 ? -15.619 -20.106 -2.318 1.00 62.22 51 PRO A C 13
ATOM 22291 O O . PRO A 1 51 ? -16.153 -20.591 -1.338 1.00 33.34 51 PRO A O 13
ATOM 22302 N N . GLN A 1 52 ? -15.572 -20.749 -3.454 1.00 74.11 52 GLN A N 13
ATOM 22303 C CA . GLN A 1 52 ? -16.179 -22.106 -3.577 1.00 73.34 52 GLN A CA 13
ATOM 22304 C C . GLN A 1 52 ? -15.178 -23.067 -4.220 1.00 41.42 52 GLN A C 13
ATOM 22305 O O . GLN A 1 52 ? -14.264 -22.658 -4.906 1.00 1.41 52 GLN A O 13
ATOM 22319 N N . LEU A 1 53 ? -15.337 -24.344 -4.004 1.00 73.52 53 LEU A N 13
ATOM 22320 C CA . LEU A 1 53 ? -14.384 -25.324 -4.601 1.00 71.34 53 LEU A CA 13
ATOM 22321 C C . LEU A 1 53 ? -14.810 -25.681 -6.030 1.00 74.34 53 LEU A C 13
ATOM 22322 O O . LEU A 1 53 ? -15.755 -26.411 -6.243 1.00 65.13 53 LEU A O 13
ATOM 22338 N N . ALA A 1 54 ? -14.110 -25.173 -7.008 1.00 1.22 54 ALA A N 13
ATOM 22339 C CA . ALA A 1 54 ? -14.468 -25.485 -8.421 1.00 25.11 54 ALA A CA 13
ATOM 22340 C C . ALA A 1 54 ? -13.462 -26.480 -9.009 1.00 51.51 54 ALA A C 13
ATOM 22341 O O . ALA A 1 54 ? -13.829 -27.430 -9.672 1.00 5.40 54 ALA A O 13
ATOM 22348 N N . MET A 1 55 ? -12.197 -26.272 -8.761 1.00 31.32 55 MET A N 13
ATOM 22349 C CA . MET A 1 55 ? -11.166 -27.203 -9.298 1.00 52.43 55 MET A CA 13
ATOM 22350 C C . MET A 1 55 ? -9.961 -27.249 -8.355 1.00 34.13 55 MET A C 13
ATOM 22351 O O . MET A 1 55 ? -9.443 -26.229 -7.946 1.00 54.43 55 MET A O 13
ATOM 22365 N N . ILE A 1 56 ? -9.514 -28.423 -8.003 1.00 2.15 56 ILE A N 13
ATOM 22366 C CA . ILE A 1 56 ? -8.346 -28.529 -7.084 1.00 65.22 56 ILE A CA 13
ATOM 22367 C C . ILE A 1 56 ? -7.079 -28.881 -7.866 1.00 22.03 56 ILE A C 13
ATOM 22368 O O . ILE A 1 56 ? -7.031 -29.860 -8.583 1.00 54.32 56 ILE A O 13
ATOM 22384 N N . LEU A 1 57 ? -6.050 -28.091 -7.728 1.00 31.23 57 LEU A N 13
ATOM 22385 C CA . LEU A 1 57 ? -4.782 -28.380 -8.458 1.00 22.12 57 LEU A CA 13
ATOM 22386 C C . LEU A 1 57 ? -3.909 -29.333 -7.632 1.00 74.22 57 LEU A C 13
ATOM 22387 O O . LEU A 1 57 ? -3.533 -29.024 -6.518 1.00 30.43 57 LEU A O 13
ATOM 22403 N N . PRO A 1 58 ? -3.622 -30.469 -8.209 1.00 22.12 58 PRO A N 13
ATOM 22404 C CA . PRO A 1 58 ? -2.792 -31.493 -7.524 1.00 32.24 58 PRO A CA 13
ATOM 22405 C C . PRO A 1 58 ? -1.331 -31.042 -7.424 1.00 73.11 58 PRO A C 13
ATOM 22406 O O . PRO A 1 58 ? -0.953 -29.996 -7.916 1.00 2.21 58 PRO A O 13
ATOM 22417 N N . LEU A 1 59 ? -0.510 -31.833 -6.790 1.00 73.01 59 LEU A N 13
ATOM 22418 C CA . LEU A 1 59 ? 0.934 -31.476 -6.648 1.00 21.11 59 LEU A CA 13
ATOM 22419 C C . LEU A 1 59 ? 1.803 -32.514 -7.359 1.00 44.11 59 LEU A C 13
ATOM 22420 O O . LEU A 1 59 ? 2.538 -33.253 -6.734 1.00 33.15 59 LEU A O 13
ATOM 22436 N N . ASP A 1 60 ? 1.718 -32.588 -8.654 1.00 21.30 60 ASP A N 13
ATOM 22437 C CA . ASP A 1 60 ? 2.532 -33.597 -9.388 1.00 2.13 60 ASP A CA 13
ATOM 22438 C C . ASP A 1 60 ? 3.586 -32.913 -10.268 1.00 43.04 60 ASP A C 13
ATOM 22439 O O . ASP A 1 60 ? 4.519 -33.538 -10.731 1.00 53.05 60 ASP A O 13
ATOM 22448 N N . GLY A 1 61 ? 3.452 -31.634 -10.497 1.00 4.11 61 GLY A N 13
ATOM 22449 C CA . GLY A 1 61 ? 4.455 -30.921 -11.340 1.00 52.13 61 GLY A CA 13
ATOM 22450 C C . GLY A 1 61 ? 3.857 -30.607 -12.710 1.00 10.14 61 GLY A C 13
ATOM 22451 O O . GLY A 1 61 ? 4.128 -29.578 -13.295 1.00 72.34 61 GLY A O 13
ATOM 22455 N N . ARG A 1 62 ? 3.044 -31.485 -13.232 1.00 74.21 62 ARG A N 13
ATOM 22456 C CA . ARG A 1 62 ? 2.431 -31.231 -14.567 1.00 33.50 62 ARG A CA 13
ATOM 22457 C C . ARG A 1 62 ? 1.100 -30.495 -14.405 1.00 23.11 62 ARG A C 13
ATOM 22458 O O . ARG A 1 62 ? 0.038 -31.072 -14.544 1.00 0.15 62 ARG A O 13
ATOM 22479 N N . LYS A 1 63 ? 1.145 -29.225 -14.105 1.00 3.03 63 LYS A N 13
ATOM 22480 C CA . LYS A 1 63 ? -0.119 -28.454 -13.930 1.00 4.33 63 LYS A CA 13
ATOM 22481 C C . LYS A 1 63 ? -0.163 -27.272 -14.903 1.00 20.32 63 LYS A C 13
ATOM 22482 O O . LYS A 1 63 ? 0.593 -26.328 -14.786 1.00 3.24 63 LYS A O 13
ATOM 22501 N N . LYS A 1 64 ? -1.046 -27.314 -15.863 1.00 74.12 64 LYS A N 13
ATOM 22502 C CA . LYS A 1 64 ? -1.139 -26.191 -16.838 1.00 43.21 64 LYS A CA 13
ATOM 22503 C C . LYS A 1 64 ? -2.472 -25.457 -16.664 1.00 41.13 64 LYS A C 13
ATOM 22504 O O . LYS A 1 64 ? -3.524 -26.065 -16.626 1.00 35.02 64 LYS A O 13
ATOM 22523 N N . LEU A 1 65 ? -2.439 -24.158 -16.552 1.00 42.22 65 LEU A N 13
ATOM 22524 C CA . LEU A 1 65 ? -3.708 -23.397 -16.374 1.00 40.33 65 LEU A CA 13
ATOM 22525 C C . LEU A 1 65 ? -3.981 -22.509 -17.589 1.00 63.15 65 LEU A C 13
ATOM 22526 O O . LEU A 1 65 ? -3.100 -22.218 -18.373 1.00 4.31 65 LEU A O 13
ATOM 22542 N N . VAL A 1 66 ? -5.202 -22.070 -17.744 1.00 43.51 66 VAL A N 13
ATOM 22543 C CA . VAL A 1 66 ? -5.546 -21.194 -18.897 1.00 30.42 66 VAL A CA 13
ATOM 22544 C C . VAL A 1 66 ? -5.940 -19.807 -18.381 1.00 3.53 66 VAL A C 13
ATOM 22545 O O . VAL A 1 66 ? -5.993 -18.846 -19.127 1.00 12.42 66 VAL A O 13
ATOM 22558 N N . ASN A 1 67 ? -6.216 -19.692 -17.112 1.00 64.00 67 ASN A N 13
ATOM 22559 C CA . ASN A 1 67 ? -6.606 -18.368 -16.551 1.00 51.13 67 ASN A CA 13
ATOM 22560 C C . ASN A 1 67 ? -5.446 -17.775 -15.746 1.00 30.44 67 ASN A C 13
ATOM 22561 O O . ASN A 1 67 ? -4.924 -16.729 -16.075 1.00 43.01 67 ASN A O 13
ATOM 22572 N N . ALA A 1 68 ? -5.035 -18.433 -14.695 1.00 2.34 68 ALA A N 13
ATOM 22573 C CA . ALA A 1 68 ? -3.907 -17.901 -13.878 1.00 63.12 68 ALA A CA 13
ATOM 22574 C C . ALA A 1 68 ? -2.663 -18.764 -14.071 1.00 41.43 68 ALA A C 13
ATOM 22575 O O . ALA A 1 68 ? -2.750 -19.935 -14.386 1.00 30.12 68 ALA A O 13
ATOM 22582 N N . ASP A 1 69 ? -1.504 -18.201 -13.874 1.00 64.02 69 ASP A N 13
ATOM 22583 C CA . ASP A 1 69 ? -0.261 -19.000 -14.040 1.00 53.44 69 ASP A CA 13
ATOM 22584 C C . ASP A 1 69 ? 0.146 -19.601 -12.697 1.00 71.24 69 ASP A C 13
ATOM 22585 O O . ASP A 1 69 ? 0.564 -18.907 -11.791 1.00 53.24 69 ASP A O 13
ATOM 22594 N N . ILE A 1 70 ? 0.020 -20.890 -12.564 1.00 4.43 70 ILE A N 13
ATOM 22595 C CA . ILE A 1 70 ? 0.391 -21.551 -11.282 1.00 32.23 70 ILE A CA 13
ATOM 22596 C C . ILE A 1 70 ? 1.725 -20.990 -10.768 1.00 42.53 70 ILE A C 13
ATOM 22597 O O . ILE A 1 70 ? 1.984 -20.967 -9.582 1.00 24.31 70 ILE A O 13
ATOM 22613 N N . GLU A 1 71 ? 2.571 -20.540 -11.651 1.00 21.51 71 GLU A N 13
ATOM 22614 C CA . GLU A 1 71 ? 3.882 -19.982 -11.210 1.00 62.52 71 GLU A CA 13
ATOM 22615 C C . GLU A 1 71 ? 3.672 -18.661 -10.466 1.00 52.00 71 GLU A C 13
ATOM 22616 O O . GLU A 1 71 ? 4.162 -18.469 -9.371 1.00 40.02 71 GLU A O 13
ATOM 22628 N N . LYS A 1 72 ? 2.948 -17.749 -11.054 1.00 50.13 72 LYS A N 13
ATOM 22629 C CA . LYS A 1 72 ? 2.707 -16.439 -10.384 1.00 53.41 72 LYS A CA 13
ATOM 22630 C C . LYS A 1 72 ? 1.999 -16.647 -9.041 1.00 21.31 72 LYS A C 13
ATOM 22631 O O . LYS A 1 72 ? 1.930 -15.751 -8.221 1.00 4.25 72 LYS A O 13
ATOM 22650 N N . VAL A 1 73 ? 1.469 -17.817 -8.808 1.00 34.31 73 VAL A N 13
ATOM 22651 C CA . VAL A 1 73 ? 0.765 -18.069 -7.517 1.00 11.23 73 VAL A CA 13
ATOM 22652 C C . VAL A 1 73 ? 1.747 -18.599 -6.466 1.00 3.20 73 VAL A C 13
ATOM 22653 O O . VAL A 1 73 ? 1.529 -18.466 -5.280 1.00 23.41 73 VAL A O 13
ATOM 22666 N N . LYS A 1 74 ? 2.826 -19.198 -6.890 1.00 62.02 74 LYS A N 13
ATOM 22667 C CA . LYS A 1 74 ? 3.815 -19.734 -5.909 1.00 55.01 74 LYS A CA 13
ATOM 22668 C C . LYS A 1 74 ? 4.343 -18.610 -5.012 1.00 13.15 74 LYS A C 13
ATOM 22669 O O . LYS A 1 74 ? 4.342 -18.716 -3.801 1.00 41.25 74 LYS A O 13
ATOM 22688 N N . GLN A 1 75 ? 4.799 -17.536 -5.596 1.00 42.24 75 GLN A N 13
ATOM 22689 C CA . GLN A 1 75 ? 5.330 -16.409 -4.781 1.00 62.42 75 GLN A CA 13
ATOM 22690 C C . GLN A 1 75 ? 4.239 -15.867 -3.854 1.00 34.10 75 GLN A C 13
ATOM 22691 O O . GLN A 1 75 ? 4.506 -15.121 -2.932 1.00 12.33 75 GLN A O 13
ATOM 22705 N N . ALA A 1 76 ? 3.012 -16.237 -4.093 1.00 70.12 76 ALA A N 13
ATOM 22706 C CA . ALA A 1 76 ? 1.904 -15.744 -3.227 1.00 42.43 76 ALA A CA 13
ATOM 22707 C C . ALA A 1 76 ? 1.624 -16.750 -2.106 1.00 70.22 76 ALA A C 13
ATOM 22708 O O . ALA A 1 76 ? 1.500 -16.389 -0.953 1.00 44.04 76 ALA A O 13
ATOM 22715 N N . LEU A 1 77 ? 1.519 -18.007 -2.436 1.00 41.24 77 LEU A N 13
ATOM 22716 C CA . LEU A 1 77 ? 1.244 -19.030 -1.385 1.00 21.24 77 LEU A CA 13
ATOM 22717 C C . LEU A 1 77 ? 2.507 -19.299 -0.564 1.00 32.14 77 LEU A C 13
ATOM 22718 O O . LEU A 1 77 ? 2.441 -19.765 0.556 1.00 23.11 77 LEU A O 13
ATOM 22734 N N . THR A 1 78 ? 3.655 -19.008 -1.109 1.00 1.24 78 THR A N 13
ATOM 22735 C CA . THR A 1 78 ? 4.919 -19.247 -0.354 1.00 45.02 78 THR A CA 13
ATOM 22736 C C . THR A 1 78 ? 5.196 -18.079 0.598 1.00 63.33 78 THR A C 13
ATOM 22737 O O . THR A 1 78 ? 5.764 -18.251 1.657 1.00 15.01 78 THR A O 13
ATOM 22748 N N . GLU A 1 79 ? 4.795 -16.892 0.230 1.00 24.33 79 GLU A N 13
ATOM 22749 C CA . GLU A 1 79 ? 5.033 -15.717 1.112 1.00 54.43 79 GLU A CA 13
ATOM 22750 C C . GLU A 1 79 ? 3.792 -15.439 1.966 1.00 73.44 79 GLU A C 13
ATOM 22751 O O . GLU A 1 79 ? 3.889 -15.152 3.144 1.00 50.22 79 GLU A O 13
ATOM 22763 N N . GLN A 1 80 ? 2.629 -15.528 1.383 1.00 54.34 80 GLN A N 13
ATOM 22764 C CA . GLN A 1 80 ? 1.382 -15.276 2.163 1.00 11.43 80 GLN A CA 13
ATOM 22765 C C . GLN A 1 80 ? 0.624 -16.588 2.360 1.00 33.34 80 GLN A C 13
ATOM 22766 O O . GLN A 1 80 ? 0.418 -17.042 3.467 1.00 53.21 80 GLN A O 13
ATOM 22780 N N . GLY A 1 81 ? 0.205 -17.195 1.286 1.00 34.02 81 GLY A N 13
ATOM 22781 C CA . GLY A 1 81 ? -0.542 -18.477 1.393 1.00 34.25 81 GLY A CA 13
ATOM 22782 C C . GLY A 1 81 ? -1.811 -18.403 0.540 1.00 41.42 81 GLY A C 13
ATOM 22783 O O . GLY A 1 81 ? -2.575 -19.344 0.473 1.00 50.12 81 GLY A O 13
ATOM 22787 N N . TYR A 1 82 ? -2.039 -17.297 -0.114 1.00 45.43 82 TYR A N 13
ATOM 22788 C CA . TYR A 1 82 ? -3.262 -17.178 -0.963 1.00 13.15 82 TYR A CA 13
ATOM 22789 C C . TYR A 1 82 ? -2.980 -16.300 -2.183 1.00 70.30 82 TYR A C 13
ATOM 22790 O O . TYR A 1 82 ? -2.181 -15.385 -2.135 1.00 41.23 82 TYR A O 13
ATOM 22808 N N . TYR A 1 83 ? -3.641 -16.567 -3.273 1.00 74.33 83 TYR A N 13
ATOM 22809 C CA . TYR A 1 83 ? -3.428 -15.748 -4.501 1.00 42.51 83 TYR A CA 13
ATOM 22810 C C . TYR A 1 83 ? -4.740 -15.632 -5.284 1.00 43.23 83 TYR A C 13
ATOM 22811 O O . TYR A 1 83 ? -5.382 -16.620 -5.585 1.00 63.41 83 TYR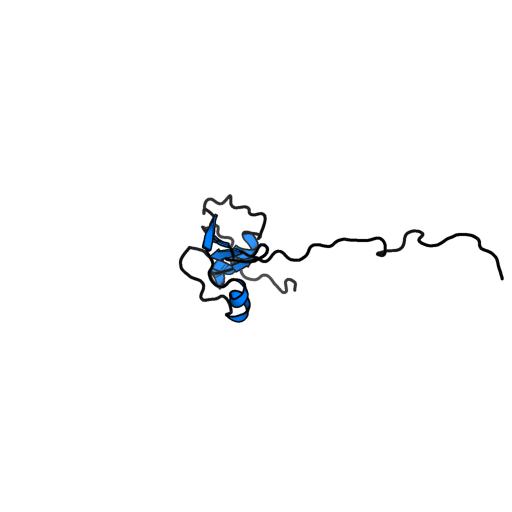 A O 13
ATOM 22829 N N . LEU A 1 84 ? -5.144 -14.437 -5.614 1.00 23.44 84 LEU A N 13
ATOM 22830 C CA . LEU A 1 84 ? -6.418 -14.264 -6.373 1.00 11.34 84 LEU A CA 13
ATOM 22831 C C . LEU A 1 84 ? -6.129 -13.924 -7.835 1.00 52.01 84 LEU A C 13
ATOM 22832 O O . LEU A 1 84 ? -5.494 -12.933 -8.141 1.00 61.52 84 LEU A O 13
ATOM 22848 N N . GLN A 1 85 ? -6.591 -14.740 -8.741 1.00 42.25 85 GLN A N 13
ATOM 22849 C CA . GLN A 1 85 ? -6.347 -14.463 -10.183 1.00 33.20 85 GLN A CA 13
ATOM 22850 C C . GLN A 1 85 ? -7.582 -13.807 -10.812 1.00 72.43 85 GLN A C 13
ATOM 22851 O O . GLN A 1 85 ? -8.707 -14.173 -10.522 1.00 52.13 85 GLN A O 13
ATOM 22865 N N . LEU A 1 86 ? -7.382 -12.845 -11.669 1.00 15.35 86 LEU A N 13
ATOM 22866 C CA . LEU A 1 86 ? -8.540 -12.164 -12.315 1.00 52.25 86 LEU A CA 13
ATOM 22867 C C . LEU A 1 86 ? -8.330 -12.091 -13.832 1.00 73.35 86 LEU A C 13
ATOM 22868 O O . LEU A 1 86 ? -7.347 -11.545 -14.294 1.00 71.04 86 LEU A O 13
ATOM 22884 N N . PRO A 1 87 ? -9.263 -12.644 -14.556 1.00 1.14 87 PRO A N 13
ATOM 22885 C CA . PRO A 1 87 ? -9.178 -12.641 -16.038 1.00 4.10 87 PRO A CA 13
ATOM 22886 C C . PRO A 1 87 ? -9.442 -11.235 -16.588 1.00 50.15 87 PRO A C 13
ATOM 22887 O O . PRO A 1 87 ? -10.198 -10.474 -16.018 1.00 51.24 87 PRO A O 13
ATOM 22898 N N . PRO A 1 88 ? -8.799 -10.942 -17.685 1.00 61.41 88 PRO A N 13
ATOM 22899 C CA . PRO A 1 88 ? -8.955 -9.614 -18.332 1.00 61.11 88 PRO A CA 13
ATOM 22900 C C . PRO A 1 88 ? -10.329 -9.494 -18.997 1.00 3.15 88 PRO A C 13
ATOM 22901 O O . PRO A 1 88 ? -10.876 -10.469 -19.474 1.00 5.22 88 PRO A O 13
ATOM 22912 N N . PRO A 1 89 ? -10.838 -8.292 -19.009 1.00 34.04 89 PRO A N 13
ATOM 22913 C CA . PRO A 1 89 ? -12.161 -8.029 -19.626 1.00 32.24 89 PRO A CA 13
ATOM 22914 C C . PRO A 1 89 ? -12.040 -7.997 -21.153 1.00 22.34 89 PRO A C 13
ATOM 22915 O O . PRO A 1 89 ? -11.078 -7.485 -21.689 1.00 51.22 89 PRO A O 13
ATOM 22926 N N . PRO A 1 90 ? -13.028 -8.554 -21.802 1.00 35.01 90 PRO A N 13
ATOM 22927 C CA . PRO A 1 90 ? -13.039 -8.594 -23.285 1.00 1.31 90 PRO A CA 13
ATOM 22928 C C . PRO A 1 90 ? -13.391 -7.218 -23.862 1.00 74.52 90 PRO A C 13
ATOM 22929 O O . PRO A 1 90 ? -12.528 -6.395 -24.093 1.00 35.03 90 PRO A O 13
ATOM 22940 N N . GLU A 1 91 ? -14.650 -6.962 -24.100 1.00 13.22 91 GLU A N 13
ATOM 22941 C CA . GLU A 1 91 ? -15.045 -5.639 -24.666 1.00 0.42 91 GLU A CA 13
ATOM 22942 C C . GLU A 1 91 ? -16.569 -5.543 -24.802 1.00 74.35 91 GLU A C 13
ATOM 22943 O O . GLU A 1 91 ? -17.261 -6.537 -24.885 1.00 62.12 91 GLU A O 13
ATOM 22955 N N . ASP A 1 92 ? -17.093 -4.347 -24.836 1.00 53.41 92 ASP A N 13
ATOM 22956 C CA . ASP A 1 92 ? -18.567 -4.177 -24.979 1.00 2.11 92 ASP A CA 13
ATOM 22957 C C . ASP A 1 92 ? -18.866 -3.290 -26.189 1.00 21.12 92 ASP A C 13
ATOM 22958 O O . ASP A 1 92 ? -19.924 -2.703 -26.300 1.00 1.33 92 ASP A O 13
ATOM 22967 N N . LEU A 1 93 ? -17.927 -3.184 -27.090 1.00 75.25 93 LEU A N 13
ATOM 22968 C CA . LEU A 1 93 ? -18.134 -2.328 -28.297 1.00 64.10 93 LEU A CA 13
ATOM 22969 C C . LEU A 1 93 ? -19.530 -2.546 -28.889 1.00 42.41 93 LEU A C 13
ATOM 22970 O O . LEU A 1 93 ? -20.254 -3.437 -28.494 1.00 30.34 93 LEU A O 13
ATOM 22986 N N . LEU A 1 94 ? -19.905 -1.737 -29.842 1.00 22.25 94 LEU A N 13
ATOM 22987 C CA . LEU A 1 94 ? -21.245 -1.894 -30.474 1.00 24.42 94 LEU A CA 13
ATOM 22988 C C . LEU A 1 94 ? -21.271 -3.151 -31.345 1.00 24.20 94 LEU A C 13
ATOM 22989 O O . LEU A 1 94 ? -20.294 -3.865 -31.448 1.00 34.04 94 LEU A O 13
ATOM 23005 N N . LYS A 1 95 ? -22.378 -3.425 -31.977 1.00 30.03 95 LYS A N 13
ATOM 23006 C CA . LYS A 1 95 ? -22.457 -4.635 -32.844 1.00 1.15 95 LYS A CA 13
ATOM 23007 C C . LYS A 1 95 ? -22.148 -4.260 -34.294 1.00 42.21 95 LYS A C 13
ATOM 23008 O O . LYS A 1 95 ? -22.425 -5.005 -35.212 1.00 74.43 95 LYS A O 13
ATOM 23027 N N . GLN A 1 96 ? -21.569 -3.105 -34.490 1.00 74.42 96 GLN A N 13
ATOM 23028 C CA . GLN A 1 96 ? -21.218 -2.638 -35.870 1.00 44.23 96 GLN A CA 13
ATOM 23029 C C . GLN A 1 96 ? -22.246 -3.138 -36.893 1.00 12.41 96 GLN A C 13
ATOM 23030 O O . GLN A 1 96 ? -23.291 -2.542 -37.073 1.00 23.14 96 GLN A O 13
ATOM 23044 N N . HIS A 1 97 ? -21.964 -4.221 -37.566 1.00 24.52 97 HIS A N 13
ATOM 23045 C CA . HIS A 1 97 ? -22.939 -4.738 -38.572 1.00 32.02 97 HIS A CA 13
ATOM 23046 C C . HIS A 1 97 ? -22.801 -6.256 -38.727 1.00 73.34 97 HIS A C 13
ATOM 23047 O O . HIS A 1 97 ? -23.780 -6.971 -38.782 1.00 11.32 97 HIS A O 13
ATOM 23061 N N . LEU A 1 98 ? -21.596 -6.753 -38.798 1.00 34.33 98 LEU A N 13
ATOM 23062 C CA . LEU A 1 98 ? -21.411 -8.226 -38.955 1.00 43.40 98 LEU A CA 13
ATOM 23063 C C . LEU A 1 98 ? -19.948 -8.611 -38.723 1.00 44.24 98 LEU A C 13
ATOM 23064 O O . LEU A 1 98 ? -19.467 -9.596 -39.250 1.00 65.40 98 LEU A O 13
ATOM 23080 N N . SER A 1 99 ? -19.238 -7.845 -37.944 1.00 72.32 99 SER A N 13
ATOM 23081 C CA . SER A 1 99 ? -17.805 -8.172 -37.682 1.00 22.41 99 SER A CA 13
ATOM 23082 C C . SER A 1 99 ? -17.056 -8.361 -39.004 1.00 11.42 99 SER A C 13
ATOM 23083 O O . SER A 1 99 ? -17.407 -7.788 -40.016 1.00 54.04 99 SER A O 13
ATOM 23091 N N . VAL A 1 100 ? -16.025 -9.163 -39.000 1.00 23.23 100 VAL A N 13
ATOM 23092 C CA . VAL A 1 100 ? -15.252 -9.388 -40.257 1.00 23.44 100 VAL A CA 13
ATOM 23093 C C . VAL A 1 100 ? -15.066 -10.887 -40.506 1.00 51.03 100 VAL A C 13
ATOM 23094 O O . VAL A 1 100 ? -14.444 -11.581 -39.725 1.00 4.42 100 VAL A O 13
ATOM 23107 N N . MET A 1 101 ? -15.595 -11.393 -41.587 1.00 43.50 101 MET A N 13
ATOM 23108 C CA . MET A 1 101 ? -15.440 -12.845 -41.880 1.00 63.14 101 MET A CA 13
ATOM 23109 C C . MET A 1 101 ? -15.505 -13.098 -43.389 1.00 71.23 101 MET A C 13
ATOM 23110 O O . MET A 1 101 ? -16.534 -12.943 -44.013 1.00 54.33 101 MET A O 13
ATOM 23124 N N . GLY A 1 102 ? -14.405 -13.485 -43.977 1.00 10.22 102 GLY A N 13
ATOM 23125 C CA . GLY A 1 102 ? -14.390 -13.751 -45.443 1.00 61.43 102 GLY A CA 13
ATOM 23126 C C . GLY A 1 102 ? -13.315 -14.796 -45.752 1.00 71.03 102 GLY A C 13
ATOM 23127 O O . GLY A 1 102 ? -12.410 -15.016 -44.972 1.00 55.41 102 GLY A O 13
ATOM 23131 N N . GLN A 1 103 ? -13.406 -15.449 -46.879 1.00 51.50 103 GLN A N 13
ATOM 23132 C CA . GLN A 1 103 ? -12.384 -16.479 -47.221 1.00 42.23 103 GLN A CA 13
ATOM 23133 C C . GLN A 1 103 ? -11.561 -16.039 -48.433 1.00 2.12 103 GLN A C 13
ATOM 23134 O O . GLN A 1 103 ? -11.868 -15.060 -49.084 1.00 13.11 103 GLN A O 13
ATOM 23148 N N . LYS A 1 104 ? -10.517 -16.759 -48.738 1.00 43.22 104 LYS A N 13
ATOM 23149 C CA . LYS A 1 104 ? -9.670 -16.390 -49.908 1.00 12.35 104 LYS A CA 13
ATOM 23150 C C . LYS A 1 104 ? -9.727 -17.493 -50.967 1.00 33.13 104 LYS A C 13
ATOM 23151 O O . LYS A 1 104 ? -9.952 -18.648 -50.665 1.00 42.51 104 LYS A O 13
ATOM 23170 N N . THR A 1 105 ? -9.520 -17.147 -52.209 1.00 40.23 105 THR A N 13
ATOM 23171 C CA . THR A 1 105 ? -9.561 -18.176 -53.286 1.00 0.03 105 THR A CA 13
ATOM 23172 C C . THR A 1 105 ? -8.254 -18.156 -54.082 1.00 20.21 105 THR A C 13
ATOM 23173 O O . THR A 1 105 ? -7.583 -17.145 -54.167 1.00 73.04 105 THR A O 13
ATOM 23184 N N . ASP A 1 106 ? -7.884 -19.263 -54.667 1.00 63.05 106 ASP A N 13
ATOM 23185 C CA . ASP A 1 106 ? -6.619 -19.303 -55.456 1.00 31.13 106 ASP A CA 13
ATOM 23186 C C . ASP A 1 106 ? -6.478 -20.656 -56.158 1.00 43.42 106 ASP A C 13
ATOM 23187 O O . ASP A 1 106 ? -6.331 -20.731 -57.361 1.00 54.12 106 ASP A O 13
ATOM 23196 N N . ASP A 1 107 ? -6.528 -21.728 -55.414 1.00 54.24 107 ASP A N 13
ATOM 23197 C CA . ASP A 1 107 ? -6.397 -23.075 -56.039 1.00 51.14 107 ASP A CA 13
ATOM 23198 C C . ASP A 1 107 ? -5.146 -23.131 -56.921 1.00 54.02 107 ASP A C 13
ATOM 23199 O O . ASP A 1 107 ? -4.276 -22.289 -56.830 1.00 54.31 107 ASP A O 13
ATOM 23208 N N . THR A 1 108 ? -5.055 -24.121 -57.772 1.00 33.32 108 THR A N 13
ATOM 23209 C CA . THR A 1 108 ? -3.864 -24.245 -58.665 1.00 3.42 108 THR A CA 13
ATOM 23210 C C . THR A 1 108 ? -2.586 -23.857 -57.918 1.00 3.34 108 THR A C 13
ATOM 23211 O O . THR A 1 108 ? -1.628 -23.388 -58.497 1.00 33.31 108 THR A O 13
ATOM 23222 N N . ASN A 1 109 ? -2.571 -24.052 -56.629 1.00 72.33 109 ASN A N 13
ATOM 23223 C CA . ASN A 1 109 ? -1.362 -23.696 -55.833 1.00 74.21 109 ASN A CA 13
ATOM 23224 C C . ASN A 1 109 ? -0.213 -24.654 -56.163 1.00 40.14 109 ASN A C 13
ATOM 23225 O O . ASN A 1 109 ? 0.784 -24.267 -56.738 1.00 10.00 109 ASN A O 13
ATOM 23236 N N . LYS A 1 110 ? -0.347 -25.901 -55.803 1.00 41.24 110 LYS A N 13
ATOM 23237 C CA . LYS A 1 110 ? 0.737 -26.881 -56.098 1.00 3.32 110 LYS A CA 13
ATOM 23238 C C . LYS A 1 110 ? 0.167 -28.082 -56.858 1.00 13.03 110 LYS A C 13
ATOM 23239 O O . LYS A 1 110 ? 0.642 -28.344 -57.953 1.00 73.32 110 LYS A O 13
ATOM 23258 N N . GLY A 1 1 ? 7.848 3.278 -7.970 1.00 41.24 1 GLY A N 14
ATOM 23259 C CA . GLY A 1 1 ? 8.546 2.883 -6.711 1.00 5.43 1 GLY A CA 14
ATOM 23260 C C . GLY A 1 1 ? 8.471 1.366 -6.541 1.00 72.21 1 GLY A C 14
ATOM 23261 O O . GLY A 1 1 ? 9.323 0.636 -7.010 1.00 44.30 1 GLY A O 14
ATOM 23265 N N . SER A 1 2 ? 7.460 0.882 -5.875 1.00 13.10 2 SER A N 14
ATOM 23266 C CA . SER A 1 2 ? 7.334 -0.590 -5.680 1.00 31.01 2 SER A CA 14
ATOM 23267 C C . SER A 1 2 ? 7.369 -1.304 -7.035 1.00 34.22 2 SER A C 14
ATOM 23268 O O . SER A 1 2 ? 6.808 -0.838 -8.006 1.00 2.40 2 SER A O 14
ATOM 23276 N N . MET A 1 3 ? 8.027 -2.428 -7.109 1.00 71.20 3 MET A N 14
ATOM 23277 C CA . MET A 1 3 ? 8.099 -3.162 -8.404 1.00 41.35 3 MET A CA 14
ATOM 23278 C C . MET A 1 3 ? 7.316 -4.478 -8.315 1.00 73.41 3 MET A C 14
ATOM 23279 O O . MET A 1 3 ? 7.602 -5.313 -7.482 1.00 75.42 3 MET A O 14
ATOM 23293 N N . PRO A 1 4 ? 6.351 -4.614 -9.184 1.00 24.53 4 PRO A N 14
ATOM 23294 C CA . PRO A 1 4 ? 5.516 -5.843 -9.207 1.00 24.44 4 PRO A CA 14
ATOM 23295 C C . PRO A 1 4 ? 6.324 -7.033 -9.737 1.00 72.43 4 PRO A C 14
ATOM 23296 O O . PRO A 1 4 ? 5.857 -8.155 -9.748 1.00 44.32 4 PRO A O 14
ATOM 23307 N N . LYS A 1 5 ? 7.531 -6.798 -10.174 1.00 70.33 5 LYS A N 14
ATOM 23308 C CA . LYS A 1 5 ? 8.366 -7.918 -10.699 1.00 34.11 5 LYS A CA 14
ATOM 23309 C C . LYS A 1 5 ? 7.692 -8.553 -11.916 1.00 41.41 5 LYS A C 14
ATOM 23310 O O . LYS A 1 5 ? 6.497 -8.778 -11.919 1.00 32.30 5 LYS A O 14
ATOM 23329 N N . PRO A 1 6 ? 8.488 -8.827 -12.913 1.00 52.12 6 PRO A N 14
ATOM 23330 C CA . PRO A 1 6 ? 7.969 -9.448 -14.156 1.00 14.12 6 PRO A CA 14
ATOM 23331 C C . PRO A 1 6 ? 7.639 -10.925 -13.917 1.00 63.44 6 PRO A C 14
ATOM 23332 O O . PRO A 1 6 ? 6.613 -11.420 -14.342 1.00 34.02 6 PRO A O 14
ATOM 23343 N N . GLY A 1 7 ? 8.502 -11.632 -13.239 1.00 4.21 7 GLY A N 14
ATOM 23344 C CA . GLY A 1 7 ? 8.240 -13.074 -12.974 1.00 0.34 7 GLY A CA 14
ATOM 23345 C C . GLY A 1 7 ? 9.553 -13.853 -13.057 1.00 43.20 7 GLY A C 14
ATOM 23346 O O . GLY A 1 7 ? 10.174 -13.932 -14.098 1.00 12.04 7 GLY A O 14
ATOM 23350 N N . ILE A 1 8 ? 9.985 -14.426 -11.967 1.00 13.22 8 ILE A N 14
ATOM 23351 C CA . ILE A 1 8 ? 11.265 -15.196 -11.989 1.00 2.35 8 ILE A CA 14
ATOM 23352 C C . ILE A 1 8 ? 11.001 -16.654 -12.372 1.00 44.33 8 ILE A C 14
ATOM 23353 O O . ILE A 1 8 ? 9.929 -17.180 -12.158 1.00 44.40 8 ILE A O 14
ATOM 23369 N N . LEU A 1 9 ? 11.980 -17.313 -12.932 1.00 75.31 9 LEU A N 14
ATOM 23370 C CA . LEU A 1 9 ? 11.790 -18.740 -13.324 1.00 40.55 9 LEU A CA 14
ATOM 23371 C C . LEU A 1 9 ? 11.844 -19.639 -12.087 1.00 21.31 9 LEU A C 14
ATOM 23372 O O . LEU A 1 9 ? 10.902 -20.342 -11.779 1.00 20.01 9 LEU A O 14
ATOM 23388 N N . LYS A 1 10 ? 12.946 -19.619 -11.381 1.00 60.32 10 LYS A N 14
ATOM 23389 C CA . LYS A 1 10 ? 13.087 -20.469 -10.160 1.00 43.02 10 LYS A CA 14
ATOM 23390 C C . LYS A 1 10 ? 12.405 -21.824 -10.363 1.00 20.55 10 LYS A C 14
ATOM 23391 O O . LYS A 1 10 ? 12.378 -22.360 -11.454 1.00 34.15 10 LYS A O 14
ATOM 23410 N N . SER A 1 11 ? 11.857 -22.383 -9.320 1.00 4.30 11 SER A N 14
ATOM 23411 C CA . SER A 1 11 ? 11.175 -23.703 -9.454 1.00 23.45 11 SER A CA 14
ATOM 23412 C C . SER A 1 11 ? 10.309 -23.977 -8.220 1.00 54.31 11 SER A C 14
ATOM 23413 O O . SER A 1 11 ? 10.782 -24.478 -7.219 1.00 61.54 11 SER A O 14
ATOM 23421 N N . LYS A 1 12 ? 9.046 -23.653 -8.286 1.00 52.43 12 LYS A N 14
ATOM 23422 C CA . LYS A 1 12 ? 8.152 -23.898 -7.116 1.00 72.53 12 LYS A CA 14
ATOM 23423 C C . LYS A 1 12 ? 7.130 -24.986 -7.455 1.00 13.14 12 LYS A C 14
ATOM 23424 O O . LYS A 1 12 ? 6.540 -24.987 -8.517 1.00 41.04 12 LYS A O 14
ATOM 23443 N N . SER A 1 13 ? 6.918 -25.916 -6.564 1.00 50.25 13 SER A N 14
ATOM 23444 C CA . SER A 1 13 ? 5.936 -27.002 -6.843 1.00 42.43 13 SER A CA 14
ATOM 23445 C C . SER A 1 13 ? 5.202 -27.395 -5.559 1.00 5.11 13 SER A C 14
ATOM 23446 O O . SER A 1 13 ? 5.747 -27.331 -4.475 1.00 53.02 13 SER A O 14
ATOM 23454 N N . MET A 1 14 ? 3.964 -27.797 -5.671 1.00 12.23 14 MET A N 14
ATOM 23455 C CA . MET A 1 14 ? 3.190 -28.192 -4.458 1.00 34.22 14 MET A CA 14
ATOM 23456 C C . MET A 1 14 ? 1.711 -28.361 -4.811 1.00 20.14 14 MET A C 14
ATOM 23457 O O . MET A 1 14 ? 1.347 -28.476 -5.964 1.00 2.43 14 MET A O 14
ATOM 23471 N N . PHE A 1 15 ? 0.863 -28.368 -3.825 1.00 14.03 15 PHE A N 14
ATOM 23472 C CA . PHE A 1 15 ? -0.595 -28.526 -4.101 1.00 55.52 15 PHE A CA 14
ATOM 23473 C C . PHE A 1 15 ? -1.310 -27.190 -3.879 1.00 14.34 15 PHE A C 14
ATOM 23474 O O . PHE A 1 15 ? -0.992 -26.447 -2.972 1.00 40.21 15 PHE A O 14
ATOM 23491 N N . CYS A 1 16 ? -2.269 -26.877 -4.704 1.00 42.43 16 CYS A N 14
ATOM 23492 C CA . CYS A 1 16 ? -2.999 -25.587 -4.541 1.00 20.20 16 CYS A CA 14
ATOM 23493 C C . CYS A 1 16 ? -4.490 -25.779 -4.818 1.00 12.55 16 CYS A C 14
ATOM 23494 O O . CYS A 1 16 ? -4.884 -26.637 -5.584 1.00 52.41 16 CYS A O 14
ATOM 23502 N N . VAL A 1 17 ? -5.321 -24.984 -4.207 1.00 51.53 17 VAL A N 14
ATOM 23503 C CA . VAL A 1 17 ? -6.787 -25.119 -4.443 1.00 42.34 17 VAL A CA 14
ATOM 23504 C C . VAL A 1 17 ? -7.304 -23.887 -5.187 1.00 11.04 17 VAL A C 14
ATOM 23505 O O . VAL A 1 17 ? -7.096 -22.765 -4.769 1.00 30.12 17 VAL A O 14
ATOM 23518 N N . ILE A 1 18 ? -7.973 -24.085 -6.287 1.00 13.24 18 ILE A N 14
ATOM 23519 C CA . ILE A 1 18 ? -8.498 -22.921 -7.057 1.00 14.22 18 ILE A CA 14
ATOM 23520 C C . ILE A 1 18 ? -9.958 -22.659 -6.687 1.00 45.20 18 ILE A C 14
ATOM 23521 O O . ILE A 1 18 ? -10.842 -23.422 -7.023 1.00 32.14 18 ILE A O 14
ATOM 23537 N N . TYR A 1 19 ? -10.218 -21.585 -5.994 1.00 54.35 19 TYR A N 14
ATOM 23538 C CA . TYR A 1 19 ? -11.620 -21.274 -5.602 1.00 42.01 19 TYR A CA 14
ATOM 23539 C C . TYR A 1 19 ? -12.297 -20.434 -6.681 1.00 74.43 19 TYR A C 14
ATOM 23540 O O . TYR A 1 19 ? -11.650 -19.760 -7.456 1.00 30.34 19 TYR A O 14
ATOM 23558 N N . ARG A 1 20 ? -13.597 -20.461 -6.725 1.00 4.23 20 ARG A N 14
ATOM 23559 C CA . ARG A 1 20 ? -14.319 -19.657 -7.745 1.00 43.32 20 ARG A CA 14
ATOM 23560 C C . ARG A 1 20 ? -15.343 -18.753 -7.056 1.00 65.11 20 ARG A C 14
ATOM 23561 O O . ARG A 1 20 ? -15.993 -19.144 -6.107 1.00 1.41 20 ARG A O 14
ATOM 23582 N N . SER A 1 21 ? -15.480 -17.544 -7.515 1.00 22.13 21 SER A N 14
ATOM 23583 C CA . SER A 1 21 ? -16.454 -16.615 -6.875 1.00 12.22 21 SER A CA 14
ATOM 23584 C C . SER A 1 21 ? -17.888 -17.108 -7.097 1.00 1.42 21 SER A C 14
ATOM 23585 O O . SER A 1 21 ? -18.289 -17.415 -8.202 1.00 11.12 21 SER A O 14
ATOM 23593 N N . SER A 1 22 ? -18.659 -17.187 -6.047 1.00 1.03 22 SER A N 14
ATOM 23594 C CA . SER A 1 22 ? -20.067 -17.663 -6.180 1.00 72.01 22 SER A CA 14
ATOM 23595 C C . SER A 1 22 ? -20.724 -17.061 -7.425 1.00 3.01 22 SER A C 14
ATOM 23596 O O . SER A 1 22 ? -21.431 -17.734 -8.149 1.00 63.30 22 SER A O 14
ATOM 23604 N N . LYS A 1 23 ? -20.499 -15.802 -7.683 1.00 2.34 23 LYS A N 14
ATOM 23605 C CA . LYS A 1 23 ? -21.120 -15.171 -8.883 1.00 71.33 23 LYS A CA 14
ATOM 23606 C C . LYS A 1 23 ? -20.230 -14.051 -9.427 1.00 2.44 23 LYS A C 14
ATOM 23607 O O . LYS A 1 23 ? -20.305 -12.917 -8.994 1.00 51.43 23 LYS A O 14
ATOM 23626 N N . ARG A 1 24 ? -19.396 -14.359 -10.384 1.00 15.10 24 ARG A N 14
ATOM 23627 C CA . ARG A 1 24 ? -18.505 -13.317 -10.971 1.00 15.21 24 ARG A CA 14
ATOM 23628 C C . ARG A 1 24 ? -18.220 -13.650 -12.439 1.00 63.25 24 ARG A C 14
ATOM 23629 O O . ARG A 1 24 ? -18.853 -14.507 -13.023 1.00 63.21 24 ARG A O 14
ATOM 23650 N N . ASP A 1 25 ? -17.269 -12.989 -13.036 1.00 23.33 25 ASP A N 14
ATOM 23651 C CA . ASP A 1 25 ? -16.946 -13.283 -14.461 1.00 63.31 25 ASP A CA 14
ATOM 23652 C C . ASP A 1 25 ? -15.819 -14.314 -14.534 1.00 30.54 25 ASP A C 14
ATOM 23653 O O . ASP A 1 25 ? -15.965 -15.369 -15.119 1.00 54.42 25 ASP A O 14
ATOM 23662 N N . GLN A 1 26 ? -14.698 -14.021 -13.934 1.00 35.12 26 GLN A N 14
ATOM 23663 C CA . GLN A 1 26 ? -13.559 -14.984 -13.955 1.00 43.40 26 GLN A CA 14
ATOM 23664 C C . GLN A 1 26 ? -12.659 -14.762 -12.736 1.00 32.11 26 GLN A C 14
ATOM 23665 O O . GLN A 1 26 ? -11.454 -14.660 -12.856 1.00 72.12 26 GLN A O 14
ATOM 23679 N N . THR A 1 27 ? -13.232 -14.682 -11.565 1.00 12.21 27 THR A N 14
ATOM 23680 C CA . THR A 1 27 ? -12.403 -14.465 -10.343 1.00 2.13 27 THR A CA 14
ATOM 23681 C C . THR A 1 27 ? -12.131 -15.798 -9.641 1.00 23.25 27 THR A C 14
ATOM 23682 O O . THR A 1 27 ? -13.040 -16.548 -9.336 1.00 43.44 27 THR A O 14
ATOM 23693 N N . TYR A 1 28 ? -10.885 -16.094 -9.377 1.00 72.33 28 TYR A N 14
ATOM 23694 C CA . TYR A 1 28 ? -10.558 -17.380 -8.692 1.00 2.04 28 TYR A CA 14
ATOM 23695 C C . TYR A 1 28 ? -9.482 -17.162 -7.625 1.00 54.43 28 TYR A C 14
ATOM 23696 O O . TYR A 1 28 ? -8.571 -16.375 -7.797 1.00 2.24 28 TYR A O 14
ATOM 23714 N N . LEU A 1 29 ? -9.580 -17.860 -6.526 1.00 13.50 29 LEU A N 14
ATOM 23715 C CA . LEU A 1 29 ? -8.566 -17.700 -5.440 1.00 2.34 29 LEU A CA 14
ATOM 23716 C C . LEU A 1 29 ? -7.635 -18.917 -5.417 1.00 35.30 29 LEU A C 14
ATOM 23717 O O . LEU A 1 29 ? -8.016 -20.006 -5.795 1.00 10.42 29 LEU A O 14
ATOM 23733 N N . TYR A 1 30 ? -6.418 -18.746 -4.976 1.00 32.11 30 TYR A N 14
ATOM 23734 C CA . TYR A 1 30 ? -5.475 -19.901 -4.931 1.00 72.33 30 TYR A CA 14
ATOM 23735 C C . TYR A 1 30 ? -4.845 -20.011 -3.540 1.00 71.25 30 TYR A C 14
ATOM 23736 O O . TYR A 1 30 ? -4.439 -19.028 -2.952 1.00 70.24 30 TYR A O 14
ATOM 23754 N N . VAL A 1 31 ? -4.764 -21.199 -3.009 1.00 54.30 31 VAL A N 14
ATOM 23755 C CA . VAL A 1 31 ? -4.163 -21.370 -1.652 1.00 15.44 31 VAL A CA 14
ATOM 23756 C C . VAL A 1 31 ? -3.378 -22.681 -1.580 1.00 35.13 31 VAL A C 14
ATOM 23757 O O . VAL A 1 31 ? -3.685 -23.639 -2.265 1.00 44.11 31 VAL A O 14
ATOM 23770 N N . GLU A 1 32 ? -2.375 -22.732 -0.755 1.00 61.32 32 GLU A N 14
ATOM 23771 C CA . GLU A 1 32 ? -1.570 -23.979 -0.632 1.00 43.54 32 GLU A CA 14
ATOM 23772 C C . GLU A 1 32 ? -2.446 -25.108 -0.083 1.00 55.42 32 GLU A C 14
ATOM 23773 O O . GLU A 1 32 ? -2.073 -26.264 -0.101 1.00 65.02 32 GLU A O 14
ATOM 23785 N N . LYS A 1 33 ? -3.609 -24.777 0.406 1.00 30.11 33 LYS A N 14
ATOM 23786 C CA . LYS A 1 33 ? -4.516 -25.822 0.956 1.00 71.51 33 LYS A CA 14
ATOM 23787 C C . LYS A 1 33 ? -5.951 -25.295 1.011 1.00 64.14 33 LYS A C 14
ATOM 23788 O O . LYS A 1 33 ? -6.196 -24.111 0.885 1.00 71.32 33 LYS A O 14
ATOM 23807 N N . LYS A 1 34 ? -6.901 -26.164 1.198 1.00 55.30 34 LYS A N 14
ATOM 23808 C CA . LYS A 1 34 ? -8.323 -25.724 1.263 1.00 25.31 34 LYS A CA 14
ATOM 23809 C C . LYS A 1 34 ? -8.707 -25.399 2.709 1.00 50.10 34 LYS A C 14
ATOM 23810 O O . LYS A 1 34 ? -9.583 -26.020 3.280 1.00 1.13 34 LYS A O 14
ATOM 23829 N N . ASP A 1 35 ? -8.055 -24.442 3.311 1.00 14.31 35 ASP A N 14
ATOM 23830 C CA . ASP A 1 35 ? -8.385 -24.105 4.727 1.00 31.22 35 ASP A CA 14
ATOM 23831 C C . ASP A 1 35 ? -9.184 -22.799 4.815 1.00 22.51 35 ASP A C 14
ATOM 23832 O O . ASP A 1 35 ? -10.362 -22.804 5.114 1.00 11.52 35 ASP A O 14
ATOM 23841 N N . ASP A 1 36 ? -8.554 -21.684 4.572 1.00 30.34 36 ASP A N 14
ATOM 23842 C CA . ASP A 1 36 ? -9.281 -20.385 4.660 1.00 34.12 36 ASP A CA 14
ATOM 23843 C C . ASP A 1 36 ? -8.463 -19.265 4.016 1.00 45.20 36 ASP A C 14
ATOM 23844 O O . ASP A 1 36 ? -7.324 -19.452 3.628 1.00 43.33 36 ASP A O 14
ATOM 23853 N N . PHE A 1 37 ? -9.036 -18.100 3.905 1.00 71.14 37 PHE A N 14
ATOM 23854 C CA . PHE A 1 37 ? -8.303 -16.955 3.294 1.00 10.12 37 PHE A CA 14
ATOM 23855 C C . PHE A 1 37 ? -8.226 -15.796 4.291 1.00 52.44 37 PHE A C 14
ATOM 23856 O O . PHE A 1 37 ? -9.175 -15.058 4.474 1.00 44.12 37 PHE A O 14
ATOM 23873 N N . SER A 1 38 ? -7.104 -15.630 4.941 1.00 3.22 38 SER A N 14
ATOM 23874 C CA . SER A 1 38 ? -6.970 -14.518 5.929 1.00 73.15 38 SER A CA 14
ATOM 23875 C C . SER A 1 38 ? -5.988 -13.460 5.420 1.00 71.54 38 SER A C 14
ATOM 23876 O O . SER A 1 38 ? -5.771 -12.448 6.056 1.00 72.34 38 SER A O 14
ATOM 23884 N N . ARG A 1 39 ? -5.383 -13.683 4.285 1.00 41.45 39 ARG A N 14
ATOM 23885 C CA . ARG A 1 39 ? -4.408 -12.685 3.755 1.00 72.33 39 ARG A CA 14
ATOM 23886 C C . ARG A 1 39 ? -5.033 -11.864 2.626 1.00 41.42 39 ARG A C 14
ATOM 23887 O O . ARG A 1 39 ? -4.524 -10.830 2.245 1.00 43.14 39 ARG A O 14
ATOM 23908 N N . VAL A 1 40 ? -6.128 -12.317 2.082 1.00 60.51 40 VAL A N 14
ATOM 23909 C CA . VAL A 1 40 ? -6.771 -11.555 0.978 1.00 2.01 40 VAL A CA 14
ATOM 23910 C C . VAL A 1 40 ? -7.264 -10.198 1.493 1.00 55.42 40 VAL A C 14
ATOM 23911 O O . VAL A 1 40 ? -7.828 -10.109 2.565 1.00 52.14 40 VAL A O 14
ATOM 23924 N N . PRO A 1 41 ? -7.023 -9.187 0.708 1.00 22.15 41 PRO A N 14
ATOM 23925 C CA . PRO A 1 41 ? -7.438 -7.810 1.082 1.00 3.31 41 PRO A CA 14
ATOM 23926 C C . PRO A 1 41 ? -8.964 -7.684 1.049 1.00 0.22 41 PRO A C 14
ATOM 23927 O O . PRO A 1 41 ? -9.619 -8.184 0.158 1.00 34.23 41 PRO A O 14
ATOM 23938 N N . GLU A 1 42 ? -9.533 -7.022 2.020 1.00 51.40 42 GLU A N 14
ATOM 23939 C CA . GLU A 1 42 ? -11.016 -6.871 2.050 1.00 15.33 42 GLU A CA 14
ATOM 23940 C C . GLU A 1 42 ? -11.504 -6.145 0.793 1.00 51.32 42 GLU A C 14
ATOM 23941 O O . GLU A 1 42 ? -12.678 -6.146 0.483 1.00 11.24 42 GLU A O 14
ATOM 23953 N N . GLU A 1 43 ? -10.613 -5.532 0.064 1.00 22.41 43 GLU A N 14
ATOM 23954 C CA . GLU A 1 43 ? -11.035 -4.814 -1.172 1.00 12.34 43 GLU A CA 14
ATOM 23955 C C . GLU A 1 43 ? -11.392 -5.832 -2.255 1.00 51.02 43 GLU A C 14
ATOM 23956 O O . GLU A 1 43 ? -12.386 -5.706 -2.944 1.00 55.52 43 GLU A O 14
ATOM 23968 N N . LEU A 1 44 ? -10.589 -6.846 -2.399 1.00 52.01 44 LEU A N 14
ATOM 23969 C CA . LEU A 1 44 ? -10.870 -7.887 -3.425 1.00 65.11 44 LEU A CA 14
ATOM 23970 C C . LEU A 1 44 ? -11.842 -8.926 -2.860 1.00 41.11 44 LEU A C 14
ATOM 23971 O O . LEU A 1 44 ? -12.782 -9.331 -3.513 1.00 3.41 44 LEU A O 14
ATOM 23987 N N . MET A 1 45 ? -11.620 -9.358 -1.649 1.00 42.43 45 MET A N 14
ATOM 23988 C CA . MET A 1 45 ? -12.530 -10.370 -1.040 1.00 43.20 45 MET A CA 14
ATOM 23989 C C . MET A 1 45 ? -13.972 -9.857 -1.047 1.00 62.54 45 MET A C 14
ATOM 23990 O O . MET A 1 45 ? -14.909 -10.615 -1.200 1.00 51.20 45 MET A O 14
ATOM 24004 N N . LYS A 1 46 ? -14.159 -8.576 -0.887 1.00 71.43 46 LYS A N 14
ATOM 24005 C CA . LYS A 1 46 ? -15.542 -8.023 -0.891 1.00 45.13 46 LYS A CA 14
ATOM 24006 C C . LYS A 1 46 ? -16.316 -8.569 -2.094 1.00 23.20 46 LYS A C 14
ATOM 24007 O O . LYS A 1 46 ? -17.428 -9.041 -1.968 1.00 22.33 46 LYS A O 14
ATOM 24026 N N . GLY A 1 47 ? -15.733 -8.511 -3.261 1.00 10.22 47 GLY A N 14
ATOM 24027 C CA . GLY A 1 47 ? -16.430 -9.034 -4.469 1.00 53.25 47 GLY A CA 14
ATOM 24028 C C . GLY A 1 47 ? -16.519 -10.557 -4.383 1.00 32.40 47 GLY A C 14
ATOM 24029 O O . GLY A 1 47 ? -17.486 -11.159 -4.802 1.00 53.11 47 GLY A O 14
ATOM 24033 N N . PHE A 1 48 ? -15.514 -11.185 -3.836 1.00 20.53 48 PHE A N 14
ATOM 24034 C CA . PHE A 1 48 ? -15.540 -12.673 -3.720 1.00 64.20 48 PHE A CA 14
ATOM 24035 C C . PHE A 1 48 ? -16.565 -13.099 -2.664 1.00 74.20 48 PHE A C 14
ATOM 24036 O O . PHE A 1 48 ? -17.396 -13.952 -2.901 1.00 15.34 48 PHE A O 14
ATOM 24053 N N . GLY A 1 49 ? -16.513 -12.511 -1.498 1.00 15.22 49 GLY A N 14
ATOM 24054 C CA . GLY A 1 49 ? -17.481 -12.887 -0.430 1.00 61.44 49 GLY A CA 14
ATOM 24055 C C . GLY A 1 49 ? -17.236 -14.337 -0.015 1.00 12.41 49 GLY A C 14
ATOM 24056 O O . GLY A 1 49 ? -16.309 -14.637 0.711 1.00 5.42 49 GLY A O 14
ATOM 24060 N N . GLN A 1 50 ? -18.053 -15.243 -0.477 1.00 65.02 50 GLN A N 14
ATOM 24061 C CA . GLN A 1 50 ? -17.861 -16.675 -0.116 1.00 60.32 50 GLN A CA 14
ATOM 24062 C C . GLN A 1 50 ? -17.314 -17.443 -1.323 1.00 41.32 50 GLN A C 14
ATOM 24063 O O . GLN A 1 50 ? -18.006 -17.625 -2.304 1.00 31.01 50 GLN A O 14
ATOM 24077 N N . PRO A 1 51 ? -16.083 -17.861 -1.210 1.00 70.40 51 PRO A N 14
ATOM 24078 C CA . PRO A 1 51 ? -15.433 -18.610 -2.312 1.00 44.02 51 PRO A CA 14
ATOM 24079 C C . PRO A 1 51 ? -15.999 -20.029 -2.410 1.00 52.10 51 PRO A C 14
ATOM 24080 O O . PRO A 1 51 ? -16.645 -20.516 -1.506 1.00 64.23 51 PRO A O 14
ATOM 24091 N N . GLN A 1 52 ? -15.759 -20.698 -3.506 1.00 20.42 52 GLN A N 14
ATOM 24092 C CA . GLN A 1 52 ? -16.278 -22.085 -3.668 1.00 62.05 52 GLN A CA 14
ATOM 24093 C C . GLN A 1 52 ? -15.183 -22.989 -4.240 1.00 24.34 52 GLN A C 14
ATOM 24094 O O . GLN A 1 52 ? -14.228 -22.523 -4.832 1.00 42.22 52 GLN A O 14
ATOM 24108 N N . LEU A 1 53 ? -15.311 -24.277 -4.075 1.00 32.00 53 LEU A N 14
ATOM 24109 C CA . LEU A 1 53 ? -14.275 -25.203 -4.614 1.00 53.34 53 LEU A CA 14
ATOM 24110 C C . LEU A 1 53 ? -14.647 -25.642 -6.033 1.00 71.24 53 LEU A C 14
ATOM 24111 O O . LEU A 1 53 ? -15.468 -26.516 -6.228 1.00 60.15 53 LEU A O 14
ATOM 24127 N N . ALA A 1 54 ? -14.046 -25.041 -7.024 1.00 15.13 54 ALA A N 14
ATOM 24128 C CA . ALA A 1 54 ? -14.368 -25.423 -8.428 1.00 32.11 54 ALA A CA 14
ATOM 24129 C C . ALA A 1 54 ? -13.369 -26.471 -8.931 1.00 1.20 54 ALA A C 14
ATOM 24130 O O . ALA A 1 54 ? -13.748 -27.503 -9.449 1.00 33.33 54 ALA A O 14
ATOM 24137 N N . MET A 1 55 ? -12.100 -26.213 -8.784 1.00 21.01 55 MET A N 14
ATOM 24138 C CA . MET A 1 55 ? -11.083 -27.197 -9.257 1.00 73.51 55 MET A CA 14
ATOM 24139 C C . MET A 1 55 ? -9.920 -27.279 -8.264 1.00 63.20 55 MET A C 14
ATOM 24140 O O . MET A 1 55 ? -9.428 -26.277 -7.784 1.00 43.21 55 MET A O 14
ATOM 24154 N N . ILE A 1 56 ? -9.473 -28.465 -7.959 1.00 44.30 56 ILE A N 14
ATOM 24155 C CA . ILE A 1 56 ? -8.338 -28.613 -7.003 1.00 71.43 56 ILE A CA 14
ATOM 24156 C C . ILE A 1 56 ? -7.050 -28.932 -7.763 1.00 75.12 56 ILE A C 14
ATOM 24157 O O . ILE A 1 56 ? -6.987 -29.875 -8.528 1.00 35.00 56 ILE A O 14
ATOM 24173 N N . LEU A 1 57 ? -6.020 -28.157 -7.561 1.00 32.22 57 LEU A N 14
ATOM 24174 C CA . LEU A 1 57 ? -4.737 -28.423 -8.273 1.00 40.21 57 LEU A CA 14
ATOM 24175 C C . LEU A 1 57 ? -3.864 -29.374 -7.446 1.00 13.11 57 LEU A C 14
ATOM 24176 O O . LEU A 1 57 ? -3.497 -29.069 -6.329 1.00 3.01 57 LEU A O 14
ATOM 24192 N N . PRO A 1 58 ? -3.562 -30.503 -8.028 1.00 1.25 58 PRO A N 14
ATOM 24193 C CA . PRO A 1 58 ? -2.729 -31.521 -7.343 1.00 30.24 58 PRO A CA 14
ATOM 24194 C C . PRO A 1 58 ? -1.274 -31.053 -7.263 1.00 2.42 58 PRO A C 14
ATOM 24195 O O . PRO A 1 58 ? -0.912 -30.020 -7.790 1.00 1.52 58 PRO A O 14
ATOM 24206 N N . LEU A 1 59 ? -0.440 -31.813 -6.612 1.00 63.45 59 LEU A N 14
ATOM 24207 C CA . LEU A 1 59 ? 0.995 -31.417 -6.498 1.00 20.02 59 LEU A CA 14
ATOM 24208 C C . LEU A 1 59 ? 1.865 -32.340 -7.348 1.00 13.20 59 LEU A C 14
ATOM 24209 O O . LEU A 1 59 ? 2.763 -32.991 -6.853 1.00 24.43 59 LEU A O 14
ATOM 24225 N N . ASP A 1 60 ? 1.605 -32.402 -8.619 1.00 21.41 60 ASP A N 14
ATOM 24226 C CA . ASP A 1 60 ? 2.413 -33.284 -9.504 1.00 12.41 60 ASP A CA 14
ATOM 24227 C C . ASP A 1 60 ? 2.988 -32.476 -10.671 1.00 43.53 60 ASP A C 14
ATOM 24228 O O . ASP A 1 60 ? 3.384 -33.023 -11.682 1.00 1.44 60 ASP A O 14
ATOM 24237 N N . GLY A 1 61 ? 3.037 -31.180 -10.539 1.00 33.23 61 GLY A N 14
ATOM 24238 C CA . GLY A 1 61 ? 3.584 -30.339 -11.641 1.00 71.22 61 GLY A CA 14
ATOM 24239 C C . GLY A 1 61 ? 2.564 -30.250 -12.774 1.00 34.11 61 GLY A C 14
ATOM 24240 O O . GLY A 1 61 ? 2.733 -30.842 -13.821 1.00 31.13 61 GLY A O 14
ATOM 24244 N N . ARG A 1 62 ? 1.506 -29.516 -12.576 1.00 61.24 62 ARG A N 14
ATOM 24245 C CA . ARG A 1 62 ? 0.475 -29.391 -13.646 1.00 30.14 62 ARG A CA 14
ATOM 24246 C C . ARG A 1 62 ? 0.800 -28.198 -14.550 1.00 21.25 62 ARG A C 14
ATOM 24247 O O . ARG A 1 62 ? 1.684 -27.414 -14.269 1.00 51.41 62 ARG A O 14
ATOM 24268 N N . LYS A 1 63 ? 0.091 -28.054 -15.637 1.00 1.52 63 LYS A N 14
ATOM 24269 C CA . LYS A 1 63 ? 0.363 -26.912 -16.557 1.00 53.40 63 LYS A CA 14
ATOM 24270 C C . LYS A 1 63 ? -0.275 -25.635 -16.010 1.00 34.52 63 LYS A C 14
ATOM 24271 O O . LYS A 1 63 ? -0.969 -25.653 -15.014 1.00 73.11 63 LYS A O 14
ATOM 24290 N N . LYS A 1 64 ? -0.049 -24.524 -16.656 1.00 13.34 64 LYS A N 14
ATOM 24291 C CA . LYS A 1 64 ? -0.646 -23.249 -16.171 1.00 70.22 64 LYS A CA 14
ATOM 24292 C C . LYS A 1 64 ? -2.116 -23.163 -16.588 1.00 63.51 64 LYS A C 14
ATOM 24293 O O . LYS A 1 64 ? -2.548 -23.827 -17.510 1.00 54.21 64 LYS A O 14
ATOM 24312 N N . LEU A 1 65 ? -2.888 -22.354 -15.917 1.00 15.43 65 LEU A N 14
ATOM 24313 C CA . LEU A 1 65 ? -4.329 -22.232 -16.278 1.00 54.45 65 LEU A CA 14
ATOM 24314 C C . LEU A 1 65 ? -4.516 -21.128 -17.321 1.00 42.41 65 LEU A C 14
ATOM 24315 O O . LEU A 1 65 ? -3.685 -20.255 -17.472 1.00 2.25 65 LEU A O 14
ATOM 24331 N N . VAL A 1 66 ? -5.603 -21.155 -18.036 1.00 24.53 66 VAL A N 14
ATOM 24332 C CA . VAL A 1 66 ? -5.844 -20.105 -19.062 1.00 35.24 66 VAL A CA 14
ATOM 24333 C C . VAL A 1 66 ? -6.212 -18.784 -18.379 1.00 4.11 66 VAL A C 14
ATOM 24334 O O . VAL A 1 66 ? -6.268 -17.745 -19.005 1.00 64.23 66 VAL A O 14
ATOM 24347 N N . ASN A 1 67 ? -6.461 -18.819 -17.098 1.00 5.32 67 ASN A N 14
ATOM 24348 C CA . ASN A 1 67 ? -6.824 -17.566 -16.374 1.00 63.22 67 ASN A CA 14
ATOM 24349 C C . ASN A 1 67 ? -5.621 -17.048 -15.579 1.00 32.24 67 ASN A C 14
ATOM 24350 O O . ASN A 1 67 ? -5.084 -15.998 -15.867 1.00 13.10 67 ASN A O 14
ATOM 24361 N N . ALA A 1 68 ? -5.195 -17.775 -14.584 1.00 62.04 68 ALA A N 14
ATOM 24362 C CA . ALA A 1 68 ? -4.028 -17.320 -13.778 1.00 74.33 68 ALA A CA 14
ATOM 24363 C C . ALA A 1 68 ? -2.829 -18.236 -14.018 1.00 25.10 68 ALA A C 14
ATOM 24364 O O . ALA A 1 68 ? -2.979 -19.391 -14.363 1.00 21.31 68 ALA A O 14
ATOM 24371 N N . ASP A 1 69 ? -1.644 -17.733 -13.830 1.00 54.13 69 ASP A N 14
ATOM 24372 C CA . ASP A 1 69 ? -0.443 -18.582 -14.040 1.00 42.33 69 ASP A CA 14
ATOM 24373 C C . ASP A 1 69 ? -0.062 -19.263 -12.726 1.00 0.45 69 ASP A C 14
ATOM 24374 O O . ASP A 1 69 ? 0.399 -18.631 -11.796 1.00 3.45 69 ASP A O 14
ATOM 24383 N N . ILE A 1 70 ? -0.257 -20.548 -12.643 1.00 44.01 70 ILE A N 14
ATOM 24384 C CA . ILE A 1 70 ? 0.088 -21.273 -11.386 1.00 71.31 70 ILE A CA 14
ATOM 24385 C C . ILE A 1 70 ? 1.467 -20.822 -10.885 1.00 52.12 70 ILE A C 14
ATOM 24386 O O . ILE A 1 70 ? 1.736 -20.811 -9.701 1.00 73.03 70 ILE A O 14
ATOM 24402 N N . GLU A 1 71 ? 2.338 -20.449 -11.781 1.00 2.00 71 GLU A N 14
ATOM 24403 C CA . GLU A 1 71 ? 3.694 -19.998 -11.359 1.00 15.01 71 GLU A CA 14
ATOM 24404 C C . GLU A 1 71 ? 3.602 -18.640 -10.656 1.00 54.24 71 GLU A C 14
ATOM 24405 O O . GLU A 1 71 ? 4.229 -18.413 -9.639 1.00 71.44 71 GLU A O 14
ATOM 24417 N N . LYS A 1 72 ? 2.825 -17.737 -11.188 1.00 64.01 72 LYS A N 14
ATOM 24418 C CA . LYS A 1 72 ? 2.693 -16.394 -10.549 1.00 52.42 72 LYS A CA 14
ATOM 24419 C C . LYS A 1 72 ? 2.004 -16.520 -9.186 1.00 64.12 72 LYS A C 14
ATOM 24420 O O . LYS A 1 72 ? 1.964 -15.585 -8.413 1.00 32.53 72 LYS A O 14
ATOM 24439 N N . VAL A 1 73 ? 1.458 -17.668 -8.889 1.00 13.41 73 VAL A N 14
ATOM 24440 C CA . VAL A 1 73 ? 0.771 -17.858 -7.577 1.00 44.10 73 VAL A CA 14
ATOM 24441 C C . VAL A 1 73 ? 1.735 -18.452 -6.544 1.00 63.13 73 VAL A C 14
ATOM 24442 O O . VAL A 1 73 ? 1.566 -18.280 -5.353 1.00 41.31 73 VAL A O 14
ATOM 24455 N N . LYS A 1 74 ? 2.734 -19.161 -6.992 1.00 10.41 74 LYS A N 14
ATOM 24456 C CA . LYS A 1 74 ? 3.701 -19.785 -6.039 1.00 31.44 74 LYS A CA 14
ATOM 24457 C C . LYS A 1 74 ? 4.294 -18.741 -5.090 1.00 30.12 74 LYS A C 14
ATOM 24458 O O . LYS A 1 74 ? 4.258 -18.897 -3.885 1.00 71.04 74 LYS A O 14
ATOM 24477 N N . GLN A 1 75 ? 4.851 -17.686 -5.615 1.00 12.34 75 GLN A N 14
ATOM 24478 C CA . GLN A 1 75 ? 5.458 -16.648 -4.729 1.00 12.53 75 GLN A CA 14
ATOM 24479 C C . GLN A 1 75 ? 4.408 -16.050 -3.785 1.00 60.21 75 GLN A C 14
ATOM 24480 O O . GLN A 1 75 ? 4.733 -15.334 -2.858 1.00 11.14 75 GLN A O 14
ATOM 24494 N N . ALA A 1 76 ? 3.152 -16.338 -4.004 1.00 53.22 76 ALA A N 14
ATOM 24495 C CA . ALA A 1 76 ? 2.096 -15.786 -3.108 1.00 54.22 76 ALA A CA 14
ATOM 24496 C C . ALA A 1 76 ? 1.741 -16.813 -2.033 1.00 54.23 76 ALA A C 14
ATOM 24497 O O . ALA A 1 76 ? 1.602 -16.489 -0.870 1.00 40.42 76 ALA A O 14
ATOM 24504 N N . LEU A 1 77 ? 1.596 -18.052 -2.416 1.00 34.34 77 LEU A N 14
ATOM 24505 C CA . LEU A 1 77 ? 1.252 -19.100 -1.416 1.00 4.33 77 LEU A CA 14
ATOM 24506 C C . LEU A 1 77 ? 2.490 -19.468 -0.596 1.00 11.41 77 LEU A C 14
ATOM 24507 O O . LEU A 1 77 ? 2.391 -19.918 0.529 1.00 75.31 77 LEU A O 14
ATOM 24523 N N . THR A 1 78 ? 3.658 -19.277 -1.147 1.00 2.11 78 THR A N 14
ATOM 24524 C CA . THR A 1 78 ? 4.901 -19.609 -0.396 1.00 24.52 78 THR A CA 14
ATOM 24525 C C . THR A 1 78 ? 5.249 -18.473 0.567 1.00 0.31 78 THR A C 14
ATOM 24526 O O . THR A 1 78 ? 5.793 -18.690 1.632 1.00 14.32 78 THR A O 14
ATOM 24537 N N . GLU A 1 79 ? 4.933 -17.260 0.201 1.00 13.22 79 GLU A N 14
ATOM 24538 C CA . GLU A 1 79 ? 5.237 -16.107 1.092 1.00 72.33 79 GLU A CA 14
ATOM 24539 C C . GLU A 1 79 ? 4.006 -15.757 1.929 1.00 61.54 79 GLU A C 14
ATOM 24540 O O . GLU A 1 79 ? 4.097 -15.493 3.112 1.00 44.20 79 GLU A O 14
ATOM 24552 N N . GLN A 1 80 ? 2.853 -15.754 1.318 1.00 43.53 80 GLN A N 14
ATOM 24553 C CA . GLN A 1 80 ? 1.606 -15.424 2.066 1.00 32.40 80 GLN A CA 14
ATOM 24554 C C . GLN A 1 80 ? 0.801 -16.697 2.317 1.00 72.20 80 GLN A C 14
ATOM 24555 O O . GLN A 1 80 ? 0.581 -17.099 3.443 1.00 44.12 80 GLN A O 14
ATOM 24569 N N . GLY A 1 81 ? 0.358 -17.329 1.269 1.00 10.13 81 GLY A N 14
ATOM 24570 C CA . GLY A 1 81 ? -0.437 -18.578 1.423 1.00 65.30 81 GLY A CA 14
ATOM 24571 C C . GLY A 1 81 ? -1.737 -18.456 0.624 1.00 55.12 81 GLY A C 14
ATOM 24572 O O . GLY A 1 81 ? -2.532 -19.373 0.573 1.00 34.34 81 GLY A O 14
ATOM 24576 N N . TYR A 1 82 ? -1.956 -17.333 -0.006 1.00 20.23 82 TYR A N 14
ATOM 24577 C CA . TYR A 1 82 ? -3.208 -17.161 -0.807 1.00 11.20 82 TYR A CA 14
ATOM 24578 C C . TYR A 1 82 ? -2.936 -16.256 -2.009 1.00 12.51 82 TYR A C 14
ATOM 24579 O O . TYR A 1 82 ? -2.126 -15.352 -1.947 1.00 53.40 82 TYR A O 14
ATOM 24597 N N . TYR A 1 83 ? -3.613 -16.485 -3.099 1.00 3.15 83 TYR A N 14
ATOM 24598 C CA . TYR A 1 83 ? -3.398 -15.634 -4.301 1.00 50.52 83 TYR A CA 14
ATOM 24599 C C . TYR A 1 83 ? -4.701 -15.501 -5.093 1.00 72.22 83 TYR A C 14
ATOM 24600 O O . TYR A 1 83 ? -5.298 -16.479 -5.495 1.00 33.34 83 TYR A O 14
ATOM 24618 N N . LEU A 1 84 ? -5.144 -14.297 -5.324 1.00 61.11 84 LEU A N 14
ATOM 24619 C CA . LEU A 1 84 ? -6.408 -14.102 -6.094 1.00 73.23 84 LEU A CA 14
ATOM 24620 C C . LEU A 1 84 ? -6.087 -13.831 -7.562 1.00 71.44 84 LEU A C 14
ATOM 24621 O O . LEU A 1 84 ? -5.239 -13.019 -7.880 1.00 25.43 84 LEU A O 14
ATOM 24637 N N . GLN A 1 85 ? -6.750 -14.502 -8.463 1.00 64.13 85 GLN A N 14
ATOM 24638 C CA . GLN A 1 85 ? -6.465 -14.271 -9.904 1.00 30.34 85 GLN A CA 14
ATOM 24639 C C . GLN A 1 85 ? -7.605 -13.492 -10.571 1.00 15.41 85 GLN A C 14
ATOM 24640 O O . GLN A 1 85 ? -8.758 -13.882 -10.519 1.00 23.41 85 GLN A O 14
ATOM 24654 N N . LEU A 1 86 ? -7.276 -12.398 -11.204 1.00 40.32 86 LEU A N 14
ATOM 24655 C CA . LEU A 1 86 ? -8.309 -11.580 -11.901 1.00 25.20 86 LEU A CA 14
ATOM 24656 C C . LEU A 1 86 ? -7.812 -11.221 -13.307 1.00 12.20 86 LEU A C 14
ATOM 24657 O O . LEU A 1 86 ? -6.808 -10.552 -13.457 1.00 24.03 86 LEU A O 14
ATOM 24673 N N . PRO A 1 87 ? -8.523 -11.695 -14.295 1.00 1.02 87 PRO A N 14
ATOM 24674 C CA . PRO A 1 87 ? -8.141 -11.433 -15.710 1.00 44.34 87 PRO A CA 14
ATOM 24675 C C . PRO A 1 87 ? -8.408 -9.973 -16.094 1.00 2.12 87 PRO A C 14
ATOM 24676 O O . PRO A 1 87 ? -9.544 -9.555 -16.188 1.00 63.15 87 PRO A O 14
ATOM 24687 N N . PRO A 1 88 ? -7.343 -9.248 -16.313 1.00 32.34 88 PRO A N 14
ATOM 24688 C CA . PRO A 1 88 ? -7.457 -7.823 -16.701 1.00 64.41 88 PRO A CA 14
ATOM 24689 C C . PRO A 1 88 ? -7.758 -7.697 -18.200 1.00 53.25 88 PRO A C 14
ATOM 24690 O O . PRO A 1 88 ? -7.261 -8.464 -18.999 1.00 32.14 88 PRO A O 14
ATOM 24701 N N . PRO A 1 89 ? -8.566 -6.724 -18.528 1.00 71.02 89 PRO A N 14
ATOM 24702 C CA . PRO A 1 89 ? -8.938 -6.486 -19.946 1.00 20.32 89 PRO A CA 14
ATOM 24703 C C . PRO A 1 89 ? -7.769 -5.853 -20.711 1.00 34.31 89 PRO A C 14
ATOM 24704 O O . PRO A 1 89 ? -6.878 -5.275 -20.119 1.00 2.21 89 PRO A O 14
ATOM 24715 N N . PRO A 1 90 ? -7.813 -5.991 -22.010 1.00 33.33 90 PRO A N 14
ATOM 24716 C CA . PRO A 1 90 ? -6.750 -5.432 -22.878 1.00 0.25 90 PRO A CA 14
ATOM 24717 C C . PRO A 1 90 ? -6.903 -3.913 -23.033 1.00 53.11 90 PRO A C 14
ATOM 24718 O O . PRO A 1 90 ? -6.173 -3.147 -22.435 1.00 44.41 90 PRO A O 14
ATOM 24729 N N . GLU A 1 91 ? -7.834 -3.473 -23.842 1.00 53.33 91 GLU A N 14
ATOM 24730 C CA . GLU A 1 91 ? -8.038 -2.015 -24.053 1.00 41.43 91 GLU A CA 14
ATOM 24731 C C . GLU A 1 91 ? -6.921 -1.467 -24.933 1.00 53.35 91 GLU A C 14
ATOM 24732 O O . GLU A 1 91 ? -6.269 -2.198 -25.653 1.00 60.25 91 GLU A O 14
ATOM 24744 N N . ASP A 1 92 ? -6.698 -0.193 -24.886 1.00 11.23 92 ASP A N 14
ATOM 24745 C CA . ASP A 1 92 ? -5.623 0.394 -25.730 1.00 63.25 92 ASP A CA 14
ATOM 24746 C C . ASP A 1 92 ? -4.471 0.903 -24.857 1.00 23.34 92 ASP A C 14
ATOM 24747 O O . ASP A 1 92 ? -3.964 1.990 -25.057 1.00 11.12 92 ASP A O 14
ATOM 24756 N N . LEU A 1 93 ? -4.053 0.131 -23.892 1.00 55.13 93 LEU A N 14
ATOM 24757 C CA . LEU A 1 93 ? -2.934 0.584 -23.014 1.00 11.52 93 LEU A CA 14
ATOM 24758 C C . LEU A 1 93 ? -1.683 -0.262 -23.265 1.00 62.14 93 LEU A C 14
ATOM 24759 O O . LEU A 1 93 ? -1.731 -1.280 -23.927 1.00 61.54 93 LEU A O 14
ATOM 24775 N N . LEU A 1 94 ? -0.569 0.147 -22.728 1.00 33.10 94 LEU A N 14
ATOM 24776 C CA . LEU A 1 94 ? 0.685 -0.634 -22.915 1.00 1.52 94 LEU A CA 14
ATOM 24777 C C . LEU A 1 94 ? 1.733 -0.189 -21.888 1.00 70.24 94 LEU A C 14
ATOM 24778 O O . LEU A 1 94 ? 1.671 -0.562 -20.733 1.00 34.41 94 LEU A O 14
ATOM 24794 N N . LYS A 1 95 ? 2.689 0.609 -22.283 1.00 23.12 95 LYS A N 14
ATOM 24795 C CA . LYS A 1 95 ? 3.719 1.071 -21.308 1.00 3.31 95 LYS A CA 14
ATOM 24796 C C . LYS A 1 95 ? 3.542 2.567 -21.032 1.00 23.22 95 LYS A C 14
ATOM 24797 O O . LYS A 1 95 ? 3.154 3.324 -21.899 1.00 20.24 95 LYS A O 14
ATOM 24816 N N . GLN A 1 96 ? 3.814 2.999 -19.830 1.00 40.14 96 GLN A N 14
ATOM 24817 C CA . GLN A 1 96 ? 3.648 4.447 -19.506 1.00 22.51 96 GLN A CA 14
ATOM 24818 C C . GLN A 1 96 ? 4.960 5.042 -18.993 1.00 2.34 96 GLN A C 14
ATOM 24819 O O . GLN A 1 96 ? 5.822 4.338 -18.503 1.00 43.34 96 GLN A O 14
ATOM 24833 N N . HIS A 1 97 ? 5.107 6.342 -19.095 1.00 22.53 97 HIS A N 14
ATOM 24834 C CA . HIS A 1 97 ? 6.352 7.020 -18.620 1.00 51.45 97 HIS A CA 14
ATOM 24835 C C . HIS A 1 97 ? 7.578 6.126 -18.833 1.00 11.50 97 HIS A C 14
ATOM 24836 O O . HIS A 1 97 ? 7.947 5.345 -17.977 1.00 14.14 97 HIS A O 14
ATOM 24850 N N . LEU A 1 98 ? 8.210 6.237 -19.969 1.00 63.30 98 LEU A N 14
ATOM 24851 C CA . LEU A 1 98 ? 9.411 5.396 -20.241 1.00 71.33 98 LEU A CA 14
ATOM 24852 C C . LEU A 1 98 ? 10.662 6.273 -20.321 1.00 61.10 98 LEU A C 14
ATOM 24853 O O . LEU A 1 98 ? 11.389 6.422 -19.361 1.00 21.34 98 LEU A O 14
ATOM 24869 N N . SER A 1 99 ? 10.917 6.851 -21.463 1.00 51.34 99 SER A N 14
ATOM 24870 C CA . SER A 1 99 ? 12.122 7.715 -21.603 1.00 73.12 99 SER A CA 14
ATOM 24871 C C . SER A 1 99 ? 12.259 8.207 -23.045 1.00 1.33 99 SER A C 14
ATOM 24872 O O . SER A 1 99 ? 11.546 7.773 -23.931 1.00 5.11 99 SER A O 14
ATOM 24880 N N . VAL A 1 100 ? 13.171 9.107 -23.290 1.00 33.12 100 VAL A N 14
ATOM 24881 C CA . VAL A 1 100 ? 13.354 9.624 -24.676 1.00 14.04 100 VAL A CA 14
ATOM 24882 C C . VAL A 1 100 ? 14.530 8.911 -25.349 1.00 13.43 100 VAL A C 14
ATOM 24883 O O . VAL A 1 100 ? 14.662 8.913 -26.559 1.00 3.04 100 VAL A O 14
ATOM 24896 N N . MET A 1 101 ? 15.383 8.298 -24.573 1.00 70.55 101 MET A N 14
ATOM 24897 C CA . MET A 1 101 ? 16.549 7.581 -25.168 1.00 71.13 101 MET A CA 14
ATOM 24898 C C . MET A 1 101 ? 16.469 6.087 -24.843 1.00 51.21 101 MET A C 14
ATOM 24899 O O . MET A 1 101 ? 16.248 5.701 -23.713 1.00 2.24 101 MET A O 14
ATOM 24913 N N . GLY A 1 102 ? 16.644 5.245 -25.825 1.00 52.34 102 GLY A N 14
ATOM 24914 C CA . GLY A 1 102 ? 16.573 3.776 -25.568 1.00 13.13 102 GLY A CA 14
ATOM 24915 C C . GLY A 1 102 ? 15.162 3.275 -25.885 1.00 2.44 102 GLY A C 14
ATOM 24916 O O . GLY A 1 102 ? 14.191 3.727 -25.313 1.00 4.21 102 GLY A O 14
ATOM 24920 N N . GLN A 1 103 ? 15.041 2.347 -26.796 1.00 40.05 103 GLN A N 14
ATOM 24921 C CA . GLN A 1 103 ? 13.689 1.823 -27.150 1.00 13.42 103 GLN A CA 14
ATOM 24922 C C . GLN A 1 103 ? 13.630 0.306 -26.950 1.00 13.42 103 GLN A C 14
ATOM 24923 O O . GLN A 1 103 ? 14.589 -0.314 -26.537 1.00 31.12 103 GLN A O 14
ATOM 24937 N N . LYS A 1 104 ? 12.507 -0.293 -27.244 1.00 14.12 104 LYS A N 14
ATOM 24938 C CA . LYS A 1 104 ? 12.383 -1.769 -27.074 1.00 22.31 104 LYS A CA 14
ATOM 24939 C C . LYS A 1 104 ? 12.456 -2.461 -28.439 1.00 44.31 104 LYS A C 14
ATOM 24940 O O . LYS A 1 104 ? 12.342 -1.829 -29.471 1.00 4.41 104 LYS A O 14
ATOM 24959 N N . THR A 1 105 ? 12.642 -3.751 -28.454 1.00 24.41 105 THR A N 14
ATOM 24960 C CA . THR A 1 105 ? 12.721 -4.474 -29.757 1.00 3.34 105 THR A CA 14
ATOM 24961 C C . THR A 1 105 ? 11.973 -5.806 -29.672 1.00 72.42 105 THR A C 14
ATOM 24962 O O . THR A 1 105 ? 11.836 -6.386 -28.614 1.00 45.21 105 THR A O 14
ATOM 24973 N N . ASP A 1 106 ? 11.491 -6.296 -30.782 1.00 55.43 106 ASP A N 14
ATOM 24974 C CA . ASP A 1 106 ? 10.754 -7.590 -30.768 1.00 62.14 106 ASP A CA 14
ATOM 24975 C C . ASP A 1 106 ? 11.734 -8.753 -30.928 1.00 51.15 106 ASP A C 14
ATOM 24976 O O . ASP A 1 106 ? 11.500 -9.677 -31.682 1.00 41.04 106 ASP A O 14
ATOM 24985 N N . ASP A 1 107 ? 12.835 -8.713 -30.231 1.00 1.51 107 ASP A N 14
ATOM 24986 C CA . ASP A 1 107 ? 13.830 -9.817 -30.348 1.00 5.03 107 ASP A CA 14
ATOM 24987 C C . ASP A 1 107 ? 14.360 -9.891 -31.783 1.00 53.22 107 ASP A C 14
ATOM 24988 O O . ASP A 1 107 ? 14.308 -10.923 -32.421 1.00 73.05 107 ASP A O 14
ATOM 24997 N N . THR A 1 108 ? 14.869 -8.803 -32.293 1.00 70.14 108 THR A N 14
ATOM 24998 C CA . THR A 1 108 ? 15.399 -8.812 -33.686 1.00 50.02 108 THR A CA 14
ATOM 24999 C C . THR A 1 108 ? 16.558 -7.822 -33.821 1.00 23.22 108 THR A C 14
ATOM 25000 O O . THR A 1 108 ? 16.589 -7.009 -34.723 1.00 32.43 108 THR A O 14
ATOM 25011 N N . ASN A 1 109 ? 17.513 -7.882 -32.935 1.00 3.03 109 ASN A N 14
ATOM 25012 C CA . ASN A 1 109 ? 18.666 -6.941 -33.023 1.00 12.24 109 ASN A CA 14
ATOM 25013 C C . ASN A 1 109 ? 19.689 -7.459 -34.037 1.00 40.50 109 ASN A C 14
ATOM 25014 O O . ASN A 1 109 ? 19.624 -8.588 -34.478 1.00 33.43 109 ASN A O 14
ATOM 25025 N N . LYS A 1 110 ? 20.637 -6.640 -34.408 1.00 42.21 110 LYS A N 14
ATOM 25026 C CA . LYS A 1 110 ? 21.662 -7.085 -35.394 1.00 3.10 110 LYS A CA 14
ATOM 25027 C C . LYS A 1 110 ? 22.392 -8.327 -34.875 1.00 72.51 110 LYS A C 14
ATOM 25028 O O . LYS A 1 110 ? 23.477 -8.170 -34.337 1.00 30.40 110 LYS A O 14
ATOM 25047 N N . GLY A 1 1 ? 17.455 -1.876 -9.113 1.00 70.43 1 GLY A N 15
ATOM 25048 C CA . GLY A 1 1 ? 17.160 -2.732 -7.929 1.00 23.40 1 GLY A CA 15
ATOM 25049 C C . GLY A 1 1 ? 17.487 -4.189 -8.258 1.00 21.30 1 GLY A C 15
ATOM 25050 O O . GLY A 1 1 ? 18.458 -4.482 -8.927 1.00 62.24 1 GLY A O 15
ATOM 25054 N N . SER A 1 2 ? 16.686 -5.106 -7.791 1.00 35.23 2 SER A N 15
ATOM 25055 C CA . SER A 1 2 ? 16.950 -6.545 -8.076 1.00 1.24 2 SER A CA 15
ATOM 25056 C C . SER A 1 2 ? 15.809 -7.408 -7.533 1.00 32.13 2 SER A C 15
ATOM 25057 O O . SER A 1 2 ? 15.452 -8.416 -8.106 1.00 35.42 2 SER A O 15
ATOM 25065 N N . MET A 1 3 ? 15.235 -7.014 -6.430 1.00 13.25 3 MET A N 15
ATOM 25066 C CA . MET A 1 3 ? 14.116 -7.807 -5.845 1.00 54.40 3 MET A CA 15
ATOM 25067 C C . MET A 1 3 ? 14.566 -9.243 -5.569 1.00 30.03 3 MET A C 15
ATOM 25068 O O . MET A 1 3 ? 14.497 -10.092 -6.436 1.00 53.03 3 MET A O 15
ATOM 25082 N N . PRO A 1 4 ? 15.010 -9.466 -4.361 1.00 30.31 4 PRO A N 15
ATOM 25083 C CA . PRO A 1 4 ? 15.473 -10.814 -3.957 1.00 13.52 4 PRO A CA 15
ATOM 25084 C C . PRO A 1 4 ? 14.279 -11.759 -3.807 1.00 1.22 4 PRO A C 15
ATOM 25085 O O . PRO A 1 4 ? 14.042 -12.315 -2.751 1.00 30.53 4 PRO A O 15
ATOM 25096 N N . LYS A 1 5 ? 13.520 -11.941 -4.853 1.00 61.12 5 LYS A N 15
ATOM 25097 C CA . LYS A 1 5 ? 12.336 -12.844 -4.770 1.00 3.43 5 LYS A CA 15
ATOM 25098 C C . LYS A 1 5 ? 12.786 -14.299 -4.622 1.00 52.33 5 LYS A C 15
ATOM 25099 O O . LYS A 1 5 ? 13.483 -14.824 -5.469 1.00 42.00 5 LYS A O 15
ATOM 25118 N N . PRO A 1 6 ? 12.366 -14.911 -3.546 1.00 23.41 6 PRO A N 15
ATOM 25119 C CA . PRO A 1 6 ? 12.724 -16.324 -3.285 1.00 1.01 6 PRO A CA 15
ATOM 25120 C C . PRO A 1 6 ? 11.858 -17.256 -4.137 1.00 34.15 6 PRO A C 15
ATOM 25121 O O . PRO A 1 6 ? 10.785 -17.659 -3.737 1.00 42.41 6 PRO A O 15
ATOM 25132 N N . GLY A 1 7 ? 12.316 -17.605 -5.308 1.00 12.23 7 GLY A N 15
ATOM 25133 C CA . GLY A 1 7 ? 11.515 -18.512 -6.180 1.00 23.41 7 GLY A CA 15
ATOM 25134 C C . GLY A 1 7 ? 12.133 -18.556 -7.578 1.00 23.13 7 GLY A C 15
ATOM 25135 O O . GLY A 1 7 ? 13.190 -18.006 -7.819 1.00 71.43 7 GLY A O 15
ATOM 25139 N N . ILE A 1 8 ? 11.482 -19.208 -8.502 1.00 11.04 8 ILE A N 15
ATOM 25140 C CA . ILE A 1 8 ? 12.030 -19.288 -9.886 1.00 14.12 8 ILE A CA 15
ATOM 25141 C C . ILE A 1 8 ? 13.514 -19.665 -9.851 1.00 70.43 8 ILE A C 15
ATOM 25142 O O . ILE A 1 8 ? 14.381 -18.813 -9.837 1.00 1.01 8 ILE A O 15
ATOM 25158 N N . LEU A 1 9 ? 13.815 -20.935 -9.839 1.00 25.21 9 LEU A N 15
ATOM 25159 C CA . LEU A 1 9 ? 15.244 -21.361 -9.808 1.00 44.13 9 LEU A CA 15
ATOM 25160 C C . LEU A 1 9 ? 15.357 -22.855 -10.119 1.00 42.41 9 LEU A C 15
ATOM 25161 O O . LEU A 1 9 ? 15.888 -23.249 -11.140 1.00 61.23 9 LEU A O 15
ATOM 25177 N N . LYS A 1 10 ? 14.864 -23.693 -9.247 1.00 4.20 10 LYS A N 15
ATOM 25178 C CA . LYS A 1 10 ? 14.948 -25.161 -9.497 1.00 60.13 10 LYS A CA 15
ATOM 25179 C C . LYS A 1 10 ? 13.572 -25.714 -9.887 1.00 12.25 10 LYS A C 15
ATOM 25180 O O . LYS A 1 10 ? 13.419 -26.890 -10.146 1.00 65.30 10 LYS A O 15
ATOM 25199 N N . SER A 1 11 ? 12.575 -24.876 -9.932 1.00 22.51 11 SER A N 15
ATOM 25200 C CA . SER A 1 11 ? 11.213 -25.354 -10.308 1.00 11.13 11 SER A CA 15
ATOM 25201 C C . SER A 1 11 ? 10.762 -26.468 -9.360 1.00 42.33 11 SER A C 15
ATOM 25202 O O . SER A 1 11 ? 11.297 -27.559 -9.371 1.00 42.23 11 SER A O 15
ATOM 25210 N N . LYS A 1 12 ? 9.778 -26.206 -8.542 1.00 71.24 12 LYS A N 15
ATOM 25211 C CA . LYS A 1 12 ? 9.296 -27.255 -7.599 1.00 21.15 12 LYS A CA 15
ATOM 25212 C C . LYS A 1 12 ? 7.837 -27.611 -7.904 1.00 51.22 12 LYS A C 15
ATOM 25213 O O . LYS A 1 12 ? 7.167 -26.935 -8.659 1.00 71.33 12 LYS A O 15
ATOM 25232 N N . SER A 1 13 ? 7.343 -28.670 -7.322 1.00 41.42 13 SER A N 15
ATOM 25233 C CA . SER A 1 13 ? 5.928 -29.067 -7.575 1.00 12.23 13 SER A CA 15
ATOM 25234 C C . SER A 1 13 ? 5.141 -29.084 -6.262 1.00 12.31 13 SER A C 15
ATOM 25235 O O . SER A 1 13 ? 5.632 -29.518 -5.240 1.00 55.32 13 SER A O 15
ATOM 25243 N N . MET A 1 14 ? 3.926 -28.610 -6.281 1.00 11.21 14 MET A N 15
ATOM 25244 C CA . MET A 1 14 ? 3.114 -28.601 -5.032 1.00 64.10 14 MET A CA 15
ATOM 25245 C C . MET A 1 14 ? 1.620 -28.668 -5.367 1.00 31.34 14 MET A C 15
ATOM 25246 O O . MET A 1 14 ? 1.228 -28.621 -6.516 1.00 53.02 14 MET A O 15
ATOM 25260 N N . PHE A 1 15 ? 0.785 -28.781 -4.370 1.00 40.04 15 PHE A N 15
ATOM 25261 C CA . PHE A 1 15 ? -0.684 -28.853 -4.625 1.00 41.01 15 PHE A CA 15
ATOM 25262 C C . PHE A 1 15 ? -1.360 -27.551 -4.184 1.00 3.21 15 PHE A C 15
ATOM 25263 O O . PHE A 1 15 ? -1.020 -26.978 -3.167 1.00 1.15 15 PHE A O 15
ATOM 25280 N N . CYS A 1 16 ? -2.320 -27.088 -4.934 1.00 20.43 16 CYS A N 15
ATOM 25281 C CA . CYS A 1 16 ? -3.025 -25.831 -4.549 1.00 72.30 16 CYS A CA 15
ATOM 25282 C C . CYS A 1 16 ? -4.527 -25.971 -4.833 1.00 4.43 16 CYS A C 15
ATOM 25283 O O . CYS A 1 16 ? -4.943 -26.802 -5.615 1.00 4.21 16 CYS A O 15
ATOM 25291 N N . VAL A 1 17 ? -5.343 -25.178 -4.196 1.00 2.12 17 VAL A N 15
ATOM 25292 C CA . VAL A 1 17 ? -6.812 -25.286 -4.426 1.00 43.52 17 VAL A CA 15
ATOM 25293 C C . VAL A 1 17 ? -7.330 -24.052 -5.166 1.00 21.41 17 VAL A C 15
ATOM 25294 O O . VAL A 1 17 ? -7.154 -22.932 -4.727 1.00 3.13 17 VAL A O 15
ATOM 25307 N N . ILE A 1 18 ? -7.974 -24.252 -6.279 1.00 74.22 18 ILE A N 15
ATOM 25308 C CA . ILE A 1 18 ? -8.514 -23.095 -7.049 1.00 34.32 18 ILE A CA 15
ATOM 25309 C C . ILE A 1 18 ? -9.972 -22.832 -6.647 1.00 14.12 18 ILE A C 15
ATOM 25310 O O . ILE A 1 18 ? -10.857 -23.607 -6.949 1.00 3.14 18 ILE A O 15
ATOM 25326 N N . TYR A 1 19 ? -10.224 -21.744 -5.968 1.00 4.31 19 TYR A N 15
ATOM 25327 C CA . TYR A 1 19 ? -11.622 -21.435 -5.545 1.00 2.30 19 TYR A CA 15
ATOM 25328 C C . TYR A 1 19 ? -12.332 -20.604 -6.617 1.00 42.21 19 TYR A C 15
ATOM 25329 O O . TYR A 1 19 ? -11.705 -20.029 -7.486 1.00 65.01 19 TYR A O 15
ATOM 25347 N N . ARG A 1 20 ? -13.633 -20.533 -6.555 1.00 61.25 20 ARG A N 15
ATOM 25348 C CA . ARG A 1 20 ? -14.382 -19.734 -7.568 1.00 62.51 20 ARG A CA 15
ATOM 25349 C C . ARG A 1 20 ? -15.401 -18.825 -6.872 1.00 74.34 20 ARG A C 15
ATOM 25350 O O . ARG A 1 20 ? -16.031 -19.202 -5.904 1.00 73.21 20 ARG A O 15
ATOM 25371 N N . SER A 1 21 ? -15.565 -17.628 -7.360 1.00 63.05 21 SER A N 15
ATOM 25372 C CA . SER A 1 21 ? -16.542 -16.693 -6.733 1.00 4.01 21 SER A CA 15
ATOM 25373 C C . SER A 1 21 ? -17.968 -17.086 -7.129 1.00 64.31 21 SER A C 15
ATOM 25374 O O . SER A 1 21 ? -18.240 -17.404 -8.269 1.00 65.00 21 SER A O 15
ATOM 25382 N N . SER A 1 22 ? -18.881 -17.070 -6.197 1.00 12.23 22 SER A N 15
ATOM 25383 C CA . SER A 1 22 ? -20.285 -17.449 -6.525 1.00 12.40 22 SER A CA 15
ATOM 25384 C C . SER A 1 22 ? -20.836 -16.550 -7.636 1.00 51.13 22 SER A C 15
ATOM 25385 O O . SER A 1 22 ? -21.524 -17.005 -8.528 1.00 12.04 22 SER A O 15
ATOM 25393 N N . LYS A 1 23 ? -20.544 -15.280 -7.588 1.00 74.14 23 LYS A N 15
ATOM 25394 C CA . LYS A 1 23 ? -21.059 -14.360 -8.644 1.00 1.20 23 LYS A CA 15
ATOM 25395 C C . LYS A 1 23 ? -20.001 -13.312 -9.001 1.00 63.22 23 LYS A C 15
ATOM 25396 O O . LYS A 1 23 ? -19.889 -12.287 -8.358 1.00 3.42 23 LYS A O 15
ATOM 25415 N N . ARG A 1 24 ? -19.228 -13.560 -10.023 1.00 61.13 24 ARG A N 15
ATOM 25416 C CA . ARG A 1 24 ? -18.178 -12.578 -10.426 1.00 23.50 24 ARG A CA 15
ATOM 25417 C C . ARG A 1 24 ? -17.804 -12.783 -11.896 1.00 11.32 24 ARG A C 15
ATOM 25418 O O . ARG A 1 24 ? -18.498 -13.455 -12.634 1.00 40.13 24 ARG A O 15
ATOM 25439 N N . ASP A 1 25 ? -16.713 -12.210 -12.331 1.00 63.14 25 ASP A N 15
ATOM 25440 C CA . ASP A 1 25 ? -16.302 -12.375 -13.755 1.00 41.11 25 ASP A CA 15
ATOM 25441 C C . ASP A 1 25 ? -15.103 -13.325 -13.852 1.00 1.52 25 ASP A C 15
ATOM 25442 O O . ASP A 1 25 ? -14.007 -12.926 -14.186 1.00 62.31 25 ASP A O 15
ATOM 25451 N N . GLN A 1 26 ? -15.308 -14.583 -13.567 1.00 70.53 26 GLN A N 15
ATOM 25452 C CA . GLN A 1 26 ? -14.185 -15.563 -13.644 1.00 54.40 26 GLN A CA 15
ATOM 25453 C C . GLN A 1 26 ? -13.143 -15.274 -12.558 1.00 34.42 26 GLN A C 15
ATOM 25454 O O . GLN A 1 26 ? -11.954 -15.272 -12.810 1.00 50.14 26 GLN A O 15
ATOM 25468 N N . THR A 1 27 ? -13.578 -15.036 -11.350 1.00 71.32 27 THR A N 15
ATOM 25469 C CA . THR A 1 27 ? -12.610 -14.756 -10.246 1.00 44.35 27 THR A CA 15
ATOM 25470 C C . THR A 1 27 ? -12.285 -16.055 -9.504 1.00 50.33 27 THR A C 15
ATOM 25471 O O . THR A 1 27 ? -13.168 -16.772 -9.079 1.00 32.11 27 THR A O 15
ATOM 25482 N N . TYR A 1 28 ? -11.027 -16.370 -9.346 1.00 3.34 28 TYR A N 15
ATOM 25483 C CA . TYR A 1 28 ? -10.674 -17.633 -8.634 1.00 44.11 28 TYR A CA 15
ATOM 25484 C C . TYR A 1 28 ? -9.543 -17.394 -7.631 1.00 71.31 28 TYR A C 15
ATOM 25485 O O . TYR A 1 28 ? -8.651 -16.601 -7.859 1.00 21.24 28 TYR A O 15
ATOM 25503 N N . LEU A 1 29 ? -9.575 -18.082 -6.523 1.00 40.03 29 LEU A N 15
ATOM 25504 C CA . LEU A 1 29 ? -8.503 -17.910 -5.498 1.00 35.14 29 LEU A CA 15
ATOM 25505 C C . LEU A 1 29 ? -7.583 -19.135 -5.499 1.00 50.35 29 LEU A C 15
ATOM 25506 O O . LEU A 1 29 ? -7.975 -20.217 -5.889 1.00 0.25 29 LEU A O 15
ATOM 25522 N N . TYR A 1 30 ? -6.366 -18.979 -5.062 1.00 71.24 30 TYR A N 15
ATOM 25523 C CA . TYR A 1 30 ? -5.432 -20.141 -5.038 1.00 2.13 30 TYR A CA 15
ATOM 25524 C C . TYR A 1 30 ? -4.781 -20.267 -3.658 1.00 4.14 30 TYR A C 15
ATOM 25525 O O . TYR A 1 30 ? -4.406 -19.286 -3.046 1.00 14.14 30 TYR A O 15
ATOM 25543 N N . VAL A 1 31 ? -4.648 -21.465 -3.166 1.00 43.24 31 VAL A N 15
ATOM 25544 C CA . VAL A 1 31 ? -4.024 -21.660 -1.821 1.00 33.53 31 VAL A CA 15
ATOM 25545 C C . VAL A 1 31 ? -3.278 -22.994 -1.775 1.00 44.33 31 VAL A C 15
ATOM 25546 O O . VAL A 1 31 ? -3.627 -23.934 -2.461 1.00 44.51 31 VAL A O 15
ATOM 25559 N N . GLU A 1 32 ? -2.266 -23.088 -0.961 1.00 33.34 32 GLU A N 15
ATOM 25560 C CA . GLU A 1 32 ? -1.514 -24.370 -0.863 1.00 21.31 32 GLU A CA 15
ATOM 25561 C C . GLU A 1 32 ? -2.460 -25.471 -0.378 1.00 14.15 32 GLU A C 15
ATOM 25562 O O . GLU A 1 32 ? -2.169 -26.648 -0.475 1.00 23.24 32 GLU A O 15
ATOM 25574 N N . LYS A 1 33 ? -3.594 -25.087 0.141 1.00 2.13 33 LYS A N 15
ATOM 25575 C CA . LYS A 1 33 ? -4.579 -26.088 0.634 1.00 62.01 33 LYS A CA 15
ATOM 25576 C C . LYS A 1 33 ? -5.965 -25.441 0.703 1.00 4.35 33 LYS A C 15
ATOM 25577 O O . LYS A 1 33 ? -6.105 -24.240 0.583 1.00 10.50 33 LYS A O 15
ATOM 25596 N N . LYS A 1 34 ? -6.990 -26.222 0.894 1.00 24.33 34 LYS A N 15
ATOM 25597 C CA . LYS A 1 34 ? -8.362 -25.642 0.967 1.00 31.42 34 LYS A CA 15
ATOM 25598 C C . LYS A 1 34 ? -8.751 -25.381 2.424 1.00 63.21 34 LYS A C 15
ATOM 25599 O O . LYS A 1 34 ? -9.709 -25.936 2.927 1.00 10.14 34 LYS A O 15
ATOM 25618 N N . ASP A 1 35 ? -8.018 -24.547 3.111 1.00 33.24 35 ASP A N 15
ATOM 25619 C CA . ASP A 1 35 ? -8.356 -24.267 4.536 1.00 0.10 35 ASP A CA 15
ATOM 25620 C C . ASP A 1 35 ? -9.178 -22.981 4.660 1.00 45.13 35 ASP A C 15
ATOM 25621 O O . ASP A 1 35 ? -10.359 -23.014 4.942 1.00 11.11 35 ASP A O 15
ATOM 25630 N N . ASP A 1 36 ? -8.563 -21.846 4.464 1.00 2.41 36 ASP A N 15
ATOM 25631 C CA . ASP A 1 36 ? -9.314 -20.563 4.583 1.00 41.25 36 ASP A CA 15
ATOM 25632 C C . ASP A 1 36 ? -8.500 -19.406 4.001 1.00 31.42 36 ASP A C 15
ATOM 25633 O O . ASP A 1 36 ? -7.347 -19.555 3.650 1.00 32.11 36 ASP A O 15
ATOM 25642 N N . PHE A 1 37 ? -9.095 -18.251 3.909 1.00 34.41 37 PHE A N 15
ATOM 25643 C CA . PHE A 1 37 ? -8.368 -17.069 3.364 1.00 21.41 37 PHE A CA 15
ATOM 25644 C C . PHE A 1 37 ? -8.364 -15.949 4.409 1.00 53.13 37 PHE A C 15
ATOM 25645 O O . PHE A 1 37 ? -9.344 -15.257 4.595 1.00 12.21 37 PHE A O 15
ATOM 25662 N N . SER A 1 38 ? -7.269 -15.777 5.101 1.00 52.51 38 SER A N 15
ATOM 25663 C CA . SER A 1 38 ? -7.205 -14.706 6.142 1.00 24.23 38 SER A CA 15
ATOM 25664 C C . SER A 1 38 ? -6.247 -13.595 5.710 1.00 4.12 38 SER A C 15
ATOM 25665 O O . SER A 1 38 ? -6.163 -12.555 6.337 1.00 41.35 38 SER A O 15
ATOM 25673 N N . ARG A 1 39 ? -5.517 -13.803 4.651 1.00 63.23 39 ARG A N 15
ATOM 25674 C CA . ARG A 1 39 ? -4.559 -12.760 4.189 1.00 74.15 39 ARG A CA 15
ATOM 25675 C C . ARG A 1 39 ? -5.212 -11.865 3.135 1.00 75.30 39 ARG A C 15
ATOM 25676 O O . ARG A 1 39 ? -4.794 -10.747 2.911 1.00 42.11 39 ARG A O 15
ATOM 25697 N N . VAL A 1 40 ? -6.239 -12.344 2.485 1.00 51.05 40 VAL A N 15
ATOM 25698 C CA . VAL A 1 40 ? -6.907 -11.509 1.452 1.00 52.31 40 VAL A CA 15
ATOM 25699 C C . VAL A 1 40 ? -7.550 -10.284 2.104 1.00 72.22 40 VAL A C 15
ATOM 25700 O O . VAL A 1 40 ? -8.264 -10.401 3.080 1.00 41.31 40 VAL A O 15
ATOM 25713 N N . PRO A 1 41 ? -7.272 -9.143 1.541 1.00 72.04 41 PRO A N 15
ATOM 25714 C CA . PRO A 1 41 ? -7.825 -7.870 2.071 1.00 13.25 41 PRO A CA 15
ATOM 25715 C C . PRO A 1 41 ? -9.333 -7.789 1.815 1.00 31.31 41 PRO A C 15
ATOM 25716 O O . PRO A 1 41 ? -9.833 -8.287 0.826 1.00 21.10 41 PRO A O 15
ATOM 25727 N N . GLU A 1 42 ? -10.060 -7.161 2.700 1.00 11.32 42 GLU A N 15
ATOM 25728 C CA . GLU A 1 42 ? -11.537 -7.045 2.508 1.00 70.32 42 GLU A CA 15
ATOM 25729 C C . GLU A 1 42 ? -11.841 -6.136 1.316 1.00 1.11 42 GLU A C 15
ATOM 25730 O O . GLU A 1 42 ? -12.952 -6.095 0.823 1.00 33.32 42 GLU A O 15
ATOM 25742 N N . GLU A 1 43 ? -10.865 -5.408 0.843 1.00 45.32 43 GLU A N 15
ATOM 25743 C CA . GLU A 1 43 ? -11.103 -4.509 -0.323 1.00 11.10 43 GLU A CA 15
ATOM 25744 C C . GLU A 1 43 ? -11.281 -5.350 -1.589 1.00 60.05 43 GLU A C 15
ATOM 25745 O O . GLU A 1 43 ? -12.094 -5.050 -2.440 1.00 1.14 43 GLU A O 15
ATOM 25757 N N . LEU A 1 44 ? -10.529 -6.408 -1.706 1.00 54.23 44 LEU A N 15
ATOM 25758 C CA . LEU A 1 44 ? -10.648 -7.287 -2.899 1.00 33.42 44 LEU A CA 15
ATOM 25759 C C . LEU A 1 44 ? -11.698 -8.364 -2.635 1.00 11.21 44 LEU A C 15
ATOM 25760 O O . LEU A 1 44 ? -12.590 -8.588 -3.428 1.00 65.03 44 LEU A O 15
ATOM 25776 N N . MET A 1 45 ? -11.607 -9.021 -1.510 1.00 55.23 45 MET A N 15
ATOM 25777 C CA . MET A 1 45 ? -12.608 -10.070 -1.180 1.00 24.51 45 MET A CA 15
ATOM 25778 C C . MET A 1 45 ? -14.011 -9.467 -1.233 1.00 64.35 45 MET A C 15
ATOM 25779 O O . MET A 1 45 ? -14.998 -10.164 -1.367 1.00 11.21 45 MET A O 15
ATOM 25793 N N . LYS A 1 46 ? -14.104 -8.169 -1.132 1.00 75.41 46 LYS A N 15
ATOM 25794 C CA . LYS A 1 46 ? -15.436 -7.504 -1.180 1.00 11.02 46 LYS A CA 15
ATOM 25795 C C . LYS A 1 46 ? -16.237 -8.032 -2.372 1.00 62.42 46 LYS A C 15
ATOM 25796 O O . LYS A 1 46 ? -17.446 -8.131 -2.328 1.00 0.24 46 LYS A O 15
ATOM 25815 N N . GLY A 1 47 ? -15.566 -8.369 -3.438 1.00 51.31 47 GLY A N 15
ATOM 25816 C CA . GLY A 1 47 ? -16.285 -8.890 -4.637 1.00 54.21 47 GLY A CA 15
ATOM 25817 C C . GLY A 1 47 ? -16.432 -10.409 -4.524 1.00 34.10 47 GLY A C 15
ATOM 25818 O O . GLY A 1 47 ? -17.478 -10.963 -4.790 1.00 15.33 47 GLY A O 15
ATOM 25822 N N . PHE A 1 48 ? -15.387 -11.088 -4.131 1.00 3.33 48 PHE A N 15
ATOM 25823 C CA . PHE A 1 48 ? -15.467 -12.572 -4.002 1.00 33.11 48 PHE A CA 15
ATOM 25824 C C . PHE A 1 48 ? -16.585 -12.958 -3.033 1.00 51.34 48 PHE A C 15
ATOM 25825 O O . PHE A 1 48 ? -17.470 -13.724 -3.363 1.00 50.52 48 PHE A O 15
ATOM 25842 N N . GLY A 1 49 ? -16.553 -12.438 -1.836 1.00 54.14 49 GLY A N 15
ATOM 25843 C CA . GLY A 1 49 ? -17.615 -12.781 -0.848 1.00 14.30 49 GLY A CA 15
ATOM 25844 C C . GLY A 1 49 ? -17.374 -14.193 -0.311 1.00 5.24 49 GLY A C 15
ATOM 25845 O O . GLY A 1 49 ? -16.578 -14.402 0.582 1.00 50.23 49 GLY A O 15
ATOM 25849 N N . GLN A 1 50 ? -18.057 -15.166 -0.852 1.00 63.22 50 GLN A N 15
ATOM 25850 C CA . GLN A 1 50 ? -17.865 -16.565 -0.373 1.00 44.32 50 GLN A CA 15
ATOM 25851 C C . GLN A 1 50 ? -17.212 -17.412 -1.469 1.00 0.21 50 GLN A C 15
ATOM 25852 O O . GLN A 1 50 ? -17.802 -17.646 -2.504 1.00 34.53 50 GLN A O 15
ATOM 25866 N N . PRO A 1 51 ? -16.008 -17.844 -1.202 1.00 73.05 51 PRO A N 15
ATOM 25867 C CA . PRO A 1 51 ? -15.263 -18.671 -2.182 1.00 54.25 51 PRO A CA 15
ATOM 25868 C C . PRO A 1 51 ? -15.828 -20.094 -2.223 1.00 22.50 51 PRO A C 15
ATOM 25869 O O . PRO A 1 51 ? -16.335 -20.600 -1.242 1.00 3.33 51 PRO A O 15
ATOM 25880 N N . GLN A 1 52 ? -15.745 -20.743 -3.354 1.00 41.01 52 GLN A N 15
ATOM 25881 C CA . GLN A 1 52 ? -16.277 -22.131 -3.461 1.00 52.13 52 GLN A CA 15
ATOM 25882 C C . GLN A 1 52 ? -15.241 -23.043 -4.126 1.00 13.21 52 GLN A C 15
ATOM 25883 O O . GLN A 1 52 ? -14.346 -22.584 -4.810 1.00 2.04 52 GLN A O 15
ATOM 25897 N N . LEU A 1 53 ? -15.351 -24.327 -3.929 1.00 44.04 53 LEU A N 15
ATOM 25898 C CA . LEU A 1 53 ? -14.372 -25.266 -4.546 1.00 43.05 53 LEU A CA 15
ATOM 25899 C C . LEU A 1 53 ? -14.823 -25.650 -5.959 1.00 44.10 53 LEU A C 15
ATOM 25900 O O . LEU A 1 53 ? -15.734 -26.435 -6.138 1.00 25.24 53 LEU A O 15
ATOM 25916 N N . ALA A 1 54 ? -14.192 -25.107 -6.964 1.00 34.32 54 ALA A N 15
ATOM 25917 C CA . ALA A 1 54 ? -14.581 -25.445 -8.363 1.00 1.21 54 ALA A CA 15
ATOM 25918 C C . ALA A 1 54 ? -13.569 -26.418 -8.968 1.00 53.24 54 ALA A C 15
ATOM 25919 O O . ALA A 1 54 ? -13.926 -27.355 -9.658 1.00 61.33 54 ALA A O 15
ATOM 25926 N N . MET A 1 55 ? -12.308 -26.205 -8.717 1.00 73.14 55 MET A N 15
ATOM 25927 C CA . MET A 1 55 ? -11.270 -27.117 -9.276 1.00 55.41 55 MET A CA 15
ATOM 25928 C C . MET A 1 55 ? -10.103 -27.255 -8.294 1.00 40.21 55 MET A C 15
ATOM 25929 O O . MET A 1 55 ? -9.678 -26.297 -7.679 1.00 62.31 55 MET A O 15
ATOM 25943 N N . ILE A 1 56 ? -9.582 -28.441 -8.145 1.00 25.20 56 ILE A N 15
ATOM 25944 C CA . ILE A 1 56 ? -8.444 -28.642 -7.206 1.00 1.51 56 ILE A CA 15
ATOM 25945 C C . ILE A 1 56 ? -7.158 -28.901 -7.993 1.00 42.42 56 ILE A C 15
ATOM 25946 O O . ILE A 1 56 ? -7.093 -29.784 -8.825 1.00 55.10 56 ILE A O 15
ATOM 25962 N N . LEU A 1 57 ? -6.136 -28.138 -7.731 1.00 70.43 57 LEU A N 15
ATOM 25963 C CA . LEU A 1 57 ? -4.851 -28.334 -8.456 1.00 24.33 57 LEU A CA 15
ATOM 25964 C C . LEU A 1 57 ? -4.041 -29.449 -7.784 1.00 63.53 57 LEU A C 15
ATOM 25965 O O . LEU A 1 57 ? -3.679 -29.346 -6.629 1.00 24.34 57 LEU A O 15
ATOM 25981 N N . PRO A 1 58 ? -3.792 -30.486 -8.538 1.00 52.33 58 PRO A N 15
ATOM 25982 C CA . PRO A 1 58 ? -3.023 -31.647 -8.020 1.00 11.02 58 PRO A CA 15
ATOM 25983 C C . PRO A 1 58 ? -1.538 -31.304 -7.874 1.00 54.11 58 PRO A C 15
ATOM 25984 O O . PRO A 1 58 ? -1.065 -30.305 -8.372 1.00 34.35 58 PRO A O 15
ATOM 25995 N N . LEU A 1 59 ? -0.807 -32.143 -7.197 1.00 51.42 59 LEU A N 15
ATOM 25996 C CA . LEU A 1 59 ? 0.656 -31.899 -7.015 1.00 22.32 59 LEU A CA 15
ATOM 25997 C C . LEU A 1 59 ? 1.457 -33.003 -7.702 1.00 53.00 59 LEU A C 15
ATOM 25998 O O . LEU A 1 59 ? 2.205 -33.726 -7.070 1.00 23.22 59 LEU A O 15
ATOM 26014 N N . ASP A 1 60 ? 1.311 -33.143 -8.987 1.00 60.13 60 ASP A N 15
ATOM 26015 C CA . ASP A 1 60 ? 2.064 -34.205 -9.712 1.00 64.22 60 ASP A CA 15
ATOM 26016 C C . ASP A 1 60 ? 3.012 -33.570 -10.728 1.00 64.40 60 ASP A C 15
ATOM 26017 O O . ASP A 1 60 ? 3.484 -34.218 -11.642 1.00 61.22 60 ASP A O 15
ATOM 26026 N N . GLY A 1 61 ? 3.292 -32.308 -10.575 1.00 51.40 61 GLY A N 15
ATOM 26027 C CA . GLY A 1 61 ? 4.209 -31.626 -11.529 1.00 31.42 61 GLY A CA 15
ATOM 26028 C C . GLY A 1 61 ? 3.706 -30.209 -11.795 1.00 63.13 61 GLY A C 15
ATOM 26029 O O . GLY A 1 61 ? 3.547 -29.416 -10.888 1.00 72.50 61 GLY A O 15
ATOM 26033 N N . ARG A 1 62 ? 3.456 -29.881 -13.031 1.00 35.23 62 ARG A N 15
ATOM 26034 C CA . ARG A 1 62 ? 2.966 -28.512 -13.355 1.00 24.35 62 ARG A CA 15
ATOM 26035 C C . ARG A 1 62 ? 1.742 -28.584 -14.274 1.00 13.15 62 ARG A C 15
ATOM 26036 O O . ARG A 1 62 ? 1.862 -28.797 -15.464 1.00 4.14 62 ARG A O 15
ATOM 26057 N N . LYS A 1 63 ? 0.566 -28.403 -13.733 1.00 33.52 63 LYS A N 15
ATOM 26058 C CA . LYS A 1 63 ? -0.656 -28.459 -14.586 1.00 10.24 63 LYS A CA 15
ATOM 26059 C C . LYS A 1 63 ? -0.830 -27.130 -15.331 1.00 45.32 63 LYS A C 15
ATOM 26060 O O . LYS A 1 63 ? -0.540 -26.073 -14.805 1.00 15.21 63 LYS A O 15
ATOM 26079 N N . LYS A 1 64 ? -1.285 -27.176 -16.552 1.00 24.14 64 LYS A N 15
ATOM 26080 C CA . LYS A 1 64 ? -1.460 -25.913 -17.328 1.00 11.11 64 LYS A CA 15
ATOM 26081 C C . LYS A 1 64 ? -2.837 -25.299 -17.070 1.00 54.24 64 LYS A C 15
ATOM 26082 O O . LYS A 1 64 ? -3.853 -25.958 -17.165 1.00 63.34 64 LYS A O 15
ATOM 26101 N N . LEU A 1 65 ? -2.877 -24.032 -16.753 1.00 34.42 65 LEU A N 15
ATOM 26102 C CA . LEU A 1 65 ? -4.185 -23.365 -16.495 1.00 51.31 65 LEU A CA 15
ATOM 26103 C C . LEU A 1 65 ? -4.508 -22.400 -17.638 1.00 23.15 65 LEU A C 15
ATOM 26104 O O . LEU A 1 65 ? -3.713 -22.204 -18.537 1.00 24.10 65 LEU A O 15
ATOM 26120 N N . VAL A 1 66 ? -5.664 -21.797 -17.617 1.00 32.31 66 VAL A N 15
ATOM 26121 C CA . VAL A 1 66 ? -6.025 -20.849 -18.712 1.00 42.12 66 VAL A CA 15
ATOM 26122 C C . VAL A 1 66 ? -6.355 -19.465 -18.142 1.00 61.32 66 VAL A C 15
ATOM 26123 O O . VAL A 1 66 ? -6.487 -18.502 -18.871 1.00 60.15 66 VAL A O 15
ATOM 26136 N N . ASN A 1 67 ? -6.496 -19.357 -16.850 1.00 61.34 67 ASN A N 15
ATOM 26137 C CA . ASN A 1 67 ? -6.823 -18.029 -16.250 1.00 2.41 67 ASN A CA 15
ATOM 26138 C C . ASN A 1 67 ? -5.636 -17.490 -15.445 1.00 14.30 67 ASN A C 15
ATOM 26139 O O . ASN A 1 67 ? -5.165 -16.395 -15.682 1.00 2.05 67 ASN A O 15
ATOM 26150 N N . ALA A 1 68 ? -5.147 -18.243 -14.499 1.00 55.04 68 ALA A N 15
ATOM 26151 C CA . ALA A 1 68 ? -3.992 -17.760 -13.688 1.00 13.32 68 ALA A CA 15
ATOM 26152 C C . ALA A 1 68 ? -2.758 -18.618 -13.949 1.00 21.41 68 ALA A C 15
ATOM 26153 O O . ALA A 1 68 ? -2.856 -19.772 -14.317 1.00 3.33 68 ALA A O 15
ATOM 26160 N N . ASP A 1 69 ? -1.593 -18.067 -13.751 1.00 62.31 69 ASP A N 15
ATOM 26161 C CA . ASP A 1 69 ? -0.353 -18.856 -13.977 1.00 34.53 69 ASP A CA 15
ATOM 26162 C C . ASP A 1 69 ? 0.109 -19.468 -12.655 1.00 12.41 69 ASP A C 15
ATOM 26163 O O . ASP A 1 69 ? 0.559 -18.779 -11.762 1.00 20.42 69 ASP A O 15
ATOM 26172 N N . ILE A 1 70 ? -0.005 -20.758 -12.526 1.00 34.33 70 ILE A N 15
ATOM 26173 C CA . ILE A 1 70 ? 0.424 -21.420 -11.260 1.00 31.12 70 ILE A CA 15
ATOM 26174 C C . ILE A 1 70 ? 1.795 -20.884 -10.822 1.00 31.50 70 ILE A C 15
ATOM 26175 O O . ILE A 1 70 ? 2.071 -20.744 -9.648 1.00 64.24 70 ILE A O 15
ATOM 26191 N N . GLU A 1 71 ? 2.655 -20.585 -11.760 1.00 35.43 71 GLU A N 15
ATOM 26192 C CA . GLU A 1 71 ? 4.002 -20.063 -11.392 1.00 64.25 71 GLU A CA 15
ATOM 26193 C C . GLU A 1 71 ? 3.867 -18.708 -10.696 1.00 41.02 71 GLU A C 15
ATOM 26194 O O . GLU A 1 71 ? 4.475 -18.460 -9.673 1.00 25.33 71 GLU A O 15
ATOM 26206 N N . LYS A 1 72 ? 3.075 -17.828 -11.243 1.00 0.20 72 LYS A N 15
ATOM 26207 C CA . LYS A 1 72 ? 2.899 -16.489 -10.615 1.00 10.22 72 LYS A CA 15
ATOM 26208 C C . LYS A 1 72 ? 2.169 -16.626 -9.276 1.00 3.42 72 LYS A C 15
ATOM 26209 O O . LYS A 1 72 ? 2.050 -15.679 -8.525 1.00 61.12 72 LYS A O 15
ATOM 26228 N N . VAL A 1 73 ? 1.675 -17.795 -8.973 1.00 61.21 73 VAL A N 15
ATOM 26229 C CA . VAL A 1 73 ? 0.949 -17.993 -7.682 1.00 12.13 73 VAL A CA 15
ATOM 26230 C C . VAL A 1 73 ? 1.900 -18.509 -6.595 1.00 24.40 73 VAL A C 15
ATOM 26231 O O . VAL A 1 73 ? 1.661 -18.336 -5.418 1.00 24.15 73 VAL A O 15
ATOM 26244 N N . LYS A 1 74 ? 2.964 -19.156 -6.983 1.00 61.24 74 LYS A N 15
ATOM 26245 C CA . LYS A 1 74 ? 3.922 -19.705 -5.974 1.00 35.33 74 LYS A CA 15
ATOM 26246 C C . LYS A 1 74 ? 4.427 -18.607 -5.029 1.00 3.13 74 LYS A C 15
ATOM 26247 O O . LYS A 1 74 ? 4.363 -18.738 -3.823 1.00 10.43 74 LYS A O 15
ATOM 26266 N N . GLN A 1 75 ? 4.948 -17.537 -5.563 1.00 21.12 75 GLN A N 15
ATOM 26267 C CA . GLN A 1 75 ? 5.476 -16.449 -4.682 1.00 44.34 75 GLN A CA 15
ATOM 26268 C C . GLN A 1 75 ? 4.376 -15.899 -3.769 1.00 12.13 75 GLN A C 15
ATOM 26269 O O . GLN A 1 75 ? 4.643 -15.171 -2.833 1.00 45.14 75 GLN A O 15
ATOM 26283 N N . ALA A 1 76 ? 3.143 -16.236 -4.027 1.00 15.41 76 ALA A N 15
ATOM 26284 C CA . ALA A 1 76 ? 2.038 -15.730 -3.167 1.00 64.40 76 ALA A CA 15
ATOM 26285 C C . ALA A 1 76 ? 1.705 -16.753 -2.081 1.00 33.41 76 ALA A C 15
ATOM 26286 O O . ALA A 1 76 ? 1.519 -16.413 -0.931 1.00 22.22 76 ALA A O 15
ATOM 26293 N N . LEU A 1 77 ? 1.633 -18.006 -2.437 1.00 54.12 77 LEU A N 15
ATOM 26294 C CA . LEU A 1 77 ? 1.317 -19.045 -1.418 1.00 51.31 77 LEU A CA 15
ATOM 26295 C C . LEU A 1 77 ? 2.535 -19.285 -0.520 1.00 72.31 77 LEU A C 15
ATOM 26296 O O . LEU A 1 77 ? 2.415 -19.768 0.590 1.00 32.34 77 LEU A O 15
ATOM 26312 N N . THR A 1 78 ? 3.704 -18.938 -0.987 1.00 23.15 78 THR A N 15
ATOM 26313 C CA . THR A 1 78 ? 4.927 -19.136 -0.158 1.00 72.41 78 THR A CA 15
ATOM 26314 C C . THR A 1 78 ? 5.162 -17.904 0.724 1.00 12.42 78 THR A C 15
ATOM 26315 O O . THR A 1 78 ? 5.712 -17.994 1.803 1.00 3.10 78 THR A O 15
ATOM 26326 N N . GLU A 1 79 ? 4.741 -16.755 0.268 1.00 54.20 79 GLU A N 15
ATOM 26327 C CA . GLU A 1 79 ? 4.930 -15.515 1.072 1.00 0.20 79 GLU A CA 15
ATOM 26328 C C . GLU A 1 79 ? 3.672 -15.227 1.893 1.00 43.04 79 GLU A C 15
ATOM 26329 O O . GLU A 1 79 ? 3.739 -14.922 3.067 1.00 0.13 79 GLU A O 15
ATOM 26341 N N . GLN A 1 80 ? 2.524 -15.325 1.283 1.00 61.10 80 GLN A N 15
ATOM 26342 C CA . GLN A 1 80 ? 1.257 -15.060 2.023 1.00 62.11 80 GLN A CA 15
ATOM 26343 C C . GLN A 1 80 ? 0.526 -16.378 2.274 1.00 33.13 80 GLN A C 15
ATOM 26344 O O . GLN A 1 80 ? 0.252 -16.749 3.398 1.00 23.24 80 GLN A O 15
ATOM 26358 N N . GLY A 1 81 ? 0.216 -17.090 1.227 1.00 44.44 81 GLY A N 15
ATOM 26359 C CA . GLY A 1 81 ? -0.493 -18.387 1.386 1.00 53.33 81 GLY A CA 15
ATOM 26360 C C . GLY A 1 81 ? -1.756 -18.392 0.524 1.00 11.11 81 GLY A C 15
ATOM 26361 O O . GLY A 1 81 ? -2.520 -19.336 0.535 1.00 63.42 81 GLY A O 15
ATOM 26365 N N . TYR A 1 82 ? -1.979 -17.346 -0.225 1.00 5.30 82 TYR A N 15
ATOM 26366 C CA . TYR A 1 82 ? -3.195 -17.298 -1.090 1.00 3.33 82 TYR A CA 15
ATOM 26367 C C . TYR A 1 82 ? -2.936 -16.410 -2.309 1.00 20.12 82 TYR A C 15
ATOM 26368 O O . TYR A 1 82 ? -2.232 -15.424 -2.234 1.00 31.20 82 TYR A O 15
ATOM 26386 N N . TYR A 1 83 ? -3.509 -16.749 -3.428 1.00 25.42 83 TYR A N 15
ATOM 26387 C CA . TYR A 1 83 ? -3.310 -15.922 -4.653 1.00 54.02 83 TYR A CA 15
ATOM 26388 C C . TYR A 1 83 ? -4.627 -15.816 -5.418 1.00 35.21 83 TYR A C 15
ATOM 26389 O O . TYR A 1 83 ? -5.182 -16.803 -5.859 1.00 44.14 83 TYR A O 15
ATOM 26407 N N . LEU A 1 84 ? -5.140 -14.628 -5.572 1.00 45.23 84 LEU A N 15
ATOM 26408 C CA . LEU A 1 84 ? -6.431 -14.464 -6.299 1.00 44.21 84 LEU A CA 15
ATOM 26409 C C . LEU A 1 84 ? -6.185 -14.083 -7.756 1.00 12.25 84 LEU A C 15
ATOM 26410 O O . LEU A 1 84 ? -5.463 -13.153 -8.055 1.00 71.14 84 LEU A O 15
ATOM 26426 N N . GLN A 1 85 ? -6.789 -14.793 -8.669 1.00 42.24 85 GLN A N 15
ATOM 26427 C CA . GLN A 1 85 ? -6.601 -14.470 -10.107 1.00 54.21 85 GLN A CA 15
ATOM 26428 C C . GLN A 1 85 ? -7.829 -13.718 -10.635 1.00 24.25 85 GLN A C 15
ATOM 26429 O O . GLN A 1 85 ? -8.950 -14.179 -10.523 1.00 4.11 85 GLN A O 15
ATOM 26443 N N . LEU A 1 86 ? -7.623 -12.559 -11.204 1.00 13.52 86 LEU A N 15
ATOM 26444 C CA . LEU A 1 86 ? -8.770 -11.767 -11.735 1.00 41.40 86 LEU A CA 15
ATOM 26445 C C . LEU A 1 86 ? -8.494 -11.335 -13.181 1.00 4.23 86 LEU A C 15
ATOM 26446 O O . LEU A 1 86 ? -7.478 -10.730 -13.461 1.00 74.04 86 LEU A O 15
ATOM 26462 N N . PRO A 1 87 ? -9.413 -11.659 -14.048 1.00 44.02 87 PRO A N 15
ATOM 26463 C CA . PRO A 1 87 ? -9.272 -11.298 -15.482 1.00 11.24 87 PRO A CA 15
ATOM 26464 C C . PRO A 1 87 ? -9.483 -9.794 -15.674 1.00 64.30 87 PRO A C 15
ATOM 26465 O O . PRO A 1 87 ? -9.812 -9.091 -14.738 1.00 62.34 87 PRO A O 15
ATOM 26476 N N . PRO A 1 88 ? -9.300 -9.351 -16.888 1.00 53.12 88 PRO A N 15
ATOM 26477 C CA . PRO A 1 88 ? -9.488 -7.915 -17.208 1.00 52.10 88 PRO A CA 15
ATOM 26478 C C . PRO A 1 88 ? -10.973 -7.555 -17.112 1.00 53.05 88 PRO A C 15
ATOM 26479 O O . PRO A 1 88 ? -11.773 -8.012 -17.903 1.00 2.42 88 PRO A O 15
ATOM 26490 N N . PRO A 1 89 ? -11.290 -6.752 -16.135 1.00 10.24 89 PRO A N 15
ATOM 26491 C CA . PRO A 1 89 ? -12.698 -6.337 -15.919 1.00 23.30 89 PRO A CA 15
ATOM 26492 C C . PRO A 1 89 ? -13.155 -5.369 -17.013 1.00 14.43 89 PRO A C 15
ATOM 26493 O O . PRO A 1 89 ? -12.352 -4.840 -17.755 1.00 44.21 89 PRO A O 15
ATOM 26504 N N . PRO A 1 90 ? -14.444 -5.177 -17.071 1.00 44.03 90 PRO A N 15
ATOM 26505 C CA . PRO A 1 90 ? -15.048 -4.268 -18.081 1.00 74.11 90 PRO A CA 15
ATOM 26506 C C . PRO A 1 90 ? -14.736 -2.811 -17.741 1.00 24.21 90 PRO A C 15
ATOM 26507 O O . PRO A 1 90 ? -15.021 -1.910 -18.505 1.00 13.11 90 PRO A O 15
ATOM 26518 N N . GLU A 1 91 ? -14.156 -2.574 -16.598 1.00 70.10 91 GLU A N 15
ATOM 26519 C CA . GLU A 1 91 ? -13.825 -1.179 -16.203 1.00 70.30 91 GLU A CA 15
ATOM 26520 C C . GLU A 1 91 ? -12.870 -0.567 -17.227 1.00 75.32 91 GLU A C 15
ATOM 26521 O O . GLU A 1 91 ? -12.995 -0.788 -18.415 1.00 74.02 91 GLU A O 15
ATOM 26533 N N . ASP A 1 92 ? -11.915 0.193 -16.781 1.00 22.30 92 ASP A N 15
ATOM 26534 C CA . ASP A 1 92 ? -10.960 0.802 -17.741 1.00 42.21 92 ASP A CA 15
ATOM 26535 C C . ASP A 1 92 ? -9.653 1.160 -17.030 1.00 22.35 92 ASP A C 15
ATOM 26536 O O . ASP A 1 92 ? -9.011 2.141 -17.352 1.00 14.23 92 ASP A O 15
ATOM 26545 N N . LEU A 1 93 ? -9.255 0.377 -16.064 1.00 72.34 93 LEU A N 15
ATOM 26546 C CA . LEU A 1 93 ? -7.991 0.680 -15.335 1.00 24.30 93 LEU A CA 15
ATOM 26547 C C . LEU A 1 93 ? -7.410 -0.595 -14.715 1.00 30.23 93 LEU A C 15
ATOM 26548 O O . LEU A 1 93 ? -8.121 -1.527 -14.404 1.00 51.24 93 LEU A O 15
ATOM 26564 N N . LEU A 1 94 ? -6.117 -0.632 -14.530 1.00 63.14 94 LEU A N 15
ATOM 26565 C CA . LEU A 1 94 ? -5.477 -1.837 -13.925 1.00 1.41 94 LEU A CA 15
ATOM 26566 C C . LEU A 1 94 ? -4.011 -1.537 -13.607 1.00 63.43 94 LEU A C 15
ATOM 26567 O O . LEU A 1 94 ? -3.427 -0.621 -14.148 1.00 43.52 94 LEU A O 15
ATOM 26583 N N . LYS A 1 95 ? -3.408 -2.296 -12.731 1.00 24.04 95 LYS A N 15
ATOM 26584 C CA . LYS A 1 95 ? -1.979 -2.041 -12.385 1.00 52.02 95 LYS A CA 15
ATOM 26585 C C . LYS A 1 95 ? -1.163 -1.773 -13.653 1.00 35.04 95 LYS A C 15
ATOM 26586 O O . LYS A 1 95 ? -1.441 -2.312 -14.706 1.00 12.15 95 LYS A O 15
ATOM 26605 N N . GLN A 1 96 ? -0.163 -0.938 -13.563 1.00 24.24 96 GLN A N 15
ATOM 26606 C CA . GLN A 1 96 ? 0.665 -0.630 -14.768 1.00 74.33 96 GLN A CA 15
ATOM 26607 C C . GLN A 1 96 ? 2.156 -0.733 -14.434 1.00 54.31 96 GLN A C 15
ATOM 26608 O O . GLN A 1 96 ? 2.543 -1.289 -13.424 1.00 24.02 96 GLN A O 15
ATOM 26622 N N . HIS A 1 97 ? 2.997 -0.196 -15.278 1.00 73.34 97 HIS A N 15
ATOM 26623 C CA . HIS A 1 97 ? 4.465 -0.256 -15.016 1.00 62.50 97 HIS A CA 15
ATOM 26624 C C . HIS A 1 97 ? 5.035 1.162 -14.913 1.00 2.22 97 HIS A C 15
ATOM 26625 O O . HIS A 1 97 ? 5.984 1.511 -15.589 1.00 1.15 97 HIS A O 15
ATOM 26639 N N . LEU A 1 98 ? 4.464 1.982 -14.074 1.00 64.43 98 LEU A N 15
ATOM 26640 C CA . LEU A 1 98 ? 4.971 3.377 -13.927 1.00 72.43 98 LEU A CA 15
ATOM 26641 C C . LEU A 1 98 ? 6.135 3.414 -12.934 1.00 31.22 98 LEU A C 15
ATOM 26642 O O . LEU A 1 98 ? 5.979 3.797 -11.792 1.00 53.11 98 LEU A O 15
ATOM 26658 N N . SER A 1 99 ? 7.305 3.020 -13.362 1.00 41.20 99 SER A N 15
ATOM 26659 C CA . SER A 1 99 ? 8.480 3.034 -12.444 1.00 3.31 99 SER A CA 15
ATOM 26660 C C . SER A 1 99 ? 8.091 2.458 -11.079 1.00 75.30 99 SER A C 15
ATOM 26661 O O . SER A 1 99 ? 7.143 1.711 -10.957 1.00 4.42 99 SER A O 15
ATOM 26669 N N . VAL A 1 100 ? 8.816 2.804 -10.049 1.00 74.32 100 VAL A N 15
ATOM 26670 C CA . VAL A 1 100 ? 8.484 2.273 -8.696 1.00 35.40 100 VAL A CA 15
ATOM 26671 C C . VAL A 1 100 ? 7.840 3.374 -7.843 1.00 43.40 100 VAL A C 15
ATOM 26672 O O . VAL A 1 100 ? 8.358 4.466 -7.726 1.00 5.03 100 VAL A O 15
ATOM 26685 N N . MET A 1 101 ? 6.711 3.093 -7.250 1.00 51.34 101 MET A N 15
ATOM 26686 C CA . MET A 1 101 ? 6.034 4.121 -6.410 1.00 54.42 101 MET A CA 15
ATOM 26687 C C . MET A 1 101 ? 5.980 5.459 -7.155 1.00 13.24 101 MET A C 15
ATOM 26688 O O . MET A 1 101 ? 6.342 5.551 -8.310 1.00 10.32 101 MET A O 15
ATOM 26702 N N . GLY A 1 102 ? 5.529 6.494 -6.500 1.00 61.41 102 GLY A N 15
ATOM 26703 C CA . GLY A 1 102 ? 5.452 7.823 -7.170 1.00 31.22 102 GLY A CA 15
ATOM 26704 C C . GLY A 1 102 ? 4.831 7.666 -8.560 1.00 11.33 102 GLY A C 15
ATOM 26705 O O . GLY A 1 102 ? 5.520 7.452 -9.539 1.00 71.14 102 GLY A O 15
ATOM 26709 N N . GLN A 1 103 ? 3.534 7.775 -8.656 1.00 12.51 103 GLN A N 15
ATOM 26710 C CA . GLN A 1 103 ? 2.873 7.636 -9.984 1.00 15.03 103 GLN A CA 15
ATOM 26711 C C . GLN A 1 103 ? 2.170 8.945 -10.361 1.00 73.42 103 GLN A C 15
ATOM 26712 O O . GLN A 1 103 ? 2.105 9.872 -9.580 1.00 1.24 103 GLN A O 15
ATOM 26726 N N . LYS A 1 104 ? 1.648 9.028 -11.554 1.00 1.20 104 LYS A N 15
ATOM 26727 C CA . LYS A 1 104 ? 0.960 10.280 -11.978 1.00 44.41 104 LYS A CA 15
ATOM 26728 C C . LYS A 1 104 ? -0.552 10.054 -12.078 1.00 22.13 104 LYS A C 15
ATOM 26729 O O . LYS A 1 104 ? -1.015 8.944 -12.243 1.00 42.22 104 LYS A O 15
ATOM 26748 N N . THR A 1 105 ? -1.322 11.103 -11.983 1.00 22.34 105 THR A N 15
ATOM 26749 C CA . THR A 1 105 ? -2.803 10.958 -12.076 1.00 11.43 105 THR A CA 15
ATOM 26750 C C . THR A 1 105 ? -3.361 11.957 -13.091 1.00 22.11 105 THR A C 15
ATOM 26751 O O . THR A 1 105 ? -2.813 13.023 -13.291 1.00 64.34 105 THR A O 15
ATOM 26762 N N . ASP A 1 106 ? -4.445 11.622 -13.737 1.00 11.04 106 ASP A N 15
ATOM 26763 C CA . ASP A 1 106 ? -5.027 12.560 -14.740 1.00 72.04 106 ASP A CA 15
ATOM 26764 C C . ASP A 1 106 ? -6.518 12.273 -14.938 1.00 34.31 106 ASP A C 15
ATOM 26765 O O . ASP A 1 106 ? -7.034 11.274 -14.480 1.00 22.34 106 ASP A O 15
ATOM 26774 N N . ASP A 1 107 ? -7.207 13.144 -15.622 1.00 34.25 107 ASP A N 15
ATOM 26775 C CA . ASP A 1 107 ? -8.664 12.925 -15.856 1.00 5.40 107 ASP A CA 15
ATOM 26776 C C . ASP A 1 107 ? -9.004 13.195 -17.323 1.00 63.23 107 ASP A C 15
ATOM 26777 O O . ASP A 1 107 ? -9.832 12.527 -17.910 1.00 11.00 107 ASP A O 15
ATOM 26786 N N . THR A 1 108 ? -8.370 14.167 -17.918 1.00 23.41 108 THR A N 15
ATOM 26787 C CA . THR A 1 108 ? -8.659 14.475 -19.347 1.00 32.22 108 THR A CA 15
ATOM 26788 C C . THR A 1 108 ? -8.252 13.295 -20.233 1.00 34.43 108 THR A C 15
ATOM 26789 O O . THR A 1 108 ? -7.090 12.959 -20.341 1.00 72.21 108 THR A O 15
ATOM 26800 N N . ASN A 1 109 ? -9.202 12.666 -20.867 1.00 63.33 109 ASN A N 15
ATOM 26801 C CA . ASN A 1 109 ? -8.872 11.508 -21.746 1.00 41.32 109 ASN A CA 15
ATOM 26802 C C . ASN A 1 109 ? -9.899 11.401 -22.877 1.00 3.24 109 ASN A C 15
ATOM 26803 O O . ASN A 1 109 ? -11.047 11.767 -22.722 1.00 64.34 109 ASN A O 15
ATOM 26814 N N . LYS A 1 110 ? -9.495 10.907 -24.014 1.00 44.20 110 LYS A N 15
ATOM 26815 C CA . LYS A 1 110 ? -10.452 10.782 -25.153 1.00 2.14 110 LYS A CA 15
ATOM 26816 C C . LYS A 1 110 ? -9.846 9.924 -26.266 1.00 1.03 110 LYS A C 15
ATOM 26817 O O . LYS A 1 110 ? -8.661 9.640 -26.192 1.00 44.51 110 LYS A O 15
ATOM 26836 N N . GLY A 1 1 ? 10.572 -1.557 -5.055 1.00 23.41 1 GLY A N 16
ATOM 26837 C CA . GLY A 1 1 ? 11.316 -2.438 -6.001 1.00 71.04 1 GLY A CA 16
ATOM 26838 C C . GLY A 1 1 ? 10.461 -2.695 -7.242 1.00 70.10 1 GLY A C 16
ATOM 26839 O O . GLY A 1 1 ? 9.864 -1.791 -7.793 1.00 52.02 1 GLY A O 16
ATOM 26843 N N . SER A 1 2 ? 10.398 -3.920 -7.687 1.00 63.22 2 SER A N 16
ATOM 26844 C CA . SER A 1 2 ? 9.578 -4.233 -8.895 1.00 32.23 2 SER A CA 16
ATOM 26845 C C . SER A 1 2 ? 9.220 -5.721 -8.920 1.00 60.22 2 SER A C 16
ATOM 26846 O O . SER A 1 2 ? 9.793 -6.521 -8.206 1.00 61.45 2 SER A O 16
ATOM 26854 N N . MET A 1 3 ? 8.275 -6.099 -9.738 1.00 2.42 3 MET A N 16
ATOM 26855 C CA . MET A 1 3 ? 7.878 -7.535 -9.810 1.00 52.34 3 MET A CA 16
ATOM 26856 C C . MET A 1 3 ? 7.228 -7.835 -11.164 1.00 72.24 3 MET A C 16
ATOM 26857 O O . MET A 1 3 ? 6.104 -8.292 -11.227 1.00 14.15 3 MET A O 16
ATOM 26871 N N . PRO A 1 4 ? 7.966 -7.564 -12.207 1.00 22.13 4 PRO A N 16
ATOM 26872 C CA . PRO A 1 4 ? 7.460 -7.805 -13.580 1.00 3.04 4 PRO A CA 16
ATOM 26873 C C . PRO A 1 4 ? 7.438 -9.307 -13.890 1.00 13.42 4 PRO A C 16
ATOM 26874 O O . PRO A 1 4 ? 6.585 -9.790 -14.607 1.00 43.11 4 PRO A O 16
ATOM 26885 N N . LYS A 1 5 ? 8.370 -10.045 -13.354 1.00 32.24 5 LYS A N 16
ATOM 26886 C CA . LYS A 1 5 ? 8.400 -11.514 -13.617 1.00 12.51 5 LYS A CA 16
ATOM 26887 C C . LYS A 1 5 ? 9.145 -12.233 -12.489 1.00 20.44 5 LYS A C 16
ATOM 26888 O O . LYS A 1 5 ? 10.071 -11.697 -11.914 1.00 4.51 5 LYS A O 16
ATOM 26907 N N . PRO A 1 6 ? 8.709 -13.431 -12.211 1.00 71.04 6 PRO A N 16
ATOM 26908 C CA . PRO A 1 6 ? 9.338 -14.240 -11.139 1.00 43.32 6 PRO A CA 16
ATOM 26909 C C . PRO A 1 6 ? 10.710 -14.751 -11.585 1.00 52.13 6 PRO A C 16
ATOM 26910 O O . PRO A 1 6 ? 11.687 -14.634 -10.870 1.00 13.33 6 PRO A O 16
ATOM 26921 N N . GLY A 1 7 ? 10.796 -15.311 -12.759 1.00 11.35 7 GLY A N 16
ATOM 26922 C CA . GLY A 1 7 ? 12.108 -15.826 -13.246 1.00 4.32 7 GLY A CA 16
ATOM 26923 C C . GLY A 1 7 ? 12.277 -17.287 -12.825 1.00 23.12 7 GLY A C 16
ATOM 26924 O O . GLY A 1 7 ? 11.945 -18.194 -13.558 1.00 61.42 7 GLY A O 16
ATOM 26928 N N . ILE A 1 8 ? 12.793 -17.523 -11.649 1.00 63.41 8 ILE A N 16
ATOM 26929 C CA . ILE A 1 8 ? 12.982 -18.931 -11.191 1.00 24.32 8 ILE A CA 16
ATOM 26930 C C . ILE A 1 8 ? 12.925 -19.008 -9.664 1.00 64.11 8 ILE A C 16
ATOM 26931 O O . ILE A 1 8 ? 13.208 -18.052 -8.972 1.00 14.25 8 ILE A O 16
ATOM 26947 N N . LEU A 1 9 ? 12.557 -20.145 -9.135 1.00 71.21 9 LEU A N 16
ATOM 26948 C CA . LEU A 1 9 ? 12.477 -20.292 -7.654 1.00 72.03 9 LEU A CA 16
ATOM 26949 C C . LEU A 1 9 ? 12.935 -21.697 -7.243 1.00 15.22 9 LEU A C 16
ATOM 26950 O O . LEU A 1 9 ? 13.846 -22.255 -7.823 1.00 54.24 9 LEU A O 16
ATOM 26966 N N . LYS A 1 10 ? 12.312 -22.276 -6.251 1.00 63.01 10 LYS A N 16
ATOM 26967 C CA . LYS A 1 10 ? 12.717 -23.643 -5.811 1.00 64.22 10 LYS A CA 16
ATOM 26968 C C . LYS A 1 10 ? 11.491 -24.426 -5.332 1.00 42.31 10 LYS A C 16
ATOM 26969 O O . LYS A 1 10 ? 11.477 -24.967 -4.245 1.00 44.34 10 LYS A O 16
ATOM 26988 N N . SER A 1 11 ? 10.462 -24.488 -6.132 1.00 12.33 11 SER A N 16
ATOM 26989 C CA . SER A 1 11 ? 9.240 -25.235 -5.714 1.00 23.52 11 SER A CA 16
ATOM 26990 C C . SER A 1 11 ? 8.720 -26.097 -6.872 1.00 23.31 11 SER A C 16
ATOM 26991 O O . SER A 1 11 ? 9.249 -27.154 -7.153 1.00 12.42 11 SER A O 16
ATOM 26999 N N . LYS A 1 12 ? 7.687 -25.661 -7.547 1.00 13.12 12 LYS A N 16
ATOM 27000 C CA . LYS A 1 12 ? 7.147 -26.466 -8.680 1.00 0.13 12 LYS A CA 16
ATOM 27001 C C . LYS A 1 12 ? 6.861 -27.899 -8.221 1.00 33.34 12 LYS A C 16
ATOM 27002 O O . LYS A 1 12 ? 7.326 -28.854 -8.811 1.00 14.30 12 LYS A O 16
ATOM 27021 N N . SER A 1 13 ? 6.100 -28.056 -7.173 1.00 21.21 13 SER A N 16
ATOM 27022 C CA . SER A 1 13 ? 5.784 -29.427 -6.679 1.00 35.01 13 SER A CA 16
ATOM 27023 C C . SER A 1 13 ? 4.897 -29.346 -5.434 1.00 74.44 13 SER A C 16
ATOM 27024 O O . SER A 1 13 ? 5.016 -30.140 -4.522 1.00 30.02 13 SER A O 16
ATOM 27032 N N . MET A 1 14 ? 4.012 -28.389 -5.390 1.00 10.11 14 MET A N 16
ATOM 27033 C CA . MET A 1 14 ? 3.120 -28.255 -4.204 1.00 43.11 14 MET A CA 16
ATOM 27034 C C . MET A 1 14 ? 1.654 -28.392 -4.625 1.00 71.23 14 MET A C 16
ATOM 27035 O O . MET A 1 14 ? 1.341 -28.514 -5.793 1.00 53.40 14 MET A O 16
ATOM 27049 N N . PHE A 1 15 ? 0.753 -28.370 -3.681 1.00 52.05 15 PHE A N 16
ATOM 27050 C CA . PHE A 1 15 ? -0.692 -28.498 -4.025 1.00 41.13 15 PHE A CA 16
ATOM 27051 C C . PHE A 1 15 ? -1.393 -27.149 -3.823 1.00 45.22 15 PHE A C 16
ATOM 27052 O O . PHE A 1 15 ? -1.068 -26.399 -2.925 1.00 60.52 15 PHE A O 16
ATOM 27069 N N . CYS A 1 16 ? -2.355 -26.841 -4.647 1.00 71.33 16 CYS A N 16
ATOM 27070 C CA . CYS A 1 16 ? -3.077 -25.547 -4.495 1.00 40.14 16 CYS A CA 16
ATOM 27071 C C . CYS A 1 16 ? -4.573 -25.751 -4.738 1.00 63.14 16 CYS A C 16
ATOM 27072 O O . CYS A 1 16 ? -4.980 -26.661 -5.432 1.00 24.34 16 CYS A O 16
ATOM 27080 N N . VAL A 1 17 ? -5.398 -24.912 -4.175 1.00 63.51 17 VAL A N 16
ATOM 27081 C CA . VAL A 1 17 ? -6.866 -25.064 -4.385 1.00 60.25 17 VAL A CA 16
ATOM 27082 C C . VAL A 1 17 ? -7.402 -23.872 -5.174 1.00 65.44 17 VAL A C 16
ATOM 27083 O O . VAL A 1 17 ? -7.226 -22.730 -4.793 1.00 24.30 17 VAL A O 16
ATOM 27096 N N . ILE A 1 18 ? -8.055 -24.126 -6.270 1.00 64.22 18 ILE A N 16
ATOM 27097 C CA . ILE A 1 18 ? -8.604 -23.007 -7.086 1.00 22.42 18 ILE A CA 16
ATOM 27098 C C . ILE A 1 18 ? -10.082 -22.784 -6.754 1.00 51.33 18 ILE A C 16
ATOM 27099 O O . ILE A 1 18 ? -10.943 -23.537 -7.165 1.00 55.41 18 ILE A O 16
ATOM 27115 N N . TYR A 1 19 ? -10.383 -21.753 -6.012 1.00 41.11 19 TYR A N 16
ATOM 27116 C CA . TYR A 1 19 ? -11.803 -21.481 -5.652 1.00 4.50 19 TYR A CA 16
ATOM 27117 C C . TYR A 1 19 ? -12.446 -20.581 -6.709 1.00 22.10 19 TYR A C 16
ATOM 27118 O O . TYR A 1 19 ? -11.768 -19.913 -7.462 1.00 60.10 19 TYR A O 16
ATOM 27136 N N . ARG A 1 20 ? -13.749 -20.547 -6.759 1.00 64.42 20 ARG A N 16
ATOM 27137 C CA . ARG A 1 20 ? -14.429 -19.673 -7.755 1.00 71.34 20 ARG A CA 16
ATOM 27138 C C . ARG A 1 20 ? -15.379 -18.713 -7.033 1.00 21.40 20 ARG A C 16
ATOM 27139 O O . ARG A 1 20 ? -16.021 -19.067 -6.063 1.00 33.43 20 ARG A O 16
ATOM 27160 N N . SER A 1 21 ? -15.463 -17.494 -7.488 1.00 53.41 21 SER A N 16
ATOM 27161 C CA . SER A 1 21 ? -16.359 -16.509 -6.822 1.00 73.02 21 SER A CA 16
ATOM 27162 C C . SER A 1 21 ? -17.823 -16.794 -7.166 1.00 43.33 21 SER A C 16
ATOM 27163 O O . SER A 1 21 ? -18.166 -17.045 -8.304 1.00 44.51 21 SER A O 16
ATOM 27171 N N . SER A 1 22 ? -18.689 -16.753 -6.188 1.00 44.31 22 SER A N 16
ATOM 27172 C CA . SER A 1 22 ? -20.132 -17.017 -6.455 1.00 1.23 22 SER A CA 16
ATOM 27173 C C . SER A 1 22 ? -20.649 -16.062 -7.533 1.00 70.10 22 SER A C 16
ATOM 27174 O O . SER A 1 22 ? -21.402 -16.444 -8.407 1.00 24.11 22 SER A O 16
ATOM 27182 N N . LYS A 1 23 ? -20.247 -14.821 -7.479 1.00 14.12 23 LYS A N 16
ATOM 27183 C CA . LYS A 1 23 ? -20.708 -13.839 -8.501 1.00 42.21 23 LYS A CA 16
ATOM 27184 C C . LYS A 1 23 ? -19.555 -12.917 -8.900 1.00 12.24 23 LYS A C 16
ATOM 27185 O O . LYS A 1 23 ? -19.288 -11.923 -8.254 1.00 73.05 23 LYS A O 16
ATOM 27204 N N . ARG A 1 24 ? -18.863 -13.238 -9.959 1.00 21.24 24 ARG A N 16
ATOM 27205 C CA . ARG A 1 24 ? -17.729 -12.376 -10.395 1.00 23.32 24 ARG A CA 16
ATOM 27206 C C . ARG A 1 24 ? -17.387 -12.646 -11.861 1.00 23.34 24 ARG A C 16
ATOM 27207 O O . ARG A 1 24 ? -18.027 -13.440 -12.523 1.00 60.31 24 ARG A O 16
ATOM 27228 N N . ASP A 1 25 ? -16.382 -11.991 -12.373 1.00 0.11 25 ASP A N 16
ATOM 27229 C CA . ASP A 1 25 ? -15.995 -12.210 -13.794 1.00 45.42 25 ASP A CA 16
ATOM 27230 C C . ASP A 1 25 ? -14.959 -13.330 -13.883 1.00 0.23 25 ASP A C 16
ATOM 27231 O O . ASP A 1 25 ? -13.809 -13.108 -14.206 1.00 51.44 25 ASP A O 16
ATOM 27240 N N . GLN A 1 26 ? -15.367 -14.532 -13.593 1.00 73.01 26 GLN A N 16
ATOM 27241 C CA . GLN A 1 26 ? -14.422 -15.688 -13.652 1.00 41.02 26 GLN A CA 16
ATOM 27242 C C . GLN A 1 26 ? -13.231 -15.461 -12.717 1.00 62.34 26 GLN A C 16
ATOM 27243 O O . GLN A 1 26 ? -12.094 -15.692 -13.079 1.00 4.24 26 GLN A O 16
ATOM 27257 N N . THR A 1 27 ? -13.480 -15.023 -11.511 1.00 71.12 27 THR A N 16
ATOM 27258 C CA . THR A 1 27 ? -12.357 -14.796 -10.552 1.00 4.32 27 THR A CA 16
ATOM 27259 C C . THR A 1 27 ? -12.139 -16.052 -9.704 1.00 24.11 27 THR A C 16
ATOM 27260 O O . THR A 1 27 ? -13.078 -16.724 -9.326 1.00 53.42 27 THR A O 16
ATOM 27271 N N . TYR A 1 28 ? -10.911 -16.384 -9.407 1.00 33.12 28 TYR A N 16
ATOM 27272 C CA . TYR A 1 28 ? -10.655 -17.604 -8.589 1.00 40.42 28 TYR A CA 16
ATOM 27273 C C . TYR A 1 28 ? -9.581 -17.338 -7.532 1.00 60.02 28 TYR A C 16
ATOM 27274 O O . TYR A 1 28 ? -8.664 -16.566 -7.741 1.00 41.50 28 TYR A O 16
ATOM 27292 N N . LEU A 1 29 ? -9.680 -17.987 -6.405 1.00 13.02 29 LEU A N 16
ATOM 27293 C CA . LEU A 1 29 ? -8.658 -17.792 -5.335 1.00 44.15 29 LEU A CA 16
ATOM 27294 C C . LEU A 1 29 ? -7.760 -19.027 -5.258 1.00 0.31 29 LEU A C 16
ATOM 27295 O O . LEU A 1 29 ? -8.193 -20.136 -5.506 1.00 4.12 29 LEU A O 16
ATOM 27311 N N . TYR A 1 30 ? -6.512 -18.852 -4.924 1.00 12.41 30 TYR A N 16
ATOM 27312 C CA . TYR A 1 30 ? -5.600 -20.025 -4.845 1.00 74.52 30 TYR A CA 16
ATOM 27313 C C . TYR A 1 30 ? -4.956 -20.109 -3.457 1.00 43.25 30 TYR A C 16
ATOM 27314 O O . TYR A 1 30 ? -4.515 -19.122 -2.906 1.00 63.10 30 TYR A O 16
ATOM 27332 N N . VAL A 1 31 ? -4.901 -21.285 -2.897 1.00 13.43 31 VAL A N 16
ATOM 27333 C CA . VAL A 1 31 ? -4.286 -21.445 -1.547 1.00 64.33 31 VAL A CA 16
ATOM 27334 C C . VAL A 1 31 ? -3.502 -22.757 -1.486 1.00 72.44 31 VAL A C 16
ATOM 27335 O O . VAL A 1 31 ? -3.786 -23.695 -2.203 1.00 22.13 31 VAL A O 16
ATOM 27348 N N . GLU A 1 32 ? -2.513 -22.824 -0.638 1.00 63.42 32 GLU A N 16
ATOM 27349 C CA . GLU A 1 32 ? -1.706 -24.073 -0.535 1.00 50.33 32 GLU A CA 16
ATOM 27350 C C . GLU A 1 32 ? -2.550 -25.206 0.058 1.00 15.05 32 GLU A C 16
ATOM 27351 O O . GLU A 1 32 ? -2.152 -26.355 0.052 1.00 61.31 32 GLU A O 16
ATOM 27363 N N . LYS A 1 33 ? -3.711 -24.895 0.563 1.00 32.02 33 LYS A N 16
ATOM 27364 C CA . LYS A 1 33 ? -4.577 -25.956 1.148 1.00 34.25 33 LYS A CA 16
ATOM 27365 C C . LYS A 1 33 ? -6.027 -25.467 1.247 1.00 11.24 33 LYS A C 16
ATOM 27366 O O . LYS A 1 33 ? -6.295 -24.282 1.249 1.00 35.11 33 LYS A O 16
ATOM 27385 N N . LYS A 1 34 ? -6.960 -26.375 1.332 1.00 70.34 34 LYS A N 16
ATOM 27386 C CA . LYS A 1 34 ? -8.394 -25.972 1.434 1.00 51.41 34 LYS A CA 16
ATOM 27387 C C . LYS A 1 34 ? -8.735 -25.592 2.877 1.00 5.21 34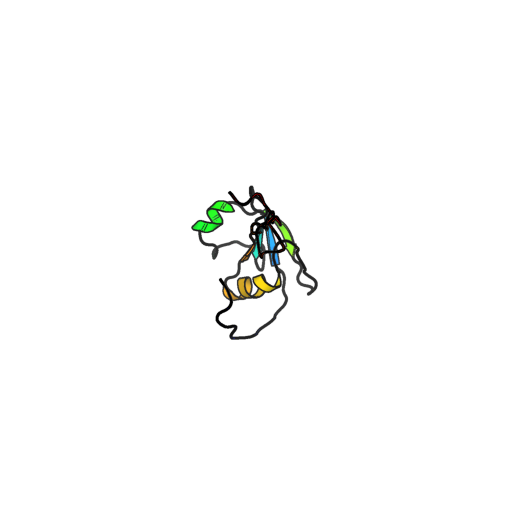 LYS A C 16
ATOM 27388 O O . LYS A 1 34 ? -9.578 -26.204 3.501 1.00 13.40 34 LYS A O 16
ATOM 27407 N N . ASP A 1 35 ? -8.083 -24.598 3.423 1.00 5.00 35 ASP A N 16
ATOM 27408 C CA . ASP A 1 35 ? -8.385 -24.215 4.832 1.00 54.24 35 ASP A CA 16
ATOM 27409 C C . ASP A 1 35 ? -9.180 -22.908 4.902 1.00 24.34 35 ASP A C 16
ATOM 27410 O O . ASP A 1 35 ? -10.358 -22.904 5.205 1.00 44.25 35 ASP A O 16
ATOM 27419 N N . ASP A 1 36 ? -8.551 -21.795 4.644 1.00 44.33 36 ASP A N 16
ATOM 27420 C CA . ASP A 1 36 ? -9.283 -20.499 4.720 1.00 61.32 36 ASP A CA 16
ATOM 27421 C C . ASP A 1 36 ? -8.461 -19.366 4.100 1.00 74.34 36 ASP A C 16
ATOM 27422 O O . ASP A 1 36 ? -7.308 -19.531 3.753 1.00 42.15 36 ASP A O 16
ATOM 27431 N N . PHE A 1 37 ? -9.048 -18.210 3.981 1.00 0.43 37 PHE A N 16
ATOM 27432 C CA . PHE A 1 37 ? -8.318 -17.039 3.411 1.00 15.01 37 PHE A CA 16
ATOM 27433 C C . PHE A 1 37 ? -8.298 -15.914 4.449 1.00 45.52 37 PHE A C 16
ATOM 27434 O O . PHE A 1 37 ? -9.274 -15.215 4.638 1.00 42.51 37 PHE A O 16
ATOM 27451 N N . SER A 1 38 ? -7.201 -15.747 5.134 1.00 71.34 38 SER A N 16
ATOM 27452 C CA . SER A 1 38 ? -7.126 -14.681 6.174 1.00 44.05 38 SER A CA 16
ATOM 27453 C C . SER A 1 38 ? -6.167 -13.568 5.746 1.00 14.33 38 SER A C 16
ATOM 27454 O O . SER A 1 38 ? -6.098 -12.527 6.371 1.00 5.13 38 SER A O 16
ATOM 27462 N N . ARG A 1 39 ? -5.417 -13.774 4.699 1.00 21.12 39 ARG A N 16
ATOM 27463 C CA . ARG A 1 39 ? -4.459 -12.715 4.259 1.00 63.12 39 ARG A CA 16
ATOM 27464 C C . ARG A 1 39 ? -5.095 -11.816 3.198 1.00 3.41 39 ARG A C 16
ATOM 27465 O O . ARG A 1 39 ? -4.656 -10.708 2.969 1.00 34.51 39 ARG A O 16
ATOM 27486 N N . VAL A 1 40 ? -6.124 -12.280 2.546 1.00 25.34 40 VAL A N 16
ATOM 27487 C CA . VAL A 1 40 ? -6.770 -11.438 1.503 1.00 41.21 40 VAL A CA 16
ATOM 27488 C C . VAL A 1 40 ? -7.386 -10.195 2.150 1.00 10.14 40 VAL A C 16
ATOM 27489 O O . VAL A 1 40 ? -8.105 -10.293 3.124 1.00 32.21 40 VAL A O 16
ATOM 27502 N N . PRO A 1 41 ? -7.078 -9.064 1.584 1.00 1.03 41 PRO A N 16
ATOM 27503 C CA . PRO A 1 41 ? -7.605 -7.778 2.107 1.00 2.00 41 PRO A CA 16
ATOM 27504 C C . PRO A 1 41 ? -9.118 -7.684 1.887 1.00 33.43 41 PRO A C 16
ATOM 27505 O O . PRO A 1 41 ? -9.640 -8.118 0.879 1.00 63.13 41 PRO A O 16
ATOM 27516 N N . GLU A 1 42 ? -9.823 -7.111 2.825 1.00 24.42 42 GLU A N 16
ATOM 27517 C CA . GLU A 1 42 ? -11.303 -6.980 2.679 1.00 13.05 42 GLU A CA 16
ATOM 27518 C C . GLU A 1 42 ? -11.642 -6.184 1.417 1.00 34.43 42 GLU A C 16
ATOM 27519 O O . GLU A 1 42 ? -12.761 -6.192 0.947 1.00 3.40 42 GLU A O 16
ATOM 27531 N N . GLU A 1 43 ? -10.682 -5.495 0.861 1.00 31.24 43 GLU A N 16
ATOM 27532 C CA . GLU A 1 43 ? -10.949 -4.700 -0.371 1.00 64.41 43 GLU A CA 16
ATOM 27533 C C . GLU A 1 43 ? -11.123 -5.633 -1.573 1.00 51.12 43 GLU A C 16
ATOM 27534 O O . GLU A 1 43 ? -11.944 -5.401 -2.436 1.00 31.33 43 GLU A O 16
ATOM 27546 N N . LEU A 1 44 ? -10.355 -6.687 -1.631 1.00 64.33 44 LEU A N 16
ATOM 27547 C CA . LEU A 1 44 ? -10.476 -7.632 -2.777 1.00 42.33 44 LEU A CA 16
ATOM 27548 C C . LEU A 1 44 ? -11.572 -8.664 -2.492 1.00 32.22 44 LEU A C 16
ATOM 27549 O O . LEU A 1 44 ? -12.432 -8.910 -3.315 1.00 72.42 44 LEU A O 16
ATOM 27565 N N . MET A 1 45 ? -11.546 -9.269 -1.336 1.00 5.51 45 MET A N 16
ATOM 27566 C CA . MET A 1 45 ? -12.586 -10.282 -1.006 1.00 22.34 45 MET A CA 16
ATOM 27567 C C . MET A 1 45 ? -13.981 -9.673 -1.172 1.00 40.21 45 MET A C 16
ATOM 27568 O O . MET A 1 45 ? -14.930 -10.356 -1.501 1.00 4.34 45 MET A O 16
ATOM 27582 N N . LYS A 1 46 ? -14.108 -8.392 -0.949 1.00 45.33 46 LYS A N 16
ATOM 27583 C CA . LYS A 1 46 ? -15.440 -7.738 -1.101 1.00 34.15 46 LYS A CA 16
ATOM 27584 C C . LYS A 1 46 ? -16.132 -8.261 -2.360 1.00 71.14 46 LYS A C 16
ATOM 27585 O O . LYS A 1 46 ? -17.333 -8.431 -2.399 1.00 75.15 46 LYS A O 16
ATOM 27604 N N . GLY A 1 47 ? -15.375 -8.529 -3.389 1.00 73.21 47 GLY A N 16
ATOM 27605 C CA . GLY A 1 47 ? -15.979 -9.051 -4.645 1.00 4.11 47 GLY A CA 16
ATOM 27606 C C . GLY A 1 47 ? -16.137 -10.568 -4.531 1.00 32.33 47 GLY A C 16
ATOM 27607 O O . GLY A 1 47 ? -17.139 -11.131 -4.923 1.00 3.33 47 GLY A O 16
ATOM 27611 N N . PHE A 1 48 ? -15.154 -11.233 -3.986 1.00 13.34 48 PHE A N 16
ATOM 27612 C CA . PHE A 1 48 ? -15.245 -12.714 -3.835 1.00 64.34 48 PHE A CA 16
ATOM 27613 C C . PHE A 1 48 ? -16.298 -13.062 -2.779 1.00 44.15 48 PHE A C 16
ATOM 27614 O O . PHE A 1 48 ? -17.229 -13.800 -3.034 1.00 63.31 48 PHE A O 16
ATOM 27631 N N . GLY A 1 49 ? -16.161 -12.529 -1.595 1.00 72.41 49 GLY A N 16
ATOM 27632 C CA . GLY A 1 49 ? -17.153 -12.818 -0.522 1.00 44.32 49 GLY A CA 16
ATOM 27633 C C . GLY A 1 49 ? -17.141 -14.312 -0.192 1.00 2.15 49 GLY A C 16
ATOM 27634 O O . GLY A 1 49 ? -16.451 -14.753 0.705 1.00 74.10 49 GLY A O 16
ATOM 27638 N N . GLN A 1 50 ? -17.903 -15.094 -0.905 1.00 45.32 50 GLN A N 16
ATOM 27639 C CA . GLN A 1 50 ? -17.937 -16.558 -0.621 1.00 31.15 50 GLN A CA 16
ATOM 27640 C C . GLN A 1 50 ? -17.363 -17.348 -1.800 1.00 64.32 50 GLN A C 16
ATOM 27641 O O . GLN A 1 50 ? -18.015 -17.509 -2.813 1.00 34.13 50 GLN A O 16
ATOM 27655 N N . PRO A 1 51 ? -16.160 -17.823 -1.621 1.00 42.51 51 PRO A N 16
ATOM 27656 C CA . PRO A 1 51 ? -15.491 -18.616 -2.681 1.00 54.33 51 PRO A CA 16
ATOM 27657 C C . PRO A 1 51 ? -16.056 -20.040 -2.717 1.00 54.41 51 PRO A C 16
ATOM 27658 O O . PRO A 1 51 ? -16.651 -20.507 -1.767 1.00 24.13 51 PRO A O 16
ATOM 27669 N N . GLN A 1 52 ? -15.870 -20.734 -3.807 1.00 44.04 52 GLN A N 16
ATOM 27670 C CA . GLN A 1 52 ? -16.398 -22.125 -3.901 1.00 33.02 52 GLN A CA 16
ATOM 27671 C C . GLN A 1 52 ? -15.327 -23.058 -4.473 1.00 21.12 52 GLN A C 16
ATOM 27672 O O . GLN A 1 52 ? -14.395 -22.627 -5.121 1.00 12.50 52 GLN A O 16
ATOM 27686 N N . LEU A 1 53 ? -15.453 -24.334 -4.237 1.00 61.40 53 LEU A N 16
ATOM 27687 C CA . LEU A 1 53 ? -14.443 -25.296 -4.766 1.00 34.05 53 LEU A CA 16
ATOM 27688 C C . LEU A 1 53 ? -14.791 -25.693 -6.204 1.00 42.43 53 LEU A C 16
ATOM 27689 O O . LEU A 1 53 ? -15.667 -26.504 -6.438 1.00 11.42 53 LEU A O 16
ATOM 27705 N N . ALA A 1 54 ? -14.116 -25.131 -7.167 1.00 34.40 54 ALA A N 16
ATOM 27706 C CA . ALA A 1 54 ? -14.411 -25.479 -8.586 1.00 4.22 54 ALA A CA 16
ATOM 27707 C C . ALA A 1 54 ? -13.354 -26.447 -9.128 1.00 25.31 54 ALA A C 16
ATOM 27708 O O . ALA A 1 54 ? -13.644 -27.315 -9.926 1.00 2.10 54 ALA A O 16
ATOM 27715 N N . MET A 1 55 ? -12.130 -26.301 -8.701 1.00 75.34 55 MET A N 16
ATOM 27716 C CA . MET A 1 55 ? -11.057 -27.212 -9.194 1.00 30.42 55 MET A CA 16
ATOM 27717 C C . MET A 1 55 ? -9.914 -27.291 -8.179 1.00 23.04 55 MET A C 16
ATOM 27718 O O . MET A 1 55 ? -9.430 -26.288 -7.691 1.00 4.41 55 MET A O 16
ATOM 27732 N N . ILE A 1 56 ? -9.475 -28.478 -7.861 1.00 73.34 56 ILE A N 16
ATOM 27733 C CA . ILE A 1 56 ? -8.361 -28.625 -6.880 1.00 42.14 56 ILE A CA 16
ATOM 27734 C C . ILE A 1 56 ? -7.067 -28.998 -7.609 1.00 15.31 56 ILE A C 16
ATOM 27735 O O . ILE A 1 56 ? -7.048 -29.863 -8.461 1.00 63.02 56 ILE A O 16
ATOM 27751 N N . LEU A 1 57 ? -5.984 -28.343 -7.286 1.00 41.15 57 LEU A N 16
ATOM 27752 C CA . LEU A 1 57 ? -4.690 -28.649 -7.963 1.00 21.13 57 LEU A CA 16
ATOM 27753 C C . LEU A 1 57 ? -3.820 -29.543 -7.068 1.00 74.04 57 LEU A C 16
ATOM 27754 O O . LEU A 1 57 ? -3.462 -29.161 -5.972 1.00 3.10 57 LEU A O 16
ATOM 27770 N N . PRO A 1 58 ? -3.516 -30.714 -7.569 1.00 52.15 58 PRO A N 16
ATOM 27771 C CA . PRO A 1 58 ? -2.690 -31.687 -6.812 1.00 54.03 58 PRO A CA 16
ATOM 27772 C C . PRO A 1 58 ? -1.210 -31.287 -6.819 1.00 33.41 58 PRO A C 16
ATOM 27773 O O . PRO A 1 58 ? -0.789 -30.417 -7.556 1.00 55.32 58 PRO A O 16
ATOM 27784 N N . LEU A 1 59 ? -0.423 -31.932 -6.003 1.00 43.53 59 LEU A N 16
ATOM 27785 C CA . LEU A 1 59 ? 1.038 -31.618 -5.948 1.00 73.23 59 LEU A CA 16
ATOM 27786 C C . LEU A 1 59 ? 1.860 -32.840 -6.363 1.00 1.52 59 LEU A C 16
ATOM 27787 O O . LEU A 1 59 ? 2.546 -33.432 -5.560 1.00 12.12 59 LEU A O 16
ATOM 27803 N N . ASP A 1 60 ? 1.802 -33.233 -7.595 1.00 31.31 60 ASP A N 16
ATOM 27804 C CA . ASP A 1 60 ? 2.591 -34.431 -7.998 1.00 23.41 60 ASP A CA 16
ATOM 27805 C C . ASP A 1 60 ? 3.487 -34.137 -9.205 1.00 20.05 60 ASP A C 16
ATOM 27806 O O . ASP A 1 60 ? 4.686 -33.988 -9.073 1.00 52.11 60 ASP A O 16
ATOM 27815 N N . GLY A 1 61 ? 2.925 -34.064 -10.381 1.00 43.51 61 GLY A N 16
ATOM 27816 C CA . GLY A 1 61 ? 3.763 -33.796 -11.584 1.00 71.44 61 GLY A CA 16
ATOM 27817 C C . GLY A 1 61 ? 3.553 -32.357 -12.053 1.00 71.43 61 GLY A C 16
ATOM 27818 O O . GLY A 1 61 ? 3.998 -31.414 -11.427 1.00 11.11 61 GLY A O 16
ATOM 27822 N N . ARG A 1 62 ? 2.878 -32.179 -13.153 1.00 72.41 62 ARG A N 16
ATOM 27823 C CA . ARG A 1 62 ? 2.636 -30.801 -13.668 1.00 40.52 62 ARG A CA 16
ATOM 27824 C C . ARG A 1 62 ? 1.135 -30.519 -13.721 1.00 61.01 62 ARG A C 16
ATOM 27825 O O . ARG A 1 62 ? 0.380 -31.229 -14.354 1.00 40.33 62 ARG A O 16
ATOM 27846 N N . LYS A 1 63 ? 0.697 -29.489 -13.053 1.00 20.30 63 LYS A N 16
ATOM 27847 C CA . LYS A 1 63 ? -0.755 -29.159 -13.057 1.00 41.14 63 LYS A CA 16
ATOM 27848 C C . LYS A 1 63 ? -0.964 -27.713 -13.512 1.00 23.33 63 LYS A C 16
ATOM 27849 O O . LYS A 1 63 ? -1.060 -26.804 -12.711 1.00 20.41 63 LYS A O 16
ATOM 27868 N N . LYS A 1 64 ? -1.032 -27.494 -14.798 1.00 62.22 64 LYS A N 16
ATOM 27869 C CA . LYS A 1 64 ? -1.230 -26.107 -15.309 1.00 3.00 64 LYS A CA 16
ATOM 27870 C C . LYS A 1 64 ? -2.722 -25.817 -15.501 1.00 73.14 64 LYS A C 16
ATOM 27871 O O . LYS A 1 64 ? -3.497 -26.694 -15.830 1.00 54.33 64 LYS A O 16
ATOM 27890 N N . LEU A 1 65 ? -3.126 -24.594 -15.296 1.00 64.52 65 LEU A N 16
ATOM 27891 C CA . LEU A 1 65 ? -4.566 -24.247 -15.466 1.00 61.01 65 LEU A CA 16
ATOM 27892 C C . LEU A 1 65 ? -4.752 -23.344 -16.686 1.00 24.11 65 LEU A C 16
ATOM 27893 O O . LEU A 1 65 ? -3.867 -22.605 -17.065 1.00 32.40 65 LEU A O 16
ATOM 27909 N N . VAL A 1 66 ? -5.902 -23.389 -17.299 1.00 23.24 66 VAL A N 16
ATOM 27910 C CA . VAL A 1 66 ? -6.149 -22.524 -18.488 1.00 61.02 66 VAL A CA 16
ATOM 27911 C C . VAL A 1 66 ? -6.635 -21.145 -18.035 1.00 35.11 66 VAL A C 16
ATOM 27912 O O . VAL A 1 66 ? -7.142 -20.364 -18.817 1.00 45.22 66 VAL A O 16
ATOM 27925 N N . ASN A 1 67 ? -6.486 -20.840 -16.771 1.00 71.12 67 ASN A N 16
ATOM 27926 C CA . ASN A 1 67 ? -6.941 -19.513 -16.264 1.00 64.44 67 ASN A CA 16
ATOM 27927 C C . ASN A 1 67 ? -5.767 -18.745 -15.649 1.00 24.20 67 ASN A C 16
ATOM 27928 O O . ASN A 1 67 ? -5.367 -17.708 -16.139 1.00 24.10 67 ASN A O 16
ATOM 27939 N N . ALA A 1 68 ? -5.215 -19.242 -14.572 1.00 21.23 68 ALA A N 16
ATOM 27940 C CA . ALA A 1 68 ? -4.073 -18.534 -13.923 1.00 14.03 68 ALA A CA 16
ATOM 27941 C C . ALA A 1 68 ? -2.787 -19.351 -14.055 1.00 4.32 68 ALA A C 16
ATOM 27942 O O . ALA A 1 68 ? -2.817 -20.559 -14.190 1.00 54.25 68 ALA A O 16
ATOM 27949 N N . ASP A 1 69 ? -1.656 -18.700 -14.010 1.00 11.41 69 ASP A N 16
ATOM 27950 C CA . ASP A 1 69 ? -0.367 -19.440 -14.125 1.00 22.41 69 ASP A CA 16
ATOM 27951 C C . ASP A 1 69 ? 0.083 -19.917 -12.744 1.00 52.42 69 ASP A C 16
ATOM 27952 O O . ASP A 1 69 ? 0.467 -19.135 -11.897 1.00 60.13 69 ASP A O 16
ATOM 27961 N N . ILE A 1 70 ? 0.036 -21.199 -12.511 1.00 34.21 70 ILE A N 16
ATOM 27962 C CA . ILE A 1 70 ? 0.457 -21.739 -11.186 1.00 70.12 70 ILE A CA 16
ATOM 27963 C C . ILE A 1 70 ? 1.783 -21.101 -10.747 1.00 33.21 70 ILE A C 16
ATOM 27964 O O . ILE A 1 70 ? 2.095 -21.036 -9.574 1.00 4.35 70 ILE A O 16
ATOM 27980 N N . GLU A 1 71 ? 2.565 -20.627 -11.680 1.00 43.25 71 GLU A N 16
ATOM 27981 C CA . GLU A 1 71 ? 3.866 -19.994 -11.317 1.00 43.24 71 GLU A CA 16
ATOM 27982 C C . GLU A 1 71 ? 3.624 -18.649 -10.628 1.00 34.40 71 GLU A C 16
ATOM 27983 O O . GLU A 1 71 ? 4.147 -18.380 -9.567 1.00 2.42 71 GLU A O 16
ATOM 27995 N N . LYS A 1 72 ? 2.833 -17.800 -11.227 1.00 74.51 72 LYS A N 16
ATOM 27996 C CA . LYS A 1 72 ? 2.557 -16.473 -10.606 1.00 22.25 72 LYS A CA 16
ATOM 27997 C C . LYS A 1 72 ? 1.891 -16.656 -9.237 1.00 11.14 72 LYS A C 16
ATOM 27998 O O . LYS A 1 72 ? 1.784 -15.730 -8.459 1.00 20.41 72 LYS A O 16
ATOM 28017 N N . VAL A 1 73 ? 1.443 -17.845 -8.944 1.00 1.51 73 VAL A N 16
ATOM 28018 C CA . VAL A 1 73 ? 0.780 -18.095 -7.629 1.00 23.32 73 VAL A CA 16
ATOM 28019 C C . VAL A 1 73 ? 1.808 -18.538 -6.585 1.00 13.41 73 VAL A C 16
ATOM 28020 O O . VAL A 1 73 ? 1.582 -18.436 -5.396 1.00 65.15 73 VAL A O 16
ATOM 28033 N N . LYS A 1 74 ? 2.933 -19.038 -7.019 1.00 14.13 74 LYS A N 16
ATOM 28034 C CA . LYS A 1 74 ? 3.971 -19.497 -6.053 1.00 1.43 74 LYS A CA 16
ATOM 28035 C C . LYS A 1 74 ? 4.430 -18.341 -5.159 1.00 62.12 74 LYS A C 16
ATOM 28036 O O . LYS A 1 74 ? 4.538 -18.480 -3.954 1.00 51.51 74 LYS A O 16
ATOM 28055 N N . GLN A 1 75 ? 4.709 -17.205 -5.735 1.00 63.44 75 GLN A N 16
ATOM 28056 C CA . GLN A 1 75 ? 5.173 -16.046 -4.919 1.00 22.15 75 GLN A CA 16
ATOM 28057 C C . GLN A 1 75 ? 4.070 -15.580 -3.965 1.00 21.15 75 GLN A C 16
ATOM 28058 O O . GLN A 1 75 ? 4.301 -14.782 -3.080 1.00 53.20 75 GLN A O 16
ATOM 28072 N N . ALA A 1 76 ? 2.875 -16.074 -4.130 1.00 3.31 76 ALA A N 16
ATOM 28073 C CA . ALA A 1 76 ? 1.767 -15.654 -3.222 1.00 71.43 76 ALA A CA 16
ATOM 28074 C C . ALA A 1 76 ? 1.540 -16.710 -2.141 1.00 74.41 76 ALA A C 16
ATOM 28075 O O . ALA A 1 76 ? 1.404 -16.395 -0.975 1.00 64.03 76 ALA A O 16
ATOM 28082 N N . LEU A 1 77 ? 1.496 -17.959 -2.514 1.00 72.24 77 LEU A N 16
ATOM 28083 C CA . LEU A 1 77 ? 1.274 -19.025 -1.497 1.00 52.53 77 LEU A CA 16
ATOM 28084 C C . LEU A 1 77 ? 2.575 -19.313 -0.745 1.00 62.35 77 LEU A C 16
ATOM 28085 O O . LEU A 1 77 ? 2.568 -19.842 0.349 1.00 23.04 77 LEU A O 16
ATOM 28101 N N . THR A 1 78 ? 3.692 -18.962 -1.320 1.00 62.02 78 THR A N 16
ATOM 28102 C CA . THR A 1 78 ? 4.992 -19.210 -0.634 1.00 72.41 78 THR A CA 16
ATOM 28103 C C . THR A 1 78 ? 5.276 -18.084 0.364 1.00 12.23 78 THR A C 16
ATOM 28104 O O . THR A 1 78 ? 5.876 -18.297 1.399 1.00 73.41 78 THR A O 16
ATOM 28115 N N . GLU A 1 79 ? 4.847 -16.889 0.064 1.00 4.13 79 GLU A N 16
ATOM 28116 C CA . GLU A 1 79 ? 5.085 -15.752 0.993 1.00 71.24 79 GLU A CA 16
ATOM 28117 C C . GLU A 1 79 ? 3.862 -15.537 1.887 1.00 54.14 79 GLU A C 16
ATOM 28118 O O . GLU A 1 79 ? 3.974 -15.405 3.090 1.00 22.44 79 GLU A O 16
ATOM 28130 N N . GLN A 1 80 ? 2.696 -15.496 1.306 1.00 3.22 80 GLN A N 16
ATOM 28131 C CA . GLN A 1 80 ? 1.462 -15.285 2.117 1.00 51.34 80 GLN A CA 16
ATOM 28132 C C . GLN A 1 80 ? 0.719 -16.609 2.299 1.00 62.42 80 GLN A C 16
ATOM 28133 O O . GLN A 1 80 ? 0.522 -17.081 3.401 1.00 64.34 80 GLN A O 16
ATOM 28147 N N . GLY A 1 81 ? 0.295 -17.205 1.220 1.00 13.33 81 GLY A N 16
ATOM 28148 C CA . GLY A 1 81 ? -0.446 -18.493 1.314 1.00 73.30 81 GLY A CA 16
ATOM 28149 C C . GLY A 1 81 ? -1.736 -18.400 0.490 1.00 65.50 81 GLY A C 16
ATOM 28150 O O . GLY A 1 81 ? -2.531 -19.317 0.463 1.00 51.50 81 GLY A O 16
ATOM 28154 N N . TYR A 1 82 ? -1.948 -17.298 -0.182 1.00 41.23 82 TYR A N 16
ATOM 28155 C CA . TYR A 1 82 ? -3.189 -17.155 -1.001 1.00 41.24 82 TYR A CA 16
ATOM 28156 C C . TYR A 1 82 ? -2.901 -16.311 -2.246 1.00 5.41 82 TYR A C 16
ATOM 28157 O O . TYR A 1 82 ? -2.069 -15.427 -2.235 1.00 32.34 82 TYR A O 16
ATOM 28175 N N . TYR A 1 83 ? -3.595 -16.573 -3.322 1.00 72.42 83 TYR A N 16
ATOM 28176 C CA . TYR A 1 83 ? -3.371 -15.783 -4.567 1.00 44.13 83 TYR A CA 16
ATOM 28177 C C . TYR A 1 83 ? -4.682 -15.643 -5.348 1.00 12.22 83 TYR A C 16
ATOM 28178 O O . TYR A 1 83 ? -5.299 -16.620 -5.726 1.00 20.31 83 TYR A O 16
ATOM 28196 N N . LEU A 1 84 ? -5.108 -14.436 -5.592 1.00 74.40 84 LEU A N 16
ATOM 28197 C CA . LEU A 1 84 ? -6.376 -14.227 -6.351 1.00 72.03 84 LEU A CA 16
ATOM 28198 C C . LEU A 1 84 ? -6.064 -13.975 -7.826 1.00 4.23 84 LEU A C 16
ATOM 28199 O O . LEU A 1 84 ? -5.340 -13.062 -8.170 1.00 1.12 84 LEU A O 16
ATOM 28215 N N . GLN A 1 85 ? -6.595 -14.785 -8.702 1.00 12.43 85 GLN A N 16
ATOM 28216 C CA . GLN A 1 85 ? -6.312 -14.596 -10.150 1.00 23.14 85 GLN A CA 16
ATOM 28217 C C . GLN A 1 85 ? -7.549 -14.067 -10.885 1.00 41.52 85 GLN A C 16
ATOM 28218 O O . GLN A 1 85 ? -8.664 -14.477 -10.623 1.00 51.35 85 GLN A O 16
ATOM 28232 N N . LEU A 1 86 ? -7.351 -13.174 -11.814 1.00 75.23 86 LEU A N 16
ATOM 28233 C CA . LEU A 1 86 ? -8.504 -12.630 -12.585 1.00 22.15 86 LEU A CA 16
ATOM 28234 C C . LEU A 1 86 ? -8.206 -12.738 -14.083 1.00 14.22 86 LEU A C 16
ATOM 28235 O O . LEU A 1 86 ? -7.351 -12.046 -14.599 1.00 5.43 86 LEU A O 16
ATOM 28251 N N . PRO A 1 87 ? -8.916 -13.623 -14.729 1.00 61.32 87 PRO A N 16
ATOM 28252 C CA . PRO A 1 87 ? -8.721 -13.843 -16.183 1.00 65.04 87 PRO A CA 16
ATOM 28253 C C . PRO A 1 87 ? -9.360 -12.722 -17.005 1.00 1.12 87 PRO A C 16
ATOM 28254 O O . PRO A 1 87 ? -10.086 -11.896 -16.486 1.00 15.02 87 PRO A O 16
ATOM 28265 N N . PRO A 1 88 ? -9.060 -12.744 -18.275 1.00 11.23 88 PRO A N 16
ATOM 28266 C CA . PRO A 1 88 ? -9.600 -11.731 -19.214 1.00 11.21 88 PRO A CA 16
ATOM 28267 C C . PRO A 1 88 ? -11.068 -12.032 -19.535 1.00 63.34 88 PRO A C 16
ATOM 28268 O O . PRO A 1 88 ? -11.608 -13.024 -19.086 1.00 4.43 88 PRO A O 16
ATOM 28279 N N . PRO A 1 89 ? -11.663 -11.168 -20.312 1.00 2.13 89 PRO A N 16
ATOM 28280 C CA . PRO A 1 89 ? -13.084 -11.351 -20.711 1.00 3.40 89 PRO A CA 16
ATOM 28281 C C . PRO A 1 89 ? -13.235 -12.598 -21.586 1.00 54.25 89 PRO A C 16
ATOM 28282 O O . PRO A 1 89 ? -12.261 -13.253 -21.903 1.00 32.30 89 PRO A O 16
ATOM 28293 N N . PRO A 1 90 ? -14.456 -12.890 -21.954 1.00 71.50 90 PRO A N 16
ATOM 28294 C CA . PRO A 1 90 ? -14.733 -14.079 -22.803 1.00 33.30 90 PRO A CA 16
ATOM 28295 C C . PRO A 1 90 ? -14.090 -13.916 -24.184 1.00 42.24 90 PRO A C 16
ATOM 28296 O O . PRO A 1 90 ? -14.048 -14.842 -24.969 1.00 52.12 90 PRO A O 16
ATOM 28307 N N . GLU A 1 91 ? -13.581 -12.753 -24.481 1.00 2.34 91 GLU A N 16
ATOM 28308 C CA . GLU A 1 91 ? -12.933 -12.544 -25.807 1.00 44.42 91 GLU A CA 16
ATOM 28309 C C . GLU A 1 91 ? -11.612 -13.315 -25.852 1.00 4.41 91 GLU A C 16
ATOM 28310 O O . GLU A 1 91 ? -11.447 -14.312 -25.178 1.00 54.05 91 GLU A O 16
ATOM 28322 N N . ASP A 1 92 ? -10.669 -12.866 -26.632 1.00 44.14 92 ASP A N 16
ATOM 28323 C CA . ASP A 1 92 ? -9.370 -13.588 -26.697 1.00 13.22 92 ASP A CA 16
ATOM 28324 C C . ASP A 1 92 ? -8.283 -12.690 -27.290 1.00 12.23 92 ASP A C 16
ATOM 28325 O O . ASP A 1 92 ? -7.436 -13.139 -28.039 1.00 64.14 92 ASP A O 16
ATOM 28334 N N . LEU A 1 93 ? -8.291 -11.429 -26.961 1.00 64.43 93 LEU A N 16
ATOM 28335 C CA . LEU A 1 93 ? -7.250 -10.513 -27.507 1.00 71.14 93 LEU A CA 16
ATOM 28336 C C . LEU A 1 93 ? -6.097 -10.381 -26.514 1.00 25.30 93 LEU A C 16
ATOM 28337 O O . LEU A 1 93 ? -6.104 -10.986 -25.460 1.00 73.12 93 LEU A O 16
ATOM 28353 N N . LEU A 1 94 ? -5.112 -9.594 -26.832 1.00 11.24 94 LEU A N 16
ATOM 28354 C CA . LEU A 1 94 ? -3.971 -9.427 -25.893 1.00 14.31 94 LEU A CA 16
ATOM 28355 C C . LEU A 1 94 ? -3.267 -8.092 -26.139 1.00 55.12 94 LEU A C 16
ATOM 28356 O O . LEU A 1 94 ? -3.430 -7.474 -27.174 1.00 51.51 94 LEU A O 16
ATOM 28372 N N . LYS A 1 95 ? -2.490 -7.641 -25.195 1.00 64.32 95 LYS A N 16
ATOM 28373 C CA . LYS A 1 95 ? -1.778 -6.346 -25.370 1.00 34.33 95 LYS A CA 16
ATOM 28374 C C . LYS A 1 95 ? -0.885 -6.400 -26.612 1.00 23.03 95 LYS A C 16
ATOM 28375 O O . LYS A 1 95 ? 0.290 -6.694 -26.532 1.00 11.21 95 LYS A O 16
ATOM 28394 N N . GLN A 1 96 ? -1.435 -6.119 -27.762 1.00 42.31 96 GLN A N 16
ATOM 28395 C CA . GLN A 1 96 ? -0.616 -6.157 -29.008 1.00 51.32 96 GLN A CA 16
ATOM 28396 C C . GLN A 1 96 ? -0.842 -4.888 -29.832 1.00 33.15 96 GLN A C 16
ATOM 28397 O O . GLN A 1 96 ? -1.796 -4.163 -29.630 1.00 3.41 96 GLN A O 16
ATOM 28411 N N . HIS A 1 97 ? 0.028 -4.616 -30.766 1.00 52.13 97 HIS A N 16
ATOM 28412 C CA . HIS A 1 97 ? -0.136 -3.397 -31.607 1.00 13.24 97 HIS A CA 16
ATOM 28413 C C . HIS A 1 97 ? -0.959 -3.731 -32.855 1.00 64.31 97 HIS A C 16
ATOM 28414 O O . HIS A 1 97 ? -1.922 -4.470 -32.793 1.00 3.04 97 HIS A O 16
ATOM 28428 N N . LEU A 1 98 ? -0.590 -3.198 -33.987 1.00 20.21 98 LEU A N 16
ATOM 28429 C CA . LEU A 1 98 ? -1.356 -3.490 -35.231 1.00 33.33 98 LEU A CA 16
ATOM 28430 C C . LEU A 1 98 ? -0.961 -4.863 -35.783 1.00 40.34 98 LEU A C 16
ATOM 28431 O O . LEU A 1 98 ? -1.778 -5.757 -35.892 1.00 4.53 98 LEU A O 16
ATOM 28447 N N . SER A 1 99 ? 0.285 -5.040 -36.131 1.00 31.15 99 SER A N 16
ATOM 28448 C CA . SER A 1 99 ? 0.723 -6.357 -36.673 1.00 23.22 99 SER A CA 16
ATOM 28449 C C . SER A 1 99 ? -0.258 -6.834 -37.746 1.00 34.12 99 SER A C 16
ATOM 28450 O O . SER A 1 99 ? -1.174 -6.129 -38.121 1.00 44.52 99 SER A O 16
ATOM 28458 N N . VAL A 1 100 ? -0.073 -8.025 -38.244 1.00 2.33 100 VAL A N 16
ATOM 28459 C CA . VAL A 1 100 ? -0.999 -8.544 -39.291 1.00 72.21 100 VAL A CA 16
ATOM 28460 C C . VAL A 1 100 ? -1.218 -10.045 -39.109 1.00 40.31 100 VAL A C 16
ATOM 28461 O O . VAL A 1 100 ? -0.290 -10.796 -38.877 1.00 32.22 100 VAL A O 16
ATOM 28474 N N . MET A 1 101 ? -2.438 -10.489 -39.218 1.00 71.53 101 MET A N 16
ATOM 28475 C CA . MET A 1 101 ? -2.719 -11.944 -39.057 1.00 15.11 101 MET A CA 16
ATOM 28476 C C . MET A 1 101 ? -2.494 -12.670 -40.389 1.00 74.33 101 MET A C 16
ATOM 28477 O O . MET A 1 101 ? -2.535 -12.075 -41.445 1.00 63.32 101 MET A O 16
ATOM 28491 N N . GLY A 1 102 ? -2.257 -13.954 -40.343 1.00 21.53 102 GLY A N 16
ATOM 28492 C CA . GLY A 1 102 ? -2.031 -14.712 -41.606 1.00 0.21 102 GLY A CA 16
ATOM 28493 C C . GLY A 1 102 ? -3.358 -15.295 -42.097 1.00 21.24 102 GLY A C 16
ATOM 28494 O O . GLY A 1 102 ? -3.778 -16.353 -41.670 1.00 1.30 102 GLY A O 16
ATOM 28498 N N . GLN A 1 103 ? -4.022 -14.614 -42.989 1.00 0.24 103 GLN A N 16
ATOM 28499 C CA . GLN A 1 103 ? -5.322 -15.128 -43.509 1.00 33.14 103 GLN A CA 16
ATOM 28500 C C . GLN A 1 103 ? -5.213 -15.406 -45.012 1.00 11.12 103 GLN A C 16
ATOM 28501 O O . GLN A 1 103 ? -4.286 -14.974 -45.666 1.00 42.44 103 GLN A O 16
ATOM 28515 N N . LYS A 1 104 ? -6.152 -16.125 -45.563 1.00 2.43 104 LYS A N 16
ATOM 28516 C CA . LYS A 1 104 ? -6.095 -16.427 -47.023 1.00 55.42 104 LYS A CA 16
ATOM 28517 C C . LYS A 1 104 ? -7.373 -15.940 -47.715 1.00 31.04 104 LYS A C 16
ATOM 28518 O O . LYS A 1 104 ? -8.320 -15.526 -47.076 1.00 24.15 104 LYS A O 16
ATOM 28537 N N . THR A 1 105 ? -7.405 -15.982 -49.020 1.00 14.44 105 THR A N 16
ATOM 28538 C CA . THR A 1 105 ? -8.615 -15.517 -49.758 1.00 43.50 105 THR A CA 16
ATOM 28539 C C . THR A 1 105 ? -9.212 -16.663 -50.580 1.00 52.44 105 THR A C 16
ATOM 28540 O O . THR A 1 105 ? -8.577 -17.672 -50.809 1.00 31.31 105 THR A O 16
ATOM 28551 N N . ASP A 1 106 ? -10.431 -16.511 -51.024 1.00 33.24 106 ASP A N 16
ATOM 28552 C CA . ASP A 1 106 ? -11.077 -17.589 -51.833 1.00 32.24 106 ASP A CA 16
ATOM 28553 C C . ASP A 1 106 ? -11.399 -18.795 -50.947 1.00 13.03 106 ASP A C 16
ATOM 28554 O O . ASP A 1 106 ? -10.572 -19.660 -50.733 1.00 0.11 106 ASP A O 16
ATOM 28563 N N . ASP A 1 107 ? -12.595 -18.856 -50.430 1.00 33.14 107 ASP A N 16
ATOM 28564 C CA . ASP A 1 107 ? -12.973 -20.003 -49.556 1.00 72.22 107 ASP A CA 16
ATOM 28565 C C . ASP A 1 107 ? -14.383 -20.488 -49.901 1.00 1.24 107 ASP A C 16
ATOM 28566 O O . ASP A 1 107 ? -14.782 -20.500 -51.050 1.00 13.13 107 ASP A O 16
ATOM 28575 N N . THR A 1 108 ? -15.145 -20.886 -48.919 1.00 54.03 108 THR A N 16
ATOM 28576 C CA . THR A 1 108 ? -16.528 -21.365 -49.197 1.00 42.44 108 THR A CA 16
ATOM 28577 C C . THR A 1 108 ? -17.451 -20.177 -49.481 1.00 51.24 108 THR A C 16
ATOM 28578 O O . THR A 1 108 ? -17.469 -19.206 -48.750 1.00 33.22 108 THR A O 16
ATOM 28589 N N . ASN A 1 109 ? -18.215 -20.243 -50.537 1.00 20.21 109 ASN A N 16
ATOM 28590 C CA . ASN A 1 109 ? -19.132 -19.116 -50.865 1.00 72.11 109 ASN A CA 16
ATOM 28591 C C . ASN A 1 109 ? -20.565 -19.453 -50.446 1.00 32.23 109 ASN A C 16
ATOM 28592 O O . ASN A 1 109 ? -21.071 -20.520 -50.733 1.00 72.23 109 ASN A O 16
ATOM 28603 N N . LYS A 1 110 ? -21.219 -18.554 -49.769 1.00 61.33 110 LYS A N 16
ATOM 28604 C CA . LYS A 1 110 ? -22.621 -18.820 -49.332 1.00 62.15 110 LYS A CA 16
ATOM 28605 C C . LYS A 1 110 ? -23.305 -17.514 -48.924 1.00 10.10 110 LYS A C 16
ATOM 28606 O O . LYS A 1 110 ? -22.612 -16.630 -48.451 1.00 22.05 110 LYS A O 16
ATOM 28625 N N . GLY A 1 1 ? -15.646 -16.830 -32.800 1.00 64.04 1 GLY A N 17
ATOM 28626 C CA . GLY A 1 1 ? -16.644 -16.792 -31.694 1.00 70.51 1 GLY A CA 17
ATOM 28627 C C . GLY A 1 1 ? -15.914 -16.729 -30.353 1.00 20.01 1 GLY A C 17
ATOM 28628 O O . GLY A 1 1 ? -15.911 -15.713 -29.684 1.00 73.04 1 GLY A O 17
ATOM 28632 N N . SER A 1 2 ? -15.296 -17.805 -29.952 1.00 21.54 2 SER A N 17
ATOM 28633 C CA . SER A 1 2 ? -14.566 -17.807 -28.650 1.00 23.34 2 SER A CA 17
ATOM 28634 C C . SER A 1 2 ? -13.070 -18.037 -28.884 1.00 24.21 2 SER A C 17
ATOM 28635 O O . SER A 1 2 ? -12.665 -18.579 -29.893 1.00 44.11 2 SER A O 17
ATOM 28643 N N . MET A 1 3 ? -12.248 -17.629 -27.954 1.00 35.34 3 MET A N 17
ATOM 28644 C CA . MET A 1 3 ? -10.780 -17.825 -28.120 1.00 4.22 3 MET A CA 17
ATOM 28645 C C . MET A 1 3 ? -10.076 -17.718 -26.764 1.00 35.33 3 MET A C 17
ATOM 28646 O O . MET A 1 3 ? -9.997 -16.650 -26.190 1.00 20.33 3 MET A O 17
ATOM 28660 N N . PRO A 1 4 ? -9.594 -18.835 -26.296 1.00 53.22 4 PRO A N 17
ATOM 28661 C CA . PRO A 1 4 ? -8.890 -18.870 -24.993 1.00 75.14 4 PRO A CA 17
ATOM 28662 C C . PRO A 1 4 ? -7.502 -18.227 -25.115 1.00 23.21 4 PRO A C 17
ATOM 28663 O O . PRO A 1 4 ? -7.246 -17.454 -26.016 1.00 4.10 4 PRO A O 17
ATOM 28674 N N . LYS A 1 5 ? -6.610 -18.534 -24.215 1.00 73.44 5 LYS A N 17
ATOM 28675 C CA . LYS A 1 5 ? -5.246 -17.933 -24.281 1.00 41.01 5 LYS A CA 17
ATOM 28676 C C . LYS A 1 5 ? -4.174 -19.026 -24.181 1.00 22.30 5 LYS A C 17
ATOM 28677 O O . LYS A 1 5 ? -4.180 -19.815 -23.257 1.00 42.10 5 LYS A O 17
ATOM 28696 N N . PRO A 1 6 ? -3.288 -19.032 -25.142 1.00 5.34 6 PRO A N 17
ATOM 28697 C CA . PRO A 1 6 ? -2.196 -20.038 -25.167 1.00 50.54 6 PRO A CA 17
ATOM 28698 C C . PRO A 1 6 ? -1.132 -19.703 -24.114 1.00 74.15 6 PRO A C 17
ATOM 28699 O O . PRO A 1 6 ? -1.218 -20.119 -22.977 1.00 1.32 6 PRO A O 17
ATOM 28710 N N . GLY A 1 7 ? -0.126 -18.957 -24.488 1.00 20.34 7 GLY A N 17
ATOM 28711 C CA . GLY A 1 7 ? 0.940 -18.599 -23.511 1.00 40.34 7 GLY A CA 17
ATOM 28712 C C . GLY A 1 7 ? 2.104 -19.586 -23.641 1.00 75.32 7 GLY A C 17
ATOM 28713 O O . GLY A 1 7 ? 2.172 -20.358 -24.577 1.00 3.45 7 GLY A O 17
ATOM 28717 N N . ILE A 1 8 ? 3.018 -19.568 -22.709 1.00 31.22 8 ILE A N 17
ATOM 28718 C CA . ILE A 1 8 ? 4.173 -20.508 -22.783 1.00 71.13 8 ILE A CA 17
ATOM 28719 C C . ILE A 1 8 ? 4.648 -20.878 -21.376 1.00 30.31 8 ILE A C 17
ATOM 28720 O O . ILE A 1 8 ? 5.547 -20.265 -20.834 1.00 11.42 8 ILE A O 17
ATOM 28736 N N . LEU A 1 9 ? 4.054 -21.875 -20.782 1.00 43.33 9 LEU A N 17
ATOM 28737 C CA . LEU A 1 9 ? 4.473 -22.283 -19.411 1.00 74.24 9 LEU A CA 17
ATOM 28738 C C . LEU A 1 9 ? 5.129 -23.666 -19.452 1.00 71.02 9 LEU A C 17
ATOM 28739 O O . LEU A 1 9 ? 4.547 -24.627 -19.914 1.00 61.41 9 LEU A O 17
ATOM 28755 N N . LYS A 1 10 ? 6.339 -23.773 -18.973 1.00 33.53 10 LYS A N 17
ATOM 28756 C CA . LYS A 1 10 ? 7.031 -25.091 -18.987 1.00 13.33 10 LYS A CA 17
ATOM 28757 C C . LYS A 1 10 ? 7.722 -25.337 -17.642 1.00 5.30 10 LYS A C 17
ATOM 28758 O O . LYS A 1 10 ? 8.926 -25.462 -17.566 1.00 73.23 10 LYS A O 17
ATOM 28777 N N . SER A 1 11 ? 6.964 -25.408 -16.581 1.00 13.33 11 SER A N 17
ATOM 28778 C CA . SER A 1 11 ? 7.578 -25.645 -15.242 1.00 50.23 11 SER A CA 17
ATOM 28779 C C . SER A 1 11 ? 6.488 -25.742 -14.173 1.00 13.11 11 SER A C 17
ATOM 28780 O O . SER A 1 11 ? 5.385 -26.171 -14.437 1.00 61.43 11 SER A O 17
ATOM 28788 N N . LYS A 1 12 ? 6.795 -25.344 -12.965 1.00 43.12 12 LYS A N 17
ATOM 28789 C CA . LYS A 1 12 ? 5.784 -25.406 -11.866 1.00 42.52 12 LYS A CA 17
ATOM 28790 C C . LYS A 1 12 ? 5.489 -26.866 -11.490 1.00 43.24 12 LYS A C 17
ATOM 28791 O O . LYS A 1 12 ? 5.484 -27.746 -12.329 1.00 12.52 12 LYS A O 17
ATOM 28810 N N . SER A 1 13 ? 5.246 -27.129 -10.233 1.00 30.13 13 SER A N 17
ATOM 28811 C CA . SER A 1 13 ? 4.955 -28.530 -9.807 1.00 61.04 13 SER A CA 17
ATOM 28812 C C . SER A 1 13 ? 4.560 -28.563 -8.327 1.00 14.10 13 SER A C 17
ATOM 28813 O O . SER A 1 13 ? 5.385 -28.394 -7.450 1.00 50.13 13 SER A O 17
ATOM 28821 N N . MET A 1 14 ? 3.303 -28.781 -8.043 1.00 13.42 14 MET A N 17
ATOM 28822 C CA . MET A 1 14 ? 2.855 -28.827 -6.620 1.00 52.10 14 MET A CA 17
ATOM 28823 C C . MET A 1 14 ? 1.327 -28.873 -6.553 1.00 61.35 14 MET A C 17
ATOM 28824 O O . MET A 1 14 ? 0.658 -29.061 -7.550 1.00 1.12 14 MET A O 17
ATOM 28838 N N . PHE A 1 15 ? 0.768 -28.707 -5.385 1.00 33.03 15 PHE A N 17
ATOM 28839 C CA . PHE A 1 15 ? -0.717 -28.748 -5.267 1.00 32.34 15 PHE A CA 17
ATOM 28840 C C . PHE A 1 15 ? -1.274 -27.349 -4.992 1.00 23.30 15 PHE A C 17
ATOM 28841 O O . PHE A 1 15 ? -0.674 -26.554 -4.295 1.00 1.12 15 PHE A O 17
ATOM 28858 N N . CYS A 1 16 ? -2.425 -27.056 -5.524 1.00 11.43 16 CYS A N 17
ATOM 28859 C CA . CYS A 1 16 ? -3.046 -25.721 -5.289 1.00 11.04 16 CYS A CA 17
ATOM 28860 C C . CYS A 1 16 ? -4.566 -25.848 -5.390 1.00 11.51 16 CYS A C 17
ATOM 28861 O O . CYS A 1 16 ? -5.082 -26.594 -6.198 1.00 64.24 16 CYS A O 17
ATOM 28869 N N . VAL A 1 17 ? -5.288 -25.132 -4.579 1.00 32.43 17 VAL A N 17
ATOM 28870 C CA . VAL A 1 17 ? -6.774 -25.226 -4.637 1.00 43.21 17 VAL A CA 17
ATOM 28871 C C . VAL A 1 17 ? -7.343 -23.992 -5.333 1.00 21.13 17 VAL A C 17
ATOM 28872 O O . VAL A 1 17 ? -7.176 -22.878 -4.882 1.00 44.04 17 VAL A O 17
ATOM 28885 N N . ILE A 1 18 ? -8.012 -24.184 -6.431 1.00 51.54 18 ILE A N 17
ATOM 28886 C CA . ILE A 1 18 ? -8.592 -23.023 -7.160 1.00 40.43 18 ILE A CA 17
ATOM 28887 C C . ILE A 1 18 ? -10.053 -22.817 -6.753 1.00 21.14 18 ILE A C 17
ATOM 28888 O O . ILE A 1 18 ? -10.925 -23.575 -7.127 1.00 52.30 18 ILE A O 17
ATOM 28904 N N . TYR A 1 19 ? -10.329 -21.792 -5.993 1.00 24.32 19 TYR A N 17
ATOM 28905 C CA . TYR A 1 19 ? -11.735 -21.536 -5.569 1.00 23.01 19 TYR A CA 17
ATOM 28906 C C . TYR A 1 19 ? -12.430 -20.638 -6.593 1.00 31.41 19 TYR A C 17
ATOM 28907 O O . TYR A 1 19 ? -11.789 -19.962 -7.374 1.00 41.23 19 TYR A O 17
ATOM 28925 N N . ARG A 1 20 ? -13.734 -20.620 -6.594 1.00 52.33 20 ARG A N 17
ATOM 28926 C CA . ARG A 1 20 ? -14.459 -19.759 -7.569 1.00 33.45 20 ARG A CA 17
ATOM 28927 C C . ARG A 1 20 ? -15.423 -18.827 -6.833 1.00 21.41 20 ARG A C 17
ATOM 28928 O O . ARG A 1 20 ? -16.065 -19.210 -5.875 1.00 51.02 20 ARG A O 17
ATOM 28949 N N . SER A 1 21 ? -15.522 -17.602 -7.269 1.00 23.51 21 SER A N 17
ATOM 28950 C CA . SER A 1 21 ? -16.441 -16.642 -6.593 1.00 53.11 21 SER A CA 17
ATOM 28951 C C . SER A 1 21 ? -17.901 -17.070 -6.787 1.00 2.22 21 SER A C 17
ATOM 28952 O O . SER A 1 21 ? -18.313 -17.441 -7.867 1.00 5.32 21 SER A O 17
ATOM 28960 N N . SER A 1 22 ? -18.681 -17.026 -5.738 1.00 51.22 22 SER A N 17
ATOM 28961 C CA . SER A 1 22 ? -20.113 -17.437 -5.843 1.00 75.13 22 SER A CA 17
ATOM 28962 C C . SER A 1 22 ? -20.769 -16.813 -7.077 1.00 61.51 22 SER A C 17
ATOM 28963 O O . SER A 1 22 ? -21.514 -17.460 -7.784 1.00 11.21 22 SER A O 17
ATOM 28971 N N . LYS A 1 23 ? -20.505 -15.566 -7.340 1.00 2.15 23 LYS A N 17
ATOM 28972 C CA . LYS A 1 23 ? -21.124 -14.917 -8.531 1.00 62.32 23 LYS A CA 17
ATOM 28973 C C . LYS A 1 23 ? -20.217 -13.813 -9.075 1.00 32.12 23 LYS A C 17
ATOM 28974 O O . LYS A 1 23 ? -20.266 -12.682 -8.635 1.00 21.24 23 LYS A O 17
ATOM 28993 N N . ARG A 1 24 ? -19.395 -14.130 -10.035 1.00 44.40 24 ARG A N 17
ATOM 28994 C CA . ARG A 1 24 ? -18.492 -13.096 -10.614 1.00 2.34 24 ARG A CA 17
ATOM 28995 C C . ARG A 1 24 ? -18.149 -13.454 -12.063 1.00 20.45 24 ARG A C 17
ATOM 28996 O O . ARG A 1 24 ? -18.709 -14.369 -12.634 1.00 65.14 24 ARG A O 17
ATOM 29017 N N . ASP A 1 25 ? -17.235 -12.743 -12.660 1.00 72.41 25 ASP A N 17
ATOM 29018 C CA . ASP A 1 25 ? -16.860 -13.046 -14.070 1.00 42.40 25 ASP A CA 17
ATOM 29019 C C . ASP A 1 25 ? -15.886 -14.226 -14.109 1.00 43.13 25 ASP A C 17
ATOM 29020 O O . ASP A 1 25 ? -16.202 -15.291 -14.602 1.00 52.13 25 ASP A O 17
ATOM 29029 N N . GLN A 1 26 ? -14.708 -14.043 -13.586 1.00 22.41 26 GLN A N 17
ATOM 29030 C CA . GLN A 1 26 ? -13.709 -15.148 -13.584 1.00 24.44 26 GLN A CA 17
ATOM 29031 C C . GLN A 1 26 ? -12.761 -14.990 -12.392 1.00 12.32 26 GLN A C 17
ATOM 29032 O O . GLN A 1 26 ? -11.559 -15.106 -12.523 1.00 24.02 26 GLN A O 17
ATOM 29046 N N . THR A 1 27 ? -13.296 -14.725 -11.230 1.00 31.10 27 THR A N 17
ATOM 29047 C CA . THR A 1 27 ? -12.425 -14.557 -10.033 1.00 24.35 27 THR A CA 17
ATOM 29048 C C . THR A 1 27 ? -12.158 -15.911 -9.374 1.00 23.42 27 THR A C 17
ATOM 29049 O O . THR A 1 27 ? -13.073 -16.658 -9.069 1.00 45.23 27 THR A O 17
ATOM 29060 N N . TYR A 1 28 ? -10.912 -16.236 -9.153 1.00 43.33 28 TYR A N 17
ATOM 29061 C CA . TYR A 1 28 ? -10.587 -17.545 -8.514 1.00 1.13 28 TYR A CA 17
ATOM 29062 C C . TYR A 1 28 ? -9.516 -17.363 -7.436 1.00 22.01 28 TYR A C 17
ATOM 29063 O O . TYR A 1 28 ? -8.589 -16.593 -7.591 1.00 51.33 28 TYR A O 17
ATOM 29081 N N . LEU A 1 29 ? -9.638 -18.069 -6.346 1.00 21.10 29 LEU A N 17
ATOM 29082 C CA . LEU A 1 29 ? -8.627 -17.946 -5.259 1.00 53.03 29 LEU A CA 17
ATOM 29083 C C . LEU A 1 29 ? -7.701 -19.167 -5.267 1.00 30.53 29 LEU A C 17
ATOM 29084 O O . LEU A 1 29 ? -8.083 -20.241 -5.682 1.00 13.24 29 LEU A O 17
ATOM 29100 N N . TYR A 1 30 ? -6.485 -19.008 -4.819 1.00 44.12 30 TYR A N 17
ATOM 29101 C CA . TYR A 1 30 ? -5.541 -20.162 -4.813 1.00 53.42 30 TYR A CA 17
ATOM 29102 C C . TYR A 1 30 ? -4.926 -20.352 -3.424 1.00 32.45 30 TYR A C 17
ATOM 29103 O O . TYR A 1 30 ? -4.670 -19.403 -2.709 1.00 22.23 30 TYR A O 17
ATOM 29121 N N . VAL A 1 31 ? -4.683 -21.576 -3.042 1.00 21.55 31 VAL A N 17
ATOM 29122 C CA . VAL A 1 31 ? -4.075 -21.842 -1.703 1.00 22.54 31 VAL A CA 17
ATOM 29123 C C . VAL A 1 31 ? -3.363 -23.194 -1.715 1.00 54.42 31 VAL A C 17
ATOM 29124 O O . VAL A 1 31 ? -3.711 -24.084 -2.463 1.00 54.03 31 VAL A O 17
ATOM 29137 N N . GLU A 1 32 ? -2.371 -23.354 -0.887 1.00 60.03 32 GLU A N 17
ATOM 29138 C CA . GLU A 1 32 ? -1.646 -24.658 -0.848 1.00 64.31 32 GLU A CA 17
ATOM 29139 C C . GLU A 1 32 ? -2.571 -25.741 -0.290 1.00 30.14 32 GLU A C 17
ATOM 29140 O O . GLU A 1 32 ? -2.317 -26.922 -0.429 1.00 23.10 32 GLU A O 17
ATOM 29152 N N . LYS A 1 33 ? -3.648 -25.342 0.326 1.00 63.14 33 LYS A N 17
ATOM 29153 C CA . LYS A 1 33 ? -4.604 -26.336 0.889 1.00 25.23 33 LYS A CA 17
ATOM 29154 C C . LYS A 1 33 ? -5.989 -25.691 1.040 1.00 31.02 33 LYS A C 17
ATOM 29155 O O . LYS A 1 33 ? -6.136 -24.488 0.961 1.00 32.23 33 LYS A O 17
ATOM 29174 N N . LYS A 1 34 ? -7.000 -26.483 1.257 1.00 0.24 34 LYS A N 17
ATOM 29175 C CA . LYS A 1 34 ? -8.373 -25.915 1.409 1.00 54.31 34 LYS A CA 17
ATOM 29176 C C . LYS A 1 34 ? -8.649 -25.587 2.880 1.00 24.03 34 LYS A C 17
ATOM 29177 O O . LYS A 1 34 ? -9.547 -26.137 3.484 1.00 2.43 34 LYS A O 17
ATOM 29196 N N . ASP A 1 35 ? -7.886 -24.704 3.466 1.00 4.12 35 ASP A N 17
ATOM 29197 C CA . ASP A 1 35 ? -8.127 -24.371 4.901 1.00 74.21 35 ASP A CA 17
ATOM 29198 C C . ASP A 1 35 ? -8.967 -23.097 5.039 1.00 55.21 35 ASP A C 17
ATOM 29199 O O . ASP A 1 35 ? -10.127 -23.148 5.395 1.00 20.13 35 ASP A O 17
ATOM 29208 N N . ASP A 1 36 ? -8.394 -21.956 4.770 1.00 41.51 36 ASP A N 17
ATOM 29209 C CA . ASP A 1 36 ? -9.169 -20.690 4.898 1.00 41.01 36 ASP A CA 17
ATOM 29210 C C . ASP A 1 36 ? -8.412 -19.528 4.250 1.00 61.44 36 ASP A C 17
ATOM 29211 O O . ASP A 1 36 ? -7.272 -19.659 3.854 1.00 44.24 36 ASP A O 17
ATOM 29220 N N . PHE A 1 37 ? -9.038 -18.388 4.161 1.00 13.32 37 PHE A N 17
ATOM 29221 C CA . PHE A 1 37 ? -8.355 -17.205 3.559 1.00 32.43 37 PHE A CA 17
ATOM 29222 C C . PHE A 1 37 ? -8.329 -16.064 4.580 1.00 11.51 37 PHE A C 17
ATOM 29223 O O . PHE A 1 37 ? -9.305 -15.364 4.769 1.00 11.34 37 PHE A O 17
ATOM 29240 N N . SER A 1 38 ? -7.220 -15.870 5.240 1.00 23.32 38 SER A N 17
ATOM 29241 C CA . SER A 1 38 ? -7.132 -14.775 6.250 1.00 71.53 38 SER A CA 17
ATOM 29242 C C . SER A 1 38 ? -6.165 -13.686 5.783 1.00 52.44 38 SER A C 17
ATOM 29243 O O . SER A 1 38 ? -6.034 -12.652 6.406 1.00 63.33 38 SER A O 17
ATOM 29251 N N . ARG A 1 39 ? -5.473 -13.917 4.704 1.00 53.54 39 ARG A N 17
ATOM 29252 C CA . ARG A 1 39 ? -4.502 -12.895 4.215 1.00 1.25 39 ARG A CA 17
ATOM 29253 C C . ARG A 1 39 ? -5.116 -12.051 3.097 1.00 33.13 39 ARG A C 17
ATOM 29254 O O . ARG A 1 39 ? -4.629 -10.985 2.777 1.00 33.23 39 ARG A O 17
ATOM 29275 N N . VAL A 1 40 ? -6.180 -12.510 2.499 1.00 41.42 40 VAL A N 17
ATOM 29276 C CA . VAL A 1 40 ? -6.812 -11.721 1.409 1.00 23.24 40 VAL A CA 17
ATOM 29277 C C . VAL A 1 40 ? -7.366 -10.406 1.966 1.00 21.10 40 VAL A C 17
ATOM 29278 O O . VAL A 1 40 ? -8.053 -10.398 2.969 1.00 31.23 40 VAL A O 17
ATOM 29291 N N . PRO A 1 41 ? -7.049 -9.339 1.291 1.00 13.15 41 PRO A N 17
ATOM 29292 C CA . PRO A 1 41 ? -7.517 -7.996 1.714 1.00 51.21 41 PRO A CA 17
ATOM 29293 C C . PRO A 1 41 ? -9.024 -7.857 1.491 1.00 43.04 41 PRO A C 17
ATOM 29294 O O . PRO A 1 41 ? -9.570 -8.364 0.532 1.00 30.34 41 PRO A O 17
ATOM 29305 N N . GLU A 1 42 ? -9.702 -7.170 2.370 1.00 43.53 42 GLU A N 17
ATOM 29306 C CA . GLU A 1 42 ? -11.173 -6.998 2.205 1.00 50.41 42 GLU A CA 17
ATOM 29307 C C . GLU A 1 42 ? -11.468 -6.187 0.941 1.00 12.40 42 GLU A C 17
ATOM 29308 O O . GLU A 1 42 ? -12.599 -6.080 0.510 1.00 42.04 42 GLU A O 17
ATOM 29320 N N . GLU A 1 43 ? -10.459 -5.619 0.342 1.00 11.13 43 GLU A N 17
ATOM 29321 C CA . GLU A 1 43 ? -10.680 -4.819 -0.897 1.00 54.32 43 GLU A CA 17
ATOM 29322 C C . GLU A 1 43 ? -10.984 -5.753 -2.070 1.00 5.30 43 GLU A C 17
ATOM 29323 O O . GLU A 1 43 ? -11.867 -5.502 -2.864 1.00 13.34 43 GLU A O 17
ATOM 29335 N N . LEU A 1 44 ? -10.257 -6.833 -2.178 1.00 33.22 44 LEU A N 17
ATOM 29336 C CA . LEU A 1 44 ? -10.503 -7.789 -3.297 1.00 31.42 44 LEU A CA 17
ATOM 29337 C C . LEU A 1 44 ? -11.579 -8.802 -2.896 1.00 15.11 44 LEU A C 17
ATOM 29338 O O . LEU A 1 44 ? -12.489 -9.086 -3.651 1.00 0.31 44 LEU A O 17
ATOM 29354 N N . MET A 1 45 ? -11.481 -9.351 -1.716 1.00 61.22 45 MET A N 17
ATOM 29355 C CA . MET A 1 45 ? -12.498 -10.346 -1.272 1.00 51.51 45 MET A CA 17
ATOM 29356 C C . MET A 1 45 ? -13.901 -9.740 -1.347 1.00 4.23 45 MET A C 17
ATOM 29357 O O . MET A 1 45 ? -14.862 -10.417 -1.656 1.00 34.13 45 MET A O 17
ATOM 29371 N N . LYS A 1 46 ? -14.031 -8.469 -1.073 1.00 1.12 46 LYS A N 17
ATOM 29372 C CA . LYS A 1 46 ? -15.379 -7.834 -1.139 1.00 14.30 46 LYS A CA 17
ATOM 29373 C C . LYS A 1 46 ? -16.086 -8.264 -2.426 1.00 32.10 46 LYS A C 17
ATOM 29374 O O . LYS A 1 46 ? -17.275 -8.513 -2.440 1.00 2.02 46 LYS A O 17
ATOM 29393 N N . GLY A 1 47 ? -15.355 -8.362 -3.503 1.00 31.34 47 GLY A N 17
ATOM 29394 C CA . GLY A 1 47 ? -15.975 -8.788 -4.789 1.00 11.21 47 GLY A CA 17
ATOM 29395 C C . GLY A 1 47 ? -16.093 -10.312 -4.801 1.00 2.20 47 GLY A C 17
ATOM 29396 O O . GLY A 1 47 ? -17.043 -10.868 -5.316 1.00 10.22 47 GLY A O 17
ATOM 29400 N N . PHE A 1 48 ? -15.135 -10.991 -4.231 1.00 43.24 48 PHE A N 17
ATOM 29401 C CA . PHE A 1 48 ? -15.193 -12.482 -4.197 1.00 12.52 48 PHE A CA 17
ATOM 29402 C C . PHE A 1 48 ? -16.318 -12.938 -3.269 1.00 64.13 48 PHE A C 17
ATOM 29403 O O . PHE A 1 48 ? -17.083 -13.826 -3.592 1.00 51.42 48 PHE A O 17
ATOM 29420 N N . GLY A 1 49 ? -16.429 -12.333 -2.117 1.00 70.42 49 GLY A N 17
ATOM 29421 C CA . GLY A 1 49 ? -17.503 -12.724 -1.165 1.00 4.15 49 GLY A CA 17
ATOM 29422 C C . GLY A 1 49 ? -17.196 -14.101 -0.576 1.00 71.30 49 GLY A C 17
ATOM 29423 O O . GLY A 1 49 ? -16.328 -14.251 0.260 1.00 31.22 49 GLY A O 17
ATOM 29427 N N . GLN A 1 50 ? -17.902 -15.110 -1.008 1.00 74.20 50 GLN A N 17
ATOM 29428 C CA . GLN A 1 50 ? -17.650 -16.480 -0.475 1.00 62.22 50 GLN A CA 17
ATOM 29429 C C . GLN A 1 50 ? -17.011 -17.356 -1.555 1.00 61.14 50 GLN A C 17
ATOM 29430 O O . GLN A 1 50 ? -17.597 -17.582 -2.597 1.00 11.40 50 GLN A O 17
ATOM 29444 N N . PRO A 1 51 ? -15.825 -17.821 -1.272 1.00 30.03 51 PRO A N 17
ATOM 29445 C CA . PRO A 1 51 ? -15.097 -18.683 -2.234 1.00 35.10 51 PRO A CA 17
ATOM 29446 C C . PRO A 1 51 ? -15.712 -20.085 -2.266 1.00 4.10 51 PRO A C 17
ATOM 29447 O O . PRO A 1 51 ? -16.241 -20.563 -1.282 1.00 33.21 51 PRO A O 17
ATOM 29458 N N . GLN A 1 52 ? -15.643 -20.746 -3.387 1.00 64.24 52 GLN A N 17
ATOM 29459 C CA . GLN A 1 52 ? -16.221 -22.116 -3.482 1.00 34.10 52 GLN A CA 17
ATOM 29460 C C . GLN A 1 52 ? -15.199 -23.071 -4.107 1.00 62.24 52 GLN A C 17
ATOM 29461 O O . GLN A 1 52 ? -14.287 -22.657 -4.792 1.00 21.12 52 GLN A O 17
ATOM 29475 N N . LEU A 1 53 ? -15.344 -24.346 -3.872 1.00 71.03 53 LEU A N 17
ATOM 29476 C CA . LEU A 1 53 ? -14.377 -25.320 -4.450 1.00 52.32 53 LEU A CA 17
ATOM 29477 C C . LEU A 1 53 ? -14.834 -25.761 -5.844 1.00 74.20 53 LEU A C 17
ATOM 29478 O O . LEU A 1 53 ? -15.674 -26.625 -5.990 1.00 72.14 53 LEU A O 17
ATOM 29494 N N . ALA A 1 54 ? -14.282 -25.172 -6.870 1.00 74.31 54 ALA A N 17
ATOM 29495 C CA . ALA A 1 54 ? -14.678 -25.559 -8.253 1.00 63.03 54 ALA A CA 17
ATOM 29496 C C . ALA A 1 54 ? -13.694 -26.589 -8.809 1.00 23.23 54 ALA A C 17
ATOM 29497 O O . ALA A 1 54 ? -14.082 -27.589 -9.379 1.00 14.43 54 ALA A O 17
ATOM 29504 N N . MET A 1 55 ? -12.420 -26.349 -8.645 1.00 11.43 55 MET A N 17
ATOM 29505 C CA . MET A 1 55 ? -11.407 -27.316 -9.157 1.00 44.04 55 MET A CA 17
ATOM 29506 C C . MET A 1 55 ? -10.137 -27.238 -8.307 1.00 34.20 55 MET A C 17
ATOM 29507 O O . MET A 1 55 ? -9.660 -26.168 -7.980 1.00 30.30 55 MET A O 17
ATOM 29521 N N . ILE A 1 56 ? -9.586 -28.364 -7.943 1.00 53.52 56 ILE A N 17
ATOM 29522 C CA . ILE A 1 56 ? -8.348 -28.350 -7.113 1.00 74.43 56 ILE A CA 17
ATOM 29523 C C . ILE A 1 56 ? -7.158 -28.859 -7.928 1.00 21.42 56 ILE A C 17
ATOM 29524 O O . ILE A 1 56 ? -7.230 -29.886 -8.574 1.00 33.45 56 ILE A O 17
ATOM 29540 N N . LEU A 1 57 ? -6.065 -28.150 -7.902 1.00 71.12 57 LEU A N 17
ATOM 29541 C CA . LEU A 1 57 ? -4.872 -28.590 -8.674 1.00 34.03 57 LEU A CA 17
ATOM 29542 C C . LEU A 1 57 ? -4.060 -29.605 -7.856 1.00 2.41 57 LEU A C 17
ATOM 29543 O O . LEU A 1 57 ? -3.586 -29.298 -6.782 1.00 33.22 57 LEU A O 17
ATOM 29559 N N . PRO A 1 58 ? -3.941 -30.792 -8.395 1.00 1.41 58 PRO A N 17
ATOM 29560 C CA . PRO A 1 58 ? -3.196 -31.876 -7.707 1.00 21.43 58 PRO A CA 17
ATOM 29561 C C . PRO A 1 58 ? -1.684 -31.640 -7.773 1.00 1.52 58 PRO A C 17
ATOM 29562 O O . PRO A 1 58 ? -1.200 -30.813 -8.521 1.00 64.35 58 PRO A O 17
ATOM 29573 N N . LEU A 1 59 ? -0.939 -32.383 -7.002 1.00 35.25 59 LEU A N 17
ATOM 29574 C CA . LEU A 1 59 ? 0.547 -32.238 -7.012 1.00 24.33 59 LEU A CA 17
ATOM 29575 C C . LEU A 1 59 ? 1.189 -33.543 -7.476 1.00 53.43 59 LEU A C 17
ATOM 29576 O O . LEU A 1 59 ? 2.040 -34.098 -6.809 1.00 0.53 59 LEU A O 17
ATOM 29592 N N . ASP A 1 60 ? 0.788 -34.050 -8.604 1.00 1.13 60 ASP A N 17
ATOM 29593 C CA . ASP A 1 60 ? 1.378 -35.331 -9.084 1.00 14.31 60 ASP A CA 17
ATOM 29594 C C . ASP A 1 60 ? 1.925 -35.170 -10.499 1.00 51.32 60 ASP A C 17
ATOM 29595 O O . ASP A 1 60 ? 2.375 -36.117 -11.112 1.00 44.22 60 ASP A O 17
ATOM 29604 N N . GLY A 1 61 ? 1.888 -33.981 -11.024 1.00 40.44 61 GLY A N 17
ATOM 29605 C CA . GLY A 1 61 ? 2.405 -33.773 -12.399 1.00 53.35 61 GLY A CA 17
ATOM 29606 C C . GLY A 1 61 ? 2.349 -32.290 -12.756 1.00 50.20 61 GLY A C 17
ATOM 29607 O O . GLY A 1 61 ? 2.750 -31.435 -11.989 1.00 22.40 61 GLY A O 17
ATOM 29611 N N . ARG A 1 62 ? 1.858 -31.984 -13.920 1.00 61.10 62 ARG A N 17
ATOM 29612 C CA . ARG A 1 62 ? 1.773 -30.557 -14.348 1.00 12.13 62 ARG A CA 17
ATOM 29613 C C . ARG A 1 62 ? 0.379 -30.251 -14.906 1.00 74.32 62 ARG A C 17
ATOM 29614 O O . ARG A 1 62 ? -0.133 -30.966 -15.743 1.00 11.21 62 ARG A O 17
ATOM 29635 N N . LYS A 1 63 ? -0.235 -29.192 -14.455 1.00 2.13 63 LYS A N 17
ATOM 29636 C CA . LYS A 1 63 ? -1.590 -28.841 -14.972 1.00 0.24 63 LYS A CA 17
ATOM 29637 C C . LYS A 1 63 ? -1.624 -27.374 -15.409 1.00 5.12 63 LYS A C 17
ATOM 29638 O O . LYS A 1 63 ? -1.517 -26.473 -14.599 1.00 32.24 63 LYS A O 17
ATOM 29657 N N . LYS A 1 64 ? -1.768 -27.127 -16.682 1.00 52.52 64 LYS A N 17
ATOM 29658 C CA . LYS A 1 64 ? -1.804 -25.715 -17.167 1.00 22.40 64 LYS A CA 17
ATOM 29659 C C . LYS A 1 64 ? -3.220 -25.142 -17.040 1.00 4.21 64 LYS A C 17
ATOM 29660 O O . LYS A 1 64 ? -4.197 -25.814 -17.303 1.00 72.32 64 LYS A O 17
ATOM 29679 N N . LEU A 1 65 ? -3.337 -23.905 -16.641 1.00 0.30 65 LEU A N 17
ATOM 29680 C CA . LEU A 1 65 ? -4.689 -23.290 -16.502 1.00 73.31 65 LEU A CA 17
ATOM 29681 C C . LEU A 1 65 ? -4.869 -22.179 -17.539 1.00 0.31 65 LEU A C 17
ATOM 29682 O O . LEU A 1 65 ? -3.948 -21.815 -18.242 1.00 63.32 65 LEU A O 17
ATOM 29698 N N . VAL A 1 66 ? -6.054 -21.638 -17.643 1.00 40.52 66 VAL A N 17
ATOM 29699 C CA . VAL A 1 66 ? -6.293 -20.555 -18.637 1.00 71.42 66 VAL A CA 17
ATOM 29700 C C . VAL A 1 66 ? -6.755 -19.276 -17.931 1.00 54.44 66 VAL A C 17
ATOM 29701 O O . VAL A 1 66 ? -7.134 -18.312 -18.565 1.00 50.12 66 VAL A O 17
ATOM 29714 N N . ASN A 1 67 ? -6.731 -19.262 -16.627 1.00 44.24 67 ASN A N 17
ATOM 29715 C CA . ASN A 1 67 ? -7.175 -18.042 -15.890 1.00 44.13 67 ASN A CA 17
ATOM 29716 C C . ASN A 1 67 ? -6.002 -17.426 -15.121 1.00 72.31 67 ASN A C 17
ATOM 29717 O O . ASN A 1 67 ? -5.719 -16.251 -15.243 1.00 3.02 67 ASN A O 17
ATOM 29728 N N . ALA A 1 68 ? -5.320 -18.207 -14.327 1.00 65.01 68 ALA A N 17
ATOM 29729 C CA . ALA A 1 68 ? -4.173 -17.655 -13.553 1.00 73.53 68 ALA A CA 17
ATOM 29730 C C . ALA A 1 68 ? -2.911 -18.477 -13.803 1.00 12.14 68 ALA A C 17
ATOM 29731 O O . ALA A 1 68 ? -2.973 -19.647 -14.123 1.00 12.22 68 ALA A O 17
ATOM 29738 N N . ASP A 1 69 ? -1.765 -17.878 -13.644 1.00 32.42 69 ASP A N 17
ATOM 29739 C CA . ASP A 1 69 ? -0.501 -18.631 -13.859 1.00 21.11 69 ASP A CA 17
ATOM 29740 C C . ASP A 1 69 ? -0.027 -19.218 -12.531 1.00 61.13 69 ASP A C 17
ATOM 29741 O O . ASP A 1 69 ? 0.397 -18.508 -11.639 1.00 35.14 69 ASP A O 17
ATOM 29750 N N . ILE A 1 70 ? -0.101 -20.507 -12.392 1.00 31.04 70 ILE A N 17
ATOM 29751 C CA . ILE A 1 70 ? 0.337 -21.150 -11.121 1.00 73.34 70 ILE A CA 17
ATOM 29752 C C . ILE A 1 70 ? 1.686 -20.572 -10.672 1.00 73.14 70 ILE A C 17
ATOM 29753 O O . ILE A 1 70 ? 1.985 -20.506 -9.495 1.00 11.14 70 ILE A O 17
ATOM 29769 N N . GLU A 1 71 ? 2.502 -20.151 -11.601 1.00 24.01 71 GLU A N 17
ATOM 29770 C CA . GLU A 1 71 ? 3.824 -19.578 -11.225 1.00 55.13 71 GLU A CA 17
ATOM 29771 C C . GLU A 1 71 ? 3.627 -18.322 -10.372 1.00 4.44 71 GLU A C 17
ATOM 29772 O O . GLU A 1 71 ? 4.198 -18.186 -9.308 1.00 11.50 71 GLU A O 17
ATOM 29784 N N . LYS A 1 72 ? 2.818 -17.406 -10.828 1.00 1.13 72 LYS A N 17
ATOM 29785 C CA . LYS A 1 72 ? 2.581 -16.165 -10.039 1.00 43.23 72 LYS A CA 17
ATOM 29786 C C . LYS A 1 72 ? 1.950 -16.522 -8.690 1.00 54.30 72 LYS A C 17
ATOM 29787 O O . LYS A 1 72 ? 2.030 -15.775 -7.736 1.00 13.31 72 LYS A O 17
ATOM 29806 N N . VAL A 1 73 ? 1.322 -17.663 -8.609 1.00 1.31 73 VAL A N 17
ATOM 29807 C CA . VAL A 1 73 ? 0.683 -18.079 -7.329 1.00 44.25 73 VAL A CA 17
ATOM 29808 C C . VAL A 1 73 ? 1.743 -18.594 -6.351 1.00 53.51 73 VAL A C 17
ATOM 29809 O O . VAL A 1 73 ? 1.613 -18.454 -5.149 1.00 23.34 73 VAL A O 17
ATOM 29822 N N . LYS A 1 74 ? 2.795 -19.184 -6.852 1.00 2.33 74 LYS A N 17
ATOM 29823 C CA . LYS A 1 74 ? 3.863 -19.703 -5.950 1.00 1.31 74 LYS A CA 17
ATOM 29824 C C . LYS A 1 74 ? 4.364 -18.589 -5.031 1.00 22.31 74 LYS A C 17
ATOM 29825 O O . LYS A 1 74 ? 4.352 -18.712 -3.823 1.00 54.31 74 LYS A O 17
ATOM 29844 N N . GLN A 1 75 ? 4.805 -17.498 -5.597 1.00 63.24 75 GLN A N 17
ATOM 29845 C CA . GLN A 1 75 ? 5.311 -16.374 -4.758 1.00 31.51 75 GLN A CA 17
ATOM 29846 C C . GLN A 1 75 ? 4.197 -15.837 -3.859 1.00 45.11 75 GLN A C 17
ATOM 29847 O O . GLN A 1 75 ? 4.439 -15.090 -2.932 1.00 51.54 75 GLN A O 17
ATOM 29861 N N . ALA A 1 76 ? 2.975 -16.211 -4.122 1.00 21.41 76 ALA A N 17
ATOM 29862 C CA . ALA A 1 76 ? 1.848 -15.723 -3.277 1.00 41.41 76 ALA A CA 17
ATOM 29863 C C . ALA A 1 76 ? 1.582 -16.710 -2.138 1.00 73.03 76 ALA A C 17
ATOM 29864 O O . ALA A 1 76 ? 1.415 -16.326 -0.998 1.00 40.31 76 ALA A O 17
ATOM 29871 N N . LEU A 1 77 ? 1.544 -17.980 -2.440 1.00 31.35 77 LEU A N 17
ATOM 29872 C CA . LEU A 1 77 ? 1.293 -18.991 -1.373 1.00 4.31 77 LEU A CA 17
ATOM 29873 C C . LEU A 1 77 ? 2.549 -19.173 -0.517 1.00 42.51 77 LEU A C 17
ATOM 29874 O O . LEU A 1 77 ? 2.477 -19.533 0.641 1.00 41.11 77 LEU A O 17
ATOM 29890 N N . THR A 1 78 ? 3.700 -18.924 -1.080 1.00 11.00 78 THR A N 17
ATOM 29891 C CA . THR A 1 78 ? 4.961 -19.079 -0.298 1.00 44.21 78 THR A CA 17
ATOM 29892 C C . THR A 1 78 ? 5.183 -17.850 0.588 1.00 40.55 78 THR A C 17
ATOM 29893 O O . THR A 1 78 ? 5.744 -17.940 1.662 1.00 31.13 78 THR A O 17
ATOM 29904 N N . GLU A 1 79 ? 4.749 -16.703 0.144 1.00 11.01 79 GLU A N 17
ATOM 29905 C CA . GLU A 1 79 ? 4.935 -15.467 0.958 1.00 71.20 79 GLU A CA 17
ATOM 29906 C C . GLU A 1 79 ? 3.705 -15.227 1.837 1.00 22.52 79 GLU A C 17
ATOM 29907 O O . GLU A 1 79 ? 3.813 -14.999 3.025 1.00 23.15 79 GLU A O 17
ATOM 29919 N N . GLN A 1 80 ? 2.536 -15.276 1.262 1.00 15.24 80 GLN A N 17
ATOM 29920 C CA . GLN A 1 80 ? 1.297 -15.051 2.065 1.00 72.33 80 GLN A CA 17
ATOM 29921 C C . GLN A 1 80 ? 0.604 -16.392 2.321 1.00 4.34 80 GLN A C 17
ATOM 29922 O O . GLN A 1 80 ? 0.369 -16.780 3.449 1.00 32.23 80 GLN A O 17
ATOM 29936 N N . GLY A 1 81 ? 0.279 -17.100 1.274 1.00 31.12 81 GLY A N 17
ATOM 29937 C CA . GLY A 1 81 ? -0.398 -18.416 1.439 1.00 73.34 81 GLY A CA 17
ATOM 29938 C C . GLY A 1 81 ? -1.677 -18.440 0.603 1.00 11.23 81 GLY A C 17
ATOM 29939 O O . GLY A 1 81 ? -2.421 -19.402 0.616 1.00 21.41 81 GLY A O 17
ATOM 29943 N N . TYR A 1 82 ? -1.941 -17.391 -0.130 1.00 44.22 82 TYR A N 17
ATOM 29944 C CA . TYR A 1 82 ? -3.171 -17.356 -0.973 1.00 44.11 82 TYR A CA 17
ATOM 29945 C C . TYR A 1 82 ? -2.949 -16.438 -2.175 1.00 14.12 82 TYR A C 17
ATOM 29946 O O . TYR A 1 82 ? -2.244 -15.451 -2.095 1.00 23.43 82 TYR A O 17
ATOM 29964 N N . TYR A 1 83 ? -3.551 -16.748 -3.290 1.00 44.32 83 TYR A N 17
ATOM 29965 C CA . TYR A 1 83 ? -3.375 -15.886 -4.495 1.00 24.35 83 TYR A CA 17
ATOM 29966 C C . TYR A 1 83 ? -4.710 -15.738 -5.229 1.00 52.51 83 TYR A C 17
ATOM 29967 O O . TYR A 1 83 ? -5.306 -16.702 -5.660 1.00 13.33 83 TYR A O 17
ATOM 29985 N N . LEU A 1 84 ? -5.178 -14.529 -5.372 1.00 50.14 84 LEU A N 17
ATOM 29986 C CA . LEU A 1 84 ? -6.475 -14.306 -6.075 1.00 1.31 84 LEU A CA 17
ATOM 29987 C C . LEU A 1 84 ? -6.220 -13.917 -7.531 1.00 71.15 84 LEU A C 17
ATOM 29988 O O . LEU A 1 84 ? -5.453 -13.020 -7.818 1.00 64.34 84 LEU A O 17
ATOM 30004 N N . GLN A 1 85 ? -6.852 -14.588 -8.453 1.00 51.41 85 GLN A N 17
ATOM 30005 C CA . GLN A 1 85 ? -6.633 -14.254 -9.887 1.00 22.44 85 GLN A CA 17
ATOM 30006 C C . GLN A 1 85 ? -7.843 -13.509 -10.462 1.00 50.30 85 GLN A C 17
ATOM 30007 O O . GLN A 1 85 ? -8.968 -13.975 -10.396 1.00 33.11 85 GLN A O 17
ATOM 30021 N N . LEU A 1 86 ? -7.615 -12.356 -11.031 1.00 62.13 86 LEU A N 17
ATOM 30022 C CA . LEU A 1 86 ? -8.733 -11.570 -11.626 1.00 3.20 86 LEU A CA 17
ATOM 30023 C C . LEU A 1 86 ? -8.345 -11.098 -13.032 1.00 23.12 86 LEU A C 17
ATOM 30024 O O . LEU A 1 86 ? -7.312 -10.482 -13.215 1.00 22.11 86 LEU A O 17
ATOM 30040 N N . PRO A 1 87 ? -9.183 -11.408 -13.983 1.00 13.31 87 PRO A N 17
ATOM 30041 C CA . PRO A 1 87 ? -8.921 -11.020 -15.394 1.00 0.22 87 PRO A CA 17
ATOM 30042 C C . PRO A 1 87 ? -9.092 -9.508 -15.592 1.00 3.45 87 PRO A C 17
ATOM 30043 O O . PRO A 1 87 ? -10.151 -8.964 -15.337 1.00 34.11 87 PRO A O 17
ATOM 30054 N N . PRO A 1 88 ? -8.041 -8.879 -16.049 1.00 52.31 88 PRO A N 17
ATOM 30055 C CA . PRO A 1 88 ? -8.071 -7.419 -16.294 1.00 30.44 88 PRO A CA 17
ATOM 30056 C C . PRO A 1 88 ? -8.794 -7.112 -17.612 1.00 54.42 88 PRO A C 17
ATOM 30057 O O . PRO A 1 88 ? -8.383 -7.564 -18.662 1.00 53.33 88 PRO A O 17
ATOM 30068 N N . PRO A 1 89 ? -9.851 -6.355 -17.509 1.00 62.21 89 PRO A N 17
ATOM 30069 C CA . PRO A 1 89 ? -10.640 -5.985 -18.711 1.00 72.02 89 PRO A CA 17
ATOM 30070 C C . PRO A 1 89 ? -9.880 -4.955 -19.552 1.00 55.25 89 PRO A C 17
ATOM 30071 O O . PRO A 1 89 ? -9.239 -4.069 -19.024 1.00 71.53 89 PRO A O 17
ATOM 30082 N N . PRO A 1 90 ? -9.976 -5.114 -20.846 1.00 21.24 90 PRO A N 17
ATOM 30083 C CA . PRO A 1 90 ? -9.289 -4.192 -21.783 1.00 24.04 90 PRO A CA 17
ATOM 30084 C C . PRO A 1 90 ? -10.018 -2.845 -21.849 1.00 70.15 90 PRO A C 17
ATOM 30085 O O . PRO A 1 90 ? -9.749 -1.945 -21.079 1.00 24.24 90 PRO A O 17
ATOM 30096 N N . GLU A 1 91 ? -10.940 -2.699 -22.764 1.00 3.03 91 GLU A N 17
ATOM 30097 C CA . GLU A 1 91 ? -11.682 -1.411 -22.876 1.00 35.32 91 GLU A CA 17
ATOM 30098 C C . GLU A 1 91 ? -13.122 -1.669 -23.327 1.00 41.52 91 GLU A C 17
ATOM 30099 O O . GLU A 1 91 ? -13.691 -2.710 -23.056 1.00 24.22 91 GLU A O 17
ATOM 30111 N N . ASP A 1 92 ? -13.716 -0.732 -24.015 1.00 2.44 92 ASP A N 17
ATOM 30112 C CA . ASP A 1 92 ? -15.119 -0.925 -24.486 1.00 33.14 92 ASP A CA 17
ATOM 30113 C C . ASP A 1 92 ? -15.310 -0.273 -25.858 1.00 54.25 92 ASP A C 17
ATOM 30114 O O . ASP A 1 92 ? -16.355 0.263 -26.162 1.00 70.43 92 ASP A O 17
ATOM 30123 N N . LEU A 1 93 ? -14.303 -0.313 -26.690 1.00 51.51 93 LEU A N 17
ATOM 30124 C CA . LEU A 1 93 ? -14.428 0.308 -28.043 1.00 53.44 93 LEU A CA 17
ATOM 30125 C C . LEU A 1 93 ? -14.080 -0.717 -29.128 1.00 52.33 93 LEU A C 17
ATOM 30126 O O . LEU A 1 93 ? -14.002 -1.904 -28.871 1.00 3.11 93 LEU A O 17
ATOM 30142 N N . LEU A 1 94 ? -13.880 -0.273 -30.339 1.00 61.40 94 LEU A N 17
ATOM 30143 C CA . LEU A 1 94 ? -13.550 -1.224 -31.442 1.00 14.23 94 LEU A CA 17
ATOM 30144 C C . LEU A 1 94 ? -12.049 -1.530 -31.465 1.00 73.23 94 LEU A C 17
ATOM 30145 O O . LEU A 1 94 ? -11.555 -2.198 -32.352 1.00 70.54 94 LEU A O 17
ATOM 30161 N N . LYS A 1 95 ? -11.317 -1.045 -30.500 1.00 20.15 95 LYS A N 17
ATOM 30162 C CA . LYS A 1 95 ? -9.848 -1.308 -30.473 1.00 34.01 95 LYS A CA 17
ATOM 30163 C C . LYS A 1 95 ? -9.525 -2.410 -29.461 1.00 24.40 95 LYS A C 17
ATOM 30164 O O . LYS A 1 95 ? -9.512 -2.187 -28.267 1.00 42.14 95 LYS A O 17
ATOM 30183 N N . GLN A 1 96 ? -9.263 -3.601 -29.928 1.00 71.10 96 GLN A N 17
ATOM 30184 C CA . GLN A 1 96 ? -8.942 -4.714 -28.988 1.00 33.24 96 GLN A CA 17
ATOM 30185 C C . GLN A 1 96 ? -7.754 -5.528 -29.513 1.00 62.44 96 GLN A C 17
ATOM 30186 O O . GLN A 1 96 ? -7.866 -6.262 -30.474 1.00 70.11 96 GLN A O 17
ATOM 30200 N N . HIS A 1 97 ? -6.613 -5.400 -28.886 1.00 1.25 97 HIS A N 17
ATOM 30201 C CA . HIS A 1 97 ? -5.420 -6.168 -29.347 1.00 3.14 97 HIS A CA 17
ATOM 30202 C C . HIS A 1 97 ? -4.500 -6.477 -28.161 1.00 3.32 97 HIS A C 17
ATOM 30203 O O . HIS A 1 97 ? -4.797 -6.144 -27.031 1.00 32.51 97 HIS A O 17
ATOM 30217 N N . LEU A 1 98 ? -3.388 -7.111 -28.411 1.00 60.15 98 LEU A N 17
ATOM 30218 C CA . LEU A 1 98 ? -2.451 -7.442 -27.299 1.00 72.31 98 LEU A CA 17
ATOM 30219 C C . LEU A 1 98 ? -1.000 -7.358 -27.786 1.00 42.14 98 LEU A C 17
ATOM 30220 O O . LEU A 1 98 ? -0.667 -7.823 -28.856 1.00 53.24 98 LEU A O 17
ATOM 30236 N N . SER A 1 99 ? -0.136 -6.765 -27.008 1.00 11.32 99 SER A N 17
ATOM 30237 C CA . SER A 1 99 ? 1.290 -6.650 -27.429 1.00 53.14 99 SER A CA 17
ATOM 30238 C C . SER A 1 99 ? 2.173 -6.315 -26.223 1.00 11.32 99 SER A C 17
ATOM 30239 O O . SER A 1 99 ? 1.728 -6.337 -25.093 1.00 61.00 99 SER A O 17
ATOM 30247 N N . VAL A 1 100 ? 3.420 -6.009 -26.453 1.00 21.43 100 VAL A N 17
ATOM 30248 C CA . VAL A 1 100 ? 4.329 -5.676 -25.318 1.00 12.42 100 VAL A CA 17
ATOM 30249 C C . VAL A 1 100 ? 5.233 -4.495 -25.685 1.00 40.24 100 VAL A C 17
ATOM 30250 O O . VAL A 1 100 ? 5.084 -3.406 -25.170 1.00 40.04 100 VAL A O 17
ATOM 30263 N N . MET A 1 101 ? 6.172 -4.702 -26.569 1.00 71.40 101 MET A N 17
ATOM 30264 C CA . MET A 1 101 ? 7.083 -3.588 -26.963 1.00 3.31 101 MET A CA 17
ATOM 30265 C C . MET A 1 101 ? 7.821 -3.935 -28.260 1.00 42.44 101 MET A C 17
ATOM 30266 O O . MET A 1 101 ? 7.905 -3.136 -29.170 1.00 1.15 101 MET A O 17
ATOM 30280 N N . GLY A 1 102 ? 8.355 -5.123 -28.348 1.00 40.54 102 GLY A N 17
ATOM 30281 C CA . GLY A 1 102 ? 9.086 -5.522 -29.583 1.00 33.34 102 GLY A CA 17
ATOM 30282 C C . GLY A 1 102 ? 9.781 -6.864 -29.354 1.00 33.12 102 GLY A C 17
ATOM 30283 O O . GLY A 1 102 ? 9.742 -7.418 -28.273 1.00 13.12 102 GLY A O 17
ATOM 30287 N N . GLN A 1 103 ? 10.418 -7.395 -30.364 1.00 12.33 103 GLN A N 17
ATOM 30288 C CA . GLN A 1 103 ? 11.113 -8.704 -30.201 1.00 54.10 103 GLN A CA 17
ATOM 30289 C C . GLN A 1 103 ? 12.627 -8.523 -30.340 1.00 14.31 103 GLN A C 17
ATOM 30290 O O . GLN A 1 103 ? 13.110 -7.453 -30.655 1.00 50.54 103 GLN A O 17
ATOM 30304 N N . LYS A 1 104 ? 13.380 -9.563 -30.107 1.00 40.12 104 LYS A N 17
ATOM 30305 C CA . LYS A 1 104 ? 14.863 -9.453 -30.226 1.00 41.03 104 LYS A CA 17
ATOM 30306 C C . LYS A 1 104 ? 15.361 -10.285 -31.410 1.00 10.11 104 LYS A C 17
ATOM 30307 O O . LYS A 1 104 ? 14.661 -11.135 -31.922 1.00 31.13 104 LYS A O 17
ATOM 30326 N N . THR A 1 105 ? 16.568 -10.048 -31.846 1.00 34.40 105 THR A N 17
ATOM 30327 C CA . THR A 1 105 ? 17.109 -10.827 -32.996 1.00 42.11 105 THR A CA 17
ATOM 30328 C C . THR A 1 105 ? 18.569 -11.209 -32.737 1.00 25.20 105 THR A C 17
ATOM 30329 O O . THR A 1 105 ? 19.323 -10.456 -32.152 1.00 71.22 105 THR A O 17
ATOM 30340 N N . ASP A 1 106 ? 18.973 -12.372 -33.166 1.00 54.05 106 ASP A N 17
ATOM 30341 C CA . ASP A 1 106 ? 20.384 -12.799 -32.943 1.00 23.30 106 ASP A CA 17
ATOM 30342 C C . ASP A 1 106 ? 21.346 -11.801 -33.591 1.00 23.14 106 ASP A C 17
ATOM 30343 O O . ASP A 1 106 ? 22.457 -11.610 -33.140 1.00 71.31 106 ASP A O 17
ATOM 30352 N N . ASP A 1 107 ? 20.926 -11.160 -34.648 1.00 31.22 107 ASP A N 17
ATOM 30353 C CA . ASP A 1 107 ? 21.818 -10.173 -35.323 1.00 51.11 107 ASP A CA 17
ATOM 30354 C C . ASP A 1 107 ? 22.264 -9.101 -34.327 1.00 1.23 107 ASP A C 17
ATOM 30355 O O . ASP A 1 107 ? 21.574 -8.128 -34.097 1.00 20.35 107 ASP A O 17
ATOM 30364 N N . THR A 1 108 ? 23.413 -9.271 -33.730 1.00 62.44 108 THR A N 17
ATOM 30365 C CA . THR A 1 108 ? 23.898 -8.258 -32.748 1.00 22.41 108 THR A CA 17
ATOM 30366 C C . THR A 1 108 ? 25.262 -7.712 -33.175 1.00 11.31 108 THR A C 17
ATOM 30367 O O . THR A 1 108 ? 25.901 -6.977 -32.449 1.00 5.20 108 THR A O 17
ATOM 30378 N N . ASN A 1 109 ? 25.714 -8.066 -34.348 1.00 55.11 109 ASN A N 17
ATOM 30379 C CA . ASN A 1 109 ? 27.037 -7.565 -34.814 1.00 31.15 109 ASN A CA 17
ATOM 30380 C C . ASN A 1 109 ? 26.866 -6.719 -36.081 1.00 32.30 109 ASN A C 17
ATOM 30381 O O . ASN A 1 109 ? 26.965 -5.509 -36.047 1.00 74.23 109 ASN A O 17
ATOM 30392 N N . LYS A 1 110 ? 26.611 -7.347 -37.198 1.00 31.41 110 LYS A N 17
ATOM 30393 C CA . LYS A 1 110 ? 26.437 -6.575 -38.461 1.00 35.21 110 LYS A CA 17
ATOM 30394 C C . LYS A 1 110 ? 25.273 -7.149 -39.274 1.00 43.32 110 LYS A C 17
ATOM 30395 O O . LYS A 1 110 ? 25.436 -7.311 -40.472 1.00 22.04 110 LYS A O 17
ATOM 30414 N N . GLY A 1 1 ? 4.859 -2.219 -17.316 1.00 14.01 1 GLY A N 18
ATOM 30415 C CA . GLY A 1 1 ? 4.963 -1.121 -16.312 1.00 30.43 1 GLY A CA 18
ATOM 30416 C C . GLY A 1 1 ? 6.345 -1.150 -15.658 1.00 5.32 1 GLY A C 18
ATOM 30417 O O . GLY A 1 1 ? 7.251 -0.449 -16.065 1.00 41.40 1 GLY A O 18
ATOM 30421 N N . SER A 1 2 ? 6.518 -1.958 -14.644 1.00 25.13 2 SER A N 18
ATOM 30422 C CA . SER A 1 2 ? 7.843 -2.027 -13.964 1.00 14.22 2 SER A CA 18
ATOM 30423 C C . SER A 1 2 ? 8.339 -3.475 -13.917 1.00 15.43 2 SER A C 18
ATOM 30424 O O . SER A 1 2 ? 9.112 -3.847 -13.055 1.00 12.51 2 SER A O 18
ATOM 30432 N N . MET A 1 3 ? 7.905 -4.292 -14.836 1.00 72.32 3 MET A N 18
ATOM 30433 C CA . MET A 1 3 ? 8.356 -5.713 -14.841 1.00 34.31 3 MET A CA 18
ATOM 30434 C C . MET A 1 3 ? 8.233 -6.310 -13.436 1.00 41.24 3 MET A C 18
ATOM 30435 O O . MET A 1 3 ? 9.186 -6.329 -12.682 1.00 3.32 3 MET A O 18
ATOM 30449 N N . PRO A 1 4 ? 7.054 -6.780 -13.134 1.00 3.15 4 PRO A N 18
ATOM 30450 C CA . PRO A 1 4 ? 6.792 -7.387 -11.804 1.00 74.00 4 PRO A CA 18
ATOM 30451 C C . PRO A 1 4 ? 7.464 -8.760 -11.706 1.00 33.14 4 PRO A C 18
ATOM 30452 O O . PRO A 1 4 ? 7.532 -9.357 -10.650 1.00 62.41 4 PRO A O 18
ATOM 30463 N N . LYS A 1 5 ? 7.961 -9.266 -12.803 1.00 53.22 5 LYS A N 18
ATOM 30464 C CA . LYS A 1 5 ? 8.626 -10.602 -12.777 1.00 31.10 5 LYS A CA 18
ATOM 30465 C C . LYS A 1 5 ? 9.757 -10.614 -11.745 1.00 25.40 5 LYS A C 18
ATOM 30466 O O . LYS A 1 5 ? 10.764 -9.957 -11.919 1.00 40.21 5 LYS A O 18
ATOM 30485 N N . PRO A 1 6 ? 9.552 -11.367 -10.698 1.00 51.33 6 PRO A N 18
ATOM 30486 C CA . PRO A 1 6 ? 10.569 -11.470 -9.626 1.00 22.10 6 PRO A CA 18
ATOM 30487 C C . PRO A 1 6 ? 11.737 -12.350 -10.086 1.00 24.30 6 PRO A C 18
ATOM 30488 O O . PRO A 1 6 ? 11.880 -12.644 -11.256 1.00 3.05 6 PRO A O 18
ATOM 30499 N N . GLY A 1 7 ? 12.573 -12.769 -9.175 1.00 1.20 7 GLY A N 18
ATOM 30500 C CA . GLY A 1 7 ? 13.730 -13.624 -9.562 1.00 54.40 7 GLY A CA 18
ATOM 30501 C C . GLY A 1 7 ? 13.248 -14.769 -10.455 1.00 0.32 7 GLY A C 18
ATOM 30502 O O . GLY A 1 7 ? 12.358 -15.516 -10.099 1.00 34.21 7 GLY A O 18
ATOM 30506 N N . ILE A 1 8 ? 13.829 -14.911 -11.616 1.00 43.20 8 ILE A N 18
ATOM 30507 C CA . ILE A 1 8 ? 13.403 -16.007 -12.535 1.00 33.03 8 ILE A CA 18
ATOM 30508 C C . ILE A 1 8 ? 14.281 -17.247 -12.330 1.00 25.21 8 ILE A C 18
ATOM 30509 O O . ILE A 1 8 ? 15.326 -17.387 -12.932 1.00 72.51 8 ILE A O 18
ATOM 30525 N N . LEU A 1 9 ? 13.862 -18.148 -11.481 1.00 21.11 9 LEU A N 18
ATOM 30526 C CA . LEU A 1 9 ? 14.672 -19.377 -11.239 1.00 41.52 9 LEU A CA 18
ATOM 30527 C C . LEU A 1 9 ? 13.957 -20.296 -10.240 1.00 32.05 9 LEU A C 18
ATOM 30528 O O . LEU A 1 9 ? 13.966 -21.503 -10.379 1.00 42.53 9 LEU A O 18
ATOM 30544 N N . LYS A 1 10 ? 13.337 -19.734 -9.238 1.00 72.34 10 LYS A N 18
ATOM 30545 C CA . LYS A 1 10 ? 12.623 -20.575 -8.238 1.00 13.42 10 LYS A CA 18
ATOM 30546 C C . LYS A 1 10 ? 11.613 -21.485 -8.941 1.00 42.20 10 LYS A C 18
ATOM 30547 O O . LYS A 1 10 ? 10.656 -21.025 -9.529 1.00 23.15 10 LYS A O 18
ATOM 30566 N N . SER A 1 11 ? 11.818 -22.772 -8.886 1.00 33.42 11 SER A N 18
ATOM 30567 C CA . SER A 1 11 ? 10.867 -23.707 -9.552 1.00 22.10 11 SER A CA 18
ATOM 30568 C C . SER A 1 11 ? 10.410 -24.782 -8.562 1.00 51.50 11 SER A C 18
ATOM 30569 O O . SER A 1 11 ? 10.794 -25.929 -8.658 1.00 51.32 11 SER A O 18
ATOM 30577 N N . LYS A 1 12 ? 9.596 -24.416 -7.612 1.00 44.31 12 LYS A N 18
ATOM 30578 C CA . LYS A 1 12 ? 9.114 -25.414 -6.612 1.00 20.40 12 LYS A CA 18
ATOM 30579 C C . LYS A 1 12 ? 7.740 -25.953 -7.013 1.00 44.31 12 LYS A C 18
ATOM 30580 O O . LYS A 1 12 ? 7.033 -25.361 -7.804 1.00 42.34 12 LYS A O 18
ATOM 30599 N N . SER A 1 13 ? 7.350 -27.075 -6.467 1.00 11.42 13 SER A N 18
ATOM 30600 C CA . SER A 1 13 ? 6.019 -27.651 -6.810 1.00 0.23 13 SER A CA 18
ATOM 30601 C C . SER A 1 13 ? 5.266 -28.036 -5.533 1.00 13.25 13 SER A C 18
ATOM 30602 O O . SER A 1 13 ? 5.851 -28.185 -4.477 1.00 42.42 13 SER A O 18
ATOM 30610 N N . MET A 1 14 ? 3.974 -28.192 -5.619 1.00 43.31 14 MET A N 18
ATOM 30611 C CA . MET A 1 14 ? 3.184 -28.561 -4.410 1.00 12.00 14 MET A CA 18
ATOM 30612 C C . MET A 1 14 ? 1.705 -28.698 -4.767 1.00 4.22 14 MET A C 18
ATOM 30613 O O . MET A 1 14 ? 1.340 -28.840 -5.916 1.00 23.20 14 MET A O 18
ATOM 30627 N N . PHE A 1 15 ? 0.853 -28.656 -3.783 1.00 30.52 15 PHE A N 18
ATOM 30628 C CA . PHE A 1 15 ? -0.607 -28.783 -4.053 1.00 0.52 15 PHE A CA 18
ATOM 30629 C C . PHE A 1 15 ? -1.295 -27.429 -3.856 1.00 34.13 15 PHE A C 18
ATOM 30630 O O . PHE A 1 15 ? -0.934 -26.657 -2.990 1.00 40.21 15 PHE A O 18
ATOM 30647 N N . CYS A 1 16 ? -2.282 -27.135 -4.656 1.00 72.32 16 CYS A N 18
ATOM 30648 C CA . CYS A 1 16 ? -2.989 -25.831 -4.518 1.00 14.11 16 CYS A CA 18
ATOM 30649 C C . CYS A 1 16 ? -4.488 -26.013 -4.762 1.00 63.54 16 CYS A C 18
ATOM 30650 O O . CYS A 1 16 ? -4.913 -26.953 -5.404 1.00 71.21 16 CYS A O 18
ATOM 30658 N N . VAL A 1 17 ? -5.293 -25.121 -4.258 1.00 41.20 17 VAL A N 18
ATOM 30659 C CA . VAL A 1 17 ? -6.767 -25.243 -4.466 1.00 60.24 17 VAL A CA 18
ATOM 30660 C C . VAL A 1 17 ? -7.286 -24.008 -5.207 1.00 33.05 17 VAL A C 18
ATOM 30661 O O . VAL A 1 17 ? -7.061 -22.885 -4.796 1.00 11.25 17 VAL A O 18
ATOM 30674 N N . ILE A 1 18 ? -7.980 -24.201 -6.294 1.00 44.21 18 ILE A N 18
ATOM 30675 C CA . ILE A 1 18 ? -8.509 -23.032 -7.053 1.00 12.31 18 ILE A CA 18
ATOM 30676 C C . ILE A 1 18 ? -9.965 -22.770 -6.671 1.00 3.04 18 ILE A C 18
ATOM 30677 O O . ILE A 1 18 ? -10.845 -23.564 -6.949 1.00 33.54 18 ILE A O 18
ATOM 30693 N N . TYR A 1 19 ? -10.228 -21.663 -6.036 1.00 64.14 19 TYR A N 18
ATOM 30694 C CA . TYR A 1 19 ? -11.630 -21.348 -5.634 1.00 33.03 19 TYR A CA 18
ATOM 30695 C C . TYR A 1 19 ? -12.297 -20.468 -6.690 1.00 24.14 19 TYR A C 18
ATOM 30696 O O . TYR A 1 19 ? -11.639 -19.825 -7.484 1.00 34.21 19 TYR A O 18
ATOM 30714 N N . ARG A 1 20 ? -13.601 -20.426 -6.700 1.00 11.23 20 ARG A N 18
ATOM 30715 C CA . ARG A 1 20 ? -14.309 -19.578 -7.697 1.00 50.42 20 ARG A CA 18
ATOM 30716 C C . ARG A 1 20 ? -15.309 -18.661 -6.984 1.00 12.41 20 ARG A C 18
ATOM 30717 O O . ARG A 1 20 ? -15.977 -19.063 -6.053 1.00 23.32 20 ARG A O 18
ATOM 30738 N N . SER A 1 21 ? -15.412 -17.437 -7.412 1.00 10.04 21 SER A N 18
ATOM 30739 C CA . SER A 1 21 ? -16.366 -16.497 -6.757 1.00 35.30 21 SER A CA 18
ATOM 30740 C C . SER A 1 21 ? -17.806 -16.887 -7.089 1.00 64.13 21 SER A C 18
ATOM 30741 O O . SER A 1 21 ? -18.132 -17.191 -8.219 1.00 21.05 21 SER A O 18
ATOM 30749 N N . SER A 1 22 ? -18.673 -16.877 -6.115 1.00 61.21 22 SER A N 18
ATOM 30750 C CA . SER A 1 22 ? -20.091 -17.246 -6.382 1.00 32.13 22 SER A CA 18
ATOM 30751 C C . SER A 1 22 ? -20.694 -16.292 -7.418 1.00 0.04 22 SER A C 18
ATOM 30752 O O . SER A 1 22 ? -21.498 -16.684 -8.240 1.00 14.41 22 SER A O 18
ATOM 30760 N N . LYS A 1 23 ? -20.308 -15.047 -7.387 1.00 1.21 23 LYS A N 18
ATOM 30761 C CA . LYS A 1 23 ? -20.858 -14.075 -8.374 1.00 23.43 23 LYS A CA 18
ATOM 30762 C C . LYS A 1 23 ? -19.826 -12.986 -8.685 1.00 52.51 23 LYS A C 18
ATOM 30763 O O . LYS A 1 23 ? -19.731 -11.991 -7.993 1.00 51.40 23 LYS A O 18
ATOM 30782 N N . ARG A 1 24 ? -19.063 -13.162 -9.726 1.00 33.13 24 ARG A N 18
ATOM 30783 C CA . ARG A 1 24 ? -18.042 -12.139 -10.091 1.00 73.42 24 ARG A CA 18
ATOM 30784 C C . ARG A 1 24 ? -17.638 -12.312 -11.556 1.00 0.32 24 ARG A C 18
ATOM 30785 O O . ARG A 1 24 ? -18.283 -13.017 -12.307 1.00 50.40 24 ARG A O 18
ATOM 30806 N N . ASP A 1 25 ? -16.575 -11.680 -11.971 1.00 52.33 25 ASP A N 18
ATOM 30807 C CA . ASP A 1 25 ? -16.135 -11.821 -13.391 1.00 11.15 25 ASP A CA 18
ATOM 30808 C C . ASP A 1 25 ? -15.093 -12.935 -13.511 1.00 23.00 25 ASP A C 18
ATOM 30809 O O . ASP A 1 25 ? -13.928 -12.686 -13.749 1.00 23.41 25 ASP A O 18
ATOM 30818 N N . GLN A 1 26 ? -15.504 -14.164 -13.350 1.00 22.41 26 GLN A N 18
ATOM 30819 C CA . GLN A 1 26 ? -14.538 -15.296 -13.460 1.00 74.31 26 GLN A CA 18
ATOM 30820 C C . GLN A 1 26 ? -13.371 -15.103 -12.489 1.00 54.21 26 GLN A C 18
ATOM 30821 O O . GLN A 1 26 ? -12.222 -15.285 -12.839 1.00 33.24 26 GLN A O 18
ATOM 30835 N N . THR A 1 27 ? -13.655 -14.742 -11.267 1.00 30.11 27 THR A N 18
ATOM 30836 C CA . THR A 1 27 ? -12.560 -14.545 -10.274 1.00 14.34 27 THR A CA 18
ATOM 30837 C C . THR A 1 27 ? -12.216 -15.878 -9.608 1.00 21.23 27 THR A C 18
ATOM 30838 O O . THR A 1 27 ? -13.087 -16.665 -9.295 1.00 12.43 27 THR A O 18
ATOM 30849 N N . TYR A 1 28 ? -10.956 -16.148 -9.394 1.00 62.43 28 TYR A N 18
ATOM 30850 C CA . TYR A 1 28 ? -10.576 -17.438 -8.753 1.00 53.31 28 TYR A CA 18
ATOM 30851 C C . TYR A 1 28 ? -9.484 -17.223 -7.703 1.00 51.31 28 TYR A C 18
ATOM 30852 O O . TYR A 1 28 ? -8.552 -16.470 -7.905 1.00 73.21 28 TYR A O 18
ATOM 30870 N N . LEU A 1 29 ? -9.589 -17.886 -6.582 1.00 13.11 29 LEU A N 18
ATOM 30871 C CA . LEU A 1 29 ? -8.554 -17.729 -5.522 1.00 72.14 29 LEU A CA 18
ATOM 30872 C C . LEU A 1 29 ? -7.639 -18.955 -5.507 1.00 62.40 29 LEU A C 18
ATOM 30873 O O . LEU A 1 29 ? -8.017 -20.027 -5.935 1.00 22.41 29 LEU A O 18
ATOM 30889 N N . TYR A 1 30 ? -6.441 -18.813 -5.015 1.00 12.13 30 TYR A N 18
ATOM 30890 C CA . TYR A 1 30 ? -5.513 -19.980 -4.976 1.00 51.34 30 TYR A CA 18
ATOM 30891 C C . TYR A 1 30 ? -4.883 -20.106 -3.587 1.00 20.15 30 TYR A C 18
ATOM 30892 O O . TYR A 1 30 ? -4.462 -19.132 -2.995 1.00 20.42 30 TYR A O 18
ATOM 30910 N N . VAL A 1 31 ? -4.821 -21.298 -3.062 1.00 14.30 31 VAL A N 18
ATOM 30911 C CA . VAL A 1 31 ? -4.223 -21.487 -1.707 1.00 74.41 31 VAL A CA 18
ATOM 30912 C C . VAL A 1 31 ? -3.439 -22.798 -1.646 1.00 31.41 31 VAL A C 18
ATOM 30913 O O . VAL A 1 31 ? -3.736 -23.744 -2.347 1.00 42.30 31 VAL A O 18
ATOM 30926 N N . GLU A 1 32 ? -2.449 -22.864 -0.799 1.00 3.21 32 GLU A N 18
ATOM 30927 C CA . GLU A 1 32 ? -1.657 -24.119 -0.682 1.00 14.13 32 GLU A CA 18
ATOM 30928 C C . GLU A 1 32 ? -2.573 -25.250 -0.210 1.00 64.30 32 GLU A C 18
ATOM 30929 O O . GLU A 1 32 ? -2.269 -26.417 -0.349 1.00 3.14 32 GLU A O 18
ATOM 30941 N N . LYS A 1 33 ? -3.700 -24.896 0.343 1.00 65.12 33 LYS A N 18
ATOM 30942 C CA . LYS A 1 33 ? -4.661 -25.925 0.826 1.00 41.51 33 LYS A CA 18
ATOM 30943 C C . LYS A 1 33 ? -6.067 -25.322 0.884 1.00 74.30 33 LYS A C 18
ATOM 30944 O O . LYS A 1 33 ? -6.251 -24.134 0.709 1.00 42.51 33 LYS A O 18
ATOM 30963 N N . LYS A 1 34 ? -7.056 -26.129 1.130 1.00 4.22 34 LYS A N 18
ATOM 30964 C CA . LYS A 1 34 ? -8.450 -25.604 1.201 1.00 72.14 34 LYS A CA 18
ATOM 30965 C C . LYS A 1 34 ? -8.829 -25.327 2.657 1.00 71.34 34 LYS A C 18
ATOM 30966 O O . LYS A 1 34 ? -9.747 -25.918 3.192 1.00 14.22 34 LYS A O 18
ATOM 30985 N N . ASP A 1 35 ? -8.125 -24.444 3.308 1.00 62.14 35 ASP A N 18
ATOM 30986 C CA . ASP A 1 35 ? -8.446 -24.145 4.733 1.00 21.40 35 ASP A CA 18
ATOM 30987 C C . ASP A 1 35 ? -9.283 -22.868 4.844 1.00 12.15 35 ASP A C 18
ATOM 30988 O O . ASP A 1 35 ? -10.456 -22.910 5.159 1.00 2.40 35 ASP A O 18
ATOM 30997 N N . ASP A 1 36 ? -8.693 -21.733 4.595 1.00 33.20 36 ASP A N 18
ATOM 30998 C CA . ASP A 1 36 ? -9.457 -20.458 4.694 1.00 65.30 36 ASP A CA 18
ATOM 30999 C C . ASP A 1 36 ? -8.671 -19.320 4.050 1.00 52.40 36 ASP A C 18
ATOM 31000 O O . ASP A 1 36 ? -7.524 -19.474 3.679 1.00 52.34 36 ASP A O 18
ATOM 31009 N N . PHE A 1 37 ? -9.272 -18.173 3.926 1.00 31.52 37 PHE A N 18
ATOM 31010 C CA . PHE A 1 37 ? -8.552 -17.020 3.320 1.00 11.23 37 PHE A CA 18
ATOM 31011 C C . PHE A 1 37 ? -8.514 -15.859 4.315 1.00 34.12 37 PHE A C 18
ATOM 31012 O O . PHE A 1 37 ? -9.469 -15.121 4.463 1.00 41.15 37 PHE A O 18
ATOM 31029 N N . SER A 1 38 ? -7.416 -15.693 5.001 1.00 14.34 38 SER A N 18
ATOM 31030 C CA . SER A 1 38 ? -7.307 -14.584 5.991 1.00 14.02 38 SER A CA 18
ATOM 31031 C C . SER A 1 38 ? -6.289 -13.542 5.522 1.00 51.12 38 SER A C 18
ATOM 31032 O O . SER A 1 38 ? -6.185 -12.467 6.076 1.00 1.14 38 SER A O 18
ATOM 31040 N N . ARG A 1 39 ? -5.526 -13.860 4.515 1.00 65.05 39 ARG A N 18
ATOM 31041 C CA . ARG A 1 39 ? -4.501 -12.891 4.026 1.00 24.30 39 ARG A CA 18
ATOM 31042 C C . ARG A 1 39 ? -5.079 -12.000 2.926 1.00 3.13 39 ARG A C 18
ATOM 31043 O O . ARG A 1 39 ? -4.574 -10.927 2.657 1.00 60.41 39 ARG A O 18
ATOM 31064 N N . VAL A 1 40 ? -6.131 -12.428 2.287 1.00 54.24 40 VAL A N 18
ATOM 31065 C CA . VAL A 1 40 ? -6.729 -11.594 1.209 1.00 72.13 40 VAL A CA 18
ATOM 31066 C C . VAL A 1 40 ? -7.280 -10.296 1.806 1.00 34.02 40 VAL A C 18
ATOM 31067 O O . VAL A 1 40 ? -7.907 -10.305 2.845 1.00 41.03 40 VAL A O 18
ATOM 31080 N N . PRO A 1 41 ? -7.019 -9.218 1.123 1.00 12.13 41 PRO A N 18
ATOM 31081 C CA . PRO A 1 41 ? -7.486 -7.886 1.585 1.00 12.03 41 PRO A CA 18
ATOM 31082 C C . PRO A 1 41 ? -9.009 -7.775 1.469 1.00 13.43 41 PRO A C 18
ATOM 31083 O O . PRO A 1 41 ? -9.601 -8.197 0.495 1.00 14.12 41 PRO A O 18
ATOM 31094 N N . GLU A 1 42 ? -9.646 -7.209 2.457 1.00 43.32 42 GLU A N 18
ATOM 31095 C CA . GLU A 1 42 ? -11.130 -7.068 2.402 1.00 73.34 42 GLU A CA 18
ATOM 31096 C C . GLU A 1 42 ? -11.529 -6.211 1.199 1.00 14.04 42 GLU A C 18
ATOM 31097 O O . GLU A 1 42 ? -12.680 -6.163 0.814 1.00 31.44 42 GLU A O 18
ATOM 31109 N N . GLU A 1 43 ? -10.582 -5.541 0.597 1.00 60.42 43 GLU A N 18
ATOM 31110 C CA . GLU A 1 43 ? -10.907 -4.696 -0.586 1.00 75.43 43 GLU A CA 18
ATOM 31111 C C . GLU A 1 43 ? -11.224 -5.592 -1.783 1.00 32.50 43 GLU A C 18
ATOM 31112 O O . GLU A 1 43 ? -12.125 -5.327 -2.552 1.00 43.11 43 GLU A O 18
ATOM 31124 N N . LEU A 1 44 ? -10.486 -6.657 -1.939 1.00 42.11 44 LEU A N 18
ATOM 31125 C CA . LEU A 1 44 ? -10.740 -7.584 -3.078 1.00 14.30 44 LEU A CA 18
ATOM 31126 C C . LEU A 1 44 ? -11.744 -8.660 -2.661 1.00 63.01 44 LEU A C 18
ATOM 31127 O O . LEU A 1 44 ? -12.698 -8.939 -3.360 1.00 43.01 44 LEU A O 18
ATOM 31143 N N . MET A 1 45 ? -11.542 -9.263 -1.521 1.00 5.51 45 MET A N 18
ATOM 31144 C CA . MET A 1 45 ? -12.494 -10.314 -1.058 1.00 60.42 45 MET A CA 18
ATOM 31145 C C . MET A 1 45 ? -13.929 -9.790 -1.155 1.00 20.41 45 MET A C 18
ATOM 31146 O O . MET A 1 45 ? -14.867 -10.542 -1.329 1.00 2.33 45 MET A O 18
ATOM 31160 N N . LYS A 1 46 ? -14.104 -8.501 -1.042 1.00 43.53 46 LYS A N 18
ATOM 31161 C CA . LYS A 1 46 ? -15.474 -7.921 -1.126 1.00 42.41 46 LYS A CA 18
ATOM 31162 C C . LYS A 1 46 ? -16.209 -8.477 -2.350 1.00 72.42 46 LYS A C 18
ATOM 31163 O O . LYS A 1 46 ? -17.380 -8.793 -2.291 1.00 25.02 46 LYS A O 18
ATOM 31182 N N . GLY A 1 47 ? -15.530 -8.596 -3.458 1.00 63.21 47 GLY A N 18
ATOM 31183 C CA . GLY A 1 47 ? -16.193 -9.131 -4.681 1.00 12.03 47 GLY A CA 18
ATOM 31184 C C . GLY A 1 47 ? -16.342 -10.648 -4.554 1.00 72.05 47 GLY A C 18
ATOM 31185 O O . GLY A 1 47 ? -17.332 -11.220 -4.965 1.00 70.12 47 GLY A O 18
ATOM 31189 N N . PHE A 1 48 ? -15.365 -11.304 -3.991 1.00 62.24 48 PHE A N 18
ATOM 31190 C CA . PHE A 1 48 ? -15.450 -12.785 -3.835 1.00 33.44 48 PHE A CA 18
ATOM 31191 C C . PHE A 1 48 ? -16.520 -13.148 -2.801 1.00 60.42 48 PHE A C 18
ATOM 31192 O O . PHE A 1 48 ? -17.417 -13.921 -3.068 1.00 1.40 48 PHE A O 18
ATOM 31209 N N . GLY A 1 49 ? -16.430 -12.598 -1.618 1.00 23.12 49 GLY A N 18
ATOM 31210 C CA . GLY A 1 49 ? -17.441 -12.916 -0.570 1.00 20.51 49 GLY A CA 18
ATOM 31211 C C . GLY A 1 49 ? -17.293 -14.379 -0.151 1.00 3.40 49 GLY A C 18
ATOM 31212 O O . GLY A 1 49 ? -16.423 -14.728 0.621 1.00 12.51 49 GLY A O 18
ATOM 31216 N N . GLN A 1 50 ? -18.132 -15.239 -0.657 1.00 51.42 50 GLN A N 18
ATOM 31217 C CA . GLN A 1 50 ? -18.032 -16.681 -0.292 1.00 1.51 50 GLN A CA 18
ATOM 31218 C C . GLN A 1 50 ? -17.442 -17.472 -1.462 1.00 4.12 50 GLN A C 18
ATOM 31219 O O . GLN A 1 50 ? -18.100 -17.687 -2.462 1.00 5.31 50 GLN A O 18
ATOM 31233 N N . PRO A 1 51 ? -16.211 -17.872 -1.297 1.00 53.14 51 PRO A N 18
ATOM 31234 C CA . PRO A 1 51 ? -15.510 -18.643 -2.356 1.00 22.25 51 PRO A CA 18
ATOM 31235 C C . PRO A 1 51 ? -16.075 -20.062 -2.456 1.00 12.13 51 PRO A C 18
ATOM 31236 O O . PRO A 1 51 ? -16.644 -20.585 -1.518 1.00 31.14 51 PRO A O 18
ATOM 31247 N N . GLN A 1 52 ? -15.917 -20.688 -3.590 1.00 13.21 52 GLN A N 18
ATOM 31248 C CA . GLN A 1 52 ? -16.436 -22.074 -3.758 1.00 64.21 52 GLN A CA 18
ATOM 31249 C C . GLN A 1 52 ? -15.348 -22.970 -4.355 1.00 75.31 52 GLN A C 18
ATOM 31250 O O . GLN A 1 52 ? -14.448 -22.505 -5.025 1.00 44.11 52 GLN A O 18
ATOM 31264 N N . LEU A 1 53 ? -15.420 -24.250 -4.117 1.00 12.15 53 LEU A N 18
ATOM 31265 C CA . LEU A 1 53 ? -14.384 -25.166 -4.677 1.00 32.51 53 LEU A CA 18
ATOM 31266 C C . LEU A 1 53 ? -14.749 -25.569 -6.105 1.00 11.24 53 LEU A C 18
ATOM 31267 O O . LEU A 1 53 ? -15.608 -26.401 -6.326 1.00 21.23 53 LEU A O 18
ATOM 31283 N N . ALA A 1 54 ? -14.103 -24.986 -7.078 1.00 12.51 54 ALA A N 18
ATOM 31284 C CA . ALA A 1 54 ? -14.411 -25.337 -8.494 1.00 74.13 54 ALA A CA 18
ATOM 31285 C C . ALA A 1 54 ? -13.447 -26.420 -8.989 1.00 41.40 54 ALA A C 18
ATOM 31286 O O . ALA A 1 54 ? -13.826 -27.320 -9.712 1.00 21.23 54 ALA A O 18
ATOM 31293 N N . MET A 1 55 ? -12.204 -26.339 -8.602 1.00 52.13 55 MET A N 18
ATOM 31294 C CA . MET A 1 55 ? -11.213 -27.364 -9.046 1.00 44.42 55 MET A CA 18
ATOM 31295 C C . MET A 1 55 ? -10.037 -27.418 -8.066 1.00 3.21 55 MET A C 18
ATOM 31296 O O . MET A 1 55 ? -9.579 -26.406 -7.575 1.00 22.13 55 MET A O 18
ATOM 31310 N N . ILE A 1 56 ? -9.547 -28.591 -7.776 1.00 50.15 56 ILE A N 18
ATOM 31311 C CA . ILE A 1 56 ? -8.402 -28.706 -6.826 1.00 75.42 56 ILE A CA 18
ATOM 31312 C C . ILE A 1 56 ? -7.128 -29.112 -7.574 1.00 63.53 56 ILE A C 18
ATOM 31313 O O . ILE A 1 56 ? -7.103 -30.090 -8.292 1.00 60.21 56 ILE A O 18
ATOM 31329 N N . LEU A 1 57 ? -6.072 -28.366 -7.403 1.00 74.13 57 LEU A N 18
ATOM 31330 C CA . LEU A 1 57 ? -4.798 -28.705 -8.102 1.00 30.22 57 LEU A CA 18
ATOM 31331 C C . LEU A 1 57 ? -3.972 -29.672 -7.246 1.00 71.14 57 LEU A C 18
ATOM 31332 O O . LEU A 1 57 ? -3.606 -29.357 -6.130 1.00 10.52 57 LEU A O 18
ATOM 31348 N N . PRO A 1 58 ? -3.699 -30.823 -7.803 1.00 72.41 58 PRO A N 18
ATOM 31349 C CA . PRO A 1 58 ? -2.902 -31.844 -7.082 1.00 65.33 58 PRO A CA 18
ATOM 31350 C C . PRO A 1 58 ? -1.428 -31.433 -7.039 1.00 14.15 58 PRO A C 18
ATOM 31351 O O . PRO A 1 58 ? -1.048 -30.393 -7.539 1.00 23.14 58 PRO A O 18
ATOM 31362 N N . LEU A 1 59 ? -0.596 -32.244 -6.448 1.00 43.10 59 LEU A N 18
ATOM 31363 C CA . LEU A 1 59 ? 0.855 -31.902 -6.375 1.00 54.01 59 LEU A CA 18
ATOM 31364 C C . LEU A 1 59 ? 1.685 -32.927 -7.152 1.00 44.20 59 LEU A C 18
ATOM 31365 O O . LEU A 1 59 ? 2.660 -33.456 -6.658 1.00 54.41 59 LEU A O 18
ATOM 31381 N N . ASP A 1 60 ? 1.304 -33.209 -8.362 1.00 42.23 60 ASP A N 18
ATOM 31382 C CA . ASP A 1 60 ? 2.070 -34.199 -9.172 1.00 44.12 60 ASP A CA 18
ATOM 31383 C C . ASP A 1 60 ? 2.466 -33.591 -10.521 1.00 31.22 60 ASP A C 18
ATOM 31384 O O . ASP A 1 60 ? 3.519 -33.880 -11.056 1.00 63.43 60 ASP A O 18
ATOM 31393 N N . GLY A 1 61 ? 1.633 -32.753 -11.077 1.00 61.24 61 GLY A N 18
ATOM 31394 C CA . GLY A 1 61 ? 1.964 -32.134 -12.390 1.00 44.40 61 GLY A CA 18
ATOM 31395 C C . GLY A 1 61 ? 1.724 -30.625 -12.326 1.00 33.41 61 GLY A C 18
ATOM 31396 O O . GLY A 1 61 ? 0.606 -30.167 -12.209 1.00 43.12 61 GLY A O 18
ATOM 31400 N N . ARG A 1 62 ? 2.770 -29.849 -12.405 1.00 23.03 62 ARG A N 18
ATOM 31401 C CA . ARG A 1 62 ? 2.606 -28.368 -12.351 1.00 30.42 62 ARG A CA 18
ATOM 31402 C C . ARG A 1 62 ? 2.423 -27.810 -13.765 1.00 21.52 62 ARG A C 18
ATOM 31403 O O . ARG A 1 62 ? 3.377 -27.592 -14.485 1.00 64.01 62 ARG A O 18
ATOM 31424 N N . LYS A 1 63 ? 1.203 -27.580 -14.169 1.00 12.24 63 LYS A N 18
ATOM 31425 C CA . LYS A 1 63 ? 0.960 -27.041 -15.540 1.00 22.10 63 LYS A CA 18
ATOM 31426 C C . LYS A 1 63 ? 0.418 -25.611 -15.460 1.00 54.25 63 LYS A C 18
ATOM 31427 O O . LYS A 1 63 ? 0.092 -25.117 -14.398 1.00 64.05 63 LYS A O 18
ATOM 31446 N N . LYS A 1 64 ? 0.322 -24.940 -16.576 1.00 10.21 64 LYS A N 18
ATOM 31447 C CA . LYS A 1 64 ? -0.197 -23.541 -16.563 1.00 53.40 64 LYS A CA 18
ATOM 31448 C C . LYS A 1 64 ? -1.710 -23.536 -16.799 1.00 10.43 64 LYS A C 18
ATOM 31449 O O . LYS A 1 64 ? -2.211 -24.189 -17.693 1.00 52.31 64 LYS A O 18
ATOM 31468 N N . LEU A 1 65 ? -2.441 -22.799 -16.011 1.00 41.42 65 LEU A N 18
ATOM 31469 C CA . LEU A 1 65 ? -3.919 -22.748 -16.199 1.00 74.23 65 LEU A CA 18
ATOM 31470 C C . LEU A 1 65 ? -4.272 -21.691 -17.247 1.00 23.25 65 LEU A C 18
ATOM 31471 O O . LEU A 1 65 ? -3.494 -20.803 -17.532 1.00 62.52 65 LEU A O 18
ATOM 31487 N N . VAL A 1 66 ? -5.436 -21.781 -17.830 1.00 43.41 66 VAL A N 18
ATOM 31488 C CA . VAL A 1 66 ? -5.830 -20.784 -18.867 1.00 75.32 66 VAL A CA 18
ATOM 31489 C C . VAL A 1 66 ? -6.314 -19.483 -18.215 1.00 44.50 66 VAL A C 18
ATOM 31490 O O . VAL A 1 66 ? -6.583 -18.507 -18.889 1.00 3.12 66 VAL A O 18
ATOM 31503 N N . ASN A 1 67 ? -6.422 -19.451 -16.914 1.00 13.31 67 ASN A N 18
ATOM 31504 C CA . ASN A 1 67 ? -6.881 -18.201 -16.238 1.00 14.12 67 ASN A CA 18
ATOM 31505 C C . ASN A 1 67 ? -5.718 -17.553 -15.482 1.00 11.53 67 ASN A C 18
ATOM 31506 O O . ASN A 1 67 ? -5.367 -16.415 -15.723 1.00 11.33 67 ASN A O 18
ATOM 31517 N N . ALA A 1 68 ? -5.115 -18.268 -14.572 1.00 13.14 68 ALA A N 18
ATOM 31518 C CA . ALA A 1 68 ? -3.971 -17.691 -13.807 1.00 23.41 68 ALA A CA 18
ATOM 31519 C C . ALA A 1 68 ? -2.726 -18.554 -13.998 1.00 11.11 68 ALA A C 18
ATOM 31520 O O . ALA A 1 68 ? -2.815 -19.736 -14.266 1.00 42.21 68 ALA A O 18
ATOM 31527 N N . ASP A 1 69 ? -1.566 -17.978 -13.858 1.00 31.31 69 ASP A N 18
ATOM 31528 C CA . ASP A 1 69 ? -0.323 -18.777 -14.025 1.00 14.44 69 ASP A CA 18
ATOM 31529 C C . ASP A 1 69 ? 0.057 -19.421 -12.693 1.00 11.52 69 ASP A C 18
ATOM 31530 O O . ASP A 1 69 ? 0.464 -18.755 -11.762 1.00 54.31 69 ASP A O 18
ATOM 31539 N N . ILE A 1 70 ? -0.075 -20.712 -12.595 1.00 62.35 70 ILE A N 18
ATOM 31540 C CA . ILE A 1 70 ? 0.274 -21.400 -11.319 1.00 21.40 70 ILE A CA 18
ATOM 31541 C C . ILE A 1 70 ? 1.643 -20.913 -10.818 1.00 2.22 70 ILE A C 18
ATOM 31542 O O . ILE A 1 70 ? 1.898 -20.866 -9.633 1.00 45.13 70 ILE A O 18
ATOM 31558 N N . GLU A 1 71 ? 2.517 -20.548 -11.715 1.00 72.11 71 GLU A N 18
ATOM 31559 C CA . GLU A 1 71 ? 3.861 -20.063 -11.290 1.00 31.03 71 GLU A CA 18
ATOM 31560 C C . GLU A 1 71 ? 3.741 -18.693 -10.616 1.00 13.12 71 GLU A C 18
ATOM 31561 O O . GLU A 1 71 ? 4.288 -18.463 -9.556 1.00 4.14 71 GLU A O 18
ATOM 31573 N N . LYS A 1 72 ? 3.029 -17.783 -11.223 1.00 13.42 72 LYS A N 18
ATOM 31574 C CA . LYS A 1 72 ? 2.874 -16.430 -10.616 1.00 30.11 72 LYS A CA 18
ATOM 31575 C C . LYS A 1 72 ? 2.150 -16.532 -9.274 1.00 63.04 72 LYS A C 18
ATOM 31576 O O . LYS A 1 72 ? 2.091 -15.587 -8.515 1.00 64.23 72 LYS A O 18
ATOM 31595 N N . VAL A 1 73 ? 1.597 -17.677 -8.972 1.00 22.10 73 VAL A N 18
ATOM 31596 C CA . VAL A 1 73 ? 0.878 -17.841 -7.677 1.00 10.24 73 VAL A CA 18
ATOM 31597 C C . VAL A 1 73 ? 1.839 -18.364 -6.605 1.00 31.42 73 VAL A C 18
ATOM 31598 O O . VAL A 1 73 ? 1.614 -18.200 -5.422 1.00 21.35 73 VAL A O 18
ATOM 31611 N N . LYS A 1 74 ? 2.908 -18.998 -7.011 1.00 63.13 74 LYS A N 18
ATOM 31612 C CA . LYS A 1 74 ? 3.879 -19.535 -6.016 1.00 14.22 74 LYS A CA 18
ATOM 31613 C C . LYS A 1 74 ? 4.360 -18.422 -5.080 1.00 63.53 74 LYS A C 18
ATOM 31614 O O . LYS A 1 74 ? 4.317 -18.553 -3.874 1.00 61.11 74 LYS A O 18
ATOM 31633 N N . GLN A 1 75 ? 4.828 -17.334 -5.626 1.00 52.14 75 GLN A N 18
ATOM 31634 C CA . GLN A 1 75 ? 5.324 -16.219 -4.764 1.00 62.10 75 GLN A CA 18
ATOM 31635 C C . GLN A 1 75 ? 4.223 -15.733 -3.818 1.00 52.22 75 GLN A C 18
ATOM 31636 O O . GLN A 1 75 ? 4.479 -15.014 -2.872 1.00 12.11 75 GLN A O 18
ATOM 31650 N N . ALA A 1 76 ? 3.001 -16.114 -4.060 1.00 42.21 76 ALA A N 18
ATOM 31651 C CA . ALA A 1 76 ? 1.894 -15.664 -3.168 1.00 13.21 76 ALA A CA 18
ATOM 31652 C C . ALA A 1 76 ? 1.611 -16.721 -2.099 1.00 4.14 76 ALA A C 18
ATOM 31653 O O . ALA A 1 76 ? 1.441 -16.412 -0.937 1.00 41.41 76 ALA A O 18
ATOM 31660 N N . LEU A 1 77 ? 1.562 -17.968 -2.479 1.00 5.23 77 LEU A N 18
ATOM 31661 C CA . LEU A 1 77 ? 1.290 -19.035 -1.477 1.00 45.21 77 LEU A CA 18
ATOM 31662 C C . LEU A 1 77 ? 2.556 -19.325 -0.671 1.00 11.14 77 LEU A C 18
ATOM 31663 O O . LEU A 1 77 ? 2.500 -19.746 0.469 1.00 62.34 77 LEU A O 18
ATOM 31679 N N . THR A 1 78 ? 3.702 -19.094 -1.249 1.00 3.03 78 THR A N 18
ATOM 31680 C CA . THR A 1 78 ? 4.971 -19.347 -0.511 1.00 13.43 78 THR A CA 18
ATOM 31681 C C . THR A 1 78 ? 5.229 -18.210 0.479 1.00 32.24 78 THR A C 18
ATOM 31682 O O . THR A 1 78 ? 5.844 -18.397 1.511 1.00 73.32 78 THR A O 18
ATOM 31693 N N . GLU A 1 79 ? 4.760 -17.031 0.172 1.00 32.25 79 GLU A N 18
ATOM 31694 C CA . GLU A 1 79 ? 4.970 -15.875 1.088 1.00 65.53 79 GLU A CA 18
ATOM 31695 C C . GLU A 1 79 ? 3.752 -15.695 1.997 1.00 50.03 79 GLU A C 18
ATOM 31696 O O . GLU A 1 79 ? 3.864 -15.649 3.206 1.00 53.31 79 GLU A O 18
ATOM 31708 N N . GLN A 1 80 ? 2.585 -15.593 1.419 1.00 43.43 80 GLN A N 18
ATOM 31709 C CA . GLN A 1 80 ? 1.354 -15.417 2.244 1.00 23.14 80 GLN A CA 18
ATOM 31710 C C . GLN A 1 80 ? 0.629 -16.753 2.377 1.00 51.21 80 GLN A C 18
ATOM 31711 O O . GLN A 1 80 ? 0.417 -17.257 3.461 1.00 14.31 80 GLN A O 18
ATOM 31725 N N . GLY A 1 81 ? 0.243 -17.327 1.272 1.00 12.24 81 GLY A N 18
ATOM 31726 C CA . GLY A 1 81 ? -0.474 -18.629 1.314 1.00 74.52 81 GLY A CA 18
ATOM 31727 C C . GLY A 1 81 ? -1.749 -18.533 0.472 1.00 53.13 81 GLY A C 18
ATOM 31728 O O . GLY A 1 81 ? -2.505 -19.480 0.369 1.00 62.13 81 GLY A O 18
ATOM 31732 N N . TYR A 1 82 ? -1.993 -17.401 -0.133 1.00 74.51 82 TYR A N 18
ATOM 31733 C CA . TYR A 1 82 ? -3.223 -17.257 -0.967 1.00 63.34 82 TYR A CA 18
ATOM 31734 C C . TYR A 1 82 ? -2.943 -16.356 -2.171 1.00 73.25 82 TYR A C 18
ATOM 31735 O O . TYR A 1 82 ? -2.152 -15.433 -2.100 1.00 41.53 82 TYR A O 18
ATOM 31753 N N . TYR A 1 83 ? -3.595 -16.609 -3.269 1.00 32.03 83 TYR A N 18
ATOM 31754 C CA . TYR A 1 83 ? -3.387 -15.767 -4.481 1.00 32.24 83 TYR A CA 18
ATOM 31755 C C . TYR A 1 83 ? -4.703 -15.647 -5.257 1.00 72.42 83 TYR A C 18
ATOM 31756 O O . TYR A 1 83 ? -5.313 -16.634 -5.614 1.00 72.01 83 TYR A O 18
ATOM 31774 N N . LEU A 1 84 ? -5.151 -14.447 -5.506 1.00 14.41 84 LEU A N 18
ATOM 31775 C CA . LEU A 1 84 ? -6.434 -14.275 -6.245 1.00 62.41 84 LEU A CA 18
ATOM 31776 C C . LEU A 1 84 ? -6.176 -13.839 -7.690 1.00 43.14 84 LEU A C 18
ATOM 31777 O O . LEU A 1 84 ? -5.407 -12.938 -7.951 1.00 31.31 84 LEU A O 18
ATOM 31793 N N . GLN A 1 85 ? -6.824 -14.477 -8.626 1.00 31.34 85 GLN A N 18
ATOM 31794 C CA . GLN A 1 85 ? -6.626 -14.105 -10.055 1.00 21.14 85 GLN A CA 18
ATOM 31795 C C . GLN A 1 85 ? -7.881 -13.405 -10.593 1.00 52.15 85 GLN A C 18
ATOM 31796 O O . GLN A 1 85 ? -8.981 -13.903 -10.467 1.00 23.31 85 GLN A O 18
ATOM 31810 N N . LEU A 1 86 ? -7.724 -12.253 -11.185 1.00 72.32 86 LEU A N 18
ATOM 31811 C CA . LEU A 1 86 ? -8.909 -11.523 -11.725 1.00 31.01 86 LEU A CA 18
ATOM 31812 C C . LEU A 1 86 ? -8.747 -11.282 -13.230 1.00 40.10 86 LEU A C 18
ATOM 31813 O O . LEU A 1 86 ? -7.890 -10.529 -13.649 1.00 62.04 86 LEU A O 18
ATOM 31829 N N . PRO A 1 87 ? -9.580 -11.938 -13.993 1.00 24.13 87 PRO A N 18
ATOM 31830 C CA . PRO A 1 87 ? -9.535 -11.804 -15.470 1.00 25.23 87 PRO A CA 18
ATOM 31831 C C . PRO A 1 87 ? -10.122 -10.470 -15.985 1.00 61.15 87 PRO A C 18
ATOM 31832 O O . PRO A 1 87 ? -9.727 -10.016 -17.042 1.00 20.52 87 PRO A O 18
ATOM 31843 N N . PRO A 1 88 ? -11.049 -9.868 -15.262 1.00 50.04 88 PRO A N 18
ATOM 31844 C CA . PRO A 1 88 ? -11.644 -8.595 -15.745 1.00 40.42 88 PRO A CA 18
ATOM 31845 C C . PRO A 1 88 ? -10.660 -7.430 -15.583 1.00 13.41 88 PRO A C 18
ATOM 31846 O O . PRO A 1 88 ? -10.042 -7.275 -14.548 1.00 15.32 88 PRO A O 18
ATOM 31857 N N . PRO A 1 89 ? -10.554 -6.647 -16.624 1.00 63.41 89 PRO A N 18
ATOM 31858 C CA . PRO A 1 89 ? -9.646 -5.476 -16.610 1.00 11.23 89 PRO A CA 18
ATOM 31859 C C . PRO A 1 89 ? -10.295 -4.311 -15.857 1.00 61.23 89 PRO A C 18
ATOM 31860 O O . PRO A 1 89 ? -11.441 -4.391 -15.459 1.00 12.14 89 PRO A O 18
ATOM 31871 N N . PRO A 1 90 ? -9.539 -3.261 -15.693 1.00 62.52 90 PRO A N 18
ATOM 31872 C CA . PRO A 1 90 ? -10.049 -2.060 -14.987 1.00 22.25 90 PRO A CA 18
ATOM 31873 C C . PRO A 1 90 ? -11.037 -1.304 -15.878 1.00 41.23 90 PRO A C 18
ATOM 31874 O O . PRO A 1 90 ? -11.944 -0.649 -15.404 1.00 71.21 90 PRO A O 18
ATOM 31885 N N . GLU A 1 91 ? -10.867 -1.390 -17.171 1.00 4.10 91 GLU A N 18
ATOM 31886 C CA . GLU A 1 91 ? -11.793 -0.681 -18.099 1.00 65.43 91 GLU A CA 18
ATOM 31887 C C . GLU A 1 91 ? -11.708 -1.289 -19.500 1.00 25.10 91 GLU A C 18
ATOM 31888 O O . GLU A 1 91 ? -12.550 -2.066 -19.907 1.00 11.14 91 GLU A O 18
ATOM 31900 N N . ASP A 1 92 ? -10.695 -0.938 -20.241 1.00 62.15 92 ASP A N 18
ATOM 31901 C CA . ASP A 1 92 ? -10.544 -1.485 -21.618 1.00 71.34 92 ASP A CA 18
ATOM 31902 C C . ASP A 1 92 ? -9.255 -0.956 -22.246 1.00 13.11 92 ASP A C 18
ATOM 31903 O O . ASP A 1 92 ? -8.472 -1.695 -22.810 1.00 12.11 92 ASP A O 18
ATOM 31912 N N . LEU A 1 93 ? -9.034 0.323 -22.150 1.00 53.03 93 LEU A N 18
ATOM 31913 C CA . LEU A 1 93 ? -7.799 0.919 -22.732 1.00 51.02 93 LEU A CA 18
ATOM 31914 C C . LEU A 1 93 ? -6.558 0.384 -22.010 1.00 72.24 93 LEU A C 18
ATOM 31915 O O . LEU A 1 93 ? -6.646 -0.175 -20.934 1.00 42.34 93 LEU A O 18
ATOM 31931 N N . LEU A 1 94 ? -5.402 0.554 -22.594 1.00 63.32 94 LEU A N 18
ATOM 31932 C CA . LEU A 1 94 ? -4.155 0.062 -21.945 1.00 41.35 94 LEU A CA 18
ATOM 31933 C C . LEU A 1 94 ? -4.150 0.432 -20.459 1.00 63.41 94 LEU A C 18
ATOM 31934 O O . LEU A 1 94 ? -4.206 1.591 -20.099 1.00 10.21 94 LEU A O 18
ATOM 31950 N N . LYS A 1 95 ? -4.068 -0.543 -19.598 1.00 33.21 95 LYS A N 18
ATOM 31951 C CA . LYS A 1 95 ? -4.043 -0.241 -18.136 1.00 31.42 95 LYS A CA 18
ATOM 31952 C C . LYS A 1 95 ? -2.651 -0.544 -17.579 1.00 4.40 95 LYS A C 18
ATOM 31953 O O . LYS A 1 95 ? -2.493 -1.278 -16.624 1.00 21.51 95 LYS A O 18
ATOM 31972 N N . GLN A 1 96 ? -1.642 0.018 -18.181 1.00 14.14 96 GLN A N 18
ATOM 31973 C CA . GLN A 1 96 ? -0.250 -0.228 -17.712 1.00 1.31 96 GLN A CA 18
ATOM 31974 C C . GLN A 1 96 ? 0.368 1.075 -17.197 1.00 71.22 96 GLN A C 18
ATOM 31975 O O . GLN A 1 96 ? 1.351 1.559 -17.721 1.00 41.03 96 GLN A O 18
ATOM 31989 N N . HIS A 1 97 ? -0.207 1.651 -16.179 1.00 20.05 97 HIS A N 18
ATOM 31990 C CA . HIS A 1 97 ? 0.339 2.925 -15.633 1.00 74.50 97 HIS A CA 18
ATOM 31991 C C . HIS A 1 97 ? 1.622 2.661 -14.838 1.00 14.01 97 HIS A C 18
ATOM 31992 O O . HIS A 1 97 ? 1.832 1.586 -14.313 1.00 14.04 97 HIS A O 18
ATOM 32006 N N . LEU A 1 98 ? 2.481 3.641 -14.748 1.00 52.42 98 LEU A N 18
ATOM 32007 C CA . LEU A 1 98 ? 3.751 3.455 -13.987 1.00 20.34 98 LEU A CA 18
ATOM 32008 C C . LEU A 1 98 ? 3.593 3.993 -12.564 1.00 4.42 98 LEU A C 18
ATOM 32009 O O . LEU A 1 98 ? 3.224 3.274 -11.655 1.00 2.04 98 LEU A O 18
ATOM 32025 N N . SER A 1 99 ? 3.866 5.253 -12.360 1.00 14.33 99 SER A N 18
ATOM 32026 C CA . SER A 1 99 ? 3.730 5.837 -10.994 1.00 51.15 99 SER A CA 18
ATOM 32027 C C . SER A 1 99 ? 2.846 7.087 -11.040 1.00 34.13 99 SER A C 18
ATOM 32028 O O . SER A 1 99 ? 1.994 7.222 -11.895 1.00 44.01 99 SER A O 18
ATOM 32036 N N . VAL A 1 100 ? 3.042 8.003 -10.130 1.00 43.32 100 VAL A N 18
ATOM 32037 C CA . VAL A 1 100 ? 2.208 9.243 -10.130 1.00 11.25 100 VAL A CA 18
ATOM 32038 C C . VAL A 1 100 ? 3.101 10.481 -10.048 1.00 22.41 100 VAL A C 18
ATOM 32039 O O . VAL A 1 100 ? 2.628 11.596 -9.954 1.00 63.22 100 VAL A O 18
ATOM 32052 N N . MET A 1 101 ? 4.393 10.296 -10.082 1.00 31.41 101 MET A N 18
ATOM 32053 C CA . MET A 1 101 ? 5.317 11.465 -10.007 1.00 5.11 101 MET A CA 18
ATOM 32054 C C . MET A 1 101 ? 6.575 11.200 -10.836 1.00 14.12 101 MET A C 18
ATOM 32055 O O . MET A 1 101 ? 6.564 10.417 -11.765 1.00 33.43 101 MET A O 18
ATOM 32069 N N . GLY A 1 102 ? 7.660 11.847 -10.511 1.00 73.30 102 GLY A N 18
ATOM 32070 C CA . GLY A 1 102 ? 8.917 11.630 -11.284 1.00 44.11 102 GLY A CA 18
ATOM 32071 C C . GLY A 1 102 ? 10.103 11.550 -10.324 1.00 12.12 102 GLY A C 18
ATOM 32072 O O . GLY A 1 102 ? 9.981 11.824 -9.148 1.00 64.35 102 GLY A O 18
ATOM 32076 N N . GLN A 1 103 ? 11.253 11.179 -10.815 1.00 74.13 103 GLN A N 18
ATOM 32077 C CA . GLN A 1 103 ? 12.448 11.082 -9.928 1.00 41.42 103 GLN A CA 18
ATOM 32078 C C . GLN A 1 103 ? 13.656 11.752 -10.587 1.00 20.33 103 GLN A C 18
ATOM 32079 O O . GLN A 1 103 ? 13.582 12.237 -11.699 1.00 24.31 103 GLN A O 18
ATOM 32093 N N . LYS A 1 104 ? 14.772 11.784 -9.910 1.00 61.21 104 LYS A N 18
ATOM 32094 C CA . LYS A 1 104 ? 15.985 12.420 -10.498 1.00 71.30 104 LYS A CA 18
ATOM 32095 C C . LYS A 1 104 ? 17.058 11.362 -10.761 1.00 73.31 104 LYS A C 18
ATOM 32096 O O . LYS A 1 104 ? 17.009 10.269 -10.233 1.00 22.21 104 LYS A O 18
ATOM 32115 N N . THR A 1 105 ? 18.025 11.673 -11.582 1.00 2.42 105 THR A N 18
ATOM 32116 C CA . THR A 1 105 ? 19.092 10.671 -11.878 1.00 23.14 105 THR A CA 18
ATOM 32117 C C . THR A 1 105 ? 20.477 11.310 -11.758 1.00 51.41 105 THR A C 18
ATOM 32118 O O . THR A 1 105 ? 20.658 12.483 -12.013 1.00 74.43 105 THR A O 18
ATOM 32129 N N . ASP A 1 106 ? 21.460 10.539 -11.376 1.00 0.20 106 ASP A N 18
ATOM 32130 C CA . ASP A 1 106 ? 22.838 11.091 -11.243 1.00 23.03 106 ASP A CA 18
ATOM 32131 C C . ASP A 1 106 ? 22.877 12.186 -10.173 1.00 41.03 106 ASP A C 18
ATOM 32132 O O . ASP A 1 106 ? 23.850 12.902 -10.046 1.00 32.23 106 ASP A O 18
ATOM 32141 N N . ASP A 1 107 ? 21.828 12.314 -9.403 1.00 64.22 107 ASP A N 18
ATOM 32142 C CA . ASP A 1 107 ? 21.794 13.358 -8.332 1.00 24.32 107 ASP A CA 18
ATOM 32143 C C . ASP A 1 107 ? 22.485 14.643 -8.806 1.00 1.14 107 ASP A C 18
ATOM 32144 O O . ASP A 1 107 ? 22.267 15.105 -9.910 1.00 23.05 107 ASP A O 18
ATOM 32153 N N . THR A 1 108 ? 23.316 15.227 -7.982 1.00 31.24 108 THR A N 18
ATOM 32154 C CA . THR A 1 108 ? 24.014 16.479 -8.393 1.00 64.13 108 THR A CA 18
ATOM 32155 C C . THR A 1 108 ? 25.531 16.292 -8.299 1.00 31.31 108 THR A C 18
ATOM 32156 O O . THR A 1 108 ? 26.112 16.370 -7.235 1.00 53.11 108 THR A O 18
ATOM 32167 N N . ASN A 1 109 ? 26.175 16.042 -9.407 1.00 2.04 109 ASN A N 18
ATOM 32168 C CA . ASN A 1 109 ? 27.653 15.847 -9.382 1.00 32.23 109 ASN A CA 18
ATOM 32169 C C . ASN A 1 109 ? 28.366 17.166 -9.694 1.00 5.11 109 ASN A C 18
ATOM 32170 O O . ASN A 1 109 ? 28.188 17.745 -10.747 1.00 34.14 109 ASN A O 18
ATOM 32181 N N . LYS A 1 110 ? 29.171 17.644 -8.786 1.00 64.13 110 LYS A N 18
ATOM 32182 C CA . LYS A 1 110 ? 29.896 18.924 -9.031 1.00 35.03 110 LYS A CA 18
ATOM 32183 C C . LYS A 1 110 ? 31.134 18.679 -9.896 1.00 64.33 110 LYS A C 18
ATOM 32184 O O . LYS A 1 110 ? 31.751 19.652 -10.300 1.00 22.13 110 LYS A O 18
ATOM 32203 N N . GLY A 1 1 ? -5.429 -3.016 -3.731 1.00 73.44 1 GLY A N 19
ATOM 32204 C CA . GLY A 1 1 ? -4.911 -3.417 -5.069 1.00 3.44 1 GLY A CA 19
ATOM 32205 C C . GLY A 1 1 ? -3.383 -3.356 -5.066 1.00 24.41 1 GLY A C 19
ATOM 32206 O O . GLY A 1 1 ? -2.784 -2.506 -5.695 1.00 2.34 1 GLY A O 19
ATOM 32210 N N . SER A 1 2 ? -2.745 -4.252 -4.363 1.00 72.11 2 SER A N 19
ATOM 32211 C CA . SER A 1 2 ? -1.253 -4.245 -4.319 1.00 11.40 2 SER A CA 19
ATOM 32212 C C . SER A 1 2 ? -0.701 -5.496 -5.011 1.00 62.04 2 SER A C 19
ATOM 32213 O O . SER A 1 2 ? -0.450 -6.504 -4.382 1.00 15.24 2 SER A O 19
ATOM 32221 N N . MET A 1 3 ? -0.511 -5.436 -6.300 1.00 0.34 3 MET A N 19
ATOM 32222 C CA . MET A 1 3 ? 0.021 -6.625 -7.030 1.00 20.44 3 MET A CA 19
ATOM 32223 C C . MET A 1 3 ? 1.445 -6.350 -7.523 1.00 55.32 3 MET A C 19
ATOM 32224 O O . MET A 1 3 ? 1.642 -5.926 -8.644 1.00 13.01 3 MET A O 19
ATOM 32238 N N . PRO A 1 4 ? 2.394 -6.609 -6.663 1.00 11.54 4 PRO A N 19
ATOM 32239 C CA . PRO A 1 4 ? 3.818 -6.389 -7.016 1.00 73.03 4 PRO A CA 19
ATOM 32240 C C . PRO A 1 4 ? 4.281 -7.455 -8.012 1.00 52.20 4 PRO A C 19
ATOM 32241 O O . PRO A 1 4 ? 3.797 -8.569 -8.009 1.00 31.10 4 PRO A O 19
ATOM 32252 N N . LYS A 1 5 ? 5.207 -7.122 -8.867 1.00 24.33 5 LYS A N 19
ATOM 32253 C CA . LYS A 1 5 ? 5.693 -8.114 -9.869 1.00 51.12 5 LYS A CA 19
ATOM 32254 C C . LYS A 1 5 ? 6.762 -9.020 -9.248 1.00 33.31 5 LYS A C 19
ATOM 32255 O O . LYS A 1 5 ? 7.858 -8.581 -8.962 1.00 62.33 5 LYS A O 19
ATOM 32274 N N . PRO A 1 6 ? 6.403 -10.262 -9.067 1.00 43.51 6 PRO A N 19
ATOM 32275 C CA . PRO A 1 6 ? 7.344 -11.248 -8.481 1.00 42.11 6 PRO A CA 19
ATOM 32276 C C . PRO A 1 6 ? 8.391 -11.655 -9.517 1.00 14.43 6 PRO A C 19
ATOM 32277 O O . PRO A 1 6 ? 8.240 -11.403 -10.696 1.00 12.14 6 PRO A O 19
ATOM 32288 N N . GLY A 1 7 ? 9.450 -12.287 -9.094 1.00 41.23 7 GLY A N 19
ATOM 32289 C CA . GLY A 1 7 ? 10.498 -12.712 -10.062 1.00 65.43 7 GLY A CA 19
ATOM 32290 C C . GLY A 1 7 ? 10.143 -14.070 -10.639 1.00 3.23 7 GLY A C 19
ATOM 32291 O O . GLY A 1 7 ? 9.094 -14.622 -10.370 1.00 31.43 7 GLY A O 19
ATOM 32295 N N . ILE A 1 8 ? 11.015 -14.611 -11.432 1.00 40.12 8 ILE A N 19
ATOM 32296 C CA . ILE A 1 8 ? 10.744 -15.936 -12.036 1.00 61.15 8 ILE A CA 19
ATOM 32297 C C . ILE A 1 8 ? 11.660 -16.988 -11.410 1.00 13.41 8 ILE A C 19
ATOM 32298 O O . ILE A 1 8 ? 12.870 -16.909 -11.507 1.00 41.11 8 ILE A O 19
ATOM 32314 N N . LEU A 1 9 ? 11.097 -17.970 -10.766 1.00 71.01 9 LEU A N 19
ATOM 32315 C CA . LEU A 1 9 ? 11.940 -19.023 -10.133 1.00 1.22 9 LEU A CA 19
ATOM 32316 C C . LEU A 1 9 ? 11.887 -20.305 -10.969 1.00 14.14 9 LEU A C 19
ATOM 32317 O O . LEU A 1 9 ? 11.607 -20.275 -12.151 1.00 43.44 9 LEU A O 19
ATOM 32333 N N . LYS A 1 10 ? 12.159 -21.430 -10.369 1.00 75.04 10 LYS A N 19
ATOM 32334 C CA . LYS A 1 10 ? 12.128 -22.707 -11.136 1.00 32.14 10 LYS A CA 19
ATOM 32335 C C . LYS A 1 10 ? 12.089 -23.901 -10.180 1.00 70.02 10 LYS A C 19
ATOM 32336 O O . LYS A 1 10 ? 12.161 -23.749 -8.977 1.00 42.15 10 LYS A O 19
ATOM 32355 N N . SER A 1 11 ? 11.979 -25.089 -10.707 1.00 15.30 11 SER A N 19
ATOM 32356 C CA . SER A 1 11 ? 11.942 -26.293 -9.831 1.00 22.15 11 SER A CA 19
ATOM 32357 C C . SER A 1 11 ? 10.742 -26.223 -8.878 1.00 12.31 11 SER A C 19
ATOM 32358 O O . SER A 1 11 ? 10.885 -26.323 -7.677 1.00 33.13 11 SER A O 19
ATOM 32366 N N . LYS A 1 12 ? 9.560 -26.059 -9.406 1.00 23.41 12 LYS A N 19
ATOM 32367 C CA . LYS A 1 12 ? 8.358 -25.991 -8.526 1.00 60.33 12 LYS A CA 19
ATOM 32368 C C . LYS A 1 12 ? 7.517 -27.262 -8.677 1.00 31.13 12 LYS A C 19
ATOM 32369 O O . LYS A 1 12 ? 7.516 -27.896 -9.714 1.00 10.04 12 LYS A O 19
ATOM 32388 N N . SER A 1 13 ? 6.803 -27.638 -7.652 1.00 33.15 13 SER A N 19
ATOM 32389 C CA . SER A 1 13 ? 5.963 -28.869 -7.737 1.00 22.53 13 SER A CA 19
ATOM 32390 C C . SER A 1 13 ? 5.188 -29.065 -6.434 1.00 73.25 13 SER A C 19
ATOM 32391 O O . SER A 1 13 ? 5.598 -29.807 -5.564 1.00 64.52 13 SER A O 19
ATOM 32399 N N . MET A 1 14 ? 4.073 -28.403 -6.289 1.00 22.30 14 MET A N 19
ATOM 32400 C CA . MET A 1 14 ? 3.280 -28.552 -5.036 1.00 54.31 14 MET A CA 19
ATOM 32401 C C . MET A 1 14 ? 1.785 -28.679 -5.355 1.00 24.42 14 MET A C 19
ATOM 32402 O O . MET A 1 14 ? 1.392 -28.845 -6.493 1.00 20.24 14 MET A O 19
ATOM 32416 N N . PHE A 1 15 ? 0.956 -28.606 -4.352 1.00 53.20 15 PHE A N 19
ATOM 32417 C CA . PHE A 1 15 ? -0.514 -28.725 -4.571 1.00 1.53 15 PHE A CA 19
ATOM 32418 C C . PHE A 1 15 ? -1.192 -27.376 -4.302 1.00 13.03 15 PHE A C 19
ATOM 32419 O O . PHE A 1 15 ? -0.800 -26.647 -3.411 1.00 41.33 15 PHE A O 19
ATOM 32436 N N . CYS A 1 16 ? -2.212 -27.043 -5.046 1.00 53.02 16 CYS A N 19
ATOM 32437 C CA . CYS A 1 16 ? -2.909 -25.746 -4.799 1.00 3.10 16 CYS A CA 19
ATOM 32438 C C . CYS A 1 16 ? -4.414 -25.893 -5.058 1.00 20.35 16 CYS A C 19
ATOM 32439 O O . CYS A 1 16 ? -4.842 -26.727 -5.830 1.00 62.20 16 CYS A O 19
ATOM 32447 N N . VAL A 1 17 ? -5.216 -25.092 -4.410 1.00 72.54 17 VAL A N 19
ATOM 32448 C CA . VAL A 1 17 ? -6.693 -25.192 -4.608 1.00 43.11 17 VAL A CA 19
ATOM 32449 C C . VAL A 1 17 ? -7.207 -23.981 -5.388 1.00 41.20 17 VAL A C 19
ATOM 32450 O O . VAL A 1 17 ? -6.889 -22.849 -5.076 1.00 4.23 17 VAL A O 19
ATOM 32463 N N . ILE A 1 18 ? -8.003 -24.204 -6.399 1.00 41.10 18 ILE A N 19
ATOM 32464 C CA . ILE A 1 18 ? -8.537 -23.058 -7.191 1.00 52.24 18 ILE A CA 19
ATOM 32465 C C . ILE A 1 18 ? -9.999 -22.792 -6.824 1.00 2.30 18 ILE A C 19
ATOM 32466 O O . ILE A 1 18 ? -10.875 -23.589 -7.101 1.00 65.12 18 ILE A O 19
ATOM 32482 N N . TYR A 1 19 ? -10.270 -21.677 -6.204 1.00 3.13 19 TYR A N 19
ATOM 32483 C CA . TYR A 1 19 ? -11.674 -21.356 -5.817 1.00 3.24 19 TYR A CA 19
ATOM 32484 C C . TYR A 1 19 ? -12.333 -20.487 -6.892 1.00 20.15 19 TYR A C 19
ATOM 32485 O O . TYR A 1 19 ? -11.665 -19.821 -7.659 1.00 50.02 19 TYR A O 19
ATOM 32503 N N . ARG A 1 20 ? -13.637 -20.480 -6.947 1.00 45.23 20 ARG A N 19
ATOM 32504 C CA . ARG A 1 20 ? -14.328 -19.641 -7.966 1.00 73.43 20 ARG A CA 19
ATOM 32505 C C . ARG A 1 20 ? -15.310 -18.688 -7.279 1.00 44.52 20 ARG A C 19
ATOM 32506 O O . ARG A 1 20 ? -15.980 -19.043 -6.328 1.00 2.32 20 ARG A O 19
ATOM 32527 N N . SER A 1 21 ? -15.394 -17.476 -7.745 1.00 23.23 21 SER A N 19
ATOM 32528 C CA . SER A 1 21 ? -16.325 -16.499 -7.111 1.00 61.24 21 SER A CA 19
ATOM 32529 C C . SER A 1 21 ? -17.777 -16.914 -7.355 1.00 40.32 21 SER A C 19
ATOM 32530 O O . SER A 1 21 ? -18.134 -17.362 -8.425 1.00 22.04 21 SER A O 19
ATOM 32538 N N . SER A 1 22 ? -18.615 -16.772 -6.365 1.00 65.41 22 SER A N 19
ATOM 32539 C CA . SER A 1 22 ? -20.045 -17.160 -6.531 1.00 53.35 22 SER A CA 19
ATOM 32540 C C . SER A 1 22 ? -20.656 -16.443 -7.737 1.00 5.13 22 SER A C 19
ATOM 32541 O O . SER A 1 22 ? -21.419 -17.018 -8.489 1.00 61.20 22 SER A O 19
ATOM 32549 N N . LYS A 1 23 ? -20.331 -15.194 -7.929 1.00 0.12 23 LYS A N 19
ATOM 32550 C CA . LYS A 1 23 ? -20.900 -14.451 -9.089 1.00 24.32 23 LYS A CA 19
ATOM 32551 C C . LYS A 1 23 ? -19.871 -13.464 -9.651 1.00 63.23 23 LYS A C 19
ATOM 32552 O O . LYS A 1 23 ? -19.744 -12.349 -9.185 1.00 4.04 23 LYS A O 19
ATOM 32571 N N . ARG A 1 24 ? -19.138 -13.867 -10.654 1.00 15.23 24 ARG A N 19
ATOM 32572 C CA . ARG A 1 24 ? -18.118 -12.956 -11.254 1.00 14.14 24 ARG A CA 19
ATOM 32573 C C . ARG A 1 24 ? -17.759 -13.431 -12.665 1.00 70.42 24 ARG A C 19
ATOM 32574 O O . ARG A 1 24 ? -18.186 -14.480 -13.105 1.00 61.04 24 ARG A O 19
ATOM 32595 N N . ASP A 1 25 ? -16.972 -12.671 -13.380 1.00 74.52 25 ASP A N 19
ATOM 32596 C CA . ASP A 1 25 ? -16.585 -13.091 -14.758 1.00 24.41 25 ASP A CA 19
ATOM 32597 C C . ASP A 1 25 ? -15.724 -14.352 -14.693 1.00 43.32 25 ASP A C 19
ATOM 32598 O O . ASP A 1 25 ? -16.127 -15.417 -15.116 1.00 62.14 25 ASP A O 19
ATOM 32607 N N . GLN A 1 26 ? -14.541 -14.236 -14.158 1.00 3.35 26 GLN A N 19
ATOM 32608 C CA . GLN A 1 26 ? -13.646 -15.420 -14.052 1.00 61.52 26 GLN A CA 19
ATOM 32609 C C . GLN A 1 26 ? -12.675 -15.231 -12.884 1.00 62.01 26 GLN A C 19
ATOM 32610 O O . GLN A 1 26 ? -11.489 -15.475 -12.999 1.00 62.50 26 GLN A O 19
ATOM 32624 N N . THR A 1 27 ? -13.174 -14.789 -11.761 1.00 53.22 27 THR A N 19
ATOM 32625 C CA . THR A 1 27 ? -12.291 -14.572 -10.579 1.00 64.23 27 THR A CA 19
ATOM 32626 C C . THR A 1 27 ? -12.054 -15.890 -9.837 1.00 41.10 27 THR A C 19
ATOM 32627 O O . THR A 1 27 ? -12.979 -16.612 -9.522 1.00 45.30 27 THR A O 19
ATOM 32638 N N . TYR A 1 28 ? -10.821 -16.204 -9.549 1.00 50.42 28 TYR A N 19
ATOM 32639 C CA . TYR A 1 28 ? -10.532 -17.475 -8.820 1.00 34.31 28 TYR A CA 19
ATOM 32640 C C . TYR A 1 28 ? -9.441 -17.253 -7.772 1.00 34.14 28 TYR A C 19
ATOM 32641 O O . TYR A 1 28 ? -8.506 -16.505 -7.981 1.00 73.34 28 TYR A O 19
ATOM 32659 N N . LEU A 1 29 ? -9.548 -17.907 -6.651 1.00 62.13 29 LEU A N 19
ATOM 32660 C CA . LEU A 1 29 ? -8.515 -17.746 -5.592 1.00 3.03 29 LEU A CA 19
ATOM 32661 C C . LEU A 1 29 ? -7.630 -18.991 -5.547 1.00 61.53 29 LEU A C 19
ATOM 32662 O O . LEU A 1 29 ? -8.061 -20.081 -5.865 1.00 22.04 29 LEU A O 19
ATOM 32678 N N . TYR A 1 30 ? -6.398 -18.845 -5.159 1.00 70.22 30 TYR A N 19
ATOM 32679 C CA . TYR A 1 30 ? -5.495 -20.028 -5.102 1.00 42.04 30 TYR A CA 19
ATOM 32680 C C . TYR A 1 30 ? -4.845 -20.124 -3.720 1.00 61.40 30 TYR A C 19
ATOM 32681 O O . TYR A 1 30 ? -4.468 -19.131 -3.129 1.00 20.42 30 TYR A O 19
ATOM 32699 N N . VAL A 1 31 ? -4.714 -21.311 -3.202 1.00 0.44 31 VAL A N 19
ATOM 32700 C CA . VAL A 1 31 ? -4.091 -21.473 -1.857 1.00 53.41 31 VAL A CA 19
ATOM 32701 C C . VAL A 1 31 ? -3.337 -22.799 -1.776 1.00 74.05 31 VAL A C 19
ATOM 32702 O O . VAL A 1 31 ? -3.696 -23.768 -2.416 1.00 3.43 31 VAL A O 19
ATOM 32715 N N . GLU A 1 32 ? -2.306 -22.855 -0.982 1.00 14.14 32 GLU A N 19
ATOM 32716 C CA . GLU A 1 32 ? -1.545 -24.128 -0.847 1.00 1.21 32 GLU A CA 19
ATOM 32717 C C . GLU A 1 32 ? -2.466 -25.198 -0.255 1.00 23.03 32 GLU A C 19
ATOM 32718 O O . GLU A 1 32 ? -2.165 -26.376 -0.273 1.00 63.21 32 GLU A O 19
ATOM 32730 N N . LYS A 1 33 ? -3.590 -24.786 0.266 1.00 63.52 33 LYS A N 19
ATOM 32731 C CA . LYS A 1 33 ? -4.549 -25.758 0.862 1.00 54.34 33 LYS A CA 19
ATOM 32732 C C . LYS A 1 33 ? -5.954 -25.152 0.875 1.00 33.44 33 LYS A C 19
ATOM 32733 O O . LYS A 1 33 ? -6.129 -23.963 0.700 1.00 21.22 33 LYS A O 19
ATOM 32752 N N . LYS A 1 34 ? -6.954 -25.958 1.085 1.00 31.44 34 LYS A N 19
ATOM 32753 C CA . LYS A 1 34 ? -8.346 -25.423 1.117 1.00 60.33 34 LYS A CA 19
ATOM 32754 C C . LYS A 1 34 ? -8.749 -25.104 2.558 1.00 54.43 34 LYS A C 19
ATOM 32755 O O . LYS A 1 34 ? -9.710 -25.632 3.079 1.00 51.44 34 LYS A O 19
ATOM 32774 N N . ASP A 1 35 ? -8.012 -24.248 3.215 1.00 73.21 35 ASP A N 19
ATOM 32775 C CA . ASP A 1 35 ? -8.349 -23.913 4.628 1.00 41.34 35 ASP A CA 19
ATOM 32776 C C . ASP A 1 35 ? -9.122 -22.593 4.718 1.00 73.51 35 ASP A C 19
ATOM 32777 O O . ASP A 1 35 ? -10.303 -22.577 5.000 1.00 51.41 35 ASP A O 19
ATOM 32786 N N . ASP A 1 36 ? -8.468 -21.488 4.494 1.00 62.11 36 ASP A N 19
ATOM 32787 C CA . ASP A 1 36 ? -9.174 -20.177 4.584 1.00 63.25 36 ASP A CA 19
ATOM 32788 C C . ASP A 1 36 ? -8.329 -19.058 3.969 1.00 5.33 36 ASP A C 19
ATOM 32789 O O . ASP A 1 36 ? -7.183 -19.249 3.608 1.00 4.21 36 ASP A O 19
ATOM 32798 N N . PHE A 1 37 ? -8.893 -17.890 3.858 1.00 3.54 37 PHE A N 19
ATOM 32799 C CA . PHE A 1 37 ? -8.145 -16.735 3.279 1.00 2.42 37 PHE A CA 19
ATOM 32800 C C . PHE A 1 37 ? -8.099 -15.597 4.300 1.00 61.25 37 PHE A C 19
ATOM 32801 O O . PHE A 1 37 ? -9.066 -14.889 4.500 1.00 41.54 37 PHE A O 19
ATOM 32818 N N . SER A 1 38 ? -6.985 -15.421 4.955 1.00 35.32 38 SER A N 19
ATOM 32819 C CA . SER A 1 38 ? -6.887 -14.333 5.970 1.00 53.13 38 SER A CA 19
ATOM 32820 C C . SER A 1 38 ? -5.956 -13.222 5.480 1.00 71.35 38 SER A C 19
ATOM 32821 O O . SER A 1 38 ? -5.861 -12.171 6.083 1.00 52.05 38 SER A O 19
ATOM 32829 N N . ARG A 1 39 ? -5.271 -13.441 4.393 1.00 24.12 39 ARG A N 19
ATOM 32830 C CA . ARG A 1 39 ? -4.354 -12.385 3.873 1.00 35.12 39 ARG A CA 19
ATOM 32831 C C . ARG A 1 39 ? -5.102 -11.489 2.887 1.00 44.53 39 ARG A C 19
ATOM 32832 O O . ARG A 1 39 ? -4.741 -10.348 2.673 1.00 12.33 39 ARG A O 19
ATOM 32853 N N . VAL A 1 40 ? -6.140 -11.997 2.289 1.00 43.22 40 VAL A N 19
ATOM 32854 C CA . VAL A 1 40 ? -6.911 -11.175 1.320 1.00 32.41 40 VAL A CA 19
ATOM 32855 C C . VAL A 1 40 ? -7.576 -9.999 2.048 1.00 71.11 40 VAL A C 19
ATOM 32856 O O . VAL A 1 40 ? -8.190 -10.176 3.081 1.00 65.21 40 VAL A O 19
ATOM 32869 N N . PRO A 1 41 ? -7.419 -8.835 1.481 1.00 34.04 41 PRO A N 19
ATOM 32870 C CA . PRO A 1 41 ? -8.006 -7.605 2.077 1.00 75.02 41 PRO A CA 19
ATOM 32871 C C . PRO A 1 41 ? -9.532 -7.616 1.958 1.00 13.22 41 PRO A C 19
ATOM 32872 O O . PRO A 1 41 ? -10.083 -8.020 0.953 1.00 14.32 41 PRO A O 19
ATOM 32883 N N . GLU A 1 42 ? -10.220 -7.171 2.976 1.00 34.41 42 GLU A N 19
ATOM 32884 C CA . GLU A 1 42 ? -11.709 -7.151 2.916 1.00 44.51 42 GLU A CA 19
ATOM 32885 C C . GLU A 1 42 ? -12.172 -6.247 1.773 1.00 62.14 42 GLU A C 19
ATOM 32886 O O . GLU A 1 42 ? -13.314 -6.288 1.358 1.00 3.11 42 GLU A O 19
ATOM 32898 N N . GLU A 1 43 ? -11.293 -5.433 1.260 1.00 15.51 43 GLU A N 19
ATOM 32899 C CA . GLU A 1 43 ? -11.677 -4.529 0.141 1.00 20.21 43 GLU A CA 19
ATOM 32900 C C . GLU A 1 43 ? -11.776 -5.326 -1.162 1.00 51.32 43 GLU A C 19
ATOM 32901 O O . GLU A 1 43 ? -12.686 -5.142 -1.946 1.00 52.43 43 GLU A O 19
ATOM 32913 N N . LEU A 1 44 ? -10.852 -6.219 -1.392 1.00 21.35 44 LEU A N 19
ATOM 32914 C CA . LEU A 1 44 ? -10.898 -7.038 -2.633 1.00 3.34 44 LEU A CA 19
ATOM 32915 C C . LEU A 1 44 ? -11.865 -8.207 -2.438 1.00 71.12 44 LEU A C 19
ATOM 32916 O O . LEU A 1 44 ? -12.706 -8.477 -3.272 1.00 5.20 44 LEU A O 19
ATOM 32932 N N . MET A 1 45 ? -11.758 -8.892 -1.331 1.00 71.14 45 MET A N 19
ATOM 32933 C CA . MET A 1 45 ? -12.680 -10.034 -1.075 1.00 32.13 45 MET A CA 19
ATOM 32934 C C . MET A 1 45 ? -14.126 -9.555 -1.187 1.00 64.13 45 MET A C 19
ATOM 32935 O O . MET A 1 45 ? -15.027 -10.322 -1.466 1.00 42.43 45 MET A O 19
ATOM 32949 N N . LYS A 1 46 ? -14.355 -8.286 -0.979 1.00 24.24 46 LYS A N 19
ATOM 32950 C CA . LYS A 1 46 ? -15.739 -7.748 -1.082 1.00 44.11 46 LYS A CA 19
ATOM 32951 C C . LYS A 1 46 ? -16.390 -8.242 -2.377 1.00 51.02 46 LYS A C 19
ATOM 32952 O O . LYS A 1 46 ? -17.575 -8.500 -2.429 1.00 62.53 46 LYS A O 19
ATOM 32971 N N . GLY A 1 47 ? -15.618 -8.382 -3.418 1.00 31.34 47 GLY A N 19
ATOM 32972 C CA . GLY A 1 47 ? -16.185 -8.870 -4.707 1.00 64.05 47 GLY A CA 19
ATOM 32973 C C . GLY A 1 47 ? -16.313 -10.392 -4.648 1.00 30.30 47 GLY A C 19
ATOM 32974 O O . GLY A 1 47 ? -17.288 -10.962 -5.096 1.00 61.01 47 GLY A O 19
ATOM 32978 N N . PHE A 1 48 ? -15.335 -11.051 -4.092 1.00 74.11 48 PHE A N 19
ATOM 32979 C CA . PHE A 1 48 ? -15.395 -12.538 -3.993 1.00 32.13 48 PHE A CA 19
ATOM 32980 C C . PHE A 1 48 ? -16.458 -12.951 -2.973 1.00 1.24 48 PHE A C 19
ATOM 32981 O O . PHE A 1 48 ? -17.210 -13.882 -3.187 1.00 1.03 48 PHE A O 19
ATOM 32998 N N . GLY A 1 49 ? -16.523 -12.269 -1.862 1.00 54.41 49 GLY A N 19
ATOM 32999 C CA . GLY A 1 49 ? -17.534 -12.622 -0.827 1.00 65.13 49 GLY A CA 19
ATOM 33000 C C . GLY A 1 49 ? -17.274 -14.040 -0.325 1.00 32.41 49 GLY A C 19
ATOM 33001 O O . GLY A 1 49 ? -16.406 -14.268 0.497 1.00 12.44 49 GLY A O 19
ATOM 33005 N N . GLN A 1 50 ? -18.013 -14.997 -0.812 1.00 32.20 50 GLN A N 19
ATOM 33006 C CA . GLN A 1 50 ? -17.804 -16.401 -0.361 1.00 24.11 50 GLN A CA 19
ATOM 33007 C C . GLN A 1 50 ? -17.194 -17.230 -1.494 1.00 31.33 50 GLN A C 19
ATOM 33008 O O . GLN A 1 50 ? -17.828 -17.460 -2.505 1.00 74.14 50 GLN A O 19
ATOM 33022 N N . PRO A 1 51 ? -15.976 -17.652 -1.287 1.00 75.00 51 PRO A N 19
ATOM 33023 C CA . PRO A 1 51 ? -15.267 -18.466 -2.307 1.00 60.22 51 PRO A CA 19
ATOM 33024 C C . PRO A 1 51 ? -15.861 -19.877 -2.371 1.00 11.32 51 PRO A C 19
ATOM 33025 O O . PRO A 1 51 ? -16.487 -20.342 -1.440 1.00 72.45 51 PRO A O 19
ATOM 33036 N N . GLN A 1 52 ? -15.667 -20.561 -3.466 1.00 31.14 52 GLN A N 19
ATOM 33037 C CA . GLN A 1 52 ? -16.219 -21.941 -3.592 1.00 60.21 52 GLN A CA 19
ATOM 33038 C C . GLN A 1 52 ? -15.151 -22.883 -4.152 1.00 2.23 52 GLN A C 19
ATOM 33039 O O . GLN A 1 52 ? -14.244 -22.467 -4.844 1.00 74.21 52 GLN A O 19
ATOM 33053 N N . LEU A 1 53 ? -15.249 -24.149 -3.856 1.00 35.33 53 LEU A N 19
ATOM 33054 C CA . LEU A 1 53 ? -14.237 -25.114 -4.367 1.00 11.24 53 LEU A CA 19
ATOM 33055 C C . LEU A 1 53 ? -14.626 -25.612 -5.761 1.00 44.22 53 LEU A C 19
ATOM 33056 O O . LEU A 1 53 ? -15.386 -26.550 -5.907 1.00 74.13 53 LEU A O 19
ATOM 33072 N N . ALA A 1 54 ? -14.109 -24.994 -6.786 1.00 54.25 54 ALA A N 19
ATOM 33073 C CA . ALA A 1 54 ? -14.444 -25.437 -8.170 1.00 43.35 54 ALA A CA 19
ATOM 33074 C C . ALA A 1 54 ? -13.574 -26.632 -8.565 1.00 42.20 54 ALA A C 19
ATOM 33075 O O . ALA A 1 54 ? -14.070 -27.674 -8.944 1.00 63.54 54 ALA A O 19
ATOM 33082 N N . MET A 1 55 ? -12.280 -26.492 -8.478 1.00 71.50 55 MET A N 19
ATOM 33083 C CA . MET A 1 55 ? -11.382 -27.624 -8.847 1.00 63.01 55 MET A CA 19
ATOM 33084 C C . MET A 1 55 ? -10.101 -27.581 -8.009 1.00 53.11 55 MET A C 19
ATOM 33085 O O . MET A 1 55 ? -9.530 -26.533 -7.775 1.00 4.21 55 MET A O 19
ATOM 33099 N N . ILE A 1 56 ? -9.643 -28.716 -7.556 1.00 4.54 56 ILE A N 19
ATOM 33100 C CA . ILE A 1 56 ? -8.401 -28.748 -6.735 1.00 20.41 56 ILE A CA 19
ATOM 33101 C C . ILE A 1 56 ? -7.219 -29.192 -7.599 1.00 41.25 56 ILE A C 19
ATOM 33102 O O . ILE A 1 56 ? -7.314 -30.129 -8.363 1.00 43.51 56 ILE A O 19
ATOM 33118 N N . LEU A 1 57 ? -6.108 -28.517 -7.494 1.00 11.10 57 LEU A N 19
ATOM 33119 C CA . LEU A 1 57 ? -4.930 -28.903 -8.319 1.00 73.45 57 LEU A CA 19
ATOM 33120 C C . LEU A 1 57 ? -3.923 -29.702 -7.482 1.00 53.34 57 LEU A C 19
ATOM 33121 O O . LEU A 1 57 ? -3.409 -29.218 -6.494 1.00 0.12 57 LEU A O 19
ATOM 33137 N N . PRO A 1 58 ? -3.669 -30.907 -7.921 1.00 2.23 58 PRO A N 19
ATOM 33138 C CA . PRO A 1 58 ? -2.710 -31.794 -7.221 1.00 34.14 58 PRO A CA 19
ATOM 33139 C C . PRO A 1 58 ? -1.275 -31.350 -7.511 1.00 33.41 58 PRO A C 19
ATOM 33140 O O . PRO A 1 58 ? -1.046 -30.361 -8.180 1.00 53.43 58 PRO A O 19
ATOM 33151 N N . LEU A 1 59 ? -0.305 -32.078 -7.032 1.00 44.12 59 LEU A N 19
ATOM 33152 C CA . LEU A 1 59 ? 1.109 -31.697 -7.306 1.00 51.02 59 LEU A CA 19
ATOM 33153 C C . LEU A 1 59 ? 1.782 -32.780 -8.141 1.00 71.54 59 LEU A C 19
ATOM 33154 O O . LEU A 1 59 ? 2.877 -33.220 -7.853 1.00 32.15 59 LEU A O 19
ATOM 33170 N N . ASP A 1 60 ? 1.124 -33.211 -9.170 1.00 51.23 60 ASP A N 19
ATOM 33171 C CA . ASP A 1 60 ? 1.701 -34.267 -10.045 1.00 35.14 60 ASP A CA 19
ATOM 33172 C C . ASP A 1 60 ? 1.642 -33.813 -11.503 1.00 1.31 60 ASP A C 19
ATOM 33173 O O . ASP A 1 60 ? 2.645 -33.494 -12.108 1.00 45.30 60 ASP A O 19
ATOM 33182 N N . GLY A 1 61 ? 0.464 -33.775 -12.068 1.00 71.24 61 GLY A N 19
ATOM 33183 C CA . GLY A 1 61 ? 0.333 -33.330 -13.482 1.00 31.14 61 GLY A CA 19
ATOM 33184 C C . GLY A 1 61 ? 0.777 -31.872 -13.587 1.00 63.30 61 GLY A C 19
ATOM 33185 O O . GLY A 1 61 ? 0.090 -30.969 -13.152 1.00 74.34 61 GLY A O 19
ATOM 33189 N N . ARG A 1 62 ? 1.928 -31.638 -14.147 1.00 51.50 62 ARG A N 19
ATOM 33190 C CA . ARG A 1 62 ? 2.429 -30.240 -14.268 1.00 33.44 62 ARG A CA 19
ATOM 33191 C C . ARG A 1 62 ? 1.950 -29.602 -15.574 1.00 72.42 62 ARG A C 19
ATOM 33192 O O . ARG A 1 62 ? 2.619 -29.656 -16.588 1.00 51.51 62 ARG A O 19
ATOM 33213 N N . LYS A 1 63 ? 0.799 -28.988 -15.553 1.00 41.15 63 LYS A N 19
ATOM 33214 C CA . LYS A 1 63 ? 0.272 -28.330 -16.783 1.00 62.33 63 LYS A CA 19
ATOM 33215 C C . LYS A 1 63 ? -0.020 -26.856 -16.492 1.00 50.52 63 LYS A C 19
ATOM 33216 O O . LYS A 1 63 ? 0.009 -26.424 -15.356 1.00 41.21 63 LYS A O 19
ATOM 33235 N N . LYS A 1 64 ? -0.291 -26.074 -17.501 1.00 62.33 64 LYS A N 19
ATOM 33236 C CA . LYS A 1 64 ? -0.572 -24.629 -17.260 1.00 31.43 64 LYS A CA 19
ATOM 33237 C C . LYS A 1 64 ? -2.074 -24.346 -17.337 1.00 31.44 64 LYS A C 19
ATOM 33238 O O . LYS A 1 64 ? -2.849 -25.157 -17.801 1.00 61.13 64 LYS A O 19
ATOM 33257 N N . LEU A 1 65 ? -2.483 -23.191 -16.887 1.00 44.34 65 LEU A N 19
ATOM 33258 C CA . LEU A 1 65 ? -3.927 -22.834 -16.927 1.00 4.14 65 LEU A CA 19
ATOM 33259 C C . LEU A 1 65 ? -4.150 -21.651 -17.874 1.00 3.33 65 LEU A C 19
ATOM 33260 O O . LEU A 1 65 ? -3.216 -21.091 -18.412 1.00 51.43 65 LEU A O 19
ATOM 33276 N N . VAL A 1 66 ? -5.379 -21.269 -18.086 1.00 4.31 66 VAL A N 19
ATOM 33277 C CA . VAL A 1 66 ? -5.657 -20.127 -19.004 1.00 14.30 66 VAL A CA 19
ATOM 33278 C C . VAL A 1 66 ? -6.026 -18.870 -18.209 1.00 51.10 66 VAL A C 19
ATOM 33279 O O . VAL A 1 66 ? -5.960 -17.767 -18.713 1.00 31.12 66 VAL A O 19
ATOM 33292 N N . ASN A 1 67 ? -6.416 -19.022 -16.973 1.00 35.01 67 ASN A N 19
ATOM 33293 C CA . ASN A 1 67 ? -6.790 -17.826 -16.162 1.00 33.22 67 ASN A CA 19
ATOM 33294 C C . ASN A 1 67 ? -5.580 -17.306 -15.377 1.00 3.13 67 ASN A C 19
ATOM 33295 O O . ASN A 1 67 ? -5.099 -16.218 -15.617 1.00 74.13 67 ASN A O 19
ATOM 33306 N N . ALA A 1 68 ? -5.088 -18.071 -14.441 1.00 25.51 68 ALA A N 19
ATOM 33307 C CA . ALA A 1 68 ? -3.915 -17.607 -13.646 1.00 0.05 68 ALA A CA 19
ATOM 33308 C C . ALA A 1 68 ? -2.717 -18.526 -13.875 1.00 34.30 68 ALA A C 19
ATOM 33309 O O . ALA A 1 68 ? -2.863 -19.684 -14.210 1.00 54.43 68 ALA A O 19
ATOM 33316 N N . ASP A 1 69 ? -1.531 -18.017 -13.694 1.00 70.32 69 ASP A N 19
ATOM 33317 C CA . ASP A 1 69 ? -0.320 -18.862 -13.895 1.00 32.31 69 ASP A CA 19
ATOM 33318 C C . ASP A 1 69 ? 0.065 -19.544 -12.583 1.00 61.13 69 ASP A C 19
ATOM 33319 O O . ASP A 1 69 ? 0.507 -18.910 -11.645 1.00 65.11 69 ASP A O 19
ATOM 33328 N N . ILE A 1 70 ? -0.106 -20.830 -12.510 1.00 31.32 70 ILE A N 19
ATOM 33329 C CA . ILE A 1 70 ? 0.242 -21.562 -11.257 1.00 61.40 70 ILE A CA 19
ATOM 33330 C C . ILE A 1 70 ? 1.645 -21.159 -10.782 1.00 10.44 70 ILE A C 19
ATOM 33331 O O . ILE A 1 70 ? 1.962 -21.251 -9.613 1.00 74.22 70 ILE A O 19
ATOM 33347 N N . GLU A 1 71 ? 2.482 -20.713 -11.679 1.00 74.41 71 GLU A N 19
ATOM 33348 C CA . GLU A 1 71 ? 3.857 -20.302 -11.270 1.00 41.11 71 GLU A CA 19
ATOM 33349 C C . GLU A 1 71 ? 3.809 -18.942 -10.571 1.00 72.10 71 GLU A C 19
ATOM 33350 O O . GLU A 1 71 ? 4.357 -18.762 -9.502 1.00 54.32 71 GLU A O 19
ATOM 33362 N N . LYS A 1 72 ? 3.155 -17.984 -11.167 1.00 65.21 72 LYS A N 19
ATOM 33363 C CA . LYS A 1 72 ? 3.066 -16.635 -10.534 1.00 53.20 72 LYS A CA 19
ATOM 33364 C C . LYS A 1 72 ? 2.405 -16.751 -9.159 1.00 75.35 72 LYS A C 19
ATOM 33365 O O . LYS A 1 72 ? 2.537 -15.882 -8.319 1.00 1.31 72 LYS A O 19
ATOM 33384 N N . VAL A 1 73 ? 1.695 -17.820 -8.925 1.00 33.43 73 VAL A N 19
ATOM 33385 C CA . VAL A 1 73 ? 1.023 -17.999 -7.607 1.00 65.34 73 VAL A CA 19
ATOM 33386 C C . VAL A 1 73 ? 2.008 -18.584 -6.590 1.00 63.54 73 VAL A C 19
ATOM 33387 O O . VAL A 1 73 ? 1.824 -18.468 -5.394 1.00 71.32 73 VAL A O 19
ATOM 33400 N N . LYS A 1 74 ? 3.047 -19.220 -7.058 1.00 54.24 74 LYS A N 19
ATOM 33401 C CA . LYS A 1 74 ? 4.042 -19.820 -6.124 1.00 55.21 74 LYS A CA 19
ATOM 33402 C C . LYS A 1 74 ? 4.545 -18.773 -5.121 1.00 31.13 74 LYS A C 19
ATOM 33403 O O . LYS A 1 74 ? 4.504 -18.977 -3.925 1.00 30.25 74 LYS A O 19
ATOM 33422 N N . GLN A 1 75 ? 5.031 -17.661 -5.605 1.00 0.43 75 GLN A N 19
ATOM 33423 C CA . GLN A 1 75 ? 5.550 -16.609 -4.682 1.00 3.15 75 GLN A CA 19
ATOM 33424 C C . GLN A 1 75 ? 4.426 -16.045 -3.811 1.00 42.41 75 GLN A C 19
ATOM 33425 O O . GLN A 1 75 ? 4.669 -15.374 -2.828 1.00 74.24 75 GLN A O 19
ATOM 33439 N N . ALA A 1 76 ? 3.199 -16.310 -4.157 1.00 3.14 76 ALA A N 19
ATOM 33440 C CA . ALA A 1 76 ? 2.068 -15.782 -3.342 1.00 60.31 76 ALA A CA 19
ATOM 33441 C C . ALA A 1 76 ? 1.711 -16.767 -2.228 1.00 52.52 76 ALA A C 19
ATOM 33442 O O . ALA A 1 76 ? 1.480 -16.384 -1.098 1.00 33.13 76 ALA A O 19
ATOM 33449 N N . LEU A 1 77 ? 1.662 -18.034 -2.535 1.00 31.32 77 LEU A N 19
ATOM 33450 C CA . LEU A 1 77 ? 1.319 -19.038 -1.488 1.00 32.44 77 LEU A CA 19
ATOM 33451 C C . LEU A 1 77 ? 2.535 -19.300 -0.597 1.00 20.21 77 LEU A C 19
ATOM 33452 O O . LEU A 1 77 ? 2.408 -19.723 0.535 1.00 3.02 77 LEU A O 19
ATOM 33468 N N . THR A 1 78 ? 3.714 -19.044 -1.097 1.00 3.42 78 THR A N 19
ATOM 33469 C CA . THR A 1 78 ? 4.938 -19.273 -0.276 1.00 52.43 78 THR A CA 19
ATOM 33470 C C . THR A 1 78 ? 5.228 -18.035 0.580 1.00 22.32 78 THR A C 19
ATOM 33471 O O . THR A 1 78 ? 5.780 -18.130 1.659 1.00 32.51 78 THR A O 19
ATOM 33482 N N . GLU A 1 79 ? 4.853 -16.877 0.108 1.00 52.30 79 GLU A N 19
ATOM 33483 C CA . GLU A 1 79 ? 5.097 -15.635 0.895 1.00 21.20 79 GLU A CA 19
ATOM 33484 C C . GLU A 1 79 ? 3.844 -15.283 1.700 1.00 21.22 79 GLU A C 19
ATOM 33485 O O . GLU A 1 79 ? 3.920 -14.841 2.829 1.00 23.12 79 GLU A O 19
ATOM 33497 N N . GLN A 1 80 ? 2.692 -15.480 1.121 1.00 11.44 80 GLN A N 19
ATOM 33498 C CA . GLN A 1 80 ? 1.425 -15.163 1.838 1.00 44.22 80 GLN A CA 19
ATOM 33499 C C . GLN A 1 80 ? 0.650 -16.451 2.116 1.00 34.12 80 GLN A C 19
ATOM 33500 O O . GLN A 1 80 ? 0.399 -16.809 3.249 1.00 72.33 80 GLN A O 19
ATOM 33514 N N . GLY A 1 81 ? 0.272 -17.144 1.080 1.00 34.43 81 GLY A N 19
ATOM 33515 C CA . GLY A 1 81 ? -0.490 -18.408 1.263 1.00 54.12 81 GLY A CA 19
ATOM 33516 C C . GLY A 1 81 ? -1.764 -18.356 0.421 1.00 24.52 81 GLY A C 19
ATOM 33517 O O . GLY A 1 81 ? -2.520 -19.305 0.363 1.00 42.30 81 GLY A O 19
ATOM 33521 N N . TYR A 1 82 ? -2.012 -17.255 -0.239 1.00 71.23 82 TYR A N 19
ATOM 33522 C CA . TYR A 1 82 ? -3.242 -17.151 -1.079 1.00 71.21 82 TYR A CA 19
ATOM 33523 C C . TYR A 1 82 ? -2.960 -16.294 -2.317 1.00 64.25 82 TYR A C 19
ATOM 33524 O O . TYR A 1 82 ? -2.196 -15.349 -2.268 1.00 3.41 82 TYR A O 19
ATOM 33542 N N . TYR A 1 83 ? -3.579 -16.608 -3.421 1.00 62.11 83 TYR A N 19
ATOM 33543 C CA . TYR A 1 83 ? -3.356 -15.803 -4.657 1.00 35.21 83 TYR A CA 19
ATOM 33544 C C . TYR A 1 83 ? -4.667 -15.669 -5.436 1.00 14.10 83 TYR A C 19
ATOM 33545 O O . TYR A 1 83 ? -5.267 -16.647 -5.831 1.00 44.04 83 TYR A O 19
ATOM 33563 N N . LEU A 1 84 ? -5.114 -14.466 -5.655 1.00 63.43 84 LEU A N 19
ATOM 33564 C CA . LEU A 1 84 ? -6.388 -14.270 -6.405 1.00 64.24 84 LEU A CA 19
ATOM 33565 C C . LEU A 1 84 ? -6.099 -13.939 -7.870 1.00 50.01 84 LEU A C 19
ATOM 33566 O O . LEU A 1 84 ? -5.368 -13.019 -8.177 1.00 73.41 84 LEU A O 19
ATOM 33582 N N . GLN A 1 85 ? -6.670 -14.686 -8.777 1.00 74.44 85 GLN A N 19
ATOM 33583 C CA . GLN A 1 85 ? -6.428 -14.413 -10.220 1.00 54.02 85 GLN A CA 19
ATOM 33584 C C . GLN A 1 85 ? -7.603 -13.626 -10.811 1.00 72.11 85 GLN A C 19
ATOM 33585 O O . GLN A 1 85 ? -8.748 -14.029 -10.710 1.00 3.43 85 GLN A O 19
ATOM 33599 N N . LEU A 1 86 ? -7.325 -12.510 -11.426 1.00 63.33 86 LEU A N 19
ATOM 33600 C CA . LEU A 1 86 ? -8.419 -11.692 -12.024 1.00 3.25 86 LEU A CA 19
ATOM 33601 C C . LEU A 1 86 ? -8.113 -11.398 -13.494 1.00 53.14 86 LEU A C 19
ATOM 33602 O O . LEU A 1 86 ? -7.182 -10.680 -13.804 1.00 75.43 86 LEU A O 19
ATOM 33618 N N . PRO A 1 87 ? -8.912 -11.965 -14.358 1.00 14.02 87 PRO A N 19
ATOM 33619 C CA . PRO A 1 87 ? -8.726 -11.766 -15.814 1.00 73.23 87 PRO A CA 19
ATOM 33620 C C . PRO A 1 87 ? -9.273 -10.401 -16.241 1.00 55.42 87 PRO A C 19
ATOM 33621 O O . PRO A 1 87 ? -10.468 -10.181 -16.236 1.00 62.44 87 PRO A O 19
ATOM 33632 N N . PRO A 1 88 ? -8.373 -9.527 -16.602 1.00 52.15 88 PRO A N 19
ATOM 33633 C CA . PRO A 1 88 ? -8.765 -8.168 -17.045 1.00 71.34 88 PRO A CA 19
ATOM 33634 C C . PRO A 1 88 ? -9.367 -8.222 -18.451 1.00 32.44 88 PRO A C 19
ATOM 33635 O O . PRO A 1 88 ? -9.172 -9.180 -19.172 1.00 72.20 88 PRO A O 19
ATOM 33646 N N . PRO A 1 89 ? -10.085 -7.188 -18.794 1.00 73.34 89 PRO A N 19
ATOM 33647 C CA . PRO A 1 89 ? -10.724 -7.114 -20.128 1.00 35.24 89 PRO A CA 19
ATOM 33648 C C . PRO A 1 89 ? -9.677 -6.834 -21.208 1.00 54.50 89 PRO A C 19
ATOM 33649 O O . PRO A 1 89 ? -8.663 -6.218 -20.943 1.00 41.12 89 PRO A O 19
ATOM 33660 N N . PRO A 1 90 ? -9.960 -7.300 -22.393 1.00 33.04 90 PRO A N 19
ATOM 33661 C CA . PRO A 1 90 ? -9.030 -7.098 -23.532 1.00 25.22 90 PRO A CA 19
ATOM 33662 C C . PRO A 1 90 ? -9.043 -5.632 -23.974 1.00 73.13 90 PRO A C 19
ATOM 33663 O O . PRO A 1 90 ? -8.265 -4.826 -23.502 1.00 62.32 90 PRO A O 19
ATOM 33674 N N . GLU A 1 91 ? -9.924 -5.279 -24.867 1.00 35.11 91 GLU A N 19
ATOM 33675 C CA . GLU A 1 91 ? -9.991 -3.866 -25.331 1.00 75.34 91 GLU A CA 19
ATOM 33676 C C . GLU A 1 91 ? -11.450 -3.413 -25.417 1.00 31.55 91 GLU A C 19
ATOM 33677 O O . GLU A 1 91 ? -12.303 -4.128 -25.904 1.00 75.04 91 GLU A O 19
ATOM 33689 N N . ASP A 1 92 ? -11.743 -2.230 -24.955 1.00 60.31 92 ASP A N 19
ATOM 33690 C CA . ASP A 1 92 ? -13.148 -1.738 -25.016 1.00 24.30 92 ASP A CA 19
ATOM 33691 C C . ASP A 1 92 ? -13.372 -0.973 -26.323 1.00 1.01 92 ASP A C 19
ATOM 33692 O O . ASP A 1 92 ? -14.173 -0.060 -26.388 1.00 44.10 92 ASP A O 19
ATOM 33701 N N . LEU A 1 93 ? -12.668 -1.333 -27.359 1.00 74.32 93 LEU A N 19
ATOM 33702 C CA . LEU A 1 93 ? -12.838 -0.621 -28.658 1.00 62.11 93 LEU A CA 19
ATOM 33703 C C . LEU A 1 93 ? -12.403 -1.519 -29.823 1.00 62.31 93 LEU A C 19
ATOM 33704 O O . LEU A 1 93 ? -12.390 -2.728 -29.717 1.00 52.13 93 LEU A O 19
ATOM 33720 N N . LEU A 1 94 ? -12.044 -0.929 -30.929 1.00 61.25 94 LEU A N 19
ATOM 33721 C CA . LEU A 1 94 ? -11.605 -1.739 -32.101 1.00 5.41 94 LEU A CA 19
ATOM 33722 C C . LEU A 1 94 ? -11.110 -0.833 -33.236 1.00 43.34 94 LEU A C 19
ATOM 33723 O O . LEU A 1 94 ? -10.293 -1.228 -34.043 1.00 3.44 94 LEU A O 19
ATOM 33739 N N . LYS A 1 95 ? -11.593 0.381 -33.306 1.00 32.25 95 LYS A N 19
ATOM 33740 C CA . LYS A 1 95 ? -11.141 1.301 -34.390 1.00 53.34 95 LYS A CA 19
ATOM 33741 C C . LYS A 1 95 ? -9.726 1.807 -34.097 1.00 2.41 95 LYS A C 19
ATOM 33742 O O . LYS A 1 95 ? -9.536 2.915 -33.634 1.00 2.41 95 LYS A O 19
ATOM 33761 N N . GLN A 1 96 ? -8.735 1.005 -34.361 1.00 13.22 96 GLN A N 19
ATOM 33762 C CA . GLN A 1 96 ? -7.332 1.437 -34.099 1.00 63.21 96 GLN A CA 19
ATOM 33763 C C . GLN A 1 96 ? -6.734 2.085 -35.350 1.00 34.44 96 GLN A C 19
ATOM 33764 O O . GLN A 1 96 ? -7.322 2.062 -36.414 1.00 61.21 96 GLN A O 19
ATOM 33778 N N . HIS A 1 97 ? -5.568 2.663 -35.235 1.00 3.25 97 HIS A N 19
ATOM 33779 C CA . HIS A 1 97 ? -4.937 3.310 -36.422 1.00 51.22 97 HIS A CA 19
ATOM 33780 C C . HIS A 1 97 ? -3.452 3.580 -36.160 1.00 53.43 97 HIS A C 19
ATOM 33781 O O . HIS A 1 97 ? -2.923 4.606 -36.537 1.00 63.35 97 HIS A O 19
ATOM 33795 N N . LEU A 1 98 ? -2.773 2.665 -35.523 1.00 71.45 98 LEU A N 19
ATOM 33796 C CA . LEU A 1 98 ? -1.321 2.872 -35.248 1.00 53.22 98 LEU A CA 19
ATOM 33797 C C . LEU A 1 98 ? -0.496 1.799 -35.965 1.00 31.03 98 LEU A C 19
ATOM 33798 O O . LEU A 1 98 ? -0.600 0.625 -35.675 1.00 35.00 98 LEU A O 19
ATOM 33814 N N . SER A 1 99 ? 0.322 2.195 -36.902 1.00 63.33 99 SER A N 19
ATOM 33815 C CA . SER A 1 99 ? 1.148 1.195 -37.638 1.00 41.30 99 SER A CA 19
ATOM 33816 C C . SER A 1 99 ? 2.579 1.712 -37.805 1.00 31.42 99 SER A C 19
ATOM 33817 O O . SER A 1 99 ? 2.943 2.747 -37.281 1.00 63.53 99 SER A O 19
ATOM 33825 N N . VAL A 1 100 ? 3.395 0.998 -38.533 1.00 61.12 100 VAL A N 19
ATOM 33826 C CA . VAL A 1 100 ? 4.802 1.448 -38.735 1.00 21.34 100 VAL A CA 19
ATOM 33827 C C . VAL A 1 100 ? 5.201 1.282 -40.204 1.00 51.14 100 VAL A C 19
ATOM 33828 O O . VAL A 1 100 ? 6.119 0.556 -40.526 1.00 34.32 100 VAL A O 19
ATOM 33841 N N . MET A 1 101 ? 4.517 1.945 -41.095 1.00 65.45 101 MET A N 19
ATOM 33842 C CA . MET A 1 101 ? 4.859 1.817 -42.537 1.00 54.33 101 MET A CA 19
ATOM 33843 C C . MET A 1 101 ? 5.021 0.337 -42.901 1.00 3.11 101 MET A C 19
ATOM 33844 O O . MET A 1 101 ? 4.239 -0.498 -42.491 1.00 34.13 101 MET A O 19
ATOM 33858 N N . GLY A 1 102 ? 6.026 0.003 -43.664 1.00 22.24 102 GLY A N 19
ATOM 33859 C CA . GLY A 1 102 ? 6.226 -1.423 -44.042 1.00 3.13 102 GLY A CA 19
ATOM 33860 C C . GLY A 1 102 ? 6.245 -1.547 -45.566 1.00 22.11 102 GLY A C 19
ATOM 33861 O O . GLY A 1 102 ? 5.213 -1.629 -46.206 1.00 71.22 102 GLY A O 19
ATOM 33865 N N . GLN A 1 103 ? 7.409 -1.562 -46.153 1.00 72.04 103 GLN A N 19
ATOM 33866 C CA . GLN A 1 103 ? 7.497 -1.682 -47.636 1.00 22.53 103 GLN A CA 19
ATOM 33867 C C . GLN A 1 103 ? 8.449 -2.820 -48.012 1.00 11.34 103 GLN A C 19
ATOM 33868 O O . GLN A 1 103 ? 9.192 -3.317 -47.188 1.00 51.34 103 GLN A O 19
ATOM 33882 N N . LYS A 1 104 ? 8.435 -3.238 -49.246 1.00 11.23 104 LYS A N 19
ATOM 33883 C CA . LYS A 1 104 ? 9.342 -4.344 -49.666 1.00 64.40 104 LYS A CA 19
ATOM 33884 C C . LYS A 1 104 ? 10.435 -3.807 -50.591 1.00 10.44 104 LYS A C 19
ATOM 33885 O O . LYS A 1 104 ? 10.253 -2.821 -51.277 1.00 73.22 104 LYS A O 19
ATOM 33904 N N . THR A 1 105 ? 11.575 -4.446 -50.615 1.00 65.31 105 THR A N 19
ATOM 33905 C CA . THR A 1 105 ? 12.677 -3.966 -51.496 1.00 1.41 105 THR A CA 19
ATOM 33906 C C . THR A 1 105 ? 13.354 -5.148 -52.195 1.00 62.23 105 THR A C 19
ATOM 33907 O O . THR A 1 105 ? 13.291 -6.272 -51.739 1.00 72.24 105 THR A O 19
ATOM 33918 N N . ASP A 1 106 ? 14.000 -4.900 -53.300 1.00 51.02 106 ASP A N 19
ATOM 33919 C CA . ASP A 1 106 ? 14.683 -6.002 -54.030 1.00 60.43 106 ASP A CA 19
ATOM 33920 C C . ASP A 1 106 ? 15.455 -5.442 -55.228 1.00 4.14 106 ASP A C 19
ATOM 33921 O O . ASP A 1 106 ? 15.793 -4.276 -55.267 1.00 45.13 106 ASP A O 19
ATOM 33930 N N . ASP A 1 107 ? 15.731 -6.260 -56.205 1.00 40.34 107 ASP A N 19
ATOM 33931 C CA . ASP A 1 107 ? 16.480 -5.770 -57.398 1.00 71.33 107 ASP A CA 19
ATOM 33932 C C . ASP A 1 107 ? 15.763 -6.196 -58.682 1.00 55.14 107 ASP A C 19
ATOM 33933 O O . ASP A 1 107 ? 16.033 -7.243 -59.237 1.00 71.10 107 ASP A O 19
ATOM 33942 N N . THR A 1 108 ? 14.850 -5.393 -59.159 1.00 41.11 108 THR A N 19
ATOM 33943 C CA . THR A 1 108 ? 14.115 -5.754 -60.405 1.00 21.33 108 THR A CA 19
ATOM 33944 C C . THR A 1 108 ? 13.728 -7.237 -60.379 1.00 65.02 108 THR A C 19
ATOM 33945 O O . THR A 1 108 ? 13.347 -7.770 -59.355 1.00 24.22 108 THR A O 19
ATOM 33956 N N . ASN A 1 109 ? 13.825 -7.908 -61.495 1.00 74.13 109 ASN A N 19
ATOM 33957 C CA . ASN A 1 109 ? 13.461 -9.354 -61.526 1.00 70.51 109 ASN A CA 19
ATOM 33958 C C . ASN A 1 109 ? 14.669 -10.198 -61.944 1.00 2.12 109 ASN A C 19
ATOM 33959 O O . ASN A 1 109 ? 14.530 -11.327 -62.373 1.00 72.33 109 ASN A O 19
ATOM 33970 N N . LYS A 1 110 ? 15.853 -9.662 -61.827 1.00 15.10 110 LYS A N 19
ATOM 33971 C CA . LYS A 1 110 ? 17.063 -10.438 -62.220 1.00 3.44 110 LYS A CA 19
ATOM 33972 C C . LYS A 1 110 ? 18.146 -10.314 -61.146 1.00 1.43 110 LYS A C 19
ATOM 33973 O O . LYS A 1 110 ? 17.826 -10.508 -59.983 1.00 12.13 110 LYS A O 19
ATOM 33992 N N . GLY A 1 1 ? 1.510 -5.759 3.368 1.00 43.51 1 GLY A N 20
ATOM 33993 C CA . GLY A 1 1 ? 2.722 -5.700 2.504 1.00 42.34 1 GLY A CA 20
ATOM 33994 C C . GLY A 1 1 ? 2.382 -4.995 1.191 1.00 2.43 1 GLY A C 20
ATOM 33995 O O . GLY A 1 1 ? 2.538 -3.797 1.060 1.00 25.42 1 GLY A O 20
ATOM 33999 N N . SER A 1 2 ? 1.919 -5.728 0.217 1.00 12.11 2 SER A N 20
ATOM 34000 C CA . SER A 1 2 ? 1.570 -5.099 -1.089 1.00 62.31 2 SER A CA 20
ATOM 34001 C C . SER A 1 2 ? 2.660 -4.109 -1.509 1.00 10.14 2 SER A C 20
ATOM 34002 O O . SER A 1 2 ? 2.411 -3.162 -2.227 1.00 72.34 2 SER A O 20
ATOM 34010 N N . MET A 1 3 ? 3.871 -4.324 -1.065 1.00 61.33 3 MET A N 20
ATOM 34011 C CA . MET A 1 3 ? 4.979 -3.396 -1.435 1.00 12.34 3 MET A CA 20
ATOM 34012 C C . MET A 1 3 ? 5.966 -4.098 -2.371 1.00 12.42 3 MET A C 20
ATOM 34013 O O . MET A 1 3 ? 5.868 -5.289 -2.601 1.00 64.32 3 MET A O 20
ATOM 34027 N N . PRO A 1 4 ? 6.891 -3.330 -2.881 1.00 11.42 4 PRO A N 20
ATOM 34028 C CA . PRO A 1 4 ? 7.918 -3.876 -3.804 1.00 54.34 4 PRO A CA 20
ATOM 34029 C C . PRO A 1 4 ? 8.920 -4.748 -3.041 1.00 74.53 4 PRO A C 20
ATOM 34030 O O . PRO A 1 4 ? 9.919 -4.270 -2.540 1.00 12.32 4 PRO A O 20
ATOM 34041 N N . LYS A 1 5 ? 8.663 -6.026 -2.950 1.00 43.15 5 LYS A N 20
ATOM 34042 C CA . LYS A 1 5 ? 9.601 -6.927 -2.220 1.00 73.34 5 LYS A CA 20
ATOM 34043 C C . LYS A 1 5 ? 10.796 -7.280 -3.112 1.00 23.43 5 LYS A C 20
ATOM 34044 O O . LYS A 1 5 ? 10.781 -7.020 -4.301 1.00 32.32 5 LYS A O 20
ATOM 34063 N N . PRO A 1 6 ? 11.792 -7.865 -2.507 1.00 32.03 6 PRO A N 20
ATOM 34064 C CA . PRO A 1 6 ? 13.010 -8.263 -3.255 1.00 64.23 6 PRO A CA 20
ATOM 34065 C C . PRO A 1 6 ? 12.731 -9.510 -4.099 1.00 10.41 6 PRO A C 20
ATOM 34066 O O . PRO A 1 6 ? 11.727 -10.173 -3.928 1.00 64.44 6 PRO A O 20
ATOM 34077 N N . GLY A 1 7 ? 13.612 -9.836 -5.003 1.00 53.21 7 GLY A N 20
ATOM 34078 C CA . GLY A 1 7 ? 13.393 -11.043 -5.849 1.00 33.30 7 GLY A CA 20
ATOM 34079 C C . GLY A 1 7 ? 14.391 -12.121 -5.465 1.00 75.10 7 GLY A C 20
ATOM 34080 O O . GLY A 1 7 ? 15.340 -11.880 -4.746 1.00 52.21 7 GLY A O 20
ATOM 34084 N N . ILE A 1 8 ? 14.183 -13.311 -5.937 1.00 21.34 8 ILE A N 20
ATOM 34085 C CA . ILE A 1 8 ? 15.111 -14.411 -5.597 1.00 53.41 8 ILE A CA 20
ATOM 34086 C C . ILE A 1 8 ? 15.110 -15.472 -6.702 1.00 64.05 8 ILE A C 20
ATOM 34087 O O . ILE A 1 8 ? 14.132 -15.657 -7.396 1.00 35.33 8 ILE A O 20
ATOM 34103 N N . LEU A 1 9 ? 16.204 -16.164 -6.871 1.00 24.44 9 LEU A N 20
ATOM 34104 C CA . LEU A 1 9 ? 16.271 -17.206 -7.935 1.00 61.34 9 LEU A CA 20
ATOM 34105 C C . LEU A 1 9 ? 15.872 -18.573 -7.374 1.00 63.45 9 LEU A C 20
ATOM 34106 O O . LEU A 1 9 ? 16.698 -19.327 -6.898 1.00 4.21 9 LEU A O 20
ATOM 34122 N N . LYS A 1 10 ? 14.610 -18.901 -7.432 1.00 23.43 10 LYS A N 20
ATOM 34123 C CA . LYS A 1 10 ? 14.148 -20.221 -6.912 1.00 73.32 10 LYS A CA 20
ATOM 34124 C C . LYS A 1 10 ? 12.661 -20.409 -7.218 1.00 61.22 10 LYS A C 20
ATOM 34125 O O . LYS A 1 10 ? 12.039 -19.576 -7.848 1.00 31.01 10 LYS A O 20
ATOM 34144 N N . SER A 1 11 ? 12.081 -21.494 -6.784 1.00 32.15 11 SER A N 20
ATOM 34145 C CA . SER A 1 11 ? 10.635 -21.719 -7.059 1.00 23.10 11 SER A CA 20
ATOM 34146 C C . SER A 1 11 ? 10.213 -23.117 -6.597 1.00 54.21 11 SER A C 20
ATOM 34147 O O . SER A 1 11 ? 11.020 -23.902 -6.142 1.00 43.43 11 SER A O 20
ATOM 34155 N N . LYS A 1 12 ? 8.949 -23.433 -6.713 1.00 73.43 12 LYS A N 20
ATOM 34156 C CA . LYS A 1 12 ? 8.470 -24.777 -6.284 1.00 43.21 12 LYS A CA 20
ATOM 34157 C C . LYS A 1 12 ? 7.080 -25.049 -6.866 1.00 15.12 12 LYS A C 20
ATOM 34158 O O . LYS A 1 12 ? 6.606 -24.326 -7.720 1.00 41.02 12 LYS A O 20
ATOM 34177 N N . SER A 1 13 ? 6.422 -26.082 -6.416 1.00 4.33 13 SER A N 20
ATOM 34178 C CA . SER A 1 13 ? 5.062 -26.390 -6.950 1.00 52.34 13 SER A CA 20
ATOM 34179 C C . SER A 1 13 ? 4.106 -26.742 -5.805 1.00 43.24 13 SER A C 20
ATOM 34180 O O . SER A 1 13 ? 3.363 -25.909 -5.328 1.00 31.25 13 SER A O 20
ATOM 34188 N N . MET A 1 14 ? 4.123 -27.972 -5.364 1.00 42.24 14 MET A N 20
ATOM 34189 C CA . MET A 1 14 ? 3.220 -28.388 -4.246 1.00 61.31 14 MET A CA 20
ATOM 34190 C C . MET A 1 14 ? 1.769 -28.470 -4.727 1.00 45.11 14 MET A C 20
ATOM 34191 O O . MET A 1 14 ? 1.491 -28.474 -5.910 1.00 71.20 14 MET A O 20
ATOM 34205 N N . PHE A 1 15 ? 0.845 -28.542 -3.809 1.00 35.51 15 PHE A N 20
ATOM 34206 C CA . PHE A 1 15 ? -0.595 -28.635 -4.190 1.00 0.40 15 PHE A CA 20
ATOM 34207 C C . PHE A 1 15 ? -1.309 -27.317 -3.877 1.00 63.23 15 PHE A C 20
ATOM 34208 O O . PHE A 1 15 ? -1.037 -26.674 -2.883 1.00 3.40 15 PHE A O 20
ATOM 34225 N N . CYS A 1 16 ? -2.229 -26.917 -4.713 1.00 54.44 16 CYS A N 20
ATOM 34226 C CA . CYS A 1 16 ? -2.966 -25.647 -4.446 1.00 2.33 16 CYS A CA 20
ATOM 34227 C C . CYS A 1 16 ? -4.442 -25.817 -4.819 1.00 1.00 16 CYS A C 20
ATOM 34228 O O . CYS A 1 16 ? -4.801 -26.682 -5.594 1.00 75.04 16 CYS A O 20
ATOM 34236 N N . VAL A 1 17 ? -5.303 -25.008 -4.265 1.00 71.42 17 VAL A N 20
ATOM 34237 C CA . VAL A 1 17 ? -6.754 -25.143 -4.582 1.00 2.43 17 VAL A CA 20
ATOM 34238 C C . VAL A 1 17 ? -7.249 -23.910 -5.346 1.00 2.11 17 VAL A C 20
ATOM 34239 O O . VAL A 1 17 ? -7.067 -22.788 -4.918 1.00 65.32 17 VAL A O 20
ATOM 34252 N N . ILE A 1 18 ? -7.885 -24.111 -6.468 1.00 61.14 18 ILE A N 20
ATOM 34253 C CA . ILE A 1 18 ? -8.401 -22.951 -7.251 1.00 73.50 18 ILE A CA 20
ATOM 34254 C C . ILE A 1 18 ? -9.870 -22.695 -6.894 1.00 52.34 18 ILE A C 20
ATOM 34255 O O . ILE A 1 18 ? -10.750 -23.438 -7.281 1.00 31.31 18 ILE A O 20
ATOM 34271 N N . TYR A 1 19 ? -10.139 -21.653 -6.156 1.00 24.32 19 TYR A N 20
ATOM 34272 C CA . TYR A 1 19 ? -11.551 -21.354 -5.771 1.00 23.33 19 TYR A CA 20
ATOM 34273 C C . TYR A 1 19 ? -12.207 -20.451 -6.816 1.00 41.12 19 TYR A C 20
ATOM 34274 O O . TYR A 1 19 ? -11.545 -19.835 -7.627 1.00 32.52 19 TYR A O 20
ATOM 34292 N N . ARG A 1 20 ? -13.509 -20.356 -6.790 1.00 15.13 20 ARG A N 20
ATOM 34293 C CA . ARG A 1 20 ? -14.213 -19.484 -7.770 1.00 73.23 20 ARG A CA 20
ATOM 34294 C C . ARG A 1 20 ? -15.253 -18.627 -7.046 1.00 60.32 20 ARG A C 20
ATOM 34295 O O . ARG A 1 20 ? -15.924 -19.080 -6.139 1.00 30.14 20 ARG A O 20
ATOM 34316 N N . SER A 1 21 ? -15.389 -17.392 -7.433 1.00 23.23 21 SER A N 20
ATOM 34317 C CA . SER A 1 21 ? -16.386 -16.509 -6.764 1.00 60.13 21 SER A CA 20
ATOM 34318 C C . SER A 1 21 ? -17.806 -16.949 -7.124 1.00 45.01 21 SER A C 20
ATOM 34319 O O . SER A 1 21 ? -18.086 -17.330 -8.243 1.00 13.02 21 SER A O 20
ATOM 34327 N N . SER A 1 22 ? -18.708 -16.900 -6.180 1.00 35.14 22 SER A N 20
ATOM 34328 C CA . SER A 1 22 ? -20.112 -17.318 -6.463 1.00 5.02 22 SER A CA 20
ATOM 34329 C C . SER A 1 22 ? -20.696 -16.476 -7.600 1.00 21.42 22 SER A C 20
ATOM 34330 O O . SER A 1 22 ? -21.402 -16.972 -8.455 1.00 2.12 22 SER A O 20
ATOM 34338 N N . LYS A 1 23 ? -20.409 -15.204 -7.616 1.00 74.41 23 LYS A N 20
ATOM 34339 C CA . LYS A 1 23 ? -20.952 -14.330 -8.695 1.00 30.13 23 LYS A CA 20
ATOM 34340 C C . LYS A 1 23 ? -19.974 -13.193 -8.999 1.00 62.32 23 LYS A C 20
ATOM 34341 O O . LYS A 1 23 ? -19.980 -12.169 -8.348 1.00 73.12 23 LYS A O 20
ATOM 34360 N N . ARG A 1 24 ? -19.134 -13.363 -9.982 1.00 35.22 24 ARG A N 20
ATOM 34361 C CA . ARG A 1 24 ? -18.159 -12.289 -10.322 1.00 64.14 24 ARG A CA 20
ATOM 34362 C C . ARG A 1 24 ? -17.707 -12.421 -11.777 1.00 51.20 24 ARG A C 20
ATOM 34363 O O . ARG A 1 24 ? -18.180 -13.269 -12.510 1.00 72.05 24 ARG A O 20
ATOM 34384 N N . ASP A 1 25 ? -16.794 -11.590 -12.203 1.00 24.32 25 ASP A N 20
ATOM 34385 C CA . ASP A 1 25 ? -16.314 -11.668 -13.613 1.00 23.23 25 ASP A CA 20
ATOM 34386 C C . ASP A 1 25 ? -15.289 -12.793 -13.764 1.00 70.51 25 ASP A C 20
ATOM 34387 O O . ASP A 1 25 ? -14.182 -12.584 -14.217 1.00 44.52 25 ASP A O 20
ATOM 34396 N N . GLN A 1 26 ? -15.658 -13.985 -13.392 1.00 52.11 26 GLN A N 20
ATOM 34397 C CA . GLN A 1 26 ? -14.719 -15.139 -13.515 1.00 71.12 26 GLN A CA 20
ATOM 34398 C C . GLN A 1 26 ? -13.475 -14.926 -12.644 1.00 20.35 26 GLN A C 20
ATOM 34399 O O . GLN A 1 26 ? -12.359 -14.972 -13.119 1.00 53.41 26 GLN A O 20
ATOM 34413 N N . THR A 1 27 ? -13.659 -14.707 -11.370 1.00 64.13 27 THR A N 20
ATOM 34414 C CA . THR A 1 27 ? -12.485 -14.506 -10.470 1.00 11.03 27 THR A CA 20
ATOM 34415 C C . THR A 1 27 ? -12.177 -15.809 -9.727 1.00 64.14 27 THR A C 20
ATOM 34416 O O . THR A 1 27 ? -13.071 -16.536 -9.340 1.00 10.12 27 THR A O 20
ATOM 34427 N N . TYR A 1 28 ? -10.923 -16.120 -9.529 1.00 64.13 28 TYR A N 20
ATOM 34428 C CA . TYR A 1 28 ? -10.582 -17.385 -8.817 1.00 3.32 28 TYR A CA 20
ATOM 34429 C C . TYR A 1 28 ? -9.494 -17.145 -7.767 1.00 55.53 28 TYR A C 20
ATOM 34430 O O . TYR A 1 28 ? -8.575 -16.379 -7.970 1.00 44.22 28 TYR A O 20
ATOM 34448 N N . LEU A 1 29 ? -9.592 -17.808 -6.645 1.00 43.11 29 LEU A N 20
ATOM 34449 C CA . LEU A 1 29 ? -8.564 -17.636 -5.580 1.00 51.54 29 LEU A CA 20
ATOM 34450 C C . LEU A 1 29 ? -7.649 -18.866 -5.542 1.00 5.35 29 LEU A C 20
ATOM 34451 O O . LEU A 1 29 ? -8.034 -19.947 -5.942 1.00 64.11 29 LEU A O 20
ATOM 34467 N N . TYR A 1 30 ? -6.443 -18.716 -5.070 1.00 44.43 30 TYR A N 20
ATOM 34468 C CA . TYR A 1 30 ? -5.516 -19.884 -5.013 1.00 2.14 30 TYR A CA 20
ATOM 34469 C C . TYR A 1 30 ? -4.904 -20.011 -3.616 1.00 54.33 30 TYR A C 20
ATOM 34470 O O . TYR A 1 30 ? -4.592 -19.027 -2.973 1.00 13.12 30 TYR A O 20
ATOM 34488 N N . VAL A 1 31 ? -4.728 -21.213 -3.141 1.00 62.01 31 VAL A N 20
ATOM 34489 C CA . VAL A 1 31 ? -4.132 -21.404 -1.784 1.00 55.25 31 VAL A CA 20
ATOM 34490 C C . VAL A 1 31 ? -3.421 -22.753 -1.701 1.00 14.44 31 VAL A C 20
ATOM 34491 O O . VAL A 1 31 ? -3.769 -23.693 -2.389 1.00 42.23 31 VAL A O 20
ATOM 34504 N N . GLU A 1 32 ? -2.433 -22.861 -0.857 1.00 52.11 32 GLU A N 20
ATOM 34505 C CA . GLU A 1 32 ? -1.709 -24.157 -0.728 1.00 63.14 32 GLU A CA 20
ATOM 34506 C C . GLU A 1 32 ? -2.684 -25.238 -0.257 1.00 50.44 32 GLU A C 20
ATOM 34507 O O . GLU A 1 32 ? -2.425 -26.420 -0.373 1.00 32.22 32 GLU A O 20
ATOM 34519 N N . LYS A 1 33 ? -3.807 -24.836 0.273 1.00 22.21 33 LYS A N 20
ATOM 34520 C CA . LYS A 1 33 ? -4.812 -25.827 0.748 1.00 51.14 33 LYS A CA 20
ATOM 34521 C C . LYS A 1 33 ? -6.183 -25.152 0.882 1.00 12.43 33 LYS A C 20
ATOM 34522 O O . LYS A 1 33 ? -6.313 -23.952 0.740 1.00 33.42 33 LYS A O 20
ATOM 34541 N N . LYS A 1 34 ? -7.202 -25.914 1.151 1.00 40.43 34 LYS A N 20
ATOM 34542 C CA . LYS A 1 34 ? -8.561 -25.321 1.294 1.00 41.13 34 LYS A CA 20
ATOM 34543 C C . LYS A 1 34 ? -8.838 -24.988 2.764 1.00 5.33 34 LYS A C 20
ATOM 34544 O O . LYS A 1 34 ? -9.748 -25.520 3.368 1.00 51.52 34 LYS A O 20
ATOM 34563 N N . ASP A 1 35 ? -8.059 -24.117 3.346 1.00 23.03 35 ASP A N 20
ATOM 34564 C CA . ASP A 1 35 ? -8.290 -23.769 4.781 1.00 23.31 35 ASP A CA 20
ATOM 34565 C C . ASP A 1 35 ? -9.039 -22.436 4.910 1.00 52.33 35 ASP A C 20
ATOM 34566 O O . ASP A 1 35 ? -10.196 -22.405 5.279 1.00 34.14 35 ASP A O 20
ATOM 34575 N N . ASP A 1 36 ? -8.399 -21.336 4.620 1.00 32.43 36 ASP A N 20
ATOM 34576 C CA . ASP A 1 36 ? -9.088 -20.020 4.742 1.00 21.51 36 ASP A CA 20
ATOM 34577 C C . ASP A 1 36 ? -8.294 -18.925 4.022 1.00 41.13 36 ASP A C 20
ATOM 34578 O O . ASP A 1 36 ? -7.183 -19.133 3.581 1.00 52.21 36 ASP A O 20
ATOM 34587 N N . PHE A 1 37 ? -8.862 -17.756 3.917 1.00 1.50 37 PHE A N 20
ATOM 34588 C CA . PHE A 1 37 ? -8.152 -16.631 3.242 1.00 74.34 37 PHE A CA 20
ATOM 34589 C C . PHE A 1 37 ? -8.026 -15.453 4.215 1.00 34.05 37 PHE A C 20
ATOM 34590 O O . PHE A 1 37 ? -8.965 -14.713 4.436 1.00 74.40 37 PHE A O 20
ATOM 34607 N N . SER A 1 38 ? -6.874 -15.276 4.807 1.00 55.32 38 SER A N 20
ATOM 34608 C CA . SER A 1 38 ? -6.693 -14.153 5.772 1.00 72.15 38 SER A CA 20
ATOM 34609 C C . SER A 1 38 ? -5.733 -13.100 5.210 1.00 72.20 38 SER A C 20
ATOM 34610 O O . SER A 1 38 ? -5.508 -12.070 5.813 1.00 70.03 38 SER A O 20
ATOM 34618 N N . ARG A 1 39 ? -5.158 -13.351 4.067 1.00 62.14 39 ARG A N 20
ATOM 34619 C CA . ARG A 1 39 ? -4.206 -12.361 3.485 1.00 31.12 39 ARG A CA 20
ATOM 34620 C C . ARG A 1 39 ? -4.903 -11.508 2.425 1.00 51.14 39 ARG A C 20
ATOM 34621 O O . ARG A 1 39 ? -4.449 -10.432 2.086 1.00 70.34 39 ARG A O 20
ATOM 34642 N N . VAL A 1 40 ? -5.998 -11.973 1.899 1.00 60.41 40 VAL A N 20
ATOM 34643 C CA . VAL A 1 40 ? -6.712 -11.181 0.863 1.00 22.34 40 VAL A CA 20
ATOM 34644 C C . VAL A 1 40 ? -7.236 -9.878 1.474 1.00 44.40 40 VAL A C 20
ATOM 34645 O O . VAL A 1 40 ? -7.792 -9.879 2.555 1.00 20.42 40 VAL A O 20
ATOM 34658 N N . PRO A 1 41 ? -7.037 -8.809 0.755 1.00 72.53 41 PRO A N 20
ATOM 34659 C CA . PRO A 1 41 ? -7.488 -7.476 1.228 1.00 20.44 41 PRO A CA 20
ATOM 34660 C C . PRO A 1 41 ? -9.017 -7.398 1.239 1.00 14.25 41 PRO A C 20
ATOM 34661 O O . PRO A 1 41 ? -9.688 -8.063 0.473 1.00 11.43 41 PRO A O 20
ATOM 34672 N N . GLU A 1 42 ? -9.571 -6.598 2.105 1.00 30.32 42 GLU A N 20
ATOM 34673 C CA . GLU A 1 42 ? -11.053 -6.481 2.170 1.00 63.13 42 GLU A CA 20
ATOM 34674 C C . GLU A 1 42 ? -11.590 -5.799 0.910 1.00 31.15 42 GLU A C 20
ATOM 34675 O O . GLU A 1 42 ? -12.775 -5.804 0.647 1.00 71.34 42 GLU A O 20
ATOM 34687 N N . GLU A 1 43 ? -10.726 -5.216 0.125 1.00 0.41 43 GLU A N 20
ATOM 34688 C CA . GLU A 1 43 ? -11.193 -4.540 -1.119 1.00 23.53 43 GLU A CA 20
ATOM 34689 C C . GLU A 1 43 ? -11.540 -5.586 -2.182 1.00 3.14 43 GLU A C 20
ATOM 34690 O O . GLU A 1 43 ? -12.496 -5.444 -2.918 1.00 71.50 43 GLU A O 20
ATOM 34702 N N . LEU A 1 44 ? -10.775 -6.641 -2.259 1.00 62.32 44 LEU A N 20
ATOM 34703 C CA . LEU A 1 44 ? -11.067 -7.700 -3.266 1.00 55.31 44 LEU A CA 20
ATOM 34704 C C . LEU A 1 44 ? -12.053 -8.713 -2.685 1.00 65.04 44 LEU A C 20
ATOM 34705 O O . LEU A 1 44 ? -13.044 -9.053 -3.298 1.00 15.22 44 LEU A O 20
ATOM 34721 N N . MET A 1 45 ? -11.791 -9.194 -1.499 1.00 32.31 45 MET A N 20
ATOM 34722 C CA . MET A 1 45 ? -12.718 -10.181 -0.876 1.00 74.32 45 MET A CA 20
ATOM 34723 C C . MET A 1 45 ? -14.142 -9.622 -0.854 1.00 21.31 45 MET A C 20
ATOM 34724 O O . MET A 1 45 ? -15.109 -10.357 -0.866 1.00 14.55 45 MET A O 20
ATOM 34738 N N . LYS A 1 46 ? -14.278 -8.325 -0.829 1.00 21.11 46 LYS A N 20
ATOM 34739 C CA . LYS A 1 46 ? -15.639 -7.717 -0.812 1.00 23.25 46 LYS A CA 20
ATOM 34740 C C . LYS A 1 46 ? -16.517 -8.370 -1.883 1.00 31.13 46 LYS A C 20
ATOM 34741 O O . LYS A 1 46 ? -17.683 -8.632 -1.668 1.00 61.43 46 LYS A O 20
ATOM 34760 N N . GLY A 1 47 ? -15.963 -8.633 -3.033 1.00 34.14 47 GLY A N 20
ATOM 34761 C CA . GLY A 1 47 ? -16.761 -9.271 -4.118 1.00 22.00 47 GLY A CA 20
ATOM 34762 C C . GLY A 1 47 ? -16.708 -10.790 -3.957 1.00 32.41 47 GLY A C 20
ATOM 34763 O O . GLY A 1 47 ? -17.694 -11.478 -4.143 1.00 25.22 47 GLY A O 20
ATOM 34767 N N . PHE A 1 48 ? -15.567 -11.320 -3.612 1.00 14.41 48 PHE A N 20
ATOM 34768 C CA . PHE A 1 48 ? -15.451 -12.796 -3.438 1.00 20.13 48 PHE A CA 20
ATOM 34769 C C . PHE A 1 48 ? -16.248 -13.238 -2.207 1.00 24.45 48 PHE A C 20
ATOM 34770 O O . PHE A 1 48 ? -17.045 -14.152 -2.264 1.00 62.23 48 PHE A O 20
ATOM 34787 N N . GLY A 1 49 ? -16.035 -12.590 -1.092 1.00 34.44 49 GLY A N 20
ATOM 34788 C CA . GLY A 1 49 ? -16.773 -12.963 0.146 1.00 4.30 49 GLY A CA 20
ATOM 34789 C C . GLY A 1 49 ? -16.499 -14.430 0.477 1.00 2.43 49 GLY A C 20
ATOM 34790 O O . GLY A 1 49 ? -15.547 -14.755 1.156 1.00 71.30 49 GLY A O 20
ATOM 34794 N N . GLN A 1 50 ? -17.325 -15.319 -0.002 1.00 11.52 50 GLN A N 20
ATOM 34795 C CA . GLN A 1 50 ? -17.110 -16.764 0.280 1.00 50.32 50 GLN A CA 20
ATOM 34796 C C . GLN A 1 50 ? -16.805 -17.511 -1.019 1.00 33.43 50 GLN A C 20
ATOM 34797 O O . GLN A 1 50 ? -17.669 -17.674 -1.859 1.00 51.43 50 GLN A O 20
ATOM 34811 N N . PRO A 1 51 ? -15.574 -17.928 -1.148 1.00 44.31 51 PRO A N 20
ATOM 34812 C CA . PRO A 1 51 ? -15.139 -18.657 -2.364 1.00 54.13 51 PRO A CA 20
ATOM 34813 C C . PRO A 1 51 ? -15.722 -20.072 -2.383 1.00 13.34 51 PRO A C 20
ATOM 34814 O O . PRO A 1 51 ? -16.294 -20.536 -1.417 1.00 34.20 51 PRO A O 20
ATOM 34825 N N . GLN A 1 52 ? -15.575 -20.763 -3.482 1.00 33.21 52 GLN A N 20
ATOM 34826 C CA . GLN A 1 52 ? -16.112 -22.149 -3.574 1.00 72.15 52 GLN A CA 20
ATOM 34827 C C . GLN A 1 52 ? -15.063 -23.067 -4.200 1.00 5.11 52 GLN A C 20
ATOM 34828 O O . GLN A 1 52 ? -14.108 -22.613 -4.799 1.00 32.42 52 GLN A O 20
ATOM 34842 N N . LEU A 1 53 ? -15.227 -24.353 -4.070 1.00 54.42 53 LEU A N 20
ATOM 34843 C CA . LEU A 1 53 ? -14.231 -25.286 -4.663 1.00 0.52 53 LEU A CA 20
ATOM 34844 C C . LEU A 1 53 ? -14.654 -25.688 -6.078 1.00 23.22 53 LEU A C 20
ATOM 34845 O O . LEU A 1 53 ? -15.487 -26.551 -6.266 1.00 23.34 53 LEU A O 20
ATOM 34861 N N . ALA A 1 54 ? -14.085 -25.067 -7.074 1.00 34.12 54 ALA A N 20
ATOM 34862 C CA . ALA A 1 54 ? -14.450 -25.412 -8.477 1.00 74.43 54 ALA A CA 20
ATOM 34863 C C . ALA A 1 54 ? -13.444 -26.414 -9.047 1.00 73.53 54 ALA A C 20
ATOM 34864 O O . ALA A 1 54 ? -13.790 -27.296 -9.807 1.00 22.25 54 ALA A O 20
ATOM 34871 N N . MET A 1 55 ? -12.197 -26.288 -8.682 1.00 4.00 55 MET A N 20
ATOM 34872 C CA . MET A 1 55 ? -11.167 -27.233 -9.199 1.00 11.22 55 MET A CA 20
ATOM 34873 C C . MET A 1 55 ? -10.002 -27.344 -8.209 1.00 55.24 55 MET A C 20
ATOM 34874 O O . MET A 1 55 ? -9.572 -26.368 -7.627 1.00 25.50 55 MET A O 20
ATOM 34888 N N . ILE A 1 56 ? -9.492 -28.527 -8.012 1.00 4.42 56 ILE A N 20
ATOM 34889 C CA . ILE A 1 56 ? -8.357 -28.707 -7.062 1.00 5.21 56 ILE A CA 20
ATOM 34890 C C . ILE A 1 56 ? -7.091 -29.098 -7.826 1.00 4.03 56 ILE A C 20
ATOM 34891 O O . ILE A 1 56 ? -7.089 -30.022 -8.615 1.00 2.05 56 ILE A O 20
ATOM 34907 N N . LEU A 1 57 ? -6.013 -28.397 -7.603 1.00 1.24 57 LEU A N 20
ATOM 34908 C CA . LEU A 1 57 ? -4.749 -28.726 -8.320 1.00 75.10 57 LEU A CA 20
ATOM 34909 C C . LEU A 1 57 ? -3.843 -29.594 -7.435 1.00 1.23 57 LEU A C 20
ATOM 34910 O O . LEU A 1 57 ? -3.522 -29.225 -6.323 1.00 65.23 57 LEU A O 20
ATOM 34926 N N . PRO A 1 58 ? -3.463 -30.725 -7.968 1.00 42.21 58 PRO A N 20
ATOM 34927 C CA . PRO A 1 58 ? -2.588 -31.670 -7.231 1.00 3.30 58 PRO A CA 20
ATOM 34928 C C . PRO A 1 58 ? -1.151 -31.146 -7.183 1.00 23.20 58 PRO A C 20
ATOM 34929 O O . PRO A 1 58 ? -0.844 -30.098 -7.715 1.00 0.40 58 PRO A O 20
ATOM 34940 N N . LEU A 1 59 ? -0.269 -31.872 -6.558 1.00 44.04 59 LEU A N 20
ATOM 34941 C CA . LEU A 1 59 ? 1.150 -31.425 -6.489 1.00 72.12 59 LEU A CA 20
ATOM 34942 C C . LEU A 1 59 ? 2.052 -32.426 -7.209 1.00 30.12 59 LEU A C 20
ATOM 34943 O O . LEU A 1 59 ? 3.070 -32.846 -6.697 1.00 5.05 59 LEU A O 20
ATOM 34959 N N . ASP A 1 60 ? 1.684 -32.798 -8.395 1.00 54.24 60 ASP A N 20
ATOM 34960 C CA . ASP A 1 60 ? 2.507 -33.768 -9.177 1.00 43.14 60 ASP A CA 20
ATOM 34961 C C . ASP A 1 60 ? 2.824 -33.172 -10.547 1.00 24.42 60 ASP A C 20
ATOM 34962 O O . ASP A 1 60 ? 3.951 -33.186 -11.002 1.00 34.41 60 ASP A O 20
ATOM 34971 N N . GLY A 1 61 ? 1.830 -32.636 -11.200 1.00 40.01 61 GLY A N 20
ATOM 34972 C CA . GLY A 1 61 ? 2.052 -32.021 -12.537 1.00 63.21 61 GLY A CA 20
ATOM 34973 C C . GLY A 1 61 ? 1.543 -30.578 -12.506 1.00 2.21 61 GLY A C 20
ATOM 34974 O O . GLY A 1 61 ? 0.381 -30.325 -12.256 1.00 50.02 61 GLY A O 20
ATOM 34978 N N . ARG A 1 62 ? 2.403 -29.629 -12.752 1.00 51.34 62 ARG A N 20
ATOM 34979 C CA . ARG A 1 62 ? 1.960 -28.204 -12.727 1.00 64.10 62 ARG A CA 20
ATOM 34980 C C . ARG A 1 62 ? 1.481 -27.773 -14.116 1.00 23.31 62 ARG A C 20
ATOM 34981 O O . ARG A 1 62 ? 2.263 -27.421 -14.974 1.00 73.25 62 ARG A O 20
ATOM 35002 N N . LYS A 1 63 ? 0.194 -27.800 -14.338 1.00 11.32 63 LYS A N 20
ATOM 35003 C CA . LYS A 1 63 ? -0.344 -27.394 -15.668 1.00 44.14 63 LYS A CA 20
ATOM 35004 C C . LYS A 1 63 ? -0.534 -25.877 -15.719 1.00 13.21 63 LYS A C 20
ATOM 35005 O O . LYS A 1 63 ? -0.654 -25.222 -14.703 1.00 25.32 63 LYS A O 20
ATOM 35024 N N . LYS A 1 64 ? -0.568 -25.314 -16.895 1.00 54.51 64 LYS A N 20
ATOM 35025 C CA . LYS A 1 64 ? -0.755 -23.840 -17.009 1.00 74.43 64 LYS A CA 20
ATOM 35026 C C . LYS A 1 64 ? -2.242 -23.511 -17.135 1.00 4.31 64 LYS A C 20
ATOM 35027 O O . LYS A 1 64 ? -3.019 -24.291 -17.653 1.00 25.32 64 LYS A O 20
ATOM 35046 N N . LEU A 1 65 ? -2.650 -22.365 -16.665 1.00 5.21 65 LEU A N 20
ATOM 35047 C CA . LEU A 1 65 ? -4.088 -21.995 -16.760 1.00 73.42 65 LEU A CA 20
ATOM 35048 C C . LEU A 1 65 ? -4.257 -20.726 -17.602 1.00 61.52 65 LEU A C 20
ATOM 35049 O O . LEU A 1 65 ? -3.304 -20.041 -17.911 1.00 72.40 65 LEU A O 20
ATOM 35065 N N . VAL A 1 66 ? -5.467 -20.412 -17.970 1.00 2.33 66 VAL A N 20
ATOM 35066 C CA . VAL A 1 66 ? -5.706 -19.190 -18.787 1.00 1.53 66 VAL A CA 20
ATOM 35067 C C . VAL A 1 66 ? -6.070 -18.018 -17.865 1.00 23.42 66 VAL A C 20
ATOM 35068 O O . VAL A 1 66 ? -5.960 -16.866 -18.235 1.00 70.24 66 VAL A O 20
ATOM 35081 N N . ASN A 1 67 ? -6.511 -18.307 -16.673 1.00 44.14 67 ASN A N 20
ATOM 35082 C CA . ASN A 1 67 ? -6.890 -17.218 -15.731 1.00 75.33 67 ASN A CA 20
ATOM 35083 C C . ASN A 1 67 ? -5.655 -16.697 -14.989 1.00 32.32 67 ASN A C 20
ATOM 35084 O O . ASN A 1 67 ? -5.261 -15.558 -15.144 1.00 61.12 67 ASN A O 20
ATOM 35095 N N . ALA A 1 68 ? -5.045 -17.520 -14.180 1.00 34.35 68 ALA A N 20
ATOM 35096 C CA . ALA A 1 68 ? -3.840 -17.060 -13.425 1.00 51.21 68 ALA A CA 20
ATOM 35097 C C . ALA A 1 68 ? -2.642 -17.963 -13.719 1.00 3.03 68 ALA A C 20
ATOM 35098 O O . ALA A 1 68 ? -2.791 -19.119 -14.062 1.00 41.40 68 ALA A O 20
ATOM 35105 N N . ASP A 1 69 ? -1.453 -17.445 -13.580 1.00 60.34 69 ASP A N 20
ATOM 35106 C CA . ASP A 1 69 ? -0.247 -18.274 -13.842 1.00 4.21 69 ASP A CA 20
ATOM 35107 C C . ASP A 1 69 ? 0.105 -19.076 -12.589 1.00 3.13 69 ASP A C 20
ATOM 35108 O O . ASP A 1 69 ? 0.527 -18.532 -11.587 1.00 42.43 69 ASP A O 20
ATOM 35117 N N . ILE A 1 70 ? -0.075 -20.365 -12.636 1.00 52.20 70 ILE A N 20
ATOM 35118 C CA . ILE A 1 70 ? 0.239 -21.207 -11.447 1.00 24.42 70 ILE A CA 20
ATOM 35119 C C . ILE A 1 70 ? 1.604 -20.815 -10.864 1.00 50.42 70 ILE A C 20
ATOM 35120 O O . ILE A 1 70 ? 1.804 -20.831 -9.666 1.00 51.32 70 ILE A O 20
ATOM 35136 N N . GLU A 1 71 ? 2.543 -20.465 -11.703 1.00 24.15 71 GLU A N 20
ATOM 35137 C CA . GLU A 1 71 ? 3.887 -20.080 -11.187 1.00 72.42 71 GLU A CA 20
ATOM 35138 C C . GLU A 1 71 ? 3.790 -18.789 -10.368 1.00 72.31 71 GLU A C 20
ATOM 35139 O O . GLU A 1 71 ? 4.382 -18.667 -9.312 1.00 41.22 71 GLU A O 20
ATOM 35151 N N . LYS A 1 72 ? 3.048 -17.825 -10.841 1.00 55.41 72 LYS A N 20
ATOM 35152 C CA . LYS A 1 72 ? 2.912 -16.548 -10.083 1.00 2.31 72 LYS A CA 20
ATOM 35153 C C . LYS A 1 72 ? 2.216 -16.807 -8.745 1.00 71.34 72 LYS A C 20
ATOM 35154 O O . LYS A 1 72 ? 2.352 -16.049 -7.804 1.00 73.34 72 LYS A O 20
ATOM 35173 N N . VAL A 1 73 ? 1.469 -17.872 -8.657 1.00 64.21 73 VAL A N 20
ATOM 35174 C CA . VAL A 1 73 ? 0.762 -18.186 -7.385 1.00 52.12 73 VAL A CA 20
ATOM 35175 C C . VAL A 1 73 ? 1.733 -18.822 -6.386 1.00 54.32 73 VAL A C 20
ATOM 35176 O O . VAL A 1 73 ? 1.560 -18.724 -5.187 1.00 30.24 73 VAL A O 20
ATOM 35189 N N . LYS A 1 74 ? 2.757 -19.472 -6.871 1.00 61.22 74 LYS A N 20
ATOM 35190 C CA . LYS A 1 74 ? 3.738 -20.112 -5.949 1.00 64.14 74 LYS A CA 20
ATOM 35191 C C . LYS A 1 74 ? 4.352 -19.062 -5.021 1.00 40.14 74 LYS A C 20
ATOM 35192 O O . LYS A 1 74 ? 4.356 -19.210 -3.815 1.00 42.31 74 LYS A O 20
ATOM 35211 N N . GLN A 1 75 ? 4.870 -18.001 -5.575 1.00 53.04 75 GLN A N 20
ATOM 35212 C CA . GLN A 1 75 ? 5.483 -16.941 -4.724 1.00 34.04 75 GLN A CA 20
ATOM 35213 C C . GLN A 1 75 ? 4.413 -16.291 -3.846 1.00 51.50 75 GLN A C 20
ATOM 35214 O O . GLN A 1 75 ? 4.713 -15.593 -2.898 1.00 43.11 75 GLN A O 20
ATOM 35228 N N . ALA A 1 76 ? 3.165 -16.519 -4.152 1.00 20.25 76 ALA A N 20
ATOM 35229 C CA . ALA A 1 76 ? 2.074 -15.920 -3.332 1.00 61.12 76 ALA A CA 20
ATOM 35230 C C . ALA A 1 76 ? 1.704 -16.864 -2.188 1.00 12.43 76 ALA A C 20
ATOM 35231 O O . ALA A 1 76 ? 1.604 -16.464 -1.045 1.00 50.11 76 ALA A O 20
ATOM 35238 N N . LEU A 1 77 ? 1.504 -18.119 -2.487 1.00 21.01 77 LEU A N 20
ATOM 35239 C CA . LEU A 1 77 ? 1.143 -19.092 -1.416 1.00 11.51 77 LEU A CA 20
ATOM 35240 C C . LEU A 1 77 ? 2.358 -19.366 -0.528 1.00 32.41 77 LEU A C 20
ATOM 35241 O O . LEU A 1 77 ? 2.228 -19.715 0.628 1.00 50.02 77 LEU A O 20
ATOM 35257 N N . THR A 1 78 ? 3.541 -19.203 -1.056 1.00 72.43 78 THR A N 20
ATOM 35258 C CA . THR A 1 78 ? 4.761 -19.446 -0.236 1.00 32.23 78 THR A CA 20
ATOM 35259 C C . THR A 1 78 ? 5.102 -18.186 0.563 1.00 42.05 78 THR A C 20
ATOM 35260 O O . THR A 1 78 ? 5.650 -18.250 1.646 1.00 4.03 78 THR A O 20
ATOM 35271 N N . GLU A 1 79 ? 4.770 -17.037 0.037 1.00 51.12 79 GLU A N 20
ATOM 35272 C CA . GLU A 1 79 ? 5.062 -15.770 0.762 1.00 24.02 79 GLU A CA 20
ATOM 35273 C C . GLU A 1 79 ? 3.846 -15.359 1.597 1.00 12.05 79 GLU A C 20
ATOM 35274 O O . GLU A 1 79 ? 3.965 -14.991 2.750 1.00 43.15 79 GLU A O 20
ATOM 35286 N N . GLN A 1 80 ? 2.677 -15.418 1.018 1.00 74.34 80 GLN A N 20
ATOM 35287 C CA . GLN A 1 80 ? 1.448 -15.032 1.768 1.00 54.40 80 GLN A CA 20
ATOM 35288 C C . GLN A 1 80 ? 0.629 -16.280 2.103 1.00 3.12 80 GLN A C 20
ATOM 35289 O O . GLN A 1 80 ? 0.283 -16.524 3.241 1.00 35.24 80 GLN A O 20
ATOM 35303 N N . GLY A 1 81 ? 0.315 -17.069 1.112 1.00 33.22 81 GLY A N 20
ATOM 35304 C CA . GLY A 1 81 ? -0.485 -18.300 1.361 1.00 51.43 81 GLY A CA 20
ATOM 35305 C C . GLY A 1 81 ? -1.768 -18.257 0.530 1.00 32.31 81 GLY A C 20
ATOM 35306 O O . GLY A 1 81 ? -2.554 -19.184 0.534 1.00 71.43 81 GLY A O 20
ATOM 35310 N N . TYR A 1 82 ? -1.984 -17.191 -0.190 1.00 30.21 82 TYR A N 20
ATOM 35311 C CA . TYR A 1 82 ? -3.216 -17.095 -1.028 1.00 22.13 82 TYR A CA 20
ATOM 35312 C C . TYR A 1 82 ? -2.944 -16.212 -2.249 1.00 61.20 82 TYR A C 20
ATOM 35313 O O . TYR A 1 82 ? -2.197 -15.257 -2.180 1.00 70.04 82 TYR A O 20
ATOM 35331 N N . TYR A 1 83 ? -3.549 -16.520 -3.361 1.00 11.15 83 TYR A N 20
ATOM 35332 C CA . TYR A 1 83 ? -3.327 -15.695 -4.583 1.00 43.14 83 TYR A CA 20
ATOM 35333 C C . TYR A 1 83 ? -4.645 -15.540 -5.348 1.00 52.42 83 TYR A C 20
ATOM 35334 O O . TYR A 1 83 ? -5.276 -16.509 -5.720 1.00 51.21 83 TYR A O 20
ATOM 35352 N N . LEU A 1 84 ? -5.068 -14.329 -5.576 1.00 74.41 84 LEU A N 20
ATOM 35353 C CA . LEU A 1 84 ? -6.349 -14.113 -6.308 1.00 21.10 84 LEU A CA 20
ATOM 35354 C C . LEU A 1 84 ? -6.081 -13.764 -7.772 1.00 14.23 84 LEU A C 20
ATOM 35355 O O . LEU A 1 84 ? -5.285 -12.899 -8.079 1.00 14.32 84 LEU A O 20
ATOM 35371 N N . GLN A 1 85 ? -6.740 -14.433 -8.679 1.00 54.02 85 GLN A N 20
ATOM 35372 C CA . GLN A 1 85 ? -6.518 -14.140 -10.121 1.00 3.43 85 GLN A CA 20
ATOM 35373 C C . GLN A 1 85 ? -7.757 -13.470 -10.722 1.00 23.54 85 GLN A C 20
ATOM 35374 O O . GLN A 1 85 ? -8.875 -13.887 -10.495 1.00 63.32 85 GLN A O 20
ATOM 35388 N N . LEU A 1 86 ? -7.561 -12.439 -11.496 1.00 53.43 86 LEU A N 20
ATOM 35389 C CA . LEU A 1 86 ? -8.718 -11.740 -12.124 1.00 22.24 86 LEU A CA 20
ATOM 35390 C C . LEU A 1 86 ? -8.520 -11.689 -13.640 1.00 25.50 86 LEU A C 20
ATOM 35391 O O . LEU A 1 86 ? -7.456 -11.333 -14.110 1.00 24.13 86 LEU A O 20
ATOM 35407 N N . PRO A 1 87 ? -9.546 -12.056 -14.357 1.00 64.00 87 PRO A N 20
ATOM 35408 C CA . PRO A 1 87 ? -9.478 -12.063 -15.842 1.00 12.23 87 PRO A CA 20
ATOM 35409 C C . PRO A 1 87 ? -9.408 -10.635 -16.393 1.00 24.12 87 PRO A C 20
ATOM 35410 O O . PRO A 1 87 ? -10.368 -9.896 -16.327 1.00 35.34 87 PRO A O 20
ATOM 35421 N N . PRO A 1 88 ? -8.262 -10.301 -16.922 1.00 73.22 88 PRO A N 20
ATOM 35422 C CA . PRO A 1 88 ? -8.048 -8.952 -17.493 1.00 35.23 88 PRO A CA 20
ATOM 35423 C C . PRO A 1 88 ? -8.633 -8.874 -18.908 1.00 41.14 88 PRO A C 20
ATOM 35424 O O . PRO A 1 88 ? -9.111 -9.860 -19.434 1.00 53.45 88 PRO A O 20
ATOM 35435 N N . PRO A 1 89 ? -8.573 -7.702 -19.476 1.00 34.41 89 PRO A N 20
ATOM 35436 C CA . PRO A 1 89 ? -9.097 -7.494 -20.846 1.00 5.24 89 PRO A CA 20
ATOM 35437 C C . PRO A 1 89 ? -8.145 -8.118 -21.871 1.00 41.35 89 PRO A C 20
ATOM 35438 O O . PRO A 1 89 ? -7.022 -8.452 -21.555 1.00 31.20 89 PRO A O 20
ATOM 35449 N N . PRO A 1 90 ? -8.633 -8.258 -23.076 1.00 3.23 90 PRO A N 20
ATOM 35450 C CA . PRO A 1 90 ? -7.818 -8.851 -24.164 1.00 22.00 90 PRO A CA 20
ATOM 35451 C C . PRO A 1 90 ? -6.759 -7.855 -24.645 1.00 71.33 90 PRO A C 20
ATOM 35452 O O . PRO A 1 90 ? -5.615 -8.205 -24.861 1.00 23.11 90 PRO A O 20
ATOM 35463 N N . GLU A 1 91 ? -7.132 -6.616 -24.813 1.00 13.15 91 GLU A N 20
ATOM 35464 C CA . GLU A 1 91 ? -6.146 -5.599 -25.281 1.00 31.33 91 GLU A CA 20
ATOM 35465 C C . GLU A 1 91 ? -6.370 -4.271 -24.555 1.00 53.33 91 GLU A C 20
ATOM 35466 O O . GLU A 1 91 ? -7.153 -4.181 -23.631 1.00 51.32 91 GLU A O 20
ATOM 35478 N N . ASP A 1 92 ? -5.685 -3.238 -24.965 1.00 10.14 92 ASP A N 20
ATOM 35479 C CA . ASP A 1 92 ? -5.860 -1.916 -24.301 1.00 73.21 92 ASP A CA 20
ATOM 35480 C C . ASP A 1 92 ? -6.588 -0.947 -25.238 1.00 41.14 92 ASP A C 20
ATOM 35481 O O . ASP A 1 92 ? -6.240 0.212 -25.345 1.00 42.41 92 ASP A O 20
ATOM 35490 N N . LEU A 1 93 ? -7.602 -1.417 -25.915 1.00 53.20 93 LEU A N 20
ATOM 35491 C CA . LEU A 1 93 ? -8.359 -0.530 -26.845 1.00 70.23 93 LEU A CA 20
ATOM 35492 C C . LEU A 1 93 ? -9.511 0.147 -26.100 1.00 1.51 93 LEU A C 20
ATOM 35493 O O . LEU A 1 93 ? -9.471 0.318 -24.898 1.00 0.03 93 LEU A O 20
ATOM 35509 N N . LEU A 1 94 ? -10.543 0.536 -26.802 1.00 23.04 94 LEU A N 20
ATOM 35510 C CA . LEU A 1 94 ? -11.690 1.196 -26.118 1.00 43.25 94 LEU A CA 20
ATOM 35511 C C . LEU A 1 94 ? -12.953 1.130 -26.983 1.00 32.53 94 LEU A C 20
ATOM 35512 O O . LEU A 1 94 ? -14.050 0.987 -26.482 1.00 22.53 94 LEU A O 20
ATOM 35528 N N . LYS A 1 95 ? -12.814 1.239 -28.277 1.00 2.23 95 LYS A N 20
ATOM 35529 C CA . LYS A 1 95 ? -14.020 1.185 -29.157 1.00 13.24 95 LYS A CA 20
ATOM 35530 C C . LYS A 1 95 ? -13.707 0.433 -30.454 1.00 54.21 95 LYS A C 20
ATOM 35531 O O . LYS A 1 95 ? -14.239 0.738 -31.502 1.00 63.13 95 LYS A O 20
ATOM 35550 N N . GLN A 1 96 ? -12.848 -0.548 -30.393 1.00 14.12 96 GLN A N 20
ATOM 35551 C CA . GLN A 1 96 ? -12.507 -1.314 -31.625 1.00 23.34 96 GLN A CA 20
ATOM 35552 C C . GLN A 1 96 ? -11.995 -2.710 -31.262 1.00 63.23 96 GLN A C 20
ATOM 35553 O O . GLN A 1 96 ? -11.173 -2.871 -30.380 1.00 61.24 96 GLN A O 20
ATOM 35567 N N . HIS A 1 97 ? -12.472 -3.724 -31.933 1.00 31.32 97 HIS A N 20
ATOM 35568 C CA . HIS A 1 97 ? -12.010 -5.107 -31.625 1.00 74.14 97 HIS A CA 20
ATOM 35569 C C . HIS A 1 97 ? -10.792 -5.456 -32.485 1.00 4.21 97 HIS A C 20
ATOM 35570 O O . HIS A 1 97 ? -10.090 -6.414 -32.225 1.00 73.34 97 HIS A O 20
ATOM 35584 N N . LEU A 1 98 ? -10.540 -4.688 -33.509 1.00 75.14 98 LEU A N 20
ATOM 35585 C CA . LEU A 1 98 ? -9.369 -4.976 -34.386 1.00 44.14 98 LEU A CA 20
ATOM 35586 C C . LEU A 1 98 ? -8.070 -4.887 -33.580 1.00 21.34 98 LEU A C 20
ATOM 35587 O O . LEU A 1 98 ? -8.057 -4.432 -32.453 1.00 71.25 98 LEU A O 20
ATOM 35603 N N . SER A 1 99 ? -6.979 -5.318 -34.150 1.00 22.00 99 SER A N 20
ATOM 35604 C CA . SER A 1 99 ? -5.681 -5.261 -33.416 1.00 32.32 99 SER A CA 20
ATOM 35605 C C . SER A 1 99 ? -4.573 -4.757 -34.345 1.00 3.25 99 SER A C 20
ATOM 35606 O O . SER A 1 99 ? -4.641 -4.907 -35.548 1.00 22.11 99 SER A O 20
ATOM 35614 N N . VAL A 1 100 ? -3.550 -4.161 -33.795 1.00 63.15 100 VAL A N 20
ATOM 35615 C CA . VAL A 1 100 ? -2.439 -3.648 -34.647 1.00 73.45 100 VAL A CA 20
ATOM 35616 C C . VAL A 1 100 ? -1.242 -4.602 -34.583 1.00 13.50 100 VAL A C 20
ATOM 35617 O O . VAL A 1 100 ? -0.133 -4.200 -34.295 1.00 3.32 100 VAL A O 20
ATOM 35630 N N . MET A 1 101 ? -1.459 -5.860 -34.851 1.00 53.24 101 MET A N 20
ATOM 35631 C CA . MET A 1 101 ? -0.332 -6.835 -34.803 1.00 73.01 101 MET A CA 20
ATOM 35632 C C . MET A 1 101 ? -0.373 -7.751 -36.030 1.00 44.03 101 MET A C 20
ATOM 35633 O O . MET A 1 101 ? 0.569 -7.820 -36.795 1.00 31.33 101 MET A O 20
ATOM 35647 N N . GLY A 1 102 ? -1.453 -8.455 -36.223 1.00 55.41 102 GLY A N 20
ATOM 35648 C CA . GLY A 1 102 ? -1.548 -9.363 -37.402 1.00 14.23 102 GLY A CA 20
ATOM 35649 C C . GLY A 1 102 ? -2.073 -10.730 -36.957 1.00 52.13 102 GLY A C 20
ATOM 35650 O O . GLY A 1 102 ? -1.323 -11.675 -36.809 1.00 35.12 102 GLY A O 20
ATOM 35654 N N . GLN A 1 103 ? -3.354 -10.843 -36.743 1.00 23.11 103 GLN A N 20
ATOM 35655 C CA . GLN A 1 103 ? -3.926 -12.151 -36.307 1.00 13.03 103 GLN A CA 20
ATOM 35656 C C . GLN A 1 103 ? -4.920 -12.667 -37.350 1.00 24.14 103 GLN A C 20
ATOM 35657 O O . GLN A 1 103 ? -5.232 -11.993 -38.312 1.00 45.20 103 GLN A O 20
ATOM 35671 N N . LYS A 1 104 ? -5.418 -13.862 -37.170 1.00 74.00 104 LYS A N 20
ATOM 35672 C CA . LYS A 1 104 ? -6.389 -14.419 -38.155 1.00 23.21 104 LYS A CA 20
ATOM 35673 C C . LYS A 1 104 ? -7.754 -14.637 -37.496 1.00 12.51 104 LYS A C 20
ATOM 35674 O O . LYS A 1 104 ? -7.862 -14.753 -36.290 1.00 31.42 104 LYS A O 20
ATOM 35693 N N . THR A 1 105 ? -8.797 -14.687 -38.277 1.00 53.32 105 THR A N 20
ATOM 35694 C CA . THR A 1 105 ? -10.156 -14.894 -37.699 1.00 72.30 105 THR A CA 20
ATOM 35695 C C . THR A 1 105 ? -10.878 -16.031 -38.431 1.00 12.43 105 THR A C 20
ATOM 35696 O O . THR A 1 105 ? -10.637 -16.281 -39.595 1.00 11.23 105 THR A O 20
ATOM 35707 N N . ASP A 1 106 ? -11.757 -16.720 -37.757 1.00 61.10 106 ASP A N 20
ATOM 35708 C CA . ASP A 1 106 ? -12.492 -17.840 -38.414 1.00 44.13 106 ASP A CA 20
ATOM 35709 C C . ASP A 1 106 ? -13.979 -17.790 -38.045 1.00 53.12 106 ASP A C 20
ATOM 35710 O O . ASP A 1 106 ? -14.570 -18.786 -37.681 1.00 41.14 106 ASP A O 20
ATOM 35719 N N . ASP A 1 107 ? -14.585 -16.638 -38.135 1.00 20.32 107 ASP A N 20
ATOM 35720 C CA . ASP A 1 107 ? -16.032 -16.528 -37.785 1.00 75.44 107 ASP A CA 20
ATOM 35721 C C . ASP A 1 107 ? -16.901 -16.675 -39.038 1.00 12.31 107 ASP A C 20
ATOM 35722 O O . ASP A 1 107 ? -17.857 -15.951 -39.231 1.00 71.14 107 ASP A O 20
ATOM 35731 N N . THR A 1 108 ? -16.579 -17.610 -39.890 1.00 62.45 108 THR A N 20
ATOM 35732 C CA . THR A 1 108 ? -17.389 -17.802 -41.127 1.00 43.33 108 THR A CA 20
ATOM 35733 C C . THR A 1 108 ? -18.819 -18.217 -40.762 1.00 74.12 108 THR A C 20
ATOM 35734 O O . THR A 1 108 ? -19.302 -17.928 -39.686 1.00 63.25 108 THR A O 20
ATOM 35745 N N . ASN A 1 109 ? -19.497 -18.895 -41.648 1.00 62.32 109 ASN A N 20
ATOM 35746 C CA . ASN A 1 109 ? -20.893 -19.329 -41.348 1.00 21.25 109 ASN A CA 20
ATOM 35747 C C . ASN A 1 109 ? -21.193 -20.663 -42.041 1.00 64.13 109 ASN A C 20
ATOM 35748 O O . ASN A 1 109 ? -22.333 -21.001 -42.291 1.00 65.13 109 ASN A O 20
ATOM 35759 N N . LYS A 1 110 ? -20.176 -21.419 -42.354 1.00 52.12 110 LYS A N 20
ATOM 35760 C CA . LYS A 1 110 ? -20.400 -22.730 -43.033 1.00 63.03 110 LYS A CA 20
ATOM 35761 C C . LYS A 1 110 ? -20.504 -23.849 -41.995 1.00 11.23 110 LYS A C 20
ATOM 35762 O O . LYS A 1 110 ? -21.309 -24.743 -42.195 1.00 14.34 110 LYS A O 20
#

Sequence (110 aa):
GSMPKPGILKSKSMFCVIYRSSKRDQTYLYVEKKDDFSRVPEELMKGFGQPQLAMILPLDGRKKLVNADIEKVKQALTEQGYYLQLPPPPEDLLKQHLSVMGQKTDDTNKGSMPKPGILKSKSMFCVIYRSSKRDQTYLYVEKKDDFSRVPEELMKGFGQPQLAMILPLDGRKKLVNADIEKVKQALTEQGYYLQLPPPPEDLLKQHLSVMGQKTDDTNKGSMPKPGILKSKSMFCVIYRSSKRDQTYLYVEKKDDFSRVPEELMKGFGQPQLAMILPLDGRKKLVNADIEKVKQALTEQGYYLQLPPPPEDLLKQHLSVMGQKTDDTNKGSMPKPGILKSKSMFCVIYRSSKRDQTYLYVEKKDDFSRVPEELMKGFGQPQLAMILPLDGRKKLVNADIEKVKQALTEQGYYLQLPPPPEDLLKQHLSVMGQKTDDTNKGSMPKPGILKSKSMFCVIYRSSKRDQTYLYVEKKDDFSRVPEELMKGFGQPQLAMILPLDGRKKLVNADIEKVKQALTEQGYYLQLPPPPEDLLKQHLSVMGQKTDDTNKGSMPKPGILKSKSMFCVIYRSSKRDQTYLYVEKKDDFSRVPEELMKGFGQPQLAMILPLDGRKKLVNADIEKVKQALTEQGYYLQLPPPPEDLLKQHLSVMGQKTDDTNKGSMPKPGILKSKSMFCVIYRSSKRDQTYLYVEKKDDFSRVPEELMKGFGQPQLAMILPLDGRKKLVNADIEKVKQALTEQGYYLQLPPPPEDLLKQHLSVMGQKTDDTNKGSMPKPGILKSKSMFCVIYRSSKRDQTYLYVEKKDDFSRVPEELMKGFGQPQLAMILPLDGRKKLVNADIEKVKQALTEQGYYLQLPPPPEDLLKQHLSVMGQKTDDTNKGSMPKPGILKSKSMFCVIYRSSKRDQTYLYVEKKDDFSRVPEELMKGFGQPQLAMILPLDGRKKLVNADIEKVKQALTEQGYYLQLPPPPEDLLKQHLSVMGQKTDDTNKGSMPKPGILKSKSMFCVIYRSSKRDQTYLYVEKKDDFSRVPEELMKGFGQPQLAMILPLDGRKKLVNADIEKVKQALTEQGYYLQLPPPPEDLLKQHLSVMGQKTDDTNKGSMPKPGILKSKSMFCVIYRSSKRDQTYLYVEKKDDFSRVPEELMKGFGQPQLAMILPLDGRKKLVNADIEKVKQALTEQGYYLQLPPPPEDLLKQHLSVMGQKTDDTNKGSMPKPGILKSKSMFCVIYRSSKRDQTYLYVEKKDDFSRVPEELMKGFGQPQLAMILPLDGRKKLVNADIEKVKQALTEQGYYLQLPPPPEDLLKQHLSVMGQKTDDTNKGSMPKPGILKSKSMFCVIYRSSKRDQTYLYVEKKDDFSRVPEELMKGFGQPQLAMILPLDGRKKLVNADIEKVKQALTEQGYYLQLPPPPEDLLKQHLSVMGQKTDDTNKGSMPKPGILKSKSMFCVIYRSSKRDQTYLYVEKKDDFSRVPEELMKGFGQPQLAMILPLDGRKKLVNADIEKVKQALTEQGYYLQLPPPPEDLLKQHLSVMGQKTDDTNKGSMPKPGILKSKSMFCVIYRSSKRDQTYLYVEKKDDFSRVPEELMKGFGQPQLAMILPLDGRKKLVNADIEKVKQALTEQGYYLQLPPPPEDLLKQHLSVMGQKTDDTNKGSMPKPGILKSKSMFCVIYRSSKRDQTYLYVEKKDDFSRVPEELMKGFGQPQLAMILPLDGRKKLVNADIEKVKQALTEQGYYLQLPPPPEDLLKQHLSVMGQKTDDTNKGSMPKPGILKSKSMFCVIYRSSKRDQTYLYVEKKDDFSRVPEELMKGFGQPQLAMILPLDGRKKLVNADIEKVKQALTEQGYYLQLPPPPEDLLKQHLSVMGQKTDDTNKGSMPKPGILKSKSMFCVIYRSSKRDQTYLYVEKKDDFSRVPEELMKGFGQPQLAMILPLDGRKKLVNADIEKVKQALTEQGYYLQLPPPPEDLLKQHLSVMGQKTDDTNKGSMPKPGILKSKSMFCVIYRSSKRDQTYLYVEKKDDFSRVPEELMKGFGQPQLAMILPLDGRKKLVNADIEKVKQALTEQGYYLQLPPPPEDLLKQHLSVMGQKTDDTNKGSMPKPGILKSKSMFCVIYRSSKRDQTYLYVEKKDDFSRVPEELMKGFGQPQLAMILPLDGRKKLVNADIEKVKQALTEQGYYLQLPPPPEDLLKQHLSVMGQKTDDTNK

Solvent-accessible surface area: 9775 Å² total; per-residue (Å²): 138,105,156,127,174,126,50,149,152,117,110,170,58,110,36,1,0,2,27,89,5,48,127,136,126,96,4,48,1,0,2,75,93,120,85,98,28,95,154,23,61,150,137,90,38,174,16,3,28,127,36,66,79,50,107,88,4,71,105,119,44,218,28,188,50,140,57,7,84,23,105,95,0,47,94,0,20,85,122,91,5,46,47,37,5,82,54,107,123,123,139,138,136,142,187,145,169,150,106,121,145,78,135,172,112,126,114,124,159,242

Foldseek 3Di:
DPDDDDDDPDFAAAWKFWWFAPDDQTKTKIFNDPDDDDPDDCVVCVRRVDTHGPDIGHRPDLDADPFDGSRVCGCVCVVPGMGMTDRDDPDDDDPDPDDDPDDDDDPDDD

Secondary structure (DSSP, 8-state):
---S---S-------EEEEEETTSSS-EEEESSSS---SS-HHHHHHH-SEEEEEEE-SSS----SSS-HHHHHHHHHHTSEEEE---------S-SS-SS-S-S-----